Protein 8QPG (pdb70)

Foldseek 3Di:
DDDWDDDDDDTDDDDDDDDPDDDDPDDDDPDDDPQQDQFDPDQQFFPLQCAFDFDFALPDCPQKDWPAFDKDWDQPQADDDRTWIKGKHAQFKTKMKGFDPFFAAQAQKWKKKKKAFPAFAAPDRKKKKWKWFAFPVRKIWIWTDMCHPFARHHIDMDFTFTADTDPPGDNRGTGMIMIMIGGGRIGIMIIGTMGIHGLNDAFEEEEEAEDAFPLVVLLLVQLVVQLFAYEYQDQQLQAPPDNRGHHLVRVLVSCPDPRYAYEHCFNHLDAPPNDDLVVRLVRLSCSSVSVVVSPHGDLRHLEHEGRQQGHHVSNSVSSSRRHNAYEGEDAALRLQWGRLRDSGRYSGYAHECLPHCVRVLVNLQSSRVRSIYGYYYYHSVSDDSVRSNVNSVSNNPGRYHRDYPSVSVVSD/DDDDDDDDADKDKWKDFFQFAFGKGKAALVPPPQQKWFWFKKFAAKKWKKKFAAPDLADRDGDDMDGDDIDGGGDMPGGGGDMDGSRRRMIMIITHNGNGTTIIMIIGHGDHD/DDDDDDDDADKDKWKDFFQFAFGKGKAALVPPPQQKWFWFKKFAAKKWKKKFAAPDLADRDGDDMDGDDIDGGGDMPGGGGDMDGSRRRMIIIITHNGNGTTIIMIIGHGDHD/DDDDDDDDADKDKWKDFFQFAFGKGKAALVPPPQQKWFWFKKFAAKKWKKKFAAPDLADRDGDDMDGDDIDGGGDMPGGGGDMDGSRRRMIMIITHNGNGTTIIMIIGHGDHD/DDDDDDDDADKDKWKDFFQFAFGKGKAALVPPPQQKWFWFKKFAAKKWKKKFAAPDLADRDGDDMDGDDIDGGGDMPGGGGDMDGSRRRMIIIITHNGNGTTIIMIIGHGDHD/DDDDDDDDADKDKWKDFFQFAFGKGKAALVPPPQQKWFWFKKFAAKKWKKKFAAPDLADRDGDDMDGDDIDGGGDMPGGGGDMDGSRRRMIMIITHNGNGTTIIMIIGHGDHD/DDDDDDDDADKDKWKDFFQFAFGKGKAALVPPPQQKWFWFKKFAAKKWKKKFAAPDLADRDGDDMDGDDIDGGGDMPGGGGDMDGSRRRMIIIITHNGNGTTIIMIIGHGDHD/DDDWDDDDDDTDDDDDDDDPDDDDPDDDDPDDDPQQDQFDPDQQFQPQQCAFDFDFFVPDCPQKDWPAFDKDWDQPQADDDRTWIKGKHAQFKTKMKGFDPFFAAQAQKWKKWKKAFPAFAAPDRKKKKWKWWQFPVRKIWIWTDMCHPFARHHIDMDFTFTADTDPPDDNRGTGMIMIMIGGGRIGIMIIGTMGIHRLNDAFEEEEEAEDAFPLVVLLLVLLVVQLFAYEYQDQQLQAPPDNRGHHLVRVLVSCPDPRYAYEHCFNHLDAPPNDDLVVRLNRLSCSSVSVVVSPHGDLRHLEHEGRQQGHHVSNSVSSSRRHNAYEGEDAALRLQWGRLRDSGRYSGYAHECLPHCVRVLVNLQSSRVRSIYGYYYYHSVSDDSVSSNVNSVSNNPGRYHRDYPSVSVVSD/DDDWDDDDDDTDDDDDDDDPDDDDPDDDDPDDDPQQDQFDPDQQFQVQQCAFDFDFALPDCPQKDWPAFDKDWDQPQADDDRTWIKGKHAQFKTKMKGFDPFFAAQAQKWKKWKKAFPAFAAPDRKKKKWKWFAFPVRKIWIWTDMCHPFARHHIDMDTTFTADTDPPDDNRGGGMIMIMIGGGRIGIMIIGTMGIHGLNDAFEEEEEAEDAFPLVVLLLVLLVVQLFAYEYQDQQLQAPPDNRGHHLVRVLVSCPDPRYAYEHCFNHLDAPPNDDLVVRLNRLSCSSVSVVVSVHGDLRHLEHEGRQQGHHVSNSVSSSRRHNAYEGEDAALRLQWGRLRDSGRYSGYAHECLPHCVRVLVNLQSSRVRSIYGYYYYHSVSDDSVSSNVNSVSNNPGRYHRDYPSVSVVSD

Secondary structure (P-SEA, 3-state):
ccccccccccccccccccccbbbbcbbbbcccccccccccccccccccccccccccccccccccccccccccccccccccccbbbbbbbccbbbbbbbbbccccccccbbbbbbbbbcccccccccccccbbbbcccbbbbbbbbbbcccccccbbbbbccccccccccccccccbbbbbbccccbbbbbbccbbbbbccccbbbbbbbcccccaaaaaaaaaaacbbbbbccccccccccccccccaaaaaaaaacccbbbbbccccccccccccaaaaaaaaaaaaaaaaaaccccccccccccccccccaaaaaaaccccccbbbbbcccccccccccccccccbbbbbccccaaaaaaaaaaaaaabbbbbbccccccccaaaaaaaaaaaaaccbbbbcaaaaaaac/ccccccccccccccccccccbbbbcbbbbcccccccccccccccccccccccccccccccccccccccccccccccccccccbbbbbbbccbbbbbbbbbccccccccbbbbbbbbbcccccccccccccbbbbcccbbbbbbbbbbcccccccbbbbbccccccccccccccccbbbbbbccccbbbbbbccbbbbbccccbbbbbbbcccccaaaaaaaaaaacbbbbbccccccccccccccccaaaaaaaaacccbbbbbccccccccccccaaaaaaaaaaaaaaaaaaccccccccccccccccccaaaaaaaccccccbbbbbcccccccccccccccccbbbbbccccaaaaaaaaaaaaaabbbbbbccccccccaaaaaaaaaaaaaccbbbbcaaaaaaac/ccccccccccccccccccccbbbbcbbbbcccccccccccccccccccccccccccccccccccccccccccccccccccccbbbbbbbccbbbbbbbbbccccccccbbbbbbbbbcccccccccccccbbbbcccbbbbbbbbbbcccccccbbbbbccccccccccccccccccccccccccbbbbbbccbbbbbccccbbbbbbbcccccaaaaaaaaaaacbbbbbccccccccccccccccaaaaaaaaacccbbbbbccccccccccccaaaaaaaaaaaaaaaaaaccccccccccccccccccaaaaaaaccccccbbbbbcccccccccccccccccbbbbbccccaaaaaaaaaaaaaabbbbbbccccccccaaaaaaaaaaaaaccbbbbcaaaaaaac/cbbbbbbbcccccccccccccccccccccccccccbbbbccccccbbbbbbbbbccccccccccccccccccccccccccccccccccbbbbbbbbcccccbbbbbbbbbbcc/cbbbbbbbcccccccccccccccccccccccccccbbbbccccccbbbbbbbbbccccccccccccccccccccccccccccccccccbbbbbbbbcccccbbbbbbbbbbcc/cbbbbbbbcccccccccccccccccccccccccccbbbbccccccbbbbbbbbbccccccccccccccccccccccccccccccccccbbbbbbbbcccccbbbbbbbbbbcc/cbbbbbbbcccccccccccccccccccccccccccbbbbccccccbbbbbbbbbccccccccccccccccccccccccccccccccccbbbbbbbbcccccbbbbbbbbbbcc/cbbbbbbbcccccccccccccccccccccccccccbbbbccccccbbbbbbbbbccccccccccccccccccccccccccccccccccbbbbbbbbcccccbbbbbbbbbbcc/cbbbbbbbcccccccccccccccccccccccccccbbbbccccccbbbbbbbbbccccccccccccccccccccccccccccccccccbbbbbbbbcccccbbbbbbbbbbcc

Sequence (1914 aa):
TGLNPDGLGRTAAFSNTSAESVSAVDATIDRLYAQDRIEIPTDSRQLFSTRGTVLRNFEDLSGWTANIGSLSAETSDVYVGSQSARLTASSSAVDIRYSFGTAQDFTGKGFSMALKRIDVSGSSDSTPIKIRLVDGNTNYRTFSARCRPGGGDEWGRRDFGFESEDTGFDVTNVQTMTVTTNSRSSIDILVDDIRVVDSSGTGQVIVTIDDVHTGDKTAAEVFGRYGIPIGLAANAKFLDQSSSKLTTQEFKDLLAKPHVYAVNHGYNHYDYGSYSIDEIEDDVIRGKYELQDLGVREPNINHYVYPSGNYAQESIDMLSNYHVMSWGTGAESFDALTPNQLTSPWHNLRCSFDSGTAEAEQAVNDAATYNQTAHIYFHSDNVTQSEMESVAQTINSADVTPITLMDFYNQQTDTIVNVQGSFFSASASGVADTESLLIDPQDAKFGAIEIHNIAGGSVDVELLTSSDDTELVEDAAVTLDSFTGEGISQGNQIEASDNTNTYIRITNTSGGAIDIIATGREVSQTDTIVNVQGSFFSASASGVADTESLLIDPQDAKFGAIEIHNIAGGSVDVELLTSSDDTELVEDAAVTLDSFTGEGISQGNQIEASDNTNTYIRITNTSGGAIDIIATGREVSQTDTIVNVQGSFFSASASGVADTESLLIDPQDAKFGAIEIHNIAGGSVDVELLTSSDDTELVEDAAVTLDSFTGEGISQGNQIEASDNTNTYIRITNTSGGAIDIIATGREVSQTDTIVNVQGSFFSASASGVADTESLLIDPQDAKFGAIEIHNIAGGSVDVELLTSSDDTELVEDAAVTLDSFTGEGISQGNQIEASDNTNTYIRITNTSGGAIDIIATGREVSQTDTIVNVQGSFFSASASGVADTESLLIDPQDAKFGAIEIHNIAGGSVDVELLTSSDDTELVEDAAVTLDSFTGEGISQGNQIEASDNTNTYIRITNTSGGAIDIIATGREVSQTDTIVNVQGSFFSASASGVADTESLLIDPQDAKFGAIEIHNIAGGSVDVELLTSSDDTELVEDAAVTLDSFTGEGISQGNQIEASDNTNTYIRITNTSGGAIDIIATGREVSQTGLNPDGLGRTAAFSNTSAESVSAVDATIDRLYAQDRIEIPTDSRQLFSTRGTVLRNFEDLSGWTANIGSLSAETSDVYVGSQSARLTASSSAVDIRYSFGTAQDFTGKGFSMALKRIDVSGSSDSTPIKIRLVDGNTNYRTFSARCRPGGGDEWGRRDFGFESEDTGFDVTNVQTMTVTTNSRSSIDILVDDIRVVDSSGTGQVIVTIDDVHTGDKTAAEVFGRYGIPIGLAANAKFLDQSSSKLTTQEFKDLLAKPHVYAVNHGYNHYDYGSYSIDEIEDDVIRGKYELQDLGVREPNINHYVYPSGNYAQESIDMLSNYHVMSWGTGAESFDALTPNQLTSPWHNLRCSFDSGTAEAEQAVNDAATYNQTAHIYFHSDNVTQSEMESVAQTINSADVTPITLMDFYNQQTGLNPDGLGRTAAFSNTSAESVSAVDATIDRLYAQDRIEIPTDSRQLFSTRGTVLRNFEDLSGWTANIGSLSAETSDVYVGSQSARLTASSSAVDIRYSFGTAQDFTGKGFSMALKRIDVSGSSDSTPIKIRLVDGNTNYRTFSARCRPGGGDEWGRRDFGFESEDTGFDVTNVQTMTVTTNSRSSIDILVDDIRVVDSSGTGQVIVTIDDVHTGDKTAAEVFGRYGIPIGLAANAKFLDQSSSKLTTQEFKDLLAKPHVYAVNHGYNHYDYGSYSIDEIEDDVIRGKYELQDLGVREPNINHYVYPSGNYAQESIDMLSNYHVMSWGTGAESFDALTPNQLTSPWHNLRCSFDSGTAEAEQAVNDAATYNQTAHIYFHSDNVTQSEMESVAQTINSADVTPITLMDFYNQQ

Radius of gyration: 38.01 Å; Cα contacts (8 Å, |Δi|>4): 6093; chains: 9; bounding box: 86×84×106 Å

Structure (mmCIF, N/CA/C/O backbone):
data_8QPG
#
_entry.id   8QPG
#
_cell.length_a   1.00
_cell.length_b   1.00
_cell.length_c   1.00
_cell.angle_alpha   90.00
_cell.angle_beta   90.00
_cell.angle_gamma   90.00
#
_symmetry.space_group_name_H-M   'P 1'
#
loop_
_entity.id
_entity.type
_entity.pdbx_description
1 polymer 'Prokaryotic polysaccharide deacetylase'
2 polymer gp30
3 non-polymer 'ZINC ION'
4 non-polymer 'MAGNESIUM ION'
#
loop_
_atom_site.group_PDB
_atom_site.id
_atom_site.type_symbol
_atom_site.label_atom_id
_atom_site.label_alt_id
_atom_site.label_comp_id
_atom_site.label_asym_id
_atom_site.label_entity_id
_atom_site.label_seq_id
_atom_site.pdbx_PDB_ins_code
_atom_site.Cartn_x
_atom_site.Cartn_y
_atom_site.Cartn_z
_atom_site.occupancy
_atom_site.B_iso_or_equiv
_atom_site.auth_seq_id
_atom_site.auth_comp_id
_atom_site.auth_asym_id
_atom_site.auth_atom_id
_atom_site.pdbx_PDB_model_num
ATOM 1 N N . THR A 1 2 ? 143.607 162.778 146.947 1.00 70.92 2 THR TC N 1
ATOM 2 C CA . THR A 1 2 ? 144.649 161.721 146.767 1.00 68.97 2 THR TC CA 1
ATOM 3 C C . THR A 1 2 ? 146.038 162.339 146.881 1.00 65.17 2 THR TC C 1
ATOM 4 O O . THR A 1 2 ? 146.893 161.783 147.561 1.00 63.87 2 THR TC O 1
ATOM 8 N N . GLY A 1 3 ? 146.237 163.479 146.204 1.00 61.84 3 GLY TC N 1
ATOM 9 C CA . GLY A 1 3 ? 147.520 164.159 146.135 1.00 57.38 3 GLY TC CA 1
ATOM 10 C C . GLY A 1 3 ? 148.428 163.575 145.054 1.00 56.36 3 GLY TC C 1
ATOM 11 O O . GLY A 1 3 ? 148.039 162.667 144.319 1.00 56.95 3 GLY TC O 1
ATOM 12 N N . LEU A 1 4 ? 149.649 164.114 144.966 1.00 55.00 4 LEU TC N 1
ATOM 13 C CA . LEU A 1 4 ? 150.648 163.598 144.041 1.00 54.38 4 LEU TC CA 1
ATOM 14 C C . LEU A 1 4 ? 151.474 162.511 144.730 1.00 54.10 4 LEU TC C 1
ATOM 15 O O . LEU A 1 4 ? 151.410 162.350 145.949 1.00 56.67 4 LEU TC O 1
ATOM 20 N N . ASN A 1 5 ? 152.223 161.742 143.933 1.00 52.75 5 ASN TC N 1
ATOM 21 C CA . ASN A 1 5 ? 152.966 160.596 144.433 1.00 52.42 5 ASN TC CA 1
ATOM 22 C C . ASN A 1 5 ? 153.983 161.026 145.490 1.00 53.33 5 ASN TC C 1
ATOM 23 O O . ASN A 1 5 ? 154.579 162.094 145.377 1.00 54.59 5 ASN TC O 1
ATOM 28 N N . PRO A 1 6 ? 154.200 160.225 146.562 1.00 54.06 6 PRO TC N 1
ATOM 29 C CA . PRO A 1 6 ? 155.226 160.533 147.555 1.00 54.38 6 PRO TC CA 1
ATOM 30 C C . PRO A 1 6 ? 156.618 160.652 146.945 1.00 56.20 6 PRO TC C 1
ATOM 31 O O . PRO A 1 6 ? 156.914 160.087 145.885 1.00 58.33 6 PRO TC O 1
ATOM 35 N N . ASP A 1 7 ? 157.435 161.429 147.654 1.00 58.87 7 ASP TC N 1
ATOM 36 C CA . ASP A 1 7 ? 158.863 161.579 147.452 1.00 60.02 7 ASP TC CA 1
ATOM 37 C C . ASP A 1 7 ? 159.527 160.211 147.363 1.00 57.63 7 ASP TC C 1
ATOM 38 O O . ASP A 1 7 ? 159.348 159.390 148.259 1.00 58.90 7 ASP TC O 1
ATOM 43 N N . GLY A 1 8 ? 160.275 159.975 146.275 1.00 55.53 8 GLY TC N 1
ATOM 44 C CA . GLY A 1 8 ? 161.265 158.918 146.281 1.00 55.22 8 GLY TC CA 1
ATOM 45 C C . GLY A 1 8 ? 161.426 158.247 144.927 1.00 55.45 8 GLY TC C 1
ATOM 46 O O . GLY A 1 8 ? 160.545 158.307 144.071 1.00 57.37 8 GLY TC O 1
ATOM 47 N N . LEU A 1 9 ? 162.552 157.557 144.790 1.00 54.56 9 LEU TC N 1
ATOM 48 C CA . LEU A 1 9 ? 162.718 156.618 143.702 1.00 54.40 9 LEU TC CA 1
ATOM 49 C C . LEU A 1 9 ? 162.201 155.248 144.130 1.00 55.16 9 LEU TC C 1
ATOM 50 O O . LEU A 1 9 ? 161.767 155.071 145.268 1.00 57.11 9 LEU TC O 1
ATOM 55 N N . GLY A 1 10 ? 162.241 154.293 143.195 1.00 54.93 10 GLY TC N 1
ATOM 56 C CA . GLY A 1 10 ? 161.419 153.099 143.283 1.00 54.15 10 GLY TC CA 1
ATOM 57 C C . GLY A 1 10 ? 159.956 153.429 143.005 1.00 54.44 10 GLY TC C 1
ATOM 58 O O . GLY A 1 10 ? 159.600 154.586 142.778 1.00 56.63 10 GLY TC O 1
ATOM 59 N N . ARG A 1 11 ? 159.117 152.395 143.034 1.00 54.70 11 ARG TC N 1
ATOM 60 C CA . ARG A 1 11 ? 157.692 152.544 142.801 1.00 54.97 11 ARG TC CA 1
ATOM 61 C C . ARG A 1 11 ? 157.064 153.303 143.974 1.00 54.81 11 ARG TC C 1
ATOM 62 O O . ARG A 1 11 ? 156.885 152.739 145.048 1.00 55.40 11 ARG TC O 1
ATOM 70 N N . THR A 1 12 ? 156.770 154.596 143.775 1.00 55.27 12 THR TC N 1
ATOM 71 C CA . THR A 1 12 ? 155.999 155.363 144.742 1.00 55.03 12 THR TC CA 1
ATOM 72 C C . THR A 1 12 ? 154.557 155.405 144.244 1.00 55.26 12 THR TC C 1
ATOM 73 O O . THR A 1 12 ? 154.325 155.271 143.045 1.00 57.70 12 THR TC O 1
ATOM 77 N N . ALA A 1 13 ? 153.597 155.578 145.162 1.00 54.34 13 ALA TC N 1
ATOM 78 C CA . ALA A 1 13 ? 152.189 155.603 144.786 1.00 53.01 13 ALA TC CA 1
ATOM 79 C C . ALA A 1 13 ? 151.364 156.384 145.804 1.00 52.63 13 ALA TC C 1
ATOM 80 O O . ALA A 1 13 ? 151.499 156.178 147.009 1.00 53.25 13 ALA TC O 1
ATOM 82 N N . ALA A 1 14 ? 150.492 157.264 145.297 1.00 52.01 14 ALA TC N 1
ATOM 83 C CA . ALA A 1 14 ? 149.464 157.908 146.101 1.00 50.98 14 ALA TC CA 1
ATOM 84 C C . ALA A 1 14 ? 148.138 157.190 145.858 1.00 51.83 14 ALA TC C 1
ATOM 85 O O . ALA A 1 14 ? 147.697 157.039 144.717 1.00 54.15 14 ALA TC O 1
ATOM 87 N N . PHE A 1 15 ? 147.513 156.744 146.952 1.00 51.98 15 PHE TC N 1
ATOM 88 C CA . PHE A 1 15 ? 146.256 156.027 146.891 1.00 52.99 15 PHE TC CA 1
ATOM 89 C C . PHE A 1 15 ? 145.184 156.765 147.680 1.00 54.47 15 PHE TC C 1
ATOM 90 O O . PHE A 1 15 ? 145.471 157.533 148.598 1.00 57.03 15 PHE TC O 1
ATOM 98 N N . SER A 1 16 ? 143.934 156.501 147.306 1.00 55.65 16 SER TC N 1
ATOM 99 C CA . SER A 1 16 ? 142.831 156.758 148.206 1.00 57.80 16 SER TC CA 1
ATOM 100 C C . SER A 1 16 ? 142.716 155.574 149.162 1.00 58.45 16 SER TC C 1
ATOM 101 O O . SER A 1 16 ? 143.309 155.584 150.237 1.00 59.66 16 SER TC O 1
ATOM 104 N N . ASN A 1 17 ? 142.012 154.525 148.727 1.00 58.36 17 ASN TC N 1
ATOM 105 C CA . ASN A 1 17 ? 141.728 153.384 149.577 1.00 58.58 17 ASN TC CA 1
ATOM 106 C C . ASN A 1 17 ? 142.453 152.154 149.035 1.00 58.95 17 ASN TC C 1
ATOM 107 O O . ASN A 1 17 ? 142.295 151.803 147.866 1.00 61.32 17 ASN TC O 1
ATOM 112 N N . THR A 1 18 ? 143.236 151.499 149.901 1.00 57.54 18 THR TC N 1
ATOM 113 C CA . THR A 1 18 ? 143.850 150.228 149.551 1.00 57.59 18 THR TC CA 1
ATOM 114 C C . THR A 1 18 ? 143.365 149.122 150.478 1.00 57.75 18 THR TC C 1
ATOM 115 O O . THR A 1 18 ? 143.045 149.349 151.643 1.00 59.73 18 THR TC O 1
ATOM 119 N N . SER A 1 19 ? 143.310 147.923 149.910 1.00 56.66 19 SER TC N 1
ATOM 120 C CA . SER A 1 19 ? 143.066 146.707 150.653 1.00 56.67 19 SER TC CA 1
ATOM 121 C C . SER A 1 19 ? 144.228 145.768 150.365 1.00 56.70 19 SER TC C 1
ATOM 122 O O . SER A 1 19 ? 144.711 145.717 149.237 1.00 58.56 19 SER TC O 1
ATOM 125 N N . ALA A 1 20 ? 144.687 145.061 151.399 1.00 56.30 20 ALA TC N 1
ATOM 126 C CA . ALA A 1 20 ? 145.756 144.091 151.248 1.00 57.78 20 ALA TC CA 1
ATOM 127 C C . ALA A 1 20 ? 145.501 142.910 152.174 1.00 59.20 20 ALA TC C 1
ATOM 128 O O . ALA A 1 20 ? 144.823 143.034 153.191 1.00 61.86 20 ALA TC O 1
ATOM 130 N N . GLU A 1 21 ? 146.067 141.760 151.813 1.00 62.06 21 GLU TC N 1
ATOM 131 C CA . GLU A 1 21 ? 146.108 140.636 152.730 1.00 65.38 21 GLU TC CA 1
ATOM 132 C C . GLU A 1 21 ? 147.257 140.868 153.709 1.00 63.95 21 GLU TC C 1
ATOM 133 O O . GLU A 1 21 ? 147.047 140.889 154.918 1.00 65.27 21 GLU TC O 1
ATOM 139 N N . SER A 1 22 ? 148.462 141.101 153.173 1.00 62.62 22 SER TC N 1
ATOM 140 C CA . SER A 1 22 ? 149.640 141.332 153.995 1.00 62.52 22 SER TC CA 1
ATOM 141 C C . SER A 1 22 ? 150.373 142.604 153.567 1.00 61.28 22 SER TC C 1
ATOM 142 O O . SER A 1 22 ? 150.658 142.794 152.386 1.00 63.13 22 SER TC O 1
ATOM 145 N N . VAL A 1 23 ? 150.687 143.461 154.550 1.00 59.58 23 VAL TC N 1
ATOM 146 C CA . VAL A 1 23 ? 151.475 144.668 154.333 1.00 58.77 23 VAL TC CA 1
ATOM 147 C C . VAL A 1 23 ? 152.780 144.545 155.116 1.00 58.27 23 VAL TC C 1
ATOM 148 O O . VAL A 1 23 ? 152.762 144.284 156.317 1.00 60.72 23 VAL TC O 1
ATOM 152 N N . SER A 1 24 ? 153.910 144.737 154.422 1.00 57.79 24 SER TC N 1
ATOM 153 C CA . SER A 1 24 ? 155.200 144.935 155.064 1.00 57.13 24 SER TC CA 1
ATOM 154 C C . SER A 1 24 ? 155.638 146.381 154.865 1.00 57.60 24 SER TC C 1
ATOM 155 O O . SER A 1 24 ? 155.662 146.875 153.740 1.00 60.89 24 SER TC O 1
ATOM 158 N N . ALA A 1 25 ? 155.980 147.052 155.968 1.00 55.29 25 ALA TC N 1
ATOM 159 C CA . ALA A 1 25 ? 156.518 148.401 155.908 1.00 55.22 25 ALA TC CA 1
ATOM 160 C C . ALA A 1 25 ? 157.715 148.505 156.844 1.00 55.82 25 ALA TC C 1
ATOM 161 O O . ALA A 1 25 ? 157.728 147.894 157.911 1.00 57.47 25 ALA TC O 1
ATOM 163 N N . VAL A 1 26 ? 158.716 149.298 156.454 1.00 55.89 26 VAL TC N 1
ATOM 164 C CA . VAL A 1 26 ? 159.744 149.659 157.414 1.00 58.05 26 VAL TC CA 1
ATOM 165 C C . VAL A 1 26 ? 159.160 150.739 158.321 1.00 58.68 26 VAL TC C 1
ATOM 166 O O . VAL A 1 26 ? 158.963 150.498 159.504 1.00 60.27 26 VAL TC O 1
ATOM 170 N N . ASP A 1 27 ? 158.816 151.897 157.744 1.00 60.45 27 ASP TC N 1
ATOM 171 C CA . ASP A 1 27 ? 158.158 152.970 158.478 1.00 62.00 27 ASP TC CA 1
ATOM 172 C C . ASP A 1 27 ? 156.675 152.995 158.104 1.00 60.23 27 ASP TC C 1
ATOM 173 O O . ASP A 1 27 ? 156.332 153.006 156.922 1.00 61.61 27 ASP TC O 1
ATOM 178 N N . ALA A 1 28 ? 155.789 153.034 159.108 1.00 56.47 28 ALA TC N 1
ATOM 179 C CA . ALA A 1 28 ? 154.390 153.337 158.841 1.00 55.17 28 ALA TC CA 1
ATOM 180 C C . ALA A 1 28 ? 153.925 154.505 159.706 1.00 55.44 28 ALA TC C 1
ATOM 181 O O . ALA A 1 28 ? 153.940 154.412 160.932 1.00 57.53 28 ALA TC O 1
ATOM 183 N N . THR A 1 29 ? 153.527 155.602 159.044 1.00 54.93 29 THR TC N 1
ATOM 184 C CA . THR A 1 29 ? 152.939 156.758 159.696 1.00 54.97 29 THR TC CA 1
ATOM 185 C C . THR A 1 29 ? 151.431 156.694 159.497 1.00 54.96 29 THR TC C 1
ATOM 186 O O . THR A 1 29 ? 150.943 156.807 158.377 1.00 56.69 29 THR TC O 1
ATOM 190 N N . ILE A 1 30 ? 150.708 156.497 160.599 1.00 54.84 30 ILE TC N 1
ATOM 191 C CA . ILE A 1 30 ? 149.269 156.310 160.544 1.00 55.08 30 ILE TC CA 1
ATOM 192 C C . ILE A 1 30 ? 148.632 157.362 161.451 1.00 55.73 30 ILE TC C 1
ATOM 193 O O . ILE A 1 30 ? 148.937 157.412 162.641 1.00 59.41 30 ILE TC O 1
ATOM 198 N N . ASP A 1 31 ? 147.747 158.192 160.880 1.00 56.33 31 ASP TC N 1
ATOM 199 C CA . ASP A 1 31 ? 147.112 159.289 161.599 1.00 58.09 31 ASP TC CA 1
ATOM 200 C C . ASP A 1 31 ? 146.023 158.788 162.549 1.00 56.78 31 ASP TC C 1
ATOM 201 O O . ASP A 1 31 ? 145.779 159.408 163.586 1.00 58.54 31 ASP TC O 1
ATOM 206 N N . ARG A 1 32 ? 145.336 157.703 162.165 1.00 55.33 32 ARG TC N 1
ATOM 207 C CA . ARG A 1 32 ? 144.315 157.083 162.999 1.00 55.38 32 ARG TC CA 1
ATOM 208 C C . ARG A 1 32 ? 144.328 155.564 162.827 1.00 54.05 32 ARG TC C 1
ATOM 209 O O . ARG A 1 32 ? 144.058 155.042 161.750 1.00 55.87 32 ARG TC O 1
ATOM 217 N N . LEU A 1 33 ? 144.667 154.869 163.917 1.00 51.72 33 LEU TC N 1
ATOM 218 C CA . LEU A 1 33 ? 144.952 153.444 163.875 1.00 50.73 33 LEU TC CA 1
ATOM 219 C C . LEU A 1 33 ? 143.766 152.627 164.390 1.00 51.05 33 LEU TC C 1
ATOM 220 O O . LEU A 1 33 ? 143.283 152.837 165.505 1.00 52.90 33 LEU TC O 1
ATOM 225 N N . TYR A 1 34 ? 143.330 151.672 163.560 1.00 51.19 34 TYR TC N 1
ATOM 226 C CA . TYR A 1 34 ? 142.312 150.699 163.917 1.00 51.57 34 TYR TC CA 1
ATOM 227 C C . TYR A 1 34 ? 142.973 149.324 163.942 1.00 52.64 34 TYR TC C 1
ATOM 228 O O . TYR A 1 34 ? 142.888 148.566 162.977 1.00 54.81 34 TYR TC O 1
ATOM 237 N N . ALA A 1 35 ? 143.654 149.024 165.054 1.00 53.12 35 ALA TC N 1
ATOM 238 C CA . ALA A 1 35 ? 144.447 147.809 165.158 1.00 53.27 35 ALA TC CA 1
ATOM 239 C C . ALA A 1 35 ? 144.461 147.294 166.597 1.00 54.62 35 ALA TC C 1
ATOM 240 O O . ALA A 1 35 ? 145.526 147.118 167.190 1.00 56.82 35 ALA TC O 1
ATOM 242 N N . GLN A 1 36 ? 143.268 147.017 167.142 1.00 55.85 36 GLN TC N 1
ATOM 243 C CA . GLN A 1 36 ? 143.139 146.537 168.512 1.00 57.76 36 GLN TC CA 1
ATOM 244 C C . GLN A 1 36 ? 143.773 145.153 168.688 1.00 57.75 36 GLN TC C 1
ATOM 245 O O . GLN A 1 36 ? 144.253 144.821 169.770 1.00 60.58 36 GLN TC O 1
ATOM 251 N N . ASP A 1 37 ? 143.813 144.370 167.606 1.00 58.03 37 ASP TC N 1
ATOM 252 C CA . ASP A 1 37 ? 144.284 142.993 167.634 1.00 56.98 37 ASP TC CA 1
ATOM 253 C C . ASP A 1 37 ? 145.785 142.923 167.344 1.00 56.43 37 ASP TC C 1
ATOM 254 O O . ASP A 1 37 ? 146.210 142.660 166.218 1.00 57.82 37 ASP TC O 1
ATOM 259 N N . ARG A 1 38 ? 146.589 143.100 168.396 1.00 56.50 38 ARG TC N 1
ATOM 260 C CA . ARG A 1 38 ? 148.031 142.945 168.310 1.00 55.94 38 ARG TC CA 1
ATOM 261 C C . ARG A 1 38 ? 148.399 141.465 168.351 1.00 55.45 38 ARG TC C 1
ATOM 262 O O . ARG A 1 38 ? 147.930 140.714 169.203 1.00 57.01 38 ARG TC O 1
ATOM 270 N N . ILE A 1 39 ? 149.306 141.071 167.459 1.00 54.83 39 ILE TC N 1
ATOM 271 C CA . ILE A 1 39 ? 149.952 139.776 167.586 1.00 56.00 39 ILE TC CA 1
ATOM 272 C C . ILE A 1 39 ? 151.233 139.969 168.383 1.00 56.26 39 ILE TC C 1
ATOM 273 O O . ILE A 1 39 ? 151.448 139.323 169.406 1.00 58.35 39 ILE TC O 1
ATOM 278 N N . GLU A 1 40 ? 152.039 140.909 167.904 1.00 57.01 40 GLU TC N 1
ATOM 279 C CA . GLU A 1 40 ? 153.364 141.164 168.416 1.00 59.03 40 GLU TC CA 1
ATOM 280 C C . GLU A 1 40 ? 153.244 142.304 169.420 1.00 57.67 40 GLU TC C 1
ATOM 281 O O . GLU A 1 40 ? 152.814 143.397 169.064 1.00 61.05 40 GLU TC O 1
ATOM 287 N N . ILE A 1 41 ? 153.615 142.038 170.674 1.00 56.47 41 ILE TC N 1
ATOM 288 C CA . ILE A 1 41 ? 153.417 142.999 171.745 1.00 55.61 41 ILE TC CA 1
ATOM 289 C C . ILE A 1 41 ? 154.699 143.805 171.949 1.00 56.04 41 ILE TC C 1
ATOM 290 O O . ILE A 1 41 ? 155.804 143.278 171.862 1.00 55.92 41 ILE TC O 1
ATOM 295 N N . PRO A 1 42 ? 154.596 145.120 172.222 1.00 57.17 42 PRO TC N 1
ATOM 296 C CA . PRO A 1 42 ? 155.781 145.946 172.436 1.00 57.04 42 PRO TC CA 1
ATOM 297 C C . PRO A 1 42 ? 156.592 145.561 173.677 1.00 55.74 42 PRO TC C 1
ATOM 298 O O . PRO A 1 42 ? 157.819 145.629 173.640 1.00 56.09 42 PRO TC O 1
ATOM 302 N N . THR A 1 43 ? 155.928 145.054 174.731 1.00 55.07 43 THR TC N 1
ATOM 303 C CA . THR A 1 43 ? 156.540 144.755 176.028 1.00 55.37 43 THR TC CA 1
ATOM 304 C C . THR A 1 43 ? 157.401 143.483 176.020 1.00 54.94 43 THR TC C 1
ATOM 305 O O . THR A 1 43 ? 156.899 142.389 175.763 1.00 57.30 43 THR TC O 1
ATOM 309 N N . ASP A 1 44 ? 158.689 143.611 176.384 1.00 53.68 44 ASP TC N 1
ATOM 310 C CA . ASP A 1 44 ? 159.521 142.456 176.694 1.00 53.12 44 ASP TC CA 1
ATOM 311 C C . ASP A 1 44 ? 159.553 142.254 178.208 1.00 52.90 44 ASP TC C 1
ATOM 312 O O . ASP A 1 44 ? 160.242 142.985 178.917 1.00 54.99 44 ASP TC O 1
ATOM 317 N N . SER A 1 45 ? 158.858 141.216 178.690 1.00 51.49 45 SER TC N 1
ATOM 318 C CA . SER A 1 45 ? 158.726 140.992 180.122 1.00 50.59 45 SER TC CA 1
ATOM 319 C C . SER A 1 45 ? 159.884 140.187 180.716 1.00 50.08 45 SER TC C 1
ATOM 320 O O . SER A 1 45 ? 159.941 140.066 181.938 1.00 52.29 45 SER TC O 1
ATOM 323 N N . ARG A 1 46 ? 160.778 139.621 179.888 1.00 50.17 46 ARG TC N 1
ATOM 324 C CA . ARG A 1 46 ? 161.733 138.594 180.306 1.00 50.68 46 ARG TC CA 1
ATOM 325 C C . ARG A 1 46 ? 162.605 139.015 181.492 1.00 51.03 46 ARG TC C 1
ATOM 326 O O . ARG A 1 46 ? 162.879 138.188 182.366 1.00 52.99 46 ARG TC O 1
ATOM 334 N N . GLN A 1 47 ? 163.038 140.287 181.521 1.00 50.57 47 GLN TC N 1
ATOM 335 C CA . GLN A 1 47 ? 164.014 140.745 182.503 1.00 49.26 47 GLN TC CA 1
ATOM 336 C C . GLN A 1 47 ? 163.513 141.927 183.339 1.00 49.62 47 GLN TC C 1
ATOM 337 O O . GLN A 1 47 ? 164.279 142.457 184.145 1.00 51.60 47 GLN TC O 1
ATOM 343 N N . LEU A 1 48 ? 162.231 142.317 183.204 1.00 50.62 48 LEU TC N 1
ATOM 344 C CA . LEU A 1 48 ? 161.686 143.451 183.949 1.00 53.52 48 LEU TC CA 1
ATOM 345 C C . LEU A 1 48 ? 161.675 143.169 185.448 1.00 54.42 48 LEU TC C 1
ATOM 346 O O . LEU A 1 48 ? 162.001 144.041 186.250 1.00 57.81 48 LEU TC O 1
ATOM 351 N N . PHE A 1 49 ? 161.280 141.946 185.815 1.00 55.37 49 PHE TC N 1
ATOM 352 C CA . PHE A 1 49 ? 161.012 141.592 187.200 1.00 55.62 49 PHE TC CA 1
ATOM 353 C C . PHE A 1 49 ? 162.235 140.996 187.895 1.00 54.80 49 PHE TC C 1
ATOM 354 O O . PHE A 1 49 ? 162.214 140.854 189.114 1.00 57.04 49 PHE TC O 1
ATOM 362 N N . SER A 1 50 ? 163.305 140.710 187.140 1.00 54.49 50 SER TC N 1
ATOM 363 C CA . SER A 1 50 ? 164.493 140.004 187.611 1.00 55.77 50 SER TC CA 1
ATOM 364 C C . SER A 1 50 ? 165.184 140.708 188.778 1.00 56.34 50 SER TC C 1
ATOM 365 O O . SER A 1 50 ? 165.830 140.050 189.593 1.00 58.20 50 SER TC O 1
ATOM 368 N N . THR A 1 51 ? 165.060 142.040 188.839 1.00 56.65 51 THR TC N 1
ATOM 369 C CA . THR A 1 51 ? 165.735 142.851 189.845 1.00 56.25 51 THR TC CA 1
ATOM 370 C C . THR A 1 51 ? 164.761 143.421 190.874 1.00 54.97 51 THR TC C 1
ATOM 371 O O . THR A 1 51 ? 165.092 144.383 191.569 1.00 57.31 51 THR TC O 1
ATOM 375 N N . ARG A 1 52 ? 163.595 142.784 191.018 1.00 54.65 52 ARG TC N 1
ATOM 376 C CA . ARG A 1 52 ? 162.641 143.170 192.053 1.00 56.22 52 ARG TC CA 1
ATOM 377 C C . ARG A 1 52 ? 163.212 142.786 193.413 1.00 55.10 52 ARG TC C 1
ATOM 378 O O . ARG A 1 52 ? 164.055 141.896 193.483 1.00 55.51 52 ARG TC O 1
ATOM 386 N N . GLY A 1 53 ? 162.769 143.480 194.472 1.00 54.82 53 GLY TC N 1
ATOM 387 C CA . GLY A 1 53 ? 163.259 143.251 195.822 1.00 55.01 53 GLY TC CA 1
ATOM 388 C C . GLY A 1 53 ? 164.757 143.520 195.953 1.00 56.33 53 GLY TC C 1
ATOM 389 O O . GLY A 1 53 ? 165.341 144.246 195.148 1.00 58.02 53 GLY TC O 1
ATOM 390 N N . THR A 1 54 ? 165.370 142.911 196.974 1.00 58.32 54 THR TC N 1
ATOM 391 C CA . THR A 1 54 ? 166.768 143.144 197.310 1.00 59.11 54 THR TC CA 1
ATOM 392 C C . THR A 1 54 ? 167.507 141.808 197.305 1.00 58.55 54 THR TC C 1
ATOM 393 O O . THR A 1 54 ? 166.926 140.779 197.642 1.00 59.88 54 THR TC O 1
ATOM 397 N N . VAL A 1 55 ? 168.799 141.831 196.961 1.00 58.27 55 VAL TC N 1
ATOM 398 C CA . VAL A 1 55 ? 169.626 140.638 197.069 1.00 59.18 55 VAL TC CA 1
ATOM 399 C C . VAL A 1 55 ? 169.886 140.339 198.540 1.00 59.84 55 VAL TC C 1
ATOM 400 O O . VAL A 1 55 ? 170.401 141.176 199.280 1.00 62.14 55 VAL TC O 1
ATOM 404 N N . LEU A 1 56 ? 169.507 139.125 198.941 1.00 60.36 56 LEU TC N 1
ATOM 405 C CA . LEU A 1 56 ? 169.901 138.585 200.225 1.00 61.74 56 LEU TC CA 1
ATOM 406 C C . LEU A 1 56 ? 171.260 137.907 200.057 1.00 62.83 56 LEU TC C 1
ATOM 407 O O . LEU A 1 56 ? 172.276 138.479 200.437 1.00 64.53 56 LEU TC O 1
ATOM 412 N N . ARG A 1 57 ? 171.280 136.730 199.415 1.00 64.50 57 ARG TC N 1
ATOM 413 C CA . ARG A 1 57 ? 172.504 135.957 199.267 1.00 65.51 57 ARG TC CA 1
ATOM 414 C C . ARG A 1 57 ? 173.081 136.146 197.871 1.00 65.21 57 ARG TC C 1
ATOM 415 O O . ARG A 1 57 ? 172.409 136.014 196.856 1.00 65.88 57 ARG TC O 1
ATOM 423 N N . ASN A 1 58 ? 174.378 136.402 197.870 1.00 67.95 58 ASN TC N 1
ATOM 424 C CA . ASN A 1 58 ? 175.077 137.054 196.787 1.00 67.12 58 ASN TC CA 1
ATOM 425 C C . ASN A 1 58 ? 175.958 136.063 196.016 1.00 67.00 58 ASN TC C 1
ATOM 426 O O . ASN A 1 58 ? 176.159 136.196 194.805 1.00 65.85 58 ASN TC O 1
ATOM 431 N N . PHE A 1 59 ? 176.507 135.089 196.757 1.00 65.67 59 PHE TC N 1
ATOM 432 C CA . PHE A 1 59 ? 177.462 134.075 196.315 1.00 64.94 59 PHE TC CA 1
ATOM 433 C C . PHE A 1 59 ? 178.795 134.631 195.806 1.00 65.90 59 PHE TC C 1
ATOM 434 O O . PHE A 1 59 ? 179.608 133.862 195.295 1.00 68.67 59 PHE TC O 1
ATOM 442 N N . GLU A 1 60 ? 179.065 135.924 196.024 1.00 67.51 60 GLU TC N 1
ATOM 443 C CA . GLU A 1 60 ? 180.324 136.547 195.634 1.00 70.04 60 GLU TC CA 1
ATOM 444 C C . GLU A 1 60 ? 181.455 136.196 196.608 1.00 72.04 60 GLU TC C 1
ATOM 445 O O . GLU A 1 60 ? 182.622 136.442 196.304 1.00 74.47 60 GLU TC O 1
ATOM 451 N N . ASP A 1 61 ? 181.109 135.625 197.773 1.00 74.35 61 ASP TC N 1
ATOM 452 C CA . ASP A 1 61 ? 182.069 135.088 198.727 1.00 76.93 61 ASP TC CA 1
ATOM 453 C C . ASP A 1 61 ? 181.466 133.839 199.371 1.00 76.49 61 ASP TC C 1
ATOM 454 O O . ASP A 1 61 ? 180.558 133.943 200.190 1.00 77.62 61 ASP TC O 1
ATOM 459 N N . LEU A 1 62 ? 182.011 132.662 199.036 1.00 75.58 62 LEU TC N 1
ATOM 460 C CA . LEU A 1 62 ? 181.435 131.409 199.500 1.00 75.25 62 LEU TC CA 1
ATOM 461 C C . LEU A 1 62 ? 181.929 131.015 200.894 1.00 77.03 62 LEU TC C 1
ATOM 462 O O . LEU A 1 62 ? 181.542 129.951 201.379 1.00 78.96 62 LEU TC O 1
ATOM 467 N N . SER A 1 63 ? 182.711 131.876 201.573 1.00 77.96 63 SER TC N 1
ATOM 468 C CA . SER A 1 63 ? 183.241 131.605 202.909 1.00 78.90 63 SER TC CA 1
ATOM 469 C C . SER A 1 63 ? 182.130 131.483 203.954 1.00 77.45 63 SER TC C 1
ATOM 470 O O . SER A 1 63 ? 182.261 130.724 204.916 1.00 78.56 63 SER TC O 1
ATOM 473 N N . GLY A 1 64 ? 181.049 132.254 203.770 1.00 75.22 64 GLY TC N 1
ATOM 474 C CA . GLY A 1 64 ? 179.918 132.273 204.686 1.00 73.43 64 GLY TC CA 1
ATOM 475 C C . GLY A 1 64 ? 179.046 131.017 204.615 1.00 73.09 64 GLY TC C 1
ATOM 476 O O . GLY A 1 64 ? 178.203 130.814 205.484 1.00 75.02 64 GLY TC O 1
ATOM 477 N N . TRP A 1 65 ? 179.263 130.182 203.589 1.00 71.44 65 TRP TC N 1
ATOM 478 C CA . TRP A 1 65 ? 178.488 128.978 203.331 1.00 71.02 65 TRP TC CA 1
ATOM 479 C C . TRP A 1 65 ? 179.247 127.720 203.758 1.00 73.22 65 TRP TC C 1
ATOM 480 O O . TRP A 1 65 ? 180.420 127.543 203.432 1.00 76.37 65 TRP TC O 1
ATOM 491 N N . THR A 1 66 ? 178.542 126.817 204.451 1.00 75.48 66 THR TC N 1
ATOM 492 C CA . THR A 1 66 ? 179.052 125.509 204.838 1.00 77.54 66 THR TC CA 1
ATOM 493 C C . THR A 1 66 ? 178.341 124.435 204.015 1.00 78.52 66 THR TC C 1
ATOM 494 O O . THR A 1 66 ? 177.115 124.379 204.013 1.00 79.45 66 THR TC O 1
ATOM 498 N N . ALA A 1 67 ? 179.104 123.574 203.329 1.00 79.72 67 ALA TC N 1
ATOM 499 C CA . ALA A 1 67 ? 178.517 122.421 202.662 1.00 79.93 67 ALA TC CA 1
ATOM 500 C C . ALA A 1 67 ? 178.300 121.300 203.679 1.00 81.61 67 ALA TC C 1
ATOM 501 O O . ALA A 1 67 ? 179.252 120.632 204.082 1.00 84.05 67 ALA TC O 1
ATOM 503 N N . ASN A 1 68 ? 177.042 121.127 204.098 1.00 83.37 68 ASN TC N 1
ATOM 504 C CA . ASN A 1 68 ? 176.639 120.143 205.086 1.00 86.13 68 ASN TC CA 1
ATOM 505 C C . ASN A 1 68 ? 176.684 118.741 204.471 1.00 86.31 68 ASN TC C 1
ATOM 506 O O . ASN A 1 68 ? 177.266 117.818 205.045 1.00 88.22 68 ASN TC O 1
ATOM 511 N N . ILE A 1 69 ? 176.079 118.601 203.280 1.00 85.32 69 ILE TC N 1
ATOM 512 C CA . ILE A 1 69 ? 176.225 117.435 202.413 1.00 87.01 69 ILE TC CA 1
ATOM 513 C C . ILE A 1 69 ? 176.327 117.910 200.964 1.00 82.88 69 ILE TC C 1
ATOM 514 O O . ILE A 1 69 ? 175.892 119.009 200.636 1.00 82.37 69 ILE TC O 1
ATOM 519 N N . GLY A 1 70 ? 176.925 117.082 200.102 1.00 80.65 70 GLY TC N 1
ATOM 520 C CA . GLY A 1 70 ? 177.353 117.545 198.791 1.00 77.66 70 GLY TC CA 1
ATOM 521 C C . GLY A 1 70 ? 178.548 118.494 198.889 1.00 77.58 70 GLY TC C 1
ATOM 522 O O . GLY A 1 70 ? 179.256 118.515 199.897 1.00 79.01 70 GLY TC O 1
ATOM 523 N N . SER A 1 71 ? 178.761 119.284 197.829 1.00 77.15 71 SER TC N 1
ATOM 524 C CA . SER A 1 71 ? 179.930 120.142 197.713 1.00 77.54 71 SER TC CA 1
ATOM 525 C C . SER A 1 71 ? 179.583 121.446 196.997 1.00 76.92 71 SER TC C 1
ATOM 526 O O . SER A 1 71 ? 178.672 121.498 196.169 1.00 77.72 71 SER TC O 1
ATOM 529 N N . LEU A 1 72 ? 180.355 122.487 197.321 1.00 76.68 72 LEU TC N 1
ATOM 530 C CA . LEU A 1 72 ? 180.100 123.844 196.875 1.00 74.14 72 LEU TC CA 1
ATOM 531 C C . LEU A 1 72 ? 181.398 124.446 196.341 1.00 74.30 72 LEU TC C 1
ATOM 532 O O . LEU A 1 72 ? 182.431 124.382 197.005 1.00 76.73 72 LEU TC O 1
ATOM 537 N N . SER A 1 73 ? 181.335 125.031 195.138 1.00 73.05 73 SER TC N 1
ATOM 538 C CA . SER A 1 73 ? 182.494 125.694 194.560 1.00 73.55 73 SER TC CA 1
ATOM 539 C C . SER A 1 73 ? 182.079 126.943 193.784 1.00 73.04 73 SER TC C 1
ATOM 540 O O . SER A 1 73 ? 180.932 127.080 193.364 1.00 73.91 73 SER TC O 1
ATOM 543 N N . ALA A 1 74 ? 183.027 127.871 193.624 1.00 73.42 74 ALA TC N 1
ATOM 544 C CA . ALA A 1 74 ? 182.790 129.091 192.870 1.00 72.16 74 ALA TC CA 1
ATOM 545 C C . ALA A 1 74 ? 182.761 128.792 191.373 1.00 73.39 74 ALA TC C 1
ATOM 546 O O . ALA A 1 74 ? 183.633 128.104 190.844 1.00 75.66 74 ALA TC O 1
ATOM 548 N N . GLU A 1 75 ? 181.737 129.320 190.701 1.00 73.98 75 GLU TC N 1
ATOM 549 C CA . GLU A 1 75 ? 181.700 129.374 189.251 1.00 75.72 75 GLU TC CA 1
ATOM 550 C C . GLU A 1 75 ? 181.952 130.825 188.840 1.00 75.35 75 GLU TC C 1
ATOM 551 O O . GLU A 1 75 ? 181.158 131.704 189.168 1.00 75.60 75 GLU TC O 1
ATOM 557 N N . THR A 1 76 ? 183.068 131.058 188.132 1.00 75.37 76 THR TC N 1
ATOM 558 C CA . THR A 1 76 ? 183.523 132.394 187.761 1.00 75.48 76 THR TC CA 1
ATOM 559 C C . THR A 1 76 ? 183.401 132.659 186.255 1.00 75.45 76 THR TC C 1
ATOM 560 O O . THR A 1 76 ? 183.605 133.789 185.809 1.00 77.40 76 THR TC O 1
ATOM 564 N N . SER A 1 77 ? 183.071 131.622 185.474 1.00 75.90 77 SER TC N 1
ATOM 565 C CA . SER A 1 77 ? 182.932 131.698 184.023 1.00 77.80 77 SER TC CA 1
ATOM 566 C C . SER A 1 77 ? 181.460 131.727 183.602 1.00 77.88 77 SER TC C 1
ATOM 567 O O . SER A 1 77 ? 181.090 132.458 182.684 1.00 80.58 77 SER TC O 1
ATOM 570 N N . ASP A 1 78 ? 180.621 130.933 184.282 1.00 75.03 78 ASP TC N 1
ATOM 571 C CA . ASP A 1 78 ? 179.202 130.826 183.981 1.00 71.85 78 ASP TC CA 1
ATOM 572 C C . ASP A 1 78 ? 178.393 131.523 185.076 1.00 70.03 78 ASP TC C 1
ATOM 573 O O . ASP A 1 78 ? 177.828 130.899 185.978 1.00 69.79 78 ASP TC O 1
ATOM 578 N N . VAL A 1 79 ? 178.351 132.852 184.982 1.00 66.16 79 VAL TC N 1
ATOM 579 C CA . VAL A 1 79 ? 177.888 133.672 186.085 1.00 63.87 79 VAL TC CA 1
ATOM 580 C C . VAL A 1 79 ? 176.574 134.328 185.689 1.00 62.48 79 VAL TC C 1
ATOM 581 O O . VAL A 1 79 ? 176.469 134.940 184.627 1.00 63.93 79 VAL TC O 1
ATOM 585 N N . TYR A 1 80 ? 175.586 134.223 186.579 1.00 59.74 80 TYR TC N 1
ATOM 586 C CA . TYR A 1 80 ? 174.351 134.963 186.409 1.00 58.28 80 TYR TC CA 1
ATOM 587 C C . TYR A 1 80 ? 174.595 136.448 186.666 1.00 59.48 80 TYR TC C 1
ATOM 588 O O . TYR A 1 80 ? 174.373 137.283 185.788 1.00 61.56 80 TYR TC O 1
ATOM 597 N N . VAL A 1 81 ? 175.059 136.756 187.884 1.00 60.35 81 VAL TC N 1
ATOM 598 C CA . VAL A 1 81 ? 175.108 138.115 188.396 1.00 61.40 81 VAL TC CA 1
ATOM 599 C C . VAL A 1 81 ? 176.378 138.276 189.231 1.00 60.48 81 VAL TC C 1
ATOM 600 O O . VAL A 1 81 ? 176.657 137.462 190.111 1.00 61.34 81 VAL TC O 1
ATOM 604 N N . GLY A 1 82 ? 177.144 139.336 188.940 1.00 59.58 82 GLY TC N 1
ATOM 605 C CA . GLY A 1 82 ? 178.327 139.674 189.717 1.00 59.80 82 GLY TC CA 1
ATOM 606 C C . GLY A 1 82 ? 179.594 139.041 189.149 1.00 60.72 82 GLY TC C 1
ATOM 607 O O . GLY A 1 82 ? 179.691 138.795 187.949 1.00 60.89 82 GLY TC O 1
ATOM 608 N N . SER A 1 83 ? 180.567 138.800 190.036 1.00 62.48 83 SER TC N 1
ATOM 609 C CA . SER A 1 83 ? 181.831 138.170 189.692 1.00 62.74 83 SER TC CA 1
ATOM 610 C C . SER A 1 83 ? 181.707 136.649 189.660 1.00 63.63 83 SER TC C 1
ATOM 611 O O . SER A 1 83 ? 182.462 135.993 188.939 1.00 65.75 83 SER TC O 1
ATOM 614 N N . GLN A 1 84 ? 180.763 136.092 190.440 1.00 63.89 84 GLN TC N 1
ATOM 615 C CA . GLN A 1 84 ? 180.613 134.645 190.523 1.00 65.12 84 GLN TC CA 1
ATOM 616 C C . GLN A 1 84 ? 179.210 134.188 190.937 1.00 65.03 84 GLN TC C 1
ATOM 617 O O . GLN A 1 84 ? 178.370 134.937 191.440 1.00 63.87 84 GLN TC O 1
ATOM 623 N N . SER A 1 85 ? 179.002 132.894 190.699 1.00 65.30 85 SER TC N 1
ATOM 624 C CA . SER A 1 85 ? 177.837 132.119 191.079 1.00 64.91 85 SER TC CA 1
ATOM 625 C C . SER A 1 85 ? 178.334 130.856 191.792 1.00 63.77 85 SER TC C 1
ATOM 626 O O . SER A 1 85 ? 179.537 130.619 191.879 1.00 65.97 85 SER TC O 1
ATOM 629 N N . ALA A 1 86 ? 177.416 130.058 192.344 1.00 63.84 86 ALA TC N 1
ATOM 630 C CA . ALA A 1 86 ? 177.786 128.879 193.117 1.00 64.89 86 ALA TC CA 1
ATOM 631 C C . ALA A 1 86 ? 177.438 127.611 192.341 1.00 65.56 86 ALA TC C 1
ATOM 632 O O . ALA A 1 86 ? 176.303 127.448 191.904 1.00 66.47 86 ALA TC O 1
ATOM 634 N N . ARG A 1 87 ? 178.410 126.702 192.195 1.00 67.07 87 ARG TC N 1
ATOM 635 C CA . ARG A 1 87 ? 178.147 125.356 191.713 1.00 68.49 87 ARG TC CA 1
ATOM 636 C C . ARG A 1 87 ? 177.863 124.437 192.901 1.00 68.55 87 ARG TC C 1
ATOM 637 O O . ARG A 1 87 ? 178.704 124.272 193.785 1.00 71.30 87 ARG TC O 1
ATOM 645 N N . LEU A 1 88 ? 176.671 123.829 192.884 1.00 69.54 88 LEU TC N 1
ATOM 646 C CA . LEU A 1 88 ? 176.266 122.816 193.846 1.00 71.12 88 LEU TC CA 1
ATOM 647 C C . LEU A 1 88 ? 176.434 121.452 193.186 1.00 71.60 88 LEU TC C 1
ATOM 648 O O . LEU A 1 88 ? 175.842 121.178 192.147 1.00 71.97 88 LEU TC O 1
ATOM 653 N N . THR A 1 89 ? 177.273 120.607 193.787 1.00 74.29 89 THR TC N 1
ATOM 654 C CA . THR A 1 89 ? 177.630 119.335 193.180 1.00 76.40 89 THR TC CA 1
ATOM 655 C C . THR A 1 89 ? 177.508 118.218 194.211 1.00 76.80 89 THR TC C 1
ATOM 656 O O . THR A 1 89 ? 177.955 118.367 195.345 1.00 78.60 89 THR TC O 1
ATOM 660 N N . ALA A 1 90 ? 176.917 117.091 193.800 1.00 76.87 90 ALA TC N 1
ATOM 661 C CA . ALA A 1 90 ? 176.805 115.931 194.671 1.00 78.00 90 ALA TC CA 1
ATOM 662 C C . ALA A 1 90 ? 176.877 114.638 193.862 1.00 79.25 90 ALA TC C 1
ATOM 663 O O . ALA A 1 90 ? 176.437 114.596 192.715 1.00 79.01 90 ALA TC O 1
ATOM 665 N N . SER A 1 91 ? 177.458 113.600 194.482 1.00 81.60 91 SER TC N 1
ATOM 666 C CA . SER A 1 91 ? 177.439 112.235 193.977 1.00 82.05 91 SER TC CA 1
ATOM 667 C C . SER A 1 91 ? 176.732 111.339 194.990 1.00 83.25 91 SER TC C 1
ATOM 668 O O . SER A 1 91 ? 177.114 111.320 196.161 1.00 84.29 91 SER TC O 1
ATOM 671 N N . SER A 1 92 ? 175.685 110.635 194.529 1.00 84.70 92 SER TC N 1
ATOM 672 C CA . SER A 1 92 ? 174.884 109.698 195.311 1.00 85.79 92 SER TC CA 1
ATOM 673 C C . SER A 1 92 ? 174.468 110.282 196.667 1.00 84.93 92 SER TC C 1
ATOM 674 O O . SER A 1 92 ? 174.495 109.590 197.687 1.00 86.70 92 SER TC O 1
ATOM 677 N N . SER A 1 93 ? 174.065 111.563 196.659 1.00 83.82 93 SER TC N 1
ATOM 678 C CA . SER A 1 93 ? 173.697 112.314 197.854 1.00 84.22 93 SER TC CA 1
ATOM 679 C C . SER A 1 93 ? 172.907 113.566 197.475 1.00 83.31 93 SER TC C 1
ATOM 680 O O . SER A 1 93 ? 172.855 113.945 196.310 1.00 83.02 93 SER TC O 1
ATOM 683 N N . ALA A 1 94 ? 172.263 114.191 198.466 1.00 82.97 94 ALA TC N 1
ATOM 684 C CA . ALA A 1 94 ? 171.717 115.528 198.291 1.00 81.31 94 ALA TC CA 1
ATOM 685 C C . ALA A 1 94 ? 172.820 116.568 198.498 1.00 81.12 94 ALA TC C 1
ATOM 686 O O . ALA A 1 94 ? 173.845 116.291 199.124 1.00 84.50 94 ALA TC O 1
ATOM 688 N N . VAL A 1 95 ? 172.588 117.791 198.011 1.00 80.08 95 VAL TC N 1
ATOM 689 C CA . VAL A 1 95 ? 173.408 118.918 198.428 1.00 79.67 95 VAL TC CA 1
ATOM 690 C C . VAL A 1 95 ? 172.609 119.773 199.418 1.00 78.30 95 VAL TC C 1
ATOM 691 O O . VAL A 1 95 ? 171.407 119.955 199.257 1.00 77.32 95 VAL TC O 1
ATOM 695 N N . ASP A 1 96 ? 173.273 120.217 200.494 1.00 78.01 96 ASP TC N 1
ATOM 696 C CA . ASP A 1 96 ? 172.720 121.071 201.534 1.00 77.03 96 ASP TC CA 1
ATOM 697 C C . ASP A 1 96 ? 173.841 122.033 201.913 1.00 74.63 96 ASP TC C 1
ATOM 698 O O . ASP A 1 96 ? 174.886 121.613 202.409 1.00 75.82 96 ASP TC O 1
ATOM 703 N N . ILE A 1 97 ? 173.650 123.314 201.584 1.00 70.86 97 ILE TC N 1
ATOM 704 C CA . ILE A 1 97 ? 174.615 124.358 201.896 1.00 69.24 97 ILE TC CA 1
ATOM 705 C C . ILE A 1 97 ? 173.944 125.345 202.849 1.00 69.13 97 ILE TC C 1
ATOM 706 O O . ILE A 1 97 ? 172.769 125.656 202.684 1.00 70.02 97 ILE TC O 1
ATOM 711 N N . ARG A 1 98 ? 174.691 125.824 203.853 1.00 68.81 98 ARG TC N 1
ATOM 712 C CA . ARG A 1 98 ? 174.108 126.600 204.941 1.00 68.16 98 ARG TC CA 1
ATOM 713 C C . ARG A 1 98 ? 174.849 127.913 205.157 1.00 67.71 98 ARG TC C 1
ATOM 714 O O . ARG A 1 98 ? 176.074 127.935 205.266 1.00 69.30 98 ARG TC O 1
ATOM 722 N N . TYR A 1 99 ? 174.072 128.994 205.266 1.00 66.08 99 TYR TC N 1
ATOM 723 C CA . TYR A 1 99 ? 174.589 130.309 205.596 1.00 65.97 99 TYR TC CA 1
ATOM 724 C C . TYR A 1 99 ? 174.037 130.731 206.956 1.00 66.45 99 TYR TC C 1
ATOM 725 O O . TYR A 1 99 ? 172.828 130.861 207.112 1.00 68.04 99 TYR TC O 1
ATOM 734 N N . SER A 1 100 ? 174.922 130.943 207.937 1.00 68.84 100 SER TC N 1
ATOM 735 C CA . SER A 1 100 ? 174.493 131.460 209.226 1.00 69.92 100 SER TC CA 1
ATOM 736 C C . SER A 1 100 ? 174.564 132.985 209.225 1.00 70.83 100 SER TC C 1
ATOM 737 O O . SER A 1 100 ? 175.581 133.580 208.869 1.00 71.81 100 SER TC O 1
ATOM 740 N N . PHE A 1 101 ? 173.453 133.609 209.615 1.00 72.16 101 PHE TC N 1
ATOM 741 C CA . PHE A 1 101 ? 173.380 135.056 209.694 1.00 74.13 101 PHE TC CA 1
ATOM 742 C C . PHE A 1 101 ? 174.131 135.544 210.932 1.00 77.63 101 PHE TC C 1
ATOM 743 O O . PHE A 1 101 ? 174.055 134.930 211.995 1.00 79.15 101 PHE TC O 1
ATOM 751 N N . GLY A 1 102 ? 174.832 136.676 210.786 1.00 80.80 102 GLY TC N 1
ATOM 752 C CA . GLY A 1 102 ? 175.548 137.316 211.884 1.00 85.35 102 GLY TC CA 1
ATOM 753 C C . GLY A 1 102 ? 174.632 137.763 213.027 1.00 87.22 102 GLY TC C 1
ATOM 754 O O . GLY A 1 102 ? 175.070 137.886 214.171 1.00 90.91 102 GLY TC O 1
ATOM 755 N N . THR A 1 103 ? 173.359 138.011 212.694 1.00 86.64 103 THR TC N 1
ATOM 756 C CA . THR A 1 103 ? 172.323 138.422 213.633 1.00 88.20 103 THR TC CA 1
ATOM 757 C C . THR A 1 103 ? 170.989 137.816 213.194 1.00 86.01 103 THR TC C 1
ATOM 758 O O . THR A 1 103 ? 170.802 137.547 212.013 1.00 86.00 103 THR TC O 1
ATOM 762 N N . ALA A 1 104 ? 170.055 137.631 214.137 1.00 83.25 104 ALA TC N 1
ATOM 763 C CA . ALA A 1 104 ? 168.755 137.042 213.839 1.00 80.82 104 ALA TC CA 1
ATOM 764 C C . ALA A 1 104 ? 167.989 137.876 212.806 1.00 80.12 104 ALA TC C 1
ATOM 765 O O . ALA A 1 104 ? 167.814 139.082 212.970 1.00 81.49 104 ALA TC O 1
ATOM 767 N N . GLN A 1 105 ? 167.514 137.207 211.750 1.00 78.63 105 GLN TC N 1
ATOM 768 C CA . GLN A 1 105 ? 166.752 137.844 210.687 1.00 77.63 105 GLN TC CA 1
ATOM 769 C C . GLN A 1 105 ? 165.250 137.700 210.919 1.00 76.99 105 GLN TC C 1
ATOM 770 O O . GLN A 1 105 ? 164.766 136.673 211.390 1.00 77.99 105 GLN TC O 1
ATOM 776 N N . ASP A 1 106 ? 164.515 138.742 210.526 1.00 77.14 106 ASP TC N 1
ATOM 777 C CA . ASP A 1 106 ? 163.064 138.713 210.483 1.00 76.78 106 ASP TC CA 1
ATOM 778 C C . ASP A 1 106 ? 162.624 138.629 209.021 1.00 75.76 106 ASP TC C 1
ATOM 779 O O . ASP A 1 106 ? 162.864 139.548 208.238 1.00 76.81 106 ASP TC O 1
ATOM 784 N N . PHE A 1 107 ? 161.959 137.521 208.673 1.00 73.45 107 PHE TC N 1
ATOM 785 C CA . PHE A 1 107 ? 161.477 137.291 207.322 1.00 72.70 107 PHE TC CA 1
ATOM 786 C C . PHE A 1 107 ? 159.946 137.234 207.260 1.00 74.27 107 PHE TC C 1
ATOM 787 O O . PHE A 1 107 ? 159.400 136.622 206.341 1.00 75.09 107 PHE TC O 1
ATOM 795 N N . THR A 1 108 ? 159.251 137.886 208.210 1.00 75.21 108 THR TC N 1
ATOM 796 C CA . THR A 1 108 ? 157.801 138.054 208.138 1.00 75.94 108 THR TC CA 1
ATOM 797 C C . THR A 1 108 ? 157.401 138.663 206.794 1.00 74.41 108 THR TC C 1
ATOM 798 O O . THR A 1 108 ? 157.895 139.723 206.414 1.00 74.35 108 THR TC O 1
ATOM 802 N N . GLY A 1 109 ? 156.515 137.964 206.073 1.00 72.87 109 GLY TC N 1
ATOM 803 C CA . GLY A 1 109 ? 155.971 138.428 204.805 1.00 70.73 109 GLY TC CA 1
ATOM 804 C C . GLY A 1 109 ? 157.015 138.617 203.702 1.00 70.29 109 GLY TC C 1
ATOM 805 O O . GLY A 1 109 ? 156.760 139.344 202.743 1.00 71.37 109 GLY TC O 1
ATOM 806 N N . LYS A 1 110 ? 158.172 137.949 203.814 1.00 68.97 110 LYS TC N 1
ATOM 807 C CA . LYS A 1 110 ? 159.176 137.978 202.757 1.00 67.21 110 LYS TC CA 1
ATOM 808 C C . LYS A 1 110 ? 159.039 136.741 201.872 1.00 65.86 110 LYS TC C 1
ATOM 809 O O . LYS A 1 110 ? 158.864 135.628 202.369 1.00 67.91 110 LYS TC O 1
ATOM 815 N N . GLY A 1 111 ? 159.100 136.960 200.554 1.00 63.04 111 GLY TC N 1
ATOM 816 C CA . GLY A 1 111 ? 159.122 135.881 199.579 1.00 61.37 111 GLY TC CA 1
ATOM 817 C C . GLY A 1 111 ? 160.514 135.696 198.983 1.00 59.15 111 GLY TC C 1
ATOM 818 O O . GLY A 1 111 ? 161.238 136.669 198.801 1.00 59.67 111 GLY TC O 1
ATOM 819 N N . PHE A 1 112 ? 160.858 134.443 198.648 1.00 59.08 112 PHE TC N 1
ATOM 820 C CA . PHE A 1 112 ? 162.208 134.077 198.238 1.00 57.44 112 PHE TC CA 1
ATOM 821 C C . PHE A 1 112 ? 162.266 133.698 196.766 1.00 56.58 112 PHE TC C 1
ATOM 822 O O . PHE A 1 112 ? 161.397 133.011 196.234 1.00 56.93 112 PHE TC O 1
ATOM 830 N N . SER A 1 113 ? 163.352 134.126 196.129 1.00 56.32 113 SER TC N 1
ATOM 831 C CA . SER A 1 113 ? 163.573 133.851 194.724 1.00 56.19 113 SER TC CA 1
ATOM 832 C C . SER A 1 113 ? 165.056 133.572 194.512 1.00 55.73 113 SER TC C 1
ATOM 833 O O . SER A 1 113 ? 165.888 134.152 195.200 1.00 56.15 113 SER TC O 1
ATOM 836 N N . MET A 1 114 ? 165.400 132.724 193.537 1.00 55.41 114 MET TC N 1
ATOM 837 C CA . MET A 1 114 ? 166.803 132.421 193.295 1.00 56.20 114 MET TC CA 1
ATOM 838 C C . MET A 1 114 ? 167.042 132.184 191.804 1.00 56.02 114 MET TC C 1
ATOM 839 O O . MET A 1 114 ? 166.162 131.705 191.092 1.00 56.36 114 MET TC O 1
ATOM 844 N N . ALA A 1 115 ? 168.240 132.547 191.337 1.00 56.54 115 ALA TC N 1
ATOM 845 C CA . ALA A 1 115 ? 168.664 132.239 189.981 1.00 56.79 115 ALA TC CA 1
ATOM 846 C C . ALA A 1 115 ? 169.229 130.822 189.937 1.00 57.80 115 ALA TC C 1
ATOM 847 O O . ALA A 1 115 ? 169.975 130.409 190.821 1.00 58.97 115 ALA TC O 1
ATOM 849 N N . LEU A 1 116 ? 168.879 130.091 188.881 1.00 61.04 116 LEU TC N 1
ATOM 850 C CA . LEU A 1 116 ? 169.168 128.670 188.796 1.00 63.97 116 LEU TC CA 1
ATOM 851 C C . LEU A 1 116 ? 169.564 128.310 187.363 1.00 63.30 116 LEU TC C 1
ATOM 852 O O . LEU A 1 116 ? 168.960 128.809 186.416 1.00 63.84 116 LEU TC O 1
ATOM 857 N N . LYS A 1 117 ? 170.576 127.439 187.212 1.00 62.70 117 LYS TC N 1
ATOM 858 C CA . LYS A 1 117 ? 170.821 126.724 185.967 1.00 62.42 117 LYS TC CA 1
ATOM 859 C C . LYS A 1 117 ? 171.138 125.252 186.255 1.00 62.02 117 LYS TC C 1
ATOM 860 O O . LYS A 1 117 ? 171.996 124.951 187.074 1.00 63.14 117 LYS TC O 1
ATOM 866 N N . ARG A 1 118 ? 170.440 124.334 185.573 1.00 62.99 118 ARG TC N 1
ATOM 867 C CA . ARG A 1 118 ? 170.697 122.907 185.686 1.00 64.85 118 ARG TC CA 1
ATOM 868 C C . ARG A 1 118 ? 171.763 122.520 184.666 1.00 66.15 118 ARG TC C 1
ATOM 869 O O . ARG A 1 118 ? 171.553 122.693 183.468 1.00 67.18 118 ARG TC O 1
ATOM 877 N N . ILE A 1 119 ? 172.900 122.008 185.145 1.00 68.21 119 ILE TC N 1
ATOM 878 C CA . ILE A 1 119 ? 173.897 121.448 184.248 1.00 70.32 119 ILE TC CA 1
ATOM 879 C C . ILE A 1 119 ? 173.573 119.969 184.046 1.00 72.59 119 ILE TC C 1
ATOM 880 O O . ILE A 1 119 ? 173.382 119.522 182.917 1.00 75.50 119 ILE TC O 1
ATOM 885 N N . ASP A 1 120 ? 173.489 119.230 185.159 1.00 75.23 120 ASP TC N 1
ATOM 886 C CA . ASP A 1 120 ? 173.280 117.794 185.132 1.00 77.43 120 ASP TC CA 1
ATOM 887 C C . ASP A 1 120 ? 172.577 117.337 186.408 1.00 76.00 120 ASP TC C 1
ATOM 888 O O . ASP A 1 120 ? 173.052 117.589 187.508 1.00 77.12 120 ASP TC O 1
ATOM 893 N N . VAL A 1 121 ? 171.459 116.623 186.257 1.00 73.89 121 VAL TC N 1
ATOM 894 C CA . VAL A 1 121 ? 170.895 115.853 187.357 1.00 73.91 121 VAL TC CA 1
ATOM 895 C C . VAL A 1 121 ? 170.575 114.474 186.789 1.00 75.47 121 VAL TC C 1
ATOM 896 O O . VAL A 1 121 ? 170.028 114.378 185.692 1.00 75.85 121 VAL TC O 1
ATOM 900 N N . SER A 1 122 ? 170.953 113.411 187.512 1.00 76.70 122 SER TC N 1
ATOM 901 C CA . SER A 1 122 ? 170.652 112.055 187.071 1.00 78.16 122 SER TC CA 1
ATOM 902 C C . SER A 1 122 ? 170.504 111.088 188.247 1.00 78.86 122 SER TC C 1
ATOM 903 O O . SER A 1 122 ? 171.026 111.320 189.338 1.00 79.36 122 SER TC O 1
ATOM 906 N N . GLY A 1 123 ? 169.814 109.973 187.991 1.00 80.62 123 GLY TC N 1
ATOM 907 C CA . GLY A 1 123 ? 169.463 109.007 189.018 1.00 82.60 123 GLY TC CA 1
ATOM 908 C C . GLY A 1 123 ? 167.995 108.625 188.876 1.00 83.21 123 GLY TC C 1
ATOM 909 O O . GLY A 1 123 ? 167.557 108.303 187.773 1.00 83.95 123 GLY TC O 1
ATOM 910 N N . SER A 1 124 ? 167.244 108.719 189.982 1.00 84.89 124 SER TC N 1
ATOM 911 C CA . SER A 1 124 ? 165.809 108.457 190.013 1.00 86.05 124 SER TC CA 1
ATOM 912 C C . SER A 1 124 ? 165.050 109.352 189.031 1.00 85.68 124 SER TC C 1
ATOM 913 O O . SER A 1 124 ? 164.018 108.947 188.490 1.00 87.96 124 SER TC O 1
ATOM 916 N N . SER A 1 125 ? 165.569 110.571 188.828 1.00 82.27 125 SER TC N 1
ATOM 917 C CA . SER A 1 125 ? 164.995 111.574 187.944 1.00 79.84 125 SER TC CA 1
ATOM 918 C C . SER A 1 125 ? 166.099 112.484 187.405 1.00 77.33 125 SER TC C 1
ATOM 919 O O . SER A 1 125 ? 167.145 112.637 188.032 1.00 77.71 125 SER TC O 1
ATOM 922 N N . ASP A 1 126 ? 165.836 113.110 186.253 1.00 75.90 126 ASP TC N 1
ATOM 923 C CA . ASP A 1 126 ? 166.694 114.143 185.688 1.00 76.64 126 ASP TC CA 1
ATOM 924 C C . ASP A 1 126 ? 166.370 115.530 186.260 1.00 74.41 126 ASP TC C 1
ATOM 925 O O . ASP A 1 126 ? 166.839 116.553 185.746 1.00 75.27 126 ASP TC O 1
ATOM 930 N N . SER A 1 127 ? 165.578 115.559 187.339 1.00 72.42 127 SER TC N 1
ATOM 931 C CA . SER A 1 127 ? 165.107 116.787 187.960 1.00 71.17 127 SER TC CA 1
ATOM 932 C C . SER A 1 127 ? 165.117 116.651 189.481 1.00 69.58 127 SER TC C 1
ATOM 933 O O . SER A 1 127 ? 165.113 115.542 190.019 1.00 71.95 127 SER TC O 1
ATOM 936 N N . THR A 1 128 ? 165.136 117.795 190.173 1.00 68.32 128 THR TC N 1
ATOM 937 C CA . THR A 1 128 ? 165.073 117.815 191.626 1.00 67.47 128 THR TC CA 1
ATOM 938 C C . THR A 1 128 ? 164.225 118.984 192.113 1.00 66.78 128 THR TC C 1
ATOM 939 O O . THR A 1 128 ? 164.238 120.061 191.521 1.00 67.15 128 THR TC O 1
ATOM 943 N N . PRO A 1 129 ? 163.476 118.824 193.227 1.00 66.12 129 PRO TC N 1
ATOM 944 C CA . PRO A 1 129 ? 163.104 119.978 194.038 1.00 65.79 129 PRO TC CA 1
ATOM 945 C C . PRO A 1 129 ? 164.383 120.637 194.549 1.00 66.38 129 PRO TC C 1
ATOM 946 O O . PRO A 1 129 ? 165.313 119.969 195.006 1.00 67.80 129 PRO TC O 1
ATOM 950 N N . ILE A 1 130 ? 164.422 121.963 194.415 1.00 66.41 130 ILE TC N 1
ATOM 951 C CA . ILE A 1 130 ? 165.411 122.779 195.088 1.00 67.46 130 ILE TC CA 1
ATOM 952 C C . ILE A 1 130 ? 164.689 123.605 196.149 1.00 67.23 130 ILE TC C 1
ATOM 953 O O . ILE A 1 130 ? 163.636 124.176 195.899 1.00 67.31 130 ILE TC O 1
ATOM 958 N N . LYS A 1 131 ? 165.253 123.599 197.356 1.00 68.95 131 LYS TC N 1
ATOM 959 C CA . LYS A 1 131 ? 164.590 124.085 198.552 1.00 69.48 131 LYS TC CA 1
ATOM 960 C C . LYS A 1 131 ? 165.429 125.202 199.162 1.00 68.22 131 LYS TC C 1
ATOM 961 O O . LYS A 1 131 ? 166.635 125.045 199.326 1.00 69.01 131 LYS TC O 1
ATOM 967 N N . ILE A 1 132 ? 164.785 126.332 199.479 1.00 67.28 132 ILE TC N 1
ATOM 968 C CA . ILE A 1 132 ? 165.336 127.302 200.412 1.00 67.12 132 ILE TC CA 1
ATOM 969 C C . ILE A 1 132 ? 164.693 127.024 201.769 1.00 66.31 132 ILE TC C 1
ATOM 970 O O . ILE A 1 132 ? 163.474 127.082 201.900 1.00 66.78 132 ILE TC O 1
ATOM 975 N N . ARG A 1 133 ? 165.505 126.646 202.764 1.00 67.43 133 ARG TC N 1
ATOM 976 C CA . ARG A 1 133 ? 164.985 126.497 204.115 1.00 68.58 133 ARG TC CA 1
ATOM 977 C C . ARG A 1 133 ? 165.483 127.657 204.968 1.00 67.29 133 ARG TC C 1
ATOM 978 O O . ARG A 1 133 ? 166.649 128.033 204.903 1.00 68.22 133 ARG TC O 1
ATOM 986 N N . LEU A 1 134 ? 164.583 128.202 205.786 1.00 65.60 134 LEU TC N 1
ATOM 987 C CA . LEU A 1 134 ? 164.962 129.083 206.876 1.00 65.56 134 LEU TC CA 1
ATOM 988 C C . LEU A 1 134 ? 164.947 128.256 208.153 1.00 67.37 134 LEU TC C 1
ATOM 989 O O . LEU A 1 134 ? 164.016 127.484 208.363 1.00 67.76 134 LEU TC O 1
ATOM 994 N N . VAL A 1 135 ? 165.974 128.417 208.998 1.00 70.03 135 VAL TC N 1
ATOM 995 C CA . VAL A 1 135 ? 166.003 127.726 210.279 1.00 73.35 135 VAL TC CA 1
ATOM 996 C C . VAL A 1 135 ? 166.146 128.732 211.427 1.00 74.12 135 VAL TC C 1
ATOM 997 O O . VAL A 1 135 ? 166.966 129.648 211.377 1.00 75.01 135 VAL TC O 1
ATOM 1001 N N . ASP A 1 136 ? 165.301 128.562 212.453 1.00 77.12 136 ASP TC N 1
ATOM 1002 C CA . ASP A 1 136 ? 165.223 129.467 213.596 1.00 80.63 136 ASP TC CA 1
ATOM 1003 C C . ASP A 1 136 ? 166.176 129.063 214.732 1.00 82.67 136 ASP TC C 1
ATOM 1004 O O . ASP A 1 136 ? 166.898 128.072 214.634 1.00 83.99 136 ASP TC O 1
ATOM 1009 N N . GLY A 1 137 ? 166.143 129.811 215.848 1.00 85.03 137 GLY TC N 1
ATOM 1010 C CA . GLY A 1 137 ? 166.956 129.521 217.025 1.00 87.76 137 GLY TC CA 1
ATOM 1011 C C . GLY A 1 137 ? 166.729 128.131 217.632 1.00 88.55 137 GLY TC C 1
ATOM 1012 O O . GLY A 1 137 ? 167.627 127.579 218.266 1.00 91.68 137 GLY TC O 1
ATOM 1013 N N . ASN A 1 138 ? 165.524 127.574 217.453 1.00 88.55 138 ASN TC N 1
ATOM 1014 C CA . ASN A 1 138 ? 165.142 126.281 218.009 1.00 89.44 138 ASN TC CA 1
ATOM 1015 C C . ASN A 1 138 ? 165.304 125.133 217.005 1.00 88.77 138 ASN TC C 1
ATOM 1016 O O . ASN A 1 138 ? 164.890 124.007 217.283 1.00 89.81 138 ASN TC O 1
ATOM 1021 N N . THR A 1 139 ? 165.934 125.405 215.851 1.00 87.89 139 THR TC N 1
ATOM 1022 C CA . THR A 1 139 ? 166.181 124.445 214.773 1.00 87.23 139 THR TC CA 1
ATOM 1023 C C . THR A 1 139 ? 164.875 123.980 214.116 1.00 85.15 139 THR TC C 1
ATOM 1024 O O . THR A 1 139 ? 164.795 122.880 213.575 1.00 86.80 139 THR TC O 1
ATOM 1028 N N . ASN A 1 140 ? 163.851 124.836 214.122 1.00 83.00 140 ASN TC N 1
ATOM 1029 C CA . ASN A 1 140 ? 162.668 124.612 213.305 1.00 80.78 140 ASN TC CA 1
ATOM 1030 C C . ASN A 1 140 ? 162.943 125.095 211.883 1.00 78.83 140 ASN TC C 1
ATOM 1031 O O . ASN A 1 140 ? 163.518 126.164 211.700 1.00 77.62 140 ASN TC O 1
ATOM 1036 N N . TYR A 1 141 ? 162.476 124.339 210.884 1.00 76.87 141 TYR TC N 1
ATOM 1037 C CA . TYR A 1 141 ? 162.612 124.738 209.491 1.00 75.13 141 TYR TC CA 1
ATOM 1038 C C . TYR A 1 141 ? 161.301 125.268 208.909 1.00 72.09 141 TYR TC C 1
ATOM 1039 O O . TYR A 1 141 ? 160.230 124.708 209.141 1.00 73.08 141 TYR TC O 1
ATOM 1048 N N . ARG A 1 142 ? 161.409 126.325 208.096 1.00 67.81 142 ARG TC N 1
ATOM 1049 C CA . ARG A 1 142 ? 160.400 126.637 207.096 1.00 65.01 142 ARG TC CA 1
ATOM 1050 C C . ARG A 1 142 ? 161.021 126.422 205.719 1.00 63.22 142 ARG TC C 1
ATOM 1051 O O . ARG A 1 142 ? 162.061 126.997 205.410 1.00 64.03 142 ARG TC O 1
ATOM 1059 N N . THR A 1 143 ? 160.372 125.589 204.897 1.00 61.66 143 THR TC N 1
ATOM 1060 C CA . THR A 1 143 ? 160.881 125.246 203.579 1.00 61.53 143 THR TC CA 1
ATOM 1061 C C . THR A 1 143 ? 160.045 125.925 202.497 1.00 61.15 143 THR TC C 1
ATOM 1062 O O . THR A 1 143 ? 158.822 125.812 202.474 1.00 62.10 143 THR TC O 1
ATOM 1066 N N . PHE A 1 144 ? 160.739 126.593 201.578 1.00 59.34 144 PHE TC N 1
ATOM 1067 C CA . PHE A 1 144 ? 160.162 127.020 200.317 1.00 59.47 144 PHE TC CA 1
ATOM 1068 C C . PHE A 1 144 ? 160.869 126.258 199.204 1.00 59.05 144 PHE TC C 1
ATOM 1069 O O . PHE A 1 144 ? 162.054 125.974 199.320 1.00 59.84 144 PHE TC O 1
ATOM 1077 N N . SER A 1 145 ? 160.160 125.932 198.119 1.00 58.09 145 SER TC N 1
ATOM 1078 C CA . SER A 1 145 ? 160.787 125.141 197.072 1.00 58.92 145 SER TC CA 1
ATOM 1079 C C . SER A 1 145 ? 160.293 125.493 195.672 1.00 58.47 145 SER TC C 1
ATOM 1080 O O . SER A 1 145 ? 159.293 126.189 195.477 1.00 59.21 145 SER TC O 1
ATOM 1083 N N . ALA A 1 146 ? 161.098 125.040 194.709 1.00 57.75 146 ALA TC N 1
ATOM 1084 C CA . ALA A 1 146 ? 160.925 125.240 193.284 1.00 57.58 146 ALA TC CA 1
ATOM 1085 C C . ALA A 1 146 ? 161.561 124.042 192.583 1.00 58.67 146 ALA TC C 1
ATOM 1086 O O . ALA A 1 146 ? 162.196 123.210 193.235 1.00 59.73 146 ALA TC O 1
ATOM 1088 N N . ARG A 1 147 ? 161.434 123.968 191.256 1.00 61.10 147 ARG TC N 1
ATOM 1089 C CA . ARG A 1 147 ? 161.893 122.775 190.561 1.00 62.03 147 ARG TC CA 1
ATOM 1090 C C . ARG A 1 147 ? 163.029 123.076 189.597 1.00 63.22 147 ARG TC C 1
ATOM 1091 O O . ARG A 1 147 ? 162.947 123.986 188.777 1.00 65.16 147 ARG TC O 1
ATOM 1099 N N . CYS A 1 148 ? 164.068 122.255 189.712 1.00 64.06 148 CYS TC N 1
ATOM 1100 C CA . CYS A 1 148 ? 165.193 122.261 188.809 1.00 65.08 148 CYS TC CA 1
ATOM 1101 C C . CYS A 1 148 ? 164.984 121.152 187.777 1.00 64.40 148 CYS TC C 1
ATOM 1102 O O . CYS A 1 148 ? 165.241 119.986 188.062 1.00 65.84 148 CYS TC O 1
ATOM 1105 N N . ARG A 1 149 ? 164.440 121.519 186.605 1.00 63.06 149 ARG TC N 1
ATOM 1106 C CA . ARG A 1 149 ? 164.005 120.571 185.585 1.00 63.27 149 ARG TC CA 1
ATOM 1107 C C . ARG A 1 149 ? 164.799 120.788 184.295 1.00 63.46 149 ARG TC C 1
ATOM 1108 O O . ARG A 1 149 ? 165.241 121.901 184.022 1.00 63.47 149 ARG TC O 1
ATOM 1116 N N . PRO A 1 150 ? 164.965 119.757 183.429 1.00 63.38 150 PRO TC N 1
ATOM 1117 C CA . PRO A 1 150 ? 165.428 119.975 182.057 1.00 63.45 150 PRO TC CA 1
ATOM 1118 C C . PRO A 1 150 ? 164.458 120.874 181.286 1.00 64.66 150 PRO TC C 1
ATOM 1119 O O . PRO A 1 150 ? 163.268 120.957 181.602 1.00 65.51 150 PRO TC O 1
ATOM 1123 N N . GLY A 1 151 ? 164.984 121.551 180.262 1.00 65.11 151 GLY TC N 1
ATOM 1124 C CA . GLY A 1 151 ? 164.213 122.521 179.504 1.00 64.98 151 GLY TC CA 1
ATOM 1125 C C . GLY A 1 151 ? 164.217 123.874 180.204 1.00 64.33 151 GLY TC C 1
ATOM 1126 O O . GLY A 1 151 ? 165.033 124.732 179.887 1.00 66.97 151 GLY TC O 1
ATOM 1127 N N . GLY A 1 152 ? 163.340 124.032 181.199 1.00 64.54 152 GLY TC N 1
ATOM 1128 C CA . GLY A 1 152 ? 163.240 125.277 181.945 1.00 61.68 152 GLY TC CA 1
ATOM 1129 C C . GLY A 1 152 ? 164.512 125.641 182.717 1.00 61.70 152 GLY TC C 1
ATOM 1130 O O . GLY A 1 152 ? 164.725 126.809 183.040 1.00 62.11 152 GLY TC O 1
ATOM 1131 N N . GLY A 1 153 ? 165.337 124.635 183.039 1.00 60.71 153 GLY TC N 1
ATOM 1132 C CA . GLY A 1 153 ? 166.588 124.839 183.753 1.00 59.37 153 GLY TC CA 1
ATOM 1133 C C . GLY A 1 153 ? 167.827 124.869 182.859 1.00 60.86 153 GLY TC C 1
ATOM 1134 O O . GLY A 1 153 ? 168.919 125.035 183.384 1.00 61.93 153 GLY TC O 1
ATOM 1135 N N . ASP A 1 154 ? 167.673 124.740 181.532 1.00 62.28 154 ASP TC N 1
ATOM 1136 C CA . ASP A 1 154 ? 168.794 124.621 180.601 1.00 64.72 154 ASP TC CA 1
ATOM 1137 C C . ASP A 1 154 ? 169.649 125.891 180.540 1.00 63.50 154 ASP TC C 1
ATOM 1138 O O . ASP A 1 154 ? 170.813 125.842 180.130 1.00 65.56 154 ASP TC O 1
ATOM 1143 N N . GLU A 1 155 ? 169.048 127.033 180.898 1.00 62.27 155 GLU TC N 1
ATOM 1144 C CA . GLU A 1 155 ? 169.704 128.333 180.908 1.00 61.84 155 GLU TC CA 1
ATOM 1145 C C . GLU A 1 155 ? 169.354 129.038 182.215 1.00 58.08 155 GLU TC C 1
ATOM 1146 O O . GLU A 1 155 ? 168.430 128.632 182.914 1.00 60.27 155 GLU TC O 1
ATOM 1152 N N . TRP A 1 156 ? 170.107 130.088 182.550 1.00 55.98 156 TRP TC N 1
ATOM 1153 C CA . TRP A 1 156 ? 169.870 130.821 183.779 1.00 54.36 156 TRP TC CA 1
ATOM 1154 C C . TRP A 1 156 ? 168.465 131.419 183.793 1.00 54.64 156 TRP TC C 1
ATOM 1155 O O . TRP A 1 156 ? 168.076 132.143 182.877 1.00 55.98 156 TRP TC O 1
ATOM 1166 N N . GLY A 1 157 ? 167.717 131.116 184.855 1.00 54.74 157 GLY TC N 1
ATOM 1167 C CA . GLY A 1 157 ? 166.383 131.662 185.032 1.00 53.66 157 GLY TC CA 1
ATOM 1168 C C . GLY A 1 157 ? 166.016 131.720 186.508 1.00 54.63 157 GLY TC C 1
ATOM 1169 O O . GLY A 1 157 ? 166.486 130.910 187.304 1.00 55.96 157 GLY TC O 1
ATOM 1170 N N . ARG A 1 158 ? 165.142 132.662 186.864 1.00 54.48 158 ARG TC N 1
ATOM 1171 C CA . ARG A 1 158 ? 164.769 132.832 188.257 1.00 53.61 158 ARG TC CA 1
ATOM 1172 C C . ARG A 1 158 ? 163.560 131.973 188.600 1.00 54.33 158 ARG TC C 1
ATOM 1173 O O . ARG A 1 158 ? 162.596 131.915 187.845 1.00 55.87 158 ARG TC O 1
ATOM 1181 N N . ARG A 1 159 ? 163.621 131.322 189.764 1.00 56.53 159 ARG TC N 1
ATOM 1182 C CA . ARG A 1 159 ? 162.481 130.632 190.343 1.00 58.26 159 ARG TC CA 1
ATOM 1183 C C . ARG A 1 159 ? 161.997 131.431 191.541 1.00 59.24 159 ARG TC C 1
ATOM 1184 O O . ARG A 1 159 ? 162.804 131.899 192.338 1.00 62.02 159 ARG TC O 1
ATOM 1192 N N . ASP A 1 160 ? 160.676 131.564 191.655 1.00 59.86 160 ASP TC N 1
ATOM 1193 C CA . ASP A 1 160 ? 160.039 132.207 192.790 1.00 61.17 160 ASP TC CA 1
ATOM 1194 C C . ASP A 1 160 ? 159.460 131.106 193.673 1.00 60.27 160 ASP TC C 1
ATOM 1195 O O . ASP A 1 160 ? 158.589 130.361 193.241 1.00 62.18 160 ASP TC O 1
ATOM 1200 N N . PHE A 1 161 ? 159.986 130.983 194.898 1.00 59.19 161 PHE TC N 1
ATOM 1201 C CA . PHE A 1 161 ? 159.864 129.768 195.692 1.00 57.42 161 PHE TC CA 1
ATOM 1202 C C . PHE A 1 161 ? 158.527 129.726 196.425 1.00 56.85 161 PHE TC C 1
ATOM 1203 O O . PHE A 1 161 ? 158.188 130.631 197.179 1.00 59.17 161 PHE TC O 1
ATOM 1211 N N . GLY A 1 162 ? 157.788 128.636 196.220 1.00 56.52 162 GLY TC N 1
ATOM 1212 C CA . GLY A 1 162 ? 156.522 128.456 196.905 1.00 55.57 162 GLY TC CA 1
ATOM 1213 C C . GLY A 1 162 ? 156.733 127.857 198.286 1.00 56.56 162 GLY TC C 1
ATOM 1214 O O . GLY A 1 162 ? 157.640 127.056 198.472 1.00 56.66 162 GLY TC O 1
ATOM 1215 N N . PHE A 1 163 ? 155.901 128.253 199.248 1.00 57.48 163 PHE TC N 1
ATOM 1216 C CA . PHE A 1 163 ? 155.890 127.586 200.540 1.00 58.99 163 PHE TC CA 1
ATOM 1217 C C . PHE A 1 163 ? 155.656 126.080 200.366 1.00 60.75 163 PHE TC C 1
ATOM 1218 O O . PHE A 1 163 ? 154.794 125.663 199.592 1.00 62.46 163 PHE TC O 1
ATOM 1226 N N . GLU A 1 164 ? 156.420 125.264 201.110 1.00 63.62 164 GLU TC N 1
ATOM 1227 C CA . GLU A 1 164 ? 156.270 123.817 201.078 1.00 66.16 164 GLU TC CA 1
ATOM 1228 C C . GLU A 1 164 ? 155.830 123.276 202.438 1.00 66.41 164 GLU TC C 1
ATOM 1229 O O . GLU A 1 164 ? 154.816 122.585 202.524 1.00 68.58 164 GLU TC O 1
ATOM 1235 N N . SER A 1 165 ? 156.626 123.546 203.481 1.00 67.36 165 SER TC N 1
ATOM 1236 C CA . SER A 1 165 ? 156.399 122.947 204.786 1.00 68.83 165 SER TC CA 1
ATOM 1237 C C . SER A 1 165 ? 157.004 123.798 205.898 1.00 70.01 165 SER TC C 1
ATOM 1238 O O . SER A 1 165 ? 157.914 124.596 205.676 1.00 71.26 165 SER TC O 1
ATOM 1241 N N . GLU A 1 166 ? 156.500 123.575 207.113 1.00 72.95 166 GLU TC N 1
ATOM 1242 C CA . GLU A 1 166 ? 156.974 124.279 208.289 1.00 74.83 166 GLU TC CA 1
ATOM 1243 C C . GLU A 1 166 ? 156.945 123.335 209.488 1.00 76.48 166 GLU TC C 1
ATOM 1244 O O . GLU A 1 166 ? 155.980 122.597 209.680 1.00 79.01 166 GLU TC O 1
ATOM 1250 N N . ASP A 1 167 ? 158.005 123.394 210.300 1.00 78.23 167 ASP TC N 1
ATOM 1251 C CA . ASP A 1 167 ? 158.036 122.748 211.602 1.00 79.99 167 ASP TC CA 1
ATOM 1252 C C . ASP A 1 167 ? 157.212 123.561 212.599 1.00 81.99 167 ASP TC C 1
ATOM 1253 O O . ASP A 1 167 ? 157.284 124.790 212.620 1.00 82.69 167 ASP TC O 1
ATOM 1258 N N . THR A 1 168 ? 156.467 122.863 213.465 1.00 84.78 168 THR TC N 1
ATOM 1259 C CA . THR A 1 168 ? 155.627 123.509 214.466 1.00 86.23 168 THR TC CA 1
ATOM 1260 C C . THR A 1 168 ? 156.471 124.407 215.370 1.00 85.33 168 THR TC C 1
ATOM 1261 O O . THR A 1 168 ? 157.501 123.986 215.891 1.00 85.74 168 THR TC O 1
ATOM 1265 N N . GLY A 1 169 ? 156.021 125.656 215.539 1.00 84.25 169 GLY TC N 1
ATOM 1266 C CA . GLY A 1 169 ? 156.674 126.601 216.431 1.00 83.18 169 GLY TC CA 1
ATOM 1267 C C . GLY A 1 169 ? 157.800 127.400 215.774 1.00 81.69 169 GLY TC C 1
ATOM 1268 O O . GLY A 1 169 ? 158.489 128.150 216.465 1.00 84.12 169 GLY TC O 1
ATOM 1269 N N . PHE A 1 170 ? 157.951 127.282 214.449 1.00 78.78 170 PHE TC N 1
ATOM 1270 C CA . PHE A 1 170 ? 158.922 128.067 213.695 1.00 76.31 170 PHE TC CA 1
ATOM 1271 C C . PHE A 1 170 ? 158.717 129.570 213.906 1.00 75.30 170 PHE TC C 1
ATOM 1272 O O . PHE A 1 170 ? 157.630 130.093 213.674 1.00 76.50 170 PHE TC O 1
ATOM 1280 N N . ASP A 1 171 ? 159.788 130.263 214.312 1.00 76.83 171 ASP TC N 1
ATOM 1281 C CA . ASP A 1 171 ? 159.748 131.701 214.516 1.00 77.47 171 ASP TC CA 1
ATOM 1282 C C . ASP A 1 171 ? 160.438 132.439 213.366 1.00 77.34 171 ASP TC C 1
ATOM 1283 O O . ASP A 1 171 ? 161.659 132.605 213.352 1.00 79.29 171 ASP TC O 1
ATOM 1288 N N . VAL A 1 172 ? 159.622 132.970 212.450 1.00 76.09 172 VAL TC N 1
ATOM 1289 C CA . VAL A 1 172 ? 160.109 133.706 211.291 1.00 75.02 172 VAL TC CA 1
ATOM 1290 C C . VAL A 1 172 ? 160.740 135.055 211.674 1.00 75.32 172 VAL TC C 1
ATOM 1291 O O . VAL A 1 172 ? 161.371 135.701 210.840 1.00 75.60 172 VAL TC O 1
ATOM 1295 N N . THR A 1 173 ? 160.605 135.481 212.935 1.00 74.97 173 THR TC N 1
ATOM 1296 C CA . THR A 1 173 ? 161.249 136.698 213.424 1.00 75.02 173 THR TC CA 1
ATOM 1297 C C . THR A 1 173 ? 162.665 136.428 213.948 1.00 75.00 173 THR TC C 1
ATOM 1298 O O . THR A 1 173 ? 163.395 137.374 214.254 1.00 76.90 173 THR TC O 1
ATOM 1302 N N . ASN A 1 174 ? 163.043 135.143 214.057 1.00 74.05 174 ASN TC N 1
ATOM 1303 C CA . ASN A 1 174 ? 164.260 134.694 214.723 1.00 74.64 174 ASN TC CA 1
ATOM 1304 C C . ASN A 1 174 ? 165.033 133.706 213.837 1.00 73.52 174 ASN TC C 1
ATOM 1305 O O . ASN A 1 174 ? 165.478 132.658 214.297 1.00 74.11 174 ASN TC O 1
ATOM 1310 N N . VAL A 1 175 ? 165.215 134.040 212.557 1.00 71.53 175 VAL TC N 1
ATOM 1311 C CA . VAL A 1 175 ? 165.910 133.149 211.639 1.00 70.73 175 VAL TC CA 1
ATOM 1312 C C . VAL A 1 175 ? 167.423 133.311 211.801 1.00 71.28 175 VAL TC C 1
ATOM 1313 O O . VAL A 1 175 ? 167.972 134.400 211.648 1.00 71.38 175 VAL TC O 1
ATOM 1317 N N . GLN A 1 176 ? 168.091 132.192 212.099 1.00 72.03 176 GLN TC N 1
ATOM 1318 C CA . GLN A 1 176 ? 169.509 132.156 212.425 1.00 73.79 176 GLN TC CA 1
ATOM 1319 C C . GLN A 1 176 ? 170.349 131.684 211.236 1.00 72.86 176 GLN TC C 1
ATOM 1320 O O . GLN A 1 176 ? 171.524 132.027 211.118 1.00 73.54 176 GLN TC O 1
ATOM 1326 N N . THR A 1 177 ? 169.765 130.839 210.382 1.00 70.89 177 THR TC N 1
ATOM 1327 C CA . THR A 1 177 ? 170.493 130.201 209.292 1.00 71.24 177 THR TC CA 1
ATOM 1328 C C . THR A 1 177 ? 169.541 130.003 208.115 1.00 69.81 177 THR TC C 1
ATOM 1329 O O . THR A 1 177 ? 168.336 129.837 208.298 1.00 69.98 177 THR TC O 1
ATOM 1333 N N . MET A 1 178 ? 170.087 130.021 206.896 1.00 69.23 178 MET TC N 1
ATOM 1334 C CA . MET A 1 178 ? 169.319 129.577 205.748 1.00 70.37 178 MET TC CA 1
ATOM 1335 C C . MET A 1 178 ? 170.085 128.487 205.003 1.00 70.11 178 MET TC C 1
ATOM 1336 O O . MET A 1 178 ? 171.311 128.427 205.026 1.00 71.87 178 MET TC O 1
ATOM 1341 N N . THR A 1 179 ? 169.321 127.595 204.376 1.00 71.15 179 THR TC N 1
ATOM 1342 C CA . THR A 1 179 ? 169.853 126.447 203.667 1.00 72.19 179 THR TC CA 1
ATOM 1343 C C . THR A 1 179 ? 169.380 126.488 202.218 1.00 72.12 179 THR TC C 1
ATOM 1344 O O . THR A 1 179 ? 168.222 126.799 201.961 1.00 73.90 179 THR TC O 1
ATOM 1348 N N . VAL A 1 180 ? 170.269 126.145 201.279 1.00 70.10 180 VAL TC N 1
ATOM 1349 C CA . VAL A 1 180 ? 169.840 125.723 199.955 1.00 67.98 180 VAL TC CA 1
ATOM 1350 C C . VAL A 1 180 ? 170.071 124.218 199.862 1.00 68.39 180 VAL TC C 1
ATOM 1351 O O . VAL A 1 180 ? 171.167 123.741 200.136 1.00 69.67 180 VAL TC O 1
ATOM 1355 N N . THR A 1 181 ? 169.032 123.461 199.495 1.00 69.43 181 THR TC N 1
ATOM 1356 C CA . THR A 1 181 ? 169.152 122.007 199.485 1.00 71.40 181 THR TC CA 1
ATOM 1357 C C . THR A 1 181 ? 168.332 121.359 198.366 1.00 70.69 181 THR TC C 1
ATOM 1358 O O . THR A 1 181 ? 167.356 121.927 197.889 1.00 70.69 181 THR TC O 1
ATOM 1362 N N . THR A 1 182 ? 168.738 120.144 197.965 1.00 70.70 182 THR TC N 1
ATOM 1363 C CA . THR A 1 182 ? 168.065 119.353 196.942 1.00 70.79 182 THR TC CA 1
ATOM 1364 C C . THR A 1 182 ? 167.615 118.016 197.528 1.00 72.00 182 THR TC C 1
ATOM 1365 O O . THR A 1 182 ? 167.942 117.679 198.663 1.00 73.56 182 THR TC O 1
ATOM 1369 N N . ASN A 1 183 ? 166.879 117.231 196.735 1.00 73.30 183 ASN TC N 1
ATOM 1370 C CA . ASN A 1 183 ? 166.710 115.813 197.014 1.00 73.99 183 ASN TC CA 1
ATOM 1371 C C . ASN A 1 183 ? 168.005 115.065 196.675 1.00 73.44 183 ASN TC C 1
ATOM 1372 O O . ASN A 1 183 ? 168.888 115.595 196.004 1.00 72.24 183 ASN TC O 1
ATOM 1377 N N . SER A 1 184 ? 168.121 113.817 197.147 1.00 73.98 184 SER TC N 1
ATOM 1378 C CA . SER A 1 184 ? 169.260 112.960 196.841 1.00 73.05 184 SER TC CA 1
ATOM 1379 C C . SER A 1 184 ? 169.188 112.461 195.395 1.00 72.93 184 SER TC C 1
ATOM 1380 O O . SER A 1 184 ? 168.127 112.029 194.950 1.00 73.25 184 SER TC O 1
ATOM 1383 N N . ARG A 1 185 ? 170.314 112.522 194.662 1.00 73.02 185 ARG TC N 1
ATOM 1384 C CA . ARG A 1 185 ? 170.421 111.969 193.314 1.00 74.40 185 ARG TC CA 1
ATOM 1385 C C . ARG A 1 185 ? 171.820 111.394 193.089 1.00 75.59 185 ARG TC C 1
ATOM 1386 O O . ARG A 1 185 ? 172.763 111.747 193.793 1.00 77.23 185 ARG TC O 1
ATOM 1394 N N . SER A 1 186 ? 171.948 110.514 192.085 1.00 76.93 186 SER TC N 1
ATOM 1395 C CA . SER A 1 186 ? 173.221 109.891 191.750 1.00 77.82 186 SER TC CA 1
ATOM 1396 C C . SER A 1 186 ? 174.247 110.929 191.280 1.00 77.72 186 SER TC C 1
ATOM 1397 O O . SER A 1 186 ? 175.420 110.826 191.631 1.00 80.73 186 SER TC O 1
ATOM 1400 N N . SER A 1 187 ? 173.794 111.926 190.505 1.00 76.93 187 SER TC N 1
ATOM 1401 C CA . SER A 1 187 ? 174.597 113.070 190.097 1.00 77.51 187 SER TC CA 1
ATOM 1402 C C . SER A 1 187 ? 173.766 114.342 190.233 1.00 76.59 187 SER TC C 1
ATOM 1403 O O . SER A 1 187 ? 172.607 114.368 189.828 1.00 77.23 187 SER TC O 1
ATOM 1406 N N . ILE A 1 188 ? 174.372 115.381 190.819 1.00 75.03 188 ILE TC N 1
ATOM 1407 C CA . ILE A 1 188 ? 173.830 116.732 190.831 1.00 74.05 188 ILE TC CA 1
ATOM 1408 C C . ILE A 1 188 ? 174.950 117.684 190.425 1.00 74.86 188 ILE TC C 1
ATOM 1409 O O . ILE A 1 188 ? 176.065 117.593 190.937 1.00 76.52 188 ILE TC O 1
ATOM 1414 N N . ASP A 1 189 ? 174.620 118.585 189.494 1.00 75.73 189 ASP TC N 1
ATOM 1415 C CA . ASP A 1 189 ? 175.441 119.714 189.094 1.00 76.17 189 ASP TC CA 1
ATOM 1416 C C . ASP A 1 189 ? 174.492 120.847 188.712 1.00 73.85 189 ASP TC C 1
ATOM 1417 O O . ASP A 1 189 ? 173.912 120.846 187.627 1.00 73.36 189 ASP TC O 1
ATOM 1422 N N . ILE A 1 190 ? 174.293 121.785 189.641 1.00 70.96 190 ILE TC N 1
ATOM 1423 C CA . ILE A 1 190 ? 173.396 122.905 189.405 1.00 70.92 190 ILE TC CA 1
ATOM 1424 C C . ILE A 1 190 ? 174.081 124.191 189.865 1.00 67.19 190 ILE TC C 1
ATOM 1425 O O . ILE A 1 190 ? 174.800 124.207 190.863 1.00 67.53 190 ILE TC O 1
ATOM 1430 N N . LEU A 1 191 ? 173.889 125.262 189.088 1.00 64.03 191 LEU TC N 1
ATOM 1431 C CA . LEU A 1 191 ? 174.427 126.569 189.422 1.00 62.64 191 LEU TC CA 1
ATOM 1432 C C . LEU A 1 191 ? 173.327 127.413 190.056 1.00 61.87 191 LEU TC C 1
ATOM 1433 O O . LEU A 1 191 ? 172.190 127.423 189.589 1.00 61.71 191 LEU TC O 1
ATOM 1438 N N . VAL A 1 192 ? 173.694 128.138 191.118 1.00 61.12 192 VAL TC N 1
ATOM 1439 C CA . VAL A 1 192 ? 172.803 129.089 191.770 1.00 60.86 192 VAL TC CA 1
ATOM 1440 C C . VAL A 1 192 ? 173.498 130.442 191.929 1.00 60.68 192 VAL TC C 1
ATOM 1441 O O . VAL A 1 192 ? 174.716 130.529 192.043 1.00 61.84 192 VAL TC O 1
ATOM 1445 N N . ASP A 1 193 ? 172.701 131.511 191.933 1.00 60.06 193 ASP TC N 1
ATOM 1446 C CA . ASP A 1 193 ? 173.174 132.859 192.203 1.00 60.53 193 ASP TC CA 1
ATOM 1447 C C . ASP A 1 193 ? 171.995 133.629 192.789 1.00 60.59 193 ASP TC C 1
ATOM 1448 O O . ASP A 1 193 ? 170.856 133.182 192.706 1.00 59.29 193 ASP TC O 1
ATOM 1453 N N . ASP A 1 194 ? 172.273 134.789 193.391 1.00 63.00 194 ASP TC N 1
ATOM 1454 C CA . ASP A 1 194 ? 171.290 135.859 193.506 1.00 63.48 194 ASP TC CA 1
ATOM 1455 C C . ASP A 1 194 ? 169.981 135.444 194.200 1.00 61.91 194 ASP TC C 1
ATOM 1456 O O . ASP A 1 194 ? 168.898 135.512 193.607 1.00 62.65 194 ASP TC O 1
ATOM 1461 N N . ILE A 1 195 ? 170.052 135.047 195.481 1.00 58.21 195 ILE TC N 1
ATOM 1462 C CA . ILE A 1 195 ? 168.828 134.887 196.260 1.00 56.20 195 ILE TC CA 1
ATOM 1463 C C . ILE A 1 195 ? 168.259 136.269 196.566 1.00 55.28 195 ILE TC C 1
ATOM 1464 O O . ILE A 1 195 ? 168.948 137.123 197.111 1.00 56.63 195 ILE TC O 1
ATOM 1469 N N . ARG A 1 196 ? 166.982 136.464 196.227 1.00 54.01 196 ARG TC N 1
ATOM 1470 C CA . ARG A 1 196 ? 166.307 137.739 196.410 1.00 54.02 196 ARG TC CA 1
ATOM 1471 C C . ARG A 1 196 ? 165.124 137.607 197.358 1.00 54.88 196 ARG TC C 1
ATOM 1472 O O . ARG A 1 196 ? 164.411 136.602 197.363 1.00 55.58 196 ARG TC O 1
ATOM 1480 N N . VAL A 1 197 ? 164.937 138.681 198.126 1.00 56.84 197 VAL TC N 1
ATOM 1481 C CA . VAL A 1 197 ? 163.829 138.869 199.042 1.00 58.79 197 VAL TC CA 1
ATOM 1482 C C . VAL A 1 197 ? 162.900 139.924 198.444 1.00 59.22 197 VAL TC C 1
ATOM 1483 O O . VAL A 1 197 ? 163.347 141.002 198.050 1.00 61.22 197 VAL TC O 1
ATOM 1487 N N . VAL A 1 198 ? 161.604 139.585 198.368 1.00 58.86 198 VAL TC N 1
ATOM 1488 C CA . VAL A 1 198 ? 160.548 140.494 197.936 1.00 61.11 198 VAL TC CA 1
ATOM 1489 C C . VAL A 1 198 ? 159.508 140.640 199.050 1.00 63.55 198 VAL TC C 1
ATOM 1490 O O . VAL A 1 198 ? 159.308 139.723 199.843 1.00 64.41 198 VAL TC O 1
ATOM 1494 N N . ASP A 1 199 ? 158.819 141.786 199.083 1.00 69.64 199 ASP TC N 1
ATOM 1495 C CA . ASP A 1 199 ? 157.686 141.972 199.977 1.00 74.19 199 ASP TC CA 1
ATOM 1496 C C . ASP A 1 199 ? 156.471 141.204 199.449 1.00 74.90 199 ASP TC C 1
ATOM 1497 O O . ASP A 1 199 ? 156.000 141.455 198.341 1.00 76.66 199 ASP TC O 1
ATOM 1502 N N . SER A 1 200 ? 155.958 140.284 200.278 1.00 74.52 200 SER TC N 1
ATOM 1503 C CA . SER A 1 200 ? 154.771 139.491 199.995 1.00 74.83 200 SER TC CA 1
ATOM 1504 C C . SER A 1 200 ? 153.824 139.523 201.201 1.00 75.11 200 SER TC C 1
ATOM 1505 O O . SER A 1 200 ? 153.208 138.515 201.545 1.00 76.15 200 SER TC O 1
ATOM 1508 N N . SER A 1 201 ? 153.699 140.700 201.835 1.00 75.83 201 SER TC N 1
ATOM 1509 C CA . SER A 1 201 ? 152.902 140.884 203.047 1.00 75.65 201 SER TC CA 1
ATOM 1510 C C . SER A 1 201 ? 151.404 141.038 202.763 1.00 74.41 201 SER TC C 1
ATOM 1511 O O . SER A 1 201 ? 150.601 141.023 203.697 1.00 75.77 201 SER TC O 1
ATOM 1514 N N . GLY A 1 202 ? 151.027 141.208 201.487 1.00 73.01 202 GLY TC N 1
ATOM 1515 C CA . GLY A 1 202 ? 149.628 141.347 201.095 1.00 69.34 202 GLY TC CA 1
ATOM 1516 C C . GLY A 1 202 ? 148.813 140.082 201.363 1.00 67.88 202 GLY TC C 1
ATOM 1517 O O . GLY A 1 202 ? 149.351 139.063 201.782 1.00 70.31 202 GLY TC O 1
ATOM 1518 N N . THR A 1 203 ? 147.506 140.138 201.097 1.00 65.73 203 THR TC N 1
ATOM 1519 C CA . THR A 1 203 ? 146.639 138.973 201.228 1.00 63.48 203 THR TC CA 1
ATOM 1520 C C . THR A 1 203 ? 147.084 137.845 200.285 1.00 61.31 203 THR TC C 1
ATOM 1521 O O . THR A 1 203 ? 147.696 138.095 199.244 1.00 61.96 203 THR TC O 1
ATOM 1525 N N . GLY A 1 204 ? 146.759 136.593 200.648 1.00 58.82 204 GLY TC N 1
ATOM 1526 C CA . GLY A 1 204 ? 146.961 135.452 199.766 1.00 54.68 204 GLY TC CA 1
ATOM 1527 C C . GLY A 1 204 ? 146.070 135.534 198.527 1.00 54.12 204 GLY TC C 1
ATOM 1528 O O . GLY A 1 204 ? 144.997 136.132 198.565 1.00 55.97 204 GLY TC O 1
ATOM 1529 N N . GLN A 1 205 ? 146.502 134.914 197.421 1.00 52.41 205 GLN TC N 1
ATOM 1530 C CA . GLN A 1 205 ? 145.750 135.003 196.174 1.00 51.57 205 GLN TC CA 1
ATOM 1531 C C . GLN A 1 205 ? 145.644 133.633 195.502 1.00 50.97 205 GLN TC C 1
ATOM 1532 O O . GLN A 1 205 ? 146.531 132.795 195.653 1.00 52.79 205 GLN TC O 1
ATOM 1538 N N . VAL A 1 206 ? 144.560 133.408 194.743 1.00 51.36 206 VAL TC N 1
ATOM 1539 C CA . VAL A 1 206 ? 144.397 132.175 193.979 1.00 52.19 206 VAL TC CA 1
ATOM 1540 C C . VAL A 1 206 ? 144.067 132.498 192.523 1.00 52.02 206 VAL TC C 1
ATOM 1541 O O . VAL A 1 206 ? 143.214 133.335 192.246 1.00 53.26 206 VAL TC O 1
ATOM 1545 N N . ILE A 1 207 ? 144.759 131.809 191.606 1.00 49.95 207 ILE TC N 1
ATOM 1546 C CA . ILE A 1 207 ? 144.474 131.809 190.180 1.00 49.35 207 ILE TC CA 1
ATOM 1547 C C . ILE A 1 207 ? 144.053 130.392 189.798 1.00 49.89 207 ILE TC C 1
ATOM 1548 O O . ILE A 1 207 ? 144.762 129.440 190.110 1.00 51.71 207 ILE TC O 1
ATOM 1553 N N . VAL A 1 208 ? 142.910 130.251 189.112 1.00 51.14 208 VAL TC N 1
ATOM 1554 C CA . VAL A 1 208 ? 142.480 128.957 188.599 1.00 51.77 208 VAL TC CA 1
ATOM 1555 C C . VAL A 1 208 ? 142.511 128.987 187.073 1.00 53.67 208 VAL TC C 1
ATOM 1556 O O . VAL A 1 208 ? 141.899 129.860 186.461 1.00 54.68 208 VAL TC O 1
ATOM 1560 N N . THR A 1 209 ? 143.210 128.016 186.466 1.00 54.76 209 THR TC N 1
ATOM 1561 C CA . THR A 1 209 ? 143.157 127.817 185.022 1.00 56.15 209 THR TC CA 1
ATOM 1562 C C . THR A 1 209 ? 142.650 126.422 184.659 1.00 57.20 209 THR TC C 1
ATOM 1563 O O . THR A 1 209 ? 142.883 125.438 185.360 1.00 58.61 209 THR TC O 1
ATOM 1567 N N . ILE A 1 210 ? 141.919 126.354 183.541 1.00 58.03 210 ILE TC N 1
ATOM 1568 C CA . ILE A 1 210 ? 141.462 125.094 182.980 1.00 59.63 210 ILE TC CA 1
ATOM 1569 C C . ILE A 1 210 ? 142.048 124.973 181.579 1.00 60.52 210 ILE TC C 1
ATOM 1570 O O . ILE A 1 210 ? 141.925 125.891 180.774 1.00 61.81 210 ILE TC O 1
ATOM 1575 N N . ASP A 1 211 ? 142.677 123.830 181.297 1.00 61.03 211 ASP TC N 1
ATOM 1576 C CA . ASP A 1 211 ? 143.378 123.636 180.038 1.00 62.35 211 ASP TC CA 1
ATOM 1577 C C . ASP A 1 211 ? 142.524 122.871 179.023 1.00 63.09 211 ASP TC C 1
ATOM 1578 O O . ASP A 1 211 ? 141.702 122.026 179.377 1.00 63.12 211 ASP TC O 1
ATOM 1583 N N . ASP A 1 212 ? 142.758 123.157 177.734 1.00 63.86 212 ASP TC N 1
ATOM 1584 C CA . ASP A 1 212 ? 142.489 122.228 176.640 1.00 64.17 212 ASP TC CA 1
ATOM 1585 C C . ASP A 1 212 ? 140.999 122.105 176.274 1.00 63.63 212 ASP TC C 1
ATOM 1586 O O . ASP A 1 212 ? 140.629 121.185 175.546 1.00 66.32 212 ASP TC O 1
ATOM 1591 N N . VAL A 1 213 ? 140.163 123.056 176.728 1.00 62.94 213 VAL TC N 1
ATOM 1592 C CA . VAL A 1 213 ? 138.813 123.373 176.239 1.00 62.69 213 VAL TC CA 1
ATOM 1593 C C . VAL A 1 213 ? 137.862 122.174 176.115 1.00 62.42 213 VAL TC C 1
ATOM 1594 O O . VAL A 1 213 ? 137.077 122.054 175.162 1.00 63.28 213 VAL TC O 1
ATOM 1598 N N . HIS A 1 214 ? 137.877 121.322 177.142 1.00 62.42 214 HIS TC N 1
ATOM 1599 C CA . HIS A 1 214 ? 136.958 120.196 177.239 1.00 63.18 214 HIS TC CA 1
ATOM 1600 C C . HIS A 1 214 ? 135.533 120.658 177.566 1.00 64.11 214 HIS TC C 1
ATOM 1601 O O . HIS A 1 214 ? 135.334 121.702 178.182 1.00 64.91 214 HIS TC O 1
ATOM 1608 N N . THR A 1 215 ? 134.537 119.825 177.227 1.00 65.81 215 THR TC N 1
ATOM 1609 C CA . THR A 1 215 ? 133.124 120.114 177.460 1.00 67.19 215 THR TC CA 1
ATOM 1610 C C . THR A 1 215 ? 132.834 120.405 178.937 1.00 67.06 215 THR TC C 1
ATOM 1611 O O . THR A 1 215 ? 131.953 121.206 179.248 1.00 68.30 215 THR TC O 1
ATOM 1615 N N . GLY A 1 216 ? 133.576 119.753 179.841 1.00 66.68 216 GLY TC N 1
ATOM 1616 C CA . GLY A 1 216 ? 133.415 119.916 181.279 1.00 66.44 216 GLY TC CA 1
ATOM 1617 C C . GLY A 1 216 ? 133.702 121.331 181.795 1.00 66.49 216 GLY TC C 1
ATOM 1618 O O . GLY A 1 216 ? 133.433 121.618 182.958 1.00 67.74 216 GLY TC O 1
ATOM 1619 N N . ASP A 1 217 ? 134.219 122.223 180.944 1.00 66.09 217 ASP TC N 1
ATOM 1620 C CA . ASP A 1 217 ? 134.436 123.617 181.312 1.00 67.47 217 ASP TC CA 1
ATOM 1621 C C . ASP A 1 217 ? 133.121 124.337 181.624 1.00 67.96 217 ASP TC C 1
ATOM 1622 O O . ASP A 1 217 ? 133.122 125.287 182.404 1.00 68.78 217 ASP TC O 1
ATOM 1627 N N . LYS A 1 218 ? 132.001 123.863 181.063 1.00 67.43 218 LYS TC N 1
ATOM 1628 C CA . LYS A 1 218 ? 130.679 124.408 181.353 1.00 67.68 218 LYS TC CA 1
ATOM 1629 C C . LYS A 1 218 ? 130.279 124.167 182.812 1.00 67.46 218 LYS TC C 1
ATOM 1630 O O . LYS A 1 218 ? 129.811 125.089 183.482 1.00 68.25 218 LYS TC O 1
ATOM 1636 N N . THR A 1 219 ? 130.465 122.935 183.310 1.00 68.23 219 THR TC N 1
ATOM 1637 C CA . THR A 1 219 ? 130.173 122.618 184.704 1.00 69.23 219 THR TC CA 1
ATOM 1638 C C . THR A 1 219 ? 131.145 123.338 185.642 1.00 67.84 219 THR TC C 1
ATOM 1639 O O . THR A 1 219 ? 130.732 123.845 186.684 1.00 67.84 219 THR TC O 1
ATOM 1643 N N . ALA A 1 220 ? 132.418 123.442 185.242 1.00 66.34 220 ALA TC N 1
ATOM 1644 C CA . ALA A 1 220 ? 133.419 124.214 185.971 1.00 65.29 220 ALA TC CA 1
ATOM 1645 C C . ALA A 1 220 ? 132.997 125.675 186.148 1.00 64.67 220 ALA TC C 1
ATOM 1646 O O . ALA A 1 220 ? 133.075 126.209 187.254 1.00 66.49 220 ALA TC O 1
ATOM 1648 N N . ALA A 1 221 ? 132.529 126.309 185.068 1.00 63.37 221 ALA TC N 1
ATOM 1649 C CA . ALA A 1 221 ? 132.076 127.692 185.097 1.00 62.03 221 ALA TC CA 1
ATOM 1650 C C . ALA A 1 221 ? 130.925 127.883 186.088 1.00 62.77 221 ALA TC C 1
ATOM 1651 O O . ALA A 1 221 ? 130.916 128.861 186.826 1.00 64.41 221 ALA TC O 1
ATOM 1653 N N . GLU A 1 222 ? 129.981 126.939 186.155 1.00 63.74 222 GLU TC N 1
ATOM 1654 C CA . GLU A 1 222 ? 128.928 127.004 187.157 1.00 65.68 222 GLU TC CA 1
ATOM 1655 C C . GLU A 1 222 ? 129.498 126.890 188.577 1.00 64.73 222 GLU TC C 1
ATOM 1656 O O . GLU A 1 222 ? 129.185 127.726 189.425 1.00 66.43 222 GLU TC O 1
ATOM 1662 N N . VAL A 1 223 ? 130.338 125.872 188.824 1.00 62.74 223 VAL TC N 1
ATOM 1663 C CA . VAL A 1 223 ? 130.858 125.547 190.148 1.00 62.38 223 VAL TC CA 1
ATOM 1664 C C . VAL A 1 223 ? 131.719 126.682 190.713 1.00 61.82 223 VAL TC C 1
ATOM 1665 O O . VAL A 1 223 ? 131.488 127.126 191.835 1.00 62.56 223 VAL TC O 1
ATOM 1669 N N . PHE A 1 224 ? 132.713 127.152 189.953 1.00 60.31 224 PHE TC N 1
ATOM 1670 C CA . PHE A 1 224 ? 133.563 128.246 190.402 1.00 59.68 224 PHE TC CA 1
ATOM 1671 C C . PHE A 1 224 ? 132.810 129.575 190.408 1.00 59.73 224 PHE TC C 1
ATOM 1672 O O . PHE A 1 224 ? 133.082 130.446 191.228 1.00 59.54 224 PHE TC O 1
ATOM 1680 N N . GLY A 1 225 ? 131.819 129.693 189.520 1.00 59.19 225 GLY TC N 1
ATOM 1681 C CA . GLY A 1 225 ? 130.837 130.762 189.522 1.00 58.41 225 GLY TC CA 1
ATOM 1682 C C . GLY A 1 225 ? 130.107 130.891 190.856 1.00 59.87 225 GLY TC C 1
ATOM 1683 O O . GLY A 1 225 ? 129.897 132.011 191.293 1.00 60.49 225 GLY TC O 1
ATOM 1684 N N . ARG A 1 226 ? 129.765 129.778 191.525 1.00 60.95 226 ARG TC N 1
ATOM 1685 C CA . ARG A 1 226 ? 129.044 129.827 192.798 1.00 61.56 226 ARG TC CA 1
ATOM 1686 C C . ARG A 1 226 ? 129.734 130.710 193.844 1.00 61.17 226 ARG TC C 1
ATOM 1687 O O . ARG A 1 226 ? 129.063 131.261 194.715 1.00 63.25 226 ARG TC O 1
ATOM 1695 N N . TYR A 1 227 ? 131.056 130.899 193.722 1.00 60.58 227 TYR TC N 1
ATOM 1696 C CA . TYR A 1 227 ? 131.846 131.650 194.694 1.00 60.69 227 TYR TC CA 1
ATOM 1697 C C . TYR A 1 227 ? 132.603 132.807 194.035 1.00 59.83 227 TYR TC C 1
ATOM 1698 O O . TYR A 1 227 ? 133.498 133.395 194.643 1.00 59.86 227 TYR TC O 1
ATOM 1707 N N . GLY A 1 228 ? 132.243 133.118 192.784 1.00 58.96 228 GLY TC N 1
ATOM 1708 C CA . GLY A 1 228 ? 132.809 134.198 191.990 1.00 56.99 228 GLY TC CA 1
ATOM 1709 C C . GLY A 1 228 ? 134.318 134.085 191.783 1.00 56.99 228 GLY TC C 1
ATOM 1710 O O . GLY A 1 228 ? 134.997 135.106 191.709 1.00 58.10 228 GLY TC O 1
ATOM 1711 N N . ILE A 1 229 ? 134.828 132.849 191.678 1.00 55.45 229 ILE TC N 1
ATOM 1712 C CA . ILE A 1 229 ? 136.245 132.576 191.477 1.00 54.37 229 ILE TC CA 1
ATOM 1713 C C . ILE A 1 229 ? 136.552 132.685 189.983 1.00 53.89 229 ILE TC C 1
ATOM 1714 O O . ILE A 1 229 ? 135.929 131.994 189.184 1.00 55.24 229 ILE TC O 1
ATOM 1719 N N . PRO A 1 230 ? 137.500 133.548 189.536 1.00 53.96 230 PRO TC N 1
ATOM 1720 C CA . PRO A 1 230 ? 137.868 133.607 188.122 1.00 54.34 230 PRO TC CA 1
ATOM 1721 C C . PRO A 1 230 ? 138.521 132.342 187.571 1.00 56.63 230 PRO TC C 1
ATOM 1722 O O . PRO A 1 230 ? 139.432 131.767 188.165 1.00 58.23 230 PRO TC O 1
ATOM 1726 N N . ILE A 1 231 ? 138.023 131.927 186.403 1.00 59.37 231 ILE TC N 1
ATOM 1727 C CA . ILE A 1 231 ? 138.575 130.835 185.615 1.00 61.59 231 ILE TC CA 1
ATOM 1728 C C . ILE A 1 231 ? 139.279 131.418 184.398 1.00 58.34 231 ILE TC C 1
ATOM 1729 O O . ILE A 1 231 ? 138.667 132.139 183.614 1.00 59.55 231 ILE TC O 1
ATOM 1734 N N . GLY A 1 232 ? 140.548 131.047 184.212 1.00 56.21 232 GLY TC N 1
ATOM 1735 C CA . GLY A 1 232 ? 141.202 131.225 182.928 1.00 55.08 232 GLY TC CA 1
ATOM 1736 C C . GLY A 1 232 ? 141.112 129.956 182.089 1.00 54.86 232 GLY TC C 1
ATOM 1737 O O . GLY A 1 232 ? 141.558 128.902 182.525 1.00 56.61 232 GLY TC O 1
ATOM 1738 N N . LEU A 1 233 ? 140.538 130.064 180.889 1.00 54.11 233 LEU TC N 1
ATOM 1739 C CA . LEU A 1 233 ? 140.567 128.970 179.934 1.00 54.03 233 LEU TC CA 1
ATOM 1740 C C . LEU A 1 233 ? 141.832 129.096 179.091 1.00 54.44 233 LEU TC C 1
ATOM 1741 O O . LEU A 1 233 ? 141.971 130.038 178.313 1.00 55.94 233 LEU TC O 1
ATOM 1746 N N . ALA A 1 234 ? 142.766 128.158 179.277 1.00 54.11 234 ALA TC N 1
ATOM 1747 C CA . ALA A 1 234 ? 143.918 128.047 178.405 1.00 54.87 234 ALA TC CA 1
ATOM 1748 C C . ALA A 1 234 ? 143.447 127.378 177.114 1.00 55.98 234 ALA TC C 1
ATOM 1749 O O . ALA A 1 234 ? 143.307 126.159 177.029 1.00 57.43 234 ALA TC O 1
ATOM 1751 N N . ALA A 1 235 ? 143.167 128.222 176.118 1.00 56.47 235 ALA TC N 1
ATOM 1752 C CA . ALA A 1 235 ? 142.355 127.845 174.974 1.00 57.47 235 ALA TC CA 1
ATOM 1753 C C . ALA A 1 235 ? 143.218 127.524 173.754 1.00 57.63 235 ALA TC C 1
ATOM 1754 O O . ALA A 1 235 ? 144.096 128.294 173.372 1.00 58.72 235 ALA TC O 1
ATOM 1756 N N . ASN A 1 236 ? 142.930 126.372 173.138 1.00 59.52 236 ASN TC N 1
ATOM 1757 C CA . ASN A 1 236 ? 143.427 126.040 171.814 1.00 59.51 236 ASN TC CA 1
ATOM 1758 C C . ASN A 1 236 ? 142.258 126.170 170.845 1.00 59.04 236 ASN TC C 1
ATOM 1759 O O . ASN A 1 236 ? 141.319 125.386 170.908 1.00 59.89 236 ASN TC O 1
ATOM 1764 N N . ALA A 1 237 ? 142.316 127.152 169.940 1.00 59.86 237 ALA TC N 1
ATOM 1765 C CA . ALA A 1 237 ? 141.161 127.451 169.106 1.00 60.60 237 ALA TC CA 1
ATOM 1766 C C . ALA A 1 237 ? 140.855 126.348 168.084 1.00 62.36 237 ALA TC C 1
ATOM 1767 O O . ALA A 1 237 ? 139.697 126.207 167.696 1.00 64.51 237 ALA TC O 1
ATOM 1769 N N . LYS A 1 238 ? 141.846 125.522 167.697 1.00 62.75 238 LYS TC N 1
ATOM 1770 C CA . LYS A 1 238 ? 141.594 124.424 166.771 1.00 65.46 238 LYS TC CA 1
ATOM 1771 C C . LYS A 1 238 ? 140.677 123.362 167.376 1.00 65.06 238 LYS TC C 1
ATOM 1772 O O . LYS A 1 238 ? 139.892 122.745 166.662 1.00 66.54 238 LYS TC O 1
ATOM 1778 N N . PHE A 1 239 ? 140.782 123.165 168.692 1.00 63.87 239 PHE TC N 1
ATOM 1779 C CA . PHE A 1 239 ? 140.043 122.146 169.419 1.00 63.23 239 PHE TC CA 1
ATOM 1780 C C . PHE A 1 239 ? 138.543 122.446 169.449 1.00 62.92 239 PHE TC C 1
ATOM 1781 O O . PHE A 1 239 ? 137.754 121.523 169.625 1.00 64.90 239 PHE TC O 1
ATOM 1789 N N . LEU A 1 240 ? 138.139 123.715 169.297 1.00 63.27 240 LEU TC N 1
ATOM 1790 C CA . LEU A 1 240 ? 136.724 124.068 169.315 1.00 65.34 240 LEU TC CA 1
ATOM 1791 C C . LEU A 1 240 ? 135.996 123.402 168.146 1.00 68.03 240 LEU TC C 1
ATOM 1792 O O . LEU A 1 240 ? 136.487 123.407 167.020 1.00 70.06 240 LEU TC O 1
ATOM 1797 N N . ASP A 1 241 ? 134.836 122.791 168.440 1.00 70.91 241 ASP TC N 1
ATOM 1798 C CA . ASP A 1 241 ? 134.011 122.059 167.482 1.00 72.90 241 ASP TC CA 1
ATOM 1799 C C . ASP A 1 241 ? 134.649 120.771 166.932 1.00 73.96 241 ASP TC C 1
ATOM 1800 O O . ASP A 1 241 ? 134.063 120.169 166.029 1.00 76.82 241 ASP TC O 1
ATOM 1805 N N . GLN A 1 242 ? 135.790 120.294 167.462 1.00 74.47 242 GLN TC N 1
ATOM 1806 C CA . GLN A 1 242 ? 136.420 119.102 166.891 1.00 77.97 242 GLN TC CA 1
ATOM 1807 C C . GLN A 1 242 ? 135.607 117.835 167.161 1.00 78.96 242 GLN TC C 1
ATOM 1808 O O . GLN A 1 242 ? 135.522 116.955 166.302 1.00 83.15 242 GLN TC O 1
ATOM 1814 N N . SER A 1 243 ? 135.048 117.745 168.375 1.00 77.07 243 SER TC N 1
ATOM 1815 C CA . SER A 1 243 ? 134.415 116.541 168.893 1.00 77.47 243 SER TC CA 1
ATOM 1816 C C . SER A 1 243 ? 133.494 116.915 170.052 1.00 76.89 243 SER TC C 1
ATOM 1817 O O . SER A 1 243 ? 133.608 118.014 170.587 1.00 77.94 243 SER TC O 1
ATOM 1820 N N . SER A 1 244 ? 132.609 115.990 170.450 1.00 76.34 244 SER TC N 1
ATOM 1821 C CA . SER A 1 244 ? 131.658 116.192 171.539 1.00 75.23 244 SER TC CA 1
ATOM 1822 C C . SER A 1 244 ? 132.346 116.427 172.890 1.00 74.04 244 SER TC C 1
ATOM 1823 O O . SER A 1 244 ? 131.753 117.019 173.796 1.00 75.15 244 SER TC O 1
ATOM 1826 N N . SER A 1 245 ? 133.597 115.959 173.014 1.00 71.50 245 SER TC N 1
ATOM 1827 C CA . SER A 1 245 ? 134.439 116.093 174.200 1.00 70.48 245 SER TC CA 1
ATOM 1828 C C . SER A 1 245 ? 135.027 117.501 174.363 1.00 69.70 245 SER TC C 1
ATOM 1829 O O . SER A 1 245 ? 135.593 117.809 175.411 1.00 70.73 245 SER TC O 1
ATOM 1832 N N . LYS A 1 246 ? 134.896 118.349 173.332 1.00 67.59 246 LYS TC N 1
ATOM 1833 C CA . LYS A 1 246 ? 135.399 119.716 173.302 1.00 66.23 246 LYS TC CA 1
ATOM 1834 C C . LYS A 1 246 ? 134.240 120.709 173.223 1.00 64.77 246 LYS TC C 1
ATOM 1835 O O . LYS A 1 246 ? 133.178 120.403 172.680 1.00 66.28 246 LYS TC O 1
ATOM 1841 N N . LEU A 1 247 ? 134.466 121.926 173.732 1.00 63.12 247 LEU TC N 1
ATOM 1842 C CA . LEU A 1 247 ? 133.494 123.003 173.598 1.00 62.85 247 LEU TC CA 1
ATOM 1843 C C . LEU A 1 247 ? 133.207 123.305 172.125 1.00 62.31 247 LEU TC C 1
ATOM 1844 O O . LEU A 1 247 ? 134.089 123.241 171.273 1.00 63.49 247 LEU TC O 1
ATOM 1849 N N . THR A 1 248 ? 131.960 123.680 171.825 1.00 62.96 248 THR TC N 1
ATOM 1850 C CA . THR A 1 248 ? 131.686 124.316 170.543 1.00 63.22 248 THR TC CA 1
ATOM 1851 C C . THR A 1 248 ? 132.180 125.763 170.578 1.00 64.00 248 THR TC C 1
ATOM 1852 O O . THR A 1 248 ? 132.397 126.327 171.651 1.00 65.86 248 THR TC O 1
ATOM 1856 N N . THR A 1 249 ? 132.309 126.382 169.399 1.00 64.35 249 THR TC N 1
ATOM 1857 C CA . THR A 1 249 ? 132.661 127.793 169.302 1.00 63.91 249 THR TC CA 1
ATOM 1858 C C . THR A 1 249 ? 131.654 128.670 170.051 1.00 64.96 249 THR TC C 1
ATOM 1859 O O . THR A 1 249 ? 132.054 129.590 170.767 1.00 65.90 249 THR TC O 1
ATOM 1863 N N . GLN A 1 250 ? 130.356 128.368 169.909 1.00 65.54 250 GLN TC N 1
ATOM 1864 C CA . GLN A 1 250 ? 129.317 129.139 170.574 1.00 65.94 250 GLN TC CA 1
ATOM 1865 C C . GLN A 1 250 ? 129.363 128.947 172.090 1.00 65.46 250 GLN TC C 1
ATOM 1866 O O . GLN A 1 250 ? 129.237 129.919 172.827 1.00 65.69 250 GLN TC O 1
ATOM 1872 N N . GLU A 1 251 ? 129.573 127.709 172.553 1.00 63.98 251 GLU TC N 1
ATOM 1873 C CA . GLU A 1 251 ? 129.723 127.414 173.973 1.00 64.53 251 GLU TC CA 1
ATOM 1874 C C . GLU A 1 251 ? 130.905 128.173 174.576 1.00 63.25 251 GLU TC C 1
ATOM 1875 O O . GLU A 1 251 ? 130.787 128.727 175.667 1.00 63.13 251 GLU TC O 1
ATOM 1881 N N . PHE A 1 252 ? 132.031 128.212 173.857 1.00 61.49 252 PHE TC N 1
ATOM 1882 C CA . PHE A 1 252 ? 133.220 128.926 174.292 1.00 60.44 252 PHE TC CA 1
ATOM 1883 C C . PHE A 1 252 ? 132.947 130.427 174.412 1.00 62.01 252 PHE TC C 1
ATOM 1884 O O . PHE A 1 252 ? 133.218 131.018 175.453 1.00 63.20 252 PHE TC O 1
ATOM 1892 N N . LYS A 1 253 ? 132.351 131.032 173.377 1.00 63.52 253 LYS TC N 1
ATOM 1893 C CA . LYS A 1 253 ? 131.959 132.437 173.393 1.00 65.07 253 LYS TC CA 1
ATOM 1894 C C . LYS A 1 253 ? 130.978 132.746 174.529 1.00 64.81 253 LYS TC C 1
ATOM 1895 O O . LYS A 1 253 ? 131.119 133.775 175.188 1.00 65.62 253 LYS TC O 1
ATOM 1901 N N . ASP A 1 254 ? 130.016 131.845 174.781 1.00 64.52 254 ASP TC N 1
ATOM 1902 C CA . ASP A 1 254 ? 129.080 131.941 175.894 1.00 64.35 254 ASP TC CA 1
ATOM 1903 C C . ASP A 1 254 ? 129.802 131.888 177.243 1.00 62.67 254 ASP TC C 1
ATOM 1904 O O . ASP A 1 254 ? 129.453 132.653 178.145 1.00 62.90 254 ASP TC O 1
ATOM 1909 N N . LEU A 1 255 ? 130.801 131.000 177.390 1.00 59.31 255 LEU TC N 1
ATOM 1910 C CA . LEU A 1 255 ? 131.603 130.957 178.607 1.00 56.94 255 LEU TC CA 1
ATOM 1911 C C . LEU A 1 255 ? 132.356 132.273 178.809 1.00 56.06 255 LEU TC C 1
ATOM 1912 O O . LEU A 1 255 ? 132.283 132.837 179.891 1.00 57.20 255 LEU TC O 1
ATOM 1917 N N . LEU A 1 256 ? 133.035 132.790 177.778 1.00 54.36 256 LEU TC N 1
ATOM 1918 C CA . LEU A 1 256 ? 133.780 134.042 177.885 1.00 52.90 256 LEU TC CA 1
ATOM 1919 C C . LEU A 1 256 ? 132.887 135.252 178.167 1.00 52.51 256 LEU TC C 1
ATOM 1920 O O . LEU A 1 256 ? 133.373 136.250 178.693 1.00 55.37 256 LEU TC O 1
ATOM 1925 N N . ALA A 1 257 ? 131.600 135.172 177.815 1.00 53.21 257 ALA TC N 1
ATOM 1926 C CA . ALA A 1 257 ? 130.631 136.214 178.127 1.00 52.66 257 ALA TC CA 1
ATOM 1927 C C . ALA A 1 257 ? 130.287 136.266 179.622 1.00 53.43 257 ALA TC C 1
ATOM 1928 O O . ALA A 1 257 ? 129.691 137.245 180.070 1.00 55.48 257 ALA TC O 1
ATOM 1930 N N . LYS A 1 258 ? 130.655 135.232 180.395 1.00 53.76 258 LYS TC N 1
ATOM 1931 C CA . LYS A 1 258 ? 130.432 135.200 181.838 1.00 55.15 258 LYS TC CA 1
ATOM 1932 C C . LYS A 1 258 ? 131.484 136.057 182.535 1.00 54.57 258 LYS TC C 1
ATOM 1933 O O . LYS A 1 258 ? 132.652 136.030 182.160 1.00 55.29 258 LYS TC O 1
ATOM 1939 N N . PRO A 1 259 ? 131.123 136.820 183.591 1.00 53.93 259 PRO TC N 1
ATOM 1940 C CA . PRO A 1 259 ? 132.027 137.818 184.170 1.00 53.38 259 PRO TC CA 1
ATOM 1941 C C . PRO A 1 259 ? 133.302 137.267 184.803 1.00 53.18 259 PRO TC C 1
ATOM 1942 O O . PRO A 1 259 ? 134.263 138.010 184.973 1.00 55.33 259 PRO TC O 1
ATOM 1946 N N . HIS A 1 260 ? 133.316 135.964 185.117 1.00 51.88 260 HIS TC N 1
ATOM 1947 C CA . HIS A 1 260 ? 134.418 135.341 185.838 1.00 51.23 260 HIS TC CA 1
ATOM 1948 C C . HIS A 1 260 ? 135.251 134.405 184.954 1.00 50.54 260 HIS TC C 1
ATOM 1949 O O . HIS A 1 260 ? 136.277 133.898 185.402 1.00 51.46 260 HIS TC O 1
ATOM 1956 N N . VAL A 1 261 ? 134.836 134.182 183.701 1.00 48.59 261 VAL TC N 1
ATOM 1957 C CA . VAL A 1 261 ? 135.591 133.330 182.795 1.00 47.91 261 VAL TC CA 1
ATOM 1958 C C . VAL A 1 261 ? 136.316 134.202 181.775 1.00 48.40 261 VAL TC C 1
ATOM 1959 O O . VAL A 1 261 ? 135.723 135.071 181.145 1.00 50.97 261 VAL TC O 1
ATOM 1963 N N . TYR A 1 262 ? 137.612 133.946 181.610 1.00 47.33 262 TYR TC N 1
ATOM 1964 C CA . TYR A 1 262 ? 138.446 134.657 180.656 1.00 46.30 262 TYR TC CA 1
ATOM 1965 C C . TYR A 1 262 ? 139.278 133.621 179.904 1.00 46.61 262 TYR TC C 1
ATOM 1966 O O . TYR A 1 262 ? 139.385 132.481 180.350 1.00 47.05 262 TYR TC O 1
ATOM 1975 N N . ALA A 1 263 ? 139.852 134.012 178.760 1.00 46.37 263 ALA TC N 1
ATOM 1976 C CA . ALA A 1 263 ? 140.692 133.102 178.000 1.00 47.34 263 ALA TC CA 1
ATOM 1977 C C . ALA A 1 263 ? 142.127 133.611 177.938 1.00 48.90 263 ALA TC C 1
ATOM 1978 O O . ALA A 1 263 ? 142.376 134.815 177.925 1.00 50.33 263 ALA TC O 1
ATOM 1980 N N . VAL A 1 264 ? 143.063 132.657 177.907 1.00 49.69 264 VAL TC N 1
ATOM 1981 C CA . VAL A 1 264 ? 144.476 132.905 177.674 1.00 50.92 264 VAL TC CA 1
ATOM 1982 C C . VAL A 1 264 ? 144.925 131.949 176.570 1.00 51.27 264 VAL TC C 1
ATOM 1983 O O . VAL A 1 264 ? 144.294 130.924 176.333 1.00 52.54 264 VAL TC O 1
ATOM 1987 N N . ASN A 1 265 ? 146.015 132.283 175.886 1.00 50.56 265 ASN TC N 1
ATOM 1988 C CA . ASN A 1 265 ? 146.455 131.498 174.747 1.00 50.44 265 ASN TC CA 1
ATOM 1989 C C . ASN A 1 265 ? 147.123 130.197 175.198 1.00 50.85 265 ASN TC C 1
ATOM 1990 O O . ASN A 1 265 ? 147.889 130.176 176.152 1.00 51.66 265 ASN TC O 1
ATOM 1995 N N . HIS A 1 266 ? 146.849 129.102 174.479 1.00 51.44 266 HIS TC N 1
ATOM 1996 C CA . HIS A 1 266 ? 147.521 127.829 174.711 1.00 51.88 266 HIS TC CA 1
ATOM 1997 C C . HIS A 1 266 ? 148.054 127.265 173.387 1.00 52.68 266 HIS TC C 1
ATOM 1998 O O . HIS A 1 266 ? 148.445 126.102 173.317 1.00 54.36 266 HIS TC O 1
ATOM 2005 N N . GLY A 1 267 ? 148.110 128.113 172.343 1.00 52.85 267 GLY TC N 1
ATOM 2006 C CA . GLY A 1 267 ? 148.513 127.733 170.992 1.00 53.47 267 GLY TC CA 1
ATOM 2007 C C . GLY A 1 267 ? 147.328 127.169 170.214 1.00 54.48 267 GLY TC C 1
ATOM 2008 O O . GLY A 1 267 ? 146.451 126.552 170.799 1.00 55.32 267 GLY TC O 1
ATOM 2009 N N . TYR A 1 268 ? 147.273 127.405 168.901 1.00 55.51 268 TYR TC N 1
ATOM 2010 C CA . TYR A 1 268 ? 146.122 127.010 168.099 1.00 56.22 268 TYR TC CA 1
ATOM 2011 C C . TYR A 1 268 ? 145.806 125.518 168.229 1.00 55.84 268 TYR TC C 1
ATOM 2012 O O . TYR A 1 268 ? 144.657 125.141 168.454 1.00 56.38 268 TYR TC O 1
ATOM 2021 N N . ASN A 1 269 ? 146.853 124.691 168.125 1.00 57.12 269 ASN TC N 1
ATOM 2022 C CA . ASN A 1 269 ? 146.767 123.244 168.031 1.00 60.50 269 ASN TC CA 1
ATOM 2023 C C . ASN A 1 269 ? 147.649 122.561 169.085 1.00 60.92 269 ASN TC C 1
ATOM 2024 O O . ASN A 1 269 ? 148.060 121.415 168.900 1.00 63.19 269 ASN TC O 1
ATOM 2029 N N . HIS A 1 270 ? 147.937 123.252 170.202 1.00 61.70 270 HIS TC N 1
ATOM 2030 C CA . HIS A 1 270 ? 148.632 122.685 171.357 1.00 61.75 270 HIS TC CA 1
ATOM 2031 C C . HIS A 1 270 ? 150.020 122.143 170.983 1.00 62.02 270 HIS TC C 1
ATOM 2032 O O . HIS A 1 270 ? 150.373 121.021 171.346 1.00 64.32 270 HIS TC O 1
ATOM 2039 N N . TYR A 1 271 ? 150.828 122.937 170.265 1.00 62.24 271 TYR TC N 1
ATOM 2040 C CA . TYR A 1 271 ? 152.182 122.511 169.933 1.00 64.01 271 TYR TC CA 1
ATOM 2041 C C . TYR A 1 271 ? 153.122 122.796 171.105 1.00 64.74 271 TYR TC C 1
ATOM 2042 O O . TYR A 1 271 ? 153.376 123.951 171.446 1.00 64.95 271 TYR TC O 1
ATOM 2051 N N . ASP A 1 272 ? 153.659 121.726 171.699 1.00 66.30 272 ASP TC N 1
ATOM 2052 C CA . ASP A 1 272 ? 154.547 121.824 172.848 1.00 67.94 272 ASP TC CA 1
ATOM 2053 C C . ASP A 1 272 ? 156.025 121.837 172.445 1.00 67.89 272 ASP TC C 1
ATOM 2054 O O . ASP A 1 272 ? 156.422 121.276 171.427 1.00 68.89 272 ASP TC O 1
ATOM 2059 N N . TYR A 1 273 ? 156.848 122.443 173.308 1.00 68.60 273 TYR TC N 1
ATOM 2060 C CA . TYR A 1 273 ? 158.293 122.502 173.148 1.00 68.22 273 TYR TC CA 1
ATOM 2061 C C . TYR A 1 273 ? 158.925 121.103 173.145 1.00 69.04 273 TYR TC C 1
ATOM 2062 O O . TYR A 1 273 ? 158.580 120.243 173.946 1.00 69.90 273 TYR TC O 1
ATOM 2071 N N . GLY A 1 274 ? 159.874 120.867 172.232 1.00 70.63 274 GLY TC N 1
ATOM 2072 C CA . GLY A 1 274 ? 160.546 119.577 172.154 1.00 71.42 274 GLY TC CA 1
ATOM 2073 C C . GLY A 1 274 ? 159.855 118.592 171.211 1.00 73.21 274 GLY TC C 1
ATOM 2074 O O . GLY A 1 274 ? 160.518 117.740 170.619 1.00 77.70 274 GLY TC O 1
ATOM 2075 N N . SER A 1 275 ? 158.526 118.708 171.073 1.00 71.83 275 SER TC N 1
ATOM 2076 C CA . SER A 1 275 ? 157.750 117.902 170.137 1.00 72.02 275 SER TC CA 1
ATOM 2077 C C . SER A 1 275 ? 157.723 118.515 168.734 1.00 71.68 275 SER TC C 1
ATOM 2078 O O . SER A 1 275 ? 157.519 117.798 167.755 1.00 74.25 275 SER TC O 1
ATOM 2081 N N . TYR A 1 276 ? 157.909 119.842 168.649 1.00 70.38 276 TYR TC N 1
ATOM 2082 C CA . TYR A 1 276 ? 157.869 120.605 167.406 1.00 69.82 276 TYR TC CA 1
ATOM 2083 C C . TYR A 1 276 ? 159.037 121.595 167.372 1.00 68.47 276 TYR TC C 1
ATOM 2084 O O . TYR A 1 276 ? 159.630 121.891 168.406 1.00 69.85 276 TYR TC O 1
ATOM 2093 N N . SER A 1 277 ? 159.364 122.129 166.187 1.00 67.09 277 SER TC N 1
ATOM 2094 C CA . SER A 1 277 ? 160.383 123.168 166.079 1.00 67.20 277 SER TC CA 1
ATOM 2095 C C . SER A 1 277 ? 159.889 124.480 166.695 1.00 67.72 277 SER TC C 1
ATOM 2096 O O . SER A 1 277 ? 158.687 124.705 166.799 1.00 68.22 277 SER TC O 1
ATOM 2099 N N . ILE A 1 278 ? 160.821 125.379 167.045 1.00 67.86 278 ILE TC N 1
ATOM 2100 C CA . ILE A 1 278 ? 160.472 126.700 167.559 1.00 68.90 278 ILE TC CA 1
ATOM 2101 C C . ILE A 1 278 ? 159.613 127.473 166.552 1.00 69.31 278 ILE TC C 1
ATOM 2102 O O . ILE A 1 278 ? 158.694 128.183 166.956 1.00 71.15 278 ILE TC O 1
ATOM 2107 N N . ASP A 1 279 ? 159.872 127.286 165.251 1.00 70.13 279 ASP TC N 1
ATOM 2108 C CA . ASP A 1 279 ? 159.132 127.944 164.181 1.00 70.90 279 ASP TC CA 1
ATOM 2109 C C . ASP A 1 279 ? 157.678 127.475 164.117 1.00 70.07 279 ASP TC C 1
ATOM 2110 O O . ASP A 1 279 ? 156.777 128.297 163.942 1.00 70.44 279 ASP TC O 1
ATOM 2115 N N . GLU A 1 280 ? 157.452 126.164 164.258 1.00 68.88 280 GLU TC N 1
ATOM 2116 C CA . GLU A 1 280 ? 156.111 125.594 164.273 1.00 69.07 280 GLU TC CA 1
ATOM 2117 C C . GLU A 1 280 ? 155.337 126.053 165.509 1.00 67.00 280 GLU TC C 1
ATOM 2118 O O . GLU A 1 280 ? 154.152 126.369 165.409 1.00 68.12 280 GLU TC O 1
ATOM 2124 N N . ILE A 1 281 ? 156.014 126.101 166.664 1.00 63.12 281 ILE TC N 1
ATOM 2125 C CA . ILE A 1 281 ? 155.409 126.572 167.902 1.00 61.32 281 ILE TC CA 1
ATOM 2126 C C . ILE A 1 281 ? 155.075 128.058 167.784 1.00 60.80 281 ILE TC C 1
ATOM 2127 O O . ILE A 1 281 ? 154.004 128.465 168.212 1.00 61.95 281 ILE TC O 1
ATOM 2132 N N . GLU A 1 282 ? 155.966 128.851 167.178 1.00 59.73 282 GLU TC N 1
ATOM 2133 C CA . GLU A 1 282 ? 155.720 130.265 166.936 1.00 60.38 282 GLU TC CA 1
ATOM 2134 C C . GLU A 1 282 ? 154.461 130.469 166.093 1.00 60.86 282 GLU TC C 1
ATOM 2135 O O . GLU A 1 282 ? 153.629 131.310 166.433 1.00 62.20 282 GLU TC O 1
ATOM 2141 N N . ASP A 1 283 ? 154.316 129.690 165.015 1.00 60.74 283 ASP TC N 1
ATOM 2142 C CA . ASP A 1 283 ? 153.126 129.713 164.176 1.00 60.62 283 ASP TC CA 1
ATOM 2143 C C . ASP A 1 283 ? 151.873 129.348 164.975 1.00 58.66 283 ASP TC C 1
ATOM 2144 O O . ASP A 1 283 ? 150.838 129.992 164.811 1.00 59.01 283 ASP TC O 1
ATOM 2149 N N . ASP A 1 284 ? 151.972 128.336 165.847 1.00 55.57 284 ASP TC N 1
ATOM 2150 C CA . ASP A 1 284 ? 150.886 127.895 166.710 1.00 55.12 284 ASP TC CA 1
ATOM 2151 C C . ASP A 1 284 ? 150.460 128.995 167.688 1.00 54.17 284 ASP TC C 1
ATOM 2152 O O . ASP A 1 284 ? 149.272 129.228 167.907 1.00 55.06 284 ASP TC O 1
ATOM 2157 N N . VAL A 1 285 ? 151.450 129.679 168.264 1.00 52.35 285 VAL TC N 1
ATOM 2158 C CA . VAL A 1 285 ? 151.269 130.780 169.197 1.00 52.17 285 VAL TC CA 1
ATOM 2159 C C . VAL A 1 285 ? 150.580 131.948 168.492 1.00 52.56 285 VAL TC C 1
ATOM 2160 O O . VAL A 1 285 ? 149.582 132.457 168.993 1.00 53.64 285 VAL TC O 1
ATOM 2164 N N . ILE A 1 286 ? 151.100 132.348 167.325 1.00 51.90 286 ILE TC N 1
ATOM 2165 C CA . ILE A 1 286 ? 150.578 133.447 166.522 1.00 52.28 286 ILE TC CA 1
ATOM 2166 C C . ILE A 1 286 ? 149.138 133.156 166.096 1.00 52.78 286 ILE TC C 1
ATOM 2167 O O . ILE A 1 286 ? 148.268 134.010 166.239 1.00 53.59 286 ILE TC O 1
ATOM 2172 N N . ARG A 1 287 ? 148.892 131.944 165.591 1.00 53.45 287 ARG TC N 1
ATOM 2173 C CA . ARG A 1 287 ? 147.567 131.570 165.141 1.00 54.23 287 ARG TC CA 1
ATOM 2174 C C . ARG A 1 287 ? 146.595 131.469 166.314 1.00 53.77 287 ARG TC C 1
ATOM 2175 O O . ARG A 1 287 ? 145.483 131.970 166.213 1.00 53.67 287 ARG TC O 1
ATOM 2183 N N . GLY A 1 288 ? 147.034 130.885 167.434 1.00 52.65 288 GLY TC N 1
ATOM 2184 C CA . GLY A 1 288 ? 146.241 130.852 168.654 1.00 51.46 288 GLY TC CA 1
ATOM 2185 C C . GLY A 1 288 ? 145.787 132.248 169.072 1.00 52.38 288 GLY TC C 1
ATOM 2186 O O . GLY A 1 288 ? 144.609 132.457 169.354 1.00 53.88 288 GLY TC O 1
ATOM 2187 N N . LYS A 1 289 ? 146.723 133.204 169.031 1.00 52.69 289 LYS TC N 1
ATOM 2188 C CA . LYS A 1 289 ? 146.472 134.594 169.372 1.00 52.96 289 LYS TC CA 1
ATOM 2189 C C . LYS A 1 289 ? 145.401 135.183 168.452 1.00 53.49 289 LYS TC C 1
ATOM 2190 O O . LYS A 1 289 ? 144.390 135.658 168.952 1.00 54.76 289 LYS TC O 1
ATOM 2196 N N . TYR A 1 290 ? 145.574 135.114 167.123 1.00 53.04 290 TYR TC N 1
ATOM 2197 C CA . TYR A 1 290 ? 144.629 135.766 166.224 1.00 53.96 290 TYR TC CA 1
ATOM 2198 C C . TYR A 1 290 ? 143.253 135.106 166.169 1.00 54.30 290 TYR TC C 1
ATOM 2199 O O . TYR A 1 290 ? 142.250 135.806 166.045 1.00 55.63 290 TYR TC O 1
ATOM 2208 N N . GLU A 1 291 ? 143.205 133.780 166.284 1.00 54.59 291 GLU TC N 1
ATOM 2209 C CA . GLU A 1 291 ? 141.951 133.040 166.327 1.00 56.54 291 GLU TC CA 1
ATOM 2210 C C . GLU A 1 291 ? 141.152 133.375 167.591 1.00 56.30 291 GLU TC C 1
ATOM 2211 O O . GLU A 1 291 ? 139.942 133.590 167.518 1.00 57.65 291 GLU TC O 1
ATOM 2217 N N . LEU A 1 292 ? 141.825 133.463 168.748 1.00 55.34 292 LEU TC N 1
ATOM 2218 C CA . LEU A 1 292 ? 141.175 133.884 169.985 1.00 54.62 292 LEU TC CA 1
ATOM 2219 C C . LEU A 1 292 ? 140.745 135.352 169.941 1.00 54.95 292 LEU TC C 1
ATOM 2220 O O . LEU A 1 292 ? 139.704 135.693 170.492 1.00 55.41 292 LEU TC O 1
ATOM 2225 N N . GLN A 1 293 ? 141.513 136.203 169.250 1.00 55.06 293 GLN TC N 1
ATOM 2226 C CA . GLN A 1 293 ? 141.142 137.593 169.027 1.00 55.72 293 GLN TC CA 1
ATOM 2227 C C . GLN A 1 293 ? 139.877 137.717 168.178 1.00 58.15 293 GLN TC C 1
ATOM 2228 O O . GLN A 1 293 ? 139.028 138.551 168.482 1.00 60.79 293 GLN TC O 1
ATOM 2234 N N . ASP A 1 294 ? 139.727 136.869 167.150 1.00 59.77 294 ASP TC N 1
ATOM 2235 C CA . ASP A 1 294 ? 138.504 136.788 166.358 1.00 62.88 294 ASP TC CA 1
ATOM 2236 C C . ASP A 1 294 ? 137.301 136.351 167.202 1.00 62.25 294 ASP TC C 1
ATOM 2237 O O . ASP A 1 294 ? 136.177 136.780 166.942 1.00 64.92 294 ASP TC O 1
ATOM 2242 N N . LEU A 1 295 ? 137.536 135.507 168.214 1.00 60.19 295 LEU TC N 1
ATOM 2243 C CA . LEU A 1 295 ? 136.512 135.085 169.162 1.00 58.66 295 LEU TC CA 1
ATOM 2244 C C . LEU A 1 295 ? 136.238 136.124 170.257 1.00 57.35 295 LEU TC C 1
ATOM 2245 O O . LEU A 1 295 ? 135.373 135.896 171.103 1.00 59.56 295 LEU TC O 1
ATOM 2250 N N . GLY A 1 296 ? 136.968 137.250 170.253 1.00 55.53 296 GLY TC N 1
ATOM 2251 C CA . GLY A 1 296 ? 136.692 138.388 171.119 1.00 53.08 296 GLY TC CA 1
ATOM 2252 C C . GLY A 1 296 ? 137.587 138.472 172.354 1.00 53.07 296 GLY TC C 1
ATOM 2253 O O . GLY A 1 296 ? 137.368 139.342 173.192 1.00 54.73 296 GLY TC O 1
ATOM 2254 N N . VAL A 1 297 ? 138.562 137.560 172.488 1.00 53.56 297 VAL TC N 1
ATOM 2255 C CA . VAL A 1 297 ? 139.538 137.659 173.571 1.00 53.80 297 VAL TC CA 1
ATOM 2256 C C . VAL A 1 297 ? 140.333 138.938 173.327 1.00 56.22 297 VAL TC C 1
ATOM 2257 O O . VAL A 1 297 ? 140.660 139.213 172.188 1.00 58.54 297 VAL TC O 1
ATOM 2261 N N . ARG A 1 298 ? 140.611 139.736 174.364 1.00 59.09 298 ARG TC N 1
ATOM 2262 C CA . ARG A 1 298 ? 141.215 141.046 174.126 1.00 59.54 298 ARG TC CA 1
ATOM 2263 C C . ARG A 1 298 ? 142.572 141.197 174.809 1.00 60.92 298 ARG TC C 1
ATOM 2264 O O . ARG A 1 298 ? 143.086 140.238 175.373 1.00 61.16 298 ARG TC O 1
ATOM 2272 N N . GLU A 1 299 ? 143.142 142.413 174.751 1.00 67.14 299 GLU TC N 1
ATOM 2273 C CA . GLU A 1 299 ? 144.536 142.691 175.102 1.00 71.03 299 GLU TC CA 1
ATOM 2274 C C . GLU A 1 299 ? 145.023 142.051 176.407 1.00 75.19 299 GLU TC C 1
ATOM 2275 O O . GLU A 1 299 ? 145.860 141.139 176.338 1.00 83.73 299 GLU TC O 1
ATOM 2281 N N . PRO A 1 300 ? 144.595 142.494 177.621 1.00 67.29 300 PRO TC N 1
ATOM 2282 C CA . PRO A 1 300 ? 145.260 142.049 178.843 1.00 60.99 300 PRO TC CA 1
ATOM 2283 C C . PRO A 1 300 ? 145.173 140.530 178.968 1.00 59.06 300 PRO TC C 1
ATOM 2284 O O . PRO A 1 300 ? 146.173 139.906 179.294 1.00 62.53 300 PRO TC O 1
ATOM 2288 N N . ASN A 1 301 ? 144.019 139.950 178.613 1.00 55.83 301 ASN TC N 1
ATOM 2289 C CA . ASN A 1 301 ? 143.770 138.515 178.628 1.00 54.94 301 ASN TC CA 1
ATOM 2290 C C . ASN A 1 301 ? 144.696 137.783 177.643 1.00 54.65 301 ASN TC C 1
ATOM 2291 O O . ASN A 1 301 ? 145.394 136.844 178.024 1.00 54.66 301 ASN TC O 1
ATOM 2296 N N . ILE A 1 302 ? 144.727 138.231 176.380 1.00 54.16 302 ILE TC N 1
ATOM 2297 C CA . ILE A 1 302 ? 145.428 137.536 175.304 1.00 54.41 302 ILE TC CA 1
ATOM 2298 C C . ILE A 1 302 ? 146.945 137.784 175.327 1.00 54.91 302 ILE TC C 1
ATOM 2299 O O . ILE A 1 302 ? 147.685 137.238 174.505 1.00 56.35 302 ILE TC O 1
ATOM 2304 N N . ASN A 1 303 ? 147.422 138.572 176.292 1.00 54.05 303 ASN TC N 1
ATOM 2305 C CA . ASN A 1 303 ? 148.842 138.714 176.571 1.00 52.84 303 ASN TC CA 1
ATOM 2306 C C . ASN A 1 303 ? 149.387 137.584 177.454 1.00 51.89 303 ASN TC C 1
ATOM 2307 O O . ASN A 1 303 ? 150.596 137.509 177.659 1.00 53.32 303 ASN TC O 1
ATOM 2312 N N . HIS A 1 304 ? 148.512 136.690 177.947 1.00 50.31 304 HIS TC N 1
ATOM 2313 C CA . HIS A 1 304 ? 148.918 135.521 178.723 1.00 49.40 304 HIS TC CA 1
ATOM 2314 C C . HIS A 1 304 ? 148.941 134.263 177.866 1.00 48.93 304 HIS TC C 1
ATOM 2315 O O . HIS A 1 304 ? 148.063 134.040 177.037 1.00 49.05 304 HIS TC O 1
ATOM 2322 N N . TYR A 1 305 ? 149.950 133.432 178.127 1.00 48.24 305 TYR TC N 1
ATOM 2323 C CA . TYR A 1 305 ? 150.056 132.117 177.526 1.00 48.84 305 TYR TC CA 1
ATOM 2324 C C . TYR A 1 305 ? 150.239 131.068 178.615 1.00 48.73 305 TYR TC C 1
ATOM 2325 O O . TYR A 1 305 ? 150.670 131.364 179.725 1.00 49.92 305 TYR TC O 1
ATOM 2334 N N . VAL A 1 306 ? 149.865 129.832 178.299 1.00 48.69 306 VAL TC N 1
ATOM 2335 C CA . VAL A 1 306 ? 150.136 128.706 179.171 1.00 48.56 306 VAL TC CA 1
ATOM 2336 C C . VAL A 1 306 ? 150.841 127.681 178.296 1.00 49.69 306 VAL TC C 1
ATOM 2337 O O . VAL A 1 306 ? 150.364 127.381 177.208 1.00 52.90 306 VAL TC O 1
ATOM 2341 N N . TYR A 1 307 ? 151.971 127.145 178.763 1.00 49.20 307 TYR TC N 1
ATOM 2342 C CA . TYR A 1 307 ? 152.758 126.229 177.952 1.00 49.41 307 TYR TC CA 1
ATOM 2343 C C . TYR A 1 307 ? 151.983 124.936 177.691 1.00 51.28 307 TYR TC C 1
ATOM 2344 O O . TYR A 1 307 ? 151.532 124.289 178.633 1.00 52.96 307 TYR TC O 1
ATOM 2353 N N . PRO A 1 308 ? 151.807 124.502 176.416 1.00 54.07 308 PRO TC N 1
ATOM 2354 C CA . PRO A 1 308 ? 151.283 123.168 176.110 1.00 55.09 308 PRO TC CA 1
ATOM 2355 C C . PRO A 1 308 ? 152.116 122.080 176.776 1.00 56.53 308 PRO TC C 1
ATOM 2356 O O . PRO A 1 308 ? 153.344 122.094 176.695 1.00 58.79 308 PRO TC O 1
ATOM 2360 N N . SER A 1 309 ? 151.423 121.187 177.496 1.00 58.02 309 SER TC N 1
ATOM 2361 C CA . SER A 1 309 ? 152.025 120.101 178.264 1.00 59.17 309 SER TC CA 1
ATOM 2362 C C . SER A 1 309 ? 153.055 120.574 179.299 1.00 59.57 309 SER TC C 1
ATOM 2363 O O . SER A 1 309 ? 153.818 119.758 179.812 1.00 62.59 309 SER TC O 1
ATOM 2366 N N . GLY A 1 310 ? 153.075 121.875 179.622 1.00 57.81 310 GLY TC N 1
ATOM 2367 C CA . GLY A 1 310 ? 154.039 122.465 180.538 1.00 55.81 310 GLY TC CA 1
ATOM 2368 C C . GLY A 1 310 ? 155.476 122.528 180.015 1.00 56.00 310 GLY TC C 1
ATOM 2369 O O . GLY A 1 310 ? 156.370 122.891 180.770 1.00 58.31 310 GLY TC O 1
ATOM 2370 N N . ASN A 1 311 ? 155.711 122.189 178.740 1.00 56.70 311 ASN TC N 1
ATOM 2371 C CA . ASN A 1 311 ? 157.058 122.117 178.184 1.00 56.78 311 ASN TC CA 1
ATOM 2372 C C . ASN A 1 311 ? 157.564 123.501 177.771 1.00 55.87 311 ASN TC C 1
ATOM 2373 O O . ASN A 1 311 ? 156.889 124.212 177.032 1.00 57.83 311 ASN TC O 1
ATOM 2378 N N . TYR A 1 312 ? 158.786 123.851 178.202 1.00 54.43 312 TYR TC N 1
ATOM 2379 C CA . TYR A 1 312 ? 159.417 125.112 177.829 1.00 54.47 312 TYR TC CA 1
ATOM 2380 C C . TYR A 1 312 ? 160.933 125.039 178.005 1.00 54.58 312 TYR TC C 1
ATOM 2381 O O . TYR A 1 312 ? 161.458 124.127 178.642 1.00 56.78 312 TYR TC O 1
ATOM 2390 N N . ALA A 1 313 ? 161.610 126.038 177.424 1.00 54.64 313 ALA TC N 1
ATOM 2391 C CA . ALA A 1 313 ? 163.014 126.359 177.637 1.00 55.16 313 ALA TC CA 1
ATOM 2392 C C . ALA A 1 313 ? 163.215 127.832 177.296 1.00 56.18 313 ALA TC C 1
ATOM 2393 O O . ALA A 1 313 ? 162.292 128.470 176.798 1.00 57.95 313 ALA TC O 1
ATOM 2395 N N . GLN A 1 314 ? 164.426 128.356 177.513 1.00 58.52 314 GLN TC N 1
ATOM 2396 C CA . GLN A 1 314 ? 164.713 129.754 177.227 1.00 59.03 314 GLN TC CA 1
ATOM 2397 C C . GLN A 1 314 ? 164.477 130.083 175.749 1.00 61.30 314 GLN TC C 1
ATOM 2398 O O . GLN A 1 314 ? 163.986 131.163 175.443 1.00 63.68 314 GLN TC O 1
ATOM 2404 N N . GLU A 1 315 ? 164.736 129.126 174.845 1.00 63.41 315 GLU TC N 1
ATOM 2405 C CA . GLU A 1 315 ? 164.440 129.246 173.417 1.00 66.32 315 GLU TC CA 1
ATOM 2406 C C . GLU A 1 315 ? 162.976 129.627 173.166 1.00 64.07 315 GLU TC C 1
ATOM 2407 O O . GLU A 1 315 ? 162.679 130.530 172.373 1.00 65.77 315 GLU TC O 1
ATOM 2413 N N . SER A 1 316 ? 162.060 128.904 173.821 1.00 59.52 316 SER TC N 1
ATOM 2414 C CA . SER A 1 316 ? 160.634 129.145 173.687 1.00 58.55 316 SER TC CA 1
ATOM 2415 C C . SER A 1 316 ? 160.242 130.460 174.361 1.00 58.13 316 SER TC C 1
ATOM 2416 O O . SER A 1 316 ? 159.443 131.196 173.807 1.00 58.89 316 SER TC O 1
ATOM 2419 N N . ILE A 1 317 ? 160.823 130.773 175.528 1.00 56.75 317 ILE TC N 1
ATOM 2420 C CA . ILE A 1 317 ? 160.554 132.015 176.243 1.00 56.56 317 ILE TC CA 1
ATOM 2421 C C . ILE A 1 317 ? 160.919 133.211 175.365 1.00 57.88 317 ILE TC C 1
ATOM 2422 O O . ILE A 1 317 ? 160.136 134.148 175.257 1.00 59.39 317 ILE TC O 1
ATOM 2427 N N . ASP A 1 318 ? 162.082 133.154 174.708 1.00 58.00 318 ASP TC N 1
ATOM 2428 C CA . ASP A 1 318 ? 162.549 134.203 173.813 1.00 59.55 318 ASP TC CA 1
ATOM 2429 C C . ASP A 1 318 ? 161.547 134.447 172.684 1.00 59.23 318 ASP TC C 1
ATOM 2430 O O . ASP A 1 318 ? 161.156 135.589 172.445 1.00 61.20 318 ASP TC O 1
ATOM 2435 N N . MET A 1 319 ? 161.086 133.373 172.037 1.00 57.15 319 MET TC N 1
ATOM 2436 C CA . MET A 1 319 ? 160.086 133.449 170.984 1.00 57.03 319 MET TC CA 1
ATOM 2437 C C . MET A 1 319 ? 158.753 134.002 171.525 1.00 55.71 319 MET TC C 1
ATOM 2438 O O . MET A 1 319 ? 158.226 134.985 170.999 1.00 56.37 319 MET TC O 1
ATOM 2443 N N . LEU A 1 320 ? 158.248 133.418 172.622 1.00 53.46 320 LEU TC N 1
ATOM 2444 C CA . LEU A 1 320 ? 156.987 133.789 173.257 1.00 52.67 320 LEU TC CA 1
ATOM 2445 C C . LEU A 1 320 ? 156.970 135.237 173.737 1.00 52.78 320 LEU TC C 1
ATOM 2446 O O . LEU A 1 320 ? 155.912 135.849 173.730 1.00 53.59 320 LEU TC O 1
ATOM 2451 N N . SER A 1 321 ? 158.126 135.776 174.143 1.00 52.82 321 SER TC N 1
ATOM 2452 C CA . SER A 1 321 ? 158.240 137.137 174.650 1.00 51.96 321 SER TC CA 1
ATOM 2453 C C . SER A 1 321 ? 157.880 138.195 173.604 1.00 52.03 321 SER TC C 1
ATOM 2454 O O . SER A 1 321 ? 157.665 139.348 173.957 1.00 53.12 321 SER TC O 1
ATOM 2457 N N . ASN A 1 322 ? 157.836 137.823 172.322 1.00 51.17 322 ASN TC N 1
ATOM 2458 C CA . ASN A 1 322 ? 157.370 138.730 171.280 1.00 51.27 322 ASN TC CA 1
ATOM 2459 C C . ASN A 1 322 ? 155.848 138.874 171.295 1.00 50.86 322 ASN TC C 1
ATOM 2460 O O . ASN A 1 322 ? 155.326 139.853 170.774 1.00 51.52 322 ASN TC O 1
ATOM 2465 N N . TYR A 1 323 ? 155.138 137.889 171.871 1.00 49.81 323 TYR TC N 1
ATOM 2466 C CA . TYR A 1 323 ? 153.695 137.712 171.711 1.00 48.58 323 TYR TC CA 1
ATOM 2467 C C . TYR A 1 323 ? 152.957 137.797 173.048 1.00 48.24 323 TYR TC C 1
ATOM 2468 O O . TYR A 1 323 ? 151.811 138.238 173.081 1.00 48.34 323 TYR TC O 1
ATOM 2477 N N . HIS A 1 324 ? 153.617 137.377 174.141 1.00 47.42 324 HIS TC N 1
ATOM 2478 C CA . HIS A 1 324 ? 153.028 137.222 175.467 1.00 47.09 324 HIS TC CA 1
ATOM 2479 C C . HIS A 1 324 ? 153.937 137.828 176.532 1.00 47.17 324 HIS TC C 1
ATOM 2480 O O . HIS A 1 324 ? 155.140 137.945 176.322 1.00 48.89 324 HIS TC O 1
ATOM 2487 N N . VAL A 1 325 ? 153.353 138.162 177.692 1.00 46.08 325 VAL TC N 1
ATOM 2488 C CA . VAL A 1 325 ? 154.081 138.757 178.809 1.00 45.84 325 VAL TC CA 1
ATOM 2489 C C . VAL A 1 325 ? 154.407 137.727 179.889 1.00 46.15 325 VAL TC C 1
ATOM 2490 O O . VAL A 1 325 ? 155.287 137.958 180.712 1.00 47.16 325 VAL TC O 1
ATOM 2494 N N . MET A 1 326 ? 153.663 136.620 179.931 1.00 47.31 326 MET TC N 1
ATOM 2495 C CA . MET A 1 326 ? 153.731 135.719 181.070 1.00 48.51 326 MET TC CA 1
ATOM 2496 C C . MET A 1 326 ? 153.320 134.317 180.625 1.00 48.05 326 MET TC C 1
ATOM 2497 O O . MET A 1 326 ? 152.473 134.165 179.749 1.00 47.89 326 MET TC O 1
ATOM 2502 N N . SER A 1 327 ? 153.956 133.293 181.212 1.00 49.30 327 SER TC N 1
ATOM 2503 C CA . SER A 1 327 ? 153.578 131.910 180.965 1.00 50.98 327 SER TC CA 1
ATOM 2504 C C . SER A 1 327 ? 153.822 131.023 182.172 1.00 51.72 327 SER TC C 1
ATOM 2505 O O . SER A 1 327 ? 154.654 131.303 183.035 1.00 53.90 327 SER TC O 1
ATOM 2508 N N . TRP A 1 328 ? 153.099 129.907 182.155 1.00 51.89 328 TRP TC N 1
ATOM 2509 C CA . TRP A 1 328 ? 153.002 129.017 183.291 1.00 50.91 328 TRP TC CA 1
ATOM 2510 C C . TRP A 1 328 ? 153.241 127.576 182.862 1.00 51.23 328 TRP TC C 1
ATOM 2511 O O . TRP A 1 328 ? 152.662 127.114 181.877 1.00 53.16 328 TRP TC O 1
ATOM 2522 N N . GLY A 1 329 ? 154.064 126.875 183.655 1.00 51.46 329 GLY TC N 1
ATOM 2523 C CA . GLY A 1 329 ? 154.300 125.446 183.517 1.00 51.27 329 GLY TC CA 1
ATOM 2524 C C . GLY A 1 329 ? 153.420 124.608 184.447 1.00 52.25 329 GLY TC C 1
ATOM 2525 O O . GLY A 1 329 ? 152.454 125.102 185.026 1.00 53.48 329 GLY TC O 1
ATOM 2526 N N . THR A 1 330 ? 153.778 123.326 184.600 1.00 54.94 330 THR TC N 1
ATOM 2527 C CA . THR A 1 330 ? 152.942 122.367 185.311 1.00 55.86 330 THR TC CA 1
ATOM 2528 C C . THR A 1 330 ? 153.723 121.658 186.416 1.00 57.38 330 THR TC C 1
ATOM 2529 O O . THR A 1 330 ? 154.914 121.387 186.275 1.00 60.40 330 THR TC O 1
ATOM 2533 N N . GLY A 1 331 ? 153.018 121.342 187.509 1.00 58.03 331 GLY TC N 1
ATOM 2534 C CA . GLY A 1 331 ? 153.537 120.539 188.604 1.00 58.25 331 GLY TC CA 1
ATOM 2535 C C . GLY A 1 331 ? 152.403 119.843 189.347 1.00 61.16 331 GLY TC C 1
ATOM 2536 O O . GLY A 1 331 ? 151.236 120.150 189.121 1.00 61.23 331 GLY TC O 1
ATOM 2537 N N . ALA A 1 332 ? 152.763 118.930 190.256 1.00 63.92 332 ALA TC N 1
ATOM 2538 C CA . ALA A 1 332 ? 151.790 118.069 190.908 1.00 65.51 332 ALA TC CA 1
ATOM 2539 C C . ALA A 1 332 ? 151.756 118.257 192.428 1.00 67.07 332 ALA TC C 1
ATOM 2540 O O . ALA A 1 332 ? 150.946 117.613 193.092 1.00 70.30 332 ALA TC O 1
ATOM 2542 N N . GLU A 1 333 ? 152.607 119.136 192.981 1.00 66.67 333 GLU TC N 1
ATOM 2543 C CA . GLU A 1 333 ? 152.700 119.314 194.428 1.00 69.16 333 GLU TC CA 1
ATOM 2544 C C . GLU A 1 333 ? 152.367 120.746 194.828 1.00 67.15 333 GLU TC C 1
ATOM 2545 O O . GLU A 1 333 ? 152.483 121.672 194.028 1.00 68.05 333 GLU TC O 1
ATOM 2551 N N . SER A 1 334 ? 151.985 120.909 196.095 1.00 65.48 334 SER TC N 1
ATOM 2552 C CA . SER A 1 334 ? 151.454 122.145 196.639 1.00 63.80 334 SER TC CA 1
ATOM 2553 C C . SER A 1 334 ? 152.367 123.346 196.359 1.00 63.02 334 SER TC C 1
ATOM 2554 O O . SER A 1 334 ? 151.904 124.397 195.914 1.00 64.00 334 SER TC O 1
ATOM 2557 N N . PHE A 1 335 ? 153.679 123.178 196.564 1.00 61.16 335 PHE TC N 1
ATOM 2558 C CA . PHE A 1 335 ? 154.627 124.265 196.369 1.00 60.13 335 PHE TC CA 1
ATOM 2559 C C . PHE A 1 335 ? 154.744 124.703 194.907 1.00 60.47 335 PHE TC C 1
ATOM 2560 O O . PHE A 1 335 ? 155.131 125.840 194.652 1.00 61.09 335 PHE TC O 1
ATOM 2568 N N . ASP A 1 336 ? 154.397 123.828 193.955 1.00 59.40 336 ASP TC N 1
ATOM 2569 C CA . ASP A 1 336 ? 154.356 124.180 192.541 1.00 58.90 336 ASP TC CA 1
ATOM 2570 C C . ASP A 1 336 ? 153.334 125.277 192.249 1.00 57.94 336 ASP TC C 1
ATOM 2571 O O . ASP A 1 336 ? 153.577 126.103 191.375 1.00 58.92 336 ASP TC O 1
ATOM 2576 N N . ALA A 1 337 ? 152.194 125.277 192.954 1.00 56.66 337 ALA TC N 1
ATOM 2577 C CA . ALA A 1 337 ? 151.203 126.337 192.813 1.00 56.28 337 ALA TC CA 1
ATOM 2578 C C . ALA A 1 337 ? 151.749 127.686 193.274 1.00 56.52 337 ALA TC C 1
ATOM 2579 O O . ALA A 1 337 ? 151.298 128.738 192.821 1.00 57.35 337 ALA TC O 1
ATOM 2581 N N . LEU A 1 338 ? 152.691 127.652 194.213 1.00 55.81 338 LEU TC N 1
ATOM 2582 C CA . LEU A 1 338 ? 152.885 128.770 195.114 1.00 56.18 338 LEU TC CA 1
ATOM 2583 C C . LEU A 1 338 ? 154.039 129.654 194.657 1.00 55.91 338 LEU TC C 1
ATOM 2584 O O . LEU A 1 338 ? 155.124 129.174 194.339 1.00 57.77 338 LEU TC O 1
ATOM 2589 N N . THR A 1 339 ? 153.772 130.961 194.621 1.00 55.09 339 THR TC N 1
ATOM 2590 C CA . THR A 1 339 ? 154.797 131.972 194.443 1.00 56.78 339 THR TC CA 1
ATOM 2591 C C . THR A 1 339 ? 154.541 133.079 195.456 1.00 55.90 339 THR TC C 1
ATOM 2592 O O . THR A 1 339 ? 153.410 133.278 195.888 1.00 56.93 339 THR TC O 1
ATOM 2596 N N . PRO A 1 340 ? 155.555 133.897 195.804 1.00 55.76 340 PRO TC N 1
ATOM 2597 C CA . PRO A 1 340 ? 155.294 135.187 196.435 1.00 55.63 340 PRO TC CA 1
ATOM 2598 C C . PRO A 1 340 ? 154.387 136.020 195.527 1.00 55.75 340 PRO TC C 1
ATOM 2599 O O . PRO A 1 340 ? 154.288 135.775 194.322 1.00 57.46 340 PRO TC O 1
ATOM 2603 N N . ASN A 1 341 ? 153.732 137.018 196.121 1.00 55.97 341 ASN TC N 1
ATOM 2604 C CA . ASN A 1 341 ? 152.825 137.901 195.402 1.00 56.26 341 ASN TC CA 1
ATOM 2605 C C . ASN A 1 341 ? 153.567 138.780 194.391 1.00 57.37 341 ASN TC C 1
ATOM 2606 O O . ASN A 1 341 ? 152.973 139.219 193.408 1.00 59.40 341 ASN TC O 1
ATOM 2611 N N . GLN A 1 342 ? 154.853 139.050 194.651 1.00 58.03 342 GLN TC N 1
ATOM 2612 C CA . GLN A 1 342 ? 155.745 139.673 193.687 1.00 58.55 342 GLN TC CA 1
ATOM 2613 C C . GLN A 1 342 ? 156.613 138.592 193.041 1.00 59.23 342 GLN TC C 1
ATOM 2614 O O . GLN A 1 342 ? 157.374 137.906 193.716 1.00 60.89 342 GLN TC O 1
ATOM 2620 N N . LEU A 1 343 ? 156.502 138.455 191.719 1.00 59.61 343 LEU TC N 1
ATOM 2621 C CA . LEU A 1 343 ? 157.361 137.571 190.952 1.00 60.55 343 LEU TC CA 1
ATOM 2622 C C . LEU A 1 343 ? 158.688 138.252 190.652 1.00 59.59 343 LEU TC C 1
ATOM 2623 O O . LEU A 1 343 ? 158.796 139.478 190.638 1.00 59.66 343 LEU TC O 1
ATOM 2628 N N . THR A 1 344 ? 159.680 137.416 190.331 1.00 58.40 344 THR TC N 1
ATOM 2629 C CA . THR A 1 344 ? 160.888 137.894 189.679 1.00 58.23 344 THR TC CA 1
ATOM 2630 C C . THR A 1 344 ? 161.061 137.276 188.287 1.00 57.06 344 THR TC C 1
ATOM 2631 O O . THR A 1 344 ? 161.856 137.793 187.505 1.00 58.25 344 THR TC O 1
ATOM 2635 N N . SER A 1 345 ? 160.355 136.177 187.978 1.00 56.99 345 SER TC N 1
ATOM 2636 C CA . SER A 1 345 ? 160.220 135.730 186.597 1.00 56.64 345 SER TC CA 1
ATOM 2637 C C . SER A 1 345 ? 158.748 135.525 186.254 1.00 55.15 345 SER TC C 1
ATOM 2638 O O . SER A 1 345 ? 158.058 134.775 186.935 1.00 57.61 345 SER TC O 1
ATOM 2641 N N . PRO A 1 346 ? 158.216 136.131 185.168 1.00 52.76 346 PRO TC N 1
ATOM 2642 C CA . PRO A 1 346 ? 156.872 135.798 184.701 1.00 51.39 346 PRO TC CA 1
ATOM 2643 C C . PRO A 1 346 ? 156.838 134.584 183.770 1.00 50.86 346 PRO TC C 1
ATOM 2644 O O . PRO A 1 346 ? 155.791 134.299 183.205 1.00 52.81 346 PRO TC O 1
ATOM 2648 N N . TRP A 1 347 ? 157.958 133.848 183.636 1.00 49.37 347 TRP TC N 1
ATOM 2649 C CA . TRP A 1 347 ? 158.097 132.779 182.649 1.00 49.30 347 TRP TC CA 1
ATOM 2650 C C . TRP A 1 347 ? 158.365 131.395 183.251 1.00 50.20 347 TRP TC C 1
ATOM 2651 O O . TRP A 1 347 ? 158.062 130.390 182.611 1.00 51.26 347 TRP TC O 1
ATOM 2662 N N . HIS A 1 348 ? 158.956 131.327 184.453 1.00 51.48 348 HIS TC N 1
ATOM 2663 C CA . HIS A 1 348 ? 159.461 130.063 184.977 1.00 51.91 348 HIS TC CA 1
ATOM 2664 C C . HIS A 1 348 ? 158.565 129.426 186.043 1.00 52.69 348 HIS TC C 1
ATOM 2665 O O . HIS A 1 348 ? 158.921 128.384 186.594 1.00 55.92 348 HIS TC O 1
ATOM 2672 N N . ASN A 1 349 ? 157.413 130.036 186.338 1.00 53.45 349 ASN TC N 1
ATOM 2673 C CA . ASN A 1 349 ? 156.570 129.612 187.447 1.00 54.20 349 ASN TC CA 1
ATOM 2674 C C . ASN A 1 349 ? 155.570 128.530 187.033 1.00 54.31 349 ASN TC C 1
ATOM 2675 O O . ASN A 1 349 ? 155.103 128.487 185.898 1.00 54.84 349 ASN TC O 1
ATOM 2680 N N . LEU A 1 350 ? 155.240 127.650 187.987 1.00 54.98 350 LEU TC N 1
ATOM 2681 C CA . LEU A 1 350 ? 154.410 126.479 187.724 1.00 53.97 350 LEU TC CA 1
ATOM 2682 C C . LEU A 1 350 ? 152.988 126.651 188.269 1.00 53.45 350 LEU TC C 1
ATOM 2683 O O . LEU A 1 350 ? 152.666 127.625 188.952 1.00 55.02 350 LEU TC O 1
ATOM 2688 N N . ARG A 1 351 ? 152.135 125.676 187.935 1.00 53.84 351 ARG TC N 1
ATOM 2689 C CA . ARG A 1 351 ? 150.766 125.564 188.416 1.00 54.80 351 ARG TC CA 1
ATOM 2690 C C . ARG A 1 351 ? 150.594 124.162 188.988 1.00 55.64 351 ARG TC C 1
ATOM 2691 O O . ARG A 1 351 ? 151.223 123.232 188.501 1.00 57.51 351 ARG TC O 1
ATOM 2699 N N . CYS A 1 352 ? 149.718 123.998 189.983 1.00 56.29 352 CYS TC N 1
ATOM 2700 C CA . CYS A 1 352 ? 149.489 122.688 190.567 1.00 58.01 352 CYS TC CA 1
ATOM 2701 C C . CYS A 1 352 ? 148.225 122.036 190.000 1.00 59.02 352 CYS TC C 1
ATOM 2702 O O . CYS A 1 352 ? 147.152 122.627 190.007 1.00 59.81 352 CYS TC O 1
ATOM 2705 N N . SER A 1 353 ? 148.366 120.798 189.514 1.00 61.12 353 SER TC N 1
ATOM 2706 C CA . SER A 1 353 ? 147.273 120.006 188.966 1.00 61.53 353 SER TC CA 1
ATOM 2707 C C . SER A 1 353 ? 146.378 119.454 190.078 1.00 62.87 353 SER TC C 1
ATOM 2708 O O . SER A 1 353 ? 146.878 118.937 191.078 1.00 65.81 353 SER TC O 1
ATOM 2711 N N . PHE A 1 354 ? 145.050 119.503 189.873 1.00 63.18 354 PHE TC N 1
ATOM 2712 C CA . PHE A 1 354 ? 144.144 118.649 190.637 1.00 64.63 354 PHE TC CA 1
ATOM 2713 C C . PHE A 1 354 ? 143.428 117.594 189.787 1.00 66.85 354 PHE TC C 1
ATOM 2714 O O . PHE A 1 354 ? 142.419 117.036 190.221 1.00 68.82 354 PHE TC O 1
ATOM 2722 N N . ASP A 1 355 ? 144.017 117.233 188.639 1.00 70.09 355 ASP TC N 1
ATOM 2723 C CA . ASP A 1 355 ? 143.560 116.142 187.787 1.00 73.00 355 ASP TC CA 1
ATOM 2724 C C . ASP A 1 355 ? 143.632 114.792 188.508 1.00 73.30 355 ASP TC C 1
ATOM 2725 O O . ASP A 1 355 ? 142.799 113.916 188.265 1.00 77.21 355 ASP TC O 1
ATOM 2730 N N . SER A 1 356 ? 144.629 114.625 189.394 1.00 72.80 356 SER TC N 1
ATOM 2731 C CA . SER A 1 356 ? 144.918 113.353 190.052 1.00 73.98 356 SER TC CA 1
ATOM 2732 C C . SER A 1 356 ? 144.649 113.407 191.561 1.00 73.32 356 SER TC C 1
ATOM 2733 O O . SER A 1 356 ? 145.302 112.713 192.344 1.00 76.27 356 SER TC O 1
ATOM 2736 N N . GLY A 1 357 ? 143.651 114.206 191.955 1.00 71.83 357 GLY TC N 1
ATOM 2737 C CA . GLY A 1 357 ? 143.262 114.378 193.347 1.00 71.04 357 GLY TC CA 1
ATOM 2738 C C . GLY A 1 357 ? 143.467 115.815 193.820 1.00 70.99 357 GLY TC C 1
ATOM 2739 O O . GLY A 1 357 ? 144.443 116.463 193.445 1.00 73.09 357 GLY TC O 1
ATOM 2740 N N . THR A 1 358 ? 142.559 116.288 194.682 1.00 69.19 358 THR TC N 1
ATOM 2741 C CA . THR A 1 358 ? 142.494 117.705 195.003 1.00 67.77 358 THR TC CA 1
ATOM 2742 C C . THR A 1 358 ? 143.422 118.098 196.152 1.00 66.83 358 THR TC C 1
ATOM 2743 O O . THR A 1 358 ? 143.623 119.290 196.362 1.00 67.95 358 THR TC O 1
ATOM 2747 N N . ALA A 1 359 ? 144.004 117.120 196.863 1.00 66.49 359 ALA TC N 1
ATOM 2748 C CA . ALA A 1 359 ? 144.710 117.319 198.126 1.00 66.52 359 ALA TC CA 1
ATOM 2749 C C . ALA A 1 359 ? 145.820 118.374 198.047 1.00 67.16 359 ALA TC C 1
ATOM 2750 O O . ALA A 1 359 ? 145.879 119.272 198.890 1.00 67.85 359 ALA TC O 1
ATOM 2752 N N . GLU A 1 360 ? 146.693 118.277 197.033 1.00 67.21 360 GLU TC N 1
ATOM 2753 C CA . GLU A 1 360 ? 147.837 119.168 196.881 1.00 68.09 360 GLU TC CA 1
ATOM 2754 C C . GLU A 1 360 ? 147.395 120.596 196.553 1.00 66.64 360 GLU TC C 1
ATOM 2755 O O . GLU A 1 360 ? 147.972 121.557 197.063 1.00 67.96 360 GLU TC O 1
ATOM 2761 N N . ALA A 1 361 ? 146.363 120.725 195.711 1.00 65.21 361 ALA TC N 1
ATOM 2762 C CA . ALA A 1 361 ? 145.808 122.010 195.315 1.00 65.01 361 ALA TC CA 1
ATOM 2763 C C . ALA A 1 361 ? 145.088 122.682 196.486 1.00 66.27 361 ALA TC C 1
ATOM 2764 O O . ALA A 1 361 ? 145.264 123.877 196.720 1.00 67.60 361 ALA TC O 1
ATOM 2766 N N . GLU A 1 362 ? 144.311 121.910 197.252 1.00 66.37 362 GLU TC N 1
ATOM 2767 C CA . GLU A 1 362 ? 143.640 122.423 198.438 1.00 67.73 362 GLU TC CA 1
ATOM 2768 C C . GLU A 1 362 ? 144.668 122.850 199.488 1.00 67.50 362 GLU TC C 1
ATOM 2769 O O . GLU A 1 362 ? 144.540 123.929 200.063 1.00 68.64 362 GLU TC O 1
ATOM 2775 N N . GLN A 1 363 ? 145.707 122.031 199.697 1.00 67.89 363 GLN TC N 1
ATOM 2776 C CA . GLN A 1 363 ? 146.851 122.355 200.539 1.00 68.25 363 GLN TC CA 1
ATOM 2777 C C . GLN A 1 363 ? 147.482 123.686 200.118 1.00 66.82 363 GLN TC C 1
ATOM 2778 O O . GLN A 1 363 ? 147.711 124.548 200.962 1.00 67.76 363 GLN TC O 1
ATOM 2784 N N . ALA A 1 364 ? 147.708 123.870 198.810 1.00 63.75 364 ALA TC N 1
ATOM 2785 C CA . ALA A 1 364 ? 148.260 125.102 198.259 1.00 62.44 364 ALA TC CA 1
ATOM 2786 C C . ALA A 1 364 ? 147.393 126.325 198.567 1.00 62.20 364 ALA TC C 1
ATOM 2787 O O . ALA A 1 364 ? 147.926 127.375 198.907 1.00 62.16 364 ALA TC O 1
ATOM 2789 N N . VAL A 1 365 ? 146.067 126.188 198.459 1.00 62.25 365 VAL TC N 1
ATOM 2790 C CA . VAL A 1 365 ? 145.131 127.273 198.719 1.00 61.64 365 VAL TC CA 1
ATOM 2791 C C . VAL A 1 365 ? 145.183 127.679 200.194 1.00 62.29 365 VAL TC C 1
ATOM 2792 O O . VAL A 1 365 ? 145.289 128.860 200.509 1.00 63.23 365 VAL TC O 1
ATOM 2796 N N . ASN A 1 366 ? 145.159 126.697 201.096 1.00 62.67 366 ASN TC N 1
ATOM 2797 C CA . ASN A 1 366 ? 145.293 126.919 202.528 1.00 64.20 366 ASN TC CA 1
ATOM 2798 C C . ASN A 1 366 ? 146.639 127.567 202.876 1.00 65.07 366 ASN TC C 1
ATOM 2799 O O . ASN A 1 366 ? 146.698 128.468 203.713 1.00 67.08 366 ASN TC O 1
ATOM 2804 N N . ASP A 1 367 ? 147.712 127.137 202.204 1.00 64.75 367 ASP TC N 1
ATOM 2805 C CA . ASP A 1 367 ? 149.051 127.674 202.402 1.00 64.89 367 ASP TC CA 1
ATOM 2806 C C . ASP A 1 367 ? 149.188 129.098 201.862 1.00 63.05 367 ASP TC C 1
ATOM 2807 O O . ASP A 1 367 ? 149.839 129.918 202.500 1.00 63.57 367 ASP TC O 1
ATOM 2812 N N . ALA A 1 368 ? 148.575 129.399 200.708 1.00 60.59 368 ALA TC N 1
ATOM 2813 C CA . ALA A 1 368 ? 148.511 130.751 200.161 1.00 59.88 368 ALA TC CA 1
ATOM 2814 C C . ALA A 1 368 ? 147.863 131.718 201.152 1.00 59.39 368 ALA TC C 1
ATOM 2815 O O . ALA A 1 368 ? 148.362 132.819 201.354 1.00 60.87 368 ALA TC O 1
ATOM 2817 N N . ALA A 1 369 ? 146.773 131.284 201.794 1.00 59.63 369 ALA TC N 1
ATOM 2818 C CA . ALA A 1 369 ? 146.070 132.047 202.814 1.00 60.69 369 ALA TC CA 1
ATOM 2819 C C . ALA A 1 369 ? 146.966 132.295 204.027 1.00 61.68 369 ALA TC C 1
ATOM 2820 O O . ALA A 1 369 ? 147.076 133.425 204.500 1.00 63.42 369 ALA TC O 1
ATOM 2822 N N . THR A 1 370 ? 147.606 131.227 204.516 1.00 61.55 370 THR TC N 1
ATOM 2823 C CA . THR A 1 370 ? 148.366 131.245 205.756 1.00 62.73 370 THR TC CA 1
ATOM 2824 C C . THR A 1 370 ? 149.656 132.057 205.606 1.00 62.18 370 THR TC C 1
ATOM 2825 O O . THR A 1 370 ? 149.985 132.854 206.482 1.00 64.47 370 THR TC O 1
ATOM 2829 N N . TYR A 1 371 ? 150.379 131.856 204.494 1.00 61.53 371 TYR TC N 1
ATOM 2830 C CA . TYR A 1 371 ? 151.739 132.356 204.305 1.00 61.68 371 TYR TC CA 1
ATOM 2831 C C . TYR A 1 371 ? 151.828 133.506 203.296 1.00 60.79 371 TYR TC C 1
ATOM 2832 O O . TYR A 1 371 ? 152.931 133.878 202.894 1.00 61.57 371 TYR TC O 1
ATOM 2841 N N . ASN A 1 372 ? 150.679 134.084 202.913 1.00 60.11 372 ASN TC N 1
ATOM 2842 C CA . ASN A 1 372 ? 150.596 135.288 202.092 1.00 60.60 372 ASN TC CA 1
ATOM 2843 C C . ASN A 1 372 ? 151.309 135.112 200.750 1.00 59.80 372 ASN TC C 1
ATOM 2844 O O . ASN A 1 372 ? 152.233 135.849 200.402 1.00 60.91 372 ASN TC O 1
ATOM 2849 N N . GLN A 1 373 ? 150.833 134.124 199.989 1.00 57.05 373 GLN TC N 1
ATOM 2850 C CA . GLN A 1 373 ? 151.399 133.767 198.701 1.00 55.95 373 GLN TC CA 1
ATOM 2851 C C . GLN A 1 373 ? 150.285 133.669 197.658 1.00 55.03 373 GLN TC C 1
ATOM 2852 O O . GLN A 1 373 ? 149.100 133.739 197.974 1.00 55.29 373 GLN TC O 1
ATOM 2858 N N . THR A 1 374 ? 150.683 133.541 196.392 1.00 53.39 374 THR TC N 1
ATOM 2859 C CA . THR A 1 374 ? 149.744 133.325 195.310 1.00 51.74 374 THR TC CA 1
ATOM 2860 C C . THR A 1 374 ? 149.826 131.860 194.902 1.00 51.15 374 THR TC C 1
ATOM 2861 O O . THR A 1 374 ? 150.909 131.372 194.605 1.00 52.18 374 THR TC O 1
ATOM 2865 N N . ALA A 1 375 ? 148.683 131.167 194.908 1.00 49.99 375 ALA TC N 1
ATOM 2866 C CA . ALA A 1 375 ? 148.583 129.800 194.417 1.00 50.24 375 ALA TC CA 1
ATOM 2867 C C . ALA A 1 375 ? 147.955 129.799 193.026 1.00 50.36 375 ALA TC C 1
ATOM 2868 O O . ALA A 1 375 ? 146.860 130.316 192.834 1.00 52.61 375 ALA TC O 1
ATOM 2870 N N . HIS A 1 376 ? 148.647 129.202 192.055 1.00 50.10 376 HIS TC N 1
ATOM 2871 C CA . HIS A 1 376 ? 148.064 128.941 190.753 1.00 49.94 376 HIS TC CA 1
ATOM 2872 C C . HIS A 1 376 ? 147.758 127.447 190.657 1.00 50.73 376 HIS TC C 1
ATOM 2873 O O . HIS A 1 376 ? 148.654 126.606 190.717 1.00 50.82 376 HIS TC O 1
ATOM 2880 N N . ILE A 1 377 ? 146.466 127.122 190.545 1.00 51.52 377 ILE TC N 1
ATOM 2881 C CA . ILE A 1 377 ? 146.015 125.744 190.455 1.00 52.76 377 ILE TC CA 1
ATOM 2882 C C . ILE A 1 377 ? 145.311 125.538 189.117 1.00 53.46 377 ILE TC C 1
ATOM 2883 O O . ILE A 1 377 ? 144.757 126.475 188.546 1.00 54.70 377 ILE TC O 1
ATOM 2888 N N . TYR A 1 378 ? 145.361 124.304 188.609 1.00 54.01 378 TYR TC N 1
ATOM 2889 C CA . TYR A 1 378 ? 144.834 124.036 187.282 1.00 54.54 378 TYR TC CA 1
ATOM 2890 C C . TYR A 1 378 ? 144.281 122.617 187.182 1.00 55.27 378 TYR TC C 1
ATOM 2891 O O . TYR A 1 378 ? 144.582 121.744 187.998 1.00 56.80 378 TYR TC O 1
ATOM 2900 N N . PHE A 1 379 ? 143.489 122.403 186.128 1.00 56.23 379 PHE TC N 1
ATOM 2901 C CA . PHE A 1 379 ? 142.986 121.079 185.814 1.00 57.75 379 PHE TC CA 1
ATOM 2902 C C . PHE A 1 379 ? 142.554 120.984 184.356 1.00 59.10 379 PHE TC C 1
ATOM 2903 O O . PHE A 1 379 ? 142.403 121.987 183.666 1.00 59.15 379 PHE TC O 1
ATOM 2911 N N . HIS A 1 380 ? 142.361 119.746 183.904 1.00 61.29 380 HIS TC N 1
ATOM 2912 C CA . HIS A 1 380 ? 141.543 119.478 182.739 1.00 61.61 380 HIS TC CA 1
ATOM 2913 C C . HIS A 1 380 ? 140.194 118.993 183.250 1.00 63.51 380 HIS TC C 1
ATOM 2914 O O . HIS A 1 380 ? 140.138 118.103 184.094 1.00 65.02 380 HIS TC O 1
ATOM 2921 N N . SER A 1 381 ? 139.113 119.585 182.741 1.00 65.01 381 SER TC N 1
ATOM 2922 C CA . SER A 1 381 ? 137.785 119.335 183.279 1.00 67.00 381 SER TC CA 1
ATOM 2923 C C . SER A 1 381 ? 137.266 117.927 182.970 1.00 67.84 381 SER TC C 1
ATOM 2924 O O . SER A 1 381 ? 136.303 117.494 183.596 1.00 71.06 381 SER TC O 1
ATOM 2927 N N . ASP A 1 382 ? 137.913 117.192 182.056 1.00 68.10 382 ASP TC N 1
ATOM 2928 C CA . ASP A 1 382 ? 137.586 115.787 181.815 1.00 70.60 382 ASP TC CA 1
ATOM 2929 C C . ASP A 1 382 ? 138.168 114.859 182.888 1.00 71.26 382 ASP TC C 1
ATOM 2930 O O . ASP A 1 382 ? 137.641 113.771 183.112 1.00 74.61 382 ASP TC O 1
ATOM 2935 N N . ASN A 1 383 ? 139.248 115.283 183.556 1.00 70.99 383 ASN TC N 1
ATOM 2936 C CA . ASN A 1 383 ? 139.898 114.513 184.608 1.00 72.22 383 ASN TC CA 1
ATOM 2937 C C . ASN A 1 383 ? 139.242 114.706 185.979 1.00 70.90 383 ASN TC C 1
ATOM 2938 O O . ASN A 1 383 ? 139.449 113.888 186.875 1.00 76.01 383 ASN TC O 1
ATOM 2943 N N . VAL A 1 384 ? 138.473 115.791 186.155 1.00 69.50 384 VAL TC N 1
ATOM 2944 C CA . VAL A 1 384 ? 137.971 116.205 187.460 1.00 69.55 384 VAL TC CA 1
ATOM 2945 C C . VAL A 1 384 ? 136.448 116.052 187.497 1.00 69.77 384 VAL TC C 1
ATOM 2946 O O . VAL A 1 384 ? 135.744 116.505 186.601 1.00 71.54 384 VAL TC O 1
ATOM 2950 N N . THR A 1 385 ? 135.933 115.410 188.552 1.00 70.09 385 THR TC N 1
ATOM 2951 C CA . THR A 1 385 ? 134.496 115.272 188.764 1.00 70.63 385 THR TC CA 1
ATOM 2952 C C . THR A 1 385 ? 133.913 116.551 189.369 1.00 72.79 385 THR TC C 1
ATOM 2953 O O . THR A 1 385 ? 134.633 117.344 189.968 1.00 75.06 385 THR TC O 1
ATOM 2957 N N . GLN A 1 386 ? 132.590 116.729 189.269 1.00 73.67 386 GLN TC N 1
ATOM 2958 C CA . GLN A 1 386 ? 131.947 117.937 189.769 1.00 72.50 386 GLN TC CA 1
ATOM 2959 C C . GLN A 1 386 ? 132.145 118.105 191.280 1.00 73.51 386 GLN TC C 1
ATOM 2960 O O . GLN A 1 386 ? 132.406 119.216 191.744 1.00 75.75 386 GLN TC O 1
ATOM 2966 N N . SER A 1 387 ? 132.055 117.005 192.038 1.00 73.23 387 SER TC N 1
ATOM 2967 C CA . SER A 1 387 ? 132.282 117.013 193.478 1.00 74.38 387 SER TC CA 1
ATOM 2968 C C . SER A 1 387 ? 133.711 117.424 193.851 1.00 73.61 387 SER TC C 1
ATOM 2969 O O . SER A 1 387 ? 133.904 118.075 194.876 1.00 74.17 387 SER TC O 1
ATOM 2972 N N . GLU A 1 388 ? 134.704 117.083 193.017 1.00 72.97 388 GLU TC N 1
ATOM 2973 C CA . GLU A 1 388 ? 136.080 117.529 193.204 1.00 73.67 388 GLU TC CA 1
ATOM 2974 C C . GLU A 1 388 ? 136.218 119.029 192.941 1.00 72.31 388 GLU TC C 1
ATOM 2975 O O . GLU A 1 388 ? 136.856 119.723 193.728 1.00 72.64 388 GLU TC O 1
ATOM 2981 N N . MET A 1 389 ? 135.627 119.535 191.846 1.00 70.68 389 MET TC N 1
ATOM 2982 C CA . MET A 1 389 ? 135.621 120.967 191.560 1.00 69.98 389 MET TC CA 1
ATOM 2983 C C . MET A 1 389 ? 134.986 121.735 192.718 1.00 69.51 389 MET TC C 1
ATOM 2984 O O . MET A 1 389 ? 135.514 122.762 193.135 1.00 70.67 389 MET TC O 1
ATOM 2989 N N . GLU A 1 390 ? 133.877 121.206 193.247 1.00 68.91 390 GLU TC N 1
ATOM 2990 C CA . GLU A 1 390 ? 133.152 121.792 194.363 1.00 68.74 390 GLU TC CA 1
ATOM 2991 C C . GLU A 1 390 ? 134.010 121.822 195.627 1.00 68.68 390 GLU TC C 1
ATOM 2992 O O . GLU A 1 390 ? 134.009 122.828 196.324 1.00 69.24 390 GLU TC O 1
ATOM 2998 N N . SER A 1 391 ? 134.748 120.741 195.912 1.00 68.39 391 SER TC N 1
ATOM 2999 C CA . SER A 1 391 ? 135.676 120.666 197.034 1.00 67.88 391 SER TC CA 1
ATOM 3000 C C . SER A 1 391 ? 136.725 121.784 196.971 1.00 67.47 391 SER TC C 1
ATOM 3001 O O . SER A 1 391 ? 136.946 122.499 197.951 1.00 68.30 391 SER TC O 1
ATOM 3004 N N . VAL A 1 392 ? 137.336 121.957 195.793 1.00 65.52 392 VAL TC N 1
ATOM 3005 C CA . VAL A 1 392 ? 138.328 122.993 195.535 1.00 64.86 392 VAL TC CA 1
ATOM 3006 C C . VAL A 1 392 ? 137.710 124.388 195.659 1.00 64.55 392 VAL TC C 1
ATOM 3007 O O . VAL A 1 392 ? 138.257 125.233 196.361 1.00 65.75 392 VAL TC O 1
ATOM 3011 N N . ALA A 1 393 ? 136.560 124.616 195.016 1.00 62.94 393 ALA TC N 1
ATOM 3012 C CA . ALA A 1 393 ? 135.876 125.903 195.025 1.00 61.75 393 ALA TC CA 1
ATOM 3013 C C . ALA A 1 393 ? 135.452 126.314 196.443 1.00 62.28 393 ALA TC C 1
ATOM 3014 O O . ALA A 1 393 ? 135.656 127.459 196.844 1.00 62.88 393 ALA TC O 1
ATOM 3016 N N . GLN A 1 394 ? 134.958 125.358 197.239 1.00 63.17 394 GLN TC N 1
ATOM 3017 C CA . GLN A 1 394 ? 134.628 125.585 198.641 1.00 63.95 394 GLN TC CA 1
ATOM 3018 C C . GLN A 1 394 ? 135.880 125.882 199.469 1.00 63.22 394 GLN TC C 1
ATOM 3019 O O . GLN A 1 394 ? 135.838 126.744 200.347 1.00 64.11 394 GLN TC O 1
ATOM 3025 N N . THR A 1 395 ? 136.998 125.199 199.178 1.00 61.96 395 THR TC N 1
ATOM 3026 C CA . THR A 1 395 ? 138.278 125.465 199.822 1.00 60.92 395 THR TC CA 1
ATOM 3027 C C . THR A 1 395 ? 138.728 126.906 199.571 1.00 60.67 395 THR TC C 1
ATOM 3028 O O . THR A 1 395 ? 139.127 127.586 200.513 1.00 61.71 395 THR TC O 1
ATOM 3032 N N . ILE A 1 396 ? 138.615 127.382 198.322 1.00 59.62 396 ILE TC N 1
ATOM 3033 C CA . ILE A 1 396 ? 138.969 128.744 197.935 1.00 59.12 396 ILE TC CA 1
ATOM 3034 C C . ILE A 1 396 ? 138.048 129.767 198.604 1.00 60.44 396 ILE TC C 1
ATOM 3035 O O . ILE A 1 396 ? 138.517 130.808 199.050 1.00 62.13 396 ILE TC O 1
ATOM 3040 N N . ASN A 1 397 ? 136.747 129.472 198.685 1.00 61.92 397 ASN TC N 1
ATOM 3041 C CA . ASN A 1 397 ? 135.774 130.364 199.292 1.00 62.61 397 ASN TC CA 1
ATOM 3042 C C . ASN A 1 397 ? 136.009 130.525 200.797 1.00 63.00 397 ASN TC C 1
ATOM 3043 O O . ASN A 1 397 ? 135.889 131.627 201.330 1.00 65.18 397 ASN TC O 1
ATOM 3048 N N . SER A 1 398 ? 136.333 129.423 201.486 1.00 62.85 398 SER TC N 1
ATOM 3049 C CA . SER A 1 398 ? 136.487 129.408 202.935 1.00 64.20 398 SER TC CA 1
ATOM 3050 C C . SER A 1 398 ? 137.844 129.944 203.409 1.00 64.43 398 SER TC C 1
ATOM 3051 O O . SER A 1 398 ? 137.946 130.418 204.540 1.00 67.08 398 SER TC O 1
ATOM 3054 N N . ALA A 1 399 ? 138.876 129.888 202.552 1.00 63.78 399 ALA TC N 1
ATOM 3055 C CA . ALA A 1 399 ? 140.216 130.387 202.852 1.00 63.47 399 ALA TC CA 1
ATOM 3056 C C . ALA A 1 399 ? 140.310 131.915 202.762 1.00 64.78 399 ALA TC C 1
ATOM 3057 O O . ALA A 1 399 ? 139.567 132.560 202.028 1.00 66.82 399 ALA TC O 1
ATOM 3059 N N . ASP A 1 400 ? 141.271 132.502 203.496 1.00 66.43 400 ASP TC N 1
ATOM 3060 C CA . ASP A 1 400 ? 141.570 133.929 203.421 1.00 67.02 400 ASP TC CA 1
ATOM 3061 C C . ASP A 1 400 ? 142.429 134.241 202.191 1.00 64.88 400 ASP TC C 1
ATOM 3062 O O . ASP A 1 400 ? 143.566 134.708 202.307 1.00 66.14 400 ASP TC O 1
ATOM 3067 N N . VAL A 1 401 ? 141.858 134.007 201.004 1.00 60.66 401 VAL TC N 1
ATOM 3068 C CA . VAL A 1 401 ? 142.502 134.338 199.741 1.00 58.32 401 VAL TC CA 1
ATOM 3069 C C . VAL A 1 401 ? 141.581 135.230 198.916 1.00 56.65 401 VAL TC C 1
ATOM 3070 O O . VAL A 1 401 ? 140.357 135.132 198.990 1.00 57.74 401 VAL TC O 1
ATOM 3074 N N . THR A 1 402 ? 142.191 136.093 198.101 1.00 54.44 402 THR TC N 1
ATOM 3075 C CA . THR A 1 402 ? 141.462 136.766 197.042 1.00 52.83 402 THR TC CA 1
ATOM 3076 C C . THR A 1 402 ? 141.608 135.922 195.782 1.00 51.88 402 THR TC C 1
ATOM 3077 O O . THR A 1 402 ? 142.720 135.689 195.319 1.00 52.91 402 THR TC O 1
ATOM 3081 N N . PRO A 1 403 ? 140.514 135.397 195.192 1.00 50.49 403 PRO TC N 1
ATOM 3082 C CA . PRO A 1 403 ? 140.619 134.783 193.869 1.00 49.54 403 PRO TC CA 1
ATOM 3083 C C . PRO A 1 403 ? 140.733 135.875 192.804 1.00 48.87 403 PRO TC C 1
ATOM 3084 O O . PRO A 1 403 ? 139.955 136.827 192.807 1.00 51.02 403 PRO TC O 1
ATOM 3088 N N . ILE A 1 404 ? 141.721 135.735 191.904 1.00 48.05 404 ILE TC N 1
ATOM 3089 C CA . ILE A 1 404 ? 142.098 136.783 190.959 1.00 48.28 404 ILE TC CA 1
ATOM 3090 C C . ILE A 1 404 ? 142.246 136.232 189.538 1.00 49.00 404 ILE TC C 1
ATOM 3091 O O . ILE A 1 404 ? 142.380 135.030 189.327 1.00 50.61 404 ILE TC O 1
ATOM 3096 N N . THR A 1 405 ? 142.242 137.137 188.552 1.00 49.58 405 THR TC N 1
ATOM 3097 C CA . THR A 1 405 ? 142.603 136.801 187.181 1.00 49.60 405 THR TC CA 1
ATOM 3098 C C . THR A 1 405 ? 144.123 136.854 186.999 1.00 51.09 405 THR TC C 1
ATOM 3099 O O . THR A 1 405 ? 144.835 137.500 187.772 1.00 52.79 405 THR TC O 1
ATOM 3103 N N . LEU A 1 406 ? 144.619 136.217 185.925 1.00 51.22 406 LEU TC N 1
ATOM 3104 C CA . LEU A 1 406 ? 146.007 136.359 185.504 1.00 51.84 406 LEU TC CA 1
ATOM 3105 C C . LEU A 1 406 ? 146.336 137.806 185.147 1.00 52.51 406 LEU TC C 1
ATOM 3106 O O . LEU A 1 406 ? 147.441 138.264 185.423 1.00 52.79 406 LEU TC O 1
ATOM 3111 N N . MET A 1 407 ? 145.371 138.515 184.553 1.00 52.30 407 MET TC N 1
ATOM 3112 C CA . MET A 1 407 ? 145.519 139.916 184.193 1.00 53.58 407 MET TC CA 1
ATOM 3113 C C . MET A 1 407 ? 145.800 140.761 185.434 1.00 53.35 407 MET TC C 1
ATOM 3114 O O . MET A 1 407 ? 146.758 141.532 185.436 1.00 53.90 407 MET TC O 1
ATOM 3119 N N . ASP A 1 408 ? 144.995 140.573 186.487 1.00 53.78 408 ASP TC N 1
ATOM 3120 C CA . ASP A 1 408 ? 145.162 141.238 187.770 1.00 54.40 408 ASP TC CA 1
ATOM 3121 C C . ASP A 1 408 ? 146.561 140.944 188.313 1.00 53.76 408 ASP TC C 1
ATOM 3122 O O . ASP A 1 408 ? 147.317 141.866 188.627 1.00 54.58 408 ASP TC O 1
ATOM 3127 N N . PHE A 1 409 ? 146.925 139.659 188.345 1.00 51.96 409 PHE TC N 1
ATOM 3128 C CA . PHE A 1 409 ? 148.206 139.234 188.881 1.00 51.96 409 PHE TC CA 1
ATOM 3129 C C . PHE A 1 409 ? 149.394 139.864 188.154 1.00 52.46 409 PHE TC C 1
ATOM 3130 O O . PHE A 1 409 ? 150.340 140.286 188.808 1.00 52.52 409 PHE TC O 1
ATOM 3138 N N . TYR A 1 410 ? 149.354 139.940 186.819 1.00 52.28 410 TYR TC N 1
ATOM 3139 C CA . TYR A 1 410 ? 150.433 140.552 186.059 1.00 52.79 410 TYR TC CA 1
ATOM 3140 C C . TYR A 1 410 ? 150.474 142.072 186.251 1.00 53.92 410 TYR TC C 1
ATOM 3141 O O . TYR A 1 410 ? 151.556 142.656 186.324 1.00 55.25 410 TYR TC O 1
ATOM 3150 N N . ASN A 1 411 ? 149.307 142.717 186.335 1.00 55.18 411 ASN TC N 1
ATOM 3151 C CA . ASN A 1 411 ? 149.225 144.151 186.576 1.00 57.05 411 ASN TC CA 1
ATOM 3152 C C . ASN A 1 411 ? 149.722 144.558 187.969 1.00 56.86 411 ASN TC C 1
ATOM 3153 O O . ASN A 1 411 ? 150.052 145.725 188.175 1.00 60.57 411 ASN TC O 1
ATOM 3158 N N . GLN A 1 412 ? 149.796 143.607 188.912 1.00 56.53 412 GLN TC N 1
ATOM 3159 C CA . GLN A 1 412 ? 150.343 143.841 190.245 1.00 57.43 412 GLN TC CA 1
ATOM 3160 C C . GLN A 1 412 ? 151.879 143.883 190.268 1.00 58.13 412 GLN TC C 1
ATOM 3161 O O . GLN A 1 412 ? 152.450 144.457 191.196 1.00 61.29 412 GLN TC O 1
ATOM 3167 N N . GLN A 1 413 ? 152.554 143.287 189.271 1.00 59.56 413 GLN TC N 1
ATOM 3168 C CA . GLN A 1 413 ? 154.001 143.067 189.283 1.00 63.35 413 GLN TC CA 1
ATOM 3169 C C . GLN A 1 413 ? 154.826 144.355 189.101 1.00 69.83 413 GLN TC C 1
ATOM 3170 O O . GLN A 1 413 ? 154.332 145.288 188.424 1.00 72.10 413 GLN TC O 1
ATOM 3177 N N . THR B 2 2 ? 149.631 163.194 111.999 1.00 106.49 2 THR TD N 1
ATOM 3178 C CA . THR B 2 2 ? 150.015 161.775 112.295 1.00 105.01 2 THR TD CA 1
ATOM 3179 C C . THR B 2 2 ? 148.780 160.879 112.245 1.00 101.05 2 THR TD C 1
ATOM 3180 O O . THR B 2 2 ? 147.660 161.340 112.459 1.00 100.65 2 THR TD O 1
ATOM 3184 N N . ASP B 2 3 ? 149.005 159.585 111.968 1.00 96.78 3 ASP TD N 1
ATOM 3185 C CA . ASP B 2 3 ? 147.962 158.567 111.915 1.00 92.87 3 ASP TD CA 1
ATOM 3186 C C . ASP B 2 3 ? 147.355 158.337 113.304 1.00 88.50 3 ASP TD C 1
ATOM 3187 O O . ASP B 2 3 ? 148.078 158.169 114.283 1.00 88.29 3 ASP TD O 1
ATOM 3192 N N . THR B 2 4 ? 146.015 158.259 113.378 1.00 84.67 4 THR TD N 1
ATOM 3193 C CA . THR B 2 4 ? 145.330 157.840 114.595 1.00 80.56 4 THR TD CA 1
ATOM 3194 C C . THR B 2 4 ? 144.769 156.430 114.420 1.00 78.22 4 THR TD C 1
ATOM 3195 O O . THR B 2 4 ? 144.085 156.145 113.437 1.00 80.25 4 THR TD O 1
ATOM 3199 N N . ILE B 2 5 ? 145.048 155.563 115.401 1.00 74.94 5 ILE TD N 1
ATOM 3200 C CA . ILE B 2 5 ? 144.530 154.202 115.421 1.00 73.19 5 ILE TD CA 1
ATOM 3201 C C . ILE B 2 5 ? 143.852 153.953 116.768 1.00 70.19 5 ILE TD C 1
ATOM 3202 O O . ILE B 2 5 ? 144.293 154.454 117.803 1.00 70.18 5 ILE TD O 1
ATOM 3207 N N . VAL B 2 6 ? 142.752 153.191 116.732 1.00 66.52 6 VAL TD N 1
ATOM 3208 C CA . VAL B 2 6 ? 142.064 152.757 117.937 1.00 64.26 6 VAL TD CA 1
ATOM 3209 C C . VAL B 2 6 ? 142.577 151.369 118.310 1.00 64.59 6 VAL TD C 1
ATOM 3210 O O . VAL B 2 6 ? 142.478 150.432 117.518 1.00 65.85 6 VAL TD O 1
ATOM 3214 N N . ASN B 2 7 ? 143.112 151.256 119.530 1.00 65.50 7 ASN TD N 1
ATOM 3215 C CA . ASN B 2 7 ? 143.679 150.013 120.026 1.00 66.88 7 ASN TD CA 1
ATOM 3216 C C . ASN B 2 7 ? 142.651 149.261 120.865 1.00 65.08 7 ASN TD C 1
ATOM 3217 O O . ASN B 2 7 ? 142.340 149.677 121.978 1.00 66.37 7 ASN TD O 1
ATOM 3222 N N . VAL B 2 8 ? 142.163 148.127 120.353 1.00 63.11 8 VAL TD N 1
ATOM 3223 C CA . VAL B 2 8 ? 141.359 147.225 121.163 1.00 63.39 8 VAL TD CA 1
ATOM 3224 C C . VAL B 2 8 ? 142.276 146.138 121.718 1.00 64.24 8 VAL TD C 1
ATOM 3225 O O . VAL B 2 8 ? 143.189 145.677 121.040 1.00 65.28 8 VAL TD O 1
ATOM 3229 N N . GLN B 2 9 ? 142.035 145.739 122.968 1.00 68.11 9 GLN TD N 1
ATOM 3230 C CA . GLN B 2 9 ? 142.952 144.850 123.662 1.00 70.00 9 GLN TD CA 1
ATOM 3231 C C . GLN B 2 9 ? 142.798 143.400 123.201 1.00 69.95 9 GLN TD C 1
ATOM 3232 O O . GLN B 2 9 ? 141.703 142.946 122.869 1.00 68.20 9 GLN TD O 1
ATOM 3238 N N . GLY B 2 10 ? 143.929 142.682 123.243 1.00 74.16 10 GLY TD N 1
ATOM 3239 C CA . GLY B 2 10 ? 144.123 141.354 122.675 1.00 73.89 10 GLY TD CA 1
ATOM 3240 C C . GLY B 2 10 ? 143.250 140.264 123.287 1.00 76.63 10 GLY TD C 1
ATOM 3241 O O . GLY B 2 10 ? 142.606 140.458 124.315 1.00 82.17 10 GLY TD O 1
ATOM 3242 N N . SER B 2 11 ? 143.281 139.098 122.639 1.00 76.52 11 SER TD N 1
ATOM 3243 C CA . SER B 2 11 ? 142.253 138.083 122.782 1.00 73.42 11 SER TD CA 1
ATOM 3244 C C . SER B 2 11 ? 142.027 137.665 124.229 1.00 68.84 11 SER TD C 1
ATOM 3245 O O . SER B 2 11 ? 142.947 137.265 124.929 1.00 68.33 11 SER TD O 1
ATOM 3248 N N . PHE B 2 12 ? 140.764 137.756 124.641 1.00 66.45 12 PHE TD N 1
ATOM 3249 C CA . PHE B 2 12 ? 140.281 137.229 125.904 1.00 65.40 12 PHE TD CA 1
ATOM 3250 C C . PHE B 2 12 ? 140.540 135.723 125.979 1.00 64.84 12 PHE TD C 1
ATOM 3251 O O . PHE B 2 12 ? 140.362 135.005 124.996 1.00 66.52 12 PHE TD O 1
ATOM 3259 N N . PHE B 2 13 ? 140.963 135.256 127.159 1.00 64.73 13 PHE TD N 1
ATOM 3260 C CA . PHE B 2 13 ? 141.115 133.838 127.429 1.00 65.12 13 PHE TD CA 1
ATOM 3261 C C . PHE B 2 13 ? 140.388 133.478 128.724 1.00 65.86 13 PHE TD C 1
ATOM 3262 O O . PHE B 2 13 ? 140.502 134.194 129.717 1.00 67.15 13 PHE TD O 1
ATOM 3270 N N . SER B 2 14 ? 139.664 132.350 128.731 1.00 67.93 14 SER TD N 1
ATOM 3271 C CA . SER B 2 14 ? 139.204 131.797 129.998 1.00 69.02 14 SER TD CA 1
ATOM 3272 C C . SER B 2 14 ? 139.192 130.273 130.015 1.00 69.89 14 SER TD C 1
ATOM 3273 O O . SER B 2 14 ? 139.051 129.617 128.986 1.00 73.35 14 SER TD O 1
ATOM 3276 N N . ALA B 2 15 ? 139.355 129.742 131.228 1.00 69.36 15 ALA TD N 1
ATOM 3277 C CA . ALA B 2 15 ? 139.142 128.342 131.537 1.00 69.54 15 ALA TD CA 1
ATOM 3278 C C . ALA B 2 15 ? 138.175 128.266 132.713 1.00 70.49 15 ALA TD C 1
ATOM 3279 O O . ALA B 2 15 ? 138.234 129.086 133.626 1.00 71.20 15 ALA TD O 1
ATOM 3281 N N . SER B 2 16 ? 137.250 127.306 132.674 1.00 72.58 16 SER TD N 1
ATOM 3282 C CA . SER B 2 16 ? 136.303 127.175 133.768 1.00 73.55 16 SER TD CA 1
ATOM 3283 C C . SER B 2 16 ? 135.889 125.725 133.970 1.00 75.00 16 SER TD C 1
ATOM 3284 O O . SER B 2 16 ? 135.943 124.909 133.049 1.00 77.67 16 SER TD O 1
ATOM 3287 N N . ALA B 2 17 ? 135.484 125.434 135.208 1.00 74.97 17 ALA TD N 1
ATOM 3288 C CA . ALA B 2 17 ? 134.920 124.150 135.573 1.00 74.85 17 ALA TD CA 1
ATOM 3289 C C . ALA B 2 17 ? 133.927 124.351 136.713 1.00 75.64 17 ALA TD C 1
ATOM 3290 O O . ALA B 2 17 ? 134.226 125.020 137.699 1.00 76.27 17 ALA TD O 1
ATOM 3292 N N . SER B 2 18 ? 132.723 123.800 136.537 1.00 77.49 18 SER TD N 1
ATOM 3293 C CA . SER B 2 18 ? 131.756 123.703 137.617 1.00 79.34 18 SER TD CA 1
ATOM 3294 C C . SER B 2 18 ? 131.949 122.385 138.365 1.00 79.30 18 SER TD C 1
ATOM 3295 O O . SER B 2 18 ? 132.374 121.387 137.781 1.00 79.87 18 SER TD O 1
ATOM 3298 N N . GLY B 2 19 ? 131.636 122.397 139.666 1.00 80.70 19 GLY TD N 1
ATOM 3299 C CA . GLY B 2 19 ? 131.564 121.187 140.474 1.00 83.07 19 GLY TD CA 1
ATOM 3300 C C . GLY B 2 19 ? 132.835 120.336 140.443 1.00 84.78 19 GLY TD C 1
ATOM 3301 O O . GLY B 2 19 ? 132.749 119.109 140.388 1.00 87.94 19 GLY TD O 1
ATOM 3302 N N . VAL B 2 20 ? 134.006 120.990 140.477 1.00 84.68 20 VAL TD N 1
ATOM 3303 C CA . VAL B 2 20 ? 135.291 120.314 140.614 1.00 86.35 20 VAL TD CA 1
ATOM 3304 C C . VAL B 2 20 ? 135.299 119.615 141.972 1.00 88.91 20 VAL TD C 1
ATOM 3305 O O . VAL B 2 20 ? 135.126 120.274 142.995 1.00 89.83 20 VAL TD O 1
ATOM 3309 N N . ALA B 2 21 ? 135.492 118.286 141.977 1.00 91.60 21 ALA TD N 1
ATOM 3310 C CA . ALA B 2 21 ? 135.440 117.507 143.211 1.00 93.09 21 ALA TD CA 1
ATOM 3311 C C . ALA B 2 21 ? 136.634 117.817 144.123 1.00 94.76 21 ALA TD C 1
ATOM 3312 O O . ALA B 2 21 ? 137.574 118.494 143.720 1.00 94.60 21 ALA TD O 1
ATOM 3314 N N . ASP B 2 22 ? 136.599 117.295 145.357 1.00 98.61 22 ASP TD N 1
ATOM 3315 C CA . ASP B 2 22 ? 137.405 117.746 146.485 1.00 100.04 22 ASP TD CA 1
ATOM 3316 C C . ASP B 2 22 ? 138.887 117.949 146.150 1.00 100.46 22 ASP TD C 1
ATOM 3317 O O . ASP B 2 22 ? 139.426 119.011 146.456 1.00 103.38 22 ASP TD O 1
ATOM 3322 N N . THR B 2 23 ? 139.548 116.944 145.553 1.00 98.24 23 THR TD N 1
ATOM 3323 C CA . THR B 2 23 ? 140.977 117.025 145.247 1.00 97.47 23 THR TD CA 1
ATOM 3324 C C . THR B 2 23 ? 141.264 117.104 143.743 1.00 96.32 23 THR TD C 1
ATOM 3325 O O . THR B 2 23 ? 142.412 116.955 143.325 1.00 95.04 23 THR TD O 1
ATOM 3329 N N . GLU B 2 24 ? 140.230 117.356 142.936 1.00 95.98 24 GLU TD N 1
ATOM 3330 C CA . GLU B 2 24 ? 140.383 117.484 141.493 1.00 95.95 24 GLU TD CA 1
ATOM 3331 C C . GLU B 2 24 ? 140.837 118.897 141.122 1.00 93.64 24 GLU TD C 1
ATOM 3332 O O . GLU B 2 24 ? 140.929 119.790 141.969 1.00 94.08 24 GLU TD O 1
ATOM 3338 N N . SER B 2 25 ? 141.115 119.094 139.828 1.00 90.48 25 SER TD N 1
ATOM 3339 C CA . SER B 2 25 ? 141.731 120.334 139.386 1.00 87.24 25 SER TD CA 1
ATOM 3340 C C . SER B 2 25 ? 141.230 120.791 138.018 1.00 84.32 25 SER TD C 1
ATOM 3341 O O . SER B 2 25 ? 140.854 119.988 137.164 1.00 87.17 25 SER TD O 1
ATOM 3344 N N . LEU B 2 26 ? 141.247 122.115 137.831 1.00 81.52 26 LEU TD N 1
ATOM 3345 C CA . LEU B 2 26 ? 141.161 122.720 136.516 1.00 78.56 26 LEU TD CA 1
ATOM 3346 C C . LEU B 2 26 ? 142.582 122.821 135.965 1.00 77.52 26 LEU TD C 1
ATOM 3347 O O . LEU B 2 26 ? 143.438 123.475 136.564 1.00 78.69 26 LEU TD O 1
ATOM 3352 N N . LEU B 2 27 ? 142.835 122.129 134.849 1.00 76.94 27 LEU TD N 1
ATOM 3353 C CA . LEU B 2 27 ? 144.098 122.293 134.153 1.00 76.15 27 LEU TD CA 1
ATOM 3354 C C . LEU B 2 27 ? 143.935 123.346 133.063 1.00 75.37 27 LEU TD C 1
ATOM 3355 O O . LEU B 2 27 ? 143.241 123.132 132.069 1.00 76.54 27 LEU TD O 1
ATOM 3360 N N . ILE B 2 28 ? 144.573 124.494 133.292 1.00 73.66 28 ILE TD N 1
ATOM 3361 C CA . ILE B 2 28 ? 144.616 125.565 132.320 1.00 72.93 28 ILE TD CA 1
ATOM 3362 C C . ILE B 2 28 ? 145.779 125.277 131.379 1.00 72.97 28 ILE TD C 1
ATOM 3363 O O . ILE B 2 28 ? 146.946 125.255 131.772 1.00 73.14 28 ILE TD O 1
ATOM 3368 N N . ASP B 2 29 ? 145.412 125.037 130.124 1.00 74.61 29 ASP TD N 1
ATOM 3369 C CA . ASP B 2 29 ? 146.345 124.586 129.117 1.00 75.93 29 ASP TD CA 1
ATOM 3370 C C . ASP B 2 29 ? 146.460 125.675 128.052 1.00 75.23 29 ASP TD C 1
ATOM 3371 O O . ASP B 2 29 ? 145.475 125.994 127.392 1.00 75.29 29 ASP TD O 1
ATOM 3376 N N . PRO B 2 30 ? 147.651 126.281 127.832 1.00 74.59 30 PRO TD N 1
ATOM 3377 C CA . PRO B 2 30 ? 147.807 127.296 126.793 1.00 74.87 30 PRO TD CA 1
ATOM 3378 C C . PRO B 2 30 ? 147.667 126.750 125.373 1.00 77.42 30 PRO TD C 1
ATOM 3379 O O . PRO B 2 30 ? 147.595 127.543 124.447 1.00 78.14 30 PRO TD O 1
ATOM 3383 N N . GLN B 2 31 ? 147.584 125.422 125.199 1.00 79.67 31 GLN TD N 1
ATOM 3384 C CA . GLN B 2 31 ? 147.261 124.820 123.906 1.00 81.11 31 GLN TD CA 1
ATOM 3385 C C . GLN B 2 31 ? 145.866 125.218 123.413 1.00 81.14 31 GLN TD C 1
ATOM 3386 O O . GLN B 2 31 ? 145.595 125.147 122.215 1.00 83.82 31 GLN TD O 1
ATOM 3392 N N . ASP B 2 32 ? 144.988 125.637 124.334 1.00 81.94 32 ASP TD N 1
ATOM 3393 C CA . ASP B 2 32 ? 143.622 126.046 124.029 1.00 83.83 32 ASP TD CA 1
ATOM 3394 C C . ASP B 2 32 ? 143.544 127.486 123.519 1.00 83.30 32 ASP TD C 1
ATOM 3395 O O . ASP B 2 32 ? 142.522 127.885 122.960 1.00 85.95 32 ASP TD O 1
ATOM 3400 N N . ALA B 2 33 ? 144.622 128.260 123.698 1.00 82.01 33 ALA TD N 1
ATOM 3401 C CA . ALA B 2 33 ? 144.745 129.618 123.177 1.00 81.92 33 ALA TD CA 1
ATOM 3402 C C . ALA B 2 33 ? 145.070 129.591 121.680 1.00 82.92 33 ALA TD C 1
ATOM 3403 O O . ALA B 2 33 ? 145.857 128.762 121.220 1.00 84.93 33 ALA TD O 1
ATOM 3405 N N . LYS B 2 34 ? 144.507 130.536 120.918 1.00 84.14 34 LYS TD N 1
ATOM 3406 C CA . LYS B 2 34 ? 144.829 130.710 119.508 1.00 85.30 34 LYS TD CA 1
ATOM 3407 C C . LYS B 2 34 ? 146.316 131.035 119.313 1.00 81.90 34 LYS TD C 1
ATOM 3408 O O . LYS B 2 34 ? 146.948 130.500 118.401 1.00 83.49 34 LYS TD O 1
ATOM 3414 N N . PHE B 2 35 ? 146.873 131.904 120.170 1.00 77.29 35 PHE TD N 1
ATOM 3415 C CA . PHE B 2 35 ? 148.270 132.313 120.091 1.00 73.47 35 PHE TD CA 1
ATOM 3416 C C . PHE B 2 35 ? 149.222 131.367 120.829 1.00 71.17 35 PHE TD C 1
ATOM 3417 O O . PHE B 2 35 ? 150.440 131.534 120.752 1.00 71.94 35 PHE TD O 1
ATOM 3425 N N . GLY B 2 36 ? 148.677 130.401 121.578 1.00 68.47 36 GLY TD N 1
ATOM 3426 C CA . GLY B 2 36 ? 149.462 129.366 122.236 1.00 67.42 36 GLY TD CA 1
ATOM 3427 C C . GLY B 2 36 ? 150.177 129.833 123.504 1.00 66.69 36 GLY TD C 1
ATOM 3428 O O . GLY B 2 36 ? 150.976 129.086 124.060 1.00 68.88 36 GLY TD O 1
ATOM 3429 N N . ALA B 2 37 ? 149.896 131.059 123.962 1.00 65.36 37 ALA TD N 1
ATOM 3430 C CA . ALA B 2 37 ? 150.340 131.500 125.277 1.00 63.68 37 ALA TD CA 1
ATOM 3431 C C . ALA B 2 37 ? 149.248 132.327 125.951 1.00 62.07 37 ALA TD C 1
ATOM 3432 O O . ALA B 2 37 ? 148.424 132.960 125.289 1.00 62.61 37 ALA TD O 1
ATOM 3434 N N . ILE B 2 38 ? 149.258 132.299 127.286 1.00 62.42 38 ILE TD N 1
ATOM 3435 C CA . ILE B 2 38 ? 148.233 132.932 128.098 1.00 63.51 38 ILE TD CA 1
ATOM 3436 C C . ILE B 2 38 ? 148.880 133.645 129.277 1.00 63.97 38 ILE TD C 1
ATOM 3437 O O . ILE B 2 38 ? 149.961 133.286 129.748 1.00 65.05 38 ILE TD O 1
ATOM 3442 N N . GLU B 2 39 ? 148.153 134.651 129.749 1.00 65.83 39 GLU TD N 1
ATOM 3443 C CA . GLU B 2 39 ? 148.454 135.356 130.972 1.00 65.99 39 GLU TD CA 1
ATOM 3444 C C . GLU B 2 39 ? 147.148 135.419 131.754 1.00 63.29 39 GLU TD C 1
ATOM 3445 O O . GLU B 2 39 ? 146.215 136.091 131.334 1.00 64.44 39 GLU TD O 1
ATOM 3451 N N . ILE B 2 40 ? 147.072 134.667 132.854 1.00 60.87 40 ILE TD N 1
ATOM 3452 C CA . ILE B 2 40 ? 145.878 134.657 133.686 1.00 60.28 40 ILE TD CA 1
ATOM 3453 C C . ILE B 2 40 ? 145.948 135.846 134.641 1.00 58.90 40 ILE TD C 1
ATOM 3454 O O . ILE B 2 40 ? 146.935 136.040 135.343 1.00 58.79 40 ILE TD O 1
ATOM 3459 N N . HIS B 2 41 ? 144.880 136.645 134.622 1.00 58.27 41 HIS TD N 1
ATOM 3460 C CA . HIS B 2 41 ? 144.726 137.841 135.430 1.00 57.44 41 HIS TD CA 1
ATOM 3461 C C . HIS B 2 41 ? 143.848 137.554 136.643 1.00 57.68 41 HIS TD C 1
ATOM 3462 O O . HIS B 2 41 ? 144.142 138.021 137.736 1.00 58.21 41 HIS TD O 1
ATOM 3469 N N . ASN B 2 42 ? 142.771 136.796 136.425 1.00 57.01 42 ASN TD N 1
ATOM 3470 C CA . ASN B 2 42 ? 141.777 136.544 137.451 1.00 57.39 42 ASN TD CA 1
ATOM 3471 C C . ASN B 2 42 ? 141.671 135.050 137.725 1.00 57.80 42 ASN TD C 1
ATOM 3472 O O . ASN B 2 42 ? 141.593 134.247 136.800 1.00 59.35 42 ASN TD O 1
ATOM 3477 N N . ILE B 2 43 ? 141.607 134.692 139.008 1.00 57.64 43 ILE TD N 1
ATOM 3478 C CA . ILE B 2 43 ? 141.133 133.383 139.418 1.00 58.13 43 ILE TD CA 1
ATOM 3479 C C . ILE B 2 43 ? 139.957 133.606 140.363 1.00 58.31 43 ILE TD C 1
ATOM 3480 O O . ILE B 2 43 ? 140.145 134.071 141.480 1.00 59.21 43 ILE TD O 1
ATOM 3485 N N . ALA B 2 44 ? 138.747 133.316 139.883 1.00 58.18 44 ALA TD N 1
ATOM 3486 C CA . ALA B 2 44 ? 137.563 133.282 140.721 1.00 59.33 44 ALA TD CA 1
ATOM 3487 C C . ALA B 2 44 ? 137.408 131.869 141.275 1.00 61.21 44 ALA TD C 1
ATOM 3488 O O . ALA B 2 44 ? 137.276 130.899 140.531 1.00 61.45 44 ALA TD O 1
ATOM 3504 N N . GLY B 2 46 ? 135.450 129.392 143.877 1.00 67.52 46 GLY TD N 1
ATOM 3505 C CA . GLY B 2 46 ? 134.225 129.151 144.638 1.00 66.62 46 GLY TD CA 1
ATOM 3506 C C . GLY B 2 46 ? 134.455 128.562 146.034 1.00 67.42 46 GLY TD C 1
ATOM 3507 O O . GLY B 2 46 ? 133.519 128.452 146.828 1.00 69.34 46 GLY TD O 1
ATOM 3508 N N . GLY B 2 47 ? 135.710 128.197 146.315 1.00 65.66 47 GLY TD N 1
ATOM 3509 C CA . GLY B 2 47 ? 136.188 127.704 147.596 1.00 65.82 47 GLY TD CA 1
ATOM 3510 C C . GLY B 2 47 ? 137.710 127.646 147.557 1.00 66.70 47 GLY TD C 1
ATOM 3511 O O . GLY B 2 47 ? 138.312 128.176 146.627 1.00 69.62 47 GLY TD O 1
ATOM 3512 N N . SER B 2 48 ? 138.320 127.010 148.561 1.00 66.52 48 SER TD N 1
ATOM 3513 C CA . SER B 2 48 ? 139.770 126.964 148.693 1.00 66.92 48 SER TD CA 1
ATOM 3514 C C . SER B 2 48 ? 140.438 126.224 147.531 1.00 67.68 48 SER TD C 1
ATOM 3515 O O . SER B 2 48 ? 139.997 125.145 147.124 1.00 68.84 48 SER TD O 1
ATOM 3518 N N . VAL B 2 49 ? 141.549 126.795 147.035 1.00 67.10 49 VAL TD N 1
ATOM 3519 C CA . VAL B 2 49 ? 142.318 126.205 145.945 1.00 67.06 49 VAL TD CA 1
ATOM 3520 C C . VAL B 2 49 ? 143.819 126.401 146.160 1.00 67.64 49 VAL TD C 1
ATOM 3521 O O . VAL B 2 49 ? 144.258 127.398 146.729 1.00 70.21 49 VAL TD O 1
ATOM 3525 N N . ASP B 2 50 ? 144.607 125.447 145.646 1.00 69.49 50 ASP TD N 1
ATOM 3526 C CA . ASP B 2 50 ? 146.035 125.626 145.430 1.00 71.81 50 ASP TD CA 1
ATOM 3527 C C . ASP B 2 50 ? 146.289 125.870 143.944 1.00 71.07 50 ASP TD C 1
ATOM 3528 O O . ASP B 2 50 ? 145.779 125.146 143.089 1.00 72.37 50 ASP TD O 1
ATOM 3533 N N . VAL B 2 51 ? 147.102 126.888 143.648 1.00 68.65 51 VAL TD N 1
ATOM 3534 C CA . VAL B 2 51 ? 147.500 127.199 142.286 1.00 67.40 51 VAL TD CA 1
ATOM 3535 C C . VAL B 2 51 ? 148.926 126.703 142.078 1.00 68.44 51 VAL TD C 1
ATOM 3536 O O . VAL B 2 51 ? 149.806 126.906 142.911 1.00 69.70 51 VAL TD O 1
ATOM 3540 N N . GLU B 2 52 ? 149.146 126.046 140.941 1.00 71.05 52 GLU TD N 1
ATOM 3541 C CA . GLU B 2 52 ? 150.396 125.344 140.703 1.00 74.08 52 GLU TD CA 1
ATOM 3542 C C . GLU B 2 52 ? 150.843 125.564 139.261 1.00 72.62 52 GLU TD C 1
ATOM 3543 O O . GLU B 2 52 ? 150.031 125.481 138.343 1.00 73.86 52 GLU TD O 1
ATOM 3549 N N . LEU B 2 53 ? 152.142 125.823 139.075 1.00 71.53 53 LEU TD N 1
ATOM 3550 C CA . LEU B 2 53 ? 152.711 126.046 137.757 1.00 71.09 53 LEU TD CA 1
ATOM 3551 C C . LEU B 2 53 ? 153.605 124.860 137.410 1.00 71.87 53 LEU TD C 1
ATOM 3552 O O . LEU B 2 53 ? 154.504 124.509 138.170 1.00 72.26 53 LEU TD O 1
ATOM 3557 N N . LEU B 2 54 ? 153.337 124.248 136.254 1.00 73.74 54 LEU TD N 1
ATOM 3558 C CA . LEU B 2 54 ? 153.980 122.997 135.887 1.00 75.41 54 LEU TD CA 1
ATOM 3559 C C . LEU B 2 54 ? 154.629 123.121 134.516 1.00 76.74 54 LEU TD C 1
ATOM 3560 O O . LEU B 2 54 ? 154.073 123.739 133.620 1.00 78.63 54 LEU TD O 1
ATOM 3565 N N . THR B 2 55 ? 155.816 122.527 134.363 1.00 78.50 55 THR TD N 1
ATOM 3566 C CA . THR B 2 55 ? 156.410 122.295 133.057 1.00 80.35 55 THR TD CA 1
ATOM 3567 C C . THR B 2 55 ? 156.216 120.818 132.730 1.00 80.82 55 THR TD C 1
ATOM 3568 O O . THR B 2 55 ? 156.389 119.963 133.590 1.00 81.71 55 THR TD O 1
ATOM 3572 N N . SER B 2 56 ? 155.839 120.519 131.485 1.00 81.38 56 SER TD N 1
ATOM 3573 C CA . SER B 2 56 ? 155.748 119.143 131.017 1.00 81.17 56 SER TD CA 1
ATOM 3574 C C . SER B 2 56 ? 157.024 118.724 130.284 1.00 82.91 56 SER TD C 1
ATOM 3575 O O . SER B 2 56 ? 157.639 119.537 129.6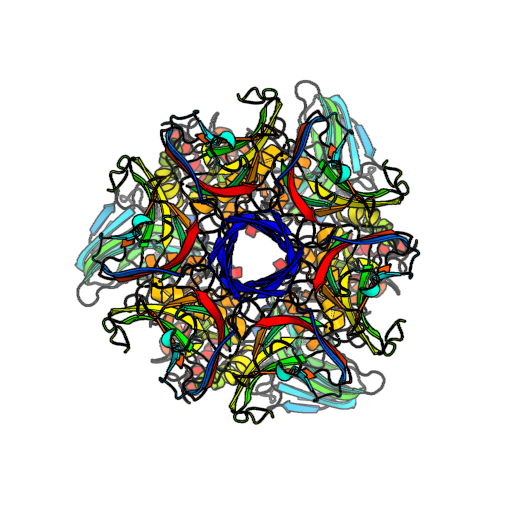00 1.00 84.34 56 SER TD O 1
ATOM 3578 N N . SER B 2 57 ? 157.373 117.428 130.375 1.00 86.05 57 SER TD N 1
ATOM 3579 C CA . SER B 2 57 ? 158.361 116.796 129.503 1.00 87.72 57 SER TD CA 1
ATOM 3580 C C . SER B 2 57 ? 157.840 116.602 128.074 1.00 88.80 57 SER TD C 1
ATOM 3581 O O . SER B 2 57 ? 158.627 116.515 127.130 1.00 90.77 57 SER TD O 1
ATOM 3584 N N . ASP B 2 58 ? 156.513 116.510 127.914 1.00 89.32 58 ASP TD N 1
ATOM 3585 C CA . ASP B 2 58 ? 155.881 116.226 126.632 1.00 91.47 58 ASP TD CA 1
ATOM 3586 C C . ASP B 2 58 ? 155.322 117.504 125.999 1.00 91.62 58 ASP TD C 1
ATOM 3587 O O . ASP B 2 58 ? 154.777 118.368 126.682 1.00 93.40 58 ASP TD O 1
ATOM 3592 N N . ASP B 2 59 ? 155.423 117.613 124.671 1.00 89.88 59 ASP TD N 1
ATOM 3593 C CA . ASP B 2 59 ? 155.039 118.825 123.961 1.00 88.08 59 ASP TD CA 1
ATOM 3594 C C . ASP B 2 59 ? 153.538 119.120 123.999 1.00 87.96 59 ASP TD C 1
ATOM 3595 O O . ASP B 2 59 ? 153.136 120.270 123.776 1.00 90.59 59 ASP TD O 1
ATOM 3600 N N . THR B 2 60 ? 152.723 118.099 124.304 1.00 88.27 60 THR TD N 1
ATOM 3601 C CA . THR B 2 60 ? 151.288 118.118 124.032 1.00 91.08 60 THR TD CA 1
ATOM 3602 C C . THR B 2 60 ? 150.458 117.631 125.225 1.00 91.69 60 THR TD C 1
ATOM 3603 O O . THR B 2 60 ? 149.285 117.985 125.338 1.00 92.61 60 THR TD O 1
ATOM 3607 N N . GLU B 2 61 ? 151.057 116.808 126.098 1.00 95.08 61 GLU TD N 1
ATOM 3608 C CA . GLU B 2 61 ? 150.399 116.265 127.282 1.00 98.70 61 GLU TD CA 1
ATOM 3609 C C . GLU B 2 61 ? 151.157 116.696 128.538 1.00 96.40 61 GLU TD C 1
ATOM 3610 O O . GLU B 2 61 ? 152.355 116.954 128.478 1.00 95.53 61 GLU TD O 1
ATOM 3616 N N . LEU B 2 62 ? 150.475 116.739 129.692 1.00 93.86 62 LEU TD N 1
ATOM 3617 C CA . LEU B 2 62 ? 151.174 117.050 130.933 1.00 92.20 62 LEU TD CA 1
ATOM 3618 C C . LEU B 2 62 ? 151.795 115.796 131.556 1.00 91.69 62 LEU TD C 1
ATOM 3619 O O . LEU B 2 62 ? 151.095 114.934 132.087 1.00 92.89 62 LEU TD O 1
ATOM 3624 N N . VAL B 2 63 ? 153.131 115.732 131.499 1.00 90.84 63 VAL TD N 1
ATOM 3625 C CA . VAL B 2 63 ? 153.948 114.801 132.259 1.00 91.82 63 VAL TD CA 1
ATOM 3626 C C . VAL B 2 63 ? 154.887 115.666 133.094 1.00 91.98 63 VAL TD C 1
ATOM 3627 O O . VAL B 2 63 ? 155.783 116.289 132.534 1.00 91.64 63 VAL TD O 1
ATOM 3631 N N . GLU B 2 64 ? 154.672 115.719 134.418 1.00 92.83 64 GLU TD N 1
ATOM 3632 C CA . GLU B 2 64 ? 155.299 116.715 135.281 1.00 92.98 64 GLU TD CA 1
ATOM 3633 C C . GLU B 2 64 ? 156.826 116.632 135.264 1.00 91.78 64 GLU TD C 1
ATOM 3634 O O . GLU B 2 64 ? 157.417 115.603 135.594 1.00 93.21 64 GLU TD O 1
ATOM 3640 N N . ASP B 2 65 ? 157.447 117.770 134.936 1.00 89.82 65 ASP TD N 1
ATOM 3641 C CA . ASP B 2 65 ? 158.873 117.997 135.090 1.00 87.92 65 ASP TD CA 1
ATOM 3642 C C . ASP B 2 65 ? 159.068 118.901 136.312 1.00 86.20 65 ASP TD C 1
ATOM 3643 O O . ASP B 2 65 ? 159.032 118.430 137.445 1.00 88.25 65 ASP TD O 1
ATOM 3648 N N . ALA B 2 66 ? 159.158 120.219 136.094 1.00 82.75 66 ALA TD N 1
ATOM 3649 C CA . ALA B 2 66 ? 159.141 121.206 137.164 1.00 79.32 66 ALA TD CA 1
ATOM 3650 C C . ALA B 2 66 ? 157.705 121.446 137.634 1.00 76.42 66 ALA TD C 1
ATOM 3651 O O . ALA B 2 66 ? 156.801 121.579 136.815 1.00 76.77 66 ALA TD O 1
ATOM 3653 N N . ALA B 2 67 ? 157.489 121.499 138.956 1.00 74.35 67 ALA TD N 1
ATOM 3654 C CA . ALA B 2 67 ? 156.213 121.943 139.503 1.00 71.69 67 ALA TD CA 1
ATOM 3655 C C . ALA B 2 67 ? 156.448 122.817 140.734 1.00 71.29 67 ALA TD C 1
ATOM 3656 O O . ALA B 2 67 ? 157.194 122.435 141.634 1.00 72.36 67 ALA TD O 1
ATOM 3658 N N . VAL B 2 68 ? 155.813 123.997 140.755 1.00 69.37 68 VAL TD N 1
ATOM 3659 C CA . VAL B 2 68 ? 155.888 124.906 141.890 1.00 68.23 68 VAL TD CA 1
ATOM 3660 C C . VAL B 2 68 ? 154.466 125.256 142.319 1.00 68.26 68 VAL TD C 1
ATOM 3661 O O . VAL B 2 68 ? 153.656 125.697 141.509 1.00 68.82 68 VAL TD O 1
ATOM 3665 N N . THR B 2 69 ? 154.161 125.060 143.606 1.00 69.12 69 THR TD N 1
ATOM 3666 C CA . THR B 2 69 ? 152.888 125.525 144.129 1.00 70.58 69 THR TD CA 1
ATOM 3667 C C . THR B 2 69 ? 153.011 127.021 144.399 1.00 71.39 69 THR TD C 1
ATOM 3668 O O . THR B 2 69 ? 153.758 127.426 145.286 1.00 73.00 69 THR TD O 1
ATOM 3672 N N . LEU B 2 70 ? 152.275 127.819 143.621 1.00 70.37 70 LEU TD N 1
ATOM 3673 C CA . LEU B 2 70 ? 152.438 129.265 143.600 1.00 69.66 70 LEU TD CA 1
ATOM 3674 C C . LEU B 2 70 ? 151.867 129.889 144.870 1.00 70.51 70 LEU TD C 1
ATOM 3675 O O . LEU B 2 70 ? 152.538 130.690 145.520 1.00 72.27 70 LEU TD O 1
ATOM 3680 N N . ASP B 2 71 ? 150.615 129.533 145.191 1.00 70.45 71 ASP TD N 1
ATOM 3681 C CA . ASP B 2 71 ? 149.879 130.137 146.292 1.00 71.45 71 ASP TD CA 1
ATOM 3682 C C . ASP B 2 71 ? 148.635 129.311 146.617 1.00 70.67 71 ASP TD C 1
ATOM 3683 O O . ASP B 2 71 ? 148.156 128.526 145.797 1.00 71.83 71 ASP TD O 1
ATOM 3688 N N . SER B 2 72 ? 148.121 129.522 147.836 1.00 71.53 72 SER TD N 1
ATOM 3689 C CA . SER B 2 72 ? 146.880 128.932 148.310 1.00 71.53 72 SER TD CA 1
ATOM 3690 C C . SER B 2 72 ? 145.860 130.036 148.568 1.00 71.57 72 SER TD C 1
ATOM 3691 O O . SER B 2 72 ? 146.145 131.023 149.245 1.00 73.87 72 SER TD O 1
ATOM 3694 N N . PHE B 2 73 ? 144.654 129.840 148.031 1.00 70.05 73 PHE TD N 1
ATOM 3695 C CA . PHE B 2 73 ? 143.537 130.738 148.273 1.00 70.39 73 PHE TD CA 1
ATOM 3696 C C . PHE B 2 73 ? 142.536 130.037 149.184 1.00 72.22 73 PHE TD C 1
ATOM 3697 O O . PHE B 2 73 ? 142.214 128.872 148.960 1.00 73.94 73 PHE TD O 1
ATOM 3705 N N . THR B 2 74 ? 142.036 130.761 150.194 1.00 73.92 74 THR TD N 1
ATOM 3706 C CA . THR B 2 74 ? 141.089 130.210 151.157 1.00 75.09 74 THR TD CA 1
ATOM 3707 C C . THR B 2 74 ? 139.702 130.820 150.965 1.00 74.32 74 THR TD C 1
ATOM 3708 O O . THR B 2 74 ? 139.566 132.029 150.774 1.00 75.95 74 THR TD O 1
ATOM 3712 N N . GLY B 2 75 ? 138.671 129.968 151.041 1.00 73.06 75 GLY TD N 1
ATOM 3713 C CA . GLY B 2 75 ? 137.288 130.407 150.933 1.00 71.78 75 GLY TD CA 1
ATOM 3714 C C . GLY B 2 75 ? 136.928 130.842 149.514 1.00 71.52 75 GLY TD C 1
ATOM 3715 O O . GLY B 2 75 ? 137.589 130.461 148.555 1.00 73.26 75 GLY TD O 1
ATOM 3716 N N . GLU B 2 76 ? 135.870 131.649 149.393 1.00 71.98 76 GLU TD N 1
ATOM 3717 C CA . GLU B 2 76 ? 135.382 132.096 148.096 1.00 71.79 76 GLU TD CA 1
ATOM 3718 C C . GLU B 2 76 ? 135.872 133.514 147.800 1.00 71.51 76 GLU TD C 1
ATOM 3719 O O . GLU B 2 76 ? 135.859 134.368 148.687 1.00 74.13 76 GLU TD O 1
ATOM 3725 N N . GLY B 2 77 ? 136.249 133.774 146.539 1.00 67.99 77 GLY TD N 1
ATOM 3726 C CA . GLY B 2 77 ? 136.578 135.127 146.122 1.00 65.61 77 GLY TD CA 1
ATOM 3727 C C . GLY B 2 77 ? 137.253 135.200 144.757 1.00 63.93 77 GLY TD C 1
ATOM 3728 O O . GLY B 2 77 ? 137.175 134.269 143.960 1.00 64.19 77 GLY TD O 1
ATOM 3729 N N . ILE B 2 78 ? 137.926 136.332 144.510 1.00 61.28 78 ILE TD N 1
ATOM 3730 C CA . ILE B 2 78 ? 138.691 136.533 143.290 1.00 58.52 78 ILE TD CA 1
ATOM 3731 C C . ILE B 2 78 ? 140.130 136.980 143.571 1.00 58.05 78 ILE TD C 1
ATOM 3732 O O . ILE B 2 78 ? 140.387 137.962 144.258 1.00 58.27 78 ILE TD O 1
ATOM 3737 N N . SER B 2 79 ? 141.073 136.229 143.007 1.00 56.40 79 SER TD N 1
ATOM 3738 C CA . SER B 2 79 ? 142.447 136.666 142.885 1.00 55.31 79 SER TD CA 1
ATOM 3739 C C . SER B 2 79 ? 142.571 137.518 141.629 1.00 55.60 79 SER TD C 1
ATOM 3740 O O . SER B 2 79 ? 142.816 137.007 140.534 1.00 57.38 79 SER TD O 1
ATOM 3743 N N . GLN B 2 80 ? 142.345 138.816 141.798 1.00 54.60 80 GLN TD N 1
ATOM 3744 C CA . GLN B 2 80 ? 142.490 139.766 140.705 1.00 54.17 80 GLN TD CA 1
ATOM 3745 C C . GLN B 2 80 ? 143.940 140.252 140.596 1.00 53.62 80 GLN TD C 1
ATOM 3746 O O . GLN B 2 80 ? 144.650 140.288 141.594 1.00 55.05 80 GLN TD O 1
ATOM 3752 N N . GLY B 2 81 ? 144.375 140.621 139.379 1.00 53.32 81 GLY TD N 1
ATOM 3753 C CA . GLY B 2 81 ? 145.622 141.341 139.161 1.00 53.38 81 GLY TD CA 1
ATOM 3754 C C . GLY B 2 81 ? 146.846 140.440 139.010 1.00 54.63 81 GLY TD C 1
ATOM 3755 O O . GLY B 2 81 ? 147.975 140.908 139.151 1.00 55.98 81 GLY TD O 1
ATOM 3756 N N . ASN B 2 82 ? 146.622 139.164 138.694 1.00 55.95 82 ASN TD N 1
ATOM 3757 C CA . ASN B 2 82 ? 147.695 138.230 138.396 1.00 57.16 82 ASN TD CA 1
ATOM 3758 C C . ASN B 2 82 ? 148.334 138.501 137.036 1.00 59.70 82 ASN TD C 1
ATOM 3759 O O . ASN B 2 82 ? 147.777 139.186 136.181 1.00 60.47 82 ASN TD O 1
ATOM 3764 N N . GLN B 2 83 ? 149.529 137.931 136.859 1.00 65.18 83 GLN TD N 1
ATOM 3765 C CA . GLN B 2 83 ? 150.139 137.748 135.556 1.00 70.90 83 GLN TD CA 1
ATOM 3766 C C . GLN B 2 83 ? 150.797 136.370 135.546 1.00 71.17 83 GLN TD C 1
ATOM 3767 O O . GLN B 2 83 ? 151.980 136.254 135.258 1.00 71.85 83 GLN TD O 1
ATOM 3773 N N . ILE B 2 84 ? 150.062 135.305 135.877 1.00 72.59 84 ILE TD N 1
ATOM 3774 C CA . ILE B 2 84 ? 150.679 133.992 135.753 1.00 76.11 84 ILE TD CA 1
ATOM 3775 C C . ILE B 2 84 ? 150.648 133.597 134.281 1.00 73.57 84 ILE TD C 1
ATOM 3776 O O . ILE B 2 84 ? 149.623 133.739 133.626 1.00 72.87 84 ILE TD O 1
ATOM 3781 N N . GLU B 2 85 ? 151.803 133.178 133.757 1.00 73.77 85 GLU TD N 1
ATOM 3782 C CA . GLU B 2 85 ? 151.959 133.031 132.319 1.00 72.81 85 GLU TD CA 1
ATOM 3783 C C . GLU B 2 85 ? 152.305 131.591 131.956 1.00 69.96 85 GLU TD C 1
ATOM 3784 O O . GLU B 2 85 ? 153.059 130.918 132.657 1.00 71.19 85 GLU TD O 1
ATOM 3790 N N . ALA B 2 86 ? 151.761 131.140 130.824 1.00 67.66 86 ALA TD N 1
ATOM 3791 C CA . ALA B 2 86 ? 152.016 129.794 130.342 1.00 66.59 86 ALA TD CA 1
ATOM 3792 C C . ALA B 2 86 ? 152.015 129.788 128.817 1.00 66.56 86 ALA TD C 1
ATOM 3793 O O . ALA B 2 86 ? 151.274 130.540 128.196 1.00 66.43 86 ALA TD O 1
ATOM 3795 N N . SER B 2 87 ? 152.843 128.927 128.209 1.00 67.80 87 SER TD N 1
ATOM 3796 C CA . SER B 2 87 ? 152.805 128.738 126.764 1.00 68.15 87 SER TD CA 1
ATOM 3797 C C . SER B 2 87 ? 152.860 127.257 126.413 1.00 68.78 87 SER TD C 1
ATOM 3798 O O . SER B 2 87 ? 153.372 126.436 127.172 1.00 70.56 87 SER TD O 1
ATOM 3801 N N . ASP B 2 88 ? 152.342 126.945 125.228 1.00 69.28 88 ASP TD N 1
ATOM 3802 C CA . ASP B 2 88 ? 152.423 125.606 124.689 1.00 70.42 88 ASP TD CA 1
ATOM 3803 C C . ASP B 2 88 ? 153.867 125.233 124.370 1.00 70.07 88 ASP TD C 1
ATOM 3804 O O . ASP B 2 88 ? 154.303 124.151 124.743 1.00 72.11 88 ASP TD O 1
ATOM 3809 N N . ASN B 2 89 ? 154.608 126.095 123.676 1.00 67.97 89 ASN TD N 1
ATOM 3810 C CA . ASN B 2 89 ? 155.936 125.706 123.228 1.00 69.77 89 ASN TD CA 1
ATOM 3811 C C . ASN B 2 89 ? 156.897 125.481 124.397 1.00 70.78 89 ASN TD C 1
ATOM 3812 O O . ASN B 2 89 ? 157.755 124.607 124.318 1.00 74.28 89 ASN TD O 1
ATOM 3817 N N . THR B 2 90 ? 156.747 126.254 125.480 1.00 69.66 90 THR TD N 1
ATOM 3818 C CA . THR B 2 90 ? 157.521 126.024 126.693 1.00 69.51 90 THR TD CA 1
ATOM 3819 C C . THR B 2 90 ? 156.835 125.027 127.631 1.00 69.16 90 THR TD C 1
ATOM 3820 O O . THR B 2 90 ? 157.258 124.864 128.778 1.00 70.37 90 THR TD O 1
ATOM 3824 N N . ASN B 2 91 ? 155.765 124.377 127.153 1.00 69.53 91 ASN TD N 1
ATOM 3825 C CA . ASN B 2 91 ? 155.077 123.277 127.820 1.00 70.09 91 ASN TD CA 1
ATOM 3826 C C . ASN B 2 91 ? 154.676 123.600 129.257 1.00 70.41 91 ASN TD C 1
ATOM 3827 O O . ASN B 2 91 ? 154.817 122.768 130.148 1.00 71.71 91 ASN TD O 1
ATOM 3832 N N . THR B 2 92 ? 154.158 124.812 129.465 1.00 71.31 92 THR TD N 1
ATOM 3833 C CA . THR B 2 92 ? 153.810 125.294 130.790 1.00 70.87 92 THR TD CA 1
ATOM 3834 C C . THR B 2 92 ? 152.302 125.162 130.985 1.00 68.87 92 THR TD C 1
ATOM 3835 O O . THR B 2 92 ? 151.536 125.550 130.114 1.00 69.43 92 THR TD O 1
ATOM 3839 N N . TYR B 2 93 ? 151.893 124.621 132.137 1.00 68.04 93 TYR TD N 1
ATOM 3840 C CA . TYR B 2 93 ? 150.494 124.438 132.495 1.00 68.14 93 TYR TD CA 1
ATOM 3841 C C . TYR B 2 93 ? 150.242 125.100 133.848 1.00 67.59 93 TYR TD C 1
ATOM 3842 O O . TYR B 2 93 ? 151.132 125.141 134.697 1.00 68.73 93 TYR TD O 1
ATOM 3851 N N . ILE B 2 94 ? 149.026 125.619 134.045 1.00 66.20 94 ILE TD N 1
ATOM 3852 C CA . ILE B 2 94 ? 148.607 126.086 135.358 1.00 66.64 94 ILE TD CA 1
ATOM 3853 C C . ILE B 2 94 ? 147.528 125.132 135.861 1.00 66.44 94 ILE TD C 1
ATOM 3854 O O . ILE B 2 94 ? 146.533 124.912 135.179 1.00 67.13 94 ILE TD O 1
ATOM 3859 N N . ARG B 2 95 ? 147.732 124.561 137.051 1.00 67.48 95 ARG TD N 1
ATOM 3860 C CA . ARG B 2 95 ? 146.739 123.693 137.657 1.00 69.67 95 ARG TD CA 1
ATOM 3861 C C . ARG B 2 95 ? 146.145 124.403 138.868 1.00 69.05 95 ARG TD C 1
ATOM 3862 O O . ARG B 2 95 ? 146.877 124.845 139.750 1.00 69.51 95 ARG TD O 1
ATOM 3870 N N . ILE B 2 96 ? 144.815 124.510 138.896 1.00 68.38 96 ILE TD N 1
ATOM 3871 C CA . ILE B 2 96 ? 144.127 125.022 140.065 1.00 69.26 96 ILE TD CA 1
ATOM 3872 C C . ILE B 2 96 ? 143.421 123.838 140.709 1.00 71.01 96 ILE TD C 1
ATOM 3873 O O . ILE B 2 96 ? 142.532 123.246 140.108 1.00 71.65 96 ILE TD O 1
ATOM 3878 N N . THR B 2 97 ? 143.863 123.481 141.917 1.00 73.27 97 THR TD N 1
ATOM 3879 C CA . THR B 2 97 ? 143.433 122.261 142.583 1.00 74.61 97 THR TD CA 1
ATOM 3880 C C . THR B 2 97 ? 142.498 122.634 143.724 1.00 74.85 97 THR TD C 1
ATOM 3881 O O . THR B 2 97 ? 142.840 123.472 144.549 1.00 75.16 97 THR TD O 1
ATOM 3885 N N . ASN B 2 98 ? 141.332 121.992 143.773 1.00 75.38 98 ASN TD N 1
ATOM 3886 C CA . ASN B 2 98 ? 140.387 122.170 144.862 1.00 75.67 98 ASN TD CA 1
ATOM 3887 C C . ASN B 2 98 ? 140.993 121.629 146.163 1.00 77.72 98 ASN TD C 1
ATOM 3888 O O . ASN B 2 98 ? 141.694 120.616 146.150 1.00 79.27 98 ASN TD O 1
ATOM 3893 N N . THR B 2 99 ? 140.762 122.342 147.278 1.00 78.85 99 THR TD N 1
ATOM 3894 C CA . THR B 2 99 ? 141.197 121.918 148.605 1.00 80.67 99 THR TD CA 1
ATOM 3895 C C . THR B 2 99 ? 140.091 122.137 149.647 1.00 82.62 99 THR TD C 1
ATOM 3896 O O . THR B 2 99 ? 140.352 122.029 150.846 1.00 84.50 99 THR TD O 1
ATOM 3900 N N . SER B 2 100 ? 138.854 122.395 149.187 1.00 84.19 100 SER TD N 1
ATOM 3901 C CA . SER B 2 100 ? 137.737 122.887 149.994 1.00 86.21 100 SER TD CA 1
ATOM 3902 C C . SER B 2 100 ? 137.100 121.837 150.907 1.00 88.98 100 SER TD C 1
ATOM 3903 O O . SER B 2 100 ? 136.373 122.194 151.837 1.00 91.23 100 SER TD O 1
ATOM 3906 N N . GLY B 2 101 ? 137.278 120.549 150.596 1.00 89.40 101 GLY TD N 1
ATOM 3907 C CA . GLY B 2 101 ? 136.526 119.503 151.277 1.00 90.36 101 GLY TD CA 1
ATOM 3908 C C . GLY B 2 101 ? 135.146 119.255 150.662 1.00 91.35 101 GLY TD C 1
ATOM 3909 O O . GLY B 2 101 ? 134.332 118.546 151.254 1.00 95.05 101 GLY TD O 1
ATOM 3910 N N . GLY B 2 102 ? 134.892 119.834 149.477 1.00 88.24 102 GLY TD N 1
ATOM 3911 C CA . GLY B 2 102 ? 133.617 119.735 148.771 1.00 86.95 102 GLY TD CA 1
ATOM 3912 C C . GLY B 2 102 ? 133.707 120.347 147.374 1.00 85.09 102 GLY TD C 1
ATOM 3913 O O . GLY B 2 102 ? 134.715 120.960 147.044 1.00 86.29 102 GLY TD O 1
ATOM 3914 N N . ALA B 2 103 ? 132.652 120.194 146.563 1.00 83.29 103 ALA TD N 1
ATOM 3915 C CA . ALA B 2 103 ? 132.681 120.583 145.156 1.00 81.65 103 ALA TD CA 1
ATOM 3916 C C . ALA B 2 103 ? 132.633 122.105 144.979 1.00 80.87 103 ALA TD C 1
ATOM 3917 O O . ALA B 2 103 ? 131.852 122.779 145.650 1.00 81.52 103 ALA TD O 1
ATOM 3919 N N . ILE B 2 104 ? 133.453 122.641 144.052 1.00 78.58 104 ILE TD N 1
ATOM 3920 C CA . ILE B 2 104 ? 133.532 124.083 143.820 1.00 76.93 104 ILE TD CA 1
ATOM 3921 C C . ILE B 2 104 ? 133.534 124.435 142.332 1.00 76.30 104 ILE TD C 1
ATOM 3922 O O . ILE B 2 104 ? 133.888 123.632 141.470 1.00 76.93 104 ILE TD O 1
ATOM 3927 N N . ASP B 2 105 ? 133.205 125.701 142.062 1.00 75.79 105 ASP TD N 1
ATOM 3928 C CA . ASP B 2 105 ? 133.295 126.281 140.733 1.00 74.28 105 ASP TD CA 1
ATOM 3929 C C . ASP B 2 105 ? 134.584 127.102 140.632 1.00 71.82 105 ASP TD C 1
ATOM 3930 O O . ASP B 2 105 ? 134.880 127.893 141.523 1.00 71.67 105 ASP TD O 1
ATOM 3935 N N . ILE B 2 106 ? 135.355 126.897 139.552 1.00 69.76 106 ILE TD N 1
ATOM 3936 C CA . ILE B 2 106 ? 136.575 127.658 139.304 1.00 68.53 106 ILE TD CA 1
ATOM 3937 C C . ILE B 2 106 ? 136.446 128.353 137.950 1.00 68.14 106 ILE TD C 1
ATOM 3938 O O . ILE B 2 106 ? 136.136 127.701 136.952 1.00 70.18 106 ILE TD O 1
ATOM 3943 N N . ILE B 2 107 ? 136.678 129.674 137.922 1.00 67.19 107 ILE TD N 1
ATOM 3944 C CA . ILE B 2 107 ? 136.737 130.410 136.666 1.00 65.55 107 ILE TD CA 1
ATOM 3945 C C . ILE B 2 107 ? 138.046 131.198 136.624 1.00 64.58 107 ILE TD C 1
ATOM 3946 O O . ILE B 2 107 ? 138.284 132.038 137.481 1.00 66.22 107 ILE TD O 1
ATOM 3951 N N . ALA B 2 108 ? 138.889 130.930 135.623 1.00 63.17 108 ALA TD N 1
ATOM 3952 C CA . ALA B 2 108 ? 140.115 131.689 135.432 1.00 62.21 108 ALA TD CA 1
ATOM 3953 C C . ALA B 2 108 ? 140.007 132.503 134.144 1.00 62.65 108 ALA TD C 1
ATOM 3954 O O . ALA B 2 108 ? 139.635 131.964 133.107 1.00 63.89 108 ALA TD O 1
ATOM 3956 N N . THR B 2 109 ? 140.300 133.809 134.216 1.00 62.74 109 THR TD N 1
ATOM 3957 C CA . THR B 2 109 ? 140.262 134.656 133.031 1.00 63.06 109 THR TD CA 1
ATOM 3958 C C . THR B 2 109 ? 141.574 135.418 132.872 1.00 62.81 109 THR TD C 1
ATOM 3959 O O . THR B 2 109 ? 142.327 135.630 133.821 1.00 64.11 109 THR TD O 1
ATOM 3963 N N . GLY B 2 110 ? 141.833 135.818 131.634 1.00 61.84 110 GLY TD N 1
ATOM 3964 C CA . GLY B 2 110 ? 143.047 136.532 131.311 1.00 62.70 110 GLY TD CA 1
ATOM 3965 C C . GLY B 2 110 ? 143.095 136.826 129.821 1.00 62.93 110 GLY TD C 1
ATOM 3966 O O . GLY B 2 110 ? 142.064 136.981 129.169 1.00 63.52 110 GLY TD O 1
ATOM 3967 N N . ARG B 2 111 ? 144.318 136.854 129.298 1.00 66.35 111 ARG TD N 1
ATOM 3968 C CA . ARG B 2 111 ? 144.548 137.302 127.942 1.00 68.40 111 ARG TD CA 1
ATOM 3969 C C . ARG B 2 111 ? 145.486 136.329 127.239 1.00 67.10 111 ARG TD C 1
ATOM 3970 O O . ARG B 2 111 ? 146.399 135.779 127.853 1.00 66.97 111 ARG TD O 1
ATOM 3978 N N . GLU B 2 112 ? 145.252 136.139 125.941 1.00 67.45 112 GLU TD N 1
ATOM 3979 C CA . GLU B 2 112 ? 146.211 135.445 125.098 1.00 67.98 112 GLU TD CA 1
ATOM 3980 C C . GLU B 2 112 ? 147.383 136.367 124.780 1.00 66.32 112 GLU TD C 1
ATOM 3981 O O . GLU B 2 112 ? 147.216 137.563 124.542 1.00 68.42 112 GLU TD O 1
ATOM 3987 N N . VAL B 2 113 ? 148.575 135.768 124.766 1.00 65.09 113 VAL TD N 1
ATOM 3988 C CA . VAL B 2 113 ? 149.821 136.457 124.488 1.00 65.96 113 VAL TD CA 1
ATOM 3989 C C . VAL B 2 113 ? 150.453 135.745 123.294 1.00 65.32 113 VAL TD C 1
ATOM 3990 O O . VAL B 2 113 ? 150.238 134.553 123.104 1.00 65.75 113 VAL TD O 1
ATOM 3994 N N . SER B 2 114 ? 151.209 136.475 122.468 1.00 65.83 114 SER TD N 1
ATOM 3995 C CA . SER B 2 114 ? 151.959 135.830 121.402 1.00 67.11 114 SER TD CA 1
ATOM 3996 C C . SER B 2 114 ? 153.081 134.982 121.995 1.00 68.48 114 SER TD C 1
ATOM 3997 O O . SER B 2 114 ? 153.697 135.371 122.984 1.00 68.49 114 SER TD O 1
ATOM 4000 N N . GLN B 2 115 ? 153.354 133.837 121.368 1.00 71.63 115 GLN TD N 1
ATOM 4001 C CA . GLN B 2 115 ? 154.637 133.194 121.591 1.00 75.84 115 GLN TD CA 1
ATOM 4002 C C . GLN B 2 115 ? 155.733 133.953 120.824 1.00 81.37 115 GLN TD C 1
ATOM 4003 O O . GLN B 2 115 ? 156.914 133.570 120.990 1.00 84.67 115 GLN TD O 1
ATOM 4010 N N . THR C 2 2 ? 138.022 156.057 111.995 1.00 108.12 2 THR TE N 1
ATOM 4011 C CA . THR C 2 2 ? 139.448 155.711 112.304 1.00 107.57 2 THR TE CA 1
ATOM 4012 C C . THR C 2 2 ? 139.643 154.198 112.245 1.00 104.33 2 THR TE C 1
ATOM 4013 O O . THR C 2 2 ? 138.699 153.436 112.441 1.00 104.28 2 THR TE O 1
ATOM 4017 N N . ASP C 2 3 ? 140.890 153.778 111.981 1.00 100.13 3 ASP TE N 1
ATOM 4018 C CA . ASP C 2 3 ? 141.283 152.374 111.923 1.00 97.78 3 ASP TE CA 1
ATOM 4019 C C . ASP C 2 3 ? 141.177 151.722 113.306 1.00 93.74 3 ASP TE C 1
ATOM 4020 O O . ASP C 2 3 ? 141.661 152.269 114.296 1.00 93.83 3 ASP TE O 1
ATOM 4025 N N . THR C 2 4 ? 140.598 150.510 113.366 1.00 89.92 4 THR TE N 1
ATOM 4026 C CA . THR C 2 4 ? 140.622 149.702 114.580 1.00 85.90 4 THR TE CA 1
ATOM 4027 C C . THR C 2 4 ? 141.585 148.530 114.404 1.00 83.84 4 THR TE C 1
ATOM 4028 O O . THR C 2 4 ? 141.507 147.796 113.418 1.00 86.86 4 THR TE O 1
ATOM 4032 N N . ILE C 2 5 ? 142.474 148.352 115.389 1.00 79.20 5 ILE TE N 1
ATOM 4033 C CA . ILE C 2 5 ? 143.412 147.240 115.410 1.00 76.89 5 ILE TE CA 1
ATOM 4034 C C . ILE C 2 5 ? 143.294 146.522 116.755 1.00 73.14 5 ILE TE C 1
ATOM 4035 O O . ILE C 2 5 ? 143.078 147.152 117.791 1.00 73.10 5 ILE TE O 1
ATOM 4040 N N . VAL C 2 6 ? 143.411 145.190 116.719 1.00 69.62 6 VAL TE N 1
ATOM 4041 C CA . VAL C 2 6 ? 143.457 144.378 117.923 1.00 66.95 6 VAL TE CA 1
ATOM 4042 C C . VAL C 2 6 ? 144.921 144.139 118.281 1.00 67.16 6 VAL TE C 1
ATOM 4043 O O . VAL C 2 6 ? 145.685 143.594 117.484 1.00 67.26 6 VAL TE O 1
ATOM 4047 N N . ASN C 2 7 ? 145.291 144.549 119.500 1.00 67.59 7 ASN TE N 1
ATOM 4048 C CA . ASN C 2 7 ? 146.655 144.422 119.986 1.00 67.45 7 ASN TE CA 1
ATOM 4049 C C . ASN C 2 7 ? 146.796 143.159 120.829 1.00 65.22 7 ASN TE C 1
ATOM 4050 O O . ASN C 2 7 ? 146.295 143.113 121.949 1.00 65.31 7 ASN TE O 1
ATOM 4055 N N . VAL C 2 8 ? 147.525 142.162 120.314 1.00 64.06 8 VAL TE N 1
ATOM 4056 C CA . VAL C 2 8 ? 147.905 141.017 121.125 1.00 64.39 8 VAL TE CA 1
ATOM 4057 C C . VAL C 2 8 ? 149.311 141.266 121.664 1.00 65.34 8 VAL TE C 1
ATOM 4058 O O . VAL C 2 8 ? 150.164 141.829 120.984 1.00 66.10 8 VAL TE O 1
ATOM 4062 N N . GLN C 2 9 ? 149.542 140.847 122.909 1.00 68.57 9 GLN TE N 1
ATOM 4063 C CA . GLN C 2 9 ? 150.768 141.205 123.603 1.00 69.86 9 GLN TE CA 1
ATOM 4064 C C . GLN C 2 9 ? 151.954 140.359 123.138 1.00 69.16 9 GLN TE C 1
ATOM 4065 O O . GLN C 2 9 ? 151.808 139.185 122.799 1.00 68.04 9 GLN TE O 1
ATOM 4071 N N . GLY C 2 10 ? 153.135 140.991 123.181 1.00 72.79 10 GLY TE N 1
ATOM 4072 C CA . GLY C 2 10 ? 154.387 140.509 122.613 1.00 73.85 10 GLY TE CA 1
ATOM 4073 C C . GLY C 2 10 ? 154.905 139.209 123.219 1.00 77.25 10 GLY TE C 1
ATOM 4074 O O . GLY C 2 10 ? 154.416 138.734 124.240 1.00 83.36 10 GLY TE O 1
ATOM 4075 N N . SER C 2 11 ? 155.938 138.666 122.571 1.00 76.03 11 SER TE N 1
ATOM 4076 C CA . SER C 2 11 ? 156.318 137.272 122.707 1.00 73.09 11 SER TE CA 1
ATOM 4077 C C . SER C 2 11 ? 156.566 136.860 124.152 1.00 69.17 11 SER TE C 1
ATOM 4078 O O . SER C 2 11 ? 157.363 137.461 124.859 1.00 68.43 11 SER TE O 1
ATOM 4081 N N . PHE C 2 12 ? 155.866 135.800 124.554 1.00 65.92 12 PHE TE N 1
ATOM 4082 C CA . PHE C 2 12 ? 156.086 135.104 125.808 1.00 64.33 12 PHE TE CA 1
ATOM 4083 C C . PHE C 2 12 ? 157.527 134.594 125.881 1.00 63.81 12 PHE TE C 1
ATOM 4084 O O . PHE C 2 12 ? 158.071 134.101 124.894 1.00 66.75 12 PHE TE O 1
ATOM 4092 N N . PHE C 2 13 ? 158.137 134.723 127.065 1.00 63.59 13 PHE TE N 1
ATOM 4093 C CA . PHE C 2 13 ? 159.450 134.163 127.333 1.00 64.04 13 PHE TE CA 1
ATOM 4094 C C . PHE C 2 13 ? 159.405 133.338 128.619 1.00 64.86 13 PHE TE C 1
ATOM 4095 O O . PHE C 2 13 ? 158.832 133.777 129.614 1.00 65.96 13 PHE TE O 1
ATOM 4103 N N . SER C 2 14 ? 160.040 132.158 128.619 1.00 66.41 14 SER TE N 1
ATOM 4104 C CA . SER C 2 14 ? 160.292 131.475 129.881 1.00 67.56 14 SER TE CA 1
ATOM 4105 C C . SER C 2 14 ? 161.618 130.725 129.903 1.00 68.13 14 SER TE C 1
ATOM 4106 O O . SER C 2 14 ? 162.129 130.292 128.874 1.00 71.37 14 SER TE O 1
ATOM 4109 N N . ALA C 2 15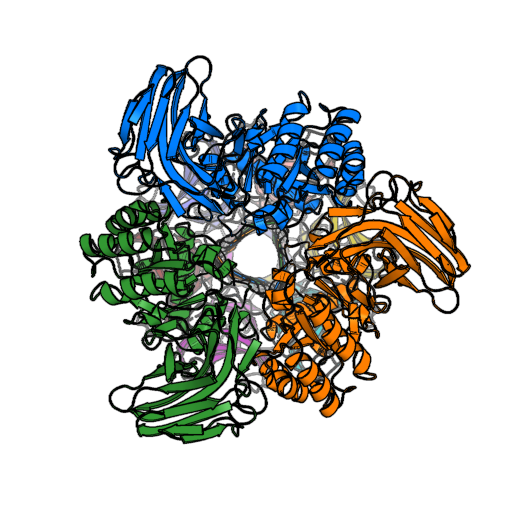 ? 162.152 130.593 131.118 1.00 68.07 15 ALA TE N 1
ATOM 4110 C CA . ALA C 2 15 ? 163.273 129.725 131.425 1.00 68.39 15 ALA TE CA 1
ATOM 4111 C C . ALA C 2 15 ? 162.862 128.834 132.593 1.00 70.44 15 ALA TE C 1
ATOM 4112 O O . ALA C 2 15 ? 162.168 129.276 133.506 1.00 71.84 15 ALA TE O 1
ATOM 4114 N N . SER C 2 16 ? 163.253 127.560 132.550 1.00 72.28 16 SER TE N 1
ATOM 4115 C CA . SER C 2 16 ? 162.902 126.663 133.637 1.00 73.55 16 SER TE CA 1
ATOM 4116 C C . SER C 2 16 ? 163.967 125.594 133.838 1.00 75.09 16 SER TE C 1
ATOM 4117 O O . SER C 2 16 ? 164.712 125.252 132.918 1.00 77.62 16 SER TE O 1
ATOM 4120 N N . ALA C 2 17 ? 164.018 125.088 135.072 1.00 75.17 17 ALA TE N 1
ATOM 4121 C CA . ALA C 2 17 ? 164.866 123.969 135.432 1.00 75.68 17 ALA TE CA 1
ATOM 4122 C C . ALA C 2 17 ? 164.203 123.191 136.564 1.00 77.02 17 ALA TE C 1
ATOM 4123 O O . ALA C 2 17 ? 163.760 123.771 137.553 1.00 77.90 17 ALA TE O 1
ATOM 4125 N N . SER C 2 18 ? 164.099 121.872 136.380 1.00 78.26 18 SER TE N 1
ATOM 4126 C CA . SER C 2 18 ? 163.708 120.974 137.453 1.00 78.94 18 SER TE CA 1
ATOM 4127 C C . SER C 2 18 ? 164.949 120.497 138.204 1.00 79.19 18 SER TE C 1
ATOM 4128 O O . SER C 2 18 ? 166.030 120.384 137.623 1.00 80.91 18 SER TE O 1
ATOM 4131 N N . GLY C 2 19 ? 164.783 120.221 139.502 1.00 80.45 19 GLY TE N 1
ATOM 4132 C CA . GLY C 2 19 ? 165.805 119.567 140.309 1.00 81.94 19 GLY TE CA 1
ATOM 4133 C C . GLY C 2 19 ? 167.165 120.268 140.287 1.00 83.61 19 GLY TE C 1
ATOM 4134 O O . GLY C 2 19 ? 168.198 119.600 140.231 1.00 86.61 19 GLY TE O 1
ATOM 4135 N N . VAL C 2 20 ? 167.160 121.609 140.331 1.00 83.83 20 VAL TE N 1
ATOM 4136 C CA . VAL C 2 20 ? 168.374 122.404 140.483 1.00 85.52 20 VAL TE CA 1
ATOM 4137 C C . VAL C 2 20 ? 168.983 122.062 141.841 1.00 89.12 20 VAL TE C 1
ATOM 4138 O O . VAL C 2 20 ? 168.317 122.220 142.862 1.00 90.68 20 VAL TE O 1
ATOM 4142 N N . ALA C 2 21 ? 170.238 121.586 141.849 1.00 92.34 21 ALA TE N 1
ATOM 4143 C CA . ALA C 2 21 ? 170.888 121.153 143.082 1.00 95.50 21 ALA TE CA 1
ATOM 4144 C C . ALA C 2 21 ? 171.191 122.338 144.007 1.00 97.61 21 ALA TE C 1
ATOM 4145 O O . ALA C 2 21 ? 171.057 123.492 143.614 1.00 97.51 21 ALA TE O 1
ATOM 4147 N N . ASP C 2 22 ? 171.624 122.043 145.241 1.00 101.66 22 ASP TE N 1
ATOM 4148 C CA . ASP C 2 22 ? 171.615 122.957 146.378 1.00 104.02 22 ASP TE CA 1
ATOM 4149 C C . ASP C 2 22 ? 172.158 124.355 146.058 1.00 104.71 22 ASP TE C 1
ATOM 4150 O O . ASP C 2 22 ? 171.489 125.338 146.370 1.00 107.15 22 ASP TE O 1
ATOM 4155 N N . THR C 2 23 ? 173.361 124.451 145.468 1.00 103.22 23 THR TE N 1
ATOM 4156 C CA . THR C 2 23 ? 173.982 125.743 145.176 1.00 103.47 23 THR TE CA 1
ATOM 4157 C C . THR C 2 23 ? 174.059 126.047 143.675 1.00 102.46 23 THR TE C 1
ATOM 4158 O O . THR C 2 23 ? 174.746 126.984 143.269 1.00 100.57 23 THR TE O 1
ATOM 4162 N N . GLU C 2 24 ? 173.342 125.272 142.857 1.00 102.27 24 GLU TE N 1
ATOM 4163 C CA . GLU C 2 24 ? 173.311 125.480 141.416 1.00 101.31 24 GLU TE CA 1
ATOM 4164 C C . GLU C 2 24 ? 172.297 126.565 141.050 1.00 97.38 24 GLU TE C 1
ATOM 4165 O O . GLU C 2 24 ? 171.556 127.072 141.897 1.00 96.10 24 GLU TE O 1
ATOM 4171 N N . SER C 2 25 ? 172.264 126.915 139.758 1.00 93.84 25 SER TE N 1
ATOM 4172 C CA . SER C 2 25 ? 171.480 128.057 139.322 1.00 89.56 25 SER TE CA 1
ATOM 4173 C C . SER C 2 25 ? 170.843 127.852 137.949 1.00 86.54 25 SER TE C 1
ATOM 4174 O O . SER C 2 25 ? 171.368 127.140 137.092 1.00 87.98 25 SER TE O 1
ATOM 4177 N N . LEU C 2 26 ? 169.694 128.509 137.763 1.00 82.46 26 LEU TE N 1
ATOM 4178 C CA . LEU C 2 26 ? 169.130 128.738 136.446 1.00 79.58 26 LEU TE CA 1
ATOM 4179 C C . LEU C 2 26 ? 169.732 130.034 135.907 1.00 77.89 26 LEU TE C 1
ATOM 4180 O O . LEU C 2 26 ? 169.571 131.094 136.514 1.00 77.71 26 LEU TE O 1
ATOM 4185 N N . LEU C 2 27 ? 170.468 129.929 134.795 1.00 78.41 27 LEU TE N 1
ATOM 4186 C CA . LEU C 2 27 ? 170.942 131.117 134.111 1.00 77.75 27 LEU TE CA 1
ATOM 4187 C C . LEU C 2 27 ? 169.950 131.493 133.017 1.00 77.22 27 LEU TE C 1
ATOM 4188 O O . LEU C 2 27 ? 169.808 130.791 132.017 1.00 79.44 27 LEU TE O 1
ATOM 4193 N N . ILE C 2 28 ? 169.254 132.606 133.250 1.00 76.05 28 ILE TE N 1
ATOM 4194 C CA . ILE C 2 28 ? 168.347 133.170 132.274 1.00 75.33 28 ILE TE CA 1
ATOM 4195 C C . ILE C 2 28 ? 169.168 134.055 131.346 1.00 75.32 28 ILE TE C 1
ATOM 4196 O O . ILE C 2 28 ? 169.748 135.062 131.753 1.00 76.40 28 ILE TE O 1
ATOM 4201 N N . ASP C 2 29 ? 169.211 133.630 130.088 1.00 76.67 29 ASP TE N 1
ATOM 4202 C CA . ASP C 2 29 ? 170.061 134.238 129.090 1.00 77.66 29 ASP TE CA 1
ATOM 4203 C C . ASP C 2 29 ? 169.169 134.878 128.027 1.00 76.41 29 ASP TE C 1
ATOM 4204 O O . ASP C 2 29 ? 168.419 134.176 127.355 1.00 76.71 29 ASP TE O 1
ATOM 4209 N N . PRO C 2 30 ? 169.217 136.216 127.820 1.00 75.55 30 PRO TE N 1
ATOM 4210 C CA . PRO C 2 30 ? 168.414 136.854 126.780 1.00 75.44 30 PRO TE CA 1
ATOM 4211 C C . PRO C 2 30 ? 168.833 136.479 125.359 1.00 77.32 30 PRO TE C 1
ATOM 4212 O O . PRO C 2 30 ? 168.113 136.807 124.431 1.00 78.05 30 PRO TE O 1
ATOM 4216 N N . GLN C 2 31 ? 169.954 135.764 125.185 1.00 77.86 31 GLN TE N 1
ATOM 4217 C CA . GLN C 2 31 ? 170.332 135.205 123.889 1.00 78.70 31 GLN TE CA 1
ATOM 4218 C C . GLN C 2 31 ? 169.315 134.178 123.382 1.00 78.70 31 GLN TE C 1
ATOM 4219 O O . GLN C 2 31 ? 169.254 133.915 122.181 1.00 80.88 31 GLN TE O 1
ATOM 4225 N N . ASP C 2 32 ? 168.517 133.605 124.293 1.00 80.12 32 ASP TE N 1
ATOM 4226 C CA . ASP C 2 32 ? 167.499 132.611 123.971 1.00 81.72 32 ASP TE CA 1
ATOM 4227 C C . ASP C 2 32 ? 166.205 133.245 123.458 1.00 81.12 32 ASP TE C 1
ATOM 4228 O O . ASP C 2 32 ? 165.364 132.549 122.889 1.00 83.25 32 ASP TE O 1
ATOM 4233 N N . ALA C 2 33 ? 166.050 134.562 123.647 1.00 80.02 33 ALA TE N 1
ATOM 4234 C CA . ALA C 2 33 ? 164.925 135.333 123.127 1.00 80.01 33 ALA TE CA 1
ATOM 4235 C C . ALA C 2 33 ? 165.115 135.616 121.634 1.00 80.87 33 ALA TE C 1
ATOM 4236 O O . ALA C 2 33 ? 166.224 135.906 121.183 1.00 83.07 33 ALA TE O 1
ATOM 4238 N N . LYS C 2 34 ? 164.019 135.591 120.866 1.00 81.58 34 LYS TE N 1
ATOM 4239 C CA . LYS C 2 34 ? 164.031 135.968 119.459 1.00 82.85 34 LYS TE CA 1
ATOM 4240 C C . LYS C 2 34 ? 164.469 137.428 119.279 1.00 80.22 34 LYS TE C 1
ATOM 4241 O O . LYS C 2 34 ? 165.248 137.728 118.374 1.00 82.36 34 LYS TE O 1
ATOM 4247 N N . PHE C 2 35 ? 163.976 138.330 120.141 1.00 76.16 35 PHE TE N 1
ATOM 4248 C CA . PHE C 2 35 ? 164.302 139.750 120.077 1.00 72.96 35 PHE TE CA 1
ATOM 4249 C C . PHE C 2 35 ? 165.589 140.112 120.823 1.00 71.22 35 PHE TE C 1
ATOM 4250 O O . PHE C 2 35 ? 166.039 141.255 120.755 1.00 71.26 35 PHE TE O 1
ATOM 4258 N N . GLY C 2 36 ? 166.164 139.162 121.568 1.00 69.14 36 GLY TE N 1
ATOM 4259 C CA . GLY C 2 36 ? 167.447 139.339 122.234 1.00 67.75 36 GLY TE CA 1
ATOM 4260 C C . GLY C 2 36 ? 167.382 140.183 123.507 1.00 67.04 36 GLY TE C 1
ATOM 4261 O O . GLY C 2 36 ? 168.423 140.510 124.069 1.00 68.23 36 GLY TE O 1
ATOM 4262 N N . ALA C 2 37 ? 166.172 140.530 123.963 1.00 65.00 37 ALA TE N 1
ATOM 4263 C CA . ALA C 2 37 ? 165.995 141.123 125.281 1.00 64.20 37 ALA TE CA 1
ATOM 4264 C C . ALA C 2 37 ? 164.738 140.565 125.944 1.00 64.09 37 ALA TE C 1
ATOM 4265 O O . ALA C 2 37 ? 163.788 140.155 125.274 1.00 65.55 37 ALA TE O 1
ATOM 4267 N N . ILE C 2 38 ? 164.758 140.552 127.281 1.00 64.39 38 ILE TE N 1
ATOM 4268 C CA . ILE C 2 38 ? 163.702 139.954 128.080 1.00 64.68 38 ILE TE CA 1
ATOM 4269 C C . ILE C 2 38 ? 163.385 140.853 129.266 1.00 65.35 38 ILE TE C 1
ATOM 4270 O O . ILE C 2 38 ? 164.218 141.621 129.749 1.00 67.40 38 ILE TE O 1
ATOM 4275 N N . GLU C 2 39 ? 162.152 140.696 129.732 1.00 67.75 39 GLU TE N 1
ATOM 4276 C CA . GLU C 2 39 ? 161.673 141.291 130.957 1.00 68.33 39 GLU TE CA 1
ATOM 4277 C C . GLU C 2 39 ? 160.984 140.173 131.727 1.00 64.52 39 GLU TE C 1
ATOM 4278 O O . GLU C 2 39 ? 159.949 139.682 131.296 1.00 65.06 39 GLU TE O 1
ATOM 4284 N N . ILE C 2 40 ? 161.596 139.736 132.828 1.00 61.47 40 ILE TE N 1
ATOM 4285 C CA . ILE C 2 40 ? 161.024 138.681 133.648 1.00 60.12 40 ILE TE CA 1
ATOM 4286 C C . ILE C 2 40 ? 160.010 139.307 134.602 1.00 59.38 40 ILE TE C 1
ATOM 4287 O O . ILE C 2 40 ? 160.305 140.263 135.315 1.00 58.68 40 ILE TE O 1
ATOM 4292 N N . HIS C 2 41 ? 158.796 138.753 134.566 1.00 59.14 41 HIS TE N 1
ATOM 4293 C CA . HIS C 2 41 ? 157.666 139.185 135.364 1.00 59.19 41 HIS TE CA 1
ATOM 4294 C C . HIS C 2 41 ? 157.489 138.266 136.567 1.00 60.58 41 HIS TE C 1
ATOM 4295 O O . HIS C 2 41 ? 157.211 138.736 137.660 1.00 62.21 41 HIS TE O 1
ATOM 4302 N N . ASN C 2 42 ? 157.634 136.960 136.343 1.00 60.61 42 ASN TE N 1
ATOM 4303 C CA . ASN C 2 42 ? 157.367 135.960 137.357 1.00 59.81 42 ASN TE CA 1
ATOM 4304 C C . ASN C 2 42 ? 158.624 135.147 137.638 1.00 59.64 42 ASN TE C 1
ATOM 4305 O O . ASN C 2 42 ? 159.296 134.699 136.713 1.00 59.57 42 ASN TE O 1
ATOM 4310 N N . ILE C 2 43 ? 158.896 134.914 138.924 1.00 59.68 43 ILE TE N 1
ATOM 4311 C CA . ILE C 2 43 ? 159.809 133.862 139.332 1.00 59.92 43 ILE TE CA 1
ATOM 4312 C C . ILE C 2 43 ? 159.045 132.934 140.268 1.00 60.17 43 ILE TE C 1
ATOM 4313 O O . ILE C 2 43 ? 158.720 133.319 141.385 1.00 61.44 43 ILE TE O 1
ATOM 4318 N N . ALA C 2 44 ? 158.713 131.739 139.776 1.00 59.85 44 ALA TE N 1
ATOM 4319 C CA . ALA C 2 44 ? 158.159 130.683 140.603 1.00 60.78 44 ALA TE CA 1
ATOM 4320 C C . ALA C 2 44 ? 159.315 129.857 141.157 1.00 63.38 44 ALA TE C 1
ATOM 4321 O O . ALA C 2 44 ? 160.102 129.275 140.412 1.00 63.54 44 ALA TE O 1
ATOM 4337 N N . GLY C 2 46 ? 160.510 126.917 143.742 1.00 67.36 46 GLY TE N 1
ATOM 4338 C CA . GLY C 2 46 ? 160.119 125.723 144.490 1.00 67.14 46 GLY TE CA 1
ATOM 4339 C C . GLY C 2 46 ? 160.734 125.625 145.890 1.00 67.98 46 GLY TE C 1
ATOM 4340 O O . GLY C 2 46 ? 160.371 124.744 146.671 1.00 70.27 46 GLY TE O 1
ATOM 4341 N N . GLY C 2 47 ? 161.660 126.542 146.188 1.00 66.37 47 GLY TE N 1
ATOM 4342 C CA . GLY C 2 47 ? 162.316 126.709 147.474 1.00 66.16 47 GLY TE CA 1
ATOM 4343 C C . GLY C 2 47 ? 163.105 128.013 147.451 1.00 67.48 47 GLY TE C 1
ATOM 4344 O O . GLY C 2 47 ? 162.940 128.804 146.528 1.00 70.42 47 GLY TE O 1
ATOM 4345 N N . SER C 2 48 ? 163.951 128.232 148.461 1.00 67.17 48 SER TE N 1
ATOM 4346 C CA . SER C 2 48 ? 164.692 129.478 148.605 1.00 67.44 48 SER TE CA 1
ATOM 4347 C C . SER C 2 48 ? 165.669 129.716 147.451 1.00 67.89 48 SER TE C 1
ATOM 4348 O O . SER C 2 48 ? 166.401 128.809 147.040 1.00 68.51 48 SER TE O 1
ATOM 4351 N N . VAL C 2 49 ? 165.709 130.969 146.967 1.00 67.65 49 VAL TE N 1
ATOM 4352 C CA . VAL C 2 49 ? 166.604 131.365 145.886 1.00 67.81 49 VAL TE CA 1
ATOM 4353 C C . VAL C 2 49 ? 167.159 132.772 146.116 1.00 68.85 49 VAL TE C 1
ATOM 4354 O O . VAL C 2 49 ? 166.497 133.635 146.692 1.00 69.04 49 VAL TE O 1
ATOM 4358 N N . ASP C 2 50 ? 168.377 133.004 145.608 1.00 71.57 50 ASP TE N 1
ATOM 4359 C CA . ASP C 2 50 ? 168.907 134.344 145.401 1.00 74.35 50 ASP TE CA 1
ATOM 4360 C C . ASP C 2 50 ? 168.818 134.694 143.917 1.00 74.01 50 ASP TE C 1
ATOM 4361 O O . ASP C 2 50 ? 169.207 133.902 143.058 1.00 75.78 50 ASP TE O 1
ATOM 4366 N N . VAL C 2 51 ? 168.320 135.900 143.628 1.00 71.21 51 VAL TE N 1
ATOM 4367 C CA . VAL C 2 51 ? 168.252 136.414 142.270 1.00 70.88 51 VAL TE CA 1
ATOM 4368 C C . VAL C 2 51 ? 169.382 137.419 142.077 1.00 72.24 51 VAL TE C 1
ATOM 4369 O O . VAL C 2 51 ? 169.622 138.282 142.917 1.00 73.73 51 VAL TE O 1
ATOM 4373 N N . GLU C 2 52 ? 170.066 137.300 140.942 1.00 75.00 52 GLU TE N 1
ATOM 4374 C CA . GLU C 2 52 ? 171.288 138.052 140.718 1.00 77.96 52 GLU TE CA 1
ATOM 4375 C C . GLU C 2 52 ? 171.320 138.561 139.279 1.00 76.63 52 GLU TE C 1
ATOM 4376 O O . GLU C 2 52 ? 171.004 137.818 138.355 1.00 77.41 52 GLU TE O 1
ATOM 4382 N N . LEU C 2 53 ? 171.725 139.824 139.107 1.00 75.34 53 LEU TE N 1
ATOM 4383 C CA . LEU C 2 53 ? 171.818 140.440 137.795 1.00 73.92 53 LEU TE CA 1
ATOM 4384 C C . LEU C 2 53 ? 173.290 140.646 137.459 1.00 74.87 53 LEU TE C 1
ATOM 4385 O O . LEU C 2 53 ? 174.031 141.253 138.229 1.00 76.33 53 LEU TE O 1
ATOM 4390 N N . LEU C 2 54 ? 173.702 140.123 136.302 1.00 76.95 54 LEU TE N 1
ATOM 4391 C CA . LEU C 2 54 ? 175.112 140.074 135.944 1.00 78.81 54 LEU TE CA 1
ATOM 4392 C C . LEU C 2 54 ? 175.331 140.713 134.580 1.00 79.63 54 LEU TE C 1
ATOM 4393 O O . LEU C 2 54 ? 174.526 140.538 133.677 1.00 79.88 54 LEU TE O 1
ATOM 4398 N N . THR C 2 55 ? 176.431 141.459 134.443 1.00 81.42 55 THR TE N 1
ATOM 4399 C CA . THR C 2 55 ? 176.932 141.875 133.143 1.00 83.11 55 THR TE CA 1
ATOM 4400 C C . THR C 2 55 ? 178.127 140.986 132.816 1.00 83.88 55 THR TE C 1
ATOM 4401 O O . THR C 2 55 ? 178.952 140.714 133.680 1.00 86.40 55 THR TE O 1
ATOM 4405 N N . SER C 2 56 ? 178.214 140.523 131.567 1.00 84.65 56 SER TE N 1
ATOM 4406 C CA . SER C 2 56 ? 179.375 139.778 131.102 1.00 84.76 56 SER TE CA 1
ATOM 4407 C C . SER C 2 56 ? 180.369 140.693 130.384 1.00 86.19 56 SER TE C 1
ATOM 4408 O O . SER C 2 56 ? 179.964 141.632 129.705 1.00 87.37 56 SER TE O 1
ATOM 4411 N N . SER C 2 57 ? 181.670 140.365 130.481 1.00 89.50 57 SER TE N 1
ATOM 4412 C CA . SER C 2 57 ? 182.710 140.927 129.623 1.00 91.61 57 SER TE CA 1
ATOM 4413 C C . SER C 2 57 ? 182.639 140.389 128.190 1.00 92.33 57 SER TE C 1
ATOM 4414 O O . SER C 2 57 ? 183.107 141.042 127.256 1.00 94.97 57 SER TE O 1
ATOM 4417 N N . ASP C 2 58 ? 182.072 139.188 128.015 1.00 92.57 58 ASP TE N 1
ATOM 4418 C CA . ASP C 2 58 ? 182.021 138.509 126.727 1.00 94.39 58 ASP TE CA 1
ATOM 4419 C C . ASP C 2 58 ? 180.638 138.651 126.084 1.00 93.17 58 ASP TE C 1
ATOM 4420 O O . ASP C 2 58 ? 179.613 138.590 126.758 1.00 94.65 58 ASP TE O 1
ATOM 4425 N N . ASP C 2 59 ? 180.605 138.806 124.757 1.00 91.57 59 ASP TE N 1
ATOM 4426 C CA . ASP C 2 59 ? 179.367 139.069 124.038 1.00 89.81 59 ASP TE CA 1
ATOM 4427 C C . ASP C 2 59 ? 178.376 137.903 124.056 1.00 89.39 59 ASP TE C 1
ATOM 4428 O O . ASP C 2 59 ? 177.181 138.117 123.822 1.00 92.21 59 ASP TE O 1
ATOM 4433 N N . THR C 2 60 ? 178.866 136.690 124.356 1.00 88.97 60 THR TE N 1
ATOM 4434 C CA . THR C 2 60 ? 178.151 135.451 124.067 1.00 91.01 60 THR TE CA 1
ATOM 4435 C C . THR C 2 60 ? 178.158 134.479 125.252 1.00 91.39 60 THR TE C 1
ATOM 4436 O O . THR C 2 60 ? 177.273 133.629 125.350 1.00 91.35 60 THR TE O 1
ATOM 4440 N N . GLU C 2 61 ? 179.163 134.590 126.134 1.00 95.51 61 GLU TE N 1
ATOM 4441 C CA . GLU C 2 61 ? 179.305 133.739 127.311 1.00 99.84 61 GLU TE CA 1
ATOM 4442 C C . GLU C 2 61 ? 179.294 134.597 128.576 1.00 98.89 61 GLU TE C 1
ATOM 4443 O O . GLU C 2 61 ? 179.653 135.770 128.529 1.00 99.68 61 GLU TE O 1
ATOM 4449 N N . LEU C 2 62 ? 178.916 134.012 129.722 1.00 96.77 62 LEU TE N 1
ATOM 4450 C CA . LEU C 2 62 ? 178.977 134.762 130.970 1.00 96.03 62 LEU TE CA 1
ATOM 4451 C C . LEU C 2 62 ? 180.371 134.689 131.602 1.00 96.16 62 LEU TE C 1
ATOM 4452 O O . LEU C 2 62 ? 180.780 133.652 132.126 1.00 97.84 62 LEU TE O 1
ATOM 4457 N N . VAL C 2 63 ? 181.077 135.826 131.561 1.00 96.17 63 VAL TE N 1
ATOM 4458 C CA . VAL C 2 63 ? 182.282 136.078 132.333 1.00 97.52 63 VAL TE CA 1
ATOM 4459 C C . VAL C 2 63 ? 181.976 137.312 133.177 1.00 98.10 63 VAL TE C 1
ATOM 4460 O O . VAL C 2 63 ? 181.872 138.402 132.626 1.00 98.78 63 VAL TE O 1
ATOM 4464 N N . GLU C 2 64 ? 181.816 137.140 134.498 1.00 98.35 64 GLU TE N 1
ATOM 4465 C CA . GLU C 2 64 ? 181.248 138.166 135.367 1.00 98.54 64 GLU TE CA 1
ATOM 4466 C C . GLU C 2 64 ? 182.063 139.460 135.364 1.00 97.79 64 GLU TE C 1
ATOM 4467 O O . GLU C 2 64 ? 183.248 139.472 135.702 1.00 100.05 64 GLU TE O 1
ATOM 4473 N N . ASP C 2 65 ? 181.371 140.557 135.043 1.00 95.17 65 ASP TE N 1
ATOM 4474 C CA . ASP C 2 65 ? 181.868 141.912 135.209 1.00 94.57 65 ASP TE CA 1
ATOM 4475 C C . ASP C 2 65 ? 181.168 142.514 136.433 1.00 91.88 65 ASP TE C 1
ATOM 4476 O O . ASP C 2 65 ? 181.554 142.244 137.565 1.00 93.12 65 ASP TE O 1
ATOM 4481 N N . ALA C 2 66 ? 180.063 143.236 136.214 1.00 88.66 66 ALA TE N 1
ATOM 4482 C CA . ALA C 2 66 ? 179.184 143.692 137.283 1.00 84.99 66 ALA TE CA 1
ATOM 4483 C C . ALA C 2 66 ? 178.271 142.551 137.737 1.00 82.16 66 ALA TE C 1
ATOM 4484 O O . ALA C 2 66 ? 177.721 141.834 136.907 1.00 82.79 66 ALA TE O 1
ATOM 4486 N N . ALA C 2 67 ? 178.112 142.377 139.056 1.00 79.92 67 ALA TE N 1
ATOM 4487 C CA . ALA C 2 67 ? 177.094 141.479 139.588 1.00 76.23 67 ALA TE CA 1
ATOM 4488 C C . ALA C 2 67 ? 176.436 142.100 140.819 1.00 75.27 67 ALA TE C 1
ATOM 4489 O O . ALA C 2 67 ? 177.128 142.555 141.728 1.00 77.57 67 ALA TE O 1
ATOM 4491 N N . VAL C 2 68 ? 175.096 142.124 140.829 1.00 72.69 68 VAL TE N 1
ATOM 4492 C CA . VAL C 2 68 ? 174.331 142.626 141.962 1.00 72.50 68 VAL TE CA 1
ATOM 4493 C C . VAL C 2 68 ? 173.328 141.554 142.377 1.00 72.20 68 VAL TE C 1
ATOM 4494 O O . VAL C 2 68 ? 172.553 141.067 141.557 1.00 71.58 68 VAL TE O 1
ATOM 4498 N N . THR C 2 69 ? 173.341 141.184 143.662 1.00 74.34 69 THR TE N 1
ATOM 4499 C CA . THR C 2 69 ? 172.311 140.296 144.173 1.00 75.15 69 THR TE CA 1
ATOM 4500 C C . THR C 2 69 ? 171.062 141.130 144.437 1.00 74.50 69 THR TE C 1
ATOM 4501 O O . THR C 2 69 ? 171.060 141.974 145.327 1.00 75.67 69 THR TE O 1
ATOM 4505 N N . LEU C 2 70 ? 170.012 140.880 143.650 1.00 72.84 70 LEU TE N 1
ATOM 4506 C CA . LEU C 2 70 ? 168.827 141.724 143.627 1.00 71.69 70 LEU TE CA 1
ATOM 4507 C C . LEU C 2 70 ? 167.991 141.514 144.886 1.00 73.14 70 LEU TE C 1
ATOM 4508 O O . LEU C 2 70 ? 167.611 142.482 145.543 1.00 74.65 70 LEU TE O 1
ATOM 4513 N N . ASP C 2 71 ? 167.693 140.243 145.191 1.00 72.55 71 ASP TE N 1
ATOM 4514 C CA . ASP C 2 71 ? 166.797 139.880 146.279 1.00 72.72 71 ASP TE CA 1
ATOM 4515 C C . ASP C 2 71 ? 166.926 138.393 146.606 1.00 72.63 71 ASP TE C 1
ATOM 4516 O O . ASP C 2 71 ? 167.391 137.599 145.787 1.00 73.50 71 ASP TE O 1
ATOM 4521 N N . SER C 2 72 ? 166.492 138.041 147.824 1.00 72.89 72 SER TE N 1
ATOM 4522 C CA . SER C 2 72 ? 166.413 136.666 148.291 1.00 73.30 72 SER TE CA 1
ATOM 4523 C C . SER C 2 72 ? 164.954 136.300 148.545 1.00 73.67 72 SER TE C 1
ATOM 4524 O O . SER C 2 72 ? 164.223 137.024 149.222 1.00 75.85 72 SER TE O 1
ATOM 4527 N N . PHE C 2 73 ? 164.545 135.155 147.995 1.00 73.17 73 PHE TE N 1
ATOM 4528 C CA . PHE C 2 73 ? 163.217 134.612 148.223 1.00 72.32 73 PHE TE CA 1
ATOM 4529 C C . PHE C 2 73 ? 163.340 133.387 149.123 1.00 73.64 73 PHE TE C 1
ATOM 4530 O O . PHE C 2 73 ? 164.204 132.541 148.896 1.00 76.21 73 PHE TE O 1
ATOM 4538 N N . THR C 2 74 ? 162.458 133.289 150.126 1.00 74.39 74 THR TE N 1
ATOM 4539 C CA . THR C 2 74 ? 162.479 132.186 151.080 1.00 75.18 74 THR TE CA 1
ATOM 4540 C C . THR C 2 74 ? 161.274 131.269 150.875 1.00 74.10 74 THR TE C 1
ATOM 4541 O O . THR C 2 74 ? 160.152 131.737 150.682 1.00 76.06 74 THR TE O 1
ATOM 4545 N N . GLY C 2 75 ? 161.520 129.953 150.941 1.00 72.57 75 GLY TE N 1
ATOM 4546 C CA . GLY C 2 75 ? 160.469 128.955 150.816 1.00 72.09 75 GLY TE CA 1
ATOM 4547 C C . GLY C 2 75 ? 159.921 128.866 149.393 1.00 71.64 75 GLY TE C 1
ATOM 4548 O O . GLY C 2 75 ? 160.580 129.268 148.443 1.00 72.82 75 GLY TE O 1
ATOM 4549 N N . GLU C 2 76 ? 158.702 128.333 149.258 1.00 73.22 76 GLU TE N 1
ATOM 4550 C CA . GLU C 2 76 ? 158.084 128.137 147.955 1.00 73.04 76 GLU TE CA 1
ATOM 4551 C C . GLU C 2 76 ? 157.085 129.257 147.663 1.00 72.61 76 GLU TE C 1
ATOM 4552 O O . GLU C 2 76 ? 156.324 129.649 148.547 1.00 75.11 76 GLU TE O 1
ATOM 4558 N N . GLY C 2 77 ? 157.051 129.724 146.405 1.00 69.45 77 GLY TE N 1
ATOM 4559 C CA . GLY C 2 77 ? 156.031 130.673 145.989 1.00 68.05 77 GLY TE CA 1
ATOM 4560 C C . GLY C 2 77 ? 156.306 131.306 144.629 1.00 65.79 77 GLY TE C 1
ATOM 4561 O O . GLY C 2 77 ? 157.087 130.792 143.834 1.00 64.37 77 GLY TE O 1
ATOM 4562 N N . ILE C 2 78 ? 155.645 132.445 144.382 1.00 64.74 78 ILE TE N 1
ATOM 4563 C CA . ILE C 2 78 ? 155.851 133.217 143.167 1.00 61.77 78 ILE TE CA 1
ATOM 4564 C C . ILE C 2 78 ? 156.148 134.693 143.461 1.00 60.81 78 ILE TE C 1
ATOM 4565 O O . ILE C 2 78 ? 155.407 135.388 144.148 1.00 63.31 78 ILE TE O 1
ATOM 4570 N N . SER C 2 79 ? 157.264 135.163 142.909 1.00 58.92 79 SER TE N 1
ATOM 4571 C CA . SER C 2 79 ? 157.538 136.580 142.802 1.00 58.48 79 SER TE CA 1
ATOM 4572 C C . SER C 2 79 ? 156.864 137.105 141.540 1.00 59.13 79 SER TE C 1
ATOM 4573 O O . SER C 2 79 ? 157.441 137.084 140.453 1.00 59.67 79 SER TE O 1
ATOM 4576 N N . GLN C 2 80 ? 155.615 137.528 141.691 1.00 60.53 80 GLN TE N 1
ATOM 4577 C CA . GLN C 2 80 ? 154.848 138.086 140.584 1.00 60.26 80 GLN TE CA 1
ATOM 4578 C C . GLN C 2 80 ? 155.084 139.596 140.462 1.00 59.67 80 GLN TE C 1
ATOM 4579 O O . GLN C 2 80 ? 155.357 140.240 141.458 1.00 61.62 80 GLN TE O 1
ATOM 4585 N N . GLY C 2 81 ? 154.976 140.155 139.246 1.00 59.20 81 GLY TE N 1
ATOM 4586 C CA . GLY C 2 81 ? 154.927 141.586 138.976 1.00 61.76 81 GLY TE CA 1
ATOM 4587 C C . GLY C 2 81 ? 156.299 142.257 138.878 1.00 63.14 81 GLY TE C 1
ATOM 4588 O O . GLY C 2 81 ? 156.411 143.472 139.026 1.00 65.74 81 GLY TE O 1
ATOM 4589 N N . ASN C 2 82 ? 157.337 141.469 138.609 1.00 65.71 82 ASN TE N 1
ATOM 4590 C CA . ASN C 2 82 ? 158.678 141.972 138.346 1.00 66.55 82 ASN TE CA 1
ATOM 4591 C C . ASN C 2 82 ? 158.787 142.669 136.993 1.00 67.19 82 ASN TE C 1
ATOM 4592 O O . ASN C 2 82 ? 157.943 142.511 136.121 1.00 66.99 82 ASN TE O 1
ATOM 4597 N N . GLN C 2 83 ? 159.863 143.444 136.846 1.00 71.49 83 GLN TE N 1
ATOM 4598 C CA . GLN C 2 83 ? 160.344 143.895 135.553 1.00 75.11 83 GLN TE CA 1
ATOM 4599 C C . GLN C 2 83 ? 161.870 143.804 135.556 1.00 73.79 83 GLN TE C 1
ATOM 4600 O O . GLN C 2 83 ? 162.547 144.786 135.285 1.00 74.52 83 GLN TE O 1
ATOM 4606 N N . ILE C 2 84 ? 162.446 142.644 135.884 1.00 74.55 84 ILE TE N 1
ATOM 4607 C CA . ILE C 2 84 ? 163.895 142.554 135.767 1.00 76.72 84 ILE TE CA 1
ATOM 4608 C C . ILE C 2 84 ? 164.241 142.346 134.296 1.00 74.02 84 ILE TE C 1
ATOM 4609 O O . ILE C 2 84 ? 163.626 141.522 133.630 1.00 73.81 84 ILE TE O 1
ATOM 4614 N N . GLU C 2 85 ? 165.168 143.158 133.781 1.00 73.86 85 GLU TE N 1
ATOM 4615 C CA . GLU C 2 85 ? 165.386 143.228 132.345 1.00 72.42 85 GLU TE CA 1
ATOM 4616 C C . GLU C 2 85 ? 166.815 142.835 131.983 1.00 69.49 85 GLU TE C 1
ATOM 4617 O O . GLU C 2 85 ? 167.765 143.157 132.694 1.00 70.25 85 GLU TE O 1
ATOM 4623 N N . ALA C 2 86 ? 166.957 142.155 130.843 1.00 67.14 86 ALA TE N 1
ATOM 4624 C CA . ALA C 2 86 ? 168.262 141.728 130.366 1.00 66.10 86 ALA TE CA 1
ATOM 4625 C C . ALA C 2 86 ? 168.281 141.732 128.840 1.00 66.26 86 ALA TE C 1
ATOM 4626 O O . ALA C 2 86 ? 167.267 141.455 128.213 1.00 67.59 86 ALA TE O 1
ATOM 4628 N N . SER C 2 87 ? 169.440 142.034 128.238 1.00 67.16 87 SER TE N 1
ATOM 4629 C CA . SER C 2 87 ? 169.601 141.915 126.792 1.00 67.37 87 SER TE CA 1
ATOM 4630 C C . SER C 2 87 ? 170.921 141.240 126.442 1.00 67.77 87 SER TE C 1
ATOM 4631 O O . SER C 2 87 ? 171.879 141.287 127.211 1.00 69.13 87 SER TE O 1
ATOM 4634 N N . ASP C 2 88 ? 170.953 140.643 125.250 1.00 69.38 88 ASP TE N 1
ATOM 4635 C CA . ASP C 2 88 ? 172.164 140.070 124.703 1.00 70.91 88 ASP TE CA 1
ATOM 4636 C C . ASP C 2 88 ? 173.194 141.159 124.412 1.00 70.42 88 ASP TE C 1
ATOM 4637 O O . ASP C 2 88 ? 174.349 141.010 124.799 1.00 72.78 88 ASP TE O 1
ATOM 4642 N N . ASN C 2 89 ? 172.805 142.239 123.730 1.00 69.05 89 ASN TE N 1
ATOM 4643 C CA . ASN C 2 89 ? 173.803 143.203 123.293 1.00 70.43 89 ASN TE CA 1
ATOM 4644 C C . ASN C 2 89 ? 174.453 143.921 124.477 1.00 71.48 89 ASN TE C 1
ATOM 4645 O O . ASN C 2 89 ? 175.633 144.253 124.410 1.00 74.03 89 ASN TE O 1
ATOM 4650 N N . THR C 2 90 ? 173.694 144.159 125.555 1.00 70.18 90 THR TE N 1
ATOM 4651 C CA . THR C 2 90 ? 174.262 144.714 126.777 1.00 69.77 90 THR TE CA 1
ATOM 4652 C C . THR C 2 90 ? 174.793 143.623 127.712 1.00 69.84 90 THR TE C 1
ATOM 4653 O O . THR C 2 90 ? 175.134 143.905 128.863 1.00 71.41 90 THR TE O 1
ATOM 4657 N N . ASN C 2 91 ? 174.843 142.376 127.223 1.00 69.46 91 ASN TE N 1
ATOM 4658 C CA . ASN C 2 91 ? 175.462 141.231 127.884 1.00 69.80 91 ASN TE CA 1
ATOM 4659 C C . ASN C 2 91 ? 174.974 141.032 129.318 1.00 70.20 91 ASN TE C 1
ATOM 4660 O O . ASN C 2 91 ? 175.763 140.742 130.214 1.00 71.21 91 ASN TE O 1
ATOM 4665 N N . THR C 2 92 ? 173.662 141.169 129.519 1.00 71.75 92 THR TE N 1
ATOM 4666 C CA . THR C 2 92 ? 173.063 141.090 130.840 1.00 71.75 92 THR TE CA 1
ATOM 4667 C C . THR C 2 92 ? 172.439 139.709 131.021 1.00 70.92 92 THR TE C 1
ATOM 4668 O O . THR C 2 92 ? 171.735 139.236 130.140 1.00 71.23 92 THR TE O 1
ATOM 4672 N N . TYR C 2 93 ? 172.702 139.079 132.169 1.00 71.52 93 TYR TE N 1
ATOM 4673 C CA . TYR C 2 93 ? 172.178 137.764 132.513 1.00 71.18 93 TYR TE CA 1
ATOM 4674 C C . TYR C 2 93 ? 171.467 137.853 133.861 1.00 71.07 93 TYR TE C 1
ATOM 4675 O O . TYR C 2 93 ? 171.861 138.643 134.721 1.00 72.03 93 TYR TE O 1
ATOM 4684 N N . ILE C 2 94 ? 170.422 137.040 134.046 1.00 69.66 94 ILE TE N 1
ATOM 4685 C CA . ILE C 2 94 ? 169.802 136.889 135.355 1.00 69.25 94 ILE TE CA 1
ATOM 4686 C C . ILE C 2 94 ? 170.108 135.479 135.848 1.00 69.10 94 ILE TE C 1
ATOM 4687 O O . ILE C 2 94 ? 169.823 134.509 135.156 1.00 69.45 94 ILE TE O 1
ATOM 4692 N N . ARG C 2 95 ? 170.700 135.372 137.041 1.00 71.08 95 ARG TE N 1
ATOM 4693 C CA . ARG C 2 95 ? 170.975 134.078 137.638 1.00 72.97 95 ARG TE CA 1
ATOM 4694 C C . ARG C 2 95 ? 170.061 133.894 138.843 1.00 71.97 95 ARG TE C 1
ATOM 4695 O O . ARG C 2 95 ? 170.025 134.741 139.732 1.00 72.27 95 ARG TE O 1
ATOM 4703 N N . ILE C 2 96 ? 169.322 132.782 138.858 1.00 70.68 96 ILE TE N 1
ATOM 4704 C CA . ILE C 2 96 ? 168.535 132.418 140.020 1.00 70.85 96 ILE TE CA 1
ATOM 4705 C C . ILE C 2 96 ? 169.226 131.223 140.660 1.00 71.67 96 ILE TE C 1
ATOM 4706 O O . ILE C 2 96 ? 169.319 130.165 140.050 1.00 72.74 96 ILE TE O 1
ATOM 4711 N N . THR C 2 97 ? 169.746 131.427 141.872 1.00 73.80 97 THR TE N 1
ATOM 4712 C CA . THR C 2 97 ? 170.603 130.457 142.534 1.00 76.54 97 THR TE CA 1
ATOM 4713 C C . THR C 2 97 ? 169.820 129.809 143.667 1.00 76.99 97 THR TE C 1
ATOM 4714 O O . THR C 2 97 ? 169.253 130.510 144.497 1.00 77.06 97 THR TE O 1
ATOM 4718 N N . ASN C 2 98 ? 169.817 128.477 143.703 1.00 76.87 98 ASN TE N 1
ATOM 4719 C CA . ASN C 2 98 ? 169.200 127.726 144.783 1.00 77.06 98 ASN TE CA 1
ATOM 4720 C C . ASN C 2 98 ? 169.962 127.985 146.089 1.00 78.87 98 ASN TE C 1
ATOM 4721 O O . ASN C 2 98 ? 171.188 128.106 146.083 1.00 80.58 98 ASN TE O 1
ATOM 4726 N N . THR C 2 99 ? 169.222 128.117 147.202 1.00 80.23 99 THR TE N 1
ATOM 4727 C CA . THR C 2 99 ? 169.798 128.281 148.533 1.00 82.67 99 THR TE CA 1
ATOM 4728 C C . THR C 2 99 ? 169.065 127.410 149.564 1.00 84.45 99 THR TE C 1
ATOM 4729 O O . THR C 2 99 ? 169.280 127.575 150.766 1.00 86.73 99 THR TE O 1
ATOM 4733 N N . SER C 2 100 ? 168.242 126.457 149.091 1.00 86.38 100 SER TE N 1
ATOM 4734 C CA . SER C 2 100 ? 167.265 125.712 149.887 1.00 89.34 100 SER TE CA 1
ATOM 4735 C C . SER C 2 100 ? 167.870 124.638 150.795 1.00 91.60 100 SER TE C 1
ATOM 4736 O O . SER C 2 100 ? 167.200 124.169 151.719 1.00 94.08 100 SER TE O 1
ATOM 4739 N N . GLY C 2 101 ? 169.083 124.172 150.486 1.00 90.78 101 GLY TE N 1
ATOM 4740 C CA . GLY C 2 101 ? 169.629 123.001 151.160 1.00 93.07 101 GLY TE CA 1
ATOM 4741 C C . GLY C 2 101 ? 169.178 121.678 150.533 1.00 94.16 101 GLY TE C 1
ATOM 4742 O O . GLY C 2 101 ? 169.395 120.619 151.121 1.00 97.37 101 GLY TE O 1
ATOM 4743 N N . GLY C 2 102 ? 168.557 121.746 149.345 1.00 91.18 102 GLY TE N 1
ATOM 4744 C CA . GLY C 2 102 ? 168.038 120.588 148.621 1.00 89.50 102 GLY TE CA 1
ATOM 4745 C C . GLY C 2 102 ? 167.552 120.977 147.226 1.00 87.76 102 GLY TE C 1
ATOM 4746 O O . GLY C 2 102 ? 167.503 122.158 146.908 1.00 89.70 102 GLY TE O 1
ATOM 4747 N N . ALA C 2 103 ? 167.178 119.987 146.404 1.00 86.11 103 ALA TE N 1
ATOM 4748 C CA . ALA C 2 103 ? 166.856 120.214 144.998 1.00 83.47 103 ALA TE CA 1
ATOM 4749 C C . ALA C 2 103 ? 165.502 120.910 144.824 1.00 82.91 103 ALA TE C 1
ATOM 4750 O O . ALA C 2 103 ? 164.530 120.547 145.487 1.00 83.71 103 ALA TE O 1
ATOM 4752 N N . ILE C 2 104 ? 165.432 121.895 143.904 1.00 79.99 104 ILE TE N 1
ATOM 4753 C CA . ILE C 2 104 ? 164.209 122.664 143.673 1.00 77.01 104 ILE TE CA 1
ATOM 4754 C C . ILE C 2 104 ? 163.909 122.848 142.185 1.00 75.42 104 ILE TE C 1
ATOM 4755 O O . ILE C 2 104 ? 164.787 122.775 141.326 1.00 76.54 104 ILE TE O 1
ATOM 4760 N N . ASP C 2 105 ? 162.645 123.178 141.910 1.00 74.80 105 ASP TE N 1
ATOM 4761 C CA . ASP C 2 105 ? 162.191 123.546 140.580 1.00 74.24 105 ASP TE CA 1
ATOM 4762 C C . ASP C 2 105 ? 162.098 125.072 140.488 1.00 72.56 105 ASP TE C 1
ATOM 4763 O O . ASP C 2 105 ? 161.545 125.709 141.380 1.00 72.37 105 ASP TE O 1
ATOM 4768 N N . ILE C 2 106 ? 162.660 125.655 139.415 1.00 69.60 106 ILE TE N 1
ATOM 4769 C CA . ILE C 2 106 ? 162.591 127.092 139.177 1.00 67.84 106 ILE TE CA 1
ATOM 4770 C C . ILE C 2 106 ? 161.927 127.330 137.822 1.00 67.33 106 ILE TE C 1
ATOM 4771 O O . ILE C 2 106 ? 162.349 126.748 136.822 1.00 69.47 106 ILE TE O 1
ATOM 4776 N N . ILE C 2 107 ? 160.886 128.176 137.797 1.00 65.55 107 ILE TE N 1
ATOM 4777 C CA . ILE C 2 107 ? 160.277 128.593 136.541 1.00 64.34 107 ILE TE CA 1
ATOM 4778 C C . ILE C 2 107 ? 160.226 130.120 136.508 1.00 62.79 107 ILE TE C 1
ATOM 4779 O O . ILE C 2 107 ? 159.609 130.733 137.369 1.00 64.58 107 ILE TE O 1
ATOM 4784 N N . ALA C 2 108 ? 160.873 130.730 135.512 1.00 61.55 108 ALA TE N 1
ATOM 4785 C CA . ALA C 2 108 ? 160.812 132.173 135.333 1.00 61.45 108 ALA TE CA 1
ATOM 4786 C C . ALA C 2 108 ? 160.056 132.486 134.044 1.00 61.80 108 ALA TE C 1
ATOM 4787 O O . ALA C 2 108 ? 160.354 131.913 133.003 1.00 63.13 108 ALA TE O 1
ATOM 4789 N N . THR C 2 109 ? 159.056 133.377 134.116 1.00 62.23 109 THR TE N 1
ATOM 4790 C CA . THR C 2 109 ? 158.309 133.764 132.928 1.00 62.44 109 THR TE CA 1
ATOM 4791 C C . THR C 2 109 ? 158.282 135.282 132.781 1.00 62.82 109 THR TE C 1
ATOM 4792 O O . THR C 2 109 ? 158.459 136.035 133.736 1.00 63.91 109 THR TE O 1
ATOM 4796 N N . GLY C 2 110 ? 158.072 135.716 131.546 1.00 62.49 110 GLY TE N 1
ATOM 4797 C CA . GLY C 2 110 ? 158.041 137.126 131.235 1.00 62.10 110 GLY TE CA 1
ATOM 4798 C C . GLY C 2 110 ? 157.801 137.326 129.749 1.00 63.00 110 GLY TE C 1
ATOM 4799 O O . GLY C 2 110 ? 157.164 136.507 129.089 1.00 63.58 110 GLY TE O 1
ATOM 4800 N N . ARG C 2 111 ? 158.369 138.414 129.239 1.00 65.83 111 ARG TE N 1
ATOM 4801 C CA . ARG C 2 111 ? 158.095 138.847 127.887 1.00 68.55 111 ARG TE CA 1
ATOM 4802 C C . ARG C 2 111 ? 159.404 139.203 127.194 1.00 67.63 111 ARG TE C 1
ATOM 4803 O O . ARG C 2 111 ? 160.323 139.730 127.817 1.00 68.11 111 ARG TE O 1
ATOM 4811 N N . GLU C 2 112 ? 159.464 138.920 125.893 1.00 67.65 112 GLU TE N 1
ATOM 4812 C CA . GLU C 2 112 ? 160.539 139.431 125.061 1.00 67.64 112 GLU TE CA 1
ATOM 4813 C C . GLU C 2 112 ? 160.306 140.907 124.756 1.00 66.28 112 GLU TE C 1
ATOM 4814 O O . GLU C 2 112 ? 159.180 141.346 124.520 1.00 67.63 112 GLU TE O 1
ATOM 4820 N N . VAL C 2 113 ? 161.408 141.657 124.755 1.00 65.11 113 VAL TE N 1
ATOM 4821 C CA . VAL C 2 113 ? 161.417 143.084 124.490 1.00 66.05 113 VAL TE CA 1
ATOM 4822 C C . VAL C 2 113 ? 162.352 143.299 123.302 1.00 65.80 113 VAL TE C 1
ATOM 4823 O O . VAL C 2 113 ? 163.287 142.530 123.105 1.00 66.76 113 VAL TE O 1
ATOM 4827 N N . SER C 2 114 ? 162.090 144.325 122.488 1.00 65.89 114 SER TE N 1
ATOM 4828 C CA . SER C 2 114 ? 163.021 144.671 121.426 1.00 67.16 114 SER TE CA 1
ATOM 4829 C C . SER C 2 114 ? 164.309 145.229 122.024 1.00 68.95 114 SER TE C 1
ATOM 4830 O O . SER C 2 114 ? 164.273 145.946 123.019 1.00 69.70 114 SER TE O 1
ATOM 4833 N N . GLN C 2 115 ? 165.442 144.914 121.395 1.00 72.81 115 GLN TE N 1
ATOM 4834 C CA . GLN C 2 115 ? 166.632 145.719 121.615 1.00 76.72 115 GLN TE CA 1
ATOM 4835 C C . GLN C 2 115 ? 166.499 147.054 120.864 1.00 82.64 115 GLN TE C 1
ATOM 4836 O O . GLN C 2 115 ? 167.407 147.899 121.040 1.00 86.19 115 GLN TE O 1
ATOM 4843 N N . THR D 2 2 ? 138.511 142.989 112.001 1.00 106.61 2 THR TF N 1
ATOM 4844 C CA . THR D 2 2 ? 139.545 144.033 112.300 1.00 105.17 2 THR TF CA 1
ATOM 4845 C C . THR D 2 2 ? 140.940 143.414 112.254 1.00 101.26 2 THR TF C 1
ATOM 4846 O O . THR D 2 2 ? 141.103 142.215 112.468 1.00 100.78 2 THR TF O 1
ATOM 4850 N N . ASP D 2 3 ? 141.947 144.259 111.978 1.00 97.02 3 ASP TF N 1
ATOM 4851 C CA . ASP D 2 3 ? 143.350 143.866 111.922 1.00 93.16 3 ASP TF CA 1
ATOM 4852 C C . ASP D 2 3 ? 143.855 143.455 113.309 1.00 88.78 3 ASP TF C 1
ATOM 4853 O O . ASP D 2 3 ? 143.640 144.165 114.289 1.00 88.54 3 ASP TF O 1
ATOM 4858 N N . THR D 2 4 ? 144.594 142.334 113.383 1.00 84.99 4 THR TF N 1
ATOM 4859 C CA . THR D 2 4 ? 145.299 141.950 114.600 1.00 80.95 4 THR TF CA 1
ATOM 4860 C C . THR D 2 4 ? 146.801 142.170 114.426 1.00 78.61 4 THR TF C 1
ATOM 4861 O O . THR D 2 4 ? 147.391 141.723 113.443 1.00 80.63 4 THR TF O 1
ATOM 4865 N N . ILE D 2 5 ? 147.411 142.846 115.407 1.00 75.24 5 ILE TF N 1
ATOM 4866 C CA . ILE D 2 5 ? 148.848 143.079 115.428 1.00 73.38 5 ILE TF CA 1
ATOM 4867 C C . ILE D 2 5 ? 149.404 142.615 116.774 1.00 70.32 5 ILE TF C 1
ATOM 4868 O O . ILE D 2 5 ? 148.750 142.744 117.810 1.00 70.27 5 ILE TF O 1
ATOM 4873 N N . VAL D 2 6 ? 150.615 142.046 116.738 1.00 66.59 6 VAL TF N 1
ATOM 4874 C CA . VAL D 2 6 ? 151.335 141.666 117.942 1.00 64.28 6 VAL TF CA 1
ATOM 4875 C C . VAL D 2 6 ? 152.280 142.805 118.316 1.00 64.65 6 VAL TF C 1
ATOM 4876 O O . VAL D 2 6 ? 153.140 143.191 117.525 1.00 65.97 6 VAL TF O 1
ATOM 4880 N N . ASN D 2 7 ? 152.109 143.323 119.537 1.00 65.52 7 ASN TF N 1
ATOM 4881 C CA . ASN D 2 7 ? 152.900 144.436 120.035 1.00 66.85 7 ASN TF CA 1
ATOM 4882 C C . ASN D 2 7 ? 154.067 143.922 120.873 1.00 65.10 7 ASN TF C 1
ATOM 4883 O O . ASN D 2 7 ? 153.863 143.443 121.985 1.00 66.47 7 ASN TF O 1
ATOM 4888 N N . VAL D 2 8 ? 155.293 144.070 120.361 1.00 63.20 8 VAL TF N 1
ATOM 4889 C CA . VAL D 2 8 ? 156.476 143.825 121.171 1.00 63.55 8 VAL TF CA 1
ATOM 4890 C C . VAL D 2 8 ? 156.957 145.163 121.726 1.00 64.41 8 VAL TF C 1
ATOM 4891 O O . VAL D 2 8 ? 156.900 146.183 121.048 1.00 65.37 8 VAL TF O 1
ATOM 4895 N N . GLN D 2 9 ? 157.424 145.154 122.976 1.00 68.30 9 GLN TF N 1
ATOM 4896 C CA . GLN D 2 9 ? 157.737 146.393 123.668 1.00 70.14 9 GLN TF CA 1
ATOM 4897 C C . GLN D 2 9 ? 159.070 146.984 123.205 1.00 70.03 9 GLN TF C 1
ATOM 4898 O O . GLN D 2 9 ? 160.010 146.262 122.872 1.00 68.35 9 GLN TF O 1
ATOM 4904 N N . GLY D 2 10 ? 159.127 148.322 123.247 1.00 74.22 10 GLY TF N 1
ATOM 4905 C CA . GLY D 2 10 ? 160.180 149.154 122.679 1.00 73.90 10 GLY TF CA 1
ATOM 4906 C C . GLY D 2 10 ? 161.560 148.943 123.291 1.00 76.80 10 GLY TF C 1
ATOM 4907 O O . GLY D 2 10 ? 161.713 148.288 124.320 1.00 82.29 10 GLY TF O 1
ATOM 4908 N N . SER D 2 11 ? 162.556 149.552 122.643 1.00 76.62 11 SER TF N 1
ATOM 4909 C CA . SER D 2 11 ? 163.948 149.167 122.788 1.00 73.51 11 SER TF CA 1
ATOM 4910 C C . SER D 2 11 ? 164.422 149.182 124.234 1.00 68.92 11 SER TF C 1
ATOM 4911 O O . SER D 2 11 ? 164.310 150.181 124.932 1.00 68.40 11 SER TF O 1
ATOM 4914 N N . PHE D 2 12 ? 164.975 148.043 124.648 1.00 66.48 12 PHE TF N 1
ATOM 4915 C CA . PHE D 2 12 ? 165.672 147.889 125.911 1.00 65.41 12 PHE TF CA 1
ATOM 4916 C C . PHE D 2 12 ? 166.847 148.866 125.985 1.00 64.89 12 PHE TF C 1
ATOM 4917 O O . PHE D 2 12 ? 167.558 149.070 125.002 1.00 66.58 12 PHE TF O 1
ATOM 4925 N N . PHE D 2 13 ? 167.040 149.467 127.164 1.00 64.74 13 PHE TF N 1
ATOM 4926 C CA . PHE D 2 13 ? 168.193 150.308 127.434 1.00 65.14 13 PHE TF CA 1
ATOM 4927 C C . PHE D 2 13 ? 168.867 149.859 128.729 1.00 65.85 13 PHE TF C 1
ATOM 4928 O O . PHE D 2 13 ? 168.190 149.603 129.722 1.00 67.10 13 PHE TF O 1
ATOM 4936 N N . SER D 2 14 ? 170.206 149.796 128.737 1.00 67.96 14 SER TF N 1
ATOM 4937 C CA . SER D 2 14 ? 170.914 149.675 130.004 1.00 69.04 14 SER TF CA 1
ATOM 4938 C C . SER D 2 14 ? 172.240 150.427 130.021 1.00 69.95 14 SER TF C 1
ATOM 4939 O O . SER D 2 14 ? 172.879 150.632 128.992 1.00 73.55 14 SER TF O 1
ATOM 4942 N N . ALA D 2 15 ? 172.618 150.834 131.234 1.00 69.39 15 ALA TF N 1
ATOM 4943 C CA . ALA D 2 15 ? 173.939 151.347 131.542 1.00 69.54 15 ALA TF CA 1
ATOM 4944 C C . ALA D 2 15 ? 174.486 150.548 132.719 1.00 70.48 15 ALA TF C 1
ATOM 4945 O O . ALA D 2 15 ? 173.746 150.191 133.633 1.00 71.16 15 ALA TF O 1
ATOM 4947 N N . SER D 2 16 ? 175.780 150.227 132.681 1.00 72.59 16 SER TF N 1
ATOM 4948 C CA . SER D 2 16 ? 176.366 149.472 133.776 1.00 73.59 16 SER TF CA 1
ATOM 4949 C C . SER D 2 16 ? 177.830 149.839 133.978 1.00 75.11 16 SER TF C 1
ATOM 4950 O O . SER D 2 16 ? 178.510 150.292 133.057 1.00 77.81 16 SER TF O 1
ATOM 4953 N N . ALA D 2 17 ? 178.283 149.634 135.217 1.00 75.10 17 ALA TF N 1
ATOM 4954 C CA . ALA D 2 17 ? 179.677 149.788 135.581 1.00 75.00 17 ALA TF CA 1
ATOM 4955 C C . ALA D 2 17 ? 179.999 148.829 136.723 1.00 75.83 17 ALA TF C 1
ATOM 4956 O O . ALA D 2 17 ? 179.270 148.756 137.709 1.00 76.44 17 ALA TF O 1
ATOM 4958 N N . SER D 2 18 ? 181.079 148.062 136.548 1.00 77.68 18 SER TF N 1
ATOM 4959 C CA . SER D 2 18 ? 181.645 147.274 137.630 1.00 79.52 18 SER TF CA 1
ATOM 4960 C C . SER D 2 18 ? 182.690 148.099 138.377 1.00 79.46 18 SER TF C 1
ATOM 4961 O O . SER D 2 18 ? 183.343 148.966 137.792 1.00 80.02 18 SER TF O 1
ATOM 4964 N N . GLY D 2 19 ? 182.835 147.824 139.679 1.00 80.86 19 GLY TF N 1
ATOM 4965 C CA . GLY D 2 19 ? 183.919 148.366 140.486 1.00 83.26 19 GLY TF CA 1
ATOM 4966 C C . GLY D 2 19 ? 184.022 149.893 140.453 1.00 84.94 19 GLY TF C 1
ATOM 4967 O O . GLY D 2 19 ? 185.128 150.431 140.399 1.00 88.14 19 GLY TF O 1
ATOM 4968 N N . VAL D 2 20 ? 182.871 150.580 140.486 1.00 84.80 20 VAL TF N 1
ATOM 4969 C CA . VAL D 2 20 ? 182.814 152.031 140.622 1.00 86.46 20 VAL TF CA 1
ATOM 4970 C C . VAL D 2 20 ? 183.415 152.389 141.979 1.00 89.05 20 VAL TF C 1
ATOM 4971 O O . VAL D 2 20 ? 182.930 151.911 143.003 1.00 89.93 20 VAL TF O 1
ATOM 4975 N N . ALA D 2 21 ? 184.470 153.220 141.983 1.00 91.82 21 ALA TF N 1
ATOM 4976 C CA . ALA D 2 21 ? 185.169 153.566 143.218 1.00 93.39 21 ALA TF CA 1
ATOM 4977 C C . ALA D 2 21 ? 184.305 154.446 144.128 1.00 95.10 21 ALA TF C 1
ATOM 4978 O O . ALA D 2 21 ? 183.249 154.921 143.725 1.00 94.89 21 ALA TF O 1
ATOM 4980 N N . ASP D 2 22 ? 184.775 154.677 145.362 1.00 98.99 22 ASP TF N 1
ATOM 4981 C CA . ASP D 2 22 ? 183.980 155.152 146.489 1.00 100.41 22 ASP TF CA 1
ATOM 4982 C C . ASP D 2 22 ? 183.064 156.334 146.153 1.00 100.76 22 ASP TF C 1
ATOM 4983 O O . ASP D 2 22 ? 181.875 156.270 146.459 1.00 103.61 22 ASP TF O 1
ATOM 4988 N N . THR D 2 23 ? 183.605 157.408 145.556 1.00 98.60 23 THR TF N 1
ATOM 4989 C CA . THR D 2 23 ? 182.821 158.604 145.247 1.00 97.81 23 THR TF CA 1
ATOM 4990 C C . THR D 2 23 ? 182.609 158.812 143.743 1.00 96.67 23 THR TF C 1
ATOM 4991 O O . THR D 2 23 ? 182.165 159.881 143.323 1.00 95.40 23 THR TF O 1
ATOM 4995 N N . GLU D 2 24 ? 182.907 157.790 142.937 1.00 96.32 24 GLU TF N 1
ATOM 4996 C CA . GLU D 2 24 ? 182.722 157.856 141.494 1.00 96.25 24 GLU TF CA 1
ATOM 4997 C C . GLU D 2 24 ? 181.271 157.544 141.122 1.00 93.92 24 GLU TF C 1
ATOM 4998 O O . GLU D 2 24 ? 180.451 157.178 141.969 1.00 94.33 24 GLU TF O 1
ATOM 5004 N N . SER D 2 25 ? 180.962 157.685 139.828 1.00 90.74 25 SER TF N 1
ATOM 5005 C CA . SER D 2 25 ? 179.581 157.599 139.385 1.00 87.47 25 SER TF CA 1
ATOM 5006 C C . SER D 2 25 ? 179.435 156.936 138.018 1.00 84.54 25 SER TF C 1
ATOM 5007 O O . SER D 2 25 ? 180.318 157.011 137.164 1.00 87.42 25 SER TF O 1
ATOM 5010 N N . LEU D 2 26 ? 178.280 156.290 137.831 1.00 81.71 26 LEU TF N 1
ATOM 5011 C CA . LEU D 2 26 ? 177.799 155.911 136.515 1.00 78.81 26 LEU TF CA 1
ATOM 5012 C C . LEU D 2 26 ? 177.002 157.091 135.963 1.00 77.73 26 LEU TF C 1
ATOM 5013 O O . LEU D 2 26 ? 176.007 157.506 136.561 1.00 78.80 26 LEU TF O 1
ATOM 5018 N N . LEU D 2 27 ? 177.475 157.655 134.846 1.00 77.19 27 LEU TF N 1
ATOM 5019 C CA . LEU D 2 27 ? 176.704 158.666 134.149 1.00 76.33 27 LEU TF CA 1
ATOM 5020 C C . LEU D 2 27 ? 175.874 158.000 133.058 1.00 75.59 27 LEU TF C 1
ATOM 5021 O O . LEU D 2 27 ? 176.406 157.505 132.066 1.00 76.81 27 LEU TF O 1
ATOM 5026 N N . ILE D 2 28 ? 174.561 157.979 133.286 1.00 73.84 28 ILE TF N 1
ATOM 5027 C CA . ILE D 2 28 ? 173.612 157.483 132.312 1.00 73.12 28 ILE TF CA 1
ATOM 5028 C C . ILE D 2 28 ? 173.283 158.633 131.370 1.00 73.15 28 ILE TF C 1
ATOM 5029 O O . ILE D 2 28 ? 172.718 159.655 131.762 1.00 73.28 28 ILE TF O 1
ATOM 5034 N N . ASP D 2 29 ? 173.675 158.436 130.116 1.00 74.83 29 ASP TF N 1
ATOM 5035 C CA . ASP D 2 29 ? 173.596 159.466 129.105 1.00 76.18 29 ASP TF CA 1
ATOM 5036 C C . ASP D 2 29 ? 172.593 159.018 128.044 1.00 75.51 29 ASP TF C 1
ATOM 5037 O O . ASP D 2 29 ? 172.810 158.005 127.384 1.00 75.68 29 ASP TF O 1
ATOM 5042 N N . PRO D 2 30 ? 171.471 159.744 127.824 1.00 74.89 30 PRO TF N 1
ATOM 5043 C CA . PRO D 2 30 ? 170.516 159.371 126.784 1.00 75.16 30 PRO TF CA 1
ATOM 5044 C C . PRO D 2 30 ? 171.057 159.522 125.363 1.00 77.65 30 PRO TF C 1
ATOM 5045 O O . PRO D 2 30 ? 170.409 159.062 124.438 1.00 78.36 30 PRO TF O 1
ATOM 5049 N N . GLN D 2 31 ? 172.248 160.113 125.186 1.00 79.72 31 GLN TF N 1
ATOM 5050 C CA . GLN D 2 31 ? 172.925 160.135 123.892 1.00 81.09 31 GLN TF CA 1
ATOM 5051 C C . GLN D 2 31 ? 173.286 158.728 123.405 1.00 81.16 31 GLN TF C 1
ATOM 5052 O O . GLN D 2 31 ? 173.484 158.526 122.207 1.00 83.87 31 GLN TF O 1
ATOM 5058 N N . ASP D 2 32 ? 173.365 157.761 124.327 1.00 82.01 32 ASP TF N 1
ATOM 5059 C CA . ASP D 2 32 ? 173.693 156.373 124.023 1.00 84.02 32 ASP TF CA 1
ATOM 5060 C C . ASP D 2 32 ? 172.485 155.582 123.517 1.00 83.50 32 ASP TF C 1
ATOM 5061 O O . ASP D 2 32 ? 172.652 154.497 122.960 1.00 86.19 32 ASP TF O 1
ATOM 5066 N N . ALA D 2 33 ? 171.276 156.129 123.693 1.00 82.18 33 ALA TF N 1
ATOM 5067 C CA . ALA D 2 33 ? 170.038 155.556 123.173 1.00 82.13 33 ALA TF CA 1
ATOM 5068 C C . ALA D 2 33 ? 169.899 155.847 121.676 1.00 83.14 33 ALA TF C 1
ATOM 5069 O O . ALA D 2 33 ? 170.223 156.942 121.215 1.00 85.12 33 ALA TF O 1
ATOM 5071 N N . LYS D 2 34 ? 169.362 154.885 120.916 1.00 84.38 34 LYS TF N 1
ATOM 5072 C CA . LYS D 2 34 ? 169.050 155.074 119.505 1.00 85.63 34 LYS TF CA 1
ATOM 5073 C C . LYS D 2 34 ? 168.026 156.200 119.308 1.00 82.10 34 LYS TF C 1
ATOM 5074 O O . LYS D 2 34 ? 168.175 157.012 118.395 1.00 83.70 34 LYS TF O 1
ATOM 5080 N N . PHE D 2 35 ? 166.995 156.250 120.165 1.00 77.46 35 PHE TF N 1
ATOM 5081 C CA . PHE D 2 35 ? 165.944 157.257 120.084 1.00 73.58 35 PHE TF CA 1
ATOM 5082 C C . PHE D 2 35 ? 166.290 158.555 120.819 1.00 71.28 35 PHE TF C 1
ATOM 5083 O O . PHE D 2 35 ? 165.539 159.526 120.737 1.00 71.84 35 PHE TF O 1
ATOM 5091 N N . GLY D 2 36 ? 167.397 158.567 121.569 1.00 68.69 36 GLY TF N 1
ATOM 5092 C CA . GLY D 2 36 ? 167.900 159.767 122.224 1.00 67.62 36 GLY TF CA 1
ATOM 5093 C C . GLY D 2 36 ? 167.138 160.158 123.489 1.00 66.79 36 GLY TF C 1
ATOM 5094 O O . GLY D 2 36 ? 167.389 161.225 124.040 1.00 68.92 36 GLY TF O 1
ATOM 5095 N N . ALA D 2 37 ? 166.216 159.303 123.950 1.00 65.44 37 ALA TF N 1
ATOM 5096 C CA . ALA D 2 37 ? 165.611 159.469 125.264 1.00 63.83 37 ALA TF CA 1
ATOM 5097 C C . ALA D 2 37 ? 165.440 158.111 125.940 1.00 62.24 37 ALA TF C 1
ATOM 5098 O O . ALA D 2 37 ? 165.304 157.080 125.280 1.00 62.82 37 ALA TF O 1
ATOM 5100 N N . ILE D 2 38 ? 165.455 158.134 127.276 1.00 62.53 38 ILE TF N 1
ATOM 5101 C CA . ILE D 2 38 ? 165.421 156.930 128.089 1.00 63.60 38 ILE TF CA 1
ATOM 5102 C C . ILE D 2 38 ? 164.482 157.134 129.269 1.00 64.07 38 ILE TF C 1
ATOM 5103 O O . ILE D 2 38 ? 164.253 158.250 129.738 1.00 65.12 38 ILE TF O 1
ATOM 5108 N N . GLU D 2 39 ? 163.974 156.003 129.743 1.00 65.92 39 GLU TF N 1
ATOM 5109 C CA . GLU D 2 39 ? 163.212 155.912 130.967 1.00 66.04 39 GLU TF CA 1
ATOM 5110 C C . GLU D 2 39 ? 163.809 154.751 131.751 1.00 63.29 39 GLU TF C 1
ATOM 5111 O O . GLU D 2 39 ? 163.692 153.606 131.333 1.00 64.46 39 GLU TF O 1
ATOM 5117 N N . ILE D 2 40 ? 164.499 155.060 132.850 1.00 60.87 40 ILE TF N 1
ATOM 5118 C CA . ILE D 2 40 ? 165.102 154.032 133.684 1.00 60.30 40 ILE TF CA 1
ATOM 5119 C C . ILE D 2 40 ? 164.038 153.499 134.640 1.00 58.95 40 ILE TF C 1
ATOM 5120 O O . ILE D 2 40 ? 163.377 154.258 135.341 1.00 58.82 40 ILE TF O 1
ATOM 5125 N N . HIS D 2 41 ? 163.879 152.175 134.622 1.00 58.25 41 HIS TF N 1
ATOM 5126 C CA . HIS D 2 41 ? 162.919 151.445 135.431 1.00 57.40 41 HIS TF CA 1
ATOM 5127 C C . HIS D 2 41 ? 163.606 150.829 136.645 1.00 57.67 41 HIS TF C 1
ATOM 5128 O O . HIS D 2 41 ? 163.054 150.852 137.738 1.00 58.25 41 HIS TF O 1
ATOM 5135 N N . ASN D 2 42 ? 164.801 150.274 136.428 1.00 57.00 42 ASN TF N 1
ATOM 5136 C CA . ASN D 2 42 ? 165.515 149.540 137.455 1.00 57.36 42 ASN TF CA 1
ATOM 5137 C C . ASN D 2 42 ? 166.862 150.194 137.729 1.00 57.82 42 ASN TF C 1
ATOM 5138 O O . ASN D 2 42 ? 167.597 150.527 136.804 1.00 59.36 42 ASN TF O 1
ATOM 5143 N N . ILE D 2 43 ? 167.203 150.318 139.013 1.00 57.68 43 ILE TF N 1
ATOM 5144 C CA . ILE D 2 43 ? 168.573 150.562 139.422 1.00 58.17 43 ILE TF CA 1
ATOM 5145 C C . ILE D 2 43 ? 168.968 149.434 140.369 1.00 58.36 43 ILE TF C 1
ATOM 5146 O O . ILE D 2 43 ? 168.470 149.364 141.486 1.00 59.30 43 ILE TF O 1
ATOM 5151 N N . ALA D 2 44 ? 169.824 148.530 139.890 1.00 58.23 44 ALA TF N 1
ATOM 5152 C CA . ALA D 2 44 ? 170.444 147.522 140.729 1.00 59.38 44 ALA TF CA 1
ATOM 5153 C C . ALA D 2 44 ? 171.745 148.092 141.283 1.00 61.23 44 ALA TF C 1
ATOM 5154 O O . ALA D 2 44 ? 172.653 148.461 140.538 1.00 61.44 44 ALA TF O 1
ATOM 5170 N N . GLY D 2 46 ? 174.869 147.636 143.887 1.00 67.52 46 GLY TF N 1
ATOM 5171 C CA . GLY D 2 46 ? 175.690 146.696 144.649 1.00 66.66 46 GLY TF CA 1
ATOM 5172 C C . GLY D 2 46 ? 176.084 147.192 146.044 1.00 67.46 46 GLY TF C 1
ATOM 5173 O O . GLY D 2 46 ? 176.647 146.437 146.840 1.00 69.42 46 GLY TF O 1
ATOM 5174 N N . GLY D 2 47 ? 175.774 148.462 146.323 1.00 65.71 47 GLY TF N 1
ATOM 5175 C CA . GLY D 2 47 ? 175.962 149.123 147.605 1.00 65.97 47 GLY TF CA 1
ATOM 5176 C C . GLY D 2 47 ? 175.252 150.471 147.563 1.00 66.81 47 GLY TF C 1
ATOM 5177 O O . GLY D 2 47 ? 174.492 150.727 146.633 1.00 69.66 47 GLY TF O 1
ATOM 5178 N N . SER D 2 48 ? 175.498 151.318 148.566 1.00 66.65 48 SER TF N 1
ATOM 5179 C CA . SER D 2 48 ? 174.813 152.597 148.696 1.00 66.96 48 SER TF CA 1
ATOM 5180 C C . SER D 2 48 ? 175.121 153.545 147.534 1.00 67.66 48 SER TF C 1
ATOM 5181 O O . SER D 2 48 ? 176.276 153.702 147.127 1.00 68.81 48 SER TF O 1
ATOM 5184 N N . VAL D 2 49 ? 174.071 154.220 147.036 1.00 67.05 49 VAL TF N 1
ATOM 5185 C CA . VAL D 2 49 ? 174.198 155.180 145.945 1.00 67.05 49 VAL TF CA 1
ATOM 5186 C C . VAL D 2 49 ? 173.279 156.384 146.157 1.00 67.58 49 VAL TF C 1
ATOM 5187 O O . VAL D 2 49 ? 172.195 156.266 146.726 1.00 70.05 49 VAL TF O 1
ATOM 5191 N N . ASP D 2 50 ? 173.712 157.542 145.642 1.00 69.48 50 ASP TF N 1
ATOM 5192 C CA . ASP D 2 50 ? 172.844 158.690 145.425 1.00 71.82 50 ASP TF CA 1
ATOM 5193 C C . ASP D 2 50 ? 172.506 158.786 143.939 1.00 71.15 50 ASP TF C 1
ATOM 5194 O O . ASP D 2 50 ? 173.388 158.705 143.085 1.00 72.66 50 ASP TF O 1
ATOM 5199 N N . VAL D 2 51 ? 171.219 158.982 143.643 1.00 68.57 51 VAL TF N 1
ATOM 5200 C CA . VAL D 2 51 ? 170.751 159.171 142.280 1.00 67.32 51 VAL TF CA 1
ATOM 5201 C C . VAL D 2 51 ? 170.468 160.654 142.070 1.00 68.42 51 VAL TF C 1
ATOM 5202 O O . VAL D 2 51 ? 169.852 161.314 142.902 1.00 69.56 51 VAL TF O 1
ATOM 5206 N N . GLU D 2 52 ? 170.928 161.171 140.932 1.00 71.13 52 GLU TF N 1
ATOM 5207 C CA . GLU D 2 52 ? 170.911 162.604 140.692 1.00 74.21 52 GLU TF CA 1
ATOM 5208 C C . GLU D 2 52 ? 170.498 162.880 139.249 1.00 72.85 52 GLU TF C 1
ATOM 5209 O O . GLU D 2 52 ? 170.975 162.217 138.332 1.00 74.27 52 GLU TF O 1
ATOM 5215 N N . LEU D 2 53 ? 169.624 163.875 139.062 1.00 71.74 53 LEU TF N 1
ATOM 5216 C CA . LEU D 2 53 ? 169.147 164.255 137.744 1.00 71.25 53 LEU TF CA 1
ATOM 5217 C C . LEU D 2 53 ? 169.727 165.621 137.395 1.00 72.03 53 LEU TF C 1
ATOM 5218 O O . LEU D 2 53 ? 169.581 166.576 138.154 1.00 72.42 53 LEU TF O 1
ATOM 5223 N N . LEU D 2 54 ? 170.391 165.694 136.239 1.00 73.88 54 LEU TF N 1
ATOM 5224 C CA . LEU D 2 54 ? 171.154 166.876 135.871 1.00 75.51 54 LEU TF CA 1
ATOM 5225 C C . LEU D 2 54 ? 170.721 167.375 134.500 1.00 76.91 54 LEU TF C 1
ATOM 5226 O O . LEU D 2 54 ? 170.463 166.584 133.604 1.00 78.84 54 LEU TF O 1
ATOM 5231 N N . THR D 2 55 ? 170.643 168.700 134.346 1.00 78.67 55 THR TF N 1
ATOM 5232 C CA . THR D 2 55 ? 170.549 169.329 133.038 1.00 80.55 55 THR TF CA 1
ATOM 5233 C C . THR D 2 55 ? 171.925 169.897 132.711 1.00 81.01 55 THR TF C 1
ATOM 5234 O O . THR D 2 55 ? 172.579 170.475 133.572 1.00 81.91 55 THR TF O 1
ATOM 5238 N N . SER D 2 56 ? 172.373 169.718 131.466 1.00 81.58 56 SER TF N 1
ATOM 5239 C CA . SER D 2 56 ? 173.610 170.327 130.999 1.00 81.38 56 SER TF CA 1
ATOM 5240 C C . SER D 2 56 ? 173.337 171.641 130.265 1.00 83.19 56 SER TF C 1
ATOM 5241 O O . SER D 2 56 ? 172.326 171.768 129.579 1.00 84.65 56 SER TF O 1
ATOM 5244 N N . SER D 2 57 ? 174.285 172.591 130.357 1.00 86.27 57 SER TF N 1
ATOM 5245 C CA . SER D 2 57 ? 174.340 173.762 129.485 1.00 87.86 57 SER TF CA 1
ATOM 5246 C C . SER D 2 57 ? 174.771 173.408 128.057 1.00 88.96 57 SER TF C 1
ATOM 5247 O O . SER D 2 57 ? 174.454 174.134 127.113 1.00 90.93 57 SER TF O 1
ATOM 5250 N N . ASP D 2 58 ? 175.514 172.304 127.898 1.00 89.48 58 ASP TF N 1
ATOM 5251 C CA . ASP D 2 58 ? 176.075 171.898 126.616 1.00 91.71 58 ASP TF CA 1
ATOM 5252 C C . ASP D 2 58 ? 175.248 170.776 125.982 1.00 91.91 58 ASP TF C 1
ATOM 5253 O O . ASP D 2 58 ? 174.770 169.873 126.665 1.00 93.70 58 ASP TF O 1
ATOM 5258 N N . ASP D 2 59 ? 175.104 170.812 124.655 1.00 90.26 59 ASP TF N 1
ATOM 5259 C CA . ASP D 2 59 ? 174.245 169.877 123.941 1.00 88.43 59 ASP TF CA 1
ATOM 5260 C C . ASP D 2 59 ? 174.737 168.429 123.977 1.00 88.25 59 ASP TF C 1
ATOM 5261 O O . ASP D 2 59 ? 173.939 167.510 123.751 1.00 90.94 59 ASP TF O 1
ATOM 5266 N N . THR D 2 60 ? 176.028 168.229 124.285 1.00 88.48 60 THR TF N 1
ATOM 5267 C CA . THR D 2 60 ? 176.726 166.977 124.013 1.00 91.30 60 THR TF CA 1
ATOM 5268 C C . THR D 2 60 ? 177.557 166.496 125.208 1.00 92.00 60 THR TF C 1
ATOM 5269 O O . THR D 2 60 ? 177.832 165.302 125.319 1.00 92.98 60 THR TF O 1
ATOM 5273 N N . GLU D 2 61 ? 177.974 167.426 126.081 1.00 95.36 61 GLU TF N 1
ATOM 5274 C CA . GLU D 2 61 ? 178.773 167.125 127.265 1.00 98.99 61 GLU TF CA 1
ATOM 5275 C C . GLU D 2 61 ? 178.024 167.570 128.521 1.00 96.60 61 GLU TF C 1
ATOM 5276 O O . GLU D 2 61 ? 177.203 168.479 128.461 1.00 95.61 61 GLU TF O 1
ATOM 5282 N N . LEU D 2 62 ? 178.327 166.959 129.676 1.00 94.06 62 LEU TF N 1
ATOM 5283 C CA . LEU D 2 62 ? 177.708 167.410 130.916 1.00 92.34 62 LEU TF CA 1
ATOM 5284 C C . LEU D 2 62 ? 178.485 168.575 131.539 1.00 91.80 62 LEU TF C 1
ATOM 5285 O O . LEU D 2 62 ? 179.583 168.400 132.069 1.00 93.03 62 LEU TF O 1
ATOM 5290 N N . VAL D 2 63 ? 177.873 169.765 131.481 1.00 90.91 63 VAL TF N 1
ATOM 5291 C CA . VAL D 2 63 ? 178.272 170.937 132.242 1.00 91.88 63 VAL TF CA 1
ATOM 5292 C C . VAL D 2 63 ? 177.054 171.319 133.077 1.00 92.01 63 VAL TF C 1
ATOM 5293 O O . VAL D 2 63 ? 176.066 171.783 132.517 1.00 91.62 63 VAL TF O 1
ATOM 5297 N N . GLU D 2 64 ? 177.113 171.107 134.401 1.00 92.94 64 GLU TF N 1
ATOM 5298 C CA . GLU D 2 64 ? 175.937 171.153 135.263 1.00 93.01 64 GLU TF CA 1
ATOM 5299 C C . GLU D 2 64 ? 175.247 172.518 135.244 1.00 91.75 64 GLU TF C 1
ATOM 5300 O O . GLU D 2 64 ? 175.843 173.544 135.573 1.00 93.22 64 GLU TF O 1
ATOM 5306 N N . ASP D 2 65 ? 173.951 172.488 134.916 1.00 89.78 65 ASP TF N 1
ATOM 5307 C CA . ASP D 2 65 ? 173.042 173.610 135.070 1.00 87.87 65 ASP TF CA 1
ATOM 5308 C C . ASP D 2 65 ? 172.162 173.329 136.293 1.00 86.14 65 ASP TF C 1
ATOM 5309 O O . ASP D 2 65 ? 172.588 173.532 137.425 1.00 88.21 65 ASP TF O 1
ATOM 5314 N N . ALA D 2 66 ? 170.975 172.749 136.074 1.00 82.77 66 ALA TF N 1
ATOM 5315 C CA . ALA D 2 66 ? 170.127 172.243 137.145 1.00 79.42 66 ALA TF CA 1
ATOM 5316 C C . ALA D 2 66 ? 170.635 170.878 137.616 1.00 76.55 66 ALA TF C 1
ATOM 5317 O O . ALA D 2 66 ? 170.971 170.028 136.796 1.00 76.95 66 ALA TF O 1
ATOM 5319 N N . ALA D 2 67 ? 170.696 170.666 138.938 1.00 74.47 67 ALA TF N 1
ATOM 5320 C CA . ALA D 2 67 ? 170.949 169.339 139.486 1.00 71.83 67 ALA TF CA 1
ATOM 5321 C C . ALA D 2 67 ? 170.074 169.108 140.716 1.00 71.44 67 ALA TF C 1
ATOM 5322 O O . ALA D 2 67 ? 170.032 169.946 141.616 1.00 72.51 67 ALA TF O 1
ATOM 5324 N N . VAL D 2 68 ? 169.369 167.968 140.738 1.00 69.51 68 VAL TF N 1
ATOM 5325 C CA . VAL D 2 68 ? 168.544 167.580 141.873 1.00 68.36 68 VAL TF CA 1
ATOM 5326 C C . VAL D 2 68 ? 168.952 166.174 142.305 1.00 68.39 68 VAL TF C 1
ATOM 5327 O O . VAL D 2 68 ? 168.976 165.250 141.495 1.00 69.00 68 VAL TF O 1
ATOM 5331 N N . THR D 2 69 ? 169.275 166.009 143.592 1.00 69.23 69 THR TF N 1
ATOM 5332 C CA . THR D 2 69 ? 169.507 164.674 144.117 1.00 70.70 69 THR TF CA 1
ATOM 5333 C C . THR D 2 69 ? 168.150 164.034 144.386 1.00 71.48 69 THR TF C 1
ATOM 5334 O O . THR D 2 69 ? 167.424 164.479 145.272 1.00 73.08 69 THR TF O 1
ATOM 5338 N N . LEU D 2 70 ? 167.826 162.997 143.609 1.00 70.44 70 LEU TF N 1
ATOM 5339 C CA . LEU D 2 70 ? 166.492 162.415 143.588 1.00 69.61 70 LEU TF CA 1
ATOM 5340 C C . LEU D 2 70 ? 166.237 161.609 144.859 1.00 70.42 70 LEU TF C 1
ATOM 5341 O O . LEU D 2 70 ? 165.207 161.790 145.507 1.00 72.12 70 LEU TF O 1
ATOM 5346 N N . ASP D 2 71 ? 167.171 160.704 145.182 1.00 70.38 71 ASP TF N 1
ATOM 5347 C CA . ASP D 2 71 ? 167.016 159.767 146.284 1.00 71.32 71 ASP TF CA 1
ATOM 5348 C C . ASP D 2 71 ? 168.352 159.102 146.611 1.00 70.56 71 ASP TF C 1
ATOM 5349 O O . ASP D 2 71 ? 169.272 159.078 145.791 1.00 71.80 71 ASP TF O 1
ATOM 5354 N N . SER D 2 72 ? 168.427 158.552 147.830 1.00 71.50 72 SER TF N 1
ATOM 5355 C CA . SER D 2 72 ? 169.557 157.773 148.306 1.00 71.62 72 SER TF CA 1
ATOM 5356 C C . SER D 2 72 ? 169.111 156.338 148.566 1.00 71.64 72 SER TF C 1
ATOM 5357 O O . SER D 2 72 ? 168.113 156.093 149.243 1.00 73.88 72 SER TF O 1
ATOM 5360 N N . PHE D 2 73 ? 169.883 155.391 148.030 1.00 70.22 73 PHE TF N 1
ATOM 5361 C CA . PHE D 2 73 ? 169.662 153.975 148.274 1.00 70.57 73 PHE TF CA 1
ATOM 5362 C C . PHE D 2 73 ? 170.770 153.459 149.185 1.00 72.37 73 PHE TF C 1
ATOM 5363 O O . PHE D 2 73 ? 171.940 153.762 148.961 1.00 74.20 73 PHE TF O 1
ATOM 5371 N N . THR D 2 74 ? 170.392 152.666 150.197 1.00 74.01 74 THR TF N 1
ATOM 5372 C CA . THR D 2 74 ? 171.342 152.122 151.161 1.00 75.27 74 THR TF CA 1
ATOM 5373 C C . THR D 2 74 ? 171.506 150.616 150.971 1.00 74.46 74 THR TF C 1
ATOM 5374 O O . THR D 2 74 ? 170.527 149.894 150.780 1.00 75.99 74 THR TF O 1
ATOM 5378 N N . GLY D 2 75 ? 172.759 150.148 151.047 1.00 73.25 75 GLY TF N 1
ATOM 5379 C CA . GLY D 2 75 ? 173.069 148.730 150.940 1.00 71.92 75 GLY TF CA 1
ATOM 5380 C C . GLY D 2 75 ? 172.874 148.199 149.522 1.00 71.64 75 GLY TF C 1
ATOM 5381 O O . GLY D 2 75 ? 172.873 148.961 148.562 1.00 73.40 75 GLY TF O 1
ATOM 5382 N N . GLU D 2 76 ? 172.702 146.879 149.402 1.00 72.11 76 GLU TF N 1
ATOM 5383 C CA . GLU D 2 76 ? 172.559 146.231 148.107 1.00 71.89 76 GLU TF CA 1
ATOM 5384 C C . GLU D 2 76 ? 171.086 145.947 147.810 1.00 71.61 76 GLU TF C 1
ATOM 5385 O O . GLU D 2 76 ? 170.353 145.510 148.697 1.00 74.18 76 GLU TF O 1
ATOM 5391 N N . GLY D 2 77 ? 170.673 146.142 146.548 1.00 68.08 77 GLY TF N 1
ATOM 5392 C CA . GLY D 2 77 ? 169.336 145.750 146.131 1.00 65.60 77 GLY TF CA 1
ATOM 5393 C C . GLY D 2 77 ? 168.936 146.298 144.766 1.00 63.89 77 GLY TF C 1
ATOM 5394 O O . GLY D 2 77 ? 169.782 146.694 143.969 1.00 64.17 77 GLY TF O 1
ATOM 5395 N N . ILE D 2 78 ? 167.619 146.315 144.519 1.00 61.22 78 ILE TF N 1
ATOM 5396 C CA . ILE D 2 78 ? 167.064 146.877 143.298 1.00 58.46 78 ILE TF CA 1
ATOM 5397 C C . ILE D 2 78 ? 165.958 147.900 143.577 1.00 57.91 78 ILE TF C 1
ATOM 5398 O O . ILE D 2 78 ? 164.978 147.633 144.264 1.00 58.13 78 ILE TF O 1
ATOM 5403 N N . SER D 2 79 ? 166.136 149.093 143.013 1.00 56.29 79 SER TF N 1
ATOM 5404 C CA . SER D 2 79 ? 165.071 150.063 142.891 1.00 55.32 79 SER TF CA 1
ATOM 5405 C C . SER D 2 79 ? 164.272 149.744 141.633 1.00 55.60 79 SER TF C 1
ATOM 5406 O O . SER D 2 79 ? 164.593 150.210 140.538 1.00 57.36 79 SER TF O 1
ATOM 5409 N N . GLN D 2 80 ? 163.259 148.900 141.803 1.00 54.60 80 GLN TF N 1
ATOM 5410 C CA . GLN D 2 80 ? 162.365 148.551 140.709 1.00 54.11 80 GLN TF CA 1
ATOM 5411 C C . GLN D 2 80 ? 161.221 149.565 140.598 1.00 53.57 80 GLN TF C 1
ATOM 5412 O O . GLN D 2 80 ? 160.834 150.164 141.596 1.00 55.57 80 GLN TF O 1
ATOM 5418 N N . GLY D 2 81 ? 160.683 149.755 139.381 1.00 53.30 81 GLY TF N 1
ATOM 5419 C CA . GLY D 2 81 ? 159.437 150.475 139.161 1.00 53.28 81 GLY TF CA 1
ATOM 5420 C C . GLY D 2 81 ? 159.606 151.986 139.008 1.00 54.51 81 GLY TF C 1
ATOM 5421 O O . GLY D 2 81 ? 158.638 152.730 139.147 1.00 55.90 81 GLY TF O 1
ATOM 5422 N N . ASN D 2 82 ? 160.825 152.429 138.692 1.00 55.79 82 ASN TF N 1
ATOM 5423 C CA . ASN D 2 82 ? 161.098 153.825 138.393 1.00 56.99 82 ASN TF CA 1
ATOM 5424 C C . ASN D 2 82 ? 160.545 154.244 137.033 1.00 59.56 82 ASN TF C 1
ATOM 5425 O O . ASN D 2 82 ? 160.230 153.417 136.179 1.00 60.34 82 ASN TF O 1
ATOM 5430 N N . GLN D 2 83 ? 160.442 155.563 136.853 1.00 65.02 83 GLN TF N 1
ATOM 5431 C CA . GLN D 2 83 ? 160.297 156.181 135.550 1.00 70.70 83 GLN TF CA 1
ATOM 5432 C C . GLN D 2 83 ? 161.162 157.439 135.538 1.00 71.03 83 GLN TF C 1
ATOM 5433 O O . GLN D 2 83 ? 160.672 158.522 135.249 1.00 71.74 83 GLN TF O 1
ATOM 5439 N N . ILE D 2 84 ? 162.452 157.336 135.869 1.00 72.51 84 ILE TF N 1
ATOM 5440 C CA . ILE D 2 84 ? 163.282 158.525 135.743 1.00 76.06 84 ILE TF CA 1
ATOM 5441 C C . ILE D 2 84 ? 163.640 158.695 134.271 1.00 73.47 84 ILE TF C 1
ATOM 5442 O O . ILE D 2 84 ? 164.029 157.735 133.618 1.00 72.80 84 ILE TF O 1
ATOM 5447 N N . GLU D 2 85 ? 163.426 159.903 133.745 1.00 73.67 85 GLU TF N 1
ATOM 5448 C CA . GLU D 2 85 ? 163.476 160.111 132.307 1.00 72.78 85 GLU TF CA 1
ATOM 5449 C C . GLU D 2 85 ? 164.549 161.129 131.941 1.00 69.96 85 GLU TF C 1
ATOM 5450 O O . GLU D 2 85 ? 164.754 162.120 132.640 1.00 71.19 85 GLU TF O 1
ATOM 5456 N N . ALA D 2 86 ? 165.209 160.886 130.806 1.00 67.74 86 ALA TF N 1
ATOM 5457 C CA . ALA D 2 86 ? 166.248 161.778 130.323 1.00 66.61 86 ALA TF CA 1
ATOM 5458 C C . ALA D 2 86 ? 166.255 161.779 128.797 1.00 66.65 86 ALA TF C 1
ATOM 5459 O O . ALA D 2 86 ? 165.974 160.761 128.179 1.00 66.58 86 ALA TF O 1
ATOM 5461 N N . SER D 2 87 ? 166.593 162.924 128.186 1.00 67.93 87 SER TF N 1
ATOM 5462 C CA . SER D 2 87 ? 166.779 162.985 126.740 1.00 68.27 87 SER TF CA 1
ATOM 5463 C C . SER D 2 87 ? 168.038 163.769 126.387 1.00 68.84 87 SER TF C 1
ATOM 5464 O O . SER D 2 87 ? 168.485 164.624 127.150 1.00 70.57 87 SER TF O 1
ATOM 5467 N N . ASP D 2 88 ? 168.571 163.478 125.199 1.00 69.34 88 ASP TF N 1
ATOM 5468 C CA . ASP D 2 88 ? 169.687 164.216 124.649 1.00 70.56 88 ASP TF CA 1
ATOM 5469 C C . ASP D 2 88 ? 169.280 165.655 124.342 1.00 70.21 88 ASP TF C 1
ATOM 5470 O O . ASP D 2 88 ? 169.999 166.575 124.719 1.00 72.25 88 ASP TF O 1
ATOM 5475 N N . ASN D 2 89 ? 168.156 165.865 123.654 1.00 68.04 89 ASN TF N 1
ATOM 5476 C CA . ASN D 2 89 ? 167.837 167.209 123.201 1.00 69.83 89 ASN TF CA 1
ATOM 5477 C C . ASN D 2 89 ? 167.547 168.155 124.368 1.00 70.76 89 ASN TF C 1
ATOM 5478 O O . ASN D 2 89 ? 167.882 169.336 124.295 1.00 74.29 89 ASN TF O 1
ATOM 5483 N N . THR D 2 90 ? 166.955 167.638 125.452 1.00 69.58 90 THR TF N 1
ATOM 5484 C CA . THR D 2 90 ? 166.768 168.422 126.667 1.00 69.47 90 THR TF CA 1
ATOM 5485 C C . THR D 2 90 ? 167.974 168.328 127.607 1.00 69.19 90 THR TF C 1
ATOM 5486 O O . THR D 2 90 ? 167.902 168.777 128.753 1.00 70.27 90 THR TF O 1
ATOM 5490 N N . ASN D 2 91 ? 169.072 167.726 127.129 1.00 69.71 91 ASN TF N 1
ATOM 5491 C CA . ASN D 2 91 ? 170.370 167.677 127.794 1.00 70.30 91 ASN TF CA 1
ATOM 5492 C C . ASN D 2 91 ? 170.287 167.172 129.235 1.00 70.49 91 ASN TF C 1
ATOM 5493 O O . ASN D 2 91 ? 170.936 167.711 130.128 1.00 71.78 91 ASN TF O 1
ATOM 5498 N N . THR D 2 92 ? 169.496 166.117 129.444 1.00 71.36 92 THR TF N 1
ATOM 5499 C CA . THR D 2 92 ? 169.251 165.578 130.771 1.00 70.92 92 THR TF CA 1
ATOM 5500 C C . THR D 2 92 ? 170.117 164.337 130.970 1.00 68.96 92 THR TF C 1
ATOM 5501 O O . THR D 2 92 ? 170.166 163.479 130.098 1.00 69.60 92 THR TF O 1
ATOM 5505 N N . TYR D 2 93 ? 170.790 164.255 132.122 1.00 68.14 93 TYR TF N 1
ATOM 5506 C CA . TYR D 2 93 ? 171.647 163.135 132.483 1.00 68.26 93 TYR TF CA 1
ATOM 5507 C C . TYR D 2 93 ? 171.201 162.586 133.836 1.00 67.75 93 TYR TF C 1
ATOM 5508 O O . TYR D 2 93 ? 170.721 163.337 134.684 1.00 68.90 93 TYR TF O 1
ATOM 5517 N N . ILE D 2 94 ? 171.361 161.274 134.035 1.00 66.32 94 ILE TF N 1
ATOM 5518 C CA . ILE D 2 94 ? 171.165 160.679 135.348 1.00 66.63 94 ILE TF CA 1
ATOM 5519 C C . ILE D 2 94 ? 172.531 160.221 135.852 1.00 66.47 94 ILE TF C 1
ATOM 5520 O O . ILE D 2 94 ? 173.218 159.469 135.170 1.00 67.27 94 ILE TF O 1
ATOM 5525 N N . ARG D 2 95 ? 172.922 160.684 137.042 1.00 67.54 95 ARG TF N 1
ATOM 5526 C CA . ARG D 2 95 ? 174.168 160.257 137.650 1.00 69.81 95 ARG TF CA 1
ATOM 5527 C C . ARG D 2 95 ? 173.850 159.389 138.862 1.00 69.21 95 ARG TF C 1
ATOM 5528 O O . ARG D 2 95 ? 173.101 159.804 139.742 1.00 69.59 95 ARG TF O 1
ATOM 5536 N N . ILE D 2 96 ? 174.422 158.183 138.891 1.00 68.56 96 ILE TF N 1
ATOM 5537 C CA . ILE D 2 96 ? 174.321 157.333 140.061 1.00 69.35 96 ILE TF CA 1
ATOM 5538 C C . ILE D 2 96 ? 175.700 157.313 140.706 1.00 71.11 96 ILE TF C 1
ATOM 5539 O O . ILE D 2 96 ? 176.657 156.839 140.106 1.00 71.83 96 ILE TF O 1
ATOM 5544 N N . THR D 2 97 ? 175.788 157.876 141.914 1.00 73.34 97 THR TF N 1
ATOM 5545 C CA . THR D 2 97 ? 177.058 158.113 142.580 1.00 74.73 97 THR TF CA 1
ATOM 5546 C C . THR D 2 97 ? 177.203 157.117 143.723 1.00 74.94 97 THR TF C 1
ATOM 5547 O O . THR D 2 97 ? 176.306 156.997 144.548 1.00 75.20 97 THR TF O 1
ATOM 5551 N N . ASN D 2 98 ? 178.341 156.428 143.772 1.00 75.47 98 ASN TF N 1
ATOM 5552 C CA . ASN D 2 98 ? 178.659 155.522 144.863 1.00 75.73 98 ASN TF CA 1
ATOM 5553 C C . ASN D 2 98 ? 178.824 156.319 146.163 1.00 77.79 98 ASN TF C 1
ATOM 5554 O O . ASN D 2 98 ? 179.352 157.432 146.149 1.00 79.35 98 ASN TF O 1
ATOM 5559 N N . THR D 2 99 ? 178.322 155.764 147.279 1.00 78.94 99 THR TF N 1
ATOM 5560 C CA . THR D 2 99 ? 178.471 156.355 148.605 1.00 80.84 99 THR TF CA 1
ATOM 5561 C C . THR D 2 99 ? 178.833 155.288 149.649 1.00 82.84 99 THR TF C 1
ATOM 5562 O O . THR D 2 99 ? 178.796 155.570 150.848 1.00 84.73 99 THR TF O 1
ATOM 5566 N N . SER D 2 100 ? 179.228 154.087 149.190 1.00 84.41 100 SER TF N 1
ATOM 5567 C CA . SER D 2 100 ? 179.359 152.874 149.999 1.00 86.37 100 SER TF CA 1
ATOM 5568 C C . SER D 2 100 ? 180.587 152.848 150.913 1.00 89.11 100 SER TF C 1
ATOM 5569 O O . SER D 2 100 ? 180.640 152.042 151.845 1.00 91.33 100 SER TF O 1
ATOM 5572 N N . GLY D 2 101 ? 181.613 153.646 150.602 1.00 89.54 101 GLY TF N 1
ATOM 5573 C CA . GLY D 2 101 ? 182.895 153.518 151.283 1.00 90.61 101 GLY TF CA 1
ATOM 5574 C C . GLY D 2 101 ? 183.800 152.444 150.670 1.00 91.65 101 GLY TF C 1
ATOM 5575 O O . GLY D 2 101 ? 184.821 152.096 151.262 1.00 95.40 101 GLY TF O 1
ATOM 5576 N N . GLY D 2 102 ? 183.426 151.933 149.486 1.00 88.52 102 GLY TF N 1
ATOM 5577 C CA . GLY D 2 102 ? 184.149 150.879 148.781 1.00 87.20 102 GLY TF CA 1
ATOM 5578 C C . GLY D 2 102 ? 183.574 150.650 147.384 1.00 85.28 102 GLY TF C 1
ATOM 5579 O O . GLY D 2 102 ? 182.540 151.215 147.053 1.00 86.42 102 GLY TF O 1
ATOM 5580 N N . ALA D 2 103 ? 184.234 149.810 146.575 1.00 83.52 103 ALA TF N 1
ATOM 5581 C CA . ALA D 2 103 ? 183.883 149.641 145.167 1.00 81.85 103 ALA TF CA 1
ATOM 5582 C C . ALA D 2 103 ? 182.589 148.838 144.990 1.00 81.04 103 ALA TF C 1
ATOM 5583 O O . ALA D 2 103 ? 182.395 147.825 145.661 1.00 81.69 103 ALA TF O 1
ATOM 5585 N N . ILE D 2 104 ? 181.715 149.280 144.062 1.00 78.73 104 ILE TF N 1
ATOM 5586 C CA . ILE D 2 104 ? 180.426 148.628 143.830 1.00 77.10 104 ILE TF CA 1
ATOM 5587 C C . ILE D 2 104 ? 180.121 148.452 142.342 1.00 76.42 104 ILE TF C 1
ATOM 5588 O O . ILE D 2 104 ? 180.641 149.159 141.479 1.00 77.02 104 ILE TF O 1
ATOM 5593 N N . ASP D 2 105 ? 179.189 147.534 142.073 1.00 75.91 105 ASP TF N 1
ATOM 5594 C CA . ASP D 2 105 ? 178.642 147.322 140.744 1.00 74.42 105 ASP TF CA 1
ATOM 5595 C C . ASP D 2 105 ? 177.287 148.028 140.642 1.00 71.99 105 ASP TF C 1
ATOM 5596 O O . ASP D 2 105 ? 176.453 147.890 141.533 1.00 71.85 105 ASP TF O 1
ATOM 5601 N N . ILE D 2 106 ? 177.079 148.798 139.561 1.00 69.92 106 ILE TF N 1
ATOM 5602 C CA . ILE D 2 106 ? 175.810 149.473 139.312 1.00 68.68 106 ILE TF CA 1
ATOM 5603 C C . ILE D 2 106 ? 175.273 149.012 137.958 1.00 68.29 106 ILE TF C 1
ATOM 5604 O O . ILE D 2 106 ? 175.994 149.068 136.961 1.00 70.34 106 ILE TF O 1
ATOM 5609 N N . ILE D 2 107 ? 174.013 148.553 137.931 1.00 67.31 107 ILE TF N 1
ATOM 5610 C CA . ILE D 2 107 ? 173.346 148.236 136.674 1.00 65.70 107 ILE TF CA 1
ATOM 5611 C C . ILE D 2 107 ? 172.010 148.976 136.631 1.00 64.70 107 ILE TF C 1
ATOM 5612 O O . ILE D 2 107 ? 171.163 148.764 137.489 1.00 66.35 107 ILE TF O 1
ATOM 5617 N N . ALA D 2 108 ? 171.822 149.840 135.630 1.00 63.23 108 ALA TF N 1
ATOM 5618 C CA . ALA D 2 108 ? 170.551 150.522 135.437 1.00 62.26 108 ALA TF CA 1
ATOM 5619 C C . ALA D 2 108 ? 169.901 150.020 134.150 1.00 62.70 108 ALA TF C 1
ATOM 5620 O O . ALA D 2 108 ? 170.554 149.966 133.113 1.00 63.94 108 ALA TF O 1
ATOM 5622 N N . THR D 2 109 ? 168.623 149.622 134.221 1.00 62.77 109 THR TF N 1
ATOM 5623 C CA . THR D 2 109 ? 167.909 149.165 133.036 1.00 63.07 109 THR TF CA 1
ATOM 5624 C C . THR D 2 109 ? 166.594 149.921 132.876 1.00 62.81 109 THR TF C 1
ATOM 5625 O O . THR D 2 109 ? 166.032 150.469 133.825 1.00 64.16 109 THR TF O 1
ATOM 5629 N N . GLY D 2 110 ? 166.117 149.944 131.638 1.00 61.82 110 GLY TF N 1
ATOM 5630 C CA . GLY D 2 110 ? 164.893 150.639 131.314 1.00 62.67 110 GLY TF CA 1
ATOM 5631 C C . GLY D 2 110 ? 164.614 150.534 129.824 1.00 62.91 110 GLY TF C 1
ATOM 5632 O O . GLY D 2 110 ? 164.996 149.562 129.174 1.00 63.56 110 GLY TF O 1
ATOM 5633 N N . ARG D 2 111 ? 163.979 151.578 129.300 1.00 66.23 111 ARG TF N 1
ATOM 5634 C CA . ARG D 2 111 ? 163.477 151.552 127.943 1.00 68.28 111 ARG TF CA 1
ATOM 5635 C C . ARG D 2 111 ? 163.850 152.850 127.239 1.00 66.96 111 ARG TF C 1
ATOM 5636 O O . ARG D 2 111 ? 163.872 153.916 127.852 1.00 66.82 111 ARG TF O 1
ATOM 5644 N N . GLU D 2 112 ? 164.133 152.742 125.941 1.00 67.31 112 GLU TF N 1
ATOM 5645 C CA . GLU D 2 112 ? 164.256 153.919 125.097 1.00 67.89 112 GLU TF CA 1
ATOM 5646 C C . GLU D 2 112 ? 162.872 154.474 124.777 1.00 66.11 112 GLU TF C 1
ATOM 5647 O O . GLU D 2 112 ? 161.919 153.732 124.541 1.00 68.15 112 GLU TF O 1
ATOM 5653 N N . VAL D 2 113 ? 162.796 155.805 124.761 1.00 64.85 113 VAL TF N 1
ATOM 5654 C CA . VAL D 2 113 ? 161.577 156.542 124.480 1.00 65.69 113 VAL TF CA 1
ATOM 5655 C C . VAL D 2 113 ? 161.879 157.443 123.285 1.00 64.98 113 VAL TF C 1
ATOM 5656 O O . VAL D 2 113 ? 163.020 157.850 123.091 1.00 65.47 113 VAL TF O 1
ATOM 5660 N N . SER D 2 114 ? 160.868 157.735 122.462 1.00 65.44 114 SER TF N 1
ATOM 5661 C CA . SER D 2 114 ? 161.052 158.701 121.391 1.00 66.85 114 SER TF CA 1
ATOM 5662 C C . SER D 2 114 ? 161.230 160.099 121.976 1.00 68.31 114 SER TF C 1
ATOM 5663 O O . SER D 2 114 ? 160.594 160.446 122.967 1.00 68.35 114 SER TF O 1
ATOM 5666 N N . GLN D 2 115 ? 162.085 160.902 121.340 1.00 71.56 115 GLN TF N 1
ATOM 5667 C CA . GLN D 2 115 ? 162.008 162.338 121.548 1.00 75.61 115 GLN TF CA 1
ATOM 5668 C C . GLN D 2 115 ? 160.794 162.905 120.792 1.00 81.17 115 GLN TF C 1
ATOM 5669 O O . GLN D 2 115 ? 160.539 164.121 120.954 1.00 84.50 115 GLN TF O 1
ATOM 5676 N N . THR E 2 2 ? 150.485 136.514 112.005 1.00 108.59 2 THR TG N 1
ATOM 5677 C CA . THR E 2 2 ? 150.070 137.920 112.315 1.00 108.09 2 THR TG CA 1
ATOM 5678 C C . THR E 2 2 ? 151.282 138.847 112.255 1.00 104.76 2 THR TG C 1
ATOM 5679 O O . THR E 2 2 ? 152.415 138.412 112.449 1.00 104.68 2 THR TG O 1
ATOM 5683 N N . ASP E 2 3 ? 151.021 140.138 111.991 1.00 100.48 3 ASP TG N 1
ATOM 5684 C CA . ASP E 2 3 ? 152.039 141.181 111.932 1.00 98.11 3 ASP TG CA 1
ATOM 5685 C C . ASP E 2 3 ? 152.658 141.415 113.314 1.00 94.04 3 ASP TG C 1
ATOM 5686 O O . ASP E 2 3 ? 151.943 141.560 114.305 1.00 94.10 3 ASP TG O 1
ATOM 5691 N N . THR E 2 4 ? 153.997 141.523 113.372 1.00 90.19 4 THR TG N 1
ATOM 5692 C CA . THR E 2 4 ? 154.685 141.949 114.585 1.00 86.17 4 THR TG CA 1
ATOM 5693 C C . THR E 2 4 ? 155.217 143.370 114.406 1.00 84.07 4 THR TG C 1
ATOM 5694 O O . THR E 2 4 ? 155.891 143.668 113.419 1.00 87.16 4 THR TG O 1
ATOM 5698 N N . ILE E 2 5 ? 154.927 144.231 115.390 1.00 79.39 5 ILE TG N 1
ATOM 5699 C CA . ILE E 2 5 ? 155.425 145.598 115.412 1.00 77.01 5 ILE TG CA 1
ATOM 5700 C C . ILE E 2 5 ? 156.105 145.852 116.757 1.00 73.19 5 ILE TG C 1
ATOM 5701 O O . ILE E 2 5 ? 155.666 145.351 117.792 1.00 73.14 5 ILE TG O 1
ATOM 5706 N N . VAL E 2 6 ? 157.202 146.618 116.722 1.00 69.60 6 VAL TG N 1
ATOM 5707 C CA . VAL E 2 6 ? 157.883 147.063 117.926 1.00 66.94 6 VAL TG CA 1
ATOM 5708 C C . VAL E 2 6 ? 157.360 148.451 118.285 1.00 67.15 6 VAL TG C 1
ATOM 5709 O O . VAL E 2 6 ? 157.449 149.385 117.487 1.00 67.19 6 VAL TG O 1
ATOM 5713 N N . ASN E 2 7 ? 156.819 148.567 119.502 1.00 67.60 7 ASN TG N 1
ATOM 5714 C CA . ASN E 2 7 ? 156.241 149.810 119.986 1.00 67.41 7 ASN TG CA 1
ATOM 5715 C C . ASN E 2 7 ? 157.258 150.569 120.831 1.00 65.14 7 ASN TG C 1
ATOM 5716 O O . ASN E 2 7 ? 157.545 150.162 121.952 1.00 65.23 7 ASN TG O 1
ATOM 5721 N N . VAL E 2 8 ? 157.755 151.700 120.314 1.00 64.00 8 VAL TG N 1
ATOM 5722 C CA . VAL E 2 8 ? 158.560 152.600 121.122 1.00 64.37 8 VAL TG CA 1
ATOM 5723 C C . VAL E 2 8 ? 157.645 153.696 121.662 1.00 65.34 8 VAL TG C 1
ATOM 5724 O O . VAL E 2 8 ? 156.729 154.153 120.984 1.00 66.11 8 VAL TG O 1
ATOM 5728 N N . GLN E 2 9 ? 157.896 154.106 122.906 1.00 68.57 9 GLN TG N 1
ATOM 5729 C CA . GLN E 2 9 ? 156.975 154.989 123.603 1.00 69.88 9 GLN TG CA 1
ATOM 5730 C C . GLN E 2 9 ? 157.115 156.438 123.136 1.00 69.16 9 GLN TG C 1
ATOM 5731 O O . GLN E 2 9 ? 158.204 156.898 122.794 1.00 68.10 9 GLN TG O 1
ATOM 5737 N N . GLY E 2 10 ? 155.978 157.146 123.182 1.00 72.76 10 GLY TG N 1
ATOM 5738 C CA . GLY E 2 10 ? 155.769 158.472 122.615 1.00 73.81 10 GLY TG CA 1
ATOM 5739 C C . GLY E 2 10 ? 156.640 159.570 123.220 1.00 77.28 10 GLY TG C 1
ATOM 5740 O O . GLY E 2 10 ? 157.296 159.382 124.241 1.00 83.29 10 GLY TG O 1
ATOM 5741 N N . SER E 2 11 ? 156.594 160.736 122.573 1.00 76.04 11 SER TG N 1
ATOM 5742 C CA . SER E 2 11 ? 157.615 161.760 122.709 1.00 73.19 11 SER TG CA 1
ATOM 5743 C C . SER E 2 11 ? 157.849 162.180 124.153 1.00 69.26 11 SER TG C 1
ATOM 5744 O O . SER E 2 11 ? 156.929 162.570 124.861 1.00 68.54 11 SER TG O 1
ATOM 5747 N N . PHE E 2 12 ? 159.116 162.102 124.556 1.00 65.97 12 PHE TG N 1
ATOM 5748 C CA . PHE E 2 12 ? 159.609 162.641 125.810 1.00 64.34 12 PHE TG CA 1
ATOM 5749 C C . PHE E 2 12 ? 159.330 164.144 125.883 1.00 63.82 12 PHE TG C 1
ATOM 5750 O O . PHE E 2 12 ? 159.486 164.861 124.896 1.00 66.72 12 PHE TG O 1
ATOM 5758 N N . PHE E 2 13 ? 158.914 164.609 127.066 1.00 63.64 13 PHE TG N 1
ATOM 5759 C CA . PHE E 2 13 ? 158.743 166.026 127.334 1.00 64.05 13 PHE TG CA 1
ATOM 5760 C C . PHE E 2 13 ? 159.479 166.399 128.620 1.00 64.84 13 PHE TG C 1
ATOM 5761 O O . PHE E 2 13 ? 159.385 165.684 129.615 1.00 65.88 13 PHE TG O 1
ATOM 5769 N N . SER E 2 14 ? 160.184 167.538 128.620 1.00 66.41 14 SER TG N 1
ATOM 5770 C CA . SER E 2 14 ? 160.648 168.098 129.883 1.00 67.64 14 SER TG CA 1
ATOM 5771 C C . SER E 2 14 ? 160.636 169.622 129.903 1.00 68.28 14 SER TG C 1
ATOM 5772 O O . SER E 2 14 ? 160.756 170.281 128.873 1.00 71.52 14 SER TG O 1
ATOM 5775 N N . ALA E 2 15 ? 160.485 170.151 131.118 1.00 68.24 15 ALA TG N 1
ATOM 5776 C CA . ALA E 2 15 ? 160.677 171.556 131.425 1.00 68.53 15 ALA TG CA 1
ATOM 5777 C C . ALA E 2 15 ? 161.654 171.646 132.593 1.00 70.53 15 ALA TG C 1
ATOM 5778 O O . ALA E 2 15 ? 161.617 170.824 133.506 1.00 71.93 15 ALA TG O 1
ATOM 5780 N N . SER E 2 16 ? 162.562 172.621 132.550 1.00 72.35 16 SER TG N 1
ATOM 5781 C CA . SER E 2 16 ? 163.514 172.765 133.638 1.00 73.61 16 SER TG CA 1
ATOM 5782 C C . SER E 2 16 ? 163.909 174.222 133.837 1.00 75.21 16 SER TG C 1
ATOM 5783 O O . SER E 2 16 ? 163.833 175.037 132.916 1.00 77.77 16 SER TG O 1
ATOM 5786 N N . ALA E 2 17 ? 164.321 174.519 135.071 1.00 75.31 17 ALA TG N 1
ATOM 5787 C CA . ALA E 2 17 ? 164.868 175.812 135.431 1.00 75.82 17 ALA TG CA 1
ATOM 5788 C C . ALA E 2 17 ? 165.873 175.626 136.563 1.00 77.15 17 ALA TG C 1
ATOM 5789 O O . ALA E 2 17 ? 165.592 174.954 137.552 1.00 77.97 17 ALA TG O 1
ATOM 5791 N N . SER E 2 18 ? 167.068 176.195 136.378 1.00 78.45 18 SER TG N 1
ATOM 5792 C CA . SER E 2 18 ? 168.041 176.307 137.451 1.00 79.17 18 SER TG CA 1
ATOM 5793 C C . SER E 2 18 ? 167.832 177.620 138.201 1.00 79.42 18 SER TG C 1
ATOM 5794 O O . SER E 2 18 ? 167.391 178.612 137.620 1.00 81.10 18 SER TG O 1
ATOM 5797 N N . GLY E 2 19 ? 168.155 177.615 139.499 1.00 80.70 19 GLY TG N 1
ATOM 5798 C CA . GLY E 2 19 ? 168.211 178.826 140.306 1.00 82.13 19 GLY TG CA 1
ATOM 5799 C C . GLY E 2 19 ? 166.924 179.655 140.285 1.00 83.71 19 GLY TG C 1
ATOM 5800 O O . GLY E 2 19 ? 166.988 180.883 140.228 1.00 86.69 19 GLY TG O 1
ATOM 5801 N N . VAL E 2 20 ? 165.766 178.981 140.329 1.00 83.90 20 VAL TG N 1
ATOM 5802 C CA . VAL E 2 20 ? 164.471 179.635 140.480 1.00 85.57 20 VAL TG CA 1
ATOM 5803 C C . VAL E 2 20 ? 164.462 180.335 141.838 1.00 89.13 20 VAL TG C 1
ATOM 5804 O O . VAL E 2 20 ? 164.657 179.679 142.859 1.00 90.69 20 VAL TG O 1
ATOM 5808 N N . ALA E 2 21 ? 164.248 181.660 141.845 1.00 92.40 21 ALA TG N 1
ATOM 5809 C CA . ALA E 2 21 ? 164.298 182.440 143.078 1.00 95.64 21 ALA TG CA 1
ATOM 5810 C C . ALA E 2 21 ? 163.120 182.111 144.003 1.00 97.73 21 ALA TG C 1
ATOM 5811 O O . ALA E 2 21 ? 162.188 181.417 143.610 1.00 97.60 21 ALA TG O 1
ATOM 5813 N N . ASP E 2 22 ? 163.159 182.633 145.236 1.00 101.88 22 ASP TG N 1
ATOM 5814 C CA . ASP E 2 22 ? 162.372 182.169 146.373 1.00 104.28 22 ASP TG CA 1
ATOM 5815 C C . ASP E 2 22 ? 160.890 181.941 146.054 1.00 104.98 22 ASP TG C 1
ATOM 5816 O O . ASP E 2 22 ? 160.372 180.871 146.366 1.00 107.44 22 ASP TG O 1
ATOM 5821 N N . THR E 2 23 ? 160.206 182.935 145.463 1.00 103.53 23 THR TG N 1
ATOM 5822 C CA . THR E 2 23 ? 158.776 182.828 145.171 1.00 103.80 23 THR TG CA 1
ATOM 5823 C C . THR E 2 23 ? 158.475 182.742 143.671 1.00 102.77 23 THR TG C 1
ATOM 5824 O O . THR E 2 23 ? 157.320 182.869 143.264 1.00 100.81 23 THR TG O 1
ATOM 5828 N N . GLU E 2 24 ? 159.504 182.508 142.852 1.00 102.55 24 GLU TG N 1
ATOM 5829 C CA . GLU E 2 24 ? 159.338 182.376 141.412 1.00 101.55 24 GLU TG CA 1
ATOM 5830 C C . GLU E 2 24 ? 158.906 180.955 141.046 1.00 97.57 24 GLU TG C 1
ATOM 5831 O O . GLU E 2 24 ? 158.837 180.061 141.893 1.00 96.33 24 GLU TG O 1
ATOM 5837 N N . SER E 2 25 ? 158.619 180.752 139.754 1.00 94.00 25 SER TG N 1
ATOM 5838 C CA . SER E 2 25 ? 158.021 179.501 139.319 1.00 89.70 25 SER TG CA 1
ATOM 5839 C C . SER E 2 25 ? 158.517 179.052 137.947 1.00 86.63 25 SER TG C 1
ATOM 5840 O O . SER E 2 25 ? 158.872 179.861 137.089 1.00 88.09 25 SER TG O 1
ATOM 5843 N N . LEU E 2 26 ? 158.523 177.728 137.761 1.00 82.48 26 LEU TG N 1
ATOM 5844 C CA . LEU E 2 26 ? 158.606 177.124 136.444 1.00 79.67 26 LEU TG CA 1
ATOM 5845 C C . LEU E 2 26 ? 157.183 176.998 135.906 1.00 77.96 26 LEU TG C 1
ATOM 5846 O O . LEU E 2 26 ? 156.344 176.330 136.512 1.00 77.72 26 LEU TG O 1
ATOM 5851 N N . LEU E 2 27 ? 156.907 177.687 134.792 1.00 78.53 27 LEU TG N 1
ATOM 5852 C CA . LEU E 2 27 ? 155.641 177.503 134.108 1.00 77.81 27 LEU TG CA 1
ATOM 5853 C C . LEU E 2 27 ? 155.811 176.455 133.015 1.00 77.24 27 LEU TG C 1
ATOM 5854 O O . LEU E 2 27 ? 156.490 176.682 132.015 1.00 79.51 27 LEU TG O 1
ATOM 5859 N N . ILE E 2 28 ? 155.194 175.297 133.249 1.00 76.00 28 ILE TG N 1
ATOM 5860 C CA . ILE E 2 28 ? 155.159 174.227 132.274 1.00 75.36 28 ILE TG CA 1
ATOM 5861 C C . ILE E 2 28 ? 153.983 174.495 131.346 1.00 75.35 28 ILE TG C 1
ATOM 5862 O O . ILE E 2 28 ? 152.820 174.495 131.752 1.00 76.35 28 ILE TG O 1
ATOM 5867 N N . ASP E 2 29 ? 154.331 174.744 130.088 1.00 76.76 29 ASP TG N 1
ATOM 5868 C CA . ASP E 2 29 ? 153.380 175.179 129.091 1.00 77.73 29 ASP TG CA 1
ATOM 5869 C C . ASP E 2 29 ? 153.270 174.089 128.026 1.00 76.53 29 ASP TG C 1
ATOM 5870 O O . ASP E 2 29 ? 154.252 173.787 127.355 1.00 76.91 29 ASP TG O 1
ATOM 5875 N N . PRO E 2 30 ? 152.087 173.463 127.819 1.00 75.61 30 PRO TG N 1
ATOM 5876 C CA . PRO E 2 30 ? 151.934 172.449 126.780 1.00 75.51 30 PRO TG CA 1
ATOM 5877 C C . PRO E 2 30 ? 152.051 172.998 125.359 1.00 77.44 30 PRO TG C 1
ATOM 5878 O O . PRO E 2 30 ? 152.126 172.210 124.431 1.00 78.24 30 PRO TG O 1
ATOM 5882 N N . GLN E 2 31 ? 152.112 174.327 125.185 1.00 78.11 31 GLN TG N 1
ATOM 5883 C CA . GLN E 2 31 ? 152.407 174.934 123.889 1.00 78.96 31 GLN TG CA 1
ATOM 5884 C C . GLN E 2 31 ? 153.804 174.562 123.381 1.00 79.02 31 GLN TG C 1
ATOM 5885 O O . GLN E 2 31 ? 154.061 174.641 122.180 1.00 81.28 31 GLN TG O 1
ATOM 5891 N N . ASP E 2 32 ? 154.699 174.157 124.292 1.00 80.44 32 ASP TG N 1
ATOM 5892 C CA . ASP E 2 32 ? 156.069 173.772 123.972 1.00 82.09 32 ASP TG CA 1
ATOM 5893 C C . ASP E 2 32 ? 156.166 172.335 123.458 1.00 81.42 32 ASP TG C 1
ATOM 5894 O O . ASP E 2 32 ? 157.188 171.954 122.888 1.00 83.57 32 ASP TG O 1
ATOM 5899 N N . ALA E 2 33 ? 155.102 171.543 123.648 1.00 80.22 33 ALA TG N 1
ATOM 5900 C CA . ALA E 2 33 ? 154.995 170.183 123.128 1.00 80.22 33 ALA TG CA 1
ATOM 5901 C C . ALA E 2 33 ? 154.654 170.206 121.635 1.00 81.00 33 ALA TG C 1
ATOM 5902 O O . ALA E 2 33 ? 153.850 171.021 121.183 1.00 83.09 33 ALA TG O 1
ATOM 5904 N N . LYS E 2 34 ? 155.224 169.269 120.867 1.00 81.69 34 LYS TG N 1
ATOM 5905 C CA . LYS E 2 34 ? 154.891 169.090 119.460 1.00 82.88 34 LYS TG CA 1
ATOM 5906 C C . LYS E 2 34 ? 153.408 168.740 119.279 1.00 80.26 34 LYS TG C 1
ATOM 5907 O O . LYS E 2 34 ? 152.760 169.265 118.375 1.00 82.47 34 LYS TG O 1
ATOM 5913 N N . PHE E 2 35 ? 152.873 167.863 120.142 1.00 76.15 35 PHE TG N 1
ATOM 5914 C CA . PHE E 2 35 ? 151.481 167.435 120.079 1.00 72.92 35 PHE TG CA 1
ATOM 5915 C C . PHE E 2 35 ? 150.522 168.369 120.825 1.00 71.17 35 PHE TG C 1
ATOM 5916 O O . PHE E 2 35 ? 149.307 168.186 120.757 1.00 71.15 35 PHE TG O 1
ATOM 5924 N N . GLY E 2 36 ? 151.059 169.342 121.568 1.00 69.13 36 GLY TG N 1
ATOM 5925 C CA . GLY E 2 36 ? 150.264 170.365 122.235 1.00 67.65 36 GLY TG CA 1
ATOM 5926 C C . GLY E 2 36 ? 149.567 169.887 123.508 1.00 66.99 36 GLY TG C 1
ATOM 5927 O O . GLY E 2 36 ? 148.764 170.624 124.071 1.00 68.13 36 GLY TG O 1
ATOM 5928 N N . ALA E 2 37 ? 149.871 168.666 123.963 1.00 65.01 37 ALA TG N 1
ATOM 5929 C CA . ALA E 2 37 ? 149.446 168.216 125.282 1.00 64.16 37 ALA TG CA 1
ATOM 5930 C C . ALA E 2 37 ? 150.557 167.407 125.945 1.00 64.09 37 ALA TG C 1
ATOM 5931 O O . ALA E 2 37 ? 151.386 166.788 125.276 1.00 65.59 37 ALA TG O 1
ATOM 5933 N N . ILE E 2 38 ? 150.559 167.431 127.281 1.00 64.38 38 ILE TG N 1
ATOM 5934 C CA . ILE E 2 38 ? 151.604 166.816 128.082 1.00 64.68 38 ILE TG CA 1
ATOM 5935 C C . ILE E 2 38 ? 150.982 166.092 129.267 1.00 65.37 38 ILE TG C 1
ATOM 5936 O O . ILE E 2 38 ? 149.901 166.430 129.750 1.00 67.34 38 ILE TG O 1
ATOM 5941 N N . GLU E 2 39 ? 151.734 165.102 129.732 1.00 67.81 39 GLU TG N 1
ATOM 5942 C CA . GLU E 2 39 ? 151.458 164.391 130.958 1.00 68.32 39 GLU TG CA 1
ATOM 5943 C C . GLU E 2 39 ? 152.771 164.352 131.728 1.00 64.55 39 GLU TG C 1
ATOM 5944 O O . GLU E 2 39 ? 153.713 163.701 131.297 1.00 65.21 39 GLU TG O 1
ATOM 5950 N N . ILE E 2 40 ? 152.842 165.102 132.829 1.00 61.51 40 ILE TG N 1
ATOM 5951 C CA . ILE E 2 40 ? 154.043 165.135 133.650 1.00 60.18 40 ILE TG CA 1
ATOM 5952 C C . ILE E 2 40 ? 154.006 163.943 134.604 1.00 59.45 40 ILE TG C 1
ATOM 5953 O O . ILE E 2 40 ? 153.030 163.722 135.316 1.00 58.71 40 ILE TG O 1
ATOM 5958 N N . HIS E 2 41 ? 155.092 163.168 134.567 1.00 59.28 41 HIS TG N 1
ATOM 5959 C CA . HIS E 2 41 ? 155.282 161.974 135.366 1.00 59.32 41 HIS TG CA 1
ATOM 5960 C C . HIS E 2 41 ? 156.166 162.281 136.569 1.00 60.77 41 HIS TG C 1
ATOM 5961 O O . HIS E 2 41 ? 155.897 161.805 137.662 1.00 62.44 41 HIS TG O 1
ATOM 5968 N N . ASN E 2 42 ? 157.226 163.058 136.345 1.00 60.76 42 ASN TG N 1
ATOM 5969 C CA . ASN E 2 42 ? 158.225 163.327 137.359 1.00 59.92 42 ASN TG CA 1
ATOM 5970 C C . ASN E 2 42 ? 158.301 164.822 137.640 1.00 59.67 42 ASN TG C 1
ATOM 5971 O O . ASN E 2 42 ? 158.355 165.628 136.715 1.00 59.53 42 ASN TG O 1
ATOM 5976 N N . ILE E 2 43 ? 158.368 165.174 138.926 1.00 59.68 43 ILE TG N 1
ATOM 5977 C CA . ILE E 2 43 ? 158.823 166.491 139.332 1.00 59.89 43 ILE TG CA 1
ATOM 5978 C C . ILE E 2 43 ? 160.009 166.293 140.269 1.00 60.12 43 ILE TG C 1
ATOM 5979 O O . ILE E 2 43 ? 159.837 165.820 141.386 1.00 61.33 43 ILE TG O 1
ATOM 5984 N N . ALA E 2 44 ? 161.210 166.602 139.777 1.00 59.76 44 ALA TG N 1
ATOM 5985 C CA . ALA E 2 44 ? 162.401 166.651 140.604 1.00 60.65 44 ALA TG CA 1
ATOM 5986 C C . ALA E 2 44 ? 162.538 168.065 141.157 1.00 63.29 44 ALA TG C 1
ATOM 5987 O O . ALA E 2 44 ? 162.651 169.037 140.412 1.00 63.48 44 ALA TG O 1
ATOM 6003 N N . GLY E 2 46 ? 164.488 170.569 143.742 1.00 67.27 46 GLY TG N 1
ATOM 6004 C CA . GLY E 2 46 ? 165.718 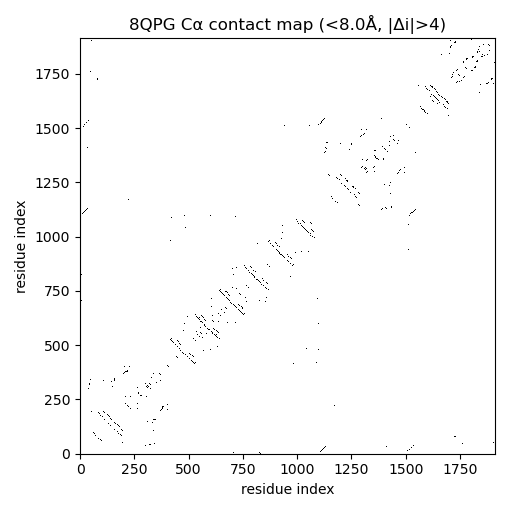170.829 144.490 1.00 67.13 46 GLY TG CA 1
ATOM 6005 C C . GLY E 2 46 ? 165.495 171.411 145.889 1.00 68.02 46 GLY TG C 1
ATOM 6006 O O . GLY E 2 46 ? 166.439 171.536 146.671 1.00 70.40 46 GLY TG O 1
ATOM 6007 N N . GLY E 2 47 ? 164.238 171.754 146.187 1.00 66.39 47 GLY TG N 1
ATOM 6008 C CA . GLY E 2 47 ? 163.766 172.239 147.474 1.00 66.25 47 GLY TG CA 1
ATOM 6009 C C . GLY E 2 47 ? 162.242 172.272 147.450 1.00 67.50 47 GLY TG C 1
ATOM 6010 O O . GLY E 2 47 ? 161.640 171.733 146.527 1.00 70.42 47 GLY TG O 1
ATOM 6011 N N . SER E 2 48 ? 161.629 172.896 148.460 1.00 67.25 48 SER TG N 1
ATOM 6012 C CA . SER E 2 48 ? 160.180 172.915 148.604 1.00 67.54 48 SER TG CA 1
ATOM 6013 C C . SER E 2 48 ? 159.486 173.643 147.450 1.00 68.02 48 SER TG C 1
ATOM 6014 O O . SER E 2 48 ? 159.906 174.729 147.038 1.00 68.69 48 SER TG O 1
ATOM 6017 N N . VAL E 2 49 ? 158.381 173.051 146.966 1.00 67.75 49 VAL TG N 1
ATOM 6018 C CA . VAL E 2 49 ? 157.591 173.628 145.884 1.00 67.92 49 VAL TG CA 1
ATOM 6019 C C . VAL E 2 49 ? 156.094 173.406 146.114 1.00 68.93 49 VAL TG C 1
ATOM 6020 O O . VAL E 2 49 ? 155.677 172.402 146.691 1.00 69.09 49 VAL TG O 1
ATOM 6024 N N . ASP E 2 50 ? 155.284 174.345 145.606 1.00 71.64 50 ASP TG N 1
ATOM 6025 C CA . ASP E 2 50 ? 153.859 174.135 145.399 1.00 74.40 50 ASP TG CA 1
ATOM 6026 C C . ASP E 2 50 ? 153.600 173.884 143.915 1.00 74.07 50 ASP TG C 1
ATOM 6027 O O . ASP E 2 50 ? 154.091 174.616 143.057 1.00 75.83 50 ASP TG O 1
ATOM 6032 N N . VAL E 2 51 ? 152.805 172.849 143.627 1.00 71.28 51 VAL TG N 1
ATOM 6033 C CA . VAL E 2 51 ? 152.393 172.532 142.269 1.00 70.99 51 VAL TG CA 1
ATOM 6034 C C . VAL E 2 51 ? 150.959 173.008 142.076 1.00 72.38 51 VAL TG C 1
ATOM 6035 O O . VAL E 2 51 ? 150.090 172.785 142.916 1.00 73.85 51 VAL TG O 1
ATOM 6039 N N . GLU E 2 52 ? 150.719 173.660 140.941 1.00 75.15 52 GLU TG N 1
ATOM 6040 C CA . GLU E 2 52 ? 149.457 174.343 140.716 1.00 78.09 52 GLU TG CA 1
ATOM 6041 C C . GLU E 2 52 ? 149.001 174.115 139.278 1.00 76.73 52 GLU TG C 1
ATOM 6042 O O . GLU E 2 52 ? 149.802 174.212 138.353 1.00 77.59 52 GLU TG O 1
ATOM 6048 N N . LEU E 2 53 ? 147.704 173.836 139.105 1.00 75.43 53 LEU TG N 1
ATOM 6049 C CA . LEU E 2 53 ? 147.125 173.608 137.793 1.00 74.05 53 LEU TG CA 1
ATOM 6050 C C . LEU E 2 53 ? 146.212 174.780 137.456 1.00 75.00 53 LEU TG C 1
ATOM 6051 O O . LEU E 2 53 ? 145.317 175.120 138.226 1.00 76.38 53 LEU TG O 1
ATOM 6056 N N . LEU E 2 54 ? 146.460 175.398 136.299 1.00 77.11 54 LEU TG N 1
ATOM 6057 C CA . LEU E 2 54 ? 145.798 176.643 135.941 1.00 78.95 54 LEU TG CA 1
ATOM 6058 C C . LEU E 2 54 ? 145.136 176.514 134.577 1.00 79.78 54 LEU TG C 1
ATOM 6059 O O . LEU E 2 54 ? 145.690 175.904 133.675 1.00 80.09 54 LEU TG O 1
ATOM 6064 N N . THR E 2 55 ? 143.940 177.094 134.438 1.00 81.52 55 THR TG N 1
ATOM 6065 C CA . THR E 2 55 ? 143.329 177.321 133.139 1.00 83.15 55 THR TG CA 1
ATOM 6066 C C . THR E 2 55 ? 143.503 178.800 132.812 1.00 83.82 55 THR TG C 1
ATOM 6067 O O . THR E 2 55 ? 143.328 179.651 133.675 1.00 86.32 55 THR TG O 1
ATOM 6071 N N . SER E 2 56 ? 143.862 179.107 131.563 1.00 84.57 56 SER TG N 1
ATOM 6072 C CA . SER E 2 56 ? 143.928 180.484 131.096 1.00 84.68 56 SER TG CA 1
ATOM 6073 C C . SER E 2 56 ? 142.638 180.887 130.378 1.00 86.10 56 SER TG C 1
ATOM 6074 O O . SER E 2 56 ? 142.028 180.067 129.698 1.00 87.29 56 SER TG O 1
ATOM 6077 N N . SER E 2 57 ? 142.273 182.178 130.474 1.00 89.36 57 SER TG N 1
ATOM 6078 C CA . SER E 2 57 ? 141.267 182.798 129.615 1.00 91.38 57 SER TG CA 1
ATOM 6079 C C . SER E 2 57 ? 141.769 183.003 128.181 1.00 92.06 57 SER TG C 1
ATOM 6080 O O . SER E 2 57 ? 140.970 183.081 127.246 1.00 94.69 57 SER TG O 1
ATOM 6083 N N . ASP E 2 58 ? 143.093 183.112 128.007 1.00 92.31 58 ASP TG N 1
ATOM 6084 C CA . ASP E 2 58 ? 143.707 183.407 126.719 1.00 94.10 58 ASP TG CA 1
ATOM 6085 C C . ASP E 2 58 ? 144.277 182.138 126.078 1.00 92.89 58 ASP TG C 1
ATOM 6086 O O . ASP E 2 58 ? 144.841 181.281 126.753 1.00 94.43 58 ASP TG O 1
ATOM 6091 N N . ASP E 2 59 ? 144.161 182.031 124.751 1.00 91.14 59 ASP TG N 1
ATOM 6092 C CA . ASP E 2 59 ? 144.552 180.826 124.033 1.00 89.28 59 ASP TG CA 1
ATOM 6093 C C . ASP E 2 59 ? 146.057 180.551 124.053 1.00 89.04 59 ASP TG C 1
ATOM 6094 O O . ASP E 2 59 ? 146.470 179.407 123.822 1.00 91.79 59 ASP TG O 1
ATOM 6099 N N . THR E 2 60 ? 146.862 181.582 124.352 1.00 88.61 60 THR TG N 1
ATOM 6100 C CA . THR E 2 60 ? 148.293 181.583 124.065 1.00 90.70 60 THR TG CA 1
ATOM 6101 C C . THR E 2 60 ? 149.130 182.077 125.250 1.00 91.12 60 THR TG C 1
ATOM 6102 O O . THR E 2 60 ? 150.308 181.737 125.349 1.00 91.16 60 THR TG O 1
ATOM 6106 N N . GLU E 2 61 ? 148.530 182.892 126.130 1.00 95.22 61 GLU TG N 1
ATOM 6107 C CA . GLU E 2 61 ? 149.195 183.441 127.308 1.00 99.63 61 GLU TG CA 1
ATOM 6108 C C . GLU E 2 61 ? 148.457 183.001 128.572 1.00 98.65 61 GLU TG C 1
ATOM 6109 O O . GLU E 2 61 ? 147.262 182.727 128.525 1.00 99.34 61 GLU TG O 1
ATOM 6115 N N . LEU E 2 62 ? 149.152 182.966 129.719 1.00 96.60 62 LEU TG N 1
ATOM 6116 C CA . LEU E 2 62 ? 148.471 182.644 130.966 1.00 95.84 62 LEU TG CA 1
ATOM 6117 C C . LEU E 2 62 ? 147.839 183.888 131.598 1.00 96.06 62 LEU TG C 1
ATOM 6118 O O . LEU E 2 62 ? 148.532 184.760 132.122 1.00 97.79 62 LEU TG O 1
ATOM 6123 N N . VAL E 2 63 ? 146.501 183.932 131.555 1.00 96.03 63 VAL TG N 1
ATOM 6124 C CA . VAL E 2 63 ? 145.680 184.851 132.326 1.00 97.35 63 VAL TG CA 1
ATOM 6125 C C . VAL E 2 63 ? 144.762 183.970 133.170 1.00 97.85 63 VAL TG C 1
ATOM 6126 O O . VAL E 2 63 ? 143.869 183.336 132.618 1.00 98.46 63 VAL TG O 1
ATOM 6130 N N . GLU E 2 64 ? 144.992 183.918 134.491 1.00 98.12 64 GLU TG N 1
ATOM 6131 C CA . GLU E 2 64 ? 144.387 182.915 135.361 1.00 98.39 64 GLU TG CA 1
ATOM 6132 C C . GLU E 2 64 ? 142.859 182.975 135.357 1.00 97.64 64 GLU TG C 1
ATOM 6133 O O . GLU E 2 64 ? 142.256 183.995 135.694 1.00 99.88 64 GLU TG O 1
ATOM 6139 N N . ASP E 2 65 ? 142.254 181.826 135.037 1.00 95.05 65 ASP TG N 1
ATOM 6140 C CA . ASP E 2 65 ? 140.832 181.580 135.203 1.00 94.38 65 ASP TG CA 1
ATOM 6141 C C . ASP E 2 65 ? 140.661 180.673 136.426 1.00 91.62 65 ASP TG C 1
ATOM 6142 O O . ASP E 2 65 ? 140.701 181.143 137.559 1.00 92.88 65 ASP TG O 1
ATOM 6147 N N . ALA E 2 66 ? 140.585 179.355 136.207 1.00 88.42 66 ALA TG N 1
ATOM 6148 C CA . ALA E 2 66 ? 140.629 178.366 137.276 1.00 84.76 66 ALA TG CA 1
ATOM 6149 C C . ALA E 2 66 ? 142.073 178.145 137.732 1.00 81.99 66 ALA TG C 1
ATOM 6150 O O . ALA E 2 66 ? 142.970 178.026 136.903 1.00 82.64 66 ALA TG O 1
ATOM 6152 N N . ALA E 2 67 ? 142.303 178.094 139.051 1.00 79.72 67 ALA TG N 1
ATOM 6153 C CA . ALA E 2 67 ? 143.590 177.661 139.584 1.00 76.07 67 ALA TG CA 1
ATOM 6154 C C . ALA E 2 67 ? 143.380 176.781 140.814 1.00 75.16 67 ALA TG C 1
ATOM 6155 O O . ALA E 2 67 ? 142.641 177.154 141.724 1.00 77.52 67 ALA TG O 1
ATOM 6157 N N . VAL E 2 68 ? 144.027 175.608 140.825 1.00 72.68 68 VAL TG N 1
ATOM 6158 C CA . VAL E 2 68 ? 143.975 174.695 141.959 1.00 72.52 68 VAL TG CA 1
ATOM 6159 C C . VAL E 2 68 ? 145.405 174.360 142.374 1.00 72.26 68 VAL TG C 1
ATOM 6160 O O . VAL E 2 68 ? 146.214 173.933 141.554 1.00 71.75 68 VAL TG O 1
ATOM 6164 N N . THR E 2 69 ? 145.718 174.558 143.659 1.00 74.45 69 THR TG N 1
ATOM 6165 C CA . THR E 2 69 ? 147.003 174.111 144.169 1.00 75.37 69 THR TG CA 1
ATOM 6166 C C . THR E 2 69 ? 146.906 172.613 144.435 1.00 74.76 69 THR TG C 1
ATOM 6167 O O . THR E 2 69 ? 146.176 172.191 145.327 1.00 75.92 69 THR TG O 1
ATOM 6171 N N . LEU E 2 70 ? 147.646 171.828 143.649 1.00 73.15 70 LEU TG N 1
ATOM 6172 C CA . LEU E 2 70 ? 147.507 170.379 143.626 1.00 71.95 70 LEU TG CA 1
ATOM 6173 C C . LEU E 2 70 ? 148.106 169.760 144.886 1.00 73.30 70 LEU TG C 1
ATOM 6174 O O . LEU E 2 70 ? 147.457 168.948 145.544 1.00 74.82 70 LEU TG O 1
ATOM 6179 N N . ASP E 2 71 ? 149.356 170.137 145.190 1.00 72.67 71 ASP TG N 1
ATOM 6180 C CA . ASP E 2 71 ? 150.117 169.543 146.279 1.00 72.88 71 ASP TG CA 1
ATOM 6181 C C . ASP E 2 71 ? 151.340 170.398 146.606 1.00 72.77 71 ASP TG C 1
ATOM 6182 O O . ASP E 2 71 ? 151.796 171.197 145.787 1.00 73.69 71 ASP TG O 1
ATOM 6187 N N . SER E 2 72 ? 151.862 170.198 147.824 1.00 72.96 72 SER TG N 1
ATOM 6188 C CA . SER E 2 72 ? 153.093 170.816 148.291 1.00 73.38 72 SER TG CA 1
ATOM 6189 C C . SER E 2 72 ? 154.139 169.734 148.545 1.00 73.75 72 SER TG C 1
ATOM 6190 O O . SER E 2 72 ? 153.877 168.740 149.222 1.00 75.88 72 SER TG O 1
ATOM 6193 N N . PHE E 2 73 ? 155.335 169.952 147.995 1.00 73.23 73 PHE TG N 1
ATOM 6194 C CA . PHE E 2 73 ? 156.469 169.073 148.222 1.00 72.34 73 PHE TG CA 1
ATOM 6195 C C . PHE E 2 73 ? 157.469 169.790 149.122 1.00 73.66 73 PHE TG C 1
ATOM 6196 O O . PHE E 2 73 ? 157.770 170.961 148.895 1.00 76.27 73 PHE TG O 1
ATOM 6204 N N . THR E 2 74 ? 157.994 169.075 150.126 1.00 74.42 74 THR TG N 1
ATOM 6205 C CA . THR E 2 74 ? 158.940 169.645 151.079 1.00 75.21 74 THR TG CA 1
ATOM 6206 C C . THR E 2 74 ? 160.336 169.060 150.876 1.00 74.17 74 THR TG C 1
ATOM 6207 O O . THR E 2 74 ? 160.491 167.853 150.682 1.00 76.04 74 THR TG O 1
ATOM 6211 N N . GLY E 2 75 ? 161.352 169.931 150.941 1.00 72.68 75 GLY TG N 1
ATOM 6212 C CA . GLY E 2 75 ? 162.743 169.518 150.816 1.00 72.30 75 GLY TG CA 1
ATOM 6213 C C . GLY E 2 75 ? 163.093 169.087 149.394 1.00 71.82 75 GLY TG C 1
ATOM 6214 O O . GLY E 2 75 ? 162.415 169.458 148.443 1.00 72.92 75 GLY TG O 1
ATOM 6215 N N . GLU E 2 76 ? 164.163 168.299 149.259 1.00 73.48 76 GLU TG N 1
ATOM 6216 C CA . GLU E 2 76 ? 164.642 167.861 147.956 1.00 73.28 76 GLU TG CA 1
ATOM 6217 C C . GLU E 2 76 ? 164.171 166.436 147.664 1.00 72.84 76 GLU TG C 1
ATOM 6218 O O . GLU E 2 76 ? 164.211 165.581 148.548 1.00 75.35 76 GLU TG O 1
ATOM 6224 N N . GLY E 2 77 ? 163.783 166.172 146.407 1.00 69.67 77 GLY TG N 1
ATOM 6225 C CA . GLY E 2 77 ? 163.469 164.814 145.992 1.00 68.24 77 GLY TG CA 1
ATOM 6226 C C . GLY E 2 77 ? 162.784 164.736 144.632 1.00 65.95 77 GLY TG C 1
ATOM 6227 O O . GLY E 2 77 ? 162.841 165.669 143.836 1.00 64.52 77 GLY TG O 1
ATOM 6228 N N . ILE E 2 78 ? 162.128 163.595 144.386 1.00 64.81 78 ILE TG N 1
ATOM 6229 C CA . ILE E 2 78 ? 161.357 163.385 143.170 1.00 61.84 78 ILE TG CA 1
ATOM 6230 C C . ILE E 2 78 ? 159.931 162.907 143.463 1.00 60.85 78 ILE TG C 1
ATOM 6231 O O . ILE E 2 78 ? 159.699 161.918 144.151 1.00 63.42 78 ILE TG O 1
ATOM 6236 N N . SER E 2 79 ? 158.966 163.639 142.911 1.00 58.92 79 SER TG N 1
ATOM 6237 C CA . SER E 2 79 ? 157.602 163.168 142.804 1.00 58.43 79 SER TG CA 1
ATOM 6238 C C . SER E 2 79 ? 157.484 162.321 141.542 1.00 59.07 79 SER TG C 1
ATOM 6239 O O . SER E 2 79 ? 157.214 162.830 140.455 1.00 59.52 79 SER TG O 1
ATOM 6242 N N . GLN E 2 80 ? 157.741 161.028 141.695 1.00 60.46 80 GLN TG N 1
ATOM 6243 C CA . GLN E 2 80 ? 157.638 160.084 140.589 1.00 60.26 80 GLN TG CA 1
ATOM 6244 C C . GLN E 2 80 ? 156.212 159.536 140.468 1.00 59.78 80 GLN TG C 1
ATOM 6245 O O . GLN E 2 80 ? 155.517 159.452 141.463 1.00 61.80 80 GLN TG O 1
ATOM 6251 N N . GLY E 2 81 ? 155.783 159.162 139.252 1.00 59.41 81 GLY TG N 1
ATOM 6252 C CA . GLY E 2 81 ? 154.569 158.403 138.982 1.00 62.18 81 GLY TG CA 1
ATOM 6253 C C . GLY E 2 81 ? 153.302 159.255 138.882 1.00 63.73 81 GLY TG C 1
ATOM 6254 O O . GLY E 2 81 ? 152.194 158.747 139.031 1.00 66.43 81 GLY TG O 1
ATOM 6255 N N . ASN E 2 82 ? 153.468 160.548 138.609 1.00 66.13 82 ASN TG N 1
ATOM 6256 C CA . ASN E 2 82 ? 152.362 161.458 138.348 1.00 66.80 82 ASN TG CA 1
ATOM 6257 C C . ASN E 2 82 ? 151.704 161.205 136.995 1.00 67.47 82 ASN TG C 1
ATOM 6258 O O . ASN E 2 82 ? 152.262 160.553 136.122 1.00 67.32 82 ASN TG O 1
ATOM 6263 N N . GLN E 2 83 ? 150.496 161.750 136.847 1.00 71.66 83 GLN TG N 1
ATOM 6264 C CA . GLN E 2 83 ? 149.864 161.942 135.554 1.00 75.19 83 GLN TG CA 1
ATOM 6265 C C . GLN E 2 83 ? 149.181 163.309 135.559 1.00 73.82 83 GLN TG C 1
ATOM 6266 O O . GLN E 2 83 ? 147.992 163.404 135.287 1.00 74.43 83 GLN TG O 1
ATOM 6272 N N . ILE E 2 84 ? 149.899 164.387 135.886 1.00 74.56 84 ILE TG N 1
ATOM 6273 C CA . ILE E 2 84 ? 149.254 165.688 135.768 1.00 76.69 84 ILE TG CA 1
ATOM 6274 C C . ILE E 2 84 ? 149.261 166.091 134.297 1.00 74.01 84 ILE TG C 1
ATOM 6275 O O . ILE E 2 84 ? 150.281 165.968 133.630 1.00 73.86 84 ILE TG O 1
ATOM 6280 N N . GLU E 2 85 ? 148.094 166.488 133.783 1.00 73.89 85 GLU TG N 1
ATOM 6281 C CA . GLU E 2 85 ? 147.924 166.641 132.346 1.00 72.53 85 GLU TG CA 1
ATOM 6282 C C . GLU E 2 85 ? 147.552 168.075 131.985 1.00 69.64 85 GLU TG C 1
ATOM 6283 O O . GLU E 2 85 ? 146.798 168.738 132.695 1.00 70.40 85 GLU TG O 1
ATOM 6289 N N . ALA E 2 86 ? 148.072 168.538 130.846 1.00 67.33 86 ALA TG N 1
ATOM 6290 C CA . ALA E 2 86 ? 147.790 169.882 130.368 1.00 66.21 86 ALA TG CA 1
ATOM 6291 C C . ALA E 2 86 ? 147.777 169.895 128.843 1.00 66.36 86 ALA TG C 1
ATOM 6292 O O . ALA E 2 86 ? 148.523 169.155 128.214 1.00 67.72 86 ALA TG O 1
ATOM 6294 N N . SER E 2 87 ? 146.935 170.747 128.241 1.00 67.12 87 SER TG N 1
ATOM 6295 C CA . SER E 2 87 ? 146.958 170.942 126.795 1.00 67.29 87 SER TG CA 1
ATOM 6296 C C . SER E 2 87 ? 146.881 172.423 126.445 1.00 67.58 87 SER TG C 1
ATOM 6297 O O . SER E 2 87 ? 146.363 173.232 127.212 1.00 68.86 87 SER TG O 1
ATOM 6300 N N . ASP E 2 88 ? 147.382 172.747 125.254 1.00 69.12 88 ASP TG N 1
ATOM 6301 C CA . ASP E 2 88 ? 147.274 174.083 124.712 1.00 70.65 88 ASP TG CA 1
ATOM 6302 C C . ASP E 2 88 ? 145.819 174.434 124.414 1.00 70.21 88 ASP TG C 1
ATOM 6303 O O . ASP E 2 88 ? 145.373 175.508 124.797 1.00 72.38 88 ASP TG O 1
ATOM 6308 N N . ASN E 2 89 ? 145.080 173.559 123.730 1.00 68.84 89 ASN TG N 1
ATOM 6309 C CA . ASN E 2 89 ? 143.744 173.936 123.296 1.00 70.02 89 ASN TG CA 1
ATOM 6310 C C . ASN E 2 89 ? 142.795 174.146 124.478 1.00 71.20 89 ASN TG C 1
ATOM 6311 O O . ASN E 2 89 ? 141.922 175.007 124.412 1.00 73.82 89 ASN TG O 1
ATOM 6316 N N . THR E 2 90 ? 142.968 173.371 125.556 1.00 69.97 90 THR TG N 1
ATOM 6317 C CA . THR E 2 90 ? 142.205 173.587 126.778 1.00 69.57 90 THR TG CA 1
ATOM 6318 C C . THR E 2 90 ? 142.885 174.592 127.711 1.00 69.79 90 THR TG C 1
ATOM 6319 O O . THR E 2 90 ? 142.470 174.747 128.862 1.00 71.42 90 THR TG O 1
ATOM 6323 N N . ASN E 2 91 ? 143.942 175.258 127.223 1.00 69.50 91 ASN TG N 1
ATOM 6324 C CA . ASN E 2 91 ? 144.624 176.366 127.882 1.00 69.91 91 ASN TG CA 1
ATOM 6325 C C . ASN E 2 91 ? 145.040 176.044 129.317 1.00 70.35 91 ASN TG C 1
ATOM 6326 O O . ASN E 2 91 ? 144.897 176.873 130.212 1.00 71.36 91 ASN TG O 1
ATOM 6331 N N . THR E 2 92 ? 145.576 174.838 129.518 1.00 71.91 92 THR TG N 1
ATOM 6332 C CA . THR E 2 92 ? 145.944 174.359 130.839 1.00 71.89 92 THR TG CA 1
ATOM 6333 C C . THR E 2 92 ? 147.451 174.509 131.019 1.00 71.04 92 THR TG C 1
ATOM 6334 O O . THR E 2 92 ? 148.214 174.134 130.139 1.00 71.45 92 THR TG O 1
ATOM 6338 N N . TYR E 2 93 ? 147.866 175.053 132.167 1.00 71.52 93 TYR TG N 1
ATOM 6339 C CA . TYR E 2 93 ? 149.267 175.254 132.511 1.00 71.17 93 TYR TG CA 1
ATOM 6340 C C . TYR E 2 93 ? 149.543 174.593 133.859 1.00 71.06 93 TYR TG C 1
ATOM 6341 O O . TYR E 2 93 ? 148.663 174.541 134.718 1.00 71.95 93 TYR TG O 1
ATOM 6350 N N . ILE E 2 94 ? 150.769 174.094 134.045 1.00 69.69 94 ILE TG N 1
ATOM 6351 C CA . ILE E 2 94 ? 151.209 173.633 135.354 1.00 69.16 94 ILE TG CA 1
ATOM 6352 C C . ILE E 2 94 ? 152.277 174.604 135.847 1.00 69.05 94 ILE TG C 1
ATOM 6353 O O . ILE E 2 94 ? 153.261 174.842 135.155 1.00 69.48 94 ILE TG O 1
ATOM 6358 N N . ARG E 2 95 ? 152.074 175.170 137.039 1.00 70.99 95 ARG TG N 1
ATOM 6359 C CA . ARG E 2 95 ? 153.058 176.055 137.636 1.00 72.89 95 ARG TG CA 1
ATOM 6360 C C . ARG E 2 95 ? 153.674 175.355 138.842 1.00 71.85 95 ARG TG C 1
ATOM 6361 O O . ARG E 2 95 ? 152.957 174.900 139.730 1.00 72.11 95 ARG TG O 1
ATOM 6369 N N . ILE E 2 96 ? 155.006 175.271 138.857 1.00 70.58 96 ILE TG N 1
ATOM 6370 C CA . ILE E 2 96 ? 155.714 174.772 140.019 1.00 70.74 96 ILE TG CA 1
ATOM 6371 C C . ILE E 2 96 ? 156.404 175.969 140.658 1.00 71.58 96 ILE TG C 1
ATOM 6372 O O . ILE E 2 96 ? 157.275 176.578 140.048 1.00 72.75 96 ILE TG O 1
ATOM 6377 N N . THR E 2 97 ? 155.967 176.318 141.870 1.00 73.62 97 THR TG N 1
ATOM 6378 C CA . THR E 2 97 ? 156.380 177.545 142.531 1.00 76.33 97 THR TG CA 1
ATOM 6379 C C . THR E 2 97 ? 157.331 177.191 143.665 1.00 76.77 97 THR TG C 1
ATOM 6380 O O . THR E 2 97 ? 157.007 176.350 144.495 1.00 76.83 97 THR TG O 1
ATOM 6384 N N . ASN E 2 98 ? 158.488 177.853 143.701 1.00 76.69 98 ASN TG N 1
ATOM 6385 C CA . ASN E 2 98 ? 159.447 177.694 144.780 1.00 76.95 98 ASN TG CA 1
ATOM 6386 C C . ASN E 2 98 ? 158.842 178.226 146.086 1.00 78.81 98 ASN TG C 1
ATOM 6387 O O . ASN E 2 98 ? 158.125 179.227 146.080 1.00 80.45 98 ASN TG O 1
ATOM 6392 N N . THR E 2 99 ? 159.097 177.519 147.199 1.00 80.23 99 THR TG N 1
ATOM 6393 C CA . THR E 2 99 ? 158.667 177.936 148.530 1.00 82.69 99 THR TG CA 1
ATOM 6394 C C . THR E 2 99 ? 159.788 177.736 149.562 1.00 84.51 99 THR TG C 1
ATOM 6395 O O . THR E 2 99 ? 159.538 177.840 150.763 1.00 86.84 99 THR TG O 1
ATOM 6399 N N . SER E 2 100 ? 161.024 177.499 149.089 1.00 86.44 100 SER TG N 1
ATOM 6400 C CA . SER E 2 100 ? 162.157 177.025 149.885 1.00 89.45 100 SER TG CA 1
ATOM 6401 C C . SER E 2 100 ? 162.786 178.085 150.792 1.00 91.69 100 SER TG C 1
ATOM 6402 O O . SER E 2 100 ? 163.527 177.740 151.716 1.00 94.17 100 SER TG O 1
ATOM 6405 N N . GLY E 2 101 ? 162.584 179.370 150.483 1.00 90.83 101 GLY TG N 1
ATOM 6406 C CA . GLY E 2 101 ? 163.326 180.428 151.156 1.00 93.12 101 GLY TG CA 1
ATOM 6407 C C . GLY E 2 101 ? 164.697 180.697 150.530 1.00 94.24 101 GLY TG C 1
ATOM 6408 O O . GLY E 2 101 ? 165.506 181.415 151.118 1.00 97.45 101 GLY TG O 1
ATOM 6409 N N . GLY E 2 102 ? 164.949 180.124 149.343 1.00 91.28 102 GLY TG N 1
ATOM 6410 C CA . GLY E 2 102 ? 166.211 180.252 148.619 1.00 89.66 102 GLY TG CA 1
ATOM 6411 C C . GLY E 2 102 ? 166.116 179.638 147.224 1.00 87.90 102 GLY TG C 1
ATOM 6412 O O . GLY E 2 102 ? 165.117 179.006 146.906 1.00 89.77 102 GLY TG O 1
ATOM 6413 N N . ALA E 2 103 ? 167.159 179.809 146.401 1.00 86.25 103 ALA TG N 1
ATOM 6414 C CA . ALA E 2 103 ? 167.124 179.416 144.995 1.00 83.56 103 ALA TG CA 1
ATOM 6415 C C . ALA E 2 103 ? 167.198 177.894 144.821 1.00 83.07 103 ALA TG C 1
ATOM 6416 O O . ALA E 2 103 ? 167.998 177.235 145.485 1.00 83.91 103 ALA TG O 1
ATOM 6418 N N . ILE E 2 104 ? 166.380 177.342 143.901 1.00 80.06 104 ILE TG N 1
ATOM 6419 C CA . ILE E 2 104 ? 166.325 175.899 143.671 1.00 77.06 104 ILE TG CA 1
ATOM 6420 C C . ILE E 2 104 ? 166.315 175.546 142.183 1.00 75.50 104 ILE TG C 1
ATOM 6421 O O . ILE E 2 104 ? 165.940 176.343 141.324 1.00 76.65 104 ILE TG O 1
ATOM 6426 N N . ASP E 2 105 ? 166.661 174.286 141.909 1.00 74.90 105 ASP TG N 1
ATOM 6427 C CA . ASP E 2 105 ? 166.569 173.708 140.579 1.00 74.30 105 ASP TG CA 1
ATOM 6428 C C . ASP E 2 105 ? 165.294 172.866 140.486 1.00 72.63 105 ASP TG C 1
ATOM 6429 O O . ASP E 2 105 ? 165.019 172.069 141.379 1.00 72.47 105 ASP TG O 1
ATOM 6434 N N . ILE E 2 106 ? 164.509 173.060 139.414 1.00 69.63 106 ILE TG N 1
ATOM 6435 C CA . ILE E 2 106 ? 163.298 172.283 139.177 1.00 67.87 106 ILE TG CA 1
ATOM 6436 C C . ILE E 2 106 ? 163.424 171.589 137.822 1.00 67.36 106 ILE TG C 1
ATOM 6437 O O . ILE E 2 106 ? 163.716 172.245 136.821 1.00 69.48 106 ILE TG O 1
ATOM 6442 N N . ILE E 2 107 ? 163.210 170.265 137.797 1.00 65.61 107 ILE TG N 1
ATOM 6443 C CA . ILE E 2 107 ? 163.154 169.527 136.541 1.00 64.45 107 ILE TG CA 1
ATOM 6444 C C . ILE E 2 107 ? 161.858 168.720 136.507 1.00 62.96 107 ILE TG C 1
ATOM 6445 O O . ILE E 2 107 ? 161.635 167.879 137.369 1.00 64.81 107 ILE TG O 1
ATOM 6450 N N . ALA E 2 108 ? 161.007 168.975 135.511 1.00 61.73 108 ALA TG N 1
ATOM 6451 C CA . ALA E 2 108 ? 159.786 168.202 135.334 1.00 61.70 108 ALA TG CA 1
ATOM 6452 C C . ALA E 2 108 ? 159.892 167.390 134.045 1.00 62.03 108 ALA TG C 1
ATOM 6453 O O . ALA E 2 108 ? 160.238 167.935 133.003 1.00 63.36 108 ALA TG O 1
ATOM 6455 N N . THR E 2 109 ? 159.619 166.080 134.118 1.00 62.48 109 THR TG N 1
ATOM 6456 C CA . THR E 2 109 ? 159.657 165.238 132.929 1.00 62.72 109 THR TG CA 1
ATOM 6457 C C . THR E 2 109 ? 158.357 164.455 132.783 1.00 63.09 109 THR TG C 1
ATOM 6458 O O . THR E 2 109 ? 157.615 164.234 133.738 1.00 64.13 109 THR TG O 1
ATOM 6462 N N . GLY E 2 110 ? 158.086 164.057 131.548 1.00 62.79 110 GLY TG N 1
ATOM 6463 C CA . GLY E 2 110 ? 156.881 163.325 131.236 1.00 62.35 110 GLY TG CA 1
ATOM 6464 C C . GLY E 2 110 ? 156.827 163.018 129.751 1.00 63.17 110 GLY TG C 1
ATOM 6465 O O . GLY E 2 110 ? 157.855 162.875 129.091 1.00 63.78 110 GLY TG O 1
ATOM 6466 N N . ARG E 2 111 ? 155.600 162.967 129.241 1.00 65.89 111 ARG TG N 1
ATOM 6467 C CA . ARG E 2 111 ? 155.363 162.512 127.889 1.00 68.58 111 ARG TG CA 1
ATOM 6468 C C . ARG E 2 111 ? 154.401 163.468 127.195 1.00 67.62 111 ARG TG C 1
ATOM 6469 O O . ARG E 2 111 ? 153.485 164.000 127.818 1.00 68.04 111 ARG TG O 1
ATOM 6477 N N . GLU E 2 112 ? 154.616 163.661 125.894 1.00 67.58 112 GLU TG N 1
ATOM 6478 C CA . GLU E 2 112 ? 153.637 164.337 125.061 1.00 67.55 112 GLU TG CA 1
ATOM 6479 C C . GLU E 2 112 ? 152.475 163.397 124.757 1.00 66.20 112 GLU TG C 1
ATOM 6480 O O . GLU E 2 112 ? 152.656 162.203 124.520 1.00 67.53 112 GLU TG O 1
ATOM 6486 N N . VAL E 2 113 ? 151.274 163.977 124.755 1.00 64.95 113 VAL TG N 1
ATOM 6487 C CA . VAL E 2 113 ? 150.034 163.271 124.491 1.00 65.91 113 VAL TG CA 1
ATOM 6488 C C . VAL E 2 113 ? 149.380 163.973 123.303 1.00 65.63 113 VAL TG C 1
ATOM 6489 O O . VAL E 2 113 ? 149.579 165.167 123.107 1.00 66.53 113 VAL TG O 1
ATOM 6493 N N . SER E 2 114 ? 148.622 163.233 122.490 1.00 65.82 114 SER TG N 1
ATOM 6494 C CA . SER E 2 114 ? 147.857 163.867 121.428 1.00 67.18 114 SER TG CA 1
ATOM 6495 C C . SER E 2 114 ? 146.729 164.703 122.027 1.00 68.99 114 SER TG C 1
ATOM 6496 O O . SER E 2 114 ? 146.127 164.311 123.021 1.00 69.75 114 SER TG O 1
ATOM 6499 N N . GLN E 2 115 ? 146.435 165.842 121.399 1.00 72.86 115 GLN TG N 1
ATOM 6500 C CA . GLN E 2 115 ? 145.145 166.470 121.624 1.00 76.84 115 GLN TG CA 1
ATOM 6501 C C . GLN E 2 115 ? 144.054 165.691 120.870 1.00 82.73 115 GLN TG C 1
ATOM 6502 O O . GLN E 2 115 ? 142.868 166.055 121.046 1.00 86.25 115 GLN TG O 1
ATOM 6509 N N . THR F 2 2 ? 161.554 143.481 111.995 1.00 106.12 2 THR TH N 1
ATOM 6510 C CA . THR F 2 2 ? 160.134 143.857 112.294 1.00 104.68 2 THR TH CA 1
ATOM 6511 C C . THR F 2 2 ? 159.974 145.375 112.246 1.00 100.85 2 THR TH C 1
ATOM 6512 O O . THR F 2 2 ? 160.933 146.114 112.460 1.00 100.44 2 THR TH O 1
ATOM 6516 N N . ASP F 2 3 ? 158.740 145.826 111.972 1.00 96.66 3 ASP TH N 1
ATOM 6517 C CA . ASP F 2 3 ? 158.379 147.238 111.919 1.00 92.88 3 ASP TH CA 1
ATOM 6518 C C . ASP F 2 3 ? 158.486 147.879 113.307 1.00 88.52 3 ASP TH C 1
ATOM 6519 O O . ASP F 2 3 ? 157.980 147.337 114.287 1.00 88.21 3 ASP TH O 1
ATOM 6524 N N . THR F 2 4 ? 159.089 149.079 113.381 1.00 84.72 4 THR TH N 1
ATOM 6525 C CA . THR F 2 4 ? 159.070 149.881 114.598 1.00 80.67 4 THR TH CA 1
ATOM 6526 C C . THR F 2 4 ? 158.129 151.072 114.423 1.00 78.41 4 THR TH C 1
ATOM 6527 O O . THR F 2 4 ? 158.223 151.807 113.441 1.00 80.48 4 THR TH O 1
ATOM 6531 N N . ILE F 2 5 ? 157.238 151.264 115.405 1.00 75.09 5 ILE TH N 1
ATOM 6532 C CA . ILE F 2 5 ? 156.319 152.393 115.425 1.00 73.29 5 ILE TH CA 1
ATOM 6533 C C . ILE F 2 5 ? 156.443 153.106 116.771 1.00 70.18 5 ILE TH C 1
ATOM 6534 O O . ILE F 2 5 ? 156.657 152.474 117.806 1.00 70.12 5 ILE TH O 1
ATOM 6539 N N . VAL F 2 6 ? 156.332 154.439 116.735 1.00 66.55 6 VAL TH N 1
ATOM 6540 C CA . VAL F 2 6 ? 156.302 155.252 117.939 1.00 64.30 6 VAL TH CA 1
ATOM 6541 C C . VAL F 2 6 ? 154.843 155.502 118.313 1.00 64.68 6 VAL TH C 1
ATOM 6542 O O . VAL F 2 6 ? 154.079 156.054 117.521 1.00 65.90 6 VAL TH O 1
ATOM 6546 N N . ASN F 2 7 ? 154.478 155.095 119.533 1.00 65.53 7 ASN TH N 1
ATOM 6547 C CA . ASN F 2 7 ? 153.119 155.226 120.031 1.00 66.81 7 ASN TH CA 1
ATOM 6548 C C . ASN F 2 7 ? 152.983 156.493 120.869 1.00 64.98 7 ASN TH C 1
ATOM 6549 O O . ASN F 2 7 ? 153.500 156.555 121.981 1.00 66.27 7 ASN TH O 1
ATOM 6554 N N . VAL F 2 8 ? 152.244 157.483 120.358 1.00 63.11 8 VAL TH N 1
ATOM 6555 C CA . VAL F 2 8 ? 151.865 158.629 121.168 1.00 63.54 8 VAL TH CA 1
ATOM 6556 C C . VAL F 2 8 ? 150.465 158.377 121.723 1.00 64.42 8 VAL TH C 1
ATOM 6557 O O . VAL F 2 8 ? 149.610 157.818 121.044 1.00 65.33 8 VAL TH O 1
ATOM 6561 N N . GLN F 2 9 ? 150.240 158.785 122.973 1.00 68.30 9 GLN TH N 1
ATOM 6562 C CA . GLN F 2 9 ? 149.010 158.436 123.665 1.00 70.10 9 GLN TH CA 1
ATOM 6563 C C . GLN F 2 9 ? 147.832 159.295 123.204 1.00 70.00 9 GLN TH C 1
ATOM 6564 O O . GLN F 2 9 ? 147.987 160.470 122.873 1.00 68.37 9 GLN TH O 1
ATOM 6570 N N . GLY F 2 10 ? 146.645 158.674 123.244 1.00 74.22 10 GLY TH N 1
ATOM 6571 C CA . GLY F 2 10 ? 145.398 159.171 122.676 1.00 74.03 10 GLY TH CA 1
ATOM 6572 C C . GLY F 2 10 ? 144.891 160.472 123.288 1.00 76.98 10 GLY TH C 1
ATOM 6573 O O . GLY F 2 10 ? 145.380 160.932 124.316 1.00 82.47 10 GLY TH O 1
ATOM 6574 N N . SER F 2 11 ? 143.865 161.028 122.639 1.00 76.77 11 SER TH N 1
ATOM 6575 C CA . SER F 2 11 ? 143.499 162.426 122.783 1.00 73.63 11 SER TH CA 1
ATOM 6576 C C . SER F 2 11 ? 143.250 162.831 124.229 1.00 69.07 11 SER TH C 1
ATOM 6577 O O . SER F 2 11 ? 142.442 162.234 124.928 1.00 68.43 11 SER TH O 1
ATOM 6580 N N . PHE F 2 12 ? 143.960 163.879 124.642 1.00 66.74 12 PHE TH N 1
ATOM 6581 C CA . PHE F 2 12 ? 143.745 164.560 125.905 1.00 65.65 12 PHE TH CA 1
ATOM 6582 C C . PHE F 2 12 ? 142.311 165.090 125.980 1.00 65.12 12 PHE TH C 1
ATOM 6583 O O . PHE F 2 12 ? 141.780 165.604 124.997 1.00 66.87 12 PHE TH O 1
ATOM 6591 N N . PHE F 2 13 ? 141.695 164.957 127.159 1.00 64.97 13 PHE TH N 1
ATOM 6592 C CA . PHE F 2 13 ? 140.391 165.536 127.428 1.00 65.30 13 PHE TH CA 1
ATOM 6593 C C . PHE F 2 13 ? 140.443 166.345 128.724 1.00 65.95 13 PHE TH C 1
ATOM 6594 O O . PHE F 2 13 ? 141.003 165.887 129.717 1.00 67.14 13 PHE TH O 1
ATOM 6602 N N . SER F 2 14 ? 139.829 167.537 128.729 1.00 68.07 14 SER TH N 1
ATOM 6603 C CA . SER F 2 14 ? 139.580 168.213 129.996 1.00 69.19 14 SER TH CA 1
ATOM 6604 C C . SER F 2 14 ? 138.266 168.984 130.013 1.00 70.16 14 SER TH C 1
ATOM 6605 O O . SER F 2 14 ? 137.768 169.435 128.984 1.00 73.81 14 SER TH O 1
ATOM 6608 N N . ALA F 2 15 ? 137.725 169.109 131.227 1.00 69.58 15 ALA TH N 1
ATOM 6609 C CA . ALA F 2 15 ? 136.619 169.995 131.535 1.00 69.75 15 ALA TH CA 1
ATOM 6610 C C . ALA F 2 15 ? 137.038 170.870 132.712 1.00 70.67 15 ALA TH C 1
ATOM 6611 O O . ALA F 2 15 ? 137.718 170.408 133.625 1.00 71.31 15 ALA TH O 1
ATOM 6613 N N . SER F 2 16 ? 136.669 172.152 132.673 1.00 72.78 16 SER TH N 1
ATOM 6614 C CA . SER F 2 16 ? 137.031 173.037 133.766 1.00 73.72 16 SER TH CA 1
ATOM 6615 C C . SER F 2 16 ? 135.982 174.121 133.969 1.00 75.23 16 SER TH C 1
ATOM 6616 O O . SER F 2 16 ? 135.248 174.483 133.048 1.00 77.94 16 SER TH O 1
ATOM 6619 N N . ALA F 2 17 ? 135.933 174.617 135.207 1.00 75.15 17 ALA TH N 1
ATOM 6620 C CA . ALA F 2 17 ? 135.102 175.747 135.572 1.00 75.00 17 ALA TH CA 1
ATOM 6621 C C . ALA F 2 17 ? 135.773 176.507 136.712 1.00 75.76 17 ALA TH C 1
ATOM 6622 O O . ALA F 2 17 ? 136.203 175.914 137.698 1.00 76.34 17 ALA TH O 1
ATOM 6624 N N . SER F 2 18 ? 135.897 177.826 136.536 1.00 77.61 18 SER TH N 1
ATOM 6625 C CA . SER F 2 18 ? 136.298 178.711 137.616 1.00 79.42 18 SER TH CA 1
ATOM 6626 C C . SER F 2 18 ? 135.061 179.203 138.364 1.00 79.33 18 SER TH C 1
ATOM 6627 O O . SER F 2 18 ? 133.984 179.335 137.780 1.00 79.83 18 SER TH O 1
ATOM 6630 N N . GLY F 2 19 ? 135.228 179.469 139.665 1.00 80.76 19 GLY TH N 1
ATOM 6631 C CA . GLY F 2 19 ? 134.216 180.137 140.473 1.00 83.21 19 GLY TH CA 1
ATOM 6632 C C . GLY F 2 19 ? 132.843 179.462 140.441 1.00 84.84 19 GLY TH C 1
ATOM 6633 O O . GLY F 2 19 ? 131.824 180.151 140.386 1.00 87.97 19 GLY TH O 1
ATOM 6634 N N . VAL F 2 20 ? 132.824 178.121 140.474 1.00 84.72 20 VAL TH N 1
ATOM 6635 C CA . VAL F 2 20 ? 131.596 177.347 140.612 1.00 86.33 20 VAL TH CA 1
ATOM 6636 C C . VAL F 2 20 ? 130.986 177.689 141.970 1.00 88.91 20 VAL TH C 1
ATOM 6637 O O . VAL F 2 20 ? 131.643 177.510 142.992 1.00 89.80 20 VAL TH O 1
ATOM 6641 N N . ALA F 2 21 ? 129.739 178.187 141.974 1.00 91.73 21 ALA TH N 1
ATOM 6642 C CA . ALA F 2 21 ? 129.090 178.621 143.208 1.00 93.34 21 ALA TH CA 1
ATOM 6643 C C . ALA F 2 21 ? 128.761 177.434 144.120 1.00 95.01 21 ALA TH C 1
ATOM 6644 O O . ALA F 2 21 ? 128.876 176.281 143.716 1.00 94.77 21 ALA TH O 1
ATOM 6646 N N . ASP F 2 22 ? 128.327 177.725 145.354 1.00 98.94 22 ASP TH N 1
ATOM 6647 C CA . ASP F 2 22 ? 128.313 176.801 146.482 1.00 100.34 22 ASP TH CA 1
ATOM 6648 C C . ASP F 2 22 ? 127.747 175.417 146.147 1.00 100.61 22 ASP TH C 1
ATOM 6649 O O . ASP F 2 22 ? 128.397 174.419 146.453 1.00 103.58 22 ASP TH O 1
ATOM 6654 N N . THR F 2 23 ? 126.546 175.347 145.549 1.00 98.38 23 THR TH N 1
ATOM 6655 C CA . THR F 2 23 ? 125.903 174.069 145.243 1.00 97.61 23 THR TH CA 1
ATOM 6656 C C . THR F 2 23 ? 125.828 173.782 143.739 1.00 96.53 23 THR TH C 1
ATOM 6657 O O . THR F 2 23 ? 125.124 172.862 143.320 1.00 95.19 23 THR TH O 1
ATOM 6661 N N . GLU F 2 24 ? 126.563 174.550 142.932 1.00 96.21 24 GLU TH N 1
ATOM 6662 C CA . GLU F 2 24 ? 126.597 174.354 141.489 1.00 96.09 24 GLU TH CA 1
ATOM 6663 C C . GLU F 2 24 ? 127.593 173.254 141.118 1.00 93.72 24 GLU TH C 1
ATOM 6664 O O . GLU F 2 24 ? 128.321 172.728 141.965 1.00 94.07 24 GLU TH O 1
ATOM 6670 N N . SER F 2 25 ? 127.625 172.915 139.823 1.00 90.52 25 SER TH N 1
ATOM 6671 C CA . SER F 2 25 ? 128.390 171.761 139.382 1.00 87.29 25 SER TH CA 1
ATOM 6672 C C . SER F 2 25 ? 129.036 171.964 138.013 1.00 84.42 25 SER TH C 1
ATOM 6673 O O . SER F 2 25 ? 128.528 172.692 137.159 1.00 87.30 25 SER TH O 1
ATOM 6676 N N . LEU F 2 26 ? 130.173 171.288 137.826 1.00 81.61 26 LEU TH N 1
ATOM 6677 C CA . LEU F 2 26 ? 130.740 171.059 136.511 1.00 78.72 26 LEU TH CA 1
ATOM 6678 C C . LEU F 2 26 ? 130.117 169.779 135.960 1.00 77.58 26 LEU TH C 1
ATOM 6679 O O . LEU F 2 26 ? 130.256 168.711 136.559 1.00 78.59 26 LEU TH O 1
ATOM 6684 N N . LEU F 2 27 ? 129.391 169.905 134.843 1.00 77.04 27 LEU TH N 1
ATOM 6685 C CA . LEU F 2 27 ? 128.900 168.731 134.148 1.00 76.21 27 LEU TH CA 1
ATOM 6686 C C . LEU F 2 27 ? 129.892 168.345 133.056 1.00 75.48 27 LEU TH C 1
ATOM 6687 O O . LEU F 2 27 ? 130.053 169.052 132.063 1.00 76.70 27 LEU TH O 1
ATOM 6692 N N . ILE F 2 28 ? 130.568 167.219 133.285 1.00 73.73 28 ILE TH N 1
ATOM 6693 C CA . ILE F 2 28 ? 131.470 166.644 132.311 1.00 73.09 28 ILE TH CA 1
ATOM 6694 C C . ILE F 2 28 ? 130.639 165.783 131.370 1.00 73.11 28 ILE TH C 1
ATOM 6695 O O . ILE F 2 28 ? 130.036 164.784 131.763 1.00 73.19 28 ILE TH O 1
ATOM 6700 N N . ASP F 2 29 ? 130.612 166.220 130.115 1.00 74.78 29 ASP TH N 1
ATOM 6701 C CA . ASP F 2 29 ? 129.759 165.635 129.105 1.00 76.07 29 ASP TH CA 1
ATOM 6702 C C . ASP F 2 29 ? 130.648 164.990 128.044 1.00 75.36 29 ASP TH C 1
ATOM 6703 O O . ASP F 2 29 ? 131.417 165.684 127.384 1.00 75.54 29 ASP TH O 1
ATOM 6708 N N . PRO F 2 30 ? 130.581 163.655 127.825 1.00 74.71 30 PRO TH N 1
ATOM 6709 C CA . PRO F 2 30 ? 131.381 163.013 126.786 1.00 75.01 30 PRO TH CA 1
ATOM 6710 C C . PRO F 2 30 ? 130.980 163.406 125.364 1.00 77.49 30 PRO TH C 1
ATOM 6711 O O . PRO F 2 30 ? 131.702 163.074 124.439 1.00 78.27 30 PRO TH O 1
ATOM 6715 N N . GLN F 2 31 ? 129.873 164.141 125.188 1.00 79.63 31 GLN TH N 1
ATOM 6716 C CA . GLN F 2 31 ? 129.514 164.717 123.894 1.00 81.08 31 GLN TH CA 1
ATOM 6717 C C . GLN F 2 31 ? 130.550 165.734 123.405 1.00 81.17 31 GLN TH C 1
ATOM 6718 O O . GLN F 2 31 ? 130.626 166.006 122.207 1.00 83.88 31 GLN TH O 1
ATOM 6724 N N . ASP F 2 32 ? 131.350 166.285 124.327 1.00 82.01 32 ASP TH N 1
ATOM 6725 C CA . ASP F 2 32 ? 132.389 167.263 124.021 1.00 84.00 32 ASP TH CA 1
ATOM 6726 C C . ASP F 2 32 ? 133.677 166.611 123.514 1.00 83.47 32 ASP TH C 1
ATOM 6727 O O . ASP F 2 32 ? 134.533 167.298 122.956 1.00 86.19 32 ASP TH O 1
ATOM 6732 N N . ALA F 2 33 ? 133.807 165.291 123.691 1.00 82.10 33 ALA TH N 1
ATOM 6733 C CA . ALA F 2 33 ? 134.922 164.505 123.171 1.00 82.11 33 ALA TH CA 1
ATOM 6734 C C . ALA F 2 33 ? 134.738 164.238 121.675 1.00 83.11 33 ALA TH C 1
ATOM 6735 O O . ALA F 2 33 ? 133.628 163.972 121.214 1.00 85.04 33 ALA TH O 1
ATOM 6737 N N . LYS F 2 34 ? 135.840 164.254 120.914 1.00 84.38 34 LYS TH N 1
ATOM 6738 C CA . LYS F 2 34 ? 135.831 163.889 119.503 1.00 85.55 34 LYS TH CA 1
ATOM 6739 C C . LYS F 2 34 ? 135.368 162.439 119.307 1.00 81.97 34 LYS TH C 1
ATOM 6740 O O . LYS F 2 34 ? 134.590 162.160 118.395 1.00 83.57 34 LYS TH O 1
ATOM 6746 N N . PHE F 2 35 ? 135.841 161.522 120.164 1.00 77.31 35 PHE TH N 1
ATOM 6747 C CA . PHE F 2 35 ? 135.495 160.108 120.086 1.00 73.36 35 PHE TH CA 1
ATOM 6748 C C . PHE F 2 35 ? 134.197 159.758 120.821 1.00 71.07 35 PHE TH C 1
ATOM 6749 O O . PHE F 2 35 ? 133.732 158.622 120.740 1.00 71.58 35 PHE TH O 1
ATOM 6757 N N . GLY F 2 36 ? 133.633 160.711 121.570 1.00 68.45 36 GLY TH N 1
ATOM 6758 C CA . GLY F 2 36 ? 132.343 160.548 122.226 1.00 67.26 36 GLY TH CA 1
ATOM 6759 C C . GLY F 2 36 ? 132.387 159.693 123.492 1.00 66.54 36 GLY TH C 1
ATOM 6760 O O . GLY F 2 36 ? 131.338 159.376 124.044 1.00 68.60 36 GLY TH O 1
ATOM 6761 N N . ALA F 2 37 ? 133.589 159.323 123.952 1.00 65.23 37 ALA TH N 1
ATOM 6762 C CA . ALA F 2 37 ? 133.749 158.717 125.267 1.00 63.55 37 ALA TH CA 1
ATOM 6763 C C . ALA F 2 37 ? 135.011 159.249 125.942 1.00 61.99 37 ALA TH C 1
ATOM 6764 O O . ALA F 2 37 ? 135.971 159.646 125.281 1.00 62.64 37 ALA TH O 1
ATOM 6766 N N . ILE F 2 38 ? 134.984 159.251 127.278 1.00 62.30 38 ILE TH N 1
ATOM 6767 C CA . ILE F 2 38 ? 136.044 159.824 128.091 1.00 63.46 38 ILE TH CA 1
ATOM 6768 C C . ILE F 2 38 ? 136.338 158.908 129.271 1.00 63.97 38 ILE TH C 1
ATOM 6769 O O . ILE F 2 38 ? 135.486 158.153 129.741 1.00 64.93 38 ILE TH O 1
ATOM 6774 N N . GLU F 2 39 ? 137.572 159.036 129.744 1.00 65.90 39 GLU TH N 1
ATOM 6775 C CA . GLU F 2 39 ? 138.032 158.422 130.968 1.00 65.96 39 GLU TH CA 1
ATOM 6776 C C . GLU F 2 39 ? 138.739 159.521 131.751 1.00 63.32 39 GLU TH C 1
ATOM 6777 O O . GLU F 2 39 ? 139.788 159.992 131.332 1.00 64.57 39 GLU TH O 1
ATOM 6783 N N . ILE F 2 40 ? 138.127 159.963 132.851 1.00 60.86 40 ILE TH N 1
ATOM 6784 C CA . ILE F 2 40 ? 138.715 161.001 133.683 1.00 60.38 40 ILE TH CA 1
ATOM 6785 C C . ILE F 2 40 ? 139.709 160.347 134.639 1.00 59.00 40 ILE TH C 1
ATOM 6786 O O . ILE F 2 40 ? 139.383 159.395 135.341 1.00 58.80 40 ILE TH O 1
ATOM 6791 N N . HIS F 2 41 ? 140.935 160.872 134.621 1.00 58.38 41 HIS TH N 1
ATOM 6792 C CA . HIS F 2 41 ? 142.047 160.406 135.429 1.00 57.52 41 HIS TH CA 1
ATOM 6793 C C . HIS F 2 41 ? 142.238 161.310 136.642 1.00 57.86 41 HIS TH C 1
ATOM 6794 O O . HIS F 2 41 ? 142.496 160.822 137.736 1.00 58.38 41 HIS TH O 1
ATOM 6801 N N . ASN F 2 42 ? 142.121 162.622 136.425 1.00 57.17 42 ASN TH N 1
ATOM 6802 C CA . ASN F 2 42 ? 142.400 163.607 137.451 1.00 57.49 42 ASN TH CA 1
ATOM 6803 C C . ASN F 2 42 ? 141.160 164.447 137.724 1.00 57.88 42 ASN TH C 1
ATOM 6804 O O . ASN F 2 42 ? 140.504 164.917 136.799 1.00 59.41 42 ASN TH O 1
ATOM 6809 N N . ILE F 2 43 ? 140.882 164.681 139.008 1.00 57.70 43 ILE TH N 1
ATOM 6810 C CA . ILE F 2 43 ? 139.986 165.747 139.418 1.00 58.16 43 ILE TH CA 1
ATOM 6811 C C . ILE F 2 43 ? 140.767 166.653 140.363 1.00 58.30 43 ILE TH C 1
ATOM 6812 O O . ILE F 2 43 ? 141.077 166.257 141.480 1.00 59.24 43 ILE TH O 1
ATOM 6817 N N . ALA F 2 44 ? 141.122 167.846 139.882 1.00 58.20 44 ALA TH N 1
ATOM 6818 C CA . ALA F 2 44 ? 141.685 168.888 140.720 1.00 59.34 44 ALA TH CA 1
ATOM 6819 C C . ALA F 2 44 ? 140.539 169.729 141.275 1.00 61.22 44 ALA TH C 1
ATOM 6820 O O . ALA F 2 44 ? 139.764 170.330 140.531 1.00 61.47 44 ALA TH O 1
ATOM 6836 N N . GLY F 2 46 ? 139.375 172.666 143.876 1.00 67.50 46 GLY TH N 1
ATOM 6837 C CA . GLY F 2 46 ? 139.780 173.847 144.637 1.00 66.79 46 GLY TH CA 1
ATOM 6838 C C . GLY F 2 46 ? 139.155 173.943 146.033 1.00 67.58 46 GLY TH C 1
ATOM 6839 O O . GLY F 2 46 ? 139.528 174.808 146.827 1.00 69.63 46 GLY TH O 1
ATOM 6840 N N . GLY F 2 47 ? 138.209 173.039 146.313 1.00 65.71 47 GLY TH N 1
ATOM 6841 C CA . GLY F 2 47 ? 137.544 172.873 147.595 1.00 65.94 47 GLY TH CA 1
ATOM 6842 C C . GLY F 2 47 ? 136.731 171.584 147.555 1.00 66.69 47 GLY TH C 1
ATOM 6843 O O . GLY F 2 47 ? 136.889 170.797 146.626 1.00 69.50 47 GLY TH O 1
ATOM 6844 N N . SER F 2 48 ? 135.876 171.374 148.559 1.00 66.58 48 SER TH N 1
ATOM 6845 C CA . SER F 2 48 ? 135.111 170.142 148.690 1.00 66.93 48 SER TH CA 1
ATOM 6846 C C . SER F 2 48 ? 134.135 169.933 147.529 1.00 67.70 48 SER TH C 1
ATOM 6847 O O . SER F 2 48 ? 133.422 170.855 147.121 1.00 68.92 48 SER TH O 1
ATOM 6850 N N . VAL F 2 49 ? 134.074 168.686 147.033 1.00 67.12 49 VAL TH N 1
ATOM 6851 C CA . VAL F 2 49 ? 133.178 168.315 145.943 1.00 67.10 49 VAL TH CA 1
ATOM 6852 C C . VAL F 2 49 ? 132.596 166.917 146.157 1.00 67.62 49 VAL TH C 1
ATOM 6853 O O . VAL F 2 49 ? 133.240 166.038 146.726 1.00 70.18 49 VAL TH O 1
ATOM 6857 N N . ASP F 2 50 ? 131.377 166.712 145.642 1.00 69.47 50 ASP TH N 1
ATOM 6858 C CA . ASP F 2 50 ? 130.817 165.386 145.426 1.00 71.78 50 ASP TH CA 1
ATOM 6859 C C . ASP F 2 50 ? 130.902 165.045 143.939 1.00 71.06 50 ASP TH C 1
ATOM 6860 O O . ASP F 2 50 ? 130.531 165.848 143.085 1.00 72.46 50 ASP TH O 1
ATOM 6865 N N . VAL F 2 51 ? 131.376 163.831 143.645 1.00 68.62 51 VAL TH N 1
ATOM 6866 C CA . VAL F 2 51 ? 131.446 163.330 142.282 1.00 67.45 51 VAL TH CA 1
ATOM 6867 C C . VAL F 2 51 ? 130.303 162.344 142.074 1.00 68.49 51 VAL TH C 1
ATOM 6868 O O . VAL F 2 51 ? 130.039 161.481 142.907 1.00 69.57 51 VAL TH O 1
ATOM 6872 N N . GLU F 2 52 ? 129.625 162.483 140.936 1.00 71.22 52 GLU TH N 1
ATOM 6873 C CA . GLU F 2 52 ? 128.393 161.751 140.697 1.00 74.23 52 GLU TH CA 1
ATOM 6874 C C . GLU F 2 52 ? 128.360 161.254 139.255 1.00 72.78 52 GLU TH C 1
ATOM 6875 O O . GLU F 2 52 ? 128.694 161.998 138.337 1.00 74.23 52 GLU TH O 1
ATOM 6881 N N . LEU F 2 53 ? 127.935 160.000 139.069 1.00 71.58 53 LEU TH N 1
ATOM 6882 C CA . LEU F 2 53 ? 127.843 159.395 137.751 1.00 71.20 53 LEU TH CA 1
ATOM 6883 C C . LEU F 2 53 ? 126.370 159.214 137.404 1.00 72.01 53 LEU TH C 1
ATOM 6884 O O . LEU F 2 53 ? 125.616 158.611 138.165 1.00 72.30 53 LEU TH O 1
ATOM 6889 N N . LEU F 2 54 ? 125.974 159.753 136.248 1.00 73.89 54 LEU TH N 1
ATOM 6890 C CA . LEU F 2 54 ? 124.569 159.821 135.880 1.00 75.45 54 LEU TH CA 1
ATOM 6891 C C . LEU F 2 54 ? 124.352 159.196 134.509 1.00 76.81 54 LEU TH C 1
ATOM 6892 O O . LEU F 2 54 ? 125.165 159.367 133.613 1.00 78.82 54 LEU TH O 1
ATOM 6897 N N . THR F 2 55 ? 123.244 158.466 134.357 1.00 78.50 55 THR TH N 1
ATOM 6898 C CA . THR F 2 55 ? 122.746 158.067 133.050 1.00 80.36 55 THR TH CA 1
ATOM 6899 C C . THR F 2 55 ? 121.565 158.974 132.722 1.00 80.81 55 THR TH C 1
ATOM 6900 O O . THR F 2 55 ? 120.738 159.254 133.583 1.00 81.59 55 THR TH O 1
ATOM 6904 N N . SER F 2 56 ? 121.494 159.449 131.477 1.00 81.41 56 SER TH N 1
ATOM 6905 C CA . SER F 2 56 ? 120.348 160.216 131.010 1.00 81.21 56 SER TH CA 1
ATOM 6906 C C . SER F 2 56 ? 119.346 159.322 130.278 1.00 82.96 56 SER TH C 1
ATOM 6907 O O . SER F 2 56 ? 119.742 158.383 129.592 1.00 84.44 56 SER TH O 1
ATOM 6910 N N . SER F 2 57 ? 118.050 159.668 130.370 1.00 86.11 57 SER TH N 1
ATOM 6911 C CA . SER F 2 57 ? 117.008 159.130 129.499 1.00 87.73 57 SER TH CA 1
ATOM 6912 C C . SER F 2 57 ? 117.098 159.678 128.070 1.00 88.81 57 SER TH C 1
ATOM 6913 O O . SER F 2 57 ? 116.626 159.040 127.128 1.00 90.73 57 SER TH O 1
ATOM 6916 N N . ASP F 2 58 ? 117.683 160.873 127.909 1.00 89.43 58 ASP TH N 1
ATOM 6917 C CA . ASP F 2 58 ? 117.754 161.561 126.627 1.00 91.67 58 ASP TH CA 1
ATOM 6918 C C . ASP F 2 58 ? 119.140 161.402 125.993 1.00 91.95 58 ASP TH C 1
ATOM 6919 O O . ASP F 2 58 ? 120.162 161.442 126.673 1.00 93.79 58 ASP TH O 1
ATOM 6924 N N . ASP F 2 59 ? 119.180 161.258 124.665 1.00 90.23 59 ASP TH N 1
ATOM 6925 C CA . ASP F 2 59 ? 120.419 160.982 123.952 1.00 88.59 59 ASP TH CA 1
ATOM 6926 C C . ASP F 2 59 ? 121.427 162.132 123.987 1.00 88.41 59 ASP TH C 1
ATOM 6927 O O . ASP F 2 59 ? 122.621 161.902 123.759 1.00 91.29 59 ASP TH O 1
ATOM 6932 N N . THR F 2 60 ? 120.954 163.350 124.293 1.00 88.69 60 THR TH N 1
ATOM 6933 C CA . THR F 2 60 ? 121.689 164.581 124.019 1.00 91.52 60 THR TH CA 1
ATOM 6934 C C . THR F 2 60 ? 121.689 165.543 125.212 1.00 92.13 60 THR TH C 1
ATOM 6935 O O . THR F 2 60 ? 122.587 166.378 125.322 1.00 93.10 60 THR TH O 1
ATOM 6939 N N . GLU F 2 61 ? 120.677 165.441 126.086 1.00 95.40 61 GLU TH N 1
ATOM 6940 C CA . GLU F 2 61 ? 120.538 166.284 127.269 1.00 99.06 61 GLU TH CA 1
ATOM 6941 C C . GLU F 2 61 ? 120.528 165.415 128.527 1.00 96.67 61 GLU TH C 1
ATOM 6942 O O . GLU F 2 61 ? 120.151 164.249 128.468 1.00 95.63 61 GLU TH O 1
ATOM 6948 N N . LEU F 2 62 ? 120.907 165.985 129.680 1.00 94.13 62 LEU TH N 1
ATOM 6949 C CA . LEU F 2 62 ? 120.825 165.225 130.921 1.00 92.35 62 LEU TH CA 1
ATOM 6950 C C . LEU F 2 62 ? 119.429 165.316 131.544 1.00 91.78 62 LEU TH C 1
ATOM 6951 O O . LEU F 2 62 ? 119.032 166.354 132.073 1.00 92.98 62 LEU TH O 1
ATOM 6956 N N . VAL F 2 63 ? 118.704 164.191 131.488 1.00 90.84 63 VAL TH N 1
ATOM 6957 C CA . VAL F 2 63 ? 117.490 163.951 132.250 1.00 91.80 63 VAL TH CA 1
ATOM 6958 C C . VAL F 2 63 ? 117.769 162.705 133.086 1.00 91.89 63 VAL TH C 1
ATOM 6959 O O . VAL F 2 63 ? 117.860 161.617 132.527 1.00 91.42 63 VAL TH O 1
ATOM 6963 N N . GLU F 2 64 ? 117.922 162.865 134.410 1.00 92.79 64 GLU TH N 1
ATOM 6964 C CA . GLU F 2 64 ? 118.471 161.823 135.273 1.00 92.93 64 GLU TH CA 1
ATOM 6965 C C . GLU F 2 64 ? 117.635 160.543 135.256 1.00 91.67 64 GLU TH C 1
ATOM 6966 O O . GLU F 2 64 ? 116.448 160.546 135.585 1.00 93.14 64 GLU TH O 1
ATOM 6972 N N . ASP F 2 65 ? 118.309 159.436 134.928 1.00 89.76 65 ASP TH N 1
ATOM 6973 C CA . ASP F 2 65 ? 117.792 158.088 135.084 1.00 87.73 65 ASP TH CA 1
ATOM 6974 C C . ASP F 2 65 ? 118.477 157.467 136.307 1.00 86.01 65 ASP TH C 1
ATOM 6975 O O . ASP F 2 65 ? 118.088 157.735 137.440 1.00 88.05 65 ASP TH O 1
ATOM 6980 N N . ALA F 2 66 ? 119.572 156.729 136.088 1.00 82.61 66 ALA TH N 1
ATOM 6981 C CA . ALA F 2 66 ? 120.435 156.248 137.158 1.00 79.17 66 ALA TH CA 1
ATOM 6982 C C . ALA F 2 66 ? 121.363 157.371 137.628 1.00 76.30 66 ALA TH C 1
ATOM 6983 O O . ALA F 2 66 ? 121.930 158.087 136.808 1.00 76.70 66 ALA TH O 1
ATOM 6985 N N . ALA F 2 67 ? 121.516 157.531 138.950 1.00 74.21 67 ALA TH N 1
ATOM 6986 C CA . ALA F 2 67 ? 122.539 158.414 139.498 1.00 71.64 67 ALA TH CA 1
ATOM 6987 C C . ALA F 2 67 ? 123.178 157.773 140.728 1.00 71.29 67 ALA TH C 1
ATOM 6988 O O . ALA F 2 67 ? 122.474 157.319 141.628 1.00 72.36 67 ALA TH O 1
ATOM 6990 N N . VAL F 2 68 ? 124.517 157.733 140.749 1.00 69.40 68 VAL TH N 1
ATOM 6991 C CA . VAL F 2 68 ? 125.267 157.214 141.884 1.00 68.20 68 VAL TH CA 1
ATOM 6992 C C . VAL F 2 68 ? 126.281 158.271 142.314 1.00 68.31 68 VAL TH C 1
ATOM 6993 O O . VAL F 2 68 ? 127.068 158.752 141.503 1.00 68.99 68 VAL TH O 1
ATOM 6997 N N . THR F 2 69 ? 126.264 158.632 143.601 1.00 69.13 69 THR TH N 1
ATOM 6998 C CA . THR F 2 69 ? 127.304 159.502 144.124 1.00 70.67 69 THR TH CA 1
ATOM 6999 C C . THR F 2 69 ? 128.537 158.646 144.393 1.00 71.42 69 THR TH C 1
ATOM 7000 O O . THR F 2 69 ? 128.514 157.796 145.280 1.00 72.96 69 THR TH O 1
ATOM 7004 N N . LEU F 2 70 ? 129.597 158.885 143.616 1.00 70.35 70 LEU TH N 1
ATOM 7005 C CA . LEU F 2 70 ? 130.767 158.021 143.595 1.00 69.49 70 LEU TH CA 1
ATOM 7006 C C . LEU F 2 70 ? 131.593 158.204 144.865 1.00 70.29 70 LEU TH C 1
ATOM 7007 O O . LEU F 2 70 ? 131.952 157.222 145.515 1.00 71.97 70 LEU TH O 1
ATOM 7012 N N . ASP F 2 71 ? 131.911 159.466 145.187 1.00 70.32 71 ASP TH N 1
ATOM 7013 C CA . ASP F 2 71 ? 132.800 159.801 146.288 1.00 71.31 71 ASP TH CA 1
ATOM 7014 C C . ASP F 2 71 ? 132.707 161.291 146.614 1.00 70.63 71 ASP TH C 1
ATOM 7015 O O . ASP F 2 71 ? 132.267 162.099 145.794 1.00 71.94 71 ASP TH O 1
ATOM 7020 N N . SER F 2 72 ? 133.146 161.631 147.833 1.00 71.41 72 SER TH N 1
ATOM 7021 C CA . SER F 2 72 ? 133.256 163.000 148.307 1.00 71.40 72 SER TH CA 1
ATOM 7022 C C . SER F 2 72 ? 134.722 163.332 148.566 1.00 71.46 72 SER TH C 1
ATOM 7023 O O . SER F 2 72 ? 135.434 162.591 149.244 1.00 73.72 72 SER TH O 1
ATOM 7026 N N . PHE F 2 73 ? 135.156 164.473 148.029 1.00 70.01 73 PHE TH N 1
ATOM 7027 C CA . PHE F 2 73 ? 136.492 164.991 148.272 1.00 70.26 73 PHE TH CA 1
ATOM 7028 C C . PHE F 2 73 ? 136.387 166.209 149.182 1.00 72.12 73 PHE TH C 1
ATOM 7029 O O . PHE F 2 73 ? 135.539 167.070 148.957 1.00 73.90 73 PHE TH O 1
ATOM 7037 N N . THR F 2 74 ? 137.264 166.280 150.193 1.00 73.80 74 THR TH N 1
ATOM 7038 C CA . THR F 2 74 ? 137.260 167.375 151.155 1.00 75.05 74 THR TH CA 1
ATOM 7039 C C . THR F 2 74 ? 138.482 168.270 150.964 1.00 74.33 74 THR TH C 1
ATOM 7040 O O . THR F 2 74 ? 139.597 167.783 150.773 1.00 75.99 74 THR TH O 1
ATOM 7044 N N . GLY F 2 75 ? 138.260 169.589 151.040 1.00 73.07 75 GLY TH N 1
ATOM 7045 C CA . GLY F 2 75 ? 139.333 170.567 150.931 1.00 71.85 75 GLY TH CA 1
ATOM 7046 C C . GLY F 2 75 ? 139.889 170.661 149.512 1.00 71.51 75 GLY TH C 1
ATOM 7047 O O . GLY F 2 75 ? 139.230 170.279 148.553 1.00 73.08 75 GLY TH O 1
ATOM 7048 N N . GLU F 2 76 ? 141.118 171.174 149.391 1.00 72.13 76 GLU TH N 1
ATOM 7049 C CA . GLU F 2 76 ? 141.750 171.372 148.095 1.00 72.00 76 GLU TH CA 1
ATOM 7050 C C . GLU F 2 76 ? 142.732 170.237 147.799 1.00 71.76 76 GLU TH C 1
ATOM 7051 O O . GLU F 2 76 ? 143.477 169.822 148.686 1.00 74.38 76 GLU TH O 1
ATOM 7057 N N . GLY F 2 77 ? 142.768 169.781 146.538 1.00 68.25 77 GLY TH N 1
ATOM 7058 C CA . GLY F 2 77 ? 143.776 168.818 146.121 1.00 65.78 77 GLY TH CA 1
ATOM 7059 C C . GLY F 2 77 ? 143.501 168.198 144.756 1.00 64.04 77 GLY TH C 1
ATOM 7060 O O . GLY F 2 77 ? 142.733 168.731 143.959 1.00 64.34 77 GLY TH O 1
ATOM 7061 N N . ILE F 2 78 ? 144.144 167.048 144.510 1.00 61.37 78 ILE TH N 1
ATOM 7062 C CA . ILE F 2 78 ? 143.933 166.286 143.290 1.00 58.56 78 ILE TH CA 1
ATOM 7063 C C . ILE F 2 78 ? 143.602 164.816 143.571 1.00 57.97 78 ILE TH C 1
ATOM 7064 O O . ILE F 2 78 ? 144.324 164.101 144.259 1.00 58.43 78 ILE TH O 1
ATOM 7069 N N . SER F 2 79 ? 142.480 164.374 143.007 1.00 56.14 79 SER TH N 1
ATOM 7070 C CA . SER F 2 79 ? 142.173 162.965 142.887 1.00 55.09 79 SER TH CA 1
ATOM 7071 C C . SER F 2 79 ? 142.847 162.433 141.629 1.00 55.31 79 SER TH C 1
ATOM 7072 O O . SER F 2 79 ? 142.282 162.477 140.534 1.00 56.98 79 SER TH O 1
ATOM 7075 N N . GLN F 2 80 ? 144.085 161.977 141.798 1.00 54.48 80 GLN TH N 1
ATOM 7076 C CA . GLN F 2 80 ? 144.833 161.377 140.704 1.00 53.92 80 GLN TH CA 1
ATOM 7077 C C . GLN F 2 80 ? 144.528 159.879 140.595 1.00 53.40 80 GLN TH C 1
ATOM 7078 O O . GLN F 2 80 ? 144.204 159.246 141.592 1.00 55.16 80 GLN TH O 1
ATOM 7084 N N . GLY F 2 81 ? 144.630 159.318 139.378 1.00 53.35 81 GLY TH N 1
ATOM 7085 C CA . GLY F 2 81 ? 144.630 157.878 139.159 1.00 53.32 81 GLY TH CA 1
ATOM 7086 C C . GLY F 2 81 ? 143.237 157.269 139.008 1.00 54.60 81 GLY TH C 1
ATOM 7087 O O . GLY F 2 81 ? 143.077 156.058 139.148 1.00 55.84 81 GLY TH O 1
ATOM 7088 N N . ASN F 2 82 ? 142.244 158.102 138.692 1.00 56.05 82 ASN TH N 1
ATOM 7089 C CA . ASN F 2 82 ? 140.898 157.641 138.394 1.00 57.21 82 ASN TH CA 1
ATOM 7090 C C . ASN F 2 82 ? 140.813 156.951 137.034 1.00 59.74 82 ASN TH C 1
ATOM 7091 O O . ASN F 2 82 ? 141.685 157.092 136.179 1.00 60.58 82 ASN TH O 1
ATOM 7096 N N . GLN F 2 83 ? 139.722 156.203 136.856 1.00 65.15 83 GLN TH N 1
ATOM 7097 C CA . GLN F 2 83 ? 139.260 155.766 135.553 1.00 70.90 83 GLN TH CA 1
ATOM 7098 C C . GLN F 2 83 ? 137.737 155.887 135.541 1.00 71.08 83 GLN TH C 1
ATOM 7099 O O . GLN F 2 83 ? 137.045 154.920 135.252 1.00 71.69 83 GLN TH O 1
ATOM 7105 N N . ILE F 2 84 ? 137.181 157.056 135.871 1.00 72.51 84 ILE TH N 1
ATOM 7106 C CA . ILE F 2 84 ? 135.736 157.178 135.747 1.00 75.93 84 ILE TH CA 1
ATOM 7107 C C . ILE F 2 84 ? 135.409 157.403 134.275 1.00 73.38 84 ILE TH C 1
ATOM 7108 O O . ILE F 2 84 ? 136.046 158.220 133.620 1.00 72.89 84 ILE TH O 1
ATOM 7113 N N . GLU F 2 85 ? 134.469 156.613 133.750 1.00 73.51 85 GLU TH N 1
ATOM 7114 C CA . GLU F 2 85 ? 134.264 156.551 132.312 1.00 72.66 85 GLU TH CA 1
ATOM 7115 C C . GLU F 2 85 ? 132.845 156.970 131.946 1.00 69.83 85 GLU TH C 1
ATOM 7116 O O . GLU F 2 85 ? 131.885 156.654 132.646 1.00 71.02 85 GLU TH O 1
ATOM 7122 N N . ALA F 2 86 ? 132.726 157.663 130.811 1.00 67.67 86 ALA TH N 1
ATOM 7123 C CA . ALA F 2 86 ? 131.434 158.117 130.329 1.00 66.58 86 ALA TH CA 1
ATOM 7124 C C . ALA F 2 86 ? 131.428 158.122 128.803 1.00 66.61 86 ALA TH C 1
ATOM 7125 O O . ALA F 2 86 ? 132.451 158.388 128.184 1.00 66.60 86 ALA TH O 1
ATOM 7127 N N . SER F 2 87 ? 130.268 157.842 128.193 1.00 67.85 87 SER TH N 1
ATOM 7128 C CA . SER F 2 87 ? 130.120 157.970 126.747 1.00 68.32 87 SER TH CA 1
ATOM 7129 C C . SER F 2 87 ? 128.812 158.667 126.394 1.00 68.95 87 SER TH C 1
ATOM 7130 O O . SER F 2 87 ? 127.848 158.628 127.158 1.00 70.67 87 SER TH O 1
ATOM 7133 N N . ASP F 2 88 ? 128.797 159.272 125.205 1.00 69.42 88 ASP TH N 1
ATOM 7134 C CA . ASP F 2 88 ? 127.598 159.866 124.655 1.00 70.60 88 ASP TH CA 1
ATOM 7135 C C . ASP F 2 88 ? 126.555 158.793 124.350 1.00 70.45 88 ASP TH C 1
ATOM 7136 O O . ASP F 2 88 ? 125.401 158.955 124.728 1.00 72.62 88 ASP TH O 1
ATOM 7141 N N . ASN F 2 89 ? 126.934 157.713 123.663 1.00 68.53 89 ASN TH N 1
ATOM 7142 C CA . ASN F 2 89 ? 125.929 156.762 123.214 1.00 70.10 89 ASN TH CA 1
ATOM 7143 C C . ASN F 2 89 ? 125.259 156.046 124.388 1.00 70.99 89 ASN TH C 1
ATOM 7144 O O . ASN F 2 89 ? 124.075 155.733 124.308 1.00 74.36 89 ASN TH O 1
ATOM 7149 N N . THR F 2 90 ? 126.006 155.795 125.472 1.00 69.80 90 THR TH N 1
ATOM 7150 C CA . THR F 2 90 ? 125.420 155.239 126.685 1.00 69.60 90 THR TH CA 1
ATOM 7151 C C . THR F 2 90 ? 124.898 156.331 127.622 1.00 69.34 90 THR TH C 1
ATOM 7152 O O . THR F 2 90 ? 124.545 156.047 128.769 1.00 70.60 90 THR TH O 1
ATOM 7156 N N . ASN F 2 91 ? 124.870 157.582 127.141 1.00 69.70 91 ASN TH N 1
ATOM 7157 C CA . ASN F 2 91 ? 124.262 158.730 127.806 1.00 70.25 91 ASN TH CA 1
ATOM 7158 C C . ASN F 2 91 ? 124.742 158.916 129.245 1.00 70.50 91 ASN TH C 1
ATOM 7159 O O . ASN F 2 91 ? 123.952 159.209 130.139 1.00 71.73 91 ASN TH O 1
ATOM 7164 N N . THR F 2 92 ? 126.052 158.759 129.454 1.00 71.34 92 THR TH N 1
ATOM 7165 C CA . THR F 2 92 ? 126.642 158.819 130.780 1.00 70.85 92 THR TH CA 1
ATOM 7166 C C . THR F 2 92 ? 127.283 160.189 130.977 1.00 68.87 92 THR TH C 1
ATOM 7167 O O . THR F 2 92 ? 128.001 160.659 130.105 1.00 69.53 92 THR TH O 1
ATOM 7171 N N . TYR F 2 93 ? 127.018 160.814 132.129 1.00 68.01 93 TYR TH N 1
ATOM 7172 C CA . TYR F 2 93 ? 127.559 162.117 132.488 1.00 68.16 93 TYR TH CA 1
ATOM 7173 C C . TYR F 2 93 ? 128.259 162.006 133.840 1.00 67.61 93 TYR TH C 1
ATOM 7174 O O . TYR F 2 93 ? 127.849 161.215 134.690 1.00 68.56 93 TYR TH O 1
ATOM 7183 N N . ILE F 2 94 ? 129.315 162.801 134.038 1.00 66.26 94 ILE TH N 1
ATOM 7184 C CA . ILE F 2 94 ? 129.930 162.929 135.351 1.00 66.56 94 ILE TH CA 1
ATOM 7185 C C . ILE F 2 94 ? 129.643 164.341 135.855 1.00 66.42 94 ILE TH C 1
ATOM 7186 O O . ILE F 2 94 ? 129.950 165.312 135.172 1.00 67.30 94 ILE TH O 1
ATOM 7191 N N . ARG F 2 95 ? 129.047 164.449 137.045 1.00 67.42 95 ARG TH N 1
ATOM 7192 C CA . ARG F 2 95 ? 128.794 165.743 137.651 1.00 69.70 95 ARG TH CA 1
ATOM 7193 C C . ARG F 2 95 ? 129.706 165.902 138.863 1.00 69.00 95 ARG TH C 1
ATOM 7194 O O . ARG F 2 95 ? 129.721 165.047 139.744 1.00 69.32 95 ARG TH O 1
ATOM 7202 N N . ILE F 2 96 ? 130.463 167.000 138.890 1.00 68.42 96 ILE TH N 1
ATOM 7203 C CA . ILE F 2 96 ? 131.251 167.340 140.059 1.00 69.21 96 ILE TH CA 1
ATOM 7204 C C . ILE F 2 96 ? 130.578 168.544 140.704 1.00 70.95 96 ILE TH C 1
ATOM 7205 O O . ILE F 2 96 ? 130.510 169.609 140.103 1.00 71.77 96 ILE TH O 1
ATOM 7210 N N . THR F 2 97 ? 130.048 168.340 141.912 1.00 73.07 97 THR TH N 1
ATOM 7211 C CA . THR F 2 97 ? 129.208 169.322 142.578 1.00 74.40 97 THR TH CA 1
ATOM 7212 C C . THR F 2 97 ? 129.998 169.946 143.720 1.00 74.63 97 THR TH C 1
ATOM 7213 O O . THR F 2 97 ? 130.552 169.231 144.545 1.00 74.90 97 THR TH O 1
ATOM 7217 N N . ASN F 2 98 ? 130.026 171.277 143.768 1.00 75.19 98 ASN TH N 1
ATOM 7218 C CA . ASN F 2 98 ? 130.653 172.006 144.858 1.00 75.47 98 ASN TH CA 1
ATOM 7219 C C . ASN F 2 98 ? 129.880 171.751 146.158 1.00 77.50 98 ASN TH C 1
ATOM 7220 O O . ASN F 2 98 ? 128.652 171.652 146.146 1.00 78.97 98 ASN TH O 1
ATOM 7225 N N . THR F 2 99 ? 130.613 171.595 147.274 1.00 78.76 99 THR TH N 1
ATOM 7226 C CA . THR F 2 99 ? 130.027 171.431 148.601 1.00 80.66 99 THR TH CA 1
ATOM 7227 C C . THR F 2 99 ? 130.769 172.279 149.644 1.00 82.67 99 THR TH C 1
ATOM 7228 O O . THR F 2 99 ? 130.544 172.107 150.843 1.00 84.56 99 THR TH O 1
ATOM 7232 N N . SER F 2 100 ? 131.612 173.221 149.184 1.00 84.25 100 SER TH N 1
ATOM 7233 C CA . SER F 2 100 ? 132.597 173.942 149.991 1.00 86.25 100 SER TH CA 1
ATOM 7234 C C . SER F 2 100 ? 132.006 175.019 150.904 1.00 88.99 100 SER TH C 1
ATOM 7235 O O . SER F 2 100 ? 132.678 175.469 151.835 1.00 91.24 100 SER TH O 1
ATOM 7238 N N . GLY F 2 101 ? 130.802 175.508 150.593 1.00 89.36 101 GLY TH N 1
ATOM 7239 C CA . GLY F 2 101 ? 130.272 176.684 151.274 1.00 90.38 101 GLY TH CA 1
ATOM 7240 C C . GLY F 2 101 ? 130.749 178.003 150.659 1.00 91.47 101 GLY TH C 1
ATOM 7241 O O . GLY F 2 101 ? 130.543 179.062 151.251 1.00 95.24 101 GLY TH O 1
ATOM 7242 N N . GLY F 2 102 ? 131.377 177.933 149.474 1.00 88.32 102 GLY TH N 1
ATOM 7243 C CA . GLY F 2 102 ? 131.928 179.087 148.768 1.00 87.05 102 GLY TH CA 1
ATOM 7244 C C . GLY F 2 102 ? 132.414 178.702 147.372 1.00 85.15 102 GLY TH C 1
ATOM 7245 O O . GLY F 2 102 ? 132.442 177.523 147.042 1.00 86.25 102 GLY TH O 1
ATOM 7246 N N . ALA F 2 103 ? 132.811 179.692 146.561 1.00 83.42 103 ALA TH N 1
ATOM 7247 C CA . ALA F 2 103 ? 133.133 179.473 145.154 1.00 81.66 103 ALA TH CA 1
ATOM 7248 C C . ALA F 2 103 ? 134.475 178.752 144.978 1.00 80.89 103 ALA TH C 1
ATOM 7249 O O . ALA F 2 103 ? 135.450 179.092 145.648 1.00 81.58 103 ALA TH O 1
ATOM 7251 N N . ILE F 2 104 ? 134.529 177.773 144.051 1.00 78.58 104 ILE TH N 1
ATOM 7252 C CA . ILE F 2 104 ? 135.739 176.984 143.819 1.00 77.02 104 ILE TH CA 1
ATOM 7253 C C . ILE F 2 104 ? 136.043 176.806 142.331 1.00 76.34 104 ILE TH C 1
ATOM 7254 O O . ILE F 2 104 ? 135.170 176.902 141.468 1.00 76.88 104 ILE TH O 1
ATOM 7259 N N . ASP F 2 105 ? 137.303 176.457 142.061 1.00 75.83 105 ASP TH N 1
ATOM 7260 C CA . ASP F 2 105 ? 137.760 176.088 140.732 1.00 74.35 105 ASP TH CA 1
ATOM 7261 C C . ASP F 2 105 ? 137.826 174.562 140.631 1.00 71.96 105 ASP TH C 1
ATOM 7262 O O . ASP F 2 105 ? 138.362 173.909 141.522 1.00 71.95 105 ASP TH O 1
ATOM 7267 N N . ILE F 2 106 ? 137.262 173.997 139.551 1.00 69.91 106 ILE TH N 1
ATOM 7268 C CA . ILE F 2 106 ? 137.310 172.560 139.303 1.00 68.65 106 ILE TH CA 1
ATOM 7269 C C . ILE F 2 106 ? 137.977 172.323 137.949 1.00 68.26 106 ILE TH C 1
ATOM 7270 O O . ILE F 2 106 ? 137.569 172.919 136.951 1.00 70.39 106 ILE TH O 1
ATOM 7275 N N . ILE F 2 107 ? 139.005 171.461 137.922 1.00 67.28 107 ILE TH N 1
ATOM 7276 C CA . ILE F 2 107 ? 139.612 171.041 136.665 1.00 65.72 107 ILE TH CA 1
ATOM 7277 C C . ILE F 2 107 ? 139.639 169.514 136.623 1.00 64.73 107 ILE TH C 1
ATOM 7278 O O . ILE F 2 107 ? 140.246 168.887 137.481 1.00 66.42 107 ILE TH O 1
ATOM 7283 N N . ALA F 2 108 ? 138.984 168.918 135.622 1.00 63.30 108 ALA TH N 1
ATOM 7284 C CA . ALA F 2 108 ? 139.029 167.477 135.431 1.00 62.34 108 ALA TH CA 1
ATOM 7285 C C . ALA F 2 108 ? 139.788 167.164 134.143 1.00 62.74 108 ALA TH C 1
ATOM 7286 O O . ALA F 2 108 ? 139.508 167.756 133.106 1.00 63.98 108 ALA TH O 1
ATOM 7288 N N . THR F 2 109 ? 140.772 166.256 134.215 1.00 62.83 109 THR TH N 1
ATOM 7289 C CA . THR F 2 109 ? 141.524 165.865 133.030 1.00 63.15 109 THR TH CA 1
ATOM 7290 C C . THR F 2 109 ? 141.527 164.348 132.872 1.00 62.94 109 THR TH C 1
ATOM 7291 O O . THR F 2 109 ? 141.335 163.589 133.821 1.00 64.20 109 THR TH O 1
ATOM 7295 N N . GLY F 2 110 ? 141.744 163.923 131.634 1.00 62.00 110 GLY TH N 1
ATOM 7296 C CA . GLY F 2 110 ? 141.755 162.515 131.310 1.00 62.69 110 GLY TH CA 1
ATOM 7297 C C . GLY F 2 110 ? 141.986 162.326 129.821 1.00 62.88 110 GLY TH C 1
ATOM 7298 O O . GLY F 2 110 ? 142.637 163.142 129.169 1.00 63.57 110 GLY TH O 1
ATOM 7299 N N . ARG F 2 111 ? 141.400 161.254 129.297 1.00 66.11 111 ARG TH N 1
ATOM 7300 C CA . ARG F 2 111 ? 141.673 160.830 127.941 1.00 68.23 111 ARG TH CA 1
ATOM 7301 C C . ARG F 2 111 ? 140.361 160.504 127.237 1.00 66.89 111 ARG TH C 1
ATOM 7302 O O . ARG F 2 111 ? 139.428 159.989 127.851 1.00 66.70 111 ARG TH O 1
ATOM 7310 N N . GLU F 2 112 ? 140.314 160.802 125.939 1.00 67.24 112 GLU TH N 1
ATOM 7311 C CA . GLU F 2 112 ? 139.232 160.320 125.097 1.00 67.76 112 GLU TH CA 1
ATOM 7312 C C . GLU F 2 112 ? 139.444 158.844 124.777 1.00 66.02 112 GLU TH C 1
ATOM 7313 O O . GLU F 2 112 ? 140.563 158.388 124.541 1.00 68.05 112 GLU TH O 1
ATOM 7319 N N . VAL F 2 113 ? 138.329 158.112 124.762 1.00 64.73 113 VAL TH N 1
ATOM 7320 C CA . VAL F 2 113 ? 138.301 156.688 124.483 1.00 65.56 113 VAL TH CA 1
ATOM 7321 C C . VAL F 2 113 ? 137.369 156.498 123.288 1.00 64.79 113 VAL TH C 1
ATOM 7322 O O . VAL F 2 113 ? 136.446 157.282 123.094 1.00 65.22 113 VAL TH O 1
ATOM 7326 N N . SER F 2 114 ? 137.622 155.476 122.466 1.00 65.27 114 SER TH N 1
ATOM 7327 C CA . SER F 2 114 ? 136.694 155.151 121.395 1.00 66.70 114 SER TH CA 1
ATOM 7328 C C . SER F 2 114 ? 135.393 154.607 121.981 1.00 68.19 114 SER TH C 1
ATOM 7329 O O . SER F 2 114 ? 135.412 153.883 122.972 1.00 68.19 114 SER TH O 1
ATOM 7332 N N . GLN F 2 115 ? 134.270 154.945 121.344 1.00 71.40 115 GLN TH N 1
ATOM 7333 C CA . GLN F 2 115 ? 133.066 154.159 121.553 1.00 75.58 115 GLN TH CA 1
ATOM 7334 C C . GLN F 2 115 ? 133.182 152.825 120.797 1.00 81.31 115 GLN TH C 1
ATOM 7335 O O . GLN F 2 115 ? 132.257 151.996 120.960 1.00 84.61 115 GLN TH O 1
ATOM 7342 N N . THR G 2 2 ? 161.203 157.069 112.008 1.00 108.09 2 THR TI N 1
ATOM 7343 C CA . THR G 2 2 ? 160.191 156.008 112.318 1.00 107.54 2 THR TI CA 1
ATOM 7344 C C . THR G 2 2 ? 158.783 156.596 112.260 1.00 104.21 2 THR TI C 1
ATOM 7345 O O . THR G 2 2 ? 158.596 157.795 112.456 1.00 103.98 2 THR TI O 1
ATOM 7349 N N . ASP G 2 3 ? 157.794 155.727 111.995 1.00 99.95 3 ASP TI N 1
ATOM 7350 C CA . ASP G 2 3 ? 156.383 156.090 111.933 1.00 97.49 3 ASP TI CA 1
ATOM 7351 C C . ASP G 2 3 ? 155.869 156.509 113.314 1.00 93.48 3 ASP TI C 1
ATOM 7352 O O . ASP G 2 3 ? 156.098 155.816 114.305 1.00 93.54 3 ASP TI O 1
ATOM 7357 N N . THR G 2 4 ? 155.108 157.616 113.372 1.00 89.72 4 THR TI N 1
ATOM 7358 C CA . THR G 2 4 ? 154.395 158.000 114.584 1.00 85.81 4 THR TI CA 1
ATOM 7359 C C . THR G 2 4 ? 152.898 157.754 114.405 1.00 83.72 4 THR TI C 1
ATOM 7360 O O . THR G 2 4 ? 152.304 158.190 113.418 1.00 86.76 4 THR TI O 1
ATOM 7364 N N . ILE G 2 5 ? 152.296 157.073 115.389 1.00 79.13 5 ILE TI N 1
ATOM 7365 C CA . ILE G 2 5 ? 150.863 156.821 115.409 1.00 76.77 5 ILE TI CA 1
ATOM 7366 C C . ILE G 2 5 ? 150.302 157.281 116.754 1.00 73.00 5 ILE TI C 1
ATOM 7367 O O . ILE G 2 5 ? 150.956 157.152 117.790 1.00 73.06 5 ILE TI O 1
ATOM 7372 N N . VAL G 2 6 ? 149.090 157.847 116.719 1.00 69.36 6 VAL TI N 1
ATOM 7373 C CA . VAL G 2 6 ? 148.365 158.215 117.923 1.00 66.70 6 VAL TI CA 1
ATOM 7374 C C . VAL G 2 6 ? 147.424 157.068 118.282 1.00 66.85 6 VAL TI C 1
ATOM 7375 O O . VAL G 2 6 ? 146.570 156.679 117.484 1.00 66.73 6 VAL TI O 1
ATOM 7379 N N . ASN G 2 7 ? 147.592 156.542 119.500 1.00 67.34 7 ASN TI N 1
ATOM 7380 C CA . ASN G 2 7 ? 146.803 155.422 119.985 1.00 67.21 7 ASN TI CA 1
ATOM 7381 C C . ASN G 2 7 ? 145.636 155.927 120.827 1.00 64.97 7 ASN TI C 1
ATOM 7382 O O . ASN G 2 7 ? 145.843 156.385 121.947 1.00 65.06 7 ASN TI O 1
ATOM 7387 N N . VAL G 2 8 ? 144.409 155.792 120.310 1.00 63.76 8 VAL TI N 1
ATOM 7388 C CA . VAL G 2 8 ? 143.227 156.040 121.118 1.00 64.04 8 VAL TI CA 1
ATOM 7389 C C . VAL G 2 8 ? 142.735 154.701 121.660 1.00 64.93 8 VAL TI C 1
ATOM 7390 O O . VAL G 2 8 ? 142.796 153.679 120.982 1.00 65.67 8 VAL TI O 1
ATOM 7394 N N . GLN G 2 9 ? 142.256 154.715 122.904 1.00 68.20 9 GLN TI N 1
ATOM 7395 C CA . GLN G 2 9 ? 141.952 153.476 123.602 1.00 69.61 9 GLN TI CA 1
ATOM 7396 C C . GLN G 2 9 ? 140.626 152.873 123.136 1.00 68.98 9 GLN TI C 1
ATOM 7397 O O . GLN G 2 9 ? 139.682 153.587 122.795 1.00 67.91 9 GLN TI O 1
ATOM 7403 N N . GLY G 2 10 ? 140.581 151.534 123.182 1.00 72.63 10 GLY TI N 1
ATOM 7404 C CA . GLY G 2 10 ? 139.538 150.690 122.614 1.00 73.69 10 GLY TI CA 1
ATOM 7405 C C . GLY G 2 10 ? 138.153 150.895 123.219 1.00 77.03 10 GLY TI C 1
ATOM 7406 O O . GLY G 2 10 ? 137.987 151.557 124.240 1.00 83.09 10 GLY TI O 1
ATOM 7407 N N . SER G 2 11 ? 137.166 150.273 122.571 1.00 75.83 11 SER TI N 1
ATOM 7408 C CA . SER G 2 11 ? 135.768 150.644 122.707 1.00 72.96 11 SER TI CA 1
ATOM 7409 C C . SER G 2 11 ? 135.288 150.636 124.151 1.00 69.07 11 SER TI C 1
ATOM 7410 O O . SER G 2 11 ? 135.409 149.644 124.858 1.00 68.30 11 SER TI O 1
ATOM 7413 N N . PHE G 2 12 ? 134.721 151.773 124.554 1.00 65.95 12 PHE TI N 1
ATOM 7414 C CA . PHE G 2 12 ? 134.008 151.931 125.807 1.00 64.39 12 PHE TI CA 1
ATOM 7415 C C . PHE G 2 12 ? 132.846 150.938 125.880 1.00 63.82 12 PHE TI C 1
ATOM 7416 O O . PHE G 2 12 ? 132.147 150.715 124.893 1.00 66.70 12 PHE TI O 1
ATOM 7424 N N . PHE G 2 13 ? 132.652 150.345 127.063 1.00 63.59 13 PHE TI N 1
ATOM 7425 C CA . PHE G 2 13 ? 131.511 149.489 127.331 1.00 63.93 13 PHE TI CA 1
ATOM 7426 C C . PHE G 2 13 ? 130.819 149.940 128.617 1.00 64.77 13 PHE TI C 1
ATOM 7427 O O . PHE G 2 13 ? 131.485 150.216 129.613 1.00 65.96 13 PHE TI O 1
ATOM 7435 N N . SER G 2 14 ? 129.480 149.982 128.617 1.00 66.28 14 SER TI N 1
ATOM 7436 C CA . SER G 2 14 ? 128.764 150.104 129.880 1.00 67.52 14 SER TI CA 1
ATOM 7437 C C . SER G 2 14 ? 127.449 149.332 129.900 1.00 68.10 14 SER TI C 1
ATOM 7438 O O . SER G 2 14 ? 126.820 149.106 128.870 1.00 71.32 14 SER TI O 1
ATOM 7441 N N . ALA G 2 15 ? 127.067 148.935 131.115 1.00 68.11 15 ALA TI N 1
ATOM 7442 C CA . ALA G 2 15 ? 125.754 148.400 131.422 1.00 68.37 15 ALA TI CA 1
ATOM 7443 C C . ALA G 2 15 ? 125.189 149.202 132.590 1.00 70.44 15 ALA TI C 1
ATOM 7444 O O . ALA G 2 15 ? 125.918 149.582 133.503 1.00 71.94 15 ALA TI O 1
ATOM 7446 N N . SER G 2 16 ? 123.890 149.502 132.546 1.00 72.22 16 SER TI N 1
ATOM 7447 C CA . SER G 2 16 ? 123.290 150.255 133.635 1.00 73.52 16 SER TI CA 1
ATOM 7448 C C . SER G 2 16 ? 121.831 149.869 133.834 1.00 75.06 16 SER TI C 1
ATOM 7449 O O . SER G 2 16 ? 121.162 149.396 132.914 1.00 77.56 16 SER TI O 1
ATOM 7452 N N . ALA G 2 17 ? 121.367 150.077 135.068 1.00 75.16 17 ALA TI N 1
ATOM 7453 C CA . ALA G 2 17 ? 119.974 149.906 135.427 1.00 75.66 17 ALA TI CA 1
ATOM 7454 C C . ALA G 2 17 ? 119.633 150.869 136.560 1.00 77.02 17 ALA TI C 1
ATOM 7455 O O . ALA G 2 17 ? 120.356 150.961 137.549 1.00 77.94 17 ALA TI O 1
ATOM 7457 N N . SER G 2 18 ? 118.543 151.619 136.375 1.00 78.27 18 SER TI N 1
ATOM 7458 C CA . SER G 2 18 ? 117.961 152.407 137.448 1.00 79.00 18 SER TI CA 1
ATOM 7459 C C . SER G 2 18 ? 116.926 151.571 138.198 1.00 79.21 18 SER TI C 1
ATOM 7460 O O . SER G 2 18 ? 116.288 150.693 137.616 1.00 80.86 18 SER TI O 1
ATOM 7463 N N . GLY G 2 19 ? 116.770 151.853 139.496 1.00 80.53 19 GLY TI N 1
ATOM 7464 C CA . GLY G 2 19 ? 115.692 151.296 140.303 1.00 81.92 19 GLY TI CA 1
ATOM 7465 C C . GLY G 2 19 ? 115.617 149.767 140.281 1.00 83.53 19 GLY TI C 1
ATOM 7466 O O . GLY G 2 19 ? 114.522 149.209 140.225 1.00 86.48 19 GLY TI O 1
ATOM 7467 N N . VAL G 2 20 ? 116.780 149.101 140.324 1.00 83.79 20 VAL TI N 1
ATOM 7468 C CA . VAL G 2 20 ? 116.860 147.652 140.476 1.00 85.36 20 VAL TI CA 1
ATOM 7469 C C . VAL G 2 20 ? 116.259 147.296 141.834 1.00 88.90 20 VAL TI C 1
ATOM 7470 O O . VAL G 2 20 ? 116.729 147.792 142.855 1.00 90.42 20 VAL TI O 1
ATOM 7474 N N . ALA G 2 21 ? 115.218 146.448 141.840 1.00 92.14 21 ALA TI N 1
ATOM 7475 C CA . ALA G 2 21 ? 114.517 146.101 143.074 1.00 95.33 21 ALA TI CA 1
ATOM 7476 C C . ALA G 2 21 ? 115.390 145.246 143.999 1.00 97.44 21 ALA TI C 1
ATOM 7477 O O . ALA G 2 21 ? 116.456 144.785 143.607 1.00 97.44 21 ALA TI O 1
ATOM 7479 N N . ASP G 2 22 ? 114.918 145.019 145.232 1.00 101.51 22 ASP TI N 1
ATOM 7480 C CA . ASP G 2 22 ? 115.713 144.569 146.369 1.00 103.95 22 ASP TI CA 1
ATOM 7481 C C . ASP G 2 22 ? 116.651 143.399 146.051 1.00 104.71 22 ASP TI C 1
ATOM 7482 O O . ASP G 2 22 ? 117.836 143.486 146.364 1.00 107.25 22 ASP TI O 1
ATOM 7487 N N . THR G 2 23 ? 116.132 142.310 145.461 1.00 103.15 23 THR TI N 1
ATOM 7488 C CA . THR G 2 23 ? 116.939 141.125 145.169 1.00 103.35 23 THR TI CA 1
ATOM 7489 C C . THR G 2 23 ? 117.165 140.907 143.669 1.00 102.24 23 THR TI C 1
ATOM 7490 O O . THR G 2 23 ? 117.632 139.842 143.263 1.00 100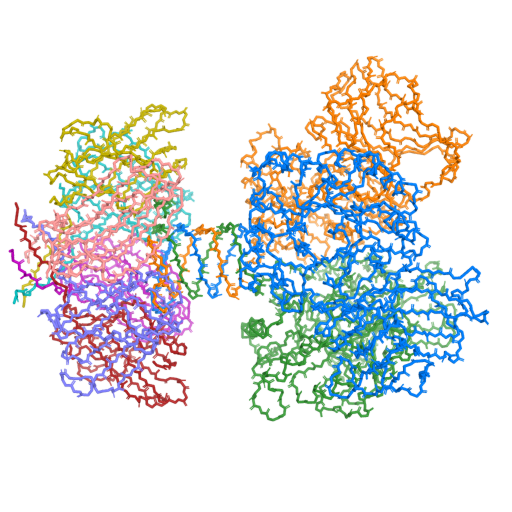.22 23 THR TI O 1
ATOM 7494 N N . GLU G 2 24 ? 116.855 141.916 142.851 1.00 102.03 24 GLU TI N 1
ATOM 7495 C CA . GLU G 2 24 ? 117.051 141.838 141.410 1.00 101.09 24 GLU TI CA 1
ATOM 7496 C C . GLU G 2 24 ? 118.497 142.172 141.043 1.00 97.16 24 GLU TI C 1
ATOM 7497 O O . GLU G 2 24 ? 119.306 142.560 141.891 1.00 95.91 24 GLU TI O 1
ATOM 7503 N N . SER G 2 25 ? 118.817 142.025 139.752 1.00 93.58 25 SER TI N 1
ATOM 7504 C CA . SER G 2 25 ? 120.199 142.131 139.317 1.00 89.35 25 SER TI CA 1
ATOM 7505 C C . SER G 2 25 ? 120.340 142.786 137.944 1.00 86.33 25 SER TI C 1
ATOM 7506 O O . SER G 2 25 ? 119.462 142.689 137.086 1.00 87.77 25 SER TI O 1
ATOM 7509 N N . LEU G 2 26 ? 121.484 143.451 137.758 1.00 82.25 26 LEU TI N 1
ATOM 7510 C CA . LEU G 2 26 ? 121.965 143.825 136.441 1.00 79.41 26 LEU TI CA 1
ATOM 7511 C C . LEU G 2 26 ? 122.785 142.655 135.903 1.00 77.75 26 LEU TI C 1
ATOM 7512 O O . LEU G 2 26 ? 123.783 142.262 136.509 1.00 77.59 26 LEU TI O 1
ATOM 7517 N N . LEU G 2 27 ? 122.327 142.071 134.789 1.00 78.27 27 LEU TI N 1
ATOM 7518 C CA . LEU G 2 27 ? 123.118 141.066 134.106 1.00 77.58 27 LEU TI CA 1
ATOM 7519 C C . LEU G 2 27 ? 123.941 141.737 133.012 1.00 77.01 27 LEU TI C 1
ATOM 7520 O O . LEU G 2 27 ? 123.405 142.211 132.012 1.00 79.24 27 LEU TI O 1
ATOM 7525 N N . ILE G 2 28 ? 125.252 141.782 133.245 1.00 75.80 28 ILE TI N 1
ATOM 7526 C CA . ILE G 2 28 ? 126.196 142.285 132.270 1.00 75.11 28 ILE TI CA 1
ATOM 7527 C C . ILE G 2 28 ? 126.551 141.131 131.343 1.00 75.05 28 ILE TI C 1
ATOM 7528 O O . ILE G 2 28 ? 127.132 140.124 131.749 1.00 76.08 28 ILE TI O 1
ATOM 7533 N N . ASP G 2 29 ? 126.161 141.307 130.084 1.00 76.44 29 ASP TI N 1
ATOM 7534 C CA . ASP G 2 29 ? 126.261 140.267 129.086 1.00 77.40 29 ASP TI CA 1
ATOM 7535 C C . ASP G 2 29 ? 127.261 140.718 128.023 1.00 76.13 29 ASP TI C 1
ATOM 7536 O O . ASP G 2 29 ? 127.030 141.719 127.352 1.00 76.47 29 ASP TI O 1
ATOM 7541 N N . PRO G 2 30 ? 128.396 140.007 127.817 1.00 75.21 30 PRO TI N 1
ATOM 7542 C CA . PRO G 2 30 ? 129.350 140.383 126.777 1.00 75.16 30 PRO TI CA 1
ATOM 7543 C C . PRO G 2 30 ? 128.816 140.209 125.356 1.00 77.06 30 PRO TI C 1
ATOM 7544 O O . PRO G 2 30 ? 129.461 140.668 124.428 1.00 77.86 30 PRO TI O 1
ATOM 7548 N N . GLN G 2 31 ? 127.636 139.596 125.181 1.00 77.70 31 GLN TI N 1
ATOM 7549 C CA . GLN G 2 31 ? 126.965 139.549 123.884 1.00 78.65 31 GLN TI CA 1
ATOM 7550 C C . GLN G 2 31 ? 126.585 140.944 123.377 1.00 78.73 31 GLN TI C 1
ATOM 7551 O O . GLN G 2 31 ? 126.389 141.128 122.176 1.00 80.99 31 GLN TI O 1
ATOM 7557 N N . ASP G 2 32 ? 126.487 141.921 124.288 1.00 80.16 32 ASP TI N 1
ATOM 7558 C CA . ASP G 2 32 ? 126.137 143.300 123.967 1.00 81.80 32 ASP TI CA 1
ATOM 7559 C C . ASP G 2 32 ? 127.333 144.103 123.455 1.00 81.24 32 ASP TI C 1
ATOM 7560 O O . ASP G 2 32 ? 127.152 145.179 122.886 1.00 83.44 32 ASP TI O 1
ATOM 7565 N N . ALA G 2 33 ? 128.551 143.578 123.644 1.00 80.10 33 ALA TI N 1
ATOM 7566 C CA . ALA G 2 33 ? 129.782 144.164 123.124 1.00 80.17 33 ALA TI CA 1
ATOM 7567 C C . ALA G 2 33 ? 129.933 143.859 121.631 1.00 80.97 33 ALA TI C 1
ATOM 7568 O O . ALA G 2 33 ? 129.629 142.754 121.180 1.00 83.06 33 ALA TI O 1
ATOM 7570 N N . LYS G 2 34 ? 130.459 144.821 120.864 1.00 81.70 34 LYS TI N 1
ATOM 7571 C CA . LYS G 2 34 ? 130.781 144.622 119.457 1.00 82.88 34 LYS TI CA 1
ATOM 7572 C C . LYS G 2 34 ? 131.825 143.512 119.277 1.00 80.22 34 LYS TI C 1
ATOM 7573 O O . LYS G 2 34 ? 131.694 142.687 118.372 1.00 82.45 34 LYS TI O 1
ATOM 7579 N N . PHE G 2 35 ? 132.852 143.487 120.139 1.00 76.07 35 PHE TI N 1
ATOM 7580 C CA . PHE G 2 35 ? 133.919 142.495 120.076 1.00 72.87 35 PHE TI CA 1
ATOM 7581 C C . PHE G 2 35 ? 133.588 141.198 120.821 1.00 71.19 35 PHE TI C 1
ATOM 7582 O O . PHE G 2 35 ? 134.353 140.236 120.753 1.00 71.19 35 PHE TI O 1
ATOM 7590 N N . GLY G 2 36 ? 132.477 141.176 121.565 1.00 69.10 36 GLY TI N 1
ATOM 7591 C CA . GLY G 2 36 ? 131.988 139.977 122.231 1.00 67.57 36 GLY TI CA 1
ATOM 7592 C C . GLY G 2 36 ? 132.751 139.611 123.504 1.00 66.89 36 GLY TI C 1
ATOM 7593 O O . GLY G 2 36 ? 132.513 138.546 124.066 1.00 67.96 36 GLY TI O 1
ATOM 7594 N N . ALA G 2 37 ? 133.657 140.484 1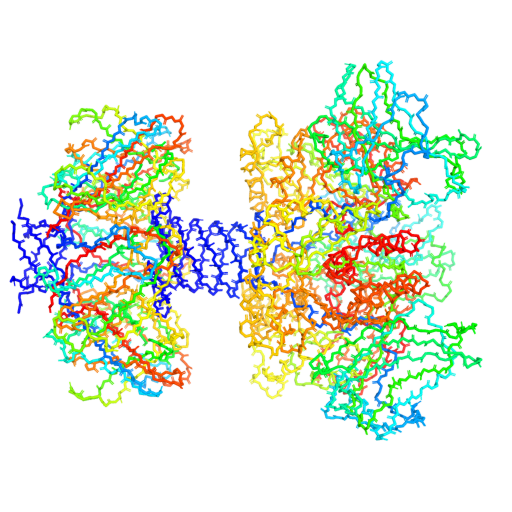23.960 1.00 64.88 37 ALA TI N 1
ATOM 7595 C CA . ALA G 2 37 ? 134.258 140.340 125.278 1.00 63.99 37 ALA TI CA 1
ATOM 7596 C C . ALA G 2 37 ? 134.404 141.707 125.942 1.00 63.95 37 ALA TI C 1
ATOM 7597 O O . ALA G 2 37 ? 134.525 142.735 125.272 1.00 65.50 37 ALA TI O 1
ATOM 7599 N N . ILE G 2 38 ? 134.382 141.696 127.278 1.00 64.22 38 ILE TI N 1
ATOM 7600 C CA . ILE G 2 38 ? 134.393 142.909 128.078 1.00 64.57 38 ILE TI CA 1
ATOM 7601 C C . ILE G 2 38 ? 135.330 142.733 129.264 1.00 65.23 38 ILE TI C 1
ATOM 7602 O O . ILE G 2 38 ? 135.577 141.628 129.747 1.00 67.18 38 ILE TI O 1
ATOM 7607 N N . GLU G 2 39 ? 135.812 143.879 129.730 1.00 67.74 39 GLU TI N 1
ATOM 7608 C CA . GLU G 2 39 ? 136.566 143.995 130.955 1.00 68.36 39 GLU TI CA 1
ATOM 7609 C C . GLU G 2 39 ? 135.943 145.152 131.725 1.00 64.63 39 GLU TI C 1
ATOM 7610 O O . GLU G 2 39 ? 136.036 146.293 131.295 1.00 65.30 39 GLU TI O 1
ATOM 7616 N N . ILE G 2 40 ? 135.258 144.839 132.827 1.00 61.55 40 ILE TI N 1
ATOM 7617 C CA . ILE G 2 40 ? 134.630 145.863 133.647 1.00 60.19 40 ILE TI CA 1
ATOM 7618 C C . ILE G 2 40 ? 135.681 146.427 134.601 1.00 59.45 40 ILE TI C 1
ATOM 7619 O O . ILE G 2 40 ? 136.361 145.693 135.314 1.00 58.76 40 ILE TI O 1
ATOM 7624 N N . HIS G 2 41 ? 135.809 147.756 134.564 1.00 59.27 41 HIS TI N 1
ATOM 7625 C CA . HIS G 2 41 ? 136.748 148.516 135.364 1.00 59.47 41 HIS TI CA 1
ATOM 7626 C C . HIS G 2 41 ? 136.041 149.130 136.566 1.00 60.91 41 HIS TI C 1
ATOM 7627 O O . HIS G 2 41 ? 136.586 149.134 137.659 1.00 62.63 41 HIS TI O 1
ATOM 7634 N N . ASN G 2 42 ? 134.838 149.658 136.342 1.00 60.81 42 ASN TI N 1
ATOM 7635 C CA . ASN G 2 42 ? 134.105 150.390 137.356 1.00 59.93 42 ASN TI CA 1
ATOM 7636 C C . ASN G 2 42 ? 132.773 149.708 137.637 1.00 59.73 42 ASN TI C 1
ATOM 7637 O O . ASN G 2 42 ? 132.049 149.352 136.712 1.00 59.56 42 ASN TI O 1
ATOM 7642 N N . ILE G 2 43 ? 132.435 149.590 138.923 1.00 59.82 43 ILE TI N 1
ATOM 7643 C CA . ILE G 2 43 ? 131.067 149.327 139.330 1.00 60.09 43 ILE TI CA 1
ATOM 7644 C C . ILE G 2 43 ? 130.647 150.453 140.267 1.00 60.34 43 ILE TI C 1
ATOM 7645 O O . ILE G 2 43 ? 131.142 150.540 141.384 1.00 61.63 43 ILE TI O 1
ATOM 7650 N N . ALA G 2 44 ? 129.779 151.339 139.775 1.00 60.03 44 ALA TI N 1
ATOM 7651 C CA . ALA G 2 44 ? 129.142 152.347 140.601 1.00 60.95 44 ALA TI CA 1
ATOM 7652 C C . ALA G 2 44 ? 127.848 151.759 141.155 1.00 63.60 44 ALA TI C 1
ATOM 7653 O O . ALA G 2 44 ? 126.951 151.369 140.410 1.00 63.74 44 ALA TI O 1
ATOM 7669 N N . GLY G 2 46 ? 124.704 152.197 143.739 1.00 67.66 46 GLY TI N 1
ATOM 7670 C CA . GLY G 2 46 ? 123.864 153.133 144.486 1.00 67.47 46 GLY TI CA 1
ATOM 7671 C C . GLY G 2 46 ? 123.472 152.649 145.886 1.00 68.26 46 GLY TI C 1
ATOM 7672 O O . GLY G 2 46 ? 122.890 153.404 146.667 1.00 70.57 46 GLY TI O 1
ATOM 7673 N N . GLY G 2 47 ? 123.803 151.389 146.184 1.00 66.68 47 GLY TI N 1
ATOM 7674 C CA . GLY G 2 47 ? 123.619 150.738 147.471 1.00 66.43 47 GLY TI CA 1
ATOM 7675 C C . GLY G 2 47 ? 124.351 149.401 147.447 1.00 67.67 47 GLY TI C 1
ATOM 7676 O O . GLY G 2 47 ? 125.119 149.148 146.524 1.00 70.65 47 GLY TI O 1
ATOM 7677 N N . SER G 2 48 ? 124.117 148.560 148.457 1.00 67.30 48 SER TI N 1
ATOM 7678 C CA . SER G 2 48 ? 124.825 147.294 148.602 1.00 67.67 48 SER TI CA 1
ATOM 7679 C C . SER G 2 48 ? 124.541 146.330 147.448 1.00 68.11 48 SER TI C 1
ATOM 7680 O O . SER G 2 48 ? 123.390 146.150 147.036 1.00 68.68 48 SER TI O 1
ATOM 7683 N N . VAL G 2 49 ? 125.606 145.668 146.964 1.00 67.77 49 VAL TI N 1
ATOM 7684 C CA . VAL G 2 49 ? 125.501 144.695 145.882 1.00 67.79 49 VAL TI CA 1
ATOM 7685 C C . VAL G 2 49 ? 126.441 143.510 146.112 1.00 68.79 49 VAL TI C 1
ATOM 7686 O O . VAL G 2 49 ? 127.519 143.650 146.689 1.00 69.08 49 VAL TI O 1
ATOM 7690 N N . ASP G 2 50 ? 126.032 142.339 145.604 1.00 71.39 50 ASP TI N 1
ATOM 7691 C CA . ASP G 2 50 ? 126.926 141.209 145.397 1.00 74.11 50 ASP TI CA 1
ATOM 7692 C C . ASP G 2 50 ? 127.274 141.110 143.913 1.00 73.69 50 ASP TI C 1
ATOM 7693 O O . ASP G 2 50 ? 126.394 141.170 143.055 1.00 75.34 50 ASP TI O 1
ATOM 7698 N N . VAL G 2 51 ? 128.567 140.938 143.625 1.00 70.90 51 VAL TI N 1
ATOM 7699 C CA . VAL G 2 51 ? 129.047 140.740 142.267 1.00 70.53 51 VAL TI CA 1
ATOM 7700 C C . VAL G 2 51 ? 129.351 139.259 142.074 1.00 71.92 51 VAL TI C 1
ATOM 7701 O O . VAL G 2 51 ? 129.979 138.619 142.914 1.00 73.41 51 VAL TI O 1
ATOM 7705 N N . GLU G 2 52 ? 128.906 138.726 140.938 1.00 74.68 52 GLU TI N 1
ATOM 7706 C CA . GLU G 2 52 ? 128.946 137.291 140.714 1.00 77.61 52 GLU TI CA 1
ATOM 7707 C C . GLU G 2 52 ? 129.370 137.010 139.275 1.00 76.22 52 GLU TI C 1
ATOM 7708 O O . GLU G 2 52 ? 128.885 137.655 138.351 1.00 76.98 52 GLU TI O 1
ATOM 7714 N N . LEU G 2 53 ? 130.261 136.027 139.103 1.00 74.92 53 LEU TI N 1
ATOM 7715 C CA . LEU G 2 53 ? 130.749 135.639 137.791 1.00 73.59 53 LEU TI CA 1
ATOM 7716 C C . LEU G 2 53 ? 130.190 134.261 137.454 1.00 74.52 53 LEU TI C 1
ATOM 7717 O O . LEU G 2 53 ? 130.344 133.316 138.224 1.00 75.88 53 LEU TI O 1
ATOM 7722 N N . LEU G 2 54 ? 129.531 134.167 136.297 1.00 76.66 54 LEU TI N 1
ATOM 7723 C CA . LEU G 2 54 ? 128.784 132.971 135.939 1.00 78.54 54 LEU TI CA 1
ATOM 7724 C C . LEU G 2 54 ? 129.227 132.462 134.575 1.00 79.38 54 LEU TI C 1
ATOM 7725 O O . LEU G 2 54 ? 129.479 133.247 133.672 1.00 79.68 54 LEU TI O 1
ATOM 7730 N N . THR G 2 55 ? 129.322 131.136 134.437 1.00 81.22 55 THR TI N 1
ATOM 7731 C CA . THR G 2 55 ? 129.430 130.494 133.137 1.00 83.00 55 THR TI CA 1
ATOM 7732 C C . THR G 2 55 ? 128.062 129.906 132.810 1.00 83.71 55 THR TI C 1
ATOM 7733 O O . THR G 2 55 ? 127.413 129.328 133.674 1.00 86.16 55 THR TI O 1
ATOM 7737 N N . SER G 2 56 ? 127.616 130.063 131.561 1.00 84.52 56 SER TI N 1
ATOM 7738 C CA . SER G 2 56 ? 126.390 129.432 131.096 1.00 84.65 56 SER TI CA 1
ATOM 7739 C C . SER G 2 56 ? 126.685 128.113 130.378 1.00 86.13 56 SER TI C 1
ATOM 7740 O O . SER G 2 56 ? 127.701 127.994 129.697 1.00 87.37 56 SER TI O 1
ATOM 7743 N N . SER G 2 57 ? 125.750 127.151 130.474 1.00 89.48 57 SER TI N 1
ATOM 7744 C CA . SER G 2 57 ? 125.715 125.970 129.616 1.00 91.59 57 SER TI CA 1
ATOM 7745 C C . SER G 2 57 ? 125.286 126.302 128.182 1.00 92.34 57 SER TI C 1
ATOM 7746 O O . SER G 2 57 ? 125.617 125.570 127.248 1.00 94.98 57 SER TI O 1
ATOM 7749 N N . ASP G 2 58 ? 124.530 127.394 128.008 1.00 92.68 58 ASP TI N 1
ATOM 7750 C CA . ASP G 2 58 ? 123.968 127.778 126.719 1.00 94.52 58 ASP TI CA 1
ATOM 7751 C C . ASP G 2 58 ? 124.782 128.905 126.077 1.00 93.43 58 ASP TI C 1
ATOM 7752 O O . ASP G 2 58 ? 125.243 129.822 126.751 1.00 94.97 58 ASP TI O 1
ATOM 7757 N N . ASP G 2 59 ? 124.934 128.856 124.751 1.00 91.92 59 ASP TI N 1
ATOM 7758 C CA . ASP G 2 59 ? 125.782 129.795 124.031 1.00 90.38 59 ASP TI CA 1
ATOM 7759 C C . ASP G 2 59 ? 125.269 131.237 124.050 1.00 90.03 59 ASP TI C 1
ATOM 7760 O O . ASP G 2 59 ? 126.054 132.164 123.816 1.00 92.84 59 ASP TI O 1
ATOM 7765 N N . THR G 2 60 ? 123.974 131.420 124.349 1.00 89.29 60 THR TI N 1
ATOM 7766 C CA . THR G 2 60 ? 123.259 132.659 124.061 1.00 91.27 60 THR TI CA 1
ATOM 7767 C C . THR G 2 60 ? 122.415 133.140 125.246 1.00 91.60 60 THR TI C 1
ATOM 7768 O O . THR G 2 60 ? 122.123 134.331 125.344 1.00 91.68 60 THR TI O 1
ATOM 7772 N N . GLU G 2 61 ? 122.007 132.215 126.127 1.00 95.43 61 GLU TI N 1
ATOM 7773 C CA . GLU G 2 61 ? 121.199 132.517 127.304 1.00 99.70 61 GLU TI CA 1
ATOM 7774 C C . GLU G 2 61 ? 121.948 132.097 128.569 1.00 98.62 61 GLU TI C 1
ATOM 7775 O O . GLU G 2 61 ? 122.783 131.198 128.523 1.00 99.31 61 GLU TI O 1
ATOM 7781 N N . LEU G 2 62 ? 121.631 132.716 129.715 1.00 96.50 62 LEU TI N 1
ATOM 7782 C CA . LEU G 2 62 ? 122.250 132.287 130.963 1.00 95.79 62 LEU TI CA 1
ATOM 7783 C C . LEU G 2 62 ? 121.488 131.118 131.594 1.00 95.93 62 LEU TI C 1
ATOM 7784 O O . LEU G 2 62 ? 120.385 131.283 132.118 1.00 97.60 62 LEU TI O 1
ATOM 7789 N N . VAL G 2 63 ? 122.118 129.937 131.553 1.00 95.87 63 VAL TI N 1
ATOM 7790 C CA . VAL G 2 63 ? 121.733 128.768 132.326 1.00 97.08 63 VAL TI CA 1
ATOM 7791 C C . VAL G 2 63 ? 122.954 128.414 133.170 1.00 97.56 63 VAL TI C 1
ATOM 7792 O O . VAL G 2 63 ? 123.950 127.958 132.620 1.00 98.21 63 VAL TI O 1
ATOM 7796 N N . GLU G 2 64 ? 122.885 128.641 134.491 1.00 97.76 64 GLU TI N 1
ATOM 7797 C CA . GLU G 2 64 ? 124.056 128.618 135.360 1.00 98.03 64 GLU TI CA 1
ATOM 7798 C C . GLU G 2 64 ? 124.767 127.265 135.357 1.00 97.29 64 GLU TI C 1
ATOM 7799 O O . GLU G 2 64 ? 124.184 126.233 135.696 1.00 99.54 64 GLU TI O 1
ATOM 7805 N N . ASP G 2 65 ? 126.064 127.314 135.037 1.00 94.79 65 ASP TI N 1
ATOM 7806 C CA . ASP G 2 65 ? 126.987 126.204 135.203 1.00 94.13 65 ASP TI CA 1
ATOM 7807 C C . ASP G 2 65 ? 127.859 126.508 136.427 1.00 91.42 65 ASP TI C 1
ATOM 7808 O O . ASP G 2 65 ? 127.432 126.309 137.560 1.00 92.66 65 ASP TI O 1
ATOM 7813 N N . ALA G 2 66 ? 129.039 127.101 136.208 1.00 88.23 66 ALA TI N 1
ATOM 7814 C CA . ALA G 2 66 ? 129.873 127.633 137.277 1.00 84.58 66 ALA TI CA 1
ATOM 7815 C C . ALA G 2 66 ? 129.344 128.995 137.731 1.00 81.77 66 ALA TI C 1
ATOM 7816 O O . ALA G 2 66 ? 129.000 129.831 136.901 1.00 82.48 66 ALA TI O 1
ATOM 7818 N N . ALA G 2 67 ? 129.273 129.220 139.050 1.00 79.46 67 ALA TI N 1
ATOM 7819 C CA . ALA G 2 67 ? 129.005 130.552 139.582 1.00 75.81 67 ALA TI CA 1
ATOM 7820 C C . ALA G 2 67 ? 129.872 130.810 140.813 1.00 74.85 67 ALA TI C 1
ATOM 7821 O O . ALA G 2 67 ? 129.917 129.984 141.723 1.00 77.12 67 ALA TI O 1
ATOM 7823 N N . VAL G 2 68 ? 130.564 131.957 140.824 1.00 72.37 68 VAL TI N 1
ATOM 7824 C CA . VAL G 2 68 ? 131.380 132.368 141.957 1.00 72.17 68 VAL TI CA 1
ATOM 7825 C C . VAL G 2 68 ? 130.956 133.774 142.373 1.00 71.92 68 VAL TI C 1
ATOM 7826 O O . VAL G 2 68 ? 130.921 134.688 141.554 1.00 71.43 68 VAL TI O 1
ATOM 7830 N N . THR G 2 69 ? 130.628 133.947 143.658 1.00 74.01 69 THR TI N 1
ATOM 7831 C CA . THR G 2 69 ? 130.375 135.283 144.169 1.00 74.87 69 THR TI CA 1
ATOM 7832 C C . THR G 2 69 ? 131.722 135.948 144.433 1.00 74.25 69 THR TI C 1
ATOM 7833 O O . THR G 2 69 ? 132.453 135.527 145.324 1.00 75.37 69 THR TI O 1
ATOM 7837 N N . LEU G 2 70 ? 132.031 136.981 143.646 1.00 72.55 70 LEU TI N 1
ATOM 7838 C CA . LEU G 2 70 ? 133.355 137.585 143.623 1.00 71.43 70 LEU TI CA 1
ATOM 7839 C C . LEU G 2 70 ? 133.592 138.414 144.883 1.00 72.82 70 LEU TI C 1
ATOM 7840 O O . LEU G 2 70 ? 134.620 138.258 145.540 1.00 74.28 70 LEU TI O 1
ATOM 7845 N N . ASP G 2 71 ? 132.641 139.308 145.188 1.00 72.25 71 ASP TI N 1
ATOM 7846 C CA . ASP G 2 71 ? 132.774 140.264 146.277 1.00 72.52 71 ASP TI CA 1
ATOM 7847 C C . ASP G 2 71 ? 131.422 140.895 146.604 1.00 72.48 71 ASP TI C 1
ATOM 7848 O O . ASP G 2 71 ? 130.502 140.889 145.785 1.00 73.42 71 ASP TI O 1
ATOM 7853 N N . SER G 2 72 ? 131.334 141.447 147.822 1.00 72.75 72 SER TI N 1
ATOM 7854 C CA . SER G 2 72 ? 130.184 142.205 148.289 1.00 73.18 72 SER TI CA 1
ATOM 7855 C C . SER G 2 72 ? 130.599 143.651 148.543 1.00 73.58 72 SER TI C 1
ATOM 7856 O O . SER G 2 72 ? 131.590 143.921 149.220 1.00 75.79 72 SER TI O 1
ATOM 7859 N N . PHE G 2 73 ? 129.812 144.578 147.993 1.00 73.05 73 PHE TI N 1
ATOM 7860 C CA . PHE G 2 73 ? 130.007 146.000 148.220 1.00 72.24 73 PHE TI CA 1
ATOM 7861 C C . PHE G 2 73 ? 128.885 146.508 149.120 1.00 73.57 73 PHE TI C 1
ATOM 7862 O O . PHE G 2 73 ? 127.721 146.182 148.894 1.00 76.00 73 PHE TI O 1
ATOM 7870 N N . THR G 2 74 ? 129.242 147.319 150.124 1.00 74.44 74 THR TI N 1
ATOM 7871 C CA . THR G 2 74 ? 128.276 147.854 151.077 1.00 75.24 74 THR TI CA 1
ATOM 7872 C C . THR G 2 74 ? 128.086 149.356 150.873 1.00 74.24 74 THR TI C 1
ATOM 7873 O O . THR G 2 74 ? 129.053 150.093 150.680 1.00 76.24 74 THR TI O 1
ATOM 7877 N N . GLY G 2 75 ? 126.823 149.801 150.938 1.00 72.66 75 GLY TI N 1
ATOM 7878 C CA . GLY G 2 75 ? 126.485 151.212 150.813 1.00 72.27 75 GLY TI CA 1
ATOM 7879 C C . GLY G 2 75 ? 126.684 151.730 149.391 1.00 71.88 75 GLY TI C 1
ATOM 7880 O O . GLY G 2 75 ? 126.702 150.958 148.440 1.00 73.00 75 GLY TI O 1
ATOM 7881 N N . GLU G 2 76 ? 126.833 153.052 149.256 1.00 73.59 76 GLU TI N 1
ATOM 7882 C CA . GLU G 2 76 ? 126.973 153.685 147.953 1.00 73.43 76 GLU TI CA 1
ATOM 7883 C C . GLU G 2 76 ? 128.443 153.990 147.661 1.00 72.99 76 GLU TI C 1
ATOM 7884 O O . GLU G 2 76 ? 129.163 154.452 148.546 1.00 75.48 76 GLU TI O 1
ATOM 7890 N N . GLY G 2 77 ? 128.865 153.786 146.404 1.00 69.81 77 GLY TI N 1
ATOM 7891 C CA . GLY G 2 77 ? 130.198 154.193 145.988 1.00 68.49 77 GLY TI CA 1
ATOM 7892 C C . GLY G 2 77 ? 130.608 153.638 144.628 1.00 66.24 77 GLY TI C 1
ATOM 7893 O O . GLY G 2 77 ? 129.772 153.219 143.833 1.00 64.71 77 GLY TI O 1
ATOM 7894 N N . ILE G 2 78 ? 131.925 153.640 144.382 1.00 65.25 78 ILE TI N 1
ATOM 7895 C CA . ILE G 2 78 ? 132.491 153.075 143.167 1.00 62.15 78 ILE TI CA 1
ATOM 7896 C C . ILE G 2 78 ? 133.619 152.078 143.461 1.00 61.22 78 ILE TI C 1
ATOM 7897 O O . ILE G 2 78 ? 134.592 152.372 144.148 1.00 63.74 78 ILE TI O 1
ATOM 7902 N N . SER G 2 79 ? 133.467 150.876 142.909 1.00 59.10 79 SER TI N 1
ATOM 7903 C CA . SER G 2 79 ? 134.556 149.930 142.802 1.00 58.65 79 SER TI CA 1
ATOM 7904 C C . SER G 2 79 ? 135.348 150.250 141.540 1.00 59.29 79 SER TI C 1
ATOM 7905 O O . SER G 2 79 ? 135.042 149.762 140.452 1.00 59.75 79 SER TI O 1
ATOM 7908 N N . GLN G 2 80 ? 136.340 151.119 141.693 1.00 60.74 80 GLN TI N 1
ATOM 7909 C CA . GLN G 2 80 ? 137.207 151.501 140.585 1.00 60.46 80 GLN TI CA 1
ATOM 7910 C C . GLN G 2 80 ? 138.396 150.542 140.464 1.00 59.78 80 GLN TI C 1
ATOM 7911 O O . GLN G 2 80 ? 138.817 149.982 141.459 1.00 61.71 80 GLN TI O 1
ATOM 7917 N N . GLY G 2 81 ? 138.934 150.358 139.247 1.00 59.22 81 GLY TI N 1
ATOM 7918 C CA . GLY G 2 81 ? 140.198 149.686 138.974 1.00 61.72 81 GLY TI CA 1
ATOM 7919 C C . GLY G 2 81 ? 140.093 148.163 138.876 1.00 62.94 81 GLY TI C 1
ATOM 7920 O O . GLY G 2 81 ? 141.089 147.458 139.024 1.00 65.57 81 GLY TI O 1
ATOM 7921 N N . ASN G 2 82 ? 138.891 147.658 138.606 1.00 65.32 82 ASN TI N 1
ATOM 7922 C CA . ASN G 2 82 ? 138.655 146.246 138.345 1.00 66.13 82 ASN TI CA 1
ATOM 7923 C C . ASN G 2 82 ? 139.203 145.802 136.992 1.00 66.87 82 ASN TI C 1
ATOM 7924 O O . ASN G 2 82 ? 139.489 146.612 136.120 1.00 66.71 82 ASN TI O 1
ATOM 7929 N N . GLN G 2 83 ? 139.336 144.483 136.844 1.00 71.20 83 GLN TI N 1
ATOM 7930 C CA . GLN G 2 83 ? 139.485 143.840 135.551 1.00 74.92 83 GLN TI CA 1
ATOM 7931 C C . GLN G 2 83 ? 138.642 142.565 135.556 1.00 73.59 83 GLN TI C 1
ATOM 7932 O O . GLN G 2 83 ? 139.153 141.488 135.284 1.00 74.23 83 GLN TI O 1
ATOM 7938 N N . ILE G 2 84 ? 137.350 142.648 135.883 1.00 74.34 84 ILE TI N 1
ATOM 7939 C CA . ILE G 2 84 ? 136.545 141.439 135.765 1.00 76.50 84 ILE TI CA 1
ATOM 7940 C C . ILE G 2 84 ? 136.192 141.244 134.294 1.00 73.78 84 ILE TI C 1
ATOM 7941 O O . ILE G 2 84 ? 135.788 142.188 133.628 1.00 73.61 84 ILE TI O 1
ATOM 7946 N N . GLU G 2 85 ? 136.431 140.035 133.780 1.00 73.64 85 GLU TI N 1
ATOM 7947 C CA . GLU G 2 85 ? 136.383 139.811 132.343 1.00 72.28 85 GLU TI CA 1
ATOM 7948 C C . GLU G 2 85 ? 135.327 138.771 131.981 1.00 69.39 85 GLU TI C 1
ATOM 7949 O O . GLU G 2 85 ? 135.130 137.788 132.692 1.00 70.09 85 GLU TI O 1
ATOM 7955 N N . ALA G 2 86 ? 134.668 138.989 130.841 1.00 67.12 86 ALA TI N 1
ATOM 7956 C CA . ALA G 2 86 ? 133.645 138.073 130.363 1.00 66.09 86 ALA TI CA 1
ATOM 7957 C C . ALA G 2 86 ? 133.639 138.055 128.838 1.00 66.22 86 ALA TI C 1
ATOM 7958 O O . ALA G 2 86 ? 133.907 139.072 128.210 1.00 67.60 86 ALA TI O 1
ATOM 7960 N N . SER G 2 87 ? 133.320 136.901 128.235 1.00 66.94 87 SER TI N 1
ATOM 7961 C CA . SER G 2 87 ? 133.137 136.823 126.789 1.00 67.15 87 SER TI CA 1
ATOM 7962 C C . SER G 2 87 ? 131.892 136.018 126.439 1.00 67.48 87 SER TI C 1
ATOM 7963 O O . SER G 2 87 ? 131.454 135.164 127.207 1.00 68.72 87 SER TI O 1
ATOM 7966 N N . ASP G 2 88 ? 131.359 136.289 125.246 1.00 69.12 88 ASP TI N 1
ATOM 7967 C CA . ASP G 2 88 ? 130.256 135.529 124.699 1.00 70.61 88 ASP TI CA 1
ATOM 7968 C C . ASP G 2 88 ? 130.683 134.093 124.409 1.00 70.19 88 ASP TI C 1
ATOM 7969 O O . ASP G 2 88 ? 129.976 133.168 124.794 1.00 72.40 88 ASP TI O 1
ATOM 7974 N N . ASN G 2 89 ? 131.812 133.891 123.727 1.00 68.83 89 ASN TI N 1
ATOM 7975 C CA . ASN G 2 89 ? 132.149 132.547 123.288 1.00 69.98 89 ASN TI CA 1
ATOM 7976 C C . ASN G 2 89 ? 132.448 131.616 124.467 1.00 71.23 89 ASN TI C 1
ATOM 7977 O O . ASN G 2 89 ? 132.131 130.430 124.406 1.00 73.90 89 ASN TI O 1
ATOM 7982 N N . THR G 2 90 ? 133.031 132.154 125.547 1.00 70.01 90 THR TI N 1
ATOM 7983 C CA . THR G 2 90 ? 133.224 131.385 126.770 1.00 69.61 90 THR TI CA 1
ATOM 7984 C C . THR G 2 90 ? 132.014 131.472 127.706 1.00 69.76 90 THR TI C 1
ATOM 7985 O O . THR G 2 90 ? 132.088 131.035 128.856 1.00 71.36 90 THR TI O 1
ATOM 7989 N N . ASN G 2 91 ? 130.910 132.055 127.218 1.00 69.43 91 ASN TI N 1
ATOM 7990 C CA . ASN G 2 91 ? 129.609 132.092 127.878 1.00 69.80 91 ASN TI CA 1
ATOM 7991 C C . ASN G 2 91 ? 129.681 132.613 129.313 1.00 70.23 91 ASN TI C 1
ATOM 7992 O O . ASN G 2 91 ? 129.035 132.075 130.209 1.00 71.17 91 ASN TI O 1
ATOM 7997 N N . THR G 2 92 ? 130.457 133.680 129.515 1.00 71.77 92 THR TI N 1
ATOM 7998 C CA . THR G 2 92 ? 130.689 134.237 130.836 1.00 71.67 92 THR TI CA 1
ATOM 7999 C C . THR G 2 92 ? 129.806 135.468 131.017 1.00 70.80 92 THR TI C 1
ATOM 8000 O O . THR G 2 92 ? 129.749 136.316 130.137 1.00 71.25 92 THR TI O 1
ATOM 8004 N N . TYR G 2 93 ? 129.128 135.555 132.165 1.00 71.28 93 TYR TI N 1
ATOM 8005 C CA . TYR G 2 93 ? 128.253 136.668 132.508 1.00 70.92 93 TYR TI CA 1
ATOM 8006 C C . TYR G 2 93 ? 128.686 137.238 133.857 1.00 70.72 93 TYR TI C 1
ATOM 8007 O O . TYR G 2 93 ? 129.172 136.502 134.716 1.00 71.60 93 TYR TI O 1
ATOM 8016 N N . ILE G 2 94 ? 128.506 138.550 134.042 1.00 69.34 94 ILE TI N 1
ATOM 8017 C CA . ILE G 2 94 ? 128.685 139.162 135.351 1.00 68.93 94 ILE TI CA 1
ATOM 8018 C C . ILE G 2 94 ? 127.310 139.602 135.844 1.00 68.82 94 ILE TI C 1
ATOM 8019 O O . ILE G 2 94 ? 126.613 140.336 135.152 1.00 69.29 94 ILE TI O 1
ATOM 8024 N N . ARG G 2 95 ? 126.922 139.144 137.036 1.00 70.75 95 ARG TI N 1
ATOM 8025 C CA . ARG G 2 95 ? 125.664 139.554 137.633 1.00 72.67 95 ARG TI CA 1
ATOM 8026 C C . ARG G 2 95 ? 125.962 140.437 138.839 1.00 71.64 95 ARG TI C 1
ATOM 8027 O O . ARG G 2 95 ? 126.713 140.044 139.728 1.00 71.87 95 ARG TI O 1
ATOM 8035 N N . ILE G 2 96 ? 125.369 141.633 138.854 1.00 70.39 96 ILE TI N 1
ATOM 8036 C CA . ILE G 2 96 ? 125.448 142.496 140.016 1.00 70.56 96 ILE TI CA 1
ATOM 8037 C C . ILE G 2 96 ? 124.066 142.497 140.655 1.00 71.35 96 ILE TI C 1
ATOM 8038 O O . ILE G 2 96 ? 123.104 142.947 140.046 1.00 72.43 96 ILE TI O 1
ATOM 8043 N N . THR G 2 97 ? 123.983 141.944 141.867 1.00 73.42 97 THR TI N 1
ATOM 8044 C CA . THR G 2 97 ? 122.714 141.689 142.529 1.00 76.13 97 THR TI CA 1
ATOM 8045 C C . THR G 2 97 ? 122.545 142.690 143.662 1.00 76.58 97 THR TI C 1
ATOM 8046 O O . THR G 2 97 ? 123.435 142.830 144.492 1.00 76.69 97 THR TI O 1
ATOM 8050 N N . ASN G 2 98 ? 121.394 143.361 143.698 1.00 76.53 98 ASN TI N 1
ATOM 8051 C CA . ASN G 2 98 ? 121.051 144.270 144.778 1.00 76.84 98 ASN TI CA 1
ATOM 8052 C C . ASN G 2 98 ? 120.893 143.481 146.084 1.00 78.67 98 ASN TI C 1
ATOM 8053 O O . ASN G 2 98 ? 120.384 142.360 146.078 1.00 80.31 98 ASN TI O 1
ATOM 8058 N N . THR G 2 99 ? 121.378 144.055 147.197 1.00 80.12 99 THR TI N 1
ATOM 8059 C CA . THR G 2 99 ? 121.231 143.475 148.528 1.00 82.47 99 THR TI CA 1
ATOM 8060 C C . THR G 2 99 ? 120.845 144.545 149.559 1.00 84.29 99 THR TI C 1
ATOM 8061 O O . THR G 2 99 ? 120.881 144.276 150.761 1.00 86.57 99 THR TI O 1
ATOM 8065 N N . SER G 2 100 ? 120.433 145.735 149.087 1.00 86.29 100 SER TI N 1
ATOM 8066 C CA . SER G 2 100 ? 120.277 146.954 149.883 1.00 89.38 100 SER TI CA 1
ATOM 8067 C C . SER G 2 100 ? 119.045 146.968 150.790 1.00 91.66 100 SER TI C 1
ATOM 8068 O O . SER G 2 100 ? 118.974 147.783 151.714 1.00 94.15 100 SER TI O 1
ATOM 8071 N N . GLY G 2 101 ? 118.034 146.152 150.481 1.00 90.78 101 GLY TI N 1
ATOM 8072 C CA . GLY G 2 101 ? 116.746 146.266 151.154 1.00 93.03 101 GLY TI CA 1
ATOM 8073 C C . GLY G 2 101 ? 115.828 147.320 150.527 1.00 94.18 101 GLY TI C 1
ATOM 8074 O O . GLY G 2 101 ? 114.801 147.661 151.115 1.00 97.43 101 GLY TI O 1
ATOM 8075 N N . GLY G 2 102 ? 116.198 147.825 149.340 1.00 91.23 102 GLY TI N 1
ATOM 8076 C CA . GLY G 2 102 ? 115.455 148.852 148.616 1.00 89.53 102 GLY TI CA 1
ATOM 8077 C C . GLY G 2 102 ? 116.035 149.077 147.220 1.00 87.82 102 GLY TI C 1
ATOM 8078 O O . GLY G 2 102 ? 117.082 148.528 146.902 1.00 89.80 102 GLY TI O 1
ATOM 8079 N N . ALA G 2 103 ? 115.365 149.896 146.398 1.00 86.10 103 ALA TI N 1
ATOM 8080 C CA . ALA G 2 103 ? 115.723 150.061 144.991 1.00 83.40 103 ALA TI CA 1
ATOM 8081 C C . ALA G 2 103 ? 117.004 150.885 144.818 1.00 82.85 103 ALA TI C 1
ATOM 8082 O O . ALA G 2 103 ? 117.176 151.908 145.482 1.00 83.65 103 ALA TI O 1
ATOM 8084 N N . ILE G 2 104 ? 117.892 150.452 143.898 1.00 79.83 104 ILE TI N 1
ATOM 8085 C CA . ILE G 2 104 ? 119.170 151.125 143.667 1.00 76.80 104 ILE TI CA 1
ATOM 8086 C C . ILE G 2 104 ? 119.480 151.292 142.180 1.00 75.31 104 ILE TI C 1
ATOM 8087 O O . ILE G 2 104 ? 118.978 150.570 141.321 1.00 76.31 104 ILE TI O 1
ATOM 8092 N N . ASP G 2 105 ? 120.399 152.221 141.906 1.00 74.84 105 ASP TI N 1
ATOM 8093 C CA . ASP G 2 105 ? 120.946 152.431 140.576 1.00 74.25 105 ASP TI CA 1
ATOM 8094 C C . ASP G 2 105 ? 122.313 151.747 140.484 1.00 72.64 105 ASP TI C 1
ATOM 8095 O O . ASP G 2 105 ? 123.140 151.906 141.376 1.00 72.60 105 ASP TI O 1
ATOM 8100 N N . ILE G 2 106 ? 122.537 150.969 139.411 1.00 69.60 106 ILE TI N 1
ATOM 8101 C CA . ILE G 2 106 ? 123.816 150.308 139.174 1.00 67.84 106 ILE TI CA 1
ATOM 8102 C C . ILE G 2 106 ? 124.354 150.764 137.819 1.00 67.28 106 ILE TI C 1
ATOM 8103 O O . ILE G 2 106 ? 123.639 150.689 136.819 1.00 69.27 106 ILE TI O 1
ATOM 8108 N N . ILE G 2 107 ? 125.608 151.240 137.795 1.00 65.55 107 ILE TI N 1
ATOM 8109 C CA . ILE G 2 107 ? 126.273 151.561 136.538 1.00 64.32 107 ILE TI CA 1
ATOM 8110 C C . ILE G 2 107 ? 127.621 150.841 136.504 1.00 62.85 107 ILE TI C 1
ATOM 8111 O O . ILE G 2 107 ? 128.460 151.069 137.367 1.00 64.74 107 ILE TI O 1
ATOM 8116 N N . ALA G 2 108 ? 127.825 149.976 135.509 1.00 61.62 108 ALA TI N 1
ATOM 8117 C CA . ALA G 2 108 ? 129.104 149.304 135.332 1.00 61.59 108 ALA TI CA 1
ATOM 8118 C C . ALA G 2 108 ? 129.754 149.801 134.043 1.00 61.92 108 ALA TI C 1
ATOM 8119 O O . ALA G 2 108 ? 129.110 149.827 133.002 1.00 63.17 108 ALA TI O 1
ATOM 8121 N N . THR G 2 109 ? 131.026 150.221 134.115 1.00 62.43 109 THR TI N 1
ATOM 8122 C CA . THR G 2 109 ? 131.735 150.675 132.926 1.00 62.61 109 THR TI CA 1
ATOM 8123 C C . THR G 2 109 ? 133.064 149.939 132.780 1.00 63.02 109 THR TI C 1
ATOM 8124 O O . THR G 2 109 ? 133.626 149.409 133.735 1.00 64.09 109 THR TI O 1
ATOM 8128 N N . GLY G 2 110 ? 133.544 149.904 131.545 1.00 62.72 110 GLY TI N 1
ATOM 8129 C CA . GLY G 2 110 ? 134.780 149.225 131.233 1.00 62.32 110 GLY TI CA 1
ATOM 8130 C C . GLY G 2 110 ? 135.074 149.332 129.748 1.00 63.22 110 GLY TI C 1
ATOM 8131 O O . GLY G 2 110 ? 134.684 150.294 129.087 1.00 63.78 110 GLY TI O 1
ATOM 8132 N N . ARG G 2 111 ? 135.730 148.295 129.238 1.00 66.01 111 ARG TI N 1
ATOM 8133 C CA . ARG G 2 111 ? 136.243 148.316 127.887 1.00 68.68 111 ARG TI CA 1
ATOM 8134 C C . ARG G 2 111 ? 135.896 147.005 127.193 1.00 67.71 111 ARG TI C 1
ATOM 8135 O O . ARG G 2 111 ? 135.892 145.946 127.815 1.00 68.12 111 ARG TI O 1
ATOM 8143 N N . GLU G 2 112 ? 135.621 147.096 125.891 1.00 67.69 112 GLU TI N 1
ATOM 8144 C CA . GLU G 2 112 ? 135.525 145.909 125.058 1.00 67.59 112 GLU TI CA 1
ATOM 8145 C C . GLU G 2 112 ? 136.920 145.372 124.754 1.00 66.27 112 GLU TI C 1
ATOM 8146 O O . GLU G 2 112 ? 137.864 146.126 124.519 1.00 67.60 112 GLU TI O 1
ATOM 8152 N N . VAL G 2 113 ? 137.018 144.042 124.753 1.00 65.04 113 VAL TI N 1
ATOM 8153 C CA . VAL G 2 113 ? 138.248 143.320 124.488 1.00 66.05 113 VAL TI CA 1
ATOM 8154 C C . VAL G 2 113 ? 137.967 142.402 123.300 1.00 65.79 113 VAL TI C 1
ATOM 8155 O O . VAL G 2 113 ? 136.833 141.978 123.103 1.00 66.64 113 VAL TI O 1
ATOM 8159 N N . SER G 2 114 ? 138.987 142.115 122.488 1.00 66.00 114 SER TI N 1
ATOM 8160 C CA . SER G 2 114 ? 138.820 141.136 121.426 1.00 67.26 114 SER TI CA 1
ATOM 8161 C C . SER G 2 114 ? 138.659 139.741 122.024 1.00 69.07 114 SER TI C 1
ATOM 8162 O O . SER G 2 114 ? 139.297 139.414 123.019 1.00 69.82 114 SER TI O 1
ATOM 8165 N N . GLN G 2 115 ? 137.818 138.919 121.395 1.00 72.95 115 GLN TI N 1
ATOM 8166 C CA . GLN G 2 115 ? 137.919 137.486 121.615 1.00 76.97 115 GLN TI CA 1
ATOM 8167 C C . GLN G 2 115 ? 139.142 136.931 120.866 1.00 82.91 115 GLN TI C 1
ATOM 8168 O O . GLN G 2 115 ? 139.418 135.723 121.042 1.00 86.39 115 GLN TI O 1
ATOM 8175 N N . THR H 1 2 ? 164.056 149.074 146.680 1.00 70.73 2 THR TA N 1
ATOM 8176 C CA . THR H 1 2 ? 162.645 148.601 146.540 1.00 69.15 2 THR TA CA 1
ATOM 8177 C C . THR H 1 2 ? 162.574 147.108 146.842 1.00 65.59 2 THR TA C 1
ATOM 8178 O O . THR H 1 2 ? 161.677 146.669 147.553 1.00 64.45 2 THR TA O 1
ATOM 8182 N N . GLY H 1 3 ? 163.505 146.337 146.257 1.00 62.49 3 GLY TA N 1
ATOM 8183 C CA . GLY H 1 3 ? 163.430 144.883 146.195 1.00 57.95 3 GLY TA CA 1
ATOM 8184 C C . GLY H 1 3 ? 162.504 144.398 145.077 1.00 56.84 3 GLY TA C 1
ATOM 8185 O O . GLY H 1 3 ? 161.940 145.199 144.325 1.00 57.91 3 GLY TA O 1
ATOM 8186 N N . LEU H 1 4 ? 162.364 143.071 144.975 1.00 55.01 4 LEU TA N 1
ATOM 8187 C CA . LEU H 1 4 ? 161.421 142.464 144.045 1.00 54.64 4 LEU TA CA 1
ATOM 8188 C C . LEU H 1 4 ? 160.064 142.280 144.723 1.00 54.44 4 LEU TA C 1
ATOM 8189 O O . LEU H 1 4 ? 159.941 142.417 145.943 1.00 56.93 4 LEU TA O 1
ATOM 8194 N N . ASN H 1 5 ? 159.033 141.996 143.919 1.00 53.09 5 ASN TA N 1
ATOM 8195 C CA . ASN H 1 5 ? 157.668 141.910 144.415 1.00 53.19 5 ASN TA CA 1
ATOM 8196 C C . ASN H 1 5 ? 157.546 140.804 145.465 1.00 53.29 5 ASN TA C 1
ATOM 8197 O O . ASN H 1 5 ? 158.200 139.769 145.356 1.00 53.95 5 ASN TA O 1
ATOM 8202 N N . PRO H 1 6 ? 156.727 140.991 146.529 1.00 53.74 6 PRO TA N 1
ATOM 8203 C CA . PRO H 1 6 ? 156.499 139.941 147.517 1.00 54.05 6 PRO TA CA 1
ATOM 8204 C C . PRO H 1 6 ? 155.962 138.658 146.896 1.00 55.82 6 PRO TA C 1
ATOM 8205 O O . PRO H 1 6 ? 155.344 138.654 145.827 1.00 58.91 6 PRO TA O 1
ATOM 8209 N N . ASP H 1 7 ? 156.226 137.566 147.605 1.00 58.50 7 ASP TA N 1
ATOM 8210 C CA . ASP H 1 7 ? 155.660 136.256 147.343 1.00 60.03 7 ASP TA CA 1
ATOM 8211 C C . ASP H 1 7 ? 154.135 136.348 147.302 1.00 57.26 7 ASP TA C 1
ATOM 8212 O O . ASP H 1 7 ? 153.523 136.910 148.206 1.00 58.47 7 ASP TA O 1
ATOM 8217 N N . GLY H 1 8 ? 153.528 135.811 146.234 1.00 55.20 8 GLY TA N 1
ATOM 8218 C CA . GLY H 1 8 ? 152.111 135.500 146.267 1.00 54.50 8 GLY TA CA 1
ATOM 8219 C C . GLY H 1 8 ? 151.420 135.730 144.931 1.00 55.23 8 GLY TA C 1
ATOM 8220 O O . GLY H 1 8 ? 151.942 136.401 144.045 1.00 57.22 8 GLY TA O 1
ATOM 8221 N N . LEU H 1 9 ? 150.230 135.148 144.821 1.00 54.11 9 LEU TA N 1
ATOM 8222 C CA . LEU H 1 9 ? 149.341 135.467 143.724 1.00 54.15 9 LEU TA CA 1
ATOM 8223 C C . LEU H 1 9 ? 148.399 136.603 144.117 1.00 55.18 9 LEU TA C 1
ATOM 8224 O O . LEU H 1 9 ? 148.406 137.076 145.253 1.00 57.84 9 LEU TA O 1
ATOM 8229 N N . GLY H 1 10 ? 147.566 137.021 143.157 1.00 55.05 10 GLY TA N 1
ATOM 8230 C CA . GLY H 1 10 ? 146.889 138.304 143.228 1.00 54.24 10 GLY TA CA 1
ATOM 8231 C C . GLY H 1 10 ? 147.863 139.447 142.966 1.00 54.76 10 GLY TA C 1
ATOM 8232 O O . GLY H 1 10 ? 149.049 139.224 142.729 1.00 56.46 10 GLY TA O 1
ATOM 8233 N N . ARG H 1 11 ? 147.348 140.676 143.015 1.00 55.74 11 ARG TA N 1
ATOM 8234 C CA . ARG H 1 11 ? 148.151 141.874 142.828 1.00 55.83 11 ARG TA CA 1
ATOM 8235 C C . ARG H 1 11 ? 149.159 141.998 143.972 1.00 55.29 11 ARG TA C 1
ATOM 8236 O O . ARG H 1 11 ? 148.782 142.153 145.134 1.00 56.32 11 ARG TA O 1
ATOM 8244 N N . THR H 1 12 ? 150.457 141.836 143.654 1.00 54.55 12 THR TA N 1
ATOM 8245 C CA . THR H 1 12 ? 151.523 142.061 144.619 1.00 54.39 12 THR TA CA 1
ATOM 8246 C C . THR H 1 12 ? 152.371 143.227 144.126 1.00 54.85 12 THR TA C 1
ATOM 8247 O O . THR H 1 12 ? 152.447 143.486 142.926 1.00 58.01 12 THR TA O 1
ATOM 8251 N N . ALA H 1 13 ? 152.978 143.961 145.067 1.00 53.38 13 ALA TA N 1
ATOM 8252 C CA . ALA H 1 13 ? 153.765 145.132 144.717 1.00 52.77 13 ALA TA CA 1
ATOM 8253 C C . ALA H 1 13 ? 154.833 145.400 145.773 1.00 52.24 13 ALA TA C 1
ATOM 8254 O O . ALA H 1 13 ? 154.555 145.387 146.973 1.00 52.99 13 ALA TA O 1
ATOM 8256 N N . ALA H 1 14 ? 156.063 145.660 145.304 1.00 51.68 14 ALA TA N 1
ATOM 8257 C CA . ALA H 1 14 ? 157.097 146.259 146.127 1.00 50.40 14 ALA TA CA 1
ATOM 8258 C C . ALA H 1 14 ? 157.128 147.763 145.855 1.00 50.97 14 ALA TA C 1
ATOM 8259 O O . ALA H 1 14 ? 157.308 148.197 144.715 1.00 53.69 14 ALA TA O 1
ATOM 8261 N N . PHE H 1 15 ? 156.956 148.547 146.923 1.00 50.65 15 PHE TA N 1
ATOM 8262 C CA . PHE H 1 15 ? 156.995 149.992 146.848 1.00 51.51 15 PHE TA CA 1
ATOM 8263 C C . PHE H 1 15 ? 158.173 150.533 147.650 1.00 52.83 15 PHE TA C 1
ATOM 8264 O O . PHE H 1 15 ? 158.690 149.884 148.556 1.00 55.24 15 PHE TA O 1
ATOM 8272 N N . SER H 1 16 ? 158.587 151.741 147.292 1.00 53.29 16 SER TA N 1
ATOM 8273 C CA . SER H 1 16 ? 159.373 152.544 148.204 1.00 54.92 16 SER TA CA 1
ATOM 8274 C C . SER H 1 16 ? 158.412 153.257 149.151 1.00 56.47 16 SER TA C 1
ATOM 8275 O O . SER H 1 16 ? 158.111 152.748 150.228 1.00 58.34 16 SER TA O 1
ATOM 8278 N N . ASN H 1 17 ? 157.879 154.404 148.713 1.00 57.08 17 ASN TA N 1
ATOM 8279 C CA . ASN H 1 17 ? 157.044 155.233 149.566 1.00 58.10 17 ASN TA CA 1
ATOM 8280 C C . ASN H 1 17 ? 155.604 155.229 149.051 1.00 58.60 17 ASN TA C 1
ATOM 8281 O O . ASN H 1 17 ? 155.360 155.557 147.892 1.00 61.31 17 ASN TA O 1
ATOM 8286 N N . THR H 1 18 ? 154.653 154.888 149.933 1.00 57.29 18 THR TA N 1
ATOM 8287 C CA . THR H 1 18 ? 153.239 154.976 149.597 1.00 57.39 18 THR TA CA 1
ATOM 8288 C C . THR H 1 18 ? 152.527 155.978 150.496 1.00 57.48 18 THR TA C 1
ATOM 8289 O O . THR H 1 18 ? 152.891 156.185 151.651 1.00 59.73 18 THR TA O 1
ATOM 8293 N N . SER H 1 19 ? 151.506 156.603 149.917 1.00 56.23 19 SER TA N 1
ATOM 8294 C CA . SER H 1 19 ? 150.568 157.424 150.650 1.00 56.41 19 SER TA CA 1
ATOM 8295 C C . SER H 1 19 ? 149.179 156.864 150.377 1.00 56.61 19 SER TA C 1
ATOM 8296 O O . SER H 1 19 ? 148.895 156.451 149.255 1.00 58.64 19 SER TA O 1
ATOM 8299 N N . ALA H 1 20 ? 148.335 156.836 151.410 1.00 56.31 20 ALA TA N 1
ATOM 8300 C CA . ALA H 1 20 ? 146.964 156.379 151.269 1.00 57.76 20 ALA TA CA 1
ATOM 8301 C C . ALA H 1 20 ? 146.067 157.205 152.183 1.00 59.34 20 ALA TA C 1
ATOM 8302 O O . ALA H 1 20 ? 146.510 157.734 153.200 1.00 62.29 20 ALA TA O 1
ATOM 8304 N N . GLU H 1 21 ? 144.788 157.296 151.821 1.00 62.29 21 GLU TA N 1
ATOM 8305 C CA . GLU H 1 21 ? 143.797 157.815 152.748 1.00 65.89 21 GLU TA CA 1
ATOM 8306 C C . GLU H 1 21 ? 143.417 156.693 153.713 1.00 64.38 21 GLU TA C 1
ATOM 8307 O O . GLU H 1 21 ? 143.557 156.844 154.922 1.00 66.33 21 GLU TA O 1
ATOM 8313 N N . SER H 1 22 ? 143.002 155.543 153.167 1.00 62.61 22 SER TA N 1
ATOM 8314 C CA . SER H 1 22 ? 142.607 154.405 153.982 1.00 62.18 22 SER TA CA 1
ATOM 8315 C C . SER H 1 22 ? 143.344 153.135 153.556 1.00 60.90 22 SER TA C 1
ATOM 8316 O O . SER H 1 22 ? 143.378 152.800 152.373 1.00 62.93 22 SER TA O 1
ATOM 8319 N N . VAL H 1 23 ? 143.913 152.425 154.541 1.00 59.20 23 VAL TA N 1
ATOM 8320 C CA . VAL H 1 23 ? 144.556 151.135 154.320 1.00 58.62 23 VAL TA CA 1
ATOM 8321 C C . VAL H 1 23 ? 143.788 150.074 155.102 1.00 58.17 23 VAL TA C 1
ATOM 8322 O O . VAL H 1 23 ? 143.588 150.215 156.305 1.00 60.95 23 VAL TA O 1
ATOM 8326 N N . SER H 1 24 ? 143.363 149.003 154.415 1.00 57.77 24 SER TA N 1
ATOM 8327 C CA . SER H 1 24 ? 142.896 147.788 155.067 1.00 57.17 24 SER TA CA 1
ATOM 8328 C C . SER H 1 24 ? 143.936 146.693 154.877 1.00 57.67 24 SER TA C 1
ATOM 8329 O O . SER H 1 24 ? 144.380 146.446 153.760 1.00 61.36 24 SER TA O 1
ATOM 8332 N N . ALA H 1 25 ? 144.338 146.049 155.975 1.00 55.26 25 ALA TA N 1
ATOM 8333 C CA . ALA H 1 25 ? 145.266 144.931 155.911 1.00 55.12 25 ALA TA CA 1
ATOM 8334 C C . ALA H 1 25 ? 144.783 143.824 156.840 1.00 55.87 25 ALA TA C 1
ATOM 8335 O O . ALA H 1 25 ? 144.249 144.101 157.916 1.00 57.62 25 ALA TA O 1
ATOM 8337 N N . VAL H 1 26 ? 144.991 142.563 156.442 1.00 55.90 26 VAL TA N 1
ATOM 8338 C CA . VAL H 1 26 ? 144.775 141.486 157.395 1.00 57.97 26 VAL TA CA 1
ATOM 8339 C C . VAL H 1 26 ? 145.995 141.443 158.309 1.00 58.58 26 VAL TA C 1
ATOM 8340 O O . VAL H 1 26 ? 145.888 141.762 159.489 1.00 60.52 26 VAL TA O 1
ATOM 8344 N N . ASP H 1 27 ? 147.174 141.166 157.735 1.00 60.58 27 ASP TA N 1
ATOM 8345 C CA . ASP H 1 27 ? 148.429 141.251 158.469 1.00 62.34 27 ASP TA CA 1
ATOM 8346 C C . ASP H 1 27 ? 149.152 142.552 158.107 1.00 60.12 27 ASP TA C 1
ATOM 8347 O O . ASP H 1 27 ? 149.318 142.866 156.926 1.00 61.90 27 ASP TA O 1
ATOM 8352 N N . ALA H 1 28 ? 149.642 143.280 159.120 1.00 56.16 28 ALA TA N 1
ATOM 8353 C CA . ALA H 1 28 ? 150.620 144.326 158.859 1.00 54.85 28 ALA TA CA 1
ATOM 8354 C C . ALA H 1 28 ? 151.867 144.109 159.709 1.00 55.19 28 ALA TA C 1
ATOM 8355 O O . ALA H 1 28 ? 151.787 144.107 160.936 1.00 57.56 28 ALA TA O 1
ATOM 8357 N N . THR H 1 29 ? 153.011 143.917 159.038 1.00 54.70 29 THR TA N 1
ATOM 8358 C CA . THR H 1 29 ? 154.308 143.860 159.687 1.00 54.82 29 THR TA CA 1
ATOM 8359 C C . THR H 1 29 ? 154.983 145.210 159.498 1.00 54.80 29 THR TA C 1
ATOM 8360 O O . THR H 1 29 ? 155.266 145.616 158.375 1.00 56.70 29 THR TA O 1
ATOM 8364 N N . ILE H 1 30 ? 155.189 145.919 160.607 1.00 54.73 30 ILE TA N 1
ATOM 8365 C CA . ILE H 1 30 ? 155.754 147.256 160.563 1.00 55.27 30 ILE TA CA 1
ATOM 8366 C C . ILE H 1 30 ? 156.997 147.260 161.451 1.00 56.10 30 ILE TA C 1
ATOM 8367 O O . ILE H 1 30 ? 156.902 146.958 162.638 1.00 60.08 30 ILE TA O 1
ATOM 8372 N N . ASP H 1 31 ? 158.153 147.609 160.870 1.00 56.87 31 ASP TA N 1
ATOM 8373 C CA . ASP H 1 31 ? 159.426 147.612 161.578 1.00 58.84 31 ASP TA CA 1
ATOM 8374 C C . ASP H 1 31 ? 159.549 148.795 162.540 1.00 57.62 31 ASP TA C 1
ATOM 8375 O O . ASP H 1 31 ? 160.238 148.698 163.557 1.00 59.45 31 ASP TA O 1
ATOM 8380 N N . ARG H 1 32 ? 158.932 149.930 162.190 1.00 55.70 32 ARG TA N 1
ATOM 8381 C CA . ARG H 1 32 ? 158.899 151.106 163.051 1.00 56.03 32 ARG TA CA 1
ATOM 8382 C C . ARG H 1 32 ? 157.595 151.874 162.855 1.00 54.04 32 ARG TA C 1
ATOM 8383 O O . ARG H 1 32 ? 157.296 152.360 161.770 1.00 55.96 32 ARG TA O 1
ATOM 8391 N N . LEU H 1 33 ? 156.815 151.944 163.936 1.00 51.82 33 LEU TA N 1
ATOM 8392 C CA . LEU H 1 33 ? 155.451 152.436 163.882 1.00 50.71 33 LEU TA CA 1
ATOM 8393 C C . LEU H 1 33 ? 155.358 153.873 164.399 1.00 51.36 33 LEU TA C 1
ATOM 8394 O O . LEU H 1 33 ? 155.787 154.177 165.515 1.00 53.50 33 LEU TA O 1
ATOM 8399 N N . TYR H 1 34 ? 154.761 154.741 163.572 1.00 51.73 34 TYR TA N 1
ATOM 8400 C CA . TYR H 1 34 ? 154.461 156.120 163.926 1.00 52.43 34 TYR TA CA 1
ATOM 8401 C C . TYR H 1 34 ? 152.943 156.270 163.934 1.00 53.55 34 TYR TA C 1
ATOM 8402 O O . TYR H 1 34 ? 152.351 156.756 162.973 1.00 56.15 34 TYR TA O 1
ATOM 8411 N N . ALA H 1 35 ? 152.320 155.807 165.022 1.00 54.02 35 ALA TA N 1
ATOM 8412 C CA . ALA H 1 35 ? 150.871 155.724 165.098 1.00 54.32 35 ALA TA CA 1
ATOM 8413 C C . ALA H 1 35 ? 150.398 155.955 166.533 1.00 55.38 35 ALA TA C 1
ATOM 8414 O O . ALA H 1 35 ? 149.704 155.115 167.109 1.00 57.40 35 ALA TA O 1
ATOM 8416 N N . GLN H 1 36 ? 150.731 157.126 167.094 1.00 56.82 36 GLN TA N 1
ATOM 8417 C CA . GLN H 1 36 ? 150.376 157.432 168.473 1.00 58.49 36 GLN TA CA 1
ATOM 8418 C C . GLN H 1 36 ? 148.859 157.548 168.661 1.00 58.26 36 GLN TA C 1
ATOM 8419 O O . GLN H 1 36 ? 148.337 157.234 169.727 1.00 60.82 36 GLN TA O 1
ATOM 8425 N N . ASP H 1 37 ? 148.151 157.960 167.608 1.00 58.46 37 ASP TA N 1
ATOM 8426 C CA . ASP H 1 37 ? 146.714 158.197 167.645 1.00 57.24 37 ASP TA CA 1
ATOM 8427 C C . ASP H 1 37 ? 145.924 156.924 167.328 1.00 56.56 37 ASP TA C 1
ATOM 8428 O O . ASP H 1 37 ? 145.521 156.677 166.191 1.00 58.26 37 ASP TA O 1
ATOM 8433 N N . ARG H 1 38 ? 145.652 156.136 168.369 1.00 56.47 38 ARG TA N 1
ATOM 8434 C CA . ARG H 1 38 ? 144.793 154.969 168.281 1.00 56.07 38 ARG TA CA 1
ATOM 8435 C C . ARG H 1 38 ? 143.326 155.388 168.302 1.00 55.63 38 ARG TA C 1
ATOM 8436 O O . ARG H 1 38 ? 142.906 156.185 169.133 1.00 56.99 38 ARG TA O 1
ATOM 8444 N N . ILE H 1 39 ? 142.527 154.760 167.433 1.00 54.62 39 ILE TA N 1
ATOM 8445 C CA . ILE H 1 39 ? 141.082 154.850 167.557 1.00 55.35 39 ILE TA CA 1
ATOM 8446 C C . ILE H 1 39 ? 140.604 153.626 168.322 1.00 55.27 39 ILE TA C 1
ATOM 8447 O O . ILE H 1 39 ? 140.019 153.743 169.398 1.00 57.17 39 ILE TA O 1
ATOM 8452 N N . GLU H 1 40 ? 140.915 152.450 167.779 1.00 55.67 40 GLU TA N 1
ATOM 8453 C CA . GLU H 1 40 ? 140.618 151.212 168.477 1.00 57.41 40 GLU TA CA 1
ATOM 8454 C C . GLU H 1 40 ? 141.692 150.944 169.527 1.00 56.64 40 GLU TA C 1
ATOM 8455 O O . GLU H 1 40 ? 142.884 151.026 169.236 1.00 59.27 40 GLU TA O 1
ATOM 8461 N N . ILE H 1 41 ? 141.256 150.683 170.755 1.00 56.33 41 ILE TA N 1
ATOM 8462 C CA . ILE H 1 41 ? 142.169 150.343 171.832 1.00 56.18 41 ILE TA CA 1
ATOM 8463 C C . ILE H 1 41 ? 142.238 148.825 171.969 1.00 56.92 41 ILE TA C 1
ATOM 8464 O O . ILE H 1 41 ? 141.238 148.119 171.860 1.00 56.42 41 ILE TA O 1
ATOM 8469 N N . PRO H 1 42 ? 143.424 148.255 172.245 1.00 58.29 42 PRO TA N 1
ATOM 8470 C CA . PRO H 1 42 ? 143.545 146.812 172.442 1.00 58.14 42 PRO TA CA 1
ATOM 8471 C C . PRO H 1 42 ? 142.806 146.296 173.684 1.00 57.22 42 PRO TA C 1
ATOM 8472 O O . PRO H 1 42 ? 142.246 145.202 173.643 1.00 58.49 42 PRO TA O 1
ATOM 8476 N N . THR H 1 43 ? 142.688 147.119 174.742 1.00 56.66 43 THR TA N 1
ATOM 8477 C CA . THR H 1 43 ? 142.117 146.735 176.038 1.00 56.76 43 THR TA CA 1
ATOM 8478 C C . THR H 1 43 ? 140.585 146.612 176.028 1.00 56.95 43 THR TA C 1
ATOM 8479 O O . THR H 1 43 ? 139.881 147.590 175.777 1.00 59.71 43 THR TA O 1
ATOM 8483 N N . ASP H 1 44 ? 140.053 145.432 176.399 1.00 55.51 44 ASP TA N 1
ATOM 8484 C CA . ASP H 1 44 ? 138.637 145.288 176.711 1.00 54.44 44 ASP TA CA 1
ATOM 8485 C C . ASP H 1 44 ? 138.437 145.356 178.226 1.00 53.61 44 ASP TA C 1
ATOM 8486 O O . ASP H 1 44 ? 138.712 144.390 178.933 1.00 55.88 44 ASP TA O 1
ATOM 8491 N N . SER H 1 45 ? 137.918 146.489 178.716 1.00 51.83 45 SER TA N 1
ATOM 8492 C CA . SER H 1 45 ? 137.774 146.699 180.149 1.00 50.73 45 SER TA CA 1
ATOM 8493 C C . SER H 1 45 ? 136.494 146.093 180.732 1.00 50.18 45 SER TA C 1
ATOM 8494 O O . SER H 1 45 ? 136.363 146.081 181.953 1.00 52.39 45 SER TA O 1
ATOM 8497 N N . ARG H 1 46 ? 135.547 145.619 179.904 1.00 50.08 46 ARG TA N 1
ATOM 8498 C CA . ARG H 1 46 ? 134.180 145.293 180.320 1.00 50.63 46 ARG TA CA 1
ATOM 8499 C C . ARG H 1 46 ? 134.106 144.314 181.492 1.00 51.12 46 ARG TA C 1
ATOM 8500 O O . ARG H 1 46 ? 133.259 144.484 182.371 1.00 53.35 46 ARG TA O 1
ATOM 8508 N N . GLN H 1 47 ? 134.991 143.301 181.511 1.00 50.62 47 GLN TA N 1
ATOM 8509 C CA . GLN H 1 47 ? 134.920 142.232 182.500 1.00 49.08 47 GLN TA CA 1
ATOM 8510 C C . GLN H 1 47 ? 136.196 142.096 183.341 1.00 49.50 47 GLN TA C 1
ATOM 8511 O O . GLN H 1 47 ? 136.306 141.152 184.124 1.00 51.76 47 GLN TA O 1
ATOM 8517 N N . LEU H 1 48 ? 137.147 143.039 183.225 1.00 50.10 48 LEU TA N 1
ATOM 8518 C CA . LEU H 1 48 ? 138.406 142.962 183.965 1.00 52.62 48 LEU TA CA 1
ATOM 8519 C C . LEU H 1 48 ? 138.179 143.096 185.466 1.00 53.59 48 LEU TA C 1
ATOM 8520 O O . LEU H 1 48 ? 138.804 142.389 186.257 1.00 57.55 48 LEU TA O 1
ATOM 8525 N N . PHE H 1 49 ? 137.316 144.037 185.858 1.00 54.62 49 PHE TA N 1
ATOM 8526 C CA . PHE H 1 49 ? 137.157 144.393 187.260 1.00 55.24 49 PHE TA CA 1
ATOM 8527 C C . PHE H 1 49 ? 136.012 143.647 187.934 1.00 54.46 49 PHE TA C 1
ATOM 8528 O O . PHE H 1 49 ? 135.904 143.697 189.157 1.00 57.60 49 PHE TA O 1
ATOM 8536 N N . SER H 1 50 ? 135.195 142.925 187.160 1.00 54.44 50 SER TA N 1
ATOM 8537 C CA . SER H 1 50 ? 133.985 142.237 187.611 1.00 55.83 50 SER TA CA 1
ATOM 8538 C C . SER H 1 50 ? 134.229 141.252 188.754 1.00 56.26 50 SER TA C 1
ATOM 8539 O O . SER H 1 50 ? 133.332 141.030 189.566 1.00 58.68 50 SER TA O 1
ATOM 8542 N N . THR H 1 51 ? 135.440 140.675 188.814 1.00 56.23 51 THR TA N 1
ATOM 8543 C CA . THR H 1 51 ? 135.780 139.681 189.820 1.00 55.70 51 THR TA CA 1
ATOM 8544 C C . THR H 1 51 ? 136.771 140.193 190.864 1.00 54.77 51 THR TA C 1
ATOM 8545 O O . THR H 1 51 ? 137.344 139.385 191.588 1.00 57.46 51 THR TA O 1
ATOM 8549 N N . ARG H 1 52 ? 136.982 141.510 190.955 1.00 53.88 52 ARG TA N 1
ATOM 8550 C CA . ARG H 1 52 ? 137.825 142.066 192.007 1.00 55.83 52 ARG TA CA 1
ATOM 8551 C C . ARG H 1 52 ? 137.112 142.009 193.349 1.00 54.90 52 ARG TA C 1
ATOM 8552 O O . ARG H 1 52 ? 135.888 141.969 193.409 1.00 55.55 52 ARG TA O 1
ATOM 8560 N N . GLY H 1 53 ? 137.903 141.982 194.425 1.00 55.02 53 GLY TA N 1
ATOM 8561 C CA . GLY H 1 53 ? 137.394 141.721 195.762 1.00 55.55 53 GLY TA CA 1
ATOM 8562 C C . GLY H 1 53 ? 136.878 140.293 195.922 1.00 57.38 53 GLY TA C 1
ATOM 8563 O O . GLY H 1 53 ? 137.184 139.412 195.126 1.00 59.47 53 GLY TA O 1
ATOM 8564 N N . THR H 1 54 ? 136.102 140.065 196.985 1.00 59.35 54 THR TA N 1
ATOM 8565 C CA . THR H 1 54 ? 135.617 138.737 197.345 1.00 59.79 54 THR TA CA 1
ATOM 8566 C C . THR H 1 54 ? 134.091 138.747 197.329 1.00 58.76 54 THR TA C 1
ATOM 8567 O O . THR H 1 54 ? 133.467 139.759 197.646 1.00 60.63 54 THR TA O 1
ATOM 8571 N N . VAL H 1 55 ? 133.488 137.611 196.969 1.00 57.77 55 VAL TA N 1
ATOM 8572 C CA . VAL H 1 55 ? 132.038 137.482 197.034 1.00 58.39 55 VAL TA CA 1
ATOM 8573 C C . VAL H 1 55 ? 131.618 137.354 198.491 1.00 59.00 55 VAL TA C 1
ATOM 8574 O O . VAL H 1 55 ? 132.069 136.467 199.209 1.00 61.61 55 VAL TA O 1
ATOM 8578 N N . LEU H 1 56 ? 130.739 138.263 198.908 1.00 58.97 56 LEU TA N 1
ATOM 8579 C CA . LEU H 1 56 ? 130.062 138.157 200.182 1.00 59.66 56 LEU TA CA 1
ATOM 8580 C C . LEU H 1 56 ? 128.822 137.284 200.000 1.00 60.33 56 LEU TA C 1
ATOM 8581 O O . LEU H 1 56 ? 128.818 136.139 200.449 1.00 62.44 56 LEU TA O 1
ATOM 8586 N N . ARG H 1 57 ? 127.797 137.776 199.279 1.00 59.95 57 ARG TA N 1
ATOM 8587 C CA . ARG H 1 57 ? 126.560 137.024 199.066 1.00 59.55 57 ARG TA CA 1
ATOM 8588 C C . ARG H 1 57 ? 126.483 136.526 197.626 1.00 58.75 57 ARG TA C 1
ATOM 8589 O O . ARG H 1 57 ? 126.498 137.330 196.700 1.00 59.96 57 ARG TA O 1
ATOM 8597 N N . ASN H 1 58 ? 126.356 135.203 197.464 1.00 58.21 58 ASN TA N 1
ATOM 8598 C CA . ASN H 1 58 ? 126.309 134.561 196.162 1.00 58.09 58 ASN TA CA 1
ATOM 8599 C C . ASN H 1 58 ? 124.897 134.254 195.662 1.00 59.79 58 ASN TA C 1
ATOM 8600 O O . ASN H 1 58 ? 124.727 133.926 194.499 1.00 60.65 58 ASN TA O 1
ATOM 8605 N N . PHE H 1 59 ? 123.908 134.305 196.569 1.00 60.53 59 PHE TA N 1
ATOM 8606 C CA . PHE H 1 59 ? 122.502 133.959 196.326 1.00 61.71 59 PHE TA CA 1
ATOM 8607 C C . PHE H 1 59 ? 122.283 132.515 195.845 1.00 63.68 59 PHE TA C 1
ATOM 8608 O O . PHE H 1 59 ? 121.217 132.195 195.325 1.00 66.36 59 PHE TA O 1
ATOM 8616 N N . GLU H 1 60 ? 123.265 131.628 196.057 1.00 66.48 60 GLU TA N 1
ATOM 8617 C CA . GLU H 1 60 ? 123.154 130.231 195.649 1.00 69.78 60 GLU TA CA 1
ATOM 8618 C C . GLU H 1 60 ? 122.281 129.417 196.617 1.00 71.79 60 GLU TA C 1
ATOM 8619 O O . GLU H 1 60 ? 121.893 128.295 196.293 1.00 74.36 60 GLU TA O 1
ATOM 8625 N N . ASP H 1 61 ? 121.954 129.989 197.786 1.00 74.25 61 ASP TA N 1
ATOM 8626 C CA . ASP H 1 61 ? 121.003 129.427 198.734 1.00 76.85 61 ASP TA CA 1
ATOM 8627 C C . ASP H 1 61 ? 120.217 130.575 199.374 1.00 76.40 61 ASP TA C 1
ATOM 8628 O O . ASP H 1 61 ? 120.755 131.314 200.195 1.00 77.64 61 ASP TA O 1
ATOM 8633 N N . LEU H 1 62 ? 118.927 130.702 199.030 1.00 75.45 62 LEU TA N 1
ATOM 8634 C CA . LEU H 1 62 ? 118.134 131.826 199.507 1.00 75.13 62 LEU TA CA 1
ATOM 8635 C C . LEU H 1 62 ? 117.550 131.599 200.904 1.00 77.10 62 LEU TA C 1
ATOM 8636 O O . LEU H 1 62 ? 116.847 132.482 201.398 1.00 79.22 62 LEU TA O 1
ATOM 8641 N N . SER H 1 63 ? 117.888 130.485 201.581 1.00 78.20 63 SER TA N 1
ATOM 8642 C CA . SER H 1 63 ? 117.382 130.164 202.916 1.00 79.33 63 SER TA CA 1
ATOM 8643 C C . SER H 1 63 ? 117.824 131.181 203.973 1.00 77.88 63 SER TA C 1
ATOM 8644 O O . SER H 1 63 ? 117.090 131.445 204.929 1.00 79.16 63 SER TA O 1
ATOM 8647 N N . GLY H 1 64 ? 119.033 131.735 203.809 1.00 75.49 64 GLY TA N 1
ATOM 8648 C CA . GLY H 1 64 ? 119.596 132.713 204.727 1.00 73.80 64 GLY TA CA 1
ATOM 8649 C C . GLY H 1 64 ? 118.960 134.100 204.623 1.00 73.37 64 GLY TA C 1
ATOM 8650 O O . GLY H 1 64 ? 119.225 134.949 205.472 1.00 75.47 64 GLY TA O 1
ATOM 8651 N N . TRP H 1 65 ? 118.124 134.327 203.601 1.00 71.51 65 TRP TA N 1
ATOM 8652 C CA . TRP H 1 65 ? 117.475 135.602 203.335 1.00 71.09 65 TRP TA CA 1
ATOM 8653 C C . TRP H 1 65 ? 116.002 135.582 203.755 1.00 73.35 65 TRP TA C 1
ATOM 8654 O O . TRP H 1 65 ? 115.253 134.667 203.421 1.00 76.87 65 TRP TA O 1
ATOM 8665 N N . THR H 1 66 ? 115.576 136.634 204.459 1.00 75.55 66 THR TA N 1
ATOM 8666 C CA . THR H 1 66 ? 114.186 136.852 204.838 1.00 77.49 66 THR TA CA 1
ATOM 8667 C C . THR H 1 66 ? 113.622 138.006 204.011 1.00 78.41 66 THR TA C 1
ATOM 8668 O O . THR H 1 66 ? 114.196 139.089 204.002 1.00 79.60 66 THR TA O 1
ATOM 8672 N N . ALA H 1 67 ? 112.492 137.790 203.326 1.00 79.45 67 ALA TA N 1
ATOM 8673 C CA . ALA H 1 67 ? 111.779 138.885 202.682 1.00 79.60 67 ALA TA CA 1
ATOM 8674 C C . ALA H 1 67 ? 110.935 139.631 203.719 1.00 81.36 67 ALA TA C 1
ATOM 8675 O O . ALA H 1 67 ? 109.905 139.131 204.168 1.00 84.09 67 ALA TA O 1
ATOM 8677 N N . ASN H 1 68 ? 111.408 140.814 204.123 1.00 83.24 68 ASN TA N 1
ATOM 8678 C CA . ASN H 1 68 ? 110.748 141.654 205.104 1.00 86.08 68 ASN TA CA 1
ATOM 8679 C C . ASN H 1 68 ? 109.520 142.327 204.480 1.00 86.27 68 ASN TA C 1
ATOM 8680 O O . ASN H 1 68 ? 108.434 142.307 205.056 1.00 88.29 68 ASN TA O 1
ATOM 8685 N N . ILE H 1 69 ? 109.701 142.898 203.277 1.00 85.27 69 ILE TA N 1
ATOM 8686 C CA . ILE H 1 69 ? 108.618 143.354 202.410 1.00 87.19 69 ILE TA CA 1
ATOM 8687 C C . ILE H 1 69 ? 108.976 143.015 200.965 1.00 82.86 69 ILE TA C 1
ATOM 8688 O O . ILE H 1 69 ? 110.145 142.835 200.636 1.00 82.30 69 ILE TA O 1
ATOM 8693 N N . GLY H 1 70 ? 107.959 142.904 200.104 1.00 80.76 70 GLY TA N 1
ATOM 8694 C CA . GLY H 1 70 ? 108.148 142.298 198.795 1.00 77.67 70 GLY TA CA 1
ATOM 8695 C C . GLY H 1 70 ? 108.372 140.788 198.898 1.00 77.58 70 GLY TA C 1
ATOM 8696 O O . GLY H 1 70 ? 108.020 140.163 199.898 1.00 79.32 70 GLY TA O 1
ATOM 8697 N N . SER H 1 71 ? 108.959 140.206 197.844 1.00 77.08 71 SER TA N 1
ATOM 8698 C CA . SER H 1 71 ? 109.119 138.763 197.731 1.00 77.66 71 SER TA CA 1
ATOM 8699 C C . SER H 1 71 ? 110.420 138.406 197.015 1.00 76.94 71 SER TA C 1
ATOM 8700 O O . SER H 1 71 ? 110.924 139.159 196.178 1.00 77.81 71 SER TA O 1
ATOM 8703 N N . LEU H 1 72 ? 110.938 137.221 197.353 1.00 76.70 72 LEU TA N 1
ATOM 8704 C CA . LEU H 1 72 ? 112.235 136.755 196.904 1.00 74.00 72 LEU TA CA 1
ATOM 8705 C C . LEU H 1 72 ? 112.095 135.330 196.371 1.00 74.24 72 LEU TA C 1
ATOM 8706 O O . LEU H 1 72 ? 111.529 134.466 197.036 1.00 77.14 72 LEU TA O 1
ATOM 8711 N N . SER H 1 73 ? 112.630 135.086 195.168 1.00 72.66 73 SER TA N 1
ATOM 8712 C CA . SER H 1 73 ? 112.648 133.747 194.600 1.00 73.25 73 SER TA CA 1
ATOM 8713 C C . SER H 1 73 ? 113.948 133.496 193.840 1.00 72.40 73 SER TA C 1
ATOM 8714 O O . SER H 1 73 ? 114.658 134.427 193.462 1.00 73.24 73 SER TA O 1
ATOM 8717 N N . ALA H 1 74 ? 114.280 132.215 193.656 1.00 72.63 74 ALA TA N 1
ATOM 8718 C CA . ALA H 1 74 ? 115.445 131.830 192.880 1.00 71.39 74 ALA TA CA 1
ATOM 8719 C C . ALA H 1 74 ? 115.179 132.044 191.392 1.00 72.74 74 ALA TA C 1
ATOM 8720 O O . ALA H 1 74 ? 114.142 131.654 190.863 1.00 75.22 74 ALA TA O 1
ATOM 8722 N N . GLU H 1 75 ? 116.148 132.664 190.724 1.00 73.48 75 GLU TA N 1
ATOM 8723 C CA . GLU H 1 75 ? 116.211 132.696 189.278 1.00 75.28 75 GLU TA CA 1
ATOM 8724 C C . GLU H 1 75 ? 117.331 131.741 188.856 1.00 75.13 75 GLU TA C 1
ATOM 8725 O O . GLU H 1 75 ? 118.484 131.924 189.235 1.00 75.67 75 GLU TA O 1
ATOM 8731 N N . THR H 1 76 ? 116.961 130.694 188.099 1.00 75.30 76 THR TA N 1
ATOM 8732 C CA . THR H 1 76 ? 117.859 129.597 187.760 1.00 75.48 76 THR TA CA 1
ATOM 8733 C C . THR H 1 76 ? 118.168 129.538 186.261 1.00 75.35 76 THR TA C 1
ATOM 8734 O O . THR H 1 76 ? 119.043 128.753 185.865 1.00 77.25 76 THR TA O 1
ATOM 8738 N N . SER H 1 77 ? 117.473 130.335 185.426 1.00 75.84 77 SER TA N 1
ATOM 8739 C CA . SER H 1 77 ? 117.797 130.391 183.994 1.00 78.06 77 SER TA CA 1
ATOM 8740 C C . SER H 1 77 ? 118.479 131.711 183.629 1.00 77.92 77 SER TA C 1
ATOM 8741 O O . SER H 1 77 ? 119.441 131.720 182.851 1.00 80.00 77 SER TA O 1
ATOM 8744 N N . ASP H 1 78 ? 118.061 132.816 184.263 1.00 75.11 78 ASP TA N 1
ATOM 8745 C CA . ASP H 1 78 ? 118.678 134.116 184.009 1.00 71.88 78 ASP TA CA 1
ATOM 8746 C C . ASP H 1 78 ? 119.717 134.453 185.084 1.00 69.94 78 ASP TA C 1
ATOM 8747 O O . ASP H 1 78 ? 119.499 135.269 185.980 1.00 69.89 78 ASP TA O 1
ATOM 8752 N N . VAL H 1 79 ? 120.859 133.769 184.994 1.00 65.88 79 VAL TA N 1
ATOM 8753 C CA . VAL H 1 79 ? 121.818 133.765 186.087 1.00 63.82 79 VAL TA CA 1
ATOM 8754 C C . VAL H 1 79 ? 123.038 134.581 185.687 1.00 62.47 79 VAL TA C 1
ATOM 8755 O O . VAL H 1 79 ? 123.599 134.389 184.615 1.00 64.18 79 VAL TA O 1
ATOM 8759 N N . TYR H 1 80 ? 123.457 135.480 186.577 1.00 59.70 80 TYR TA N 1
ATOM 8760 C CA . TYR H 1 80 ? 124.715 136.176 186.394 1.00 58.25 80 TYR TA CA 1
ATOM 8761 C C . TYR H 1 80 ? 125.884 135.230 186.664 1.00 59.72 80 TYR TA C 1
ATOM 8762 O O . TYR H 1 80 ? 126.725 135.002 185.796 1.00 62.10 80 TYR TA O 1
ATOM 8771 N N . VAL H 1 81 ? 125.924 134.683 187.883 1.00 60.47 81 VAL TA N 1
ATOM 8772 C CA . VAL H 1 81 ? 127.075 133.967 188.405 1.00 61.45 81 VAL TA CA 1
ATOM 8773 C C . VAL H 1 81 ? 126.579 132.779 189.222 1.00 60.41 81 VAL TA C 1
ATOM 8774 O O . VAL H 1 81 ? 125.706 132.913 190.079 1.00 60.98 81 VAL TA O 1
ATOM 8778 N N . GLY H 1 82 ? 127.153 131.598 188.957 1.00 59.41 82 GLY TA N 1
ATOM 8779 C CA . GLY H 1 82 ? 126.859 130.387 189.708 1.00 59.63 82 GLY TA CA 1
ATOM 8780 C C . GLY H 1 82 ? 125.645 129.643 189.161 1.00 60.50 82 GLY TA C 1
ATOM 8781 O O . GLY H 1 82 ? 125.359 129.719 187.969 1.00 61.07 82 GLY TA O 1
ATOM 8782 N N . SER H 1 83 ? 124.960 128.902 190.036 1.00 62.22 83 SER TA N 1
ATOM 8783 C CA . SER H 1 83 ? 123.779 128.125 189.699 1.00 62.49 83 SER TA CA 1
ATOM 8784 C C . SER H 1 83 ? 122.524 128.993 189.667 1.00 63.30 83 SER TA C 1
ATOM 8785 O O . SER H 1 83 ? 121.583 128.670 188.944 1.00 65.36 83 SER TA O 1
ATOM 8788 N N . GLN H 1 84 ? 122.500 130.083 190.451 1.00 63.39 84 GLN TA N 1
ATOM 8789 C CA . GLN H 1 84 ? 121.326 130.938 190.537 1.00 64.60 84 GLN TA CA 1
ATOM 8790 C C . GLN H 1 84 ? 121.642 132.376 190.962 1.00 64.64 84 GLN TA C 1
ATOM 8791 O O . GLN H 1 84 ? 122.719 132.731 191.450 1.00 63.72 84 GLN TA O 1
ATOM 8797 N N . SER H 1 85 ? 120.620 133.204 190.749 1.00 64.83 85 SER TA N 1
ATOM 8798 C CA . SER H 1 85 ? 120.542 134.605 191.113 1.00 64.48 85 SER TA CA 1
ATOM 8799 C C . SER H 1 85 ? 119.196 134.816 191.819 1.00 63.30 85 SER TA C 1
ATOM 8800 O O . SER H 1 85 ? 118.373 133.909 191.898 1.00 65.39 85 SER TA O 1
ATOM 8803 N N . ALA H 1 86 ? 118.979 135.994 192.404 1.00 63.60 86 ALA TA N 1
ATOM 8804 C CA . ALA H 1 86 ? 117.772 136.274 193.175 1.00 64.56 86 ALA TA CA 1
ATOM 8805 C C . ALA H 1 86 ? 116.843 137.193 192.385 1.00 65.44 86 ALA TA C 1
ATOM 8806 O O . ALA H 1 86 ? 117.265 138.246 191.913 1.00 66.77 86 ALA TA O 1
ATOM 8808 N N . ARG H 1 87 ? 115.569 136.808 192.263 1.00 67.11 87 ARG TA N 1
ATOM 8809 C CA . ARG H 1 87 ? 114.529 137.685 191.748 1.00 68.58 87 ARG TA CA 1
ATOM 8810 C C . ARG H 1 87 ? 113.859 138.410 192.915 1.00 68.61 87 ARG TA C 1
ATOM 8811 O O . ARG H 1 87 ? 113.286 137.785 193.807 1.00 71.55 87 ARG TA O 1
ATOM 8819 N N . LEU H 1 88 ? 113.925 139.742 192.875 1.00 69.55 88 LEU TA N 1
ATOM 8820 C CA . LEU H 1 88 ? 113.271 140.621 193.832 1.00 70.92 88 LEU TA CA 1
ATOM 8821 C C . LEU H 1 88 ? 111.999 141.155 193.180 1.00 71.57 88 LEU TA C 1
ATOM 8822 O O . LEU H 1 88 ? 112.055 141.886 192.193 1.00 72.51 88 LEU TA O 1
ATOM 8827 N N . THR H 1 89 ? 110.856 140.807 193.763 1.00 74.25 89 THR TA N 1
ATOM 8828 C CA . THR H 1 89 ? 109.572 141.141 193.168 1.00 76.48 89 THR TA CA 1
ATOM 8829 C C . THR H 1 89 ? 108.685 141.821 194.204 1.00 76.41 89 THR TA C 1
ATOM 8830 O O . THR H 1 89 ? 108.661 141.426 195.368 1.00 78.00 89 THR TA O 1
ATOM 8834 N N . ALA H 1 90 ? 107.982 142.883 193.793 1.00 76.44 90 ALA TA N 1
ATOM 8835 C CA . ALA H 1 90 ? 107.034 143.559 194.664 1.00 77.72 90 ALA TA CA 1
ATOM 8836 C C . ALA H 1 90 ? 105.868 144.124 193.855 1.00 79.17 90 ALA TA C 1
ATOM 8837 O O . ALA H 1 90 ? 106.041 144.513 192.700 1.00 79.01 90 ALA TA O 1
ATOM 8839 N N . SER H 1 91 ? 104.681 144.157 194.481 1.00 81.80 91 SER TA N 1
ATOM 8840 C CA . SER H 1 91 ? 103.512 144.868 193.980 1.00 82.35 91 SER TA CA 1
ATOM 8841 C C . SER H 1 91 ? 103.088 145.923 194.998 1.00 83.68 91 SER TA C 1
ATOM 8842 O O . SER H 1 91 ? 102.904 145.601 196.172 1.00 84.89 91 SER TA O 1
ATOM 8845 N N . SER H 1 92 ? 102.964 147.181 194.543 1.00 85.24 92 SER TA N 1
ATOM 8846 C CA . SER H 1 92 ? 102.540 148.333 195.339 1.00 86.48 92 SER TA CA 1
ATOM 8847 C C . SER H 1 92 ? 103.277 148.426 196.684 1.00 85.48 92 SER TA C 1
ATOM 8848 O O . SER H 1 92 ? 102.680 148.761 197.711 1.00 87.47 92 SER TA O 1
ATOM 8851 N N . SER H 1 93 ? 104.590 148.139 196.668 1.00 84.06 93 SER TA N 1
ATOM 8852 C CA . SER H 1 93 ? 105.431 148.077 197.856 1.00 84.61 93 SER TA CA 1
ATOM 8853 C C . SER H 1 93 ? 106.910 148.138 197.478 1.00 83.47 93 SER TA C 1
ATOM 8854 O O . SER H 1 93 ? 107.268 147.992 196.316 1.00 83.01 93 SER TA O 1
ATOM 8857 N N . ALA H 1 94 ? 107.773 148.384 198.468 1.00 83.18 94 ALA TA N 1
ATOM 8858 C CA . ALA H 1 94 ? 109.204 148.182 198.298 1.00 81.44 94 ALA TA CA 1
ATOM 8859 C C . ALA H 1 94 ? 109.551 146.703 198.484 1.00 81.23 94 ALA TA C 1
ATOM 8860 O O . ALA H 1 94 ? 108.797 145.944 199.091 1.00 84.72 94 ALA TA O 1
ATOM 8862 N N . VAL H 1 95 ? 110.736 146.301 198.014 1.00 80.02 95 VAL TA N 1
ATOM 8863 C CA . VAL H 1 95 ? 111.310 145.032 198.432 1.00 79.58 95 VAL TA CA 1
ATOM 8864 C C . VAL H 1 95 ? 112.439 145.311 199.433 1.00 78.00 95 VAL TA C 1
ATOM 8865 O O . VAL H 1 95 ? 113.193 146.266 199.280 1.00 77.24 95 VAL TA O 1
ATOM 8869 N N . ASP H 1 96 ? 112.496 144.515 200.506 1.00 77.57 96 ASP TA N 1
ATOM 8870 C CA . ASP H 1 96 ? 113.516 144.563 201.542 1.00 76.62 96 ASP TA CA 1
ATOM 8871 C C . ASP H 1 96 ? 113.792 143.107 201.914 1.00 74.28 96 ASP TA C 1
ATOM 8872 O O . ASP H 1 96 ? 112.906 142.408 202.401 1.00 75.67 96 ASP TA O 1
ATOM 8877 N N . ILE H 1 97 ? 115.001 142.636 201.600 1.00 70.39 97 ILE TA N 1
ATOM 8878 C CA . ILE H 1 97 ? 115.429 141.280 201.911 1.00 68.69 97 ILE TA CA 1
ATOM 8879 C C . ILE H 1 97 ? 116.614 141.365 202.871 1.00 68.77 97 ILE TA C 1
ATOM 8880 O O . ILE H 1 97 ? 117.475 142.225 202.711 1.00 69.98 97 ILE TA O 1
ATOM 8885 N N . ARG H 1 98 ? 116.654 140.477 203.873 1.00 68.47 98 ARG TA N 1
ATOM 8886 C CA . ARG H 1 98 ? 117.611 140.581 204.968 1.00 68.04 98 ARG TA CA 1
ATOM 8887 C C . ARG H 1 98 ? 118.375 139.281 205.182 1.00 67.64 98 ARG TA C 1
ATOM 8888 O O . ARG H 1 98 ? 117.781 138.211 205.272 1.00 69.48 98 ARG TA O 1
ATOM 8896 N N . TYR H 1 99 ? 119.695 139.408 205.327 1.00 65.95 99 TYR TA N 1
ATOM 8897 C CA . TYR H 1 99 ? 120.575 138.309 205.660 1.00 65.87 99 TYR TA CA 1
ATOM 8898 C C . TYR H 1 99 ? 121.210 138.581 207.022 1.00 66.40 99 TYR TA C 1
ATOM 8899 O O . TYR H 1 99 ? 121.964 139.538 207.183 1.00 68.33 99 TYR TA O 1
ATOM 8908 N N . SER H 1 100 ? 120.926 137.730 208.014 1.00 68.67 100 SER TA N 1
ATOM 8909 C CA . SER H 1 100 ? 121.604 137.817 209.300 1.00 69.79 100 SER TA CA 1
ATOM 8910 C C . SER H 1 100 ? 122.906 137.015 209.257 1.00 70.48 100 SER TA C 1
ATOM 8911 O O . SER H 1 100 ? 122.937 135.854 208.865 1.00 71.49 100 SER TA O 1
ATOM 8914 N N . PHE H 1 101 ? 124.003 137.667 209.641 1.00 71.81 101 PHE TA N 1
ATOM 8915 C CA . PHE H 1 101 ? 125.294 137.008 209.713 1.00 73.80 101 PHE TA CA 1
ATOM 8916 C C . PHE H 1 101 ? 125.345 136.113 210.950 1.00 77.68 101 PHE TA C 1
ATOM 8917 O O . PHE H 1 101 ? 124.850 136.482 212.015 1.00 79.55 101 PHE TA O 1
ATOM 8925 N N . GLY H 1 102 ? 125.981 134.941 210.811 1.00 80.97 102 GLY TA N 1
ATOM 8926 C CA . GLY H 1 102 ? 126.184 134.012 211.917 1.00 85.77 102 GLY TA CA 1
ATOM 8927 C C . GLY H 1 102 ? 127.028 134.596 213.054 1.00 87.87 102 GLY TA C 1
ATOM 8928 O O . GLY H 1 102 ? 126.922 134.165 214.202 1.00 91.84 102 GLY TA O 1
ATOM 8929 N N . THR H 1 103 ? 127.878 135.576 212.716 1.00 87.46 103 THR TA N 1
ATOM 8930 C CA . THR H 1 103 ? 128.748 136.274 213.655 1.00 89.25 103 THR TA CA 1
ATOM 8931 C C . THR H 1 103 ? 128.885 137.734 213.221 1.00 86.82 103 THR TA C 1
ATOM 8932 O O . THR H 1 103 ? 128.741 138.034 212.041 1.00 86.77 103 THR TA O 1
ATOM 8936 N N . ALA H 1 104 ? 129.202 138.636 214.160 1.00 83.86 104 ALA TA N 1
ATOM 8937 C CA . ALA H 1 104 ? 129.362 140.052 213.857 1.00 81.18 104 ALA TA CA 1
ATOM 8938 C C . ALA H 1 104 ? 130.470 140.276 212.821 1.00 80.43 104 ALA TA C 1
ATOM 8939 O O . ALA H 1 104 ? 131.603 139.845 212.996 1.00 82.07 104 ALA TA O 1
ATOM 8941 N N . GLN H 1 105 ? 130.136 141.003 211.751 1.00 78.66 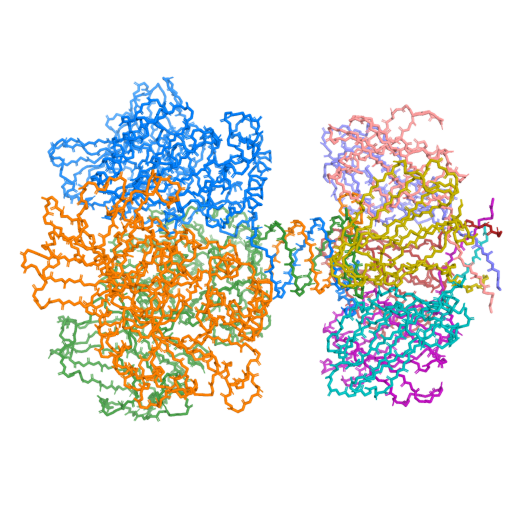105 GLN TA N 1
ATOM 8942 C CA . GLN H 1 105 ? 131.065 141.346 210.686 1.00 77.67 105 GLN TA CA 1
ATOM 8943 C C . GLN H 1 105 ? 131.691 142.721 210.923 1.00 77.03 105 GLN TA C 1
ATOM 8944 O O . GLN H 1 105 ? 131.045 143.644 211.406 1.00 78.13 105 GLN TA O 1
ATOM 8950 N N . ASP H 1 106 ? 132.957 142.850 210.519 1.00 77.10 106 ASP TA N 1
ATOM 8951 C CA . ASP H 1 106 ? 133.648 144.126 210.481 1.00 76.68 106 ASP TA CA 1
ATOM 8952 C C . ASP H 1 106 ? 133.806 144.552 209.019 1.00 75.63 106 ASP TA C 1
ATOM 8953 O O . ASP H 1 106 ? 134.537 143.927 208.250 1.00 76.75 106 ASP TA O 1
ATOM 8958 N N . PHE H 1 107 ? 133.139 145.653 208.658 1.00 73.14 107 PHE TA N 1
ATOM 8959 C CA . PHE H 1 107 ? 133.193 146.194 207.310 1.00 72.31 107 PHE TA CA 1
ATOM 8960 C C . PHE H 1 107 ? 133.909 147.549 207.260 1.00 74.14 107 PHE TA C 1
ATOM 8961 O O . PHE H 1 107 ? 133.656 148.336 206.348 1.00 75.28 107 PHE TA O 1
ATOM 8969 N N . THR H 1 108 ? 134.817 147.826 208.210 1.00 75.09 108 THR TA N 1
ATOM 8970 C CA . THR H 1 108 ? 135.679 149.006 208.141 1.00 76.28 108 THR TA CA 1
ATOM 8971 C C . THR H 1 108 ? 136.414 149.055 206.804 1.00 74.86 108 THR TA C 1
ATOM 8972 O O . THR H 1 108 ? 137.090 148.100 206.423 1.00 74.70 108 THR TA O 1
ATOM 8976 N N . GLY H 1 109 ? 136.256 150.175 206.084 1.00 73.60 109 GLY TA N 1
ATOM 8977 C CA . GLY H 1 109 ? 136.921 150.405 204.810 1.00 71.47 109 GLY TA CA 1
ATOM 8978 C C . GLY H 1 109 ? 136.573 149.384 203.722 1.00 70.73 109 GLY TA C 1
ATOM 8979 O O . GLY H 1 109 ? 137.349 149.203 202.787 1.00 71.96 109 GLY TA O 1
ATOM 8980 N N . LYS H 1 110 ? 135.410 148.726 203.823 1.00 69.38 110 LYS TA N 1
ATOM 8981 C CA . LYS H 1 110 ? 134.930 147.828 202.779 1.00 67.57 110 LYS TA CA 1
ATOM 8982 C C . LYS H 1 110 ? 133.900 148.552 201.915 1.00 66.37 110 LYS TA C 1
ATOM 8983 O O . LYS H 1 110 ? 132.986 149.202 202.425 1.00 68.84 110 LYS TA O 1
ATOM 8989 N N . GLY H 1 111 ? 134.075 148.437 200.595 1.00 63.37 111 GLY TA N 1
ATOM 8990 C CA . GLY H 1 111 ? 133.131 148.964 199.625 1.00 62.06 111 GLY TA CA 1
ATOM 8991 C C . GLY H 1 111 ? 132.282 147.857 199.008 1.00 59.49 111 GLY TA C 1
ATOM 8992 O O . GLY H 1 111 ? 132.763 146.745 198.829 1.00 59.63 111 GLY TA O 1
ATOM 8993 N N . PHE H 1 112 ? 131.026 148.181 198.670 1.00 59.62 112 PHE TA N 1
ATOM 8994 C CA . PHE H 1 112 ? 130.041 147.192 198.259 1.00 57.70 112 PHE TA CA 1
ATOM 8995 C C . PHE H 1 112 ? 129.678 147.327 196.787 1.00 56.80 112 PHE TA C 1
ATOM 8996 O O . PHE H 1 112 ? 129.549 148.417 196.239 1.00 57.45 112 PHE TA O 1
ATOM 9004 N N . SER H 1 113 ? 129.467 146.175 196.159 1.00 56.19 113 SER TA N 1
ATOM 9005 C CA . SER H 1 113 ? 129.141 146.106 194.748 1.00 56.19 113 SER TA CA 1
ATOM 9006 C C . SER H 1 113 ? 128.150 144.961 194.547 1.00 55.61 113 SER TA C 1
ATOM 9007 O O . SER H 1 113 ? 128.189 143.979 195.280 1.00 56.19 113 SER TA O 1
ATOM 9010 N N . MET H 1 114 ? 127.268 145.053 193.545 1.00 55.21 114 MET TA N 1
ATOM 9011 C CA . MET H 1 114 ? 126.304 143.989 193.305 1.00 56.01 114 MET TA CA 1
ATOM 9012 C C . MET H 1 114 ? 125.986 143.896 191.810 1.00 55.83 114 MET TA C 1
ATOM 9013 O O . MET H 1 114 ? 126.020 144.892 191.090 1.00 56.40 114 MET TA O 1
ATOM 9018 N N . ALA H 1 115 ? 125.693 142.681 191.340 1.00 56.37 115 ALA TA N 1
ATOM 9019 C CA . ALA H 1 115 ? 125.198 142.469 189.990 1.00 56.56 115 ALA TA CA 1
ATOM 9020 C C . ALA H 1 115 ? 123.691 142.710 189.957 1.00 57.43 115 ALA TA C 1
ATOM 9021 O O . ALA H 1 115 ? 122.965 142.294 190.850 1.00 58.84 115 ALA TA O 1
ATOM 9023 N N . LEU H 1 116 ? 123.228 143.369 188.898 1.00 60.55 116 LEU TA N 1
ATOM 9024 C CA . LEU H 1 116 ? 121.859 143.841 188.809 1.00 63.62 116 LEU TA CA 1
ATOM 9025 C C . LEU H 1 116 ? 121.341 143.663 187.378 1.00 63.11 116 LEU TA C 1
ATOM 9026 O O . LEU H 1 116 ? 122.074 143.923 186.424 1.00 63.84 116 LEU TA O 1
ATOM 9031 N N . LYS H 1 117 ? 120.075 143.237 187.230 1.00 62.59 117 LYS TA N 1
ATOM 9032 C CA . LYS H 1 117 ? 119.332 143.389 185.985 1.00 62.20 117 LYS TA CA 1
ATOM 9033 C C . LYS H 1 117 ? 117.904 143.865 186.272 1.00 61.85 117 LYS TA C 1
ATOM 9034 O O . LYS H 1 117 ? 117.216 143.297 187.109 1.00 63.39 117 LYS TA O 1
ATOM 9040 N N . ARG H 1 118 ? 117.457 144.923 185.581 1.00 62.73 118 ARG TA N 1
ATOM 9041 C CA . ARG H 1 118 ? 116.097 145.427 185.687 1.00 64.67 118 ARG TA CA 1
ATOM 9042 C C . ARG H 1 118 ? 115.229 144.694 184.669 1.00 66.29 118 ARG TA C 1
ATOM 9043 O O . ARG H 1 118 ? 115.474 144.801 183.469 1.00 67.81 118 ARG TA O 1
ATOM 9051 N N . ILE H 1 119 ? 114.225 143.954 185.145 1.00 68.18 119 ILE TA N 1
ATOM 9052 C CA . ILE H 1 119 ? 113.242 143.371 184.244 1.00 70.19 119 ILE TA CA 1
ATOM 9053 C C . ILE H 1 119 ? 112.112 144.383 184.065 1.00 72.80 119 ILE TA C 1
ATOM 9054 O O . ILE H 1 119 ? 111.825 144.819 182.951 1.00 76.05 119 ILE TA O 1
ATOM 9059 N N . ASP H 1 120 ? 111.507 144.782 185.185 1.00 75.65 120 ASP TA N 1
ATOM 9060 C CA . ASP H 1 120 ? 110.393 145.710 185.187 1.00 77.84 120 ASP TA CA 1
ATOM 9061 C C . ASP H 1 120 ? 110.416 146.566 186.450 1.00 76.05 120 ASP TA C 1
ATOM 9062 O O . ASP H 1 120 ? 110.525 146.050 187.549 1.00 76.92 120 ASP TA O 1
ATOM 9067 N N . VAL H 1 121 ? 110.323 147.887 186.296 1.00 73.70 121 VAL TA N 1
ATOM 9068 C CA . VAL H 1 121 ? 109.940 148.756 187.399 1.00 73.70 121 VAL TA CA 1
ATOM 9069 C C . VAL H 1 121 ? 108.904 149.717 186.826 1.00 75.39 121 VAL TA C 1
ATOM 9070 O O . VAL H 1 121 ? 109.092 150.229 185.725 1.00 75.83 121 VAL TA O 1
ATOM 9074 N N . SER H 1 122 ? 107.801 149.946 187.553 1.00 76.65 122 SER TA N 1
ATOM 9075 C CA . SER H 1 122 ? 106.785 150.893 187.111 1.00 78.26 122 SER TA CA 1
ATOM 9076 C C . SER H 1 122 ? 106.002 151.489 188.285 1.00 78.84 122 SER TA C 1
ATOM 9077 O O . SER H 1 122 ? 105.919 150.912 189.368 1.00 79.39 122 SER TA O 1
ATOM 9080 N N . GLY H 1 123 ? 105.378 152.643 188.034 1.00 80.80 123 GLY TA N 1
ATOM 9081 C CA . GLY H 1 123 ? 104.702 153.419 189.061 1.00 83.29 123 GLY TA CA 1
ATOM 9082 C C . GLY H 1 123 ? 105.065 154.889 188.891 1.00 84.05 123 GLY TA C 1
ATOM 9083 O O . GLY H 1 123 ? 104.984 155.410 187.780 1.00 84.96 123 GLY TA O 1
ATOM 9084 N N . SER H 1 124 ? 105.523 155.529 189.979 1.00 85.67 124 SER TA N 1
ATOM 9085 C CA . SER H 1 124 ? 106.032 156.898 189.951 1.00 86.91 124 SER TA CA 1
ATOM 9086 C C . SER H 1 124 ? 107.193 157.053 188.966 1.00 86.36 124 SER TA C 1
ATOM 9087 O O . SER H 1 124 ? 107.384 158.119 188.377 1.00 88.92 124 SER TA O 1
ATOM 9090 N N . SER H 1 125 ? 107.977 155.980 188.804 1.00 82.50 125 SER TA N 1
ATOM 9091 C CA . SER H 1 125 ? 109.168 155.958 187.970 1.00 79.79 125 SER TA CA 1
ATOM 9092 C C . SER H 1 125 ? 109.369 154.562 187.385 1.00 77.22 125 SER TA C 1
ATOM 9093 O O . SER H 1 125 ? 108.928 153.565 187.958 1.00 77.45 125 SER TA O 1
ATOM 9096 N N . ASP H 1 126 ? 110.071 154.498 186.249 1.00 75.92 126 ASP TA N 1
ATOM 9097 C CA . ASP H 1 126 ? 110.529 153.241 185.667 1.00 76.73 126 ASP TA CA 1
ATOM 9098 C C . ASP H 1 126 ? 111.882 152.799 186.242 1.00 74.64 126 ASP TA C 1
ATOM 9099 O O . ASP H 1 126 ? 112.523 151.880 185.727 1.00 75.81 126 ASP TA O 1
ATOM 9104 N N . SER H 1 127 ? 112.305 153.434 187.338 1.00 72.37 127 SER TA N 1
ATOM 9105 C CA . SER H 1 127 ? 113.599 153.206 187.962 1.00 71.18 127 SER TA CA 1
ATOM 9106 C C . SER H 1 127 ? 113.467 153.265 189.483 1.00 69.42 127 SER TA C 1
ATOM 9107 O O . SER H 1 127 ? 112.502 153.819 190.020 1.00 71.79 127 SER TA O 1
ATOM 9110 N N . THR H 1 128 ? 114.457 152.704 190.186 1.00 68.32 128 THR TA N 1
ATOM 9111 C CA . THR H 1 128 ? 114.509 152.781 191.639 1.00 67.59 128 THR TA CA 1
ATOM 9112 C C . THR H 1 128 ? 115.944 152.941 192.118 1.00 66.96 128 THR TA C 1
ATOM 9113 O O . THR H 1 128 ? 116.866 152.377 191.538 1.00 67.41 128 THR TA O 1
ATOM 9117 N N . PRO H 1 129 ? 116.184 153.673 193.227 1.00 66.20 129 PRO TA N 1
ATOM 9118 C CA . PRO H 1 129 ? 117.367 153.417 194.039 1.00 65.81 129 PRO TA CA 1
ATOM 9119 C C . PRO H 1 129 ? 117.297 151.984 194.561 1.00 66.51 129 PRO TA C 1
ATOM 9120 O O . PRO H 1 129 ? 116.261 151.517 195.031 1.00 68.22 129 PRO TA O 1
ATOM 9124 N N . ILE H 1 130 ? 118.422 151.285 194.428 1.00 66.34 130 ILE TA N 1
ATOM 9125 C CA . ILE H 1 130 ? 118.642 150.026 195.107 1.00 67.29 130 ILE TA CA 1
ATOM 9126 C C . ILE H 1 130 ? 119.729 150.244 196.157 1.00 66.93 130 ILE TA C 1
ATOM 9127 O O . ILE H 1 130 ? 120.737 150.889 195.905 1.00 67.37 130 ILE TA O 1
ATOM 9132 N N . LYS H 1 131 ? 119.456 149.765 197.368 1.00 68.40 131 LYS TA N 1
ATOM 9133 C CA . LYS H 1 131 ? 120.219 150.081 198.562 1.00 68.76 131 LYS TA CA 1
ATOM 9134 C C . LYS H 1 131 ? 120.780 148.790 199.153 1.00 67.46 131 LYS TA C 1
ATOM 9135 O O . LYS H 1 131 ? 120.034 147.843 199.353 1.00 68.37 131 LYS TA O 1
ATOM 9141 N N . ILE H 1 132 ? 122.090 148.763 199.422 1.00 66.28 132 ILE TA N 1
ATOM 9142 C CA . ILE H 1 132 ? 122.700 147.784 200.305 1.00 65.74 132 ILE TA CA 1
ATOM 9143 C C . ILE H 1 132 ? 122.846 148.471 201.656 1.00 65.09 132 ILE TA C 1
ATOM 9144 O O . ILE H 1 132 ? 123.344 149.584 201.777 1.00 66.23 132 ILE TA O 1
ATOM 9149 N N . ARG H 1 133 ? 122.375 147.810 202.700 1.00 66.83 133 ARG TA N 1
ATOM 9150 C CA . ARG H 1 133 ? 122.095 148.491 203.948 1.00 68.73 133 ARG TA CA 1
ATOM 9151 C C . ARG H 1 133 ? 122.570 147.585 205.078 1.00 68.35 133 ARG TA C 1
ATOM 9152 O O . ARG H 1 133 ? 122.051 146.485 205.220 1.00 72.07 133 ARG TA O 1
ATOM 9160 N N . LEU H 1 134 ? 123.577 148.048 205.826 1.00 66.31 134 LEU TA N 1
ATOM 9161 C CA . LEU H 1 134 ? 124.192 147.282 206.888 1.00 65.24 134 LEU TA CA 1
ATOM 9162 C C . LEU H 1 134 ? 123.554 147.688 208.211 1.00 66.52 134 LEU TA C 1
ATOM 9163 O O . LEU H 1 134 ? 123.379 148.869 208.471 1.00 67.55 134 LEU TA O 1
ATOM 9168 N N . VAL H 1 135 ? 123.240 146.696 209.048 1.00 68.17 135 VAL TA N 1
ATOM 9169 C CA . VAL H 1 135 ? 122.578 146.911 210.323 1.00 70.69 135 VAL TA CA 1
ATOM 9170 C C . VAL H 1 135 ? 123.486 146.390 211.439 1.00 72.22 135 VAL TA C 1
ATOM 9171 O O . VAL H 1 135 ? 123.892 145.236 211.419 1.00 73.21 135 VAL TA O 1
ATOM 9175 N N . ASP H 1 136 ? 123.743 147.235 212.444 1.00 75.63 136 ASP TA N 1
ATOM 9176 C CA . ASP H 1 136 ? 124.549 146.858 213.600 1.00 79.64 136 ASP TA CA 1
ATOM 9177 C C . ASP H 1 136 ? 123.707 146.225 214.720 1.00 82.14 136 ASP TA C 1
ATOM 9178 O O . ASP H 1 136 ? 122.487 146.097 214.607 1.00 83.60 136 ASP TA O 1
ATOM 9183 N N . GLY H 1 137 ? 124.356 145.870 215.840 1.00 84.65 137 GLY TA N 1
ATOM 9184 C CA . GLY H 1 137 ? 123.674 145.309 217.003 1.00 87.64 137 GLY TA CA 1
ATOM 9185 C C . GLY H 1 137 ? 122.590 146.211 217.611 1.00 88.68 137 GLY TA C 1
ATOM 9186 O O . GLY H 1 137 ? 121.628 145.723 218.203 1.00 92.21 137 GLY TA O 1
ATOM 9187 N N . ASN H 1 138 ? 122.738 147.534 217.475 1.00 88.70 138 ASN TA N 1
ATOM 9188 C CA . ASN H 1 138 ? 121.793 148.510 218.007 1.00 89.80 138 ASN TA CA 1
ATOM 9189 C C . ASN H 1 138 ? 120.714 148.914 216.995 1.00 89.20 138 ASN TA C 1
ATOM 9190 O O . ASN H 1 138 ? 119.928 149.824 217.257 1.00 90.56 138 ASN TA O 1
ATOM 9195 N N . THR H 1 139 ? 120.647 148.220 215.847 1.00 88.23 139 THR TA N 1
ATOM 9196 C CA . THR H 1 139 ? 119.709 148.485 214.751 1.00 87.78 139 THR TA CA 1
ATOM 9197 C C . THR H 1 139 ? 119.944 149.858 214.107 1.00 85.45 139 THR TA C 1
ATOM 9198 O O . THR H 1 139 ? 119.027 150.482 213.578 1.00 87.23 139 THR TA O 1
ATOM 9202 N N . ASN H 1 140 ? 121.189 150.333 214.118 1.00 82.98 140 ASN TA N 1
ATOM 9203 C CA . ASN H 1 140 ? 121.584 151.468 213.298 1.00 80.71 140 ASN TA CA 1
ATOM 9204 C C . ASN H 1 140 ? 121.861 150.984 211.876 1.00 78.64 140 ASN TA C 1
ATOM 9205 O O . ASN H 1 140 ? 122.470 149.932 211.689 1.00 77.98 140 ASN TA O 1
ATOM 9210 N N . TYR H 1 141 ? 121.466 151.786 210.885 1.00 76.58 141 TYR TA N 1
ATOM 9211 C CA . TYR H 1 141 ? 121.722 151.484 209.488 1.00 74.78 141 TYR TA CA 1
ATOM 9212 C C . TYR H 1 141 ? 122.849 152.338 208.904 1.00 72.06 141 TYR TA C 1
ATOM 9213 O O . TYR H 1 141 ? 122.903 153.547 209.123 1.00 73.30 141 TYR TA O 1
ATOM 9222 N N . ARG H 1 142 ? 123.704 151.709 208.088 1.00 67.66 142 ARG TA N 1
ATOM 9223 C CA . ARG H 1 142 ? 124.487 152.418 207.090 1.00 64.79 142 ARG TA CA 1
ATOM 9224 C C . ARG H 1 142 ? 123.977 152.014 205.710 1.00 63.03 142 ARG TA C 1
ATOM 9225 O O . ARG H 1 142 ? 123.913 150.831 205.394 1.00 64.19 142 ARG TA O 1
ATOM 9233 N N . THR H 1 143 ? 123.597 152.998 204.889 1.00 61.60 143 THR TA N 1
ATOM 9234 C CA . THR H 1 143 ? 123.048 152.738 203.566 1.00 61.37 143 THR TA CA 1
ATOM 9235 C C . THR H 1 143 ? 124.063 153.117 202.492 1.00 61.07 143 THR TA C 1
ATOM 9236 O O . THR H 1 143 ? 124.593 154.226 202.476 1.00 62.53 143 THR TA O 1
ATOM 9240 N N . PHE H 1 144 ? 124.288 152.193 201.565 1.00 58.85 144 PHE TA N 1
ATOM 9241 C CA . PHE H 1 144 ? 124.955 152.477 200.310 1.00 59.13 144 PHE TA CA 1
ATOM 9242 C C . PHE H 1 144 ? 123.948 152.233 199.193 1.00 58.69 144 PHE TA C 1
ATOM 9243 O O . PHE H 1 144 ? 123.124 151.339 199.296 1.00 59.25 144 PHE TA O 1
ATOM 9251 N N . SER H 1 145 ? 124.010 153.009 198.111 1.00 57.66 145 SER TA N 1
ATOM 9252 C CA . SER H 1 145 ? 123.012 152.865 197.066 1.00 58.48 145 SER TA CA 1
ATOM 9253 C C . SER H 1 145 ? 123.569 153.118 195.668 1.00 58.23 145 SER TA C 1
ATOM 9254 O O . SER H 1 145 ? 124.680 153.618 195.473 1.00 59.35 145 SER TA O 1
ATOM 9257 N N . ALA H 1 146 ? 122.773 152.648 194.709 1.00 57.37 146 ALA TA N 1
ATOM 9258 C CA . ALA H 1 146 ? 123.025 152.705 193.283 1.00 57.28 146 ALA TA CA 1
ATOM 9259 C C . ALA H 1 146 ? 121.660 152.737 192.590 1.00 58.32 146 ALA TA C 1
ATOM 9260 O O . ALA H 1 146 ? 120.627 152.600 193.248 1.00 59.55 146 ALA TA O 1
ATOM 9262 N N . ARG H 1 147 ? 121.639 152.897 191.264 1.00 60.85 147 ARG TA N 1
ATOM 9263 C CA . ARG H 1 147 ? 120.364 153.069 190.575 1.00 61.88 147 ARG TA CA 1
ATOM 9264 C C . ARG H 1 147 ? 120.070 151.934 189.604 1.00 63.11 147 ARG TA C 1
ATOM 9265 O O . ARG H 1 147 ? 120.897 151.566 188.780 1.00 65.23 147 ARG TA O 1
ATOM 9273 N N . CYS H 1 148 ? 118.846 151.429 189.713 1.00 64.00 148 CYS TA N 1
ATOM 9274 C CA . CYS H 1 148 ? 118.291 150.451 188.813 1.00 65.00 148 CYS TA CA 1
ATOM 9275 C C . CYS H 1 148 ? 117.434 151.175 187.767 1.00 64.30 148 CYS TA C 1
ATOM 9276 O O . CYS H 1 148 ? 116.250 151.430 187.982 1.00 65.82 148 CYS TA O 1
ATOM 9279 N N . ARG H 1 149 ? 118.055 151.568 186.643 1.00 62.87 149 ARG TA N 1
ATOM 9280 C CA . ARG H 1 149 ? 117.427 152.392 185.612 1.00 63.12 149 ARG TA CA 1
ATOM 9281 C C . ARG H 1 149 ? 117.228 151.567 184.340 1.00 63.26 149 ARG TA C 1
ATOM 9282 O O . ARG H 1 149 ? 117.974 150.626 184.093 1.00 63.34 149 ARG TA O 1
ATOM 9290 N N . PRO H 1 150 ? 116.263 151.918 183.453 1.00 63.20 150 PRO TA N 1
ATOM 9291 C CA . PRO H 1 150 ? 116.247 151.391 182.090 1.00 63.20 150 PRO TA CA 1
ATOM 9292 C C . PRO H 1 150 ? 117.520 151.789 181.332 1.00 64.61 150 PRO TA C 1
ATOM 9293 O O . PRO H 1 150 ? 118.184 152.781 181.649 1.00 65.86 150 PRO TA O 1
ATOM 9297 N N . GLY H 1 151 ? 117.846 151.012 180.296 1.00 64.80 151 GLY TA N 1
ATOM 9298 C CA . GLY H 1 151 ? 119.067 151.206 179.533 1.00 64.54 151 GLY TA CA 1
ATOM 9299 C C . GLY H 1 151 ? 120.237 150.511 180.215 1.00 64.10 151 GLY TA C 1
ATOM 9300 O O . GLY H 1 151 ? 120.551 149.368 179.903 1.00 66.78 151 GLY TA O 1
ATOM 9301 N N . GLY H 1 152 ? 120.845 151.175 181.200 1.00 64.22 152 GLY TA N 1
ATOM 9302 C CA . GLY H 1 152 ? 121.956 150.597 181.941 1.00 61.59 152 GLY TA CA 1
ATOM 9303 C C . GLY H 1 152 ? 121.597 149.331 182.732 1.00 61.79 152 GLY TA C 1
ATOM 9304 O O . GLY H 1 152 ? 122.479 148.535 183.059 1.00 62.46 152 GLY TA O 1
ATOM 9305 N N . GLY H 1 153 ? 120.312 149.158 183.072 1.00 60.83 153 GLY TA N 1
ATOM 9306 C CA . GLY H 1 153 ? 119.831 147.974 183.766 1.00 59.48 153 GLY TA CA 1
ATOM 9307 C C . GLY H 1 153 ? 119.224 146.905 182.855 1.00 61.22 153 GLY TA C 1
ATOM 9308 O O . GLY H 1 153 ? 118.823 145.874 183.369 1.00 62.40 153 GLY TA O 1
ATOM 9309 N N . ASP H 1 154 ? 119.188 147.105 181.530 1.00 62.90 154 ASP TA N 1
ATOM 9310 C CA . ASP H 1 154 ? 118.529 146.194 180.595 1.00 65.40 154 ASP TA CA 1
ATOM 9311 C C . ASP H 1 154 ? 119.201 144.818 180.519 1.00 63.95 154 ASP TA C 1
ATOM 9312 O O . ASP H 1 154 ? 118.582 143.839 180.093 1.00 66.37 154 ASP TA O 1
ATOM 9317 N N . GLU H 1 155 ? 120.489 144.755 180.886 1.00 62.42 155 GLU TA N 1
ATOM 9318 C CA . GLU H 1 155 ? 121.285 143.535 180.892 1.00 61.84 155 GLU TA CA 1
ATOM 9319 C C . GLU H 1 155 ? 122.071 143.479 182.199 1.00 57.86 155 GLU TA C 1
ATOM 9320 O O . GLU H 1 155 ? 122.187 144.480 182.903 1.00 60.33 155 GLU TA O 1
ATOM 9326 N N . TRP H 1 156 ? 122.604 142.298 182.530 1.00 55.71 156 TRP TA N 1
ATOM 9327 C CA . TRP H 1 156 ? 123.362 142.135 183.758 1.00 54.18 156 TRP TA CA 1
ATOM 9328 C C . TRP H 1 156 ? 124.586 143.048 183.765 1.00 54.71 156 TRP TA C 1
ATOM 9329 O O . TRP H 1 156 ? 125.422 143.005 182.864 1.00 56.35 156 TRP TA O 1
ATOM 9340 N N . GLY H 1 157 ? 124.697 143.859 184.818 1.00 54.77 157 GLY TA N 1
ATOM 9341 C CA . GLY H 1 157 ? 125.843 144.732 185.005 1.00 53.69 157 GLY TA CA 1
ATOM 9342 C C . GLY H 1 157 ? 126.068 145.011 186.485 1.00 54.65 157 GLY TA C 1
ATOM 9343 O O . GLY H 1 157 ? 125.146 144.917 187.290 1.00 55.89 157 GLY TA O 1
ATOM 9344 N N . ARG H 1 158 ? 127.305 145.364 186.840 1.00 54.49 158 ARG TA N 1
ATOM 9345 C CA . ARG H 1 158 ? 127.639 145.580 188.237 1.00 53.51 158 ARG TA CA 1
ATOM 9346 C C . ARG H 1 158 ? 127.523 147.052 188.604 1.00 54.48 158 ARG TA C 1
ATOM 9347 O O . ARG H 1 158 ? 128.013 147.925 187.897 1.00 56.91 158 ARG TA O 1
ATOM 9355 N N . ARG H 1 159 ? 126.900 147.316 189.754 1.00 56.62 159 ARG TA N 1
ATOM 9356 C CA . ARG H 1 159 ? 126.884 148.641 190.349 1.00 58.32 159 ARG TA CA 1
ATOM 9357 C C . ARG H 1 159 ? 127.823 148.648 191.543 1.00 59.35 159 ARG TA C 1
ATOM 9358 O O . ARG H 1 159 ? 127.830 147.711 192.331 1.00 62.22 159 ARG TA O 1
ATOM 9366 N N . ASP H 1 160 ? 128.604 149.715 191.657 1.00 60.02 160 ASP TA N 1
ATOM 9367 C CA . ASP H 1 160 ? 129.478 149.955 192.790 1.00 61.41 160 ASP TA CA 1
ATOM 9368 C C . ASP H 1 160 ? 128.841 151.033 193.656 1.00 60.44 160 ASP TA C 1
ATOM 9369 O O . ASP H 1 160 ? 128.590 152.138 193.192 1.00 62.85 160 ASP TA O 1
ATOM 9374 N N . PHE H 1 161 ? 128.523 150.681 194.904 1.00 59.05 161 PHE TA N 1
ATOM 9375 C CA . PHE H 1 161 ? 127.524 151.395 195.684 1.00 57.11 161 PHE TA CA 1
ATOM 9376 C C . PHE H 1 161 ? 128.151 152.572 196.420 1.00 56.62 161 PHE TA C 1
ATOM 9377 O O . PHE H 1 161 ? 129.104 152.421 197.176 1.00 58.92 161 PHE TA O 1
ATOM 9385 N N . GLY H 1 162 ? 127.559 153.745 196.231 1.00 56.27 162 GLY TA N 1
ATOM 9386 C CA . GLY H 1 162 ? 128.015 154.934 196.921 1.00 55.49 162 GLY TA CA 1
ATOM 9387 C C . GLY H 1 162 ? 127.402 155.034 198.304 1.00 56.50 162 GLY TA C 1
ATOM 9388 O O . GLY H 1 162 ? 126.265 154.634 198.490 1.00 56.59 162 GLY TA O 1
ATOM 9389 N N . PHE H 1 163 ? 128.151 155.565 199.265 1.00 57.50 163 PHE TA N 1
ATOM 9390 C CA . PHE H 1 163 ? 127.577 155.898 200.557 1.00 58.86 163 PHE TA CA 1
ATOM 9391 C C . PHE H 1 163 ? 126.386 156.850 200.385 1.00 60.69 163 PHE TA C 1
ATOM 9392 O O . PHE H 1 163 ? 126.447 157.809 199.617 1.00 62.53 163 PHE TA O 1
ATOM 9400 N N . GLU H 1 164 ? 125.300 156.592 201.128 1.00 63.61 164 GLU TA N 1
ATOM 9401 C CA . GLU H 1 164 ? 124.120 157.442 201.112 1.00 66.38 164 GLU TA CA 1
ATOM 9402 C C . GLU H 1 164 ? 123.871 158.077 202.479 1.00 66.65 164 GLU TA C 1
ATOM 9403 O O . GLU H 1 164 ? 123.774 159.299 202.580 1.00 69.29 164 GLU TA O 1
ATOM 9409 N N . SER H 1 165 ? 123.726 157.245 203.519 1.00 67.48 165 SER TA N 1
ATOM 9410 C CA . SER H 1 165 ? 123.316 157.731 204.826 1.00 69.07 165 SER TA CA 1
ATOM 9411 C C . SER H 1 165 ? 123.775 156.792 205.934 1.00 70.23 165 SER TA C 1
ATOM 9412 O O . SER H 1 165 ? 124.047 155.610 205.713 1.00 71.37 165 SER TA O 1
ATOM 9415 N N . GLU H 1 166 ? 123.819 157.340 207.147 1.00 73.44 166 GLU TA N 1
ATOM 9416 C CA . GLU H 1 166 ? 124.190 156.580 208.324 1.00 75.30 166 GLU TA CA 1
ATOM 9417 C C . GLU H 1 166 ? 123.365 157.064 209.512 1.00 77.09 166 GLU TA C 1
ATOM 9418 O O . GLU H 1 166 ? 123.192 158.266 209.706 1.00 80.03 166 GLU TA O 1
ATOM 9424 N N . ASP H 1 167 ? 122.890 156.114 210.322 1.00 78.83 167 ASP TA N 1
ATOM 9425 C CA . ASP H 1 167 ? 122.313 156.414 211.622 1.00 80.75 167 ASP TA CA 1
ATOM 9426 C C . ASP H 1 167 ? 123.423 156.728 212.621 1.00 82.89 167 ASP TA C 1
ATOM 9427 O O . ASP H 1 167 ? 124.457 156.062 212.646 1.00 83.60 167 ASP TA O 1
ATOM 9432 N N . THR H 1 168 ? 123.181 157.718 213.487 1.00 85.97 168 THR TA N 1
ATOM 9433 C CA . THR H 1 168 ? 124.176 158.141 214.465 1.00 87.51 168 THR TA CA 1
ATOM 9434 C C . THR H 1 168 ? 124.565 156.978 215.378 1.00 86.50 168 THR TA C 1
ATOM 9435 O O . THR H 1 168 ? 123.705 156.283 215.917 1.00 86.83 168 THR TA O 1
ATOM 9439 N N . GLY H 1 169 ? 125.878 156.761 215.528 1.00 85.62 169 GLY TA N 1
ATOM 9440 C CA . GLY H 1 169 ? 126.397 155.726 216.407 1.00 84.62 169 GLY TA CA 1
ATOM 9441 C C . GLY H 1 169 ? 126.484 154.339 215.767 1.00 82.74 169 GLY TA C 1
ATOM 9442 O O . GLY H 1 169 ? 126.788 153.376 216.469 1.00 85.29 169 GLY TA O 1
ATOM 9443 N N . PHE H 1 170 ? 126.262 154.238 214.449 1.00 79.54 170 PHE TA N 1
ATOM 9444 C CA . PHE H 1 170 ? 126.452 152.995 213.710 1.00 76.83 170 PHE TA CA 1
ATOM 9445 C C . PHE H 1 170 ? 127.857 152.419 213.917 1.00 75.83 170 PHE TA C 1
ATOM 9446 O O . PHE H 1 170 ? 128.857 153.089 213.680 1.00 77.11 170 PHE TA O 1
ATOM 9454 N N . ASP H 1 171 ? 127.925 151.148 214.326 1.00 77.46 171 ASP TA N 1
ATOM 9455 C CA . ASP H 1 171 ? 129.187 150.457 214.521 1.00 78.09 171 ASP TA CA 1
ATOM 9456 C C . ASP H 1 171 ? 129.484 149.497 213.366 1.00 77.83 171 ASP TA C 1
ATOM 9457 O O . ASP H 1 171 ? 129.025 148.354 213.340 1.00 79.87 171 ASP TA O 1
ATOM 9462 N N . VAL H 1 172 ? 130.350 149.944 212.455 1.00 76.40 172 VAL TA N 1
ATOM 9463 C CA . VAL H 1 172 ? 130.754 149.163 211.295 1.00 75.15 172 VAL TA CA 1
ATOM 9464 C C . VAL H 1 172 ? 131.614 147.942 211.674 1.00 75.53 172 VAL TA C 1
ATOM 9465 O O . VAL H 1 172 ? 131.859 147.072 210.842 1.00 75.97 172 VAL TA O 1
ATOM 9469 N N . THR H 1 173 ? 132.058 147.843 212.931 1.00 75.23 173 THR TA N 1
ATOM 9470 C CA . THR H 1 173 ? 132.783 146.673 213.419 1.00 75.34 173 THR TA CA 1
ATOM 9471 C C . THR H 1 173 ? 131.842 145.586 213.955 1.00 75.43 173 THR TA C 1
ATOM 9472 O O . THR H 1 173 ? 132.291 144.475 214.246 1.00 77.55 173 THR TA O 1
ATOM 9476 N N . ASN H 1 174 ? 130.547 145.910 214.098 1.00 74.35 174 ASN TA N 1
ATOM 9477 C CA . ASN H 1 174 ? 129.548 145.072 214.750 1.00 74.89 174 ASN TA CA 1
ATOM 9478 C C . ASN H 1 174 ? 128.315 144.889 213.852 1.00 73.72 174 ASN TA C 1
ATOM 9479 O O . ASN H 1 174 ? 127.176 145.034 214.291 1.00 74.50 174 ASN TA O 1
ATOM 9484 N N . VAL H 1 175 ? 128.529 144.568 212.574 1.00 71.41 175 VAL TA N 1
ATOM 9485 C CA . VAL H 1 175 ? 127.424 144.393 211.645 1.00 70.40 175 VAL TA CA 1
ATOM 9486 C C . VAL H 1 175 ? 126.807 143.003 211.817 1.00 71.27 175 VAL TA C 1
ATOM 9487 O O . VAL H 1 175 ? 127.469 141.984 211.690 1.00 71.69 175 VAL TA O 1
ATOM 9491 N N . GLN H 1 176 ? 125.506 142.988 212.101 1.00 71.92 176 GLN TA N 1
ATOM 9492 C CA . GLN H 1 176 ? 124.742 141.791 212.421 1.00 73.79 176 GLN TA CA 1
ATOM 9493 C C . GLN H 1 176 ? 123.892 141.335 211.232 1.00 73.11 176 GLN TA C 1
ATOM 9494 O O . GLN H 1 176 ? 123.656 140.144 211.071 1.00 73.82 176 GLN TA O 1
ATOM 9500 N N . THR H 1 177 ? 123.424 142.279 210.410 1.00 71.28 177 THR TA N 1
ATOM 9501 C CA . THR H 1 177 ? 122.504 141.981 209.319 1.00 71.54 177 THR TA CA 1
ATOM 9502 C C . THR H 1 177 ? 122.855 142.852 208.114 1.00 70.61 177 THR TA C 1
ATOM 9503 O O . THR H 1 177 ? 123.296 143.992 208.246 1.00 71.43 177 THR TA O 1
ATOM 9507 N N . MET H 1 178 ? 122.629 142.296 206.930 1.00 70.65 178 MET TA N 1
ATOM 9508 C CA . MET H 1 178 ? 122.761 142.978 205.665 1.00 71.97 178 MET TA CA 1
ATOM 9509 C C . MET H 1 178 ? 121.389 142.995 204.981 1.00 70.79 178 MET TA C 1
ATOM 9510 O O . MET H 1 178 ? 120.614 142.048 205.085 1.00 72.69 178 MET TA O 1
ATOM 9515 N N . THR H 1 179 ? 121.051 144.097 204.322 1.00 71.12 179 THR TA N 1
ATOM 9516 C CA . THR H 1 179 ? 119.727 144.280 203.744 1.00 72.28 179 THR TA CA 1
ATOM 9517 C C . THR H 1 179 ? 119.870 144.776 202.314 1.00 72.45 179 THR TA C 1
ATOM 9518 O O . THR H 1 179 ? 120.659 145.679 202.060 1.00 75.00 179 THR TA O 1
ATOM 9522 N N . VAL H 1 180 ? 119.100 144.202 201.386 1.00 70.49 180 VAL TA N 1
ATOM 9523 C CA . VAL H 1 180 ? 118.977 144.757 200.048 1.00 68.03 180 VAL TA CA 1
ATOM 9524 C C . VAL H 1 180 ? 117.561 145.301 199.920 1.00 68.44 180 VAL TA C 1
ATOM 9525 O O . VAL H 1 180 ? 116.594 144.585 200.156 1.00 69.74 180 VAL TA O 1
ATOM 9529 N N . THR H 1 181 ? 117.433 146.586 199.572 1.00 69.54 181 THR TA N 1
ATOM 9530 C CA . THR H 1 181 ? 116.113 147.202 199.545 1.00 71.43 181 THR TA CA 1
ATOM 9531 C C . THR H 1 181 ? 115.970 148.235 198.424 1.00 70.93 181 THR TA C 1
ATOM 9532 O O . THR H 1 181 ? 116.950 148.781 197.937 1.00 71.12 181 THR TA O 1
ATOM 9536 N N . THR H 1 182 ? 114.719 148.502 198.028 1.00 71.04 182 THR TA N 1
ATOM 9537 C CA . THR H 1 182 ? 114.371 149.464 196.990 1.00 71.29 182 THR TA CA 1
ATOM 9538 C C . THR H 1 182 ? 113.389 150.489 197.553 1.00 72.81 182 THR TA C 1
ATOM 9539 O O . THR H 1 182 ? 112.877 150.335 198.652 1.00 74.76 182 THR TA O 1
ATOM 9543 N N . ASN H 1 183 ? 113.103 151.536 196.776 1.00 74.21 183 ASN TA N 1
ATOM 9544 C CA . ASN H 1 183 ? 111.956 152.390 197.046 1.00 75.12 183 ASN TA CA 1
ATOM 9545 C C . ASN H 1 183 ? 110.661 151.651 196.685 1.00 74.43 183 ASN TA C 1
ATOM 9546 O O . ASN H 1 183 ? 110.676 150.656 195.962 1.00 73.06 183 ASN TA O 1
ATOM 9551 N N . SER H 1 184 ? 109.524 152.151 197.186 1.00 74.96 184 SER TA N 1
ATOM 9552 C CA . SER H 1 184 ? 108.211 151.600 196.872 1.00 73.78 184 SER TA CA 1
ATOM 9553 C C . SER H 1 184 ? 107.814 151.921 195.427 1.00 73.61 184 SER TA C 1
ATOM 9554 O O . SER H 1 184 ? 107.978 153.054 194.986 1.00 74.17 184 SER TA O 1
ATOM 9557 N N . ARG H 1 185 ? 107.300 150.922 194.690 1.00 73.43 185 ARG TA N 1
ATOM 9558 C CA . ARG H 1 185 ? 106.776 151.100 193.339 1.00 74.96 185 ARG TA CA 1
ATOM 9559 C C . ARG H 1 185 ? 105.570 150.184 193.120 1.00 76.13 185 ARG TA C 1
ATOM 9560 O O . ARG H 1 185 ? 105.382 149.211 193.845 1.00 77.91 185 ARG TA O 1
ATOM 9568 N N . SER H 1 186 ? 104.756 150.498 192.103 1.00 77.41 186 SER TA N 1
ATOM 9569 C CA . SER H 1 186 ? 103.585 149.701 191.769 1.00 78.21 186 SER TA CA 1
ATOM 9570 C C . SER H 1 186 ? 103.982 148.295 191.304 1.00 77.92 186 SER TA C 1
ATOM 9571 O O . SER H 1 186 ? 103.314 147.327 191.658 1.00 81.14 186 SER TA O 1
ATOM 9574 N N . SER H 1 187 ? 105.068 148.188 190.524 1.00 77.03 187 SER TA N 1
ATOM 9575 C CA . SER H 1 187 ? 105.654 146.922 190.108 1.00 77.55 187 SER TA CA 1
ATOM 9576 C C . SER H 1 187 ? 107.171 147.008 190.244 1.00 76.49 187 SER TA C 1
ATOM 9577 O O . SER H 1 187 ? 107.777 147.998 189.838 1.00 77.37 187 SER TA O 1
ATOM 9580 N N . ILE H 1 188 ? 107.768 145.959 190.818 1.00 74.78 188 ILE TA N 1
ATOM 9581 C CA . ILE H 1 188 ? 109.208 145.752 190.824 1.00 73.83 188 ILE TA CA 1
ATOM 9582 C C . ILE H 1 188 ? 109.463 144.309 190.402 1.00 74.68 188 ILE TA C 1
ATOM 9583 O O . ILE H 1 188 ? 108.845 143.382 190.928 1.00 76.46 188 ILE TA O 1
ATOM 9588 N N . ASP H 1 189 ? 110.401 144.144 189.469 1.00 75.48 189 ASP TA N 1
ATOM 9589 C CA . ASP H 1 189 ? 110.984 142.871 189.089 1.00 75.76 189 ASP TA CA 1
ATOM 9590 C C . ASP H 1 189 ? 112.443 143.120 188.715 1.00 73.36 189 ASP TA C 1
ATOM 9591 O O . ASP H 1 189 ? 112.741 143.597 187.622 1.00 72.89 189 ASP TA O 1
ATOM 9596 N N . ILE H 1 190 ? 113.351 142.877 189.666 1.00 70.47 190 ILE TA N 1
ATOM 9597 C CA . ILE H 1 190 ? 114.768 143.085 189.426 1.00 70.66 190 ILE TA CA 1
ATOM 9598 C C . ILE H 1 190 ? 115.540 141.854 189.898 1.00 66.95 190 ILE TA C 1
ATOM 9599 O O . ILE H 1 190 ? 115.192 141.217 190.891 1.00 67.39 190 ILE TA O 1
ATOM 9604 N N . LEU H 1 191 ? 116.568 141.486 189.128 1.00 63.82 191 LEU TA N 1
ATOM 9605 C CA . LEU H 1 191 ? 117.422 140.358 189.459 1.00 62.36 191 LEU TA CA 1
ATOM 9606 C C . LEU H 1 191 ? 118.702 140.884 190.095 1.00 61.75 191 LEU TA C 1
ATOM 9607 O O . LEU H 1 191 ? 119.279 141.868 189.635 1.00 62.02 191 LEU TA O 1
ATOM 9612 N N . VAL H 1 192 ? 119.154 140.196 191.149 1.00 60.90 192 VAL TA N 1
ATOM 9613 C CA . VAL H 1 192 ? 120.427 140.485 191.795 1.00 60.60 192 VAL TA CA 1
ATOM 9614 C C . VAL H 1 192 ? 121.246 139.204 191.951 1.00 60.53 192 VAL TA C 1
ATOM 9615 O O . VAL H 1 192 ? 120.720 138.107 192.061 1.00 61.72 192 VAL TA O 1
ATOM 9619 N N . ASP H 1 193 ? 122.569 139.350 191.951 1.00 59.81 193 ASP TA N 1
ATOM 9620 C CA . ASP H 1 193 ? 123.497 138.261 192.213 1.00 60.20 193 ASP TA CA 1
ATOM 9621 C C . ASP H 1 193 ? 124.758 138.892 192.789 1.00 60.21 193 ASP TA C 1
ATOM 9622 O O . ASP H 1 193 ? 124.952 140.099 192.700 1.00 59.24 193 ASP TA O 1
ATOM 9627 N N . ASP H 1 194 ? 125.622 138.068 193.380 1.00 62.90 194 ASP TA N 1
ATOM 9628 C CA . ASP H 1 194 ? 127.034 138.395 193.518 1.00 63.32 194 ASP TA CA 1
ATOM 9629 C C . ASP H 1 194 ? 127.328 139.743 194.203 1.00 61.44 194 ASP TA C 1
ATOM 9630 O O . ASP H 1 194 ? 127.951 140.631 193.617 1.00 62.34 194 ASP TA O 1
ATOM 9635 N N . ILE H 1 195 ? 126.929 139.897 195.478 1.00 57.66 195 ILE TA N 1
ATOM 9636 C CA . ILE H 1 195 ? 127.405 141.024 196.270 1.00 55.68 195 ILE TA CA 1
ATOM 9637 C C . ILE H 1 195 ? 128.887 140.830 196.573 1.00 54.85 195 ILE TA C 1
ATOM 9638 O O . ILE H 1 195 ? 129.285 139.808 197.114 1.00 56.23 195 ILE TA O 1
ATOM 9643 N N . ARG H 1 196 ? 129.692 141.842 196.243 1.00 53.75 196 ARG TA N 1
ATOM 9644 C CA . ARG H 1 196 ? 131.137 141.796 196.420 1.00 53.46 196 ARG TA CA 1
ATOM 9645 C C . ARG H 1 196 ? 131.613 142.888 197.368 1.00 54.41 196 ARG TA C 1
ATOM 9646 O O . ARG H 1 196 ? 131.083 143.999 197.393 1.00 55.78 196 ARG TA O 1
ATOM 9654 N N . VAL H 1 197 ? 132.652 142.528 198.118 1.00 56.04 197 VAL TA N 1
ATOM 9655 C CA . VAL H 1 197 ? 133.358 143.391 199.044 1.00 58.15 197 VAL TA CA 1
ATOM 9656 C C . VAL H 1 197 ? 134.743 143.673 198.465 1.00 58.65 197 VAL TA C 1
ATOM 9657 O O . VAL H 1 197 ? 135.471 142.752 198.089 1.00 60.47 197 VAL TA O 1
ATOM 9661 N N . VAL H 1 198 ? 135.099 144.964 198.389 1.00 58.64 198 VAL TA N 1
ATOM 9662 C CA . VAL H 1 198 ? 136.415 145.428 197.956 1.00 60.91 198 VAL TA CA 1
ATOM 9663 C C . VAL H 1 198 ? 137.061 146.263 199.063 1.00 63.95 198 VAL TA C 1
ATOM 9664 O O . VAL H 1 198 ? 136.364 146.915 199.838 1.00 65.32 198 VAL TA O 1
ATOM 9668 N N . ASP H 1 199 ? 138.399 146.270 199.117 1.00 70.18 199 ASP TA N 1
ATOM 9669 C CA . ASP H 1 199 ? 139.126 147.163 200.009 1.00 74.99 199 ASP TA CA 1
ATOM 9670 C C . ASP H 1 199 ? 139.071 148.599 199.479 1.00 75.66 199 ASP TA C 1
ATOM 9671 O O . ASP H 1 199 ? 139.515 148.884 198.372 1.00 77.52 199 ASP TA O 1
ATOM 9676 N N . SER H 1 200 ? 138.539 149.504 200.308 1.00 75.26 200 SER TA N 1
ATOM 9677 C CA . SER H 1 200 ? 138.433 150.928 200.028 1.00 75.73 200 SER TA CA 1
ATOM 9678 C C . SER H 1 200 ? 138.925 151.729 201.241 1.00 76.05 200 SER TA C 1
ATOM 9679 O O . SER H 1 200 ? 138.323 152.733 201.625 1.00 77.42 200 SER TA O 1
ATOM 9682 N N . SER H 1 201 ? 140.012 151.259 201.868 1.00 76.48 201 SER TA N 1
ATOM 9683 C CA . SER H 1 201 ? 140.588 151.876 203.063 1.00 76.36 201 SER TA CA 1
ATOM 9684 C C . SER H 1 201 ? 141.481 153.077 202.739 1.00 74.97 201 SER TA C 1
ATOM 9685 O O . SER H 1 201 ? 141.820 153.837 203.646 1.00 76.14 201 SER TA O 1
ATOM 9688 N N . GLY H 1 202 ? 141.897 153.234 201.470 1.00 73.75 202 GLY TA N 1
ATOM 9689 C CA . GLY H 1 202 ? 142.699 154.383 201.055 1.00 70.15 202 GLY TA CA 1
ATOM 9690 C C . GLY H 1 202 ? 141.952 155.708 201.217 1.00 68.32 202 GLY TA C 1
ATOM 9691 O O . GLY H 1 202 ? 140.750 155.714 201.452 1.00 70.58 202 GLY TA O 1
ATOM 9692 N N . THR H 1 203 ? 142.660 156.827 201.066 1.00 66.26 203 THR TA N 1
ATOM 9693 C CA . THR H 1 203 ? 142.073 158.153 201.214 1.00 63.58 203 THR TA CA 1
ATOM 9694 C C . THR H 1 203 ? 140.897 158.379 200.252 1.00 61.24 203 THR TA C 1
ATOM 9695 O O . THR H 1 203 ? 140.831 157.760 199.185 1.00 61.54 203 THR TA O 1
ATOM 9699 N N . GLY H 1 204 ? 139.960 159.264 200.629 1.00 58.63 204 GLY TA N 1
ATOM 9700 C CA . GLY H 1 204 ? 138.861 159.650 199.754 1.00 54.27 204 GLY TA CA 1
ATOM 9701 C C . GLY H 1 204 ? 139.363 160.408 198.523 1.00 53.76 204 GLY TA C 1
ATOM 9702 O O . GLY H 1 204 ? 140.402 161.064 198.566 1.00 55.83 204 GLY TA O 1
ATOM 9703 N N . GLN H 1 205 ? 138.615 160.332 197.417 1.00 52.10 205 GLN TA N 1
ATOM 9704 C CA . GLN H 1 205 ? 139.061 160.941 196.169 1.00 51.25 205 GLN TA CA 1
ATOM 9705 C C . GLN H 1 205 ? 137.926 161.721 195.504 1.00 50.66 205 GLN TA C 1
ATOM 9706 O O . GLN H 1 205 ? 136.757 161.365 195.644 1.00 52.73 205 GLN TA O 1
ATOM 9712 N N . VAL H 1 206 ? 138.270 162.780 194.757 1.00 51.12 206 VAL TA N 1
ATOM 9713 C CA . VAL H 1 206 ? 137.279 163.538 193.994 1.00 52.05 206 VAL TA CA 1
ATOM 9714 C C . VAL H 1 206 ? 137.725 163.663 192.541 1.00 52.19 206 VAL TA C 1
ATOM 9715 O O . VAL H 1 206 ? 138.874 163.986 192.264 1.00 53.77 206 VAL TA O 1
ATOM 9719 N N . ILE H 1 207 ? 136.790 163.404 191.620 1.00 49.91 207 ILE TA N 1
ATOM 9720 C CA . ILE H 1 207 ? 136.939 163.644 190.194 1.00 49.21 207 ILE TA CA 1
ATOM 9721 C C . ILE H 1 207 ? 135.929 164.722 189.808 1.00 49.94 207 ILE TA C 1
ATOM 9722 O O . ILE H 1 207 ? 134.753 164.598 190.132 1.00 51.94 207 ILE TA O 1
ATOM 9727 N N . VAL H 1 208 ? 136.376 165.773 189.108 1.00 51.20 208 VAL TA N 1
ATOM 9728 C CA . VAL H 1 208 ? 135.473 166.800 188.603 1.00 51.60 208 VAL TA CA 1
ATOM 9729 C C . VAL H 1 208 ? 135.477 166.760 187.077 1.00 53.63 208 VAL TA C 1
ATOM 9730 O O . VAL H 1 208 ? 136.536 166.850 186.461 1.00 55.04 208 VAL TA O 1
ATOM 9734 N N . THR H 1 209 ? 134.287 166.648 186.469 1.00 54.80 209 THR TA N 1
ATOM 9735 C CA . THR H 1 209 ? 134.147 166.794 185.023 1.00 56.17 209 THR TA CA 1
ATOM 9736 C C . THR H 1 209 ? 133.181 167.921 184.657 1.00 57.23 209 THR TA C 1
ATOM 9737 O O . THR H 1 209 ? 132.214 168.215 185.358 1.00 58.97 209 THR TA O 1
ATOM 9741 N N . ILE H 1 210 ? 133.479 168.585 183.537 1.00 58.05 210 ILE TA N 1
ATOM 9742 C CA . ILE H 1 210 ? 132.628 169.618 182.977 1.00 59.73 210 ILE TA CA 1
ATOM 9743 C C . ILE H 1 210 ? 132.219 169.175 181.578 1.00 60.87 210 ILE TA C 1
ATOM 9744 O O . ILE H 1 210 ? 133.066 168.823 180.765 1.00 62.28 210 ILE TA O 1
ATOM 9749 N N . ASP H 1 211 ? 130.914 169.197 181.303 1.00 61.56 211 ASP TA N 1
ATOM 9750 C CA . ASP H 1 211 ? 130.388 168.688 180.046 1.00 62.85 211 ASP TA CA 1
ATOM 9751 C C . ASP H 1 211 ? 130.132 169.805 179.033 1.00 63.73 211 ASP TA C 1
ATOM 9752 O O . ASP H 1 211 ? 129.772 170.932 179.380 1.00 64.15 211 ASP TA O 1
ATOM 9757 N N . ASP H 1 212 ? 130.264 169.449 177.747 1.00 64.28 212 ASP TA N 1
ATOM 9758 C CA . ASP H 1 212 ? 129.624 170.146 176.637 1.00 64.45 212 ASP TA CA 1
ATOM 9759 C C . ASP H 1 212 ? 130.264 171.496 176.275 1.00 63.82 212 ASP TA C 1
ATOM 9760 O O . ASP H 1 212 ? 129.664 172.271 175.531 1.00 66.72 212 ASP TA O 1
ATOM 9765 N N . VAL H 1 213 ? 131.502 171.748 176.732 1.00 62.99 213 VAL TA N 1
ATOM 9766 C CA . VAL H 1 213 ? 132.455 172.757 176.243 1.00 62.70 213 VAL TA CA 1
ATOM 9767 C C . VAL H 1 213 ? 131.899 174.184 176.120 1.00 62.46 213 VAL TA C 1
ATOM 9768 O O . VAL H 1 213 ? 132.189 174.929 175.169 1.00 63.58 213 VAL TA O 1
ATOM 9772 N N . HIS H 1 214 ? 131.123 174.583 177.131 1.00 62.57 214 HIS TA N 1
ATOM 9773 C CA . HIS H 1 214 ? 130.617 175.944 177.232 1.00 63.50 214 HIS TA CA 1
ATOM 9774 C C . HIS H 1 214 ? 131.723 176.951 177.569 1.00 64.43 214 HIS TA C 1
ATOM 9775 O O . HIS H 1 214 ? 132.718 176.609 178.196 1.00 65.23 214 HIS TA O 1
ATOM 9782 N N . THR H 1 215 ? 131.508 178.229 177.232 1.00 66.44 215 THR TA N 1
ATOM 9783 C CA . THR H 1 215 ? 132.474 179.299 177.472 1.00 67.77 215 THR TA CA 1
ATOM 9784 C C . THR H 1 215 ? 132.845 179.429 178.954 1.00 67.92 215 THR TA C 1
ATOM 9785 O O . THR H 1 215 ? 133.967 179.819 179.283 1.00 69.37 215 THR TA O 1
ATOM 9789 N N . GLY H 1 216 ? 131.903 179.118 179.855 1.00 67.64 216 GLY TA N 1
ATOM 9790 C CA . GLY H 1 216 ? 132.121 179.163 181.296 1.00 67.28 216 GLY TA CA 1
ATOM 9791 C C . GLY H 1 216 ? 133.210 178.215 181.813 1.00 66.98 216 GLY TA C 1
ATOM 9792 O O . GLY H 1 216 ? 133.599 178.312 182.974 1.00 68.42 216 GLY TA O 1
ATOM 9793 N N . ASP H 1 217 ? 133.724 177.314 180.972 1.00 66.55 217 ASP TA N 1
ATOM 9794 C CA . ASP H 1 217 ? 134.824 176.431 181.345 1.00 68.33 217 ASP TA CA 1
ATOM 9795 C C . ASP H 1 217 ? 136.107 177.210 181.649 1.00 68.91 217 ASP TA C 1
ATOM 9796 O O . ASP H 1 217 ? 136.923 176.749 182.440 1.00 70.05 217 ASP TA O 1
ATOM 9801 N N . LYS H 1 218 ? 136.265 178.411 181.080 1.00 68.33 218 LYS TA N 1
ATOM 9802 C CA . LYS H 1 218 ? 137.404 179.278 181.368 1.00 68.31 218 LYS TA CA 1
ATOM 9803 C C . LYS H 1 218 ? 137.394 179.761 182.822 1.00 68.31 218 LYS TA C 1
ATOM 9804 O O . LYS H 1 218 ? 138.419 179.688 183.499 1.00 69.00 218 LYS TA O 1
ATOM 9810 N N . THR H 1 219 ? 136.241 180.227 183.322 1.00 69.32 219 THR TA N 1
ATOM 9811 C CA . THR H 1 219 ? 136.122 180.643 184.715 1.00 70.60 219 THR TA CA 1
ATOM 9812 C C . THR H 1 219 ? 136.243 179.448 185.663 1.00 69.05 219 THR TA C 1
ATOM 9813 O O . THR H 1 219 ? 136.888 179.549 186.704 1.00 69.27 219 THR TA O 1
ATOM 9817 N N . ALA H 1 220 ? 135.707 178.291 185.268 1.00 67.27 220 ALA TA N 1
ATOM 9818 C CA . ALA H 1 220 ? 135.893 177.038 185.998 1.00 66.17 220 ALA TA CA 1
ATOM 9819 C C . ALA H 1 220 ? 137.371 176.675 186.161 1.00 65.60 220 ALA TA C 1
ATOM 9820 O O . ALA H 1 220 ? 137.807 176.331 187.258 1.00 67.73 220 ALA TA O 1
ATOM 9822 N N . ALA H 1 221 ? 138.149 176.771 185.078 1.00 64.27 221 ALA TA N 1
ATOM 9823 C CA . ALA H 1 221 ? 139.574 176.474 185.108 1.00 62.42 221 ALA TA CA 1
ATOM 9824 C C . ALA H 1 221 ? 140.313 177.382 186.097 1.00 63.39 221 ALA TA C 1
ATOM 9825 O O . ALA H 1 221 ? 141.155 176.914 186.849 1.00 65.16 221 ALA TA O 1
ATOM 9827 N N . GLU H 1 222 ? 139.967 178.669 186.159 1.00 64.43 222 GLU TA N 1
ATOM 9828 C CA . GLU H 1 222 ? 140.533 179.554 187.165 1.00 66.34 222 GLU TA CA 1
ATOM 9829 C C . GLU H 1 222 ? 140.140 179.122 188.584 1.00 65.40 222 GLU TA C 1
ATOM 9830 O O . GLU H 1 222 ? 141.019 178.960 189.428 1.00 66.83 222 GLU TA O 1
ATOM 9836 N N . VAL H 1 223 ? 138.842 178.900 188.836 1.00 63.45 223 VAL TA N 1
ATOM 9837 C CA . VAL H 1 223 ? 138.306 178.605 190.160 1.00 63.01 223 VAL TA CA 1
ATOM 9838 C C . VAL H 1 223 ? 138.857 177.293 190.725 1.00 62.42 223 VAL TA C 1
ATOM 9839 O O . VAL H 1 223 ? 139.343 177.270 191.851 1.00 63.50 223 VAL TA O 1
ATOM 9843 N N . PHE H 1 224 ? 138.795 176.198 189.965 1.00 60.88 224 PHE TA N 1
ATOM 9844 C CA . PHE H 1 224 ? 139.331 174.924 190.423 1.00 60.53 224 PHE TA CA 1
ATOM 9845 C C . PHE H 1 224 ? 140.859 174.917 190.410 1.00 61.02 224 PHE TA C 1
ATOM 9846 O O . PHE H 1 224 ? 141.492 174.245 191.216 1.00 60.98 224 PHE TA O 1
ATOM 9854 N N . GLY H 1 225 ? 141.450 175.733 189.537 1.00 60.62 225 GLY TA N 1
ATOM 9855 C CA . GLY H 1 225 ? 142.863 176.068 189.560 1.00 59.61 225 GLY TA CA 1
ATOM 9856 C C . GLY H 1 225 ? 143.297 176.669 190.899 1.00 61.25 225 GLY TA C 1
ATOM 9857 O O . GLY H 1 225 ? 144.364 176.329 191.370 1.00 62.19 225 GLY TA O 1
ATOM 9858 N N . ARG H 1 226 ? 142.477 177.503 191.555 1.00 62.67 226 ARG TA N 1
ATOM 9859 C CA . ARG H 1 226 ? 142.839 178.093 192.842 1.00 63.53 226 ARG TA CA 1
ATOM 9860 C C . ARG H 1 226 ? 143.098 177.058 193.938 1.00 63.49 226 ARG TA C 1
ATOM 9861 O O . ARG H 1 226 ? 143.439 177.447 195.043 1.00 66.86 226 ARG TA O 1
ATOM 9869 N N . TYR H 1 227 ? 142.835 175.765 193.717 1.00 62.22 227 TYR TA N 1
ATOM 9870 C CA . TYR H 1 227 ? 143.083 174.707 194.692 1.00 61.29 227 TYR TA CA 1
ATOM 9871 C C . TYR H 1 227 ? 143.738 173.486 194.044 1.00 60.00 227 TYR TA C 1
ATOM 9872 O O . TYR H 1 227 ? 143.801 172.415 194.650 1.00 59.47 227 TYR TA O 1
ATOM 9881 N N . GLY H 1 228 ? 144.206 173.639 192.799 1.00 59.13 228 GLY TA N 1
ATOM 9882 C CA . GLY H 1 228 ? 144.851 172.592 192.017 1.00 56.95 228 GLY TA CA 1
ATOM 9883 C C . GLY H 1 228 ? 143.985 171.353 191.803 1.00 56.97 228 GLY TA C 1
ATOM 9884 O O . GLY H 1 228 ? 144.524 170.256 191.737 1.00 57.41 228 GLY TA O 1
ATOM 9885 N N . ILE H 1 229 ? 142.662 171.538 191.701 1.00 55.63 229 ILE TA N 1
ATOM 9886 C CA . ILE H 1 229 ? 141.718 170.445 191.492 1.00 54.20 229 ILE TA CA 1
ATOM 9887 C C . ILE H 1 229 ? 141.665 170.121 189.999 1.00 53.96 229 ILE TA C 1
ATOM 9888 O O . ILE H 1 229 ? 141.311 170.980 189.199 1.00 55.81 229 ILE TA O 1
ATOM 9893 N N . PRO H 1 230 ? 142.034 168.900 189.556 1.00 54.26 230 PRO TA N 1
ATOM 9894 C CA . PRO H 1 230 ? 141.886 168.500 188.163 1.00 54.60 230 PRO TA CA 1
ATOM 9895 C C . PRO H 1 230 ? 140.462 168.499 187.619 1.00 56.77 230 PRO TA C 1
ATOM 9896 O O . PRO H 1 230 ? 139.542 167.966 188.223 1.00 58.77 230 PRO TA O 1
ATOM 9900 N N . ILE H 1 231 ? 140.308 169.131 186.450 1.00 59.29 231 ILE TA N 1
ATOM 9901 C CA . ILE H 1 231 ? 139.074 169.194 185.675 1.00 61.48 231 ILE TA CA 1
ATOM 9902 C C . ILE H 1 231 ? 139.222 168.322 184.436 1.00 58.13 231 ILE TA C 1
ATOM 9903 O O . ILE H 1 231 ? 140.146 168.513 183.651 1.00 59.49 231 ILE TA O 1
ATOM 9908 N N . GLY H 1 232 ? 138.258 167.423 184.217 1.00 55.86 232 GLY TA N 1
ATOM 9909 C CA . GLY H 1 232 ? 138.079 166.799 182.918 1.00 54.89 232 GLY TA CA 1
ATOM 9910 C C . GLY H 1 232 ? 137.027 167.531 182.091 1.00 55.00 232 GLY TA C 1
ATOM 9911 O O . GLY H 1 232 ? 135.897 167.702 182.534 1.00 57.02 232 GLY TA O 1
ATOM 9912 N N . LEU H 1 233 ? 137.392 167.959 180.881 1.00 54.29 233 LEU TA N 1
ATOM 9913 C CA . LEU H 1 233 ? 136.425 168.474 179.922 1.00 54.19 233 LEU TA CA 1
ATOM 9914 C C . LEU H 1 233 ? 135.899 167.303 179.094 1.00 54.72 233 LEU TA C 1
ATOM 9915 O O . LEU H 1 233 ? 136.638 166.701 178.314 1.00 56.25 233 LEU TA O 1
ATOM 9920 N N . ALA H 1 234 ? 134.621 166.960 179.278 1.00 54.29 234 ALA TA N 1
ATOM 9921 C CA . ALA H 1 234 ? 133.943 166.014 178.412 1.00 54.94 234 ALA TA CA 1
ATOM 9922 C C . ALA H 1 234 ? 133.588 166.754 177.123 1.00 56.28 234 ALA TA C 1
ATOM 9923 O O . ALA H 1 234 ? 132.611 167.496 177.047 1.00 58.15 234 ALA TA O 1
ATOM 9925 N N . ALA H 1 235 ? 134.436 166.557 176.111 1.00 56.65 235 ALA TA N 1
ATOM 9926 C CA . ALA H 1 235 ? 134.512 167.443 174.964 1.00 57.68 235 ALA TA CA 1
ATOM 9927 C C . ALA H 1 235 ? 133.803 166.857 173.741 1.00 58.00 235 ALA TA C 1
ATOM 9928 O O . ALA H 1 235 ? 134.043 165.718 173.346 1.00 59.20 235 ALA TA O 1
ATOM 9930 N N . ASN H 1 236 ? 132.956 167.686 173.117 1.00 60.04 236 ASN TA N 1
ATOM 9931 C CA . ASN H 1 236 ? 132.429 167.427 171.789 1.00 60.10 236 ASN TA CA 1
ATOM 9932 C C . ASN H 1 236 ? 133.144 168.366 170.825 1.00 59.57 236 ASN TA C 1
ATOM 9933 O O . ASN H 1 236 ? 132.943 169.573 170.889 1.00 60.59 236 ASN TA O 1
ATOM 9938 N N . ALA H 1 237 ? 133.971 167.818 169.931 1.00 60.31 237 ALA TA N 1
ATOM 9939 C CA . ALA H 1 237 ? 134.816 168.668 169.104 1.00 60.85 237 ALA TA CA 1
ATOM 9940 C C . ALA H 1 237 ? 134.029 169.494 168.076 1.00 62.66 237 ALA TA C 1
ATOM 9941 O O . ALA H 1 237 ? 134.495 170.567 167.696 1.00 65.12 237 ALA TA O 1
ATOM 9943 N N . LYS H 1 238 ? 132.816 169.065 167.677 1.00 62.85 238 LYS TA N 1
ATOM 9944 C CA . LYS H 1 238 ? 131.992 169.838 166.755 1.00 65.89 238 LYS TA CA 1
ATOM 9945 C C . LYS H 1 238 ? 131.525 171.158 167.367 1.00 65.46 238 LYS TA C 1
ATOM 9946 O O . LYS H 1 238 ? 131.397 172.152 166.660 1.00 67.23 238 LYS TA O 1
ATOM 9952 N N . PHE H 1 239 ? 131.292 171.161 168.681 1.00 64.18 239 PHE TA N 1
ATOM 9953 C CA . PHE H 1 239 ? 130.780 172.312 169.406 1.00 63.66 239 PHE TA CA 1
ATOM 9954 C C . PHE H 1 239 ? 131.781 173.468 169.444 1.00 63.26 239 PHE TA C 1
ATOM 9955 O O . PHE H 1 239 ? 131.372 174.610 169.615 1.00 65.63 239 PHE TA O 1
ATOM 9963 N N . LEU H 1 240 ? 133.082 173.191 169.294 1.00 63.36 240 LEU TA N 1
ATOM 9964 C CA . LEU H 1 240 ? 134.096 174.238 169.304 1.00 65.58 240 LEU TA CA 1
ATOM 9965 C C . LEU H 1 240 ? 133.876 175.202 168.138 1.00 68.59 240 LEU TA C 1
ATOM 9966 O O . LEU H 1 240 ? 133.634 174.783 167.011 1.00 70.89 240 LEU TA O 1
ATOM 9971 N N . ASP H 1 241 ? 133.940 176.511 168.427 1.00 71.48 241 ASP TA N 1
ATOM 9972 C CA . ASP H 1 241 ? 133.698 177.589 167.470 1.00 73.54 241 ASP TA CA 1
ATOM 9973 C C . ASP H 1 241 ? 132.258 177.677 166.927 1.00 74.78 241 ASP TA C 1
ATOM 9974 O O . ASP H 1 241 ? 132.020 178.484 166.023 1.00 78.12 241 ASP TA O 1
ATOM 9979 N N . GLN H 1 242 ? 131.272 176.935 167.464 1.00 74.96 242 GLN TA N 1
ATOM 9980 C CA . GLN H 1 242 ? 129.919 176.995 166.902 1.00 78.67 242 GLN TA CA 1
ATOM 9981 C C . GLN H 1 242 ? 129.228 178.330 167.186 1.00 79.73 242 GLN TA C 1
ATOM 9982 O O . GLN H 1 242 ? 128.483 178.840 166.345 1.00 84.33 242 GLN TA O 1
ATOM 9988 N N . SER H 1 243 ? 129.435 178.854 168.402 1.00 77.66 243 SER TA N 1
ATOM 9989 C CA . SER H 1 243 ? 128.712 180.005 168.924 1.00 78.46 243 SER TA CA 1
ATOM 9990 C C . SER H 1 243 ? 129.511 180.624 170.068 1.00 77.93 243 SER TA C 1
ATOM 9991 O O . SER H 1 243 ? 130.406 179.975 170.607 1.00 79.11 243 SER TA O 1
ATOM 9994 N N . SER H 1 244 ? 129.157 181.852 170.472 1.00 77.53 244 SER TA N 1
ATOM 9995 C CA . SER H 1 244 ? 129.821 182.563 171.564 1.00 76.41 244 SER TA CA 1
ATOM 9996 C C . SER H 1 244 ? 129.691 181.845 172.916 1.00 75.05 244 SER TA C 1
ATOM 9997 O O . SER H 1 244 ? 130.521 182.037 173.809 1.00 76.29 244 SER TA O 1
ATOM 10000 N N . SER H 1 245 ? 128.660 181.000 173.050 1.00 72.09 245 SER TA N 1
ATOM 10001 C CA . SER H 1 245 ? 128.370 180.193 174.231 1.00 71.05 245 SER TA CA 1
ATOM 10002 C C . SER H 1 245 ? 129.287 178.972 174.371 1.00 70.06 245 SER TA C 1
ATOM 10003 O O . SER H 1 245 ? 129.265 178.316 175.408 1.00 71.25 245 SER TA O 1
ATOM 10006 N N . LYS H 1 246 ? 130.084 178.661 173.338 1.00 67.65 246 LYS TA N 1
ATOM 10007 C CA . LYS H 1 246 ? 131.012 177.538 173.293 1.00 66.10 246 LYS TA CA 1
ATOM 10008 C C . LYS H 1 246 ? 132.453 178.039 173.213 1.00 64.63 246 LYS TA C 1
ATOM 10009 O O . LYS H 1 246 ? 132.724 179.105 172.660 1.00 66.40 246 LYS TA O 1
ATOM 10015 N N . LEU H 1 247 ? 133.392 177.237 173.727 1.00 62.86 247 LEU TA N 1
ATOM 10016 C CA . LEU H 1 247 ? 134.812 177.539 173.587 1.00 62.65 247 LEU TA CA 1
ATOM 10017 C C . LEU H 1 247 ? 135.219 177.637 172.115 1.00 62.31 247 LEU TA C 1
ATOM 10018 O O . LEU H 1 247 ? 134.729 176.905 171.260 1.00 63.60 247 LEU TA O 1
ATOM 10023 N N . THR H 1 248 ? 136.160 178.537 171.810 1.00 63.18 248 THR TA N 1
ATOM 10024 C CA . THR H 1 248 ? 136.846 178.454 170.526 1.00 63.60 248 THR TA CA 1
ATOM 10025 C C . THR H 1 248 ? 137.845 177.298 170.550 1.00 64.50 248 THR TA C 1
ATOM 10026 O O . THR H 1 248 ? 138.223 176.809 171.614 1.00 66.25 248 THR TA O 1
ATOM 10030 N N . THR H 1 249 ? 138.313 176.883 169.370 1.00 65.07 249 THR TA N 1
ATOM 10031 C CA . THR H 1 249 ? 139.353 175.868 169.273 1.00 64.44 249 THR TA CA 1
ATOM 10032 C C . THR H 1 249 ? 140.624 176.300 170.010 1.00 65.59 249 THR TA C 1
ATOM 10033 O O . THR H 1 249 ? 141.210 175.502 170.746 1.00 66.32 249 THR TA O 1
ATOM 10037 N N . GLN H 1 250 ? 141.023 177.570 169.859 1.00 66.24 250 GLN TA N 1
ATOM 10038 C CA . GLN H 1 250 ? 142.206 178.079 170.534 1.00 66.54 250 GLN TA CA 1
ATOM 10039 C C . GLN H 1 250 ? 142.011 178.136 172.051 1.00 65.96 250 GLN TA C 1
ATOM 10040 O O . GLN H 1 250 ? 142.905 177.743 172.790 1.00 66.09 250 GLN TA O 1
ATOM 10046 N N . GLU H 1 251 ? 140.838 178.578 172.518 1.00 64.45 251 GLU TA N 1
ATOM 10047 C CA . GLU H 1 251 ? 140.513 178.588 173.940 1.00 64.87 251 GLU TA CA 1
ATOM 10048 C C . GLU H 1 251 ? 140.567 177.182 174.536 1.00 63.57 251 GLU TA C 1
ATOM 10049 O O . GLU H 1 251 ? 141.097 177.001 175.631 1.00 63.26 251 GLU TA O 1
ATOM 10055 N N . PHE H 1 252 ? 140.024 176.190 173.827 1.00 61.80 252 PHE TA N 1
ATOM 10056 C CA . PHE H 1 252 ? 140.050 174.806 174.267 1.00 60.51 252 PHE TA CA 1
ATOM 10057 C C . PHE H 1 252 ? 141.487 174.288 174.392 1.00 62.25 252 PHE TA C 1
ATOM 10058 O O . PHE H 1 252 ? 141.869 173.784 175.442 1.00 63.54 252 PHE TA O 1
ATOM 10066 N N . LYS H 1 253 ? 142.310 174.496 173.361 1.00 63.66 253 LYS TA N 1
ATOM 10067 C CA . LYS H 1 253 ? 143.723 174.132 173.383 1.00 65.24 253 LYS TA CA 1
ATOM 10068 C C . LYS H 1 253 ? 144.488 174.843 174.504 1.00 64.95 253 LYS TA C 1
ATOM 10069 O O . LYS H 1 253 ? 145.309 174.217 175.169 1.00 65.80 253 LYS TA O 1
ATOM 10075 N N . ASP H 1 254 ? 144.188 176.125 174.752 1.00 64.79 254 ASP TA N 1
ATOM 10076 C CA . ASP H 1 254 ? 144.746 176.893 175.857 1.00 64.69 254 ASP TA CA 1
ATOM 10077 C C . ASP H 1 254 ? 144.336 176.310 177.212 1.00 62.99 254 ASP TA C 1
ATOM 10078 O O . ASP H 1 254 ? 145.181 176.212 178.099 1.00 63.11 254 ASP TA O 1
ATOM 10083 N N . LEU H 1 255 ? 143.066 175.909 177.381 1.00 59.70 255 LEU TA N 1
ATOM 10084 C CA . LEU H 1 255 ? 142.635 175.239 178.602 1.00 57.32 255 LEU TA CA 1
ATOM 10085 C C . LEU H 1 255 ? 143.382 173.921 178.802 1.00 56.42 255 LEU TA C 1
ATOM 10086 O O . LEU H 1 255 ? 143.922 173.707 179.873 1.00 57.88 255 LEU TA O 1
ATOM 10091 N N . LEU H 1 256 ? 143.497 173.075 177.773 1.00 54.78 256 LEU TA N 1
ATOM 10092 C CA . LEU H 1 256 ? 144.210 171.803 177.883 1.00 53.06 256 LEU TA CA 1
ATOM 10093 C C . LEU H 1 256 ? 145.706 171.966 178.170 1.00 52.81 256 LEU TA C 1
ATOM 10094 O O . LEU H 1 256 ? 146.323 171.054 178.717 1.00 55.83 256 LEU TA O 1
ATOM 10099 N N . ALA H 1 257 ? 146.298 173.107 177.808 1.00 53.50 257 ALA TA N 1
ATOM 10100 C CA . ALA H 1 257 ? 147.678 173.422 178.136 1.00 52.80 257 ALA TA CA 1
ATOM 10101 C C . ALA H 1 257 ? 147.878 173.725 179.629 1.00 53.72 257 ALA TA C 1
ATOM 10102 O O . ALA H 1 257 ? 149.024 173.763 180.080 1.00 55.91 257 ALA TA O 1
ATOM 10104 N N . LYS H 1 258 ? 146.796 173.940 180.398 1.00 54.17 258 LYS TA N 1
ATOM 10105 C CA . LYS H 1 258 ? 146.880 174.147 181.840 1.00 55.44 258 LYS TA CA 1
ATOM 10106 C C . LYS H 1 258 ? 147.095 172.810 182.540 1.00 54.98 258 LYS TA C 1
ATOM 10107 O O . LYS H 1 258 ? 146.462 171.819 182.192 1.00 55.84 258 LYS TA O 1
ATOM 10113 N N . PRO H 1 259 ? 147.953 172.739 183.582 1.00 54.25 259 PRO TA N 1
ATOM 10114 C CA . PRO H 1 259 ? 148.376 171.461 184.159 1.00 53.77 259 PRO TA CA 1
ATOM 10115 C C . PRO H 1 259 ? 147.270 170.637 184.816 1.00 53.73 259 PRO TA C 1
ATOM 10116 O O . PRO H 1 259 ? 147.428 169.438 184.980 1.00 55.65 259 PRO TA O 1
ATOM 10120 N N . HIS H 1 260 ? 146.135 171.273 185.133 1.00 52.35 260 HIS TA N 1
ATOM 10121 C CA . HIS H 1 260 ? 145.043 170.640 185.855 1.00 51.32 260 HIS TA CA 1
ATOM 10122 C C . HIS H 1 260 ? 143.813 170.395 184.972 1.00 50.85 260 HIS TA C 1
ATOM 10123 O O . HIS H 1 260 ? 142.855 169.776 185.428 1.00 51.38 260 HIS TA O 1
ATOM 10130 N N . VAL H 1 261 ? 143.822 170.840 183.706 1.00 48.58 261 VAL TA N 1
ATOM 10131 C CA . VAL H 1 261 ? 142.703 170.596 182.810 1.00 47.63 261 VAL TA CA 1
ATOM 10132 C C . VAL H 1 261 ? 143.094 169.529 181.790 1.00 48.25 261 VAL TA C 1
ATOM 10133 O O . VAL H 1 261 ? 144.125 169.619 181.137 1.00 50.89 261 VAL TA O 1
ATOM 10137 N N . TYR H 1 262 ? 142.227 168.527 181.628 1.00 47.12 262 TYR TA N 1
ATOM 10138 C CA . TYR H 1 262 ? 142.415 167.455 180.665 1.00 46.18 262 TYR TA CA 1
ATOM 10139 C C . TYR H 1 262 ? 141.100 167.252 179.913 1.00 46.58 262 TYR TA C 1
ATOM 10140 O O . TYR H 1 262 ? 140.064 167.754 180.344 1.00 47.44 262 TYR TA O 1
ATOM 10149 N N . ALA H 1 263 ? 141.129 166.534 178.782 1.00 46.38 263 ALA TA N 1
ATOM 10150 C CA . ALA H 1 263 ? 139.910 166.263 178.033 1.00 47.57 263 ALA TA CA 1
ATOM 10151 C C . ALA H 1 263 ? 139.633 164.765 177.961 1.00 49.19 263 ALA TA C 1
ATOM 10152 O O . ALA H 1 263 ? 140.545 163.943 177.929 1.00 50.65 263 ALA TA O 1
ATOM 10154 N N . VAL H 1 264 ? 138.337 164.437 177.920 1.00 50.01 264 VAL TA N 1
ATOM 10155 C CA . VAL H 1 264 ? 137.836 163.094 177.687 1.00 51.20 264 VAL TA CA 1
ATOM 10156 C C . VAL H 1 264 ? 136.803 163.183 176.568 1.00 51.54 264 VAL TA C 1
ATOM 10157 O O . VAL H 1 264 ? 136.233 164.239 176.320 1.00 53.18 264 VAL TA O 1
ATOM 10161 N N . ASN H 1 265 ? 136.565 162.074 175.877 1.00 50.66 265 ASN TA N 1
ATOM 10162 C CA . ASN H 1 265 ? 135.659 162.084 174.745 1.00 50.66 265 ASN TA CA 1
ATOM 10163 C C . ASN H 1 265 ? 134.201 162.157 175.205 1.00 51.06 265 ASN TA C 1
ATOM 10164 O O . ASN H 1 265 ? 133.802 161.519 176.166 1.00 51.99 265 ASN TA O 1
ATOM 10169 N N . HIS H 1 266 ? 133.389 162.941 174.493 1.00 51.54 266 HIS TA N 1
ATOM 10170 C CA . HIS H 1 266 ? 131.951 162.996 174.723 1.00 52.03 266 HIS TA CA 1
ATOM 10171 C C . HIS H 1 266 ? 131.195 162.850 173.394 1.00 53.14 266 HIS TA C 1
ATOM 10172 O O . HIS H 1 266 ? 129.995 163.113 173.314 1.00 55.06 266 HIS TA O 1
ATOM 10179 N N . GLY H 1 267 ? 131.895 162.371 172.349 1.00 53.11 267 GLY TA N 1
ATOM 10180 C CA . GLY H 1 267 ? 131.360 162.187 171.004 1.00 53.77 267 GLY TA CA 1
ATOM 10181 C C . GLY H 1 267 ? 131.448 163.493 170.214 1.00 54.80 267 GLY TA C 1
ATOM 10182 O O . GLY H 1 267 ? 131.278 164.558 170.781 1.00 56.00 267 GLY TA O 1
ATOM 10183 N N . TYR H 1 268 ? 131.722 163.429 168.911 1.00 55.59 268 TYR TA N 1
ATOM 10184 C CA . TYR H 1 268 ? 131.948 164.621 168.105 1.00 56.31 268 TYR TA CA 1
ATOM 10185 C C . TYR H 1 268 ? 130.816 165.646 168.218 1.00 55.95 268 TYR TA C 1
ATOM 10186 O O . TYR H 1 268 ? 131.063 166.826 168.441 1.00 56.74 268 TYR TA O 1
ATOM 10195 N N . ASN H 1 269 ? 129.574 165.159 168.111 1.00 57.10 269 ASN TA N 1
ATOM 10196 C CA . ASN H 1 269 ? 128.362 165.950 168.021 1.00 60.92 269 ASN TA CA 1
ATOM 10197 C C . ASN H 1 269 ? 127.325 165.520 169.068 1.00 61.36 269 ASN TA C 1
ATOM 10198 O O . ASN H 1 269 ? 126.126 165.725 168.878 1.00 63.95 269 ASN TA O 1
ATOM 10203 N N . HIS H 1 270 ? 127.773 164.932 170.188 1.00 61.88 270 HIS TA N 1
ATOM 10204 C CA . HIS H 1 270 ? 126.923 164.614 171.334 1.00 62.00 270 HIS TA CA 1
ATOM 10205 C C . HIS H 1 270 ? 125.756 163.684 170.963 1.00 62.45 270 HIS TA C 1
ATOM 10206 O O . HIS H 1 270 ? 124.608 163.940 171.323 1.00 65.12 270 HIS TA O 1
ATOM 10213 N N . TYR H 1 271 ? 126.033 162.586 170.247 1.00 62.47 271 TYR TA N 1
ATOM 10214 C CA . TYR H 1 271 ? 124.985 161.623 169.924 1.00 64.52 271 TYR TA CA 1
ATOM 10215 C C . TYR H 1 271 ? 124.763 160.671 171.100 1.00 65.15 271 TYR TA C 1
ATOM 10216 O O . TYR H 1 271 ? 125.637 159.879 171.456 1.00 65.24 271 TYR TA O 1
ATOM 10225 N N . ASP H 1 272 ? 123.570 160.743 171.696 1.00 66.92 272 ASP TA N 1
ATOM 10226 C CA . ASP H 1 272 ? 123.204 159.921 172.840 1.00 68.57 272 ASP TA CA 1
ATOM 10227 C C . ASP H 1 272 ? 122.469 158.637 172.443 1.00 68.62 272 ASP TA C 1
ATOM 10228 O O . ASP H 1 272 ? 121.743 158.579 171.456 1.00 69.92 272 ASP TA O 1
ATOM 10233 N N . TYR H 1 273 ? 122.631 157.606 173.276 1.00 69.08 273 TYR TA N 1
ATOM 10234 C CA . TYR H 1 273 ? 121.949 156.326 173.131 1.00 68.58 273 TYR TA CA 1
ATOM 10235 C C . TYR H 1 273 ? 120.419 156.469 173.142 1.00 69.42 273 TYR TA C 1
ATOM 10236 O O . TYR H 1 273 ? 119.849 157.208 173.931 1.00 70.42 273 TYR TA O 1
ATOM 10245 N N . GLY H 1 274 ? 119.737 155.759 172.241 1.00 70.99 274 GLY TA N 1
ATOM 10246 C CA . GLY H 1 274 ? 118.284 155.836 172.159 1.00 72.06 274 GLY TA CA 1
ATOM 10247 C C . GLY H 1 274 ? 117.785 156.919 171.199 1.00 74.06 274 GLY TA C 1
ATOM 10248 O O . GLY H 1 274 ? 116.723 156.762 170.592 1.00 79.04 274 GLY TA O 1
ATOM 10249 N N . SER H 1 275 ? 118.543 158.019 171.058 1.00 72.31 275 SER TA N 1
ATOM 10250 C CA . SER H 1 275 ? 118.225 159.092 170.115 1.00 72.59 275 SER TA CA 1
ATOM 10251 C C . SER H 1 275 ? 118.776 158.813 168.713 1.00 72.10 275 SER TA C 1
ATOM 10252 O O . SER H 1 275 ? 118.246 159.326 167.728 1.00 75.18 275 SER TA O 1
ATOM 10255 N N . TYR H 1 276 ? 119.847 158.007 168.628 1.00 70.47 276 TYR TA N 1
ATOM 10256 C CA . TYR H 1 276 ? 120.543 157.661 167.394 1.00 70.01 276 TYR TA CA 1
ATOM 10257 C C . TYR H 1 276 ? 120.818 156.154 167.369 1.00 68.47 276 TYR TA C 1
ATOM 10258 O O . TYR H 1 276 ? 120.792 155.500 168.407 1.00 69.80 276 TYR TA O 1
ATOM 10267 N N . SER H 1 277 ? 121.104 155.589 166.189 1.00 67.10 277 SER TA N 1
ATOM 10268 C CA . SER H 1 277 ? 121.505 154.187 166.094 1.00 67.26 277 SER TA CA 1
ATOM 10269 C C . SER H 1 277 ? 122.892 153.967 166.710 1.00 67.88 277 SER TA C 1
ATOM 10270 O O . SER H 1 277 ? 123.688 154.895 166.801 1.00 68.73 277 SER TA O 1
ATOM 10273 N N . ILE H 1 278 ? 123.210 152.715 167.063 1.00 67.88 278 ILE TA N 1
ATOM 10274 C CA . ILE H 1 278 ? 124.533 152.358 167.567 1.00 69.06 278 ILE TA CA 1
ATOM 10275 C C . ILE H 1 278 ? 125.626 152.710 166.552 1.00 69.74 278 ILE TA C 1
ATOM 10276 O O . ILE H 1 278 ? 126.701 153.160 166.948 1.00 71.87 278 ILE TA O 1
ATOM 10281 N N . ASP H 1 279 ? 125.337 152.570 165.253 1.00 70.47 279 ASP TA N 1
ATOM 10282 C CA . ASP H 1 279 ? 126.291 152.874 164.191 1.00 71.49 279 ASP TA CA 1
ATOM 10283 C C . ASP H 1 279 ? 126.599 154.371 164.106 1.00 70.68 279 ASP TA C 1
ATOM 10284 O O . ASP H 1 279 ? 127.756 154.756 163.938 1.00 71.27 279 ASP TA O 1
ATOM 10289 N N . GLU H 1 280 ? 125.573 155.217 164.239 1.00 69.30 280 GLU TA N 1
ATOM 10290 C CA . GLU H 1 280 ? 125.745 156.663 164.266 1.00 69.57 280 GLU TA CA 1
ATOM 10291 C C . GLU H 1 280 ? 126.525 157.108 165.505 1.00 67.46 280 GLU TA C 1
ATOM 10292 O O . GLU H 1 280 ? 127.394 157.970 165.407 1.00 68.82 280 GLU TA O 1
ATOM 10298 N N . ILE H 1 281 ? 126.230 156.501 166.659 1.00 63.17 281 ILE TA N 1
ATOM 10299 C CA . ILE H 1 281 ? 126.944 156.794 167.893 1.00 61.34 281 ILE TA CA 1
ATOM 10300 C C . ILE H 1 281 ? 128.393 156.327 167.778 1.00 60.88 281 ILE TA C 1
ATOM 10301 O O . ILE H 1 281 ? 129.287 157.036 168.215 1.00 62.39 281 ILE TA O 1
ATOM 10306 N N . GLU H 1 282 ? 128.638 155.163 167.172 1.00 59.69 282 GLU TA N 1
ATOM 10307 C CA . GLU H 1 282 ? 129.987 154.671 166.935 1.00 60.33 282 GLU TA CA 1
ATOM 10308 C C . GLU H 1 282 ? 130.796 155.652 166.084 1.00 60.95 282 GLU TA C 1
ATOM 10309 O O . GLU H 1 282 ? 131.938 155.960 166.424 1.00 62.56 282 GLU TA O 1
ATOM 10315 N N . ASP H 1 283 ? 130.197 156.176 165.011 1.00 60.83 283 ASP TA N 1
ATOM 10316 C CA . ASP H 1 283 ? 130.816 157.210 164.193 1.00 60.89 283 ASP TA CA 1
ATOM 10317 C C . ASP H 1 283 ? 131.102 158.479 165.001 1.00 59.10 283 ASP TA C 1
ATOM 10318 O O . ASP H 1 283 ? 132.170 159.067 164.850 1.00 59.74 283 ASP TA O 1
ATOM 10323 N N . ASP H 1 284 ? 130.167 158.895 165.864 1.00 55.75 284 ASP TA N 1
ATOM 10324 C CA . ASP H 1 284 ? 130.324 160.057 166.728 1.00 55.30 284 ASP TA CA 1
ATOM 10325 C C . ASP H 1 284 ? 131.485 159.880 167.714 1.00 54.17 284 ASP TA C 1
ATOM 10326 O O . ASP H 1 284 ? 132.287 160.784 167.931 1.00 55.30 284 ASP TA O 1
ATOM 10331 N N . VAL H 1 285 ? 131.586 158.685 168.292 1.00 52.00 285 VAL TA N 1
ATOM 10332 C CA . VAL H 1 285 ? 132.638 158.283 169.213 1.00 51.82 285 VAL TA CA 1
ATOM 10333 C C . VAL H 1 285 ? 133.992 158.301 168.506 1.00 52.30 285 VAL TA C 1
ATOM 10334 O O . VAL H 1 285 ? 134.930 158.908 169.007 1.00 53.67 285 VAL TA O 1
ATOM 10338 N N . ILE H 1 286 ? 134.082 157.666 167.333 1.00 51.49 286 ILE TA N 1
ATOM 10339 C CA . ILE H 1 286 ? 135.297 157.575 166.534 1.00 51.87 286 ILE TA CA 1
ATOM 10340 C C . ILE H 1 286 ? 135.760 158.966 166.100 1.00 52.54 286 ILE TA C 1
ATOM 10341 O O . ILE H 1 286 ? 136.932 159.297 166.236 1.00 53.65 286 ILE TA O 1
ATOM 10346 N N . ARG H 1 287 ? 134.834 159.783 165.593 1.00 53.12 287 ARG TA N 1
ATOM 10347 C CA . ARG H 1 287 ? 135.169 161.117 165.143 1.00 53.98 287 ARG TA CA 1
ATOM 10348 C C . ARG H 1 287 ? 135.555 162.013 166.316 1.00 53.66 287 ARG TA C 1
ATOM 10349 O O . ARG H 1 287 ? 136.540 162.726 166.222 1.00 53.67 287 ARG TA O 1
ATOM 10357 N N . GLY H 1 288 ? 134.841 161.914 167.439 1.00 52.41 288 GLY TA N 1
ATOM 10358 C CA . GLY H 1 288 ? 135.210 162.614 168.659 1.00 51.44 288 GLY TA CA 1
ATOM 10359 C C . GLY H 1 288 ? 136.645 162.302 169.073 1.00 52.32 288 GLY TA C 1
ATOM 10360 O O . GLY H 1 288 ? 137.429 163.214 169.302 1.00 53.94 288 GLY TA O 1
ATOM 10361 N N . LYS H 1 289 ? 136.999 161.012 169.054 1.00 52.45 289 LYS TA N 1
ATOM 10362 C CA . LYS H 1 289 ? 138.330 160.532 169.390 1.00 52.60 289 LYS TA CA 1
ATOM 10363 C C . LYS H 1 289 ? 139.376 161.147 168.456 1.00 53.19 289 LYS TA C 1
ATOM 10364 O O . LYS H 1 289 ? 140.299 161.786 168.945 1.00 54.62 289 LYS TA O 1
ATOM 10370 N N . TYR H 1 290 ? 139.218 161.026 167.127 1.00 52.86 290 TYR TA N 1
ATOM 10371 C CA . TYR H 1 290 ? 140.253 161.511 166.223 1.00 53.83 290 TYR TA CA 1
ATOM 10372 C C . TYR H 1 290 ? 140.372 163.033 166.155 1.00 54.46 290 TYR TA C 1
ATOM 10373 O O . TYR H 1 290 ? 141.479 163.549 166.034 1.00 55.73 290 TYR TA O 1
ATOM 10382 N N . GLU H 1 291 ? 139.255 163.749 166.265 1.00 54.99 291 GLU TA N 1
ATOM 10383 C CA . GLU H 1 291 ? 139.258 165.206 166.298 1.00 57.17 291 GLU TA CA 1
ATOM 10384 C C . GLU H 1 291 ? 139.937 165.729 167.570 1.00 56.84 291 GLU TA C 1
ATOM 10385 O O . GLU H 1 291 ? 140.728 166.667 167.504 1.00 58.25 291 GLU TA O 1
ATOM 10391 N N . LEU H 1 292 ? 139.681 165.101 168.726 1.00 55.73 292 LEU TA N 1
ATOM 10392 C CA . LEU H 1 292 ? 140.369 165.448 169.965 1.00 54.86 292 LEU TA CA 1
ATOM 10393 C C . LEU H 1 292 ? 141.857 165.089 169.922 1.00 55.37 292 LEU TA C 1
ATOM 10394 O O . LEU H 1 292 ? 142.676 165.821 170.466 1.00 56.24 292 LEU TA O 1
ATOM 10399 N N . GLN H 1 293 ? 142.219 163.998 169.240 1.00 55.28 293 GLN TA N 1
ATOM 10400 C CA . GLN H 1 293 ? 143.611 163.632 169.023 1.00 55.71 293 GLN TA CA 1
ATOM 10401 C C . GLN H 1 293 ? 144.346 164.653 168.155 1.00 58.27 293 GLN TA C 1
ATOM 10402 O O . GLN H 1 293 ? 145.496 164.975 168.446 1.00 60.89 293 GLN TA O 1
ATOM 10408 N N . ASP H 1 294 ? 143.683 165.211 167.133 1.00 59.94 294 ASP TA N 1
ATOM 10409 C CA . ASP H 1 294 ? 144.222 166.317 166.351 1.00 63.23 294 ASP TA CA 1
ATOM 10410 C C . ASP H 1 294 ? 144.409 167.587 167.187 1.00 62.65 294 ASP TA C 1
ATOM 10411 O O . ASP H 1 294 ? 145.349 168.346 166.947 1.00 65.40 294 ASP TA O 1
ATOM 10416 N N . LEU H 1 295 ? 143.540 167.811 168.183 1.00 60.80 295 LEU TA N 1
ATOM 10417 C CA . LEU H 1 295 ? 143.678 168.899 169.144 1.00 59.15 295 LEU TA CA 1
ATOM 10418 C C . LEU H 1 295 ? 144.728 168.626 170.232 1.00 57.77 295 LEU TA C 1
ATOM 10419 O O . LEU H 1 295 ? 144.960 169.489 171.079 1.00 60.30 295 LEU TA O 1
ATOM 10424 N N . GLY H 1 296 ? 145.360 167.442 170.213 1.00 55.70 296 GLY TA N 1
ATOM 10425 C CA . GLY H 1 296 ? 146.485 167.120 171.078 1.00 52.64 296 GLY TA CA 1
ATOM 10426 C C . GLY H 1 296 ? 146.125 166.306 172.323 1.00 53.15 296 GLY TA C 1
ATOM 10427 O O . GLY H 1 296 ? 146.990 166.090 173.166 1.00 55.20 296 GLY TA O 1
ATOM 10428 N N . VAL H 1 297 ? 144.870 165.840 172.442 1.00 52.54 297 VAL TA N 1
ATOM 10429 C CA . VAL H 1 297 ? 144.467 164.966 173.534 1.00 51.57 297 VAL TA CA 1
ATOM 10430 C C . VAL H 1 297 ? 145.027 163.568 173.268 1.00 53.65 297 VAL TA C 1
ATOM 10431 O O . VAL H 1 297 ? 144.660 162.924 172.286 1.00 55.19 297 VAL TA O 1
ATOM 10435 N N . ARG H 1 298 ? 145.896 163.090 174.170 1.00 55.15 298 ARG TA N 1
ATOM 10436 C CA . ARG H 1 298 ? 146.613 161.839 173.951 1.00 55.86 298 ARG TA CA 1
ATOM 10437 C C . ARG H 1 298 ? 146.175 160.728 174.905 1.00 57.19 298 ARG TA C 1
ATOM 10438 O O . ARG H 1 298 ? 145.247 160.897 175.690 1.00 56.95 298 ARG TA O 1
ATOM 10446 N N . GLU H 1 299 ? 146.834 159.575 174.783 1.00 64.27 299 GLU TA N 1
ATOM 10447 C CA . GLU H 1 299 ? 146.287 158.251 175.063 1.00 69.79 299 GLU TA CA 1
ATOM 10448 C C . GLU H 1 299 ? 145.524 158.094 176.381 1.00 74.84 299 GLU TA C 1
ATOM 10449 O O . GLU H 1 299 ? 144.336 157.761 176.332 1.00 84.82 299 GLU TA O 1
ATOM 10455 N N . PRO H 1 300 ? 146.138 158.233 177.581 1.00 67.10 300 PRO TA N 1
ATOM 10456 C CA . PRO H 1 300 ? 145.447 157.857 178.809 1.00 60.77 300 PRO TA CA 1
ATOM 10457 C C . PRO H 1 300 ? 144.169 158.675 178.959 1.00 58.97 300 PRO TA C 1
ATOM 10458 O O . PRO H 1 300 ? 143.136 158.108 179.295 1.00 62.57 300 PRO TA O 1
ATOM 10462 N N . ASN H 1 301 ? 144.214 159.965 178.606 1.00 55.74 301 ASN TA N 1
ATOM 10463 C CA . ASN H 1 301 ? 143.079 160.878 178.642 1.00 55.13 301 ASN TA CA 1
ATOM 10464 C C . ASN H 1 301 ? 141.988 160.441 177.651 1.00 54.92 301 ASN TA C 1
ATOM 10465 O O . ASN H 1 301 ? 140.827 160.287 178.020 1.00 55.13 301 ASN TA O 1
ATOM 10470 N N . ILE H 1 302 ? 142.354 160.205 176.385 1.00 54.51 302 ILE TA N 1
ATOM 10471 C CA . ILE H 1 302 ? 141.394 159.939 175.317 1.00 54.90 302 ILE TA CA 1
ATOM 10472 C C . ILE H 1 302 ? 140.867 158.493 175.329 1.00 55.22 302 ILE TA C 1
ATOM 10473 O O . ILE H 1 302 ? 140.034 158.111 174.505 1.00 56.83 302 ILE TA O 1
ATOM 10478 N N . ASN H 1 303 ? 141.307 157.687 176.293 1.00 54.12 303 ASN TA N 1
ATOM 10479 C CA . ASN H 1 303 ? 140.718 156.390 176.587 1.00 52.88 303 ASN TA CA 1
ATOM 10480 C C . ASN H 1 303 ? 139.468 156.488 177.469 1.00 51.95 303 ASN TA C 1
ATOM 10481 O O . ASN H 1 303 ? 138.796 155.485 177.675 1.00 53.49 303 ASN TA O 1
ATOM 10486 N N . HIS H 1 304 ? 139.119 157.693 177.946 1.00 50.05 304 HIS TA N 1
ATOM 10487 C CA . HIS H 1 304 ? 137.904 157.933 178.718 1.00 49.13 304 HIS TA CA 1
ATOM 10488 C C . HIS H 1 304 ? 136.806 158.542 177.858 1.00 48.74 304 HIS TA C 1
ATOM 10489 O O . HIS H 1 304 ? 137.052 159.416 177.029 1.00 49.12 304 HIS TA O 1
ATOM 10496 N N . TYR H 1 305 ? 135.583 158.079 178.109 1.00 48.09 305 TYR TA N 1
ATOM 10497 C CA . TYR H 1 305 ? 134.387 158.645 177.511 1.00 48.95 305 TYR TA CA 1
ATOM 10498 C C . TYR H 1 305 ? 133.386 159.005 178.602 1.00 48.95 305 TYR TA C 1
ATOM 10499 O O . TYR H 1 305 ? 133.422 158.482 179.708 1.00 50.26 305 TYR TA O 1
ATOM 10508 N N . VAL H 1 306 ? 132.505 159.952 178.301 1.00 48.98 306 VAL TA N 1
ATOM 10509 C CA . VAL H 1 306 ? 131.401 160.292 179.181 1.00 48.78 306 VAL TA CA 1
ATOM 10510 C C . VAL H 1 306 ? 130.153 160.194 178.318 1.00 50.32 306 VAL TA C 1
ATOM 10511 O O . VAL H 1 306 ? 130.124 160.749 177.230 1.00 53.88 306 VAL TA O 1
ATOM 10515 N N . TYR H 1 307 ? 129.117 159.504 178.797 1.00 49.81 307 TYR TA N 1
ATOM 10516 C CA . TYR H 1 307 ? 127.934 159.274 177.980 1.00 49.51 307 TYR TA CA 1
ATOM 10517 C C . TYR H 1 307 ? 127.203 160.587 177.699 1.00 51.63 307 TYR TA C 1
ATOM 10518 O O . TYR H 1 307 ? 126.855 161.306 178.627 1.00 53.64 307 TYR TA O 1
ATOM 10527 N N . PRO H 1 308 ? 126.922 160.938 176.421 1.00 54.42 308 PRO TA N 1
ATOM 10528 C CA . PRO H 1 308 ? 126.048 162.059 176.084 1.00 55.43 308 PRO TA CA 1
ATOM 10529 C C . PRO H 1 308 ? 124.681 161.911 176.731 1.00 57.07 308 PRO TA C 1
ATOM 10530 O O . PRO H 1 308 ? 124.066 160.847 176.658 1.00 59.45 308 PRO TA O 1
ATOM 10534 N N . SER H 1 309 ? 124.254 162.970 177.431 1.00 58.78 309 SER TA N 1
ATOM 10535 C CA . SER H 1 309 ? 123.011 162.994 178.204 1.00 59.91 309 SER TA CA 1
ATOM 10536 C C . SER H 1 309 ? 122.899 161.876 179.252 1.00 60.27 309 SER TA C 1
ATOM 10537 O O . SER H 1 309 ? 121.809 161.628 179.768 1.00 63.52 309 SER TA O 1
ATOM 10540 N N . GLY H 1 310 ? 124.006 161.202 179.587 1.00 58.33 310 GLY TA N 1
ATOM 10541 C CA . GLY H 1 310 ? 124.020 160.074 180.505 1.00 56.14 310 GLY TA CA 1
ATOM 10542 C C . GLY H 1 310 ? 123.369 158.791 179.981 1.00 56.56 310 GLY TA C 1
ATOM 10543 O O . GLY H 1 310 ? 123.230 157.847 180.746 1.00 58.75 310 GLY TA O 1
ATOM 10544 N N . ASN H 1 311 ? 122.967 158.732 178.705 1.00 57.54 311 ASN TA N 1
ATOM 10545 C CA . ASN H 1 311 ? 122.237 157.594 178.157 1.00 57.36 311 ASN TA CA 1
ATOM 10546 C C . ASN H 1 311 ? 123.189 156.464 177.753 1.00 56.57 311 ASN TA C 1
ATOM 10547 O O . ASN H 1 311 ? 124.148 156.692 177.020 1.00 58.87 311 ASN TA O 1
ATOM 10552 N N . TYR H 1 312 ? 122.875 155.224 178.167 1.00 54.81 312 TYR TA N 1
ATOM 10553 C CA . TYR H 1 312 ? 123.663 154.051 177.801 1.00 54.77 312 TYR TA CA 1
ATOM 10554 C C . TYR H 1 312 ? 122.862 152.760 177.969 1.00 54.91 312 TYR TA C 1
ATOM 10555 O O . TYR H 1 312 ? 121.816 152.744 178.618 1.00 57.07 312 TYR TA O 1
ATOM 10564 N N . ALA H 1 313 ? 123.400 151.678 177.388 1.00 54.97 313 ALA TA N 1
ATOM 10565 C CA . ALA H 1 313 ? 122.978 150.304 177.621 1.00 55.22 313 ALA TA CA 1
ATOM 10566 C C . ALA H 1 313 ? 124.162 149.379 177.355 1.00 56.24 313 ALA TA C 1
ATOM 10567 O O . ALA H 1 313 ? 125.208 149.839 176.916 1.00 58.35 313 ALA TA O 1
ATOM 10569 N N . GLN H 1 314 ? 123.996 148.068 177.558 1.00 58.45 314 GLN TA N 1
ATOM 10570 C CA . GLN H 1 314 ? 125.067 147.122 177.274 1.00 59.12 314 GLN TA CA 1
ATOM 10571 C C . GLN H 1 314 ? 125.471 147.168 175.794 1.00 61.41 314 GLN TA C 1
ATOM 10572 O O . GLN H 1 314 ? 126.649 147.060 175.487 1.00 63.90 314 GLN TA O 1
ATOM 10578 N N . GLU H 1 315 ? 124.515 147.424 174.887 1.00 63.66 315 GLU TA N 1
ATOM 10579 C CA . GLU H 1 315 ? 124.772 147.617 173.461 1.00 66.66 315 GLU TA CA 1
ATOM 10580 C C . GLU H 1 315 ? 125.826 148.699 173.199 1.00 64.45 315 GLU TA C 1
ATOM 10581 O O . GLU H 1 315 ? 126.760 148.503 172.406 1.00 66.46 315 GLU TA O 1
ATOM 10587 N N . SER H 1 316 ? 125.651 149.861 173.842 1.00 59.79 316 SER TA N 1
ATOM 10588 C CA . SER H 1 316 ? 126.565 150.974 173.673 1.00 58.72 316 SER TA CA 1
ATOM 10589 C C . SER H 1 316 ? 127.893 150.686 174.373 1.00 58.38 316 SER TA C 1
ATOM 10590 O O . SER H 1 316 ? 128.928 150.997 173.815 1.00 59.24 316 SER TA O 1
ATOM 10593 N N . ILE H 1 317 ? 127.876 150.051 175.550 1.00 56.91 317 ILE TA N 1
ATOM 10594 C CA . ILE H 1 317 ? 129.087 149.652 176.260 1.00 56.73 317 ILE TA CA 1
ATOM 10595 C C . ILE H 1 317 ? 129.936 148.728 175.387 1.00 58.24 317 ILE TA C 1
ATOM 10596 O O . ILE H 1 317 ? 131.134 148.940 175.254 1.00 60.17 317 ILE TA O 1
ATOM 10601 N N . ASP H 1 318 ? 129.310 147.735 174.753 1.00 58.17 318 ASP TA N 1
ATOM 10602 C CA . ASP H 1 318 ? 129.984 146.796 173.867 1.00 59.68 318 ASP TA CA 1
ATOM 10603 C C . ASP H 1 318 ? 130.679 147.520 172.715 1.00 59.40 318 ASP TA C 1
ATOM 10604 O O . ASP H 1 318 ? 131.850 147.267 172.450 1.00 61.31 318 ASP TA O 1
ATOM 10609 N N . MET H 1 319 ? 129.984 148.457 172.068 1.00 57.25 319 MET TA N 1
ATOM 10610 C CA . MET H 1 319 ? 130.556 149.272 171.010 1.00 57.01 319 MET TA CA 1
ATOM 10611 C C . MET H 1 319 ? 131.705 150.152 171.543 1.00 55.78 319 MET TA C 1
ATOM 10612 O O . MET H 1 319 ? 132.822 150.105 171.020 1.00 56.65 319 MET TA O 1
ATOM 10617 N N . LEU H 1 320 ? 131.459 150.901 172.627 1.00 53.47 320 LEU TA N 1
ATOM 10618 C CA . LEU H 1 320 ? 132.408 151.820 173.245 1.00 52.85 320 LEU TA CA 1
ATOM 10619 C C . LEU H 1 320 ? 133.673 151.126 173.732 1.00 52.95 320 LEU TA C 1
ATOM 10620 O O . LEU H 1 320 ? 134.729 151.737 173.703 1.00 54.01 320 LEU TA O 1
ATOM 10625 N N . SER H 1 321 ? 133.577 149.868 174.166 1.00 52.81 321 SER TA N 1
ATOM 10626 C CA . SER H 1 321 ? 134.702 149.093 174.670 1.00 52.41 321 SER TA CA 1
ATOM 10627 C C . SER H 1 321 ? 135.796 148.870 173.621 1.00 52.65 321 SER TA C 1
ATOM 10628 O O . SER H 1 321 ? 136.915 148.521 173.979 1.00 53.11 321 SER TA O 1
ATOM 10631 N N . ASN H 1 322 ? 135.493 149.060 172.334 1.00 51.66 322 ASN TA N 1
ATOM 10632 C CA . ASN H 1 322 ? 136.513 149.007 171.294 1.00 51.82 322 ASN TA CA 1
ATOM 10633 C C . ASN H 1 322 ?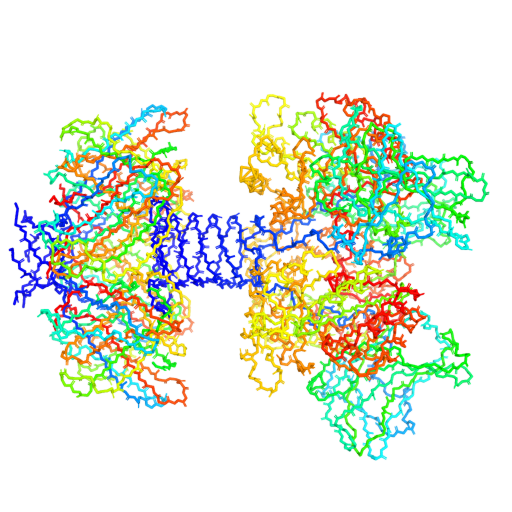 137.384 150.264 171.284 1.00 51.26 322 ASN TA C 1
ATOM 10634 O O . ASN H 1 322 ? 138.491 150.238 170.759 1.00 52.04 322 ASN TA O 1
ATOM 10639 N N . TYR H 1 323 ? 136.886 151.371 171.857 1.00 49.83 323 TYR TA N 1
ATOM 10640 C CA . TYR H 1 323 ? 137.450 152.712 171.706 1.00 48.55 323 TYR TA CA 1
ATOM 10641 C C . TYR H 1 323 ? 137.889 153.310 173.047 1.00 48.24 323 TYR TA C 1
ATOM 10642 O O . TYR H 1 323 ? 138.846 154.075 173.086 1.00 48.59 323 TYR TA O 1
ATOM 10651 N N . HIS H 1 324 ? 137.197 152.951 174.141 1.00 47.35 324 HIS TA N 1
ATOM 10652 C CA . HIS H 1 324 ? 137.354 153.534 175.467 1.00 46.97 324 HIS TA CA 1
ATOM 10653 C C . HIS H 1 324 ? 137.395 152.445 176.533 1.00 47.17 324 HIS TA C 1
ATOM 10654 O O . HIS H 1 324 ? 136.879 151.355 176.326 1.00 48.94 324 HIS TA O 1
ATOM 10661 N N . VAL H 1 325 ? 137.995 152.762 177.687 1.00 45.94 325 VAL TA N 1
ATOM 10662 C CA . VAL H 1 325 ? 138.133 151.827 178.801 1.00 45.76 325 VAL TA CA 1
ATOM 10663 C C . VAL H 1 325 ? 137.097 152.072 179.898 1.00 46.23 325 VAL TA C 1
ATOM 10664 O O . VAL H 1 325 ? 136.866 151.204 180.737 1.00 47.41 325 VAL TA O 1
ATOM 10668 N N . MET H 1 326 ? 136.519 153.271 179.941 1.00 47.32 326 MET TA N 1
ATOM 10669 C CA . MET H 1 326 ? 135.701 153.665 181.078 1.00 48.42 326 MET TA CA 1
ATOM 10670 C C . MET H 1 326 ? 134.688 154.713 180.624 1.00 47.85 326 MET TA C 1
ATOM 10671 O O . MET H 1 326 ? 134.970 155.518 179.740 1.00 47.85 326 MET TA O 1
ATOM 10676 N N . SER H 1 327 ? 133.485 154.674 181.216 1.00 49.07 327 SER TA N 1
ATOM 10677 C CA . SER H 1 327 ? 132.474 155.692 180.976 1.00 50.66 327 SER TA CA 1
ATOM 10678 C C . SER H 1 327 ? 131.579 155.921 182.180 1.00 51.52 327 SER TA C 1
ATOM 10679 O O . SER H 1 327 ? 131.422 155.070 183.055 1.00 53.74 327 SER TA O 1
ATOM 10682 N N . TRP H 1 328 ? 130.971 157.106 182.161 1.00 51.86 328 TRP TA N 1
ATOM 10683 C CA . TRP H 1 328 ? 130.244 157.645 183.287 1.00 50.86 328 TRP TA CA 1
ATOM 10684 C C . TRP H 1 328 ? 128.886 158.174 182.848 1.00 51.55 328 TRP TA C 1
ATOM 10685 O O . TRP H 1 328 ? 128.784 158.898 181.863 1.00 53.79 328 TRP TA O 1
ATOM 10696 N N . GLY H 1 329 ? 127.857 157.844 183.636 1.00 51.63 329 GLY TA N 1
ATOM 10697 C CA . GLY H 1 329 ? 126.502 158.353 183.485 1.00 51.71 329 GLY TA CA 1
ATOM 10698 C C . GLY H 1 329 ? 126.213 159.531 184.417 1.00 52.95 329 GLY TA C 1
ATOM 10699 O O . GLY H 1 329 ? 127.114 160.112 185.021 1.00 54.43 329 GLY TA O 1
ATOM 10700 N N . THR H 1 330 ? 124.926 159.873 184.554 1.00 55.82 330 THR TA N 1
ATOM 10701 C CA . THR H 1 330 ? 124.514 161.068 185.276 1.00 56.62 330 THR TA CA 1
ATOM 10702 C C . THR H 1 330 ? 123.518 160.738 186.383 1.00 58.45 330 THR TA C 1
ATOM 10703 O O . THR H 1 330 ? 122.673 159.863 186.240 1.00 61.90 330 THR TA O 1
ATOM 10707 N N . GLY H 1 331 ? 123.611 161.490 187.483 1.00 58.95 331 GLY TA N 1
ATOM 10708 C CA . GLY H 1 331 ? 122.682 161.434 188.599 1.00 58.65 331 GLY TA CA 1
ATOM 10709 C C . GLY H 1 331 ? 122.650 162.768 189.332 1.00 61.61 331 GLY TA C 1
ATOM 10710 O O . GLY H 1 331 ? 123.462 163.649 189.067 1.00 61.88 331 GLY TA O 1
ATOM 10711 N N . ALA H 1 332 ? 121.704 162.906 190.270 1.00 64.25 332 ALA TA N 1
ATOM 10712 C CA . ALA H 1 332 ? 121.425 164.179 190.915 1.00 65.99 332 ALA TA CA 1
ATOM 10713 C C . ALA H 1 332 ? 121.537 164.112 192.444 1.00 67.75 332 ALA TA C 1
ATOM 10714 O O . ALA H 1 332 ? 121.290 165.113 193.113 1.00 71.50 332 ALA TA O 1
ATOM 10716 N N . GLU H 1 333 ? 121.895 162.949 193.008 1.00 67.03 333 GLU TA N 1
ATOM 10717 C CA . GLU H 1 333 ? 121.992 162.777 194.456 1.00 69.82 333 GLU TA CA 1
ATOM 10718 C C . GLU H 1 333 ? 123.393 162.343 194.863 1.00 67.58 333 GLU TA C 1
ATOM 10719 O O . GLU H 1 333 ? 124.135 161.767 194.076 1.00 68.21 333 GLU TA O 1
ATOM 10725 N N . SER H 1 334 ? 123.737 162.617 196.119 1.00 65.89 334 SER TA N 1
ATOM 10726 C CA . SER H 1 334 ? 125.076 162.460 196.657 1.00 64.09 334 SER TA CA 1
ATOM 10727 C C . SER H 1 334 ? 125.666 161.066 196.395 1.00 63.47 334 SER TA C 1
ATOM 10728 O O . SER H 1 334 ? 126.807 160.934 195.946 1.00 64.54 334 SER TA O 1
ATOM 10731 N N . PHE H 1 335 ? 124.869 160.013 196.607 1.00 61.64 335 PHE TA N 1
ATOM 10732 C CA . PHE H 1 335 ? 125.332 158.648 196.405 1.00 60.40 335 PHE TA CA 1
ATOM 10733 C C . PHE H 1 335 ? 125.651 158.323 194.940 1.00 60.89 335 PHE TA C 1
ATOM 10734 O O . PHE H 1 335 ? 126.435 157.420 194.679 1.00 61.53 335 PHE TA O 1
ATOM 10742 N N . ASP H 1 336 ? 125.065 159.056 193.984 1.00 59.82 336 ASP TA N 1
ATOM 10743 C CA . ASP H 1 336 ? 125.387 158.909 192.571 1.00 59.07 336 ASP TA CA 1
ATOM 10744 C C . ASP H 1 336 ? 126.842 159.255 192.270 1.00 58.03 336 ASP TA C 1
ATOM 10745 O O . ASP H 1 336 ? 127.430 158.634 191.395 1.00 58.75 336 ASP TA O 1
ATOM 10750 N N . ALA H 1 337 ? 127.422 160.241 192.969 1.00 56.68 337 ALA TA N 1
ATOM 10751 C CA . ALA H 1 337 ? 128.836 160.554 192.814 1.00 56.28 337 ALA TA CA 1
ATOM 10752 C C . ALA H 1 337 ? 129.728 159.401 193.269 1.00 56.59 337 ALA TA C 1
ATOM 10753 O O . ALA H 1 337 ? 130.863 159.262 192.816 1.00 57.71 337 ALA TA O 1
ATOM 10755 N N . LEU H 1 338 ? 129.238 158.611 194.216 1.00 55.75 338 LEU TA N 1
ATOM 10756 C CA . LEU H 1 338 ? 130.109 157.880 195.114 1.00 56.08 338 LEU TA CA 1
ATOM 10757 C C . LEU H 1 338 ? 130.290 156.438 194.654 1.00 55.88 338 LEU TA C 1
ATOM 10758 O O . LEU H 1 338 ? 129.334 155.735 194.344 1.00 58.12 338 LEU TA O 1
ATOM 10763 N N . THR H 1 339 ? 131.550 156.006 194.620 1.00 55.00 339 THR TA N 1
ATOM 10764 C CA . THR H 1 339 ? 131.910 154.608 194.455 1.00 56.84 339 THR TA CA 1
ATOM 10765 C C . THR H 1 339 ? 133.002 154.281 195.463 1.00 55.81 339 THR TA C 1
ATOM 10766 O O . THR H 1 339 ? 133.741 155.161 195.892 1.00 57.06 339 THR TA O 1
ATOM 10770 N N . PRO H 1 340 ? 133.206 152.999 195.814 1.00 55.62 340 PRO TA N 1
ATOM 10771 C CA . PRO H 1 340 ? 134.458 152.586 196.438 1.00 55.50 340 PRO TA CA 1
ATOM 10772 C C . PRO H 1 340 ? 135.633 152.965 195.536 1.00 55.57 340 PRO TA C 1
ATOM 10773 O O . PRO H 1 340 ? 135.477 153.165 194.329 1.00 57.38 340 PRO TA O 1
ATOM 10777 N N . ASN H 1 341 ? 136.824 153.049 196.131 1.00 55.85 341 ASN TA N 1
ATOM 10778 C CA . ASN H 1 341 ? 138.046 153.386 195.412 1.00 56.18 341 ASN TA CA 1
ATOM 10779 C C . ASN H 1 341 ? 138.436 152.302 194.400 1.00 57.25 341 ASN TA C 1
ATOM 10780 O O . ASN H 1 341 ? 139.117 152.578 193.413 1.00 59.71 341 ASN TA O 1
ATOM 10785 N N . GLN H 1 342 ? 138.016 151.058 194.660 1.00 57.83 342 GLN TA N 1
ATOM 10786 C CA . GLN H 1 342 ? 138.096 149.972 193.708 1.00 58.27 342 GLN TA CA 1
ATOM 10787 C C . GLN H 1 342 ? 136.735 149.766 193.047 1.00 59.18 342 GLN TA C 1
ATOM 10788 O O . GLN H 1 342 ? 135.745 149.481 193.705 1.00 61.08 342 GLN TA O 1
ATOM 10794 N N . LEU H 1 343 ? 136.701 149.891 191.721 1.00 59.62 343 LEU TA N 1
ATOM 10795 C CA . LEU H 1 343 ? 135.520 149.571 190.942 1.00 60.42 343 LEU TA CA 1
ATOM 10796 C C . LEU H 1 343 ? 135.441 148.075 190.676 1.00 59.73 343 LEU TA C 1
ATOM 10797 O O . LEU H 1 343 ? 136.442 147.369 190.662 1.00 58.93 343 LEU TA O 1
ATOM 10802 N N . THR H 1 344 ? 134.227 147.627 190.360 1.00 58.44 344 THR TA N 1
ATOM 10803 C CA . THR H 1 344 ? 134.027 146.351 189.695 1.00 58.52 344 THR TA CA 1
ATOM 10804 C C . THR H 1 344 ? 133.428 146.527 188.295 1.00 57.35 344 THR TA C 1
ATOM 10805 O O . THR H 1 344 ? 133.560 145.628 187.479 1.00 58.78 344 THR TA O 1
ATOM 10809 N N . SER H 1 345 ? 132.793 147.675 188.005 1.00 57.00 345 SER TA N 1
ATOM 10810 C CA . SER H 1 345 ? 132.462 148.042 186.632 1.00 56.96 345 SER TA CA 1
ATOM 10811 C C . SER H 1 345 ? 133.046 149.411 186.294 1.00 55.70 345 SER TA C 1
ATOM 10812 O O . SER H 1 345 ? 132.795 150.369 187.008 1.00 58.77 345 SER TA O 1
ATOM 10815 N N . PRO H 1 346 ? 133.818 149.567 185.195 1.00 53.36 346 PRO TA N 1
ATOM 10816 C CA . PRO H 1 346 ? 134.213 150.892 184.725 1.00 52.00 346 PRO TA CA 1
ATOM 10817 C C . PRO H 1 346 ? 133.179 151.532 183.794 1.00 51.55 346 PRO TA C 1
ATOM 10818 O O . PRO H 1 346 ? 133.453 152.574 183.214 1.00 53.89 346 PRO TA O 1
ATOM 10822 N N . TRP H 1 347 ? 131.979 150.938 183.657 1.00 49.66 347 TRP TA N 1
ATOM 10823 C CA . TRP H 1 347 ? 130.982 151.349 182.667 1.00 49.27 347 TRP TA CA 1
ATOM 10824 C C . TRP H 1 347 ? 129.646 151.810 183.259 1.00 50.18 347 TRP TA C 1
ATOM 10825 O O . TRP H 1 347 ? 128.923 152.560 182.602 1.00 51.31 347 TRP TA O 1
ATOM 10836 N N . HIS H 1 348 ? 129.287 151.358 184.474 1.00 51.48 348 HIS TA N 1
ATOM 10837 C CA . HIS H 1 348 ? 127.941 151.580 184.993 1.00 51.91 348 HIS TA CA 1
ATOM 10838 C C . HIS H 1 348 ? 127.841 152.690 186.046 1.00 52.73 348 HIS TA C 1
ATOM 10839 O O . HIS H 1 348 ? 126.756 152.918 186.583 1.00 56.01 348 HIS TA O 1
ATOM 10846 N N . ASN H 1 349 ? 128.931 153.396 186.332 1.00 53.24 349 ASN TA N 1
ATOM 10847 C CA . ASN H 1 349 ? 128.953 154.359 187.430 1.00 53.91 349 ASN TA CA 1
ATOM 10848 C C . ASN H 1 349 ? 128.471 155.743 187.009 1.00 54.10 349 ASN TA C 1
ATOM 10849 O O . ASN H 1 349 ? 128.661 156.171 185.878 1.00 54.70 349 ASN TA O 1
ATOM 10854 N N . LEU H 1 350 ? 127.858 156.452 187.964 1.00 54.66 350 LEU TA N 1
ATOM 10855 C CA . LEU H 1 350 ? 127.274 157.761 187.723 1.00 53.71 350 LEU TA CA 1
ATOM 10856 C C . LEU H 1 350 ? 128.158 158.888 188.272 1.00 53.24 350 LEU TA C 1
ATOM 10857 O O . LEU H 1 350 ? 129.165 158.661 188.950 1.00 54.82 350 LEU TA O 1
ATOM 10862 N N . ARG H 1 351 ? 127.754 160.122 187.948 1.00 53.83 351 ARG TA N 1
ATOM 10863 C CA . ARG H 1 351 ? 128.365 161.351 188.428 1.00 54.60 351 ARG TA CA 1
ATOM 10864 C C . ARG H 1 351 ? 127.247 162.209 189.007 1.00 55.84 351 ARG TA C 1
ATOM 10865 O O . ARG H 1 351 ? 126.138 162.178 188.489 1.00 58.09 351 ARG TA O 1
ATOM 10873 N N . CYS H 1 352 ? 127.537 163.019 190.026 1.00 56.53 352 CYS TA N 1
ATOM 10874 C CA . CYS H 1 352 ? 126.523 163.883 190.607 1.00 58.36 352 CYS TA CA 1
ATOM 10875 C C . CYS H 1 352 ? 126.593 165.299 190.028 1.00 59.47 352 CYS TA C 1
ATOM 10876 O O . CYS H 1 352 ? 127.638 165.935 190.035 1.00 60.69 352 CYS TA O 1
ATOM 10879 N N . SER H 1 353 ? 125.463 165.782 189.507 1.00 61.52 353 SER TA N 1
ATOM 10880 C CA . SER H 1 353 ? 125.318 167.128 188.975 1.00 61.79 353 SER TA CA 1
ATOM 10881 C C . SER H 1 353 ? 125.290 168.171 190.095 1.00 63.13 353 SER TA C 1
ATOM 10882 O O . SER H 1 353 ? 124.592 167.995 191.093 1.00 66.29 353 SER TA O 1
ATOM 10885 N N . PHE H 1 354 ? 125.986 169.302 189.890 1.00 63.22 354 PHE TA N 1
ATOM 10886 C CA . PHE H 1 354 ? 125.695 170.513 190.652 1.00 64.72 354 PHE TA CA 1
ATOM 10887 C C . PHE H 1 354 ? 125.147 171.662 189.801 1.00 67.17 354 PHE TA C 1
ATOM 10888 O O . PHE H 1 354 ? 125.165 172.818 190.226 1.00 69.53 354 PHE TA O 1
ATOM 10896 N N . ASP H 1 355 ? 124.543 171.335 188.654 1.00 70.30 355 ASP TA N 1
ATOM 10897 C CA . ASP H 1 355 ? 123.830 172.277 187.798 1.00 73.50 355 ASP TA CA 1
ATOM 10898 C C . ASP H 1 355 ? 122.614 172.890 188.501 1.00 74.05 355 ASP TA C 1
ATOM 10899 O O . ASP H 1 355 ? 122.235 174.026 188.211 1.00 78.31 355 ASP TA O 1
ATOM 10904 N N . SER H 1 356 ? 121.989 172.130 189.418 1.00 73.30 356 SER TA N 1
ATOM 10905 C CA . SER H 1 356 ? 120.737 172.502 190.075 1.00 74.63 356 SER TA CA 1
ATOM 10906 C C . SER H 1 356 ? 120.915 172.655 191.591 1.00 73.87 356 SER TA C 1
ATOM 10907 O O . SER H 1 356 ? 120.034 172.315 192.388 1.00 76.71 356 SER TA O 1
ATOM 10910 N N . GLY H 1 357 ? 122.068 173.203 191.996 1.00 72.23 357 GLY TA N 1
ATOM 10911 C CA . GLY H 1 357 ? 122.413 173.432 193.393 1.00 71.94 357 GLY TA CA 1
ATOM 10912 C C . GLY H 1 357 ? 123.583 172.556 193.833 1.00 71.63 357 GLY TA C 1
ATOM 10913 O O . GLY H 1 357 ? 123.679 171.399 193.433 1.00 73.49 357 GLY TA O 1
ATOM 10914 N N . THR H 1 358 ? 124.454 173.101 194.691 1.00 70.12 358 THR TA N 1
ATOM 10915 C CA . THR H 1 358 ? 125.715 172.437 195.000 1.00 68.53 358 THR TA CA 1
ATOM 10916 C C . THR H 1 358 ? 125.599 171.432 196.147 1.00 67.61 358 THR TA C 1
ATOM 10917 O O . THR H 1 358 ? 126.534 170.664 196.351 1.00 68.66 358 THR TA O 1
ATOM 10921 N N . ALA H 1 359 ? 124.467 171.411 196.863 1.00 67.35 359 ALA TA N 1
ATOM 10922 C CA . ALA H 1 359 ? 124.303 170.699 198.127 1.00 67.42 359 ALA TA CA 1
ATOM 10923 C C . ALA H 1 359 ? 124.632 169.202 198.046 1.00 68.07 359 ALA TA C 1
ATOM 10924 O O . ALA H 1 359 ? 125.347 168.678 198.904 1.00 68.90 359 ALA TA O 1
ATOM 10926 N N . GLU H 1 360 ? 124.124 168.501 197.023 1.00 67.95 360 GLU TA N 1
ATOM 10927 C CA . GLU H 1 360 ? 124.329 167.064 196.871 1.00 68.67 360 GLU TA CA 1
ATOM 10928 C C . GLU H 1 360 ? 125.788 166.736 196.549 1.00 67.26 360 GLU TA C 1
ATOM 10929 O O . GLU H 1 360 ? 126.340 165.768 197.072 1.00 68.58 360 GLU TA O 1
ATOM 10935 N N . ALA H 1 361 ? 126.416 167.555 195.697 1.00 65.67 361 ALA TA N 1
ATOM 10936 C CA . ALA H 1 361 ? 127.812 167.399 195.314 1.00 65.22 361 ALA TA CA 1
ATOM 10937 C C . ALA H 1 361 ? 128.744 167.692 196.494 1.00 66.56 361 ALA TA C 1
ATOM 10938 O O . ALA H 1 361 ? 129.678 166.936 196.751 1.00 68.12 361 ALA TA O 1
ATOM 10940 N N . GLU H 1 362 ? 128.462 168.752 197.256 1.00 66.68 362 GLU TA N 1
ATOM 10941 C CA . GLU H 1 362 ? 129.232 169.070 198.450 1.00 68.06 362 GLU TA CA 1
ATOM 10942 C C . GLU H 1 362 ? 129.077 167.974 199.506 1.00 67.79 362 GLU TA C 1
ATOM 10943 O O . GLU H 1 362 ? 130.075 167.536 200.075 1.00 68.93 362 GLU TA O 1
ATOM 10949 N N . GLN H 1 363 ? 127.852 167.473 199.703 1.00 68.17 363 GLN TA N 1
ATOM 10950 C CA . GLN H 1 363 ? 127.570 166.316 200.546 1.00 68.37 363 GLN TA CA 1
ATOM 10951 C C . GLN H 1 363 ? 128.410 165.107 200.126 1.00 66.82 363 GLN TA C 1
ATOM 10952 O O . GLN H 1 363 ? 129.039 164.471 200.969 1.00 67.79 363 GLN TA O 1
ATOM 10958 N N . ALA H 1 364 ? 128.474 164.834 198.816 1.00 63.63 364 ALA TA N 1
ATOM 10959 C CA . ALA H 1 364 ? 129.255 163.728 198.275 1.00 62.21 364 ALA TA CA 1
ATOM 10960 C C . ALA H 1 364 ? 130.747 163.866 198.582 1.00 62.24 364 ALA TA C 1
ATOM 10961 O O . ALA H 1 364 ? 131.379 162.886 198.949 1.00 62.54 364 ALA TA O 1
ATOM 10963 N N . VAL H 1 365 ? 131.300 165.074 198.453 1.00 62.26 365 VAL TA N 1
ATOM 10964 C CA . VAL H 1 365 ? 132.704 165.344 198.722 1.00 61.59 365 VAL TA CA 1
ATOM 10965 C C . VAL H 1 365 ? 133.021 165.105 200.200 1.00 62.36 365 VAL TA C 1
ATOM 10966 O O . VAL H 1 365 ? 133.983 164.419 200.524 1.00 63.42 365 VAL TA O 1
ATOM 10970 N N . ASN H 1 366 ? 132.174 165.611 201.097 1.00 62.93 366 ASN TA N 1
ATOM 10971 C CA . ASN H 1 366 ? 132.304 165.376 202.528 1.00 64.75 366 ASN TA CA 1
ATOM 10972 C C . ASN H 1 366 ? 132.195 163.885 202.871 1.00 65.63 366 ASN TA C 1
ATOM 10973 O O . ASN H 1 366 ? 132.955 163.371 203.691 1.00 67.65 366 ASN TA O 1
ATOM 10978 N N . ASP H 1 367 ? 131.279 163.168 202.212 1.00 65.14 367 ASP TA N 1
ATOM 10979 C CA . ASP H 1 367 ? 131.082 161.740 202.419 1.00 65.22 367 ASP TA CA 1
ATOM 10980 C C . ASP H 1 367 ? 132.233 160.903 201.860 1.00 63.15 367 ASP TA C 1
ATOM 10981 O O . ASP H 1 367 ? 132.622 159.929 202.490 1.00 63.77 367 ASP TA O 1
ATOM 10986 N N . ALA H 1 368 ? 132.805 161.288 200.711 1.00 60.49 368 ALA TA N 1
ATOM 10987 C CA . ALA H 1 368 ? 134.005 160.671 200.157 1.00 59.45 368 ALA TA CA 1
ATOM 10988 C C . ALA H 1 368 ? 135.172 160.750 201.142 1.00 59.04 368 ALA TA C 1
ATOM 10989 O O . ALA H 1 368 ? 135.887 159.773 201.331 1.00 60.57 368 ALA TA O 1
ATOM 10991 N N . ALA H 1 369 ? 135.351 161.908 201.781 1.00 59.30 369 ALA TA N 1
ATOM 10992 C CA . ALA H 1 369 ? 136.368 162.126 202.799 1.00 60.50 369 ALA TA CA 1
ATOM 10993 C C . ALA H 1 369 ? 136.130 161.222 204.011 1.00 61.65 369 ALA TA C 1
ATOM 10994 O O . ALA H 1 369 ? 137.043 160.540 204.477 1.00 63.71 369 ALA TA O 1
ATOM 10996 N N . THR H 1 370 ? 134.887 161.213 204.503 1.00 61.49 370 THR TA N 1
ATOM 10997 C CA . THR H 1 370 ? 134.521 160.555 205.747 1.00 62.78 370 THR TA CA 1
ATOM 10998 C C . THR H 1 370 ? 134.550 159.031 205.601 1.00 62.33 370 THR TA C 1
ATOM 10999 O O . THR H 1 370 ? 135.098 158.337 206.449 1.00 64.84 370 THR TA O 1
ATOM 11003 N N . TYR H 1 371 ? 133.981 158.507 204.508 1.00 61.69 371 TYR TA N 1
ATOM 11004 C CA . TYR H 1 371 ? 133.735 157.079 204.316 1.00 61.70 371 TYR TA CA 1
ATOM 11005 C C . TYR H 1 371 ? 134.685 156.428 203.306 1.00 60.78 371 TYR TA C 1
ATOM 11006 O O . TYR H 1 371 ? 134.452 155.292 202.896 1.00 61.68 371 TYR TA O 1
ATOM 11015 N N . ASN H 1 372 ? 135.765 157.129 202.931 1.00 59.99 372 ASN TA N 1
ATOM 11016 C CA . ASN H 1 372 ? 136.856 156.609 202.111 1.00 60.40 372 ASN TA CA 1
ATOM 11017 C C . ASN H 1 372 ? 136.356 156.079 200.766 1.00 59.72 372 ASN TA C 1
ATOM 11018 O O . ASN H 1 372 ? 136.509 154.906 200.426 1.00 61.05 372 ASN TA O 1
ATOM 11023 N N . GLN H 1 373 ? 135.754 156.982 199.994 1.00 56.84 373 GLN TA N 1
ATOM 11024 C CA . GLN H 1 373 ? 135.163 156.673 198.704 1.00 55.56 373 GLN TA CA 1
ATOM 11025 C C . GLN H 1 373 ? 135.635 157.689 197.664 1.00 54.77 373 GLN TA C 1
ATOM 11026 O O . GLN H 1 373 ? 136.273 158.693 197.976 1.00 55.36 373 GLN TA O 1
ATOM 11032 N N . THR H 1 374 ? 135.341 157.399 196.398 1.00 53.04 374 THR TA N 1
ATOM 11033 C CA . THR H 1 374 ? 135.626 158.310 195.309 1.00 51.45 374 THR TA CA 1
ATOM 11034 C C . THR H 1 374 ? 134.318 158.965 194.887 1.00 51.09 374 THR TA C 1
ATOM 11035 O O . THR H 1 374 ? 133.357 158.271 194.589 1.00 52.33 374 THR TA O 1
ATOM 11039 N N . ALA H 1 375 ? 134.276 160.300 194.901 1.00 49.86 375 ALA TA N 1
ATOM 11040 C CA . ALA H 1 375 ? 133.143 161.072 194.415 1.00 50.04 375 ALA TA CA 1
ATOM 11041 C C . ALA H 1 375 ? 133.455 161.633 193.030 1.00 50.18 375 ALA TA C 1
ATOM 11042 O O . ALA H 1 375 ? 134.431 162.348 192.847 1.00 52.87 375 ALA TA O 1
ATOM 11044 N N . HIS H 1 376 ? 132.608 161.332 192.047 1.00 49.78 376 HIS TA N 1
ATOM 11045 C CA . HIS H 1 376 ? 132.675 161.978 190.752 1.00 49.73 376 HIS TA CA 1
ATOM 11046 C C . HIS H 1 376 ? 131.527 162.982 190.660 1.00 50.60 376 HIS TA C 1
ATOM 11047 O O . HIS H 1 376 ? 130.352 162.628 190.710 1.00 50.79 376 HIS TA O 1
ATOM 11054 N N . ILE H 1 377 ? 131.883 164.265 190.550 1.00 51.48 377 ILE TA N 1
ATOM 11055 C CA . ILE H 1 377 ? 130.916 165.347 190.465 1.00 52.72 377 ILE TA CA 1
ATOM 11056 C C . ILE H 1 377 ? 131.084 166.057 189.124 1.00 53.55 377 ILE TA C 1
ATOM 11057 O O . ILE H 1 377 ? 132.169 166.069 188.547 1.00 54.94 377 ILE TA O 1
ATOM 11062 N N . TYR H 1 378 ? 129.987 166.630 188.622 1.00 54.16 378 TYR TA N 1
ATOM 11063 C CA . TYR H 1 378 ? 130.015 167.223 187.296 1.00 54.51 378 TYR TA CA 1
ATOM 11064 C C . TYR H 1 378 ? 129.062 168.412 187.196 1.00 55.33 378 TYR TA C 1
ATOM 11065 O O . TYR H 1 378 ? 128.147 168.593 187.997 1.00 57.16 378 TYR TA O 1
ATOM 11074 N N . PHE H 1 379 ? 129.281 169.203 186.146 1.00 56.16 379 PHE TA N 1
ATOM 11075 C CA . PHE H 1 379 ? 128.386 170.297 185.819 1.00 57.79 379 PHE TA CA 1
ATOM 11076 C C . PHE H 1 379 ? 128.538 170.698 184.358 1.00 59.43 379 PHE TA C 1
ATOM 11077 O O . PHE H 1 379 ? 129.486 170.324 183.682 1.00 59.65 379 PHE TA O 1
ATOM 11085 N N . HIS H 1 380 ? 127.582 171.487 183.884 1.00 61.49 380 HIS TA N 1
ATOM 11086 C CA . HIS H 1 380 ? 127.776 172.305 182.702 1.00 62.01 380 HIS TA CA 1
ATOM 11087 C C . HIS H 1 380 ? 127.989 173.726 183.208 1.00 63.91 380 HIS TA C 1
ATOM 11088 O O . HIS H 1 380 ? 127.235 174.218 184.045 1.00 65.66 380 HIS TA O 1
ATOM 11095 N N . SER H 1 381 ? 129.039 174.382 182.715 1.00 65.34 381 SER TA N 1
ATOM 11096 C CA . SER H 1 381 ? 129.459 175.668 183.253 1.00 67.23 381 SER TA CA 1
ATOM 11097 C C . SER H 1 381 ? 128.487 176.809 182.926 1.00 68.00 381 SER TA C 1
ATOM 11098 O O . SER H 1 381 ? 128.547 177.845 183.582 1.00 71.58 381 SER TA O 1
ATOM 11101 N N . ASP H 1 382 ? 127.550 176.615 181.984 1.00 68.25 382 ASP TA N 1
ATOM 11102 C CA . ASP H 1 382 ? 126.472 177.571 181.738 1.00 70.77 382 ASP TA CA 1
ATOM 11103 C C . ASP H 1 382 ? 125.388 177.539 182.829 1.00 71.41 382 ASP TA C 1
ATOM 11104 O O . ASP H 1 382 ? 124.694 178.529 183.038 1.00 75.09 382 ASP TA O 1
ATOM 11109 N N . ASN H 1 383 ? 125.233 176.410 183.523 1.00 71.09 383 ASN TA N 1
ATOM 11110 C CA . ASN H 1 383 ? 124.243 176.236 184.579 1.00 72.57 383 ASN TA CA 1
ATOM 11111 C C . ASN H 1 383 ? 124.734 176.725 185.947 1.00 71.42 383 ASN TA C 1
ATOM 11112 O O . ASN H 1 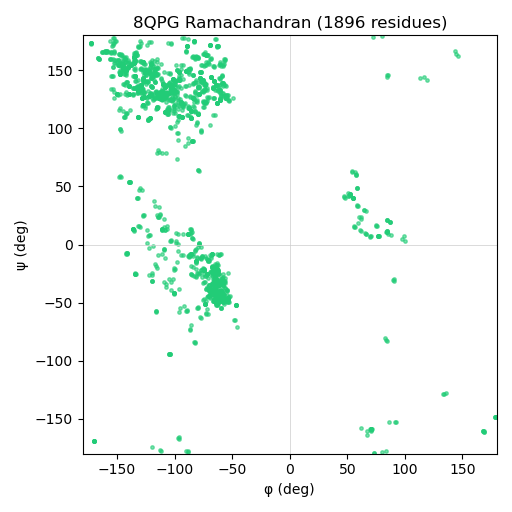383 ? 123.922 176.939 186.850 1.00 76.94 383 ASN TA O 1
ATOM 11117 N N . VAL H 1 384 ? 126.054 176.875 186.130 1.00 69.89 384 VAL TA N 1
ATOM 11118 C CA . VAL H 1 384 ? 126.663 177.097 187.439 1.00 69.91 384 VAL TA CA 1
ATOM 11119 C C . VAL H 1 384 ? 127.279 178.497 187.491 1.00 70.28 384 VAL TA C 1
ATOM 11120 O O . VAL H 1 384 ? 128.024 178.899 186.606 1.00 72.20 384 VAL TA O 1
ATOM 11124 N N . THR H 1 385 ? 126.967 179.262 188.543 1.00 70.81 385 THR TA N 1
ATOM 11125 C CA . THR H 1 385 ? 127.561 180.577 188.769 1.00 71.40 385 THR TA CA 1
ATOM 11126 C C . THR H 1 385 ? 128.955 180.445 189.386 1.00 73.69 385 THR TA C 1
ATOM 11127 O O . THR H 1 385 ? 129.287 179.430 189.983 1.00 76.21 385 THR TA O 1
ATOM 11131 N N . GLN H 1 386 ? 129.777 181.495 189.281 1.00 74.89 386 GLN TA N 1
ATOM 11132 C CA . GLN H 1 386 ? 131.148 181.425 189.770 1.00 73.30 386 GLN TA CA 1
ATOM 11133 C C . GLN H 1 386 ? 131.212 181.169 191.282 1.00 74.28 386 GLN TA C 1
ATOM 11134 O O . GLN H 1 386 ? 132.032 180.373 191.738 1.00 76.60 386 GLN TA O 1
ATOM 11140 N N . SER H 1 387 ? 130.321 181.798 192.057 1.00 73.94 387 SER TA N 1
ATOM 11141 C CA . SER H 1 387 ? 130.253 181.588 193.499 1.00 75.19 387 SER TA CA 1
ATOM 11142 C C . SER H 1 387 ? 129.851 180.155 193.878 1.00 74.41 387 SER TA C 1
ATOM 11143 O O . SER H 1 387 ? 130.297 179.655 194.906 1.00 75.15 387 SER TA O 1
ATOM 11146 N N . GLU H 1 388 ? 129.067 179.464 193.041 1.00 73.59 388 GLU TA N 1
ATOM 11147 C CA . GLU H 1 388 ? 128.774 178.045 193.223 1.00 74.21 388 GLU TA CA 1
ATOM 11148 C C . GLU H 1 388 ? 130.001 177.172 192.950 1.00 72.86 388 GLU TA C 1
ATOM 11149 O O . GLU H 1 388 ? 130.287 176.265 193.726 1.00 73.32 388 GLU TA O 1
ATOM 11155 N N . MET H 1 389 ? 130.741 177.442 191.865 1.00 71.06 389 MET TA N 1
ATOM 11156 C CA . MET H 1 389 ? 131.986 176.733 191.582 1.00 70.18 389 MET TA CA 1
ATOM 11157 C C . MET H 1 389 ? 132.969 176.913 192.738 1.00 69.87 389 MET TA C 1
ATOM 11158 O O . MET H 1 389 ? 133.596 175.949 193.163 1.00 71.23 389 MET TA O 1
ATOM 11163 N N . GLU H 1 390 ? 133.072 178.139 193.260 1.00 69.31 390 GLU TA N 1
ATOM 11164 C CA . GLU H 1 390 ? 133.936 178.467 194.383 1.00 69.20 390 GLU TA CA 1
ATOM 11165 C C . GLU H 1 390 ? 133.518 177.721 195.649 1.00 69.18 390 GLU TA C 1
ATOM 11166 O O . GLU H 1 390 ? 134.377 177.217 196.357 1.00 69.77 390 GLU TA O 1
ATOM 11172 N N . SER H 1 391 ? 132.213 177.616 195.926 1.00 68.97 391 SER TA N 1
ATOM 11173 C CA . SER H 1 391 ? 131.679 176.844 197.040 1.00 68.50 391 SER TA CA 1
ATOM 11174 C C . SER H 1 391 ? 132.125 175.377 196.972 1.00 67.95 391 SER TA C 1
ATOM 11175 O O . SER H 1 391 ? 132.660 174.834 197.940 1.00 68.74 391 SER TA O 1
ATOM 11178 N N . VAL H 1 392 ? 131.964 174.754 195.801 1.00 65.95 392 VAL TA N 1
ATOM 11179 C CA . VAL H 1 392 ? 132.369 173.375 195.547 1.00 65.21 392 VAL TA CA 1
ATOM 11180 C C . VAL H 1 392 ? 133.887 173.208 195.664 1.00 65.09 392 VAL TA C 1
ATOM 11181 O O . VAL H 1 392 ? 134.347 172.301 196.344 1.00 66.51 392 VAL TA O 1
ATOM 11185 N N . ALA H 1 393 ? 134.662 174.096 195.038 1.00 63.52 393 ALA TA N 1
ATOM 11186 C CA . ALA H 1 393 ? 136.116 174.046 195.045 1.00 62.08 393 ALA TA CA 1
ATOM 11187 C C . ALA H 1 393 ? 136.686 174.220 196.461 1.00 62.88 393 ALA TA C 1
ATOM 11188 O O . ALA H 1 393 ? 137.580 173.479 196.873 1.00 63.58 393 ALA TA O 1
ATOM 11190 N N . GLN H 1 394 ? 136.127 175.145 197.251 1.00 63.81 394 GLN TA N 1
ATOM 11191 C CA . GLN H 1 394 ? 136.494 175.316 198.653 1.00 64.76 394 GLN TA CA 1
ATOM 11192 C C . GLN H 1 394 ? 136.115 174.095 199.496 1.00 64.13 394 GLN TA C 1
ATOM 11193 O O . GLN H 1 394 ? 136.873 173.691 200.375 1.00 65.33 394 GLN TA O 1
ATOM 11199 N N . THR H 1 395 ? 134.968 173.467 199.205 1.00 62.84 395 THR TA N 1
ATOM 11200 C CA . THR H 1 395 ? 134.558 172.222 199.844 1.00 61.73 395 THR TA CA 1
ATOM 11201 C C . THR H 1 395 ? 135.571 171.105 199.583 1.00 61.34 395 THR TA C 1
ATOM 11202 O O . THR H 1 395 ? 135.964 170.417 200.517 1.00 62.41 395 THR TA O 1
ATOM 11206 N N . ILE H 1 396 ? 136.038 170.960 198.336 1.00 60.25 396 ILE TA N 1
ATOM 11207 C CA . ILE H 1 396 ? 137.046 169.973 197.955 1.00 59.41 396 ILE TA CA 1
ATOM 11208 C C . ILE H 1 396 ? 138.395 170.262 198.617 1.00 61.02 396 ILE TA C 1
ATOM 11209 O O . ILE H 1 396 ? 139.063 169.337 199.065 1.00 62.78 396 ILE TA O 1
ATOM 11214 N N . ASN H 1 397 ? 138.791 171.534 198.709 1.00 62.74 397 ASN TA N 1
ATOM 11215 C CA . ASN H 1 397 ? 140.044 171.924 199.335 1.00 63.48 397 ASN TA CA 1
ATOM 11216 C C . ASN H 1 397 ? 140.048 171.621 200.839 1.00 63.93 397 ASN TA C 1
ATOM 11217 O O . ASN H 1 397 ? 141.036 171.119 201.368 1.00 66.27 397 ASN TA O 1
ATOM 11222 N N . SER H 1 398 ? 138.938 171.912 201.528 1.00 63.74 398 SER TA N 1
ATOM 11223 C CA . SER H 1 398 ? 138.841 171.773 202.974 1.00 65.26 398 SER TA CA 1
ATOM 11224 C C . SER H 1 398 ? 138.595 170.328 203.431 1.00 65.44 398 SER TA C 1
ATOM 11225 O O . SER H 1 398 ? 138.973 169.976 204.546 1.00 68.29 398 SER TA O 1
ATOM 11228 N N . ALA H 1 399 ? 138.007 169.477 202.573 1.00 64.80 399 ALA TA N 1
ATOM 11229 C CA . ALA H 1 399 ? 137.786 168.060 202.861 1.00 64.46 399 ALA TA CA 1
ATOM 11230 C C . ALA H 1 399 ? 139.071 167.221 202.779 1.00 65.81 399 ALA TA C 1
ATOM 11231 O O . ALA H 1 399 ? 140.004 167.542 202.049 1.00 68.05 399 ALA TA O 1
ATOM 11233 N N . ASP H 1 400 ? 139.111 166.097 203.515 1.00 67.54 400 ASP TA N 1
ATOM 11234 C CA . ASP H 1 400 ? 140.212 165.137 203.442 1.00 67.97 400 ASP TA CA 1
ATOM 11235 C C . ASP H 1 400 ? 140.079 164.232 202.212 1.00 65.63 400 ASP TA C 1
ATOM 11236 O O . ASP H 1 400 ? 139.915 163.016 202.328 1.00 66.92 400 ASP TA O 1
ATOM 11241 N N . VAL H 1 401 ? 140.168 164.837 201.023 1.00 61.22 401 VAL TA N 1
ATOM 11242 C CA . VAL H 1 401 ? 140.144 164.109 199.759 1.00 58.41 401 VAL TA CA 1
ATOM 11243 C C . VAL H 1 401 ? 141.381 164.459 198.938 1.00 56.88 401 VAL TA C 1
ATOM 11244 O O . VAL H 1 401 ? 141.923 165.559 199.024 1.00 58.51 401 VAL TA O 1
ATOM 11248 N N . THR H 1 402 ? 141.816 163.512 198.105 1.00 54.38 402 THR TA N 1
ATOM 11249 C CA . THR H 1 402 ? 142.741 163.819 197.032 1.00 53.05 402 THR TA CA 1
ATOM 11250 C C . THR H 1 402 ? 141.916 164.103 195.784 1.00 52.03 402 THR TA C 1
ATOM 11251 O O . THR H 1 402 ? 141.151 163.253 195.340 1.00 53.15 402 THR TA O 1
ATOM 11255 N N . PRO H 1 403 ? 141.995 165.305 195.179 1.00 50.51 403 PRO TA N 1
ATOM 11256 C CA . PRO H 1 403 ? 141.394 165.498 193.862 1.00 49.66 403 PRO TA CA 1
ATOM 11257 C C . PRO H 1 403 ? 142.281 164.854 192.793 1.00 49.05 403 PRO TA C 1
ATOM 11258 O O . PRO H 1 403 ? 143.487 165.069 192.781 1.00 51.36 403 PRO TA O 1
ATOM 11262 N N . ILE H 1 404 ? 141.675 164.062 191.896 1.00 47.94 404 ILE TA N 1
ATOM 11263 C CA . ILE H 1 404 ? 142.398 163.212 190.952 1.00 47.90 404 ILE TA CA 1
ATOM 11264 C C . ILE H 1 404 ? 141.843 163.348 189.531 1.00 48.63 404 ILE TA C 1
ATOM 11265 O O . ILE H 1 404 ? 140.728 163.813 189.314 1.00 50.62 404 ILE TA O 1
ATOM 11270 N N . THR H 1 405 ? 142.634 162.900 188.550 1.00 49.24 405 THR TA N 1
ATOM 11271 C CA . THR H 1 405 ? 142.167 162.753 187.179 1.00 49.54 405 THR TA CA 1
ATOM 11272 C C . THR H 1 405 ? 141.475 161.399 186.994 1.00 51.12 405 THR TA C 1
ATOM 11273 O O . THR H 1 405 ? 141.705 160.455 187.754 1.00 53.15 405 THR TA O 1
ATOM 11277 N N . LEU H 1 406 ? 140.675 161.282 185.923 1.00 51.28 406 LEU TA N 1
ATOM 11278 C CA . LEU H 1 406 ? 140.115 160.003 185.502 1.00 52.04 406 LEU TA CA 1
ATOM 11279 C C . LEU H 1 406 ? 141.207 159.005 185.130 1.00 52.80 406 LEU TA C 1
ATOM 11280 O O . LEU H 1 406 ? 141.053 157.806 185.367 1.00 53.22 406 LEU TA O 1
ATOM 11285 N N . MET H 1 407 ? 142.305 159.498 184.546 1.00 52.52 407 MET TA N 1
ATOM 11286 C CA . MET H 1 407 ? 143.449 158.674 184.191 1.00 53.65 407 MET TA CA 1
ATOM 11287 C C . MET H 1 407 ? 144.033 158.006 185.435 1.00 53.45 407 MET TA C 1
ATOM 11288 O O . MET H 1 407 ? 144.222 156.792 185.434 1.00 54.14 407 MET TA O 1
ATOM 11293 N N . ASP H 1 408 ? 144.267 158.787 186.495 1.00 53.81 408 ASP TA N 1
ATOM 11294 C CA . ASP H 1 408 ? 144.749 158.295 187.775 1.00 54.58 408 ASP TA CA 1
ATOM 11295 C C . ASP H 1 408 ? 143.781 157.243 188.317 1.00 53.89 408 ASP TA C 1
ATOM 11296 O O . ASP H 1 408 ? 144.186 156.127 188.639 1.00 54.83 408 ASP TA O 1
ATOM 11301 N N . PHE H 1 409 ? 142.488 157.567 188.331 1.00 51.97 409 PHE TA N 1
ATOM 11302 C CA . PHE H 1 409 ? 141.480 156.664 188.862 1.00 51.77 409 PHE TA CA 1
ATOM 11303 C C . PHE H 1 409 ? 141.437 155.314 188.141 1.00 52.32 409 PHE TA C 1
ATOM 11304 O O . PHE H 1 409 ? 141.334 154.283 188.795 1.00 52.57 409 PHE TA O 1
ATOM 11312 N N . TYR H 1 410 ? 141.538 155.300 186.810 1.00 52.22 410 TYR TA N 1
ATOM 11313 C CA . TYR H 1 410 ? 141.552 154.048 186.065 1.00 52.93 410 TYR TA CA 1
ATOM 11314 C C . TYR H 1 410 ? 142.868 153.282 186.248 1.00 54.26 410 TYR TA C 1
ATOM 11315 O O . TYR H 1 410 ? 142.861 152.054 186.335 1.00 56.08 410 TYR TA O 1
ATOM 11324 N N . ASN H 1 411 ? 144.003 153.982 186.334 1.00 55.61 411 ASN TA N 1
ATOM 11325 C CA . ASN H 1 411 ? 145.289 153.346 186.588 1.00 57.71 411 ASN TA CA 1
ATOM 11326 C C . ASN H 1 411 ? 145.405 152.734 187.988 1.00 57.55 411 ASN TA C 1
ATOM 11327 O O . ASN H 1 411 ? 146.229 151.844 188.188 1.00 61.61 411 ASN TA O 1
ATOM 11332 N N . GLN H 1 412 ? 144.560 153.154 188.938 1.00 57.02 412 GLN TA N 1
ATOM 11333 C CA . GLN H 1 412 ? 144.476 152.553 190.266 1.00 58.05 412 GLN TA CA 1
ATOM 11334 C C . GLN H 1 412 ? 143.766 151.191 190.277 1.00 59.08 412 GLN TA C 1
ATOM 11335 O O . GLN H 1 412 ? 143.967 150.426 191.220 1.00 62.77 412 GLN TA O 1
ATOM 11341 N N . GLN H 1 413 ? 142.927 150.882 189.272 1.00 60.43 413 GLN TA N 1
ATOM 11342 C CA . GLN H 1 413 ? 142.086 149.684 189.245 1.00 64.50 413 GLN TA CA 1
ATOM 11343 C C . GLN H 1 413 ? 142.910 148.418 188.884 1.00 71.76 413 GLN TA C 1
ATOM 11344 O O . GLN H 1 413 ? 143.763 148.481 187.962 1.00 74.13 413 GLN TA O 1
ATOM 11351 N N . THR I 1 2 ? 142.186 138.063 146.547 1.00 71.96 2 THR TB N 1
ATOM 11352 C CA . THR I 1 2 ? 142.477 139.519 146.425 1.00 70.51 2 THR TB CA 1
ATOM 11353 C C . THR I 1 2 ? 141.228 140.320 146.785 1.00 66.49 2 THR TB C 1
ATOM 11354 O O . THR I 1 2 ? 141.318 141.306 147.508 1.00 65.51 2 THR TB O 1
ATOM 11358 N N . GLY I 1 3 ? 140.072 139.911 146.232 1.00 63.28 3 GLY TB N 1
ATOM 11359 C CA . GLY I 1 3 ? 138.861 140.720 146.198 1.00 58.32 3 GLY TB CA 1
ATOM 11360 C C . GLY I 1 3 ? 138.889 141.757 145.074 1.00 57.36 3 GLY TB C 1
ATOM 11361 O O . GLY I 1 3 ? 139.849 141.840 144.301 1.00 58.59 3 GLY TB O 1
ATOM 11362 N N . LEU I 1 4 ? 137.802 142.533 144.975 1.00 55.10 4 LEU TB N 1
ATOM 11363 C CA . LEU I 1 4 ? 137.738 143.656 144.050 1.00 54.72 4 LEU TB CA 1
ATOM 11364 C C . LEU I 1 4 ? 138.234 144.929 144.734 1.00 54.45 4 LEU TB C 1
ATOM 11365 O O . LEU I 1 4 ? 138.401 144.964 145.956 1.00 57.00 4 LEU TB O 1
ATOM 11370 N N . ASN I 1 5 ? 138.490 145.971 143.936 1.00 53.06 5 ASN TB N 1
ATOM 11371 C CA . ASN I 1 5 ? 139.077 147.203 144.442 1.00 52.95 5 ASN TB CA 1
ATOM 11372 C C . ASN I 1 5 ? 138.171 147.841 145.495 1.00 53.16 5 ASN TB C 1
ATOM 11373 O O . ASN I 1 5 ? 136.951 147.778 145.379 1.00 53.91 5 ASN TB O 1
ATOM 11378 N N . PRO I 1 6 ? 138.730 148.464 146.562 1.00 53.64 6 PRO TB N 1
ATOM 11379 C CA . PRO I 1 6 ? 137.921 149.171 147.553 1.00 54.12 6 PRO TB CA 1
ATOM 11380 C C . PRO I 1 6 ? 137.061 150.266 146.937 1.00 55.92 6 PRO TB C 1
ATOM 11381 O O . PRO I 1 6 ? 137.337 150.780 145.859 1.00 59.05 6 PRO TB O 1
ATOM 11385 N N . ASP I 1 7 ? 136.001 150.611 147.658 1.00 59.04 7 ASP TB N 1
ATOM 11386 C CA . ASP I 1 7 ? 135.161 151.765 147.388 1.00 60.44 7 ASP TB CA 1
ATOM 11387 C C . ASP I 1 7 ? 136.019 153.029 147.312 1.00 57.59 7 ASP TB C 1
ATOM 11388 O O . ASP I 1 7 ? 136.812 153.291 148.211 1.00 58.87 7 ASP TB O 1
ATOM 11393 N N . GLY I 1 8 ? 135.863 153.799 146.226 1.00 55.39 8 GLY TB N 1
ATOM 11394 C CA . GLY I 1 8 ? 136.287 155.186 146.241 1.00 54.52 8 GLY TB CA 1
ATOM 11395 C C . GLY I 1 8 ? 136.867 155.659 144.914 1.00 55.24 8 GLY TB C 1
ATOM 11396 O O . GLY I 1 8 ? 137.175 154.867 144.027 1.00 57.26 8 GLY TB O 1
ATOM 11397 N N . LEU I 1 9 ? 136.991 156.977 144.812 1.00 54.07 9 LEU TB N 1
ATOM 11398 C CA . LEU I 1 9 ? 137.716 157.582 143.714 1.00 54.07 9 LEU TB CA 1
ATOM 11399 C C . LEU I 1 9 ? 139.169 157.822 144.115 1.00 55.12 9 LEU TB C 1
ATOM 11400 O O . LEU I 1 9 ? 139.572 157.586 145.254 1.00 57.90 9 LEU TB O 1
ATOM 11405 N N . GLY I 1 10 ? 139.956 158.339 143.164 1.00 54.93 10 GLY TB N 1
ATOM 11406 C CA . GLY I 1 10 ? 141.406 158.283 143.242 1.00 54.25 10 GLY TB CA 1
ATOM 11407 C C . GLY I 1 10 ? 141.910 156.867 142.982 1.00 54.46 10 GLY TB C 1
ATOM 11408 O O . GLY I 1 10 ? 141.123 155.958 142.733 1.00 56.02 10 GLY TB O 1
ATOM 11409 N N . ARG I 1 11 ? 143.229 156.691 143.043 1.00 55.44 11 ARG TB N 1
ATOM 11410 C CA . ARG I 1 11 ? 143.856 155.396 142.837 1.00 55.48 11 ARG TB CA 1
ATOM 11411 C C . ARG I 1 11 ? 143.463 154.450 143.975 1.00 55.08 11 ARG TB C 1
ATOM 11412 O O . ARG I 1 11 ? 143.829 154.670 145.128 1.00 56.07 11 ARG TB O 1
ATOM 11420 N N . THR I 1 12 ? 142.664 153.424 143.652 1.00 54.25 12 THR TB N 1
ATOM 11421 C CA . THR I 1 12 ? 142.273 152.393 144.601 1.00 54.43 12 THR TB CA 1
ATOM 11422 C C . THR I 1 12 ? 142.863 151.065 144.134 1.00 54.99 12 THR TB C 1
ATOM 11423 O O . THR I 1 12 ? 142.939 150.812 142.929 1.00 58.13 12 THR TB O 1
ATOM 11427 N N . ALA I 1 13 ? 143.222 150.205 145.097 1.00 53.68 13 ALA TB N 1
ATOM 11428 C CA . ALA I 1 13 ? 143.866 148.946 144.753 1.00 52.73 13 ALA TB CA 1
ATOM 11429 C C . ALA I 1 13 ? 143.595 147.873 145.806 1.00 52.55 13 ALA TB C 1
ATOM 11430 O O . ALA I 1 13 ? 143.775 148.108 146.994 1.00 53.68 13 ALA TB O 1
ATOM 11432 N N . ALA I 1 14 ? 143.183 146.687 145.335 1.00 51.80 14 ALA TB N 1
ATOM 11433 C CA . ALA I 1 14 ? 143.167 145.484 146.147 1.00 50.71 14 ALA TB CA 1
ATOM 11434 C C . ALA I 1 14 ? 144.440 144.681 145.875 1.00 51.52 14 ALA TB C 1
ATOM 11435 O O . ALA I 1 14 ? 144.738 144.331 144.733 1.00 53.80 14 ALA TB O 1
ATOM 11437 N N . PHE I 1 15 ? 145.184 144.392 146.948 1.00 51.54 15 PHE TB N 1
ATOM 11438 C CA . PHE I 1 15 ? 146.424 143.647 146.867 1.00 52.69 15 PHE TB CA 1
ATOM 11439 C C . PHE I 1 15 ? 146.314 142.348 147.655 1.00 54.26 15 PHE TB C 1
ATOM 11440 O O . PHE I 1 15 ? 145.508 142.212 148.574 1.00 57.14 15 PHE TB O 1
ATOM 11448 N N . SER I 1 16 ? 147.169 141.396 147.290 1.00 55.44 16 SER TB N 1
ATOM 11449 C CA . SER I 1 16 ? 147.505 140.326 148.204 1.00 57.71 16 SER TB CA 1
ATOM 11450 C C . SER I 1 16 ? 148.584 140.836 149.156 1.00 58.52 16 SER TB C 1
ATOM 11451 O O . SER I 1 16 ? 148.277 141.348 150.228 1.00 59.56 16 SER TB O 1
ATOM 11454 N N . ASN I 1 17 ? 149.846 140.766 148.723 1.00 58.29 17 ASN TB N 1
ATOM 11455 C CA . ASN I 1 17 ? 150.974 141.089 149.576 1.00 58.41 17 ASN TB CA 1
ATOM 11456 C C . ASN I 1 17 ? 151.674 142.337 149.043 1.00 58.77 17 ASN TB C 1
ATOM 11457 O O . ASN I 1 17 ? 152.068 142.380 147.877 1.00 61.34 17 ASN TB O 1
ATOM 11462 N N . THR I 1 18 ? 151.849 143.342 149.914 1.00 57.19 18 THR TB N 1
ATOM 11463 C CA . THR I 1 18 ? 152.634 144.517 149.568 1.00 57.13 18 THR TB CA 1
ATOM 11464 C C . THR I 1 18 ? 153.840 144.654 150.486 1.00 57.41 18 THR TB C 1
ATOM 11465 O O . THR I 1 18 ? 153.814 144.267 151.653 1.00 59.57 18 THR TB O 1
ATOM 11469 N N . SER I 1 19 ? 154.902 145.200 149.907 1.00 56.31 19 SER TB N 1
ATOM 11470 C CA . SER I 1 19 ? 156.082 145.595 150.645 1.00 56.34 19 SER TB CA 1
ATOM 11471 C C . SER I 1 19 ? 156.305 147.074 150.368 1.00 56.41 19 SER TB C 1
ATOM 11472 O O . SER I 1 19 ? 156.087 147.526 149.247 1.00 58.54 19 SER TB O 1
ATOM 11475 N N . ALA I 1 20 ? 156.708 147.819 151.400 1.00 55.87 20 ALA TB N 1
ATOM 11476 C CA . ALA I 1 20 ? 157.006 149.232 151.261 1.00 57.32 20 ALA TB CA 1
ATOM 11477 C C . ALA I 1 20 ? 158.162 149.590 152.186 1.00 58.86 20 ALA TB C 1
ATOM 11478 O O . ALA I 1 20 ? 158.391 148.937 153.202 1.00 61.75 20 ALA TB O 1
ATOM 11480 N N . GLU I 1 21 ? 158.890 150.651 151.831 1.00 61.88 21 GLU TB N 1
ATOM 11481 C CA . GLU I 1 21 ? 159.826 151.248 152.766 1.00 65.42 21 GLU TB CA 1
ATOM 11482 C C . GLU I 1 21 ? 159.037 152.135 153.729 1.00 64.08 21 GLU TB C 1
ATOM 11483 O O . GLU I 1 21 ? 159.085 151.923 154.937 1.00 65.53 21 GLU TB O 1
ATOM 11489 N N . SER I 1 22 ? 158.254 153.075 153.183 1.00 62.55 22 SER TB N 1
ATOM 11490 C CA . SER I 1 22 ? 157.472 153.989 154.004 1.00 62.38 22 SER TB CA 1
ATOM 11491 C C . SER I 1 22 ? 156.003 153.998 153.581 1.00 61.19 22 SER TB C 1
ATOM 11492 O O . SER I 1 22 ? 155.698 154.139 152.399 1.00 63.42 22 SER TB O 1
ATOM 11495 N N . VAL I 1 23 ? 155.101 153.850 154.564 1.00 59.56 23 VAL TB N 1
ATOM 11496 C CA . VAL I 1 23 ? 153.663 153.927 154.341 1.00 58.67 23 VAL TB CA 1
ATOM 11497 C C . VAL I 1 23 ? 153.113 155.118 155.122 1.00 58.33 23 VAL TB C 1
ATOM 11498 O O . VAL I 1 23 ? 153.321 155.218 156.328 1.00 61.12 23 VAL TB O 1
ATOM 11502 N N . SER I 1 24 ? 152.397 156.015 154.428 1.00 58.02 24 SER TB N 1
ATOM 11503 C CA . SER I 1 24 ? 151.577 157.031 155.070 1.00 57.37 24 SER TB CA 1
ATOM 11504 C C . SER I 1 24 ? 150.109 156.673 154.882 1.00 57.85 24 SER TB C 1
ATOM 11505 O O . SER I 1 24 ? 149.669 156.421 153.762 1.00 61.47 24 SER TB O 1
ATOM 11508 N N . ALA I 1 25 ? 149.353 156.655 155.983 1.00 55.42 25 ALA TB N 1
ATOM 11509 C CA . ALA I 1 25 ? 147.914 156.461 155.913 1.00 55.09 25 ALA TB CA 1
ATOM 11510 C C . ALA I 1 25 ? 147.220 157.477 156.814 1.00 55.51 25 ALA TB C 1
ATOM 11511 O O . ALA I 1 25 ? 147.703 157.800 157.892 1.00 57.44 25 ALA TB O 1
ATOM 11513 N N . VAL I 1 26 ? 146.055 157.957 156.384 1.00 55.17 26 VAL TB N 1
ATOM 11514 C CA . VAL I 1 26 ? 145.199 158.692 157.298 1.00 56.86 26 VAL TB CA 1
ATOM 11515 C C . VAL I 1 26 ? 144.606 157.699 158.296 1.00 57.47 26 VAL TB C 1
ATOM 11516 O O . VAL I 1 26 ? 144.853 157.851 159.479 1.00 58.92 26 VAL TB O 1
ATOM 11520 N N . ASP I 1 27 ? 143.938 156.658 157.802 1.00 57.92 27 ASP TB N 1
ATOM 11521 C CA . ASP I 1 27 ? 143.480 155.578 158.664 1.00 59.64 27 ASP TB CA 1
ATOM 11522 C C . ASP I 1 27 ? 143.962 154.213 158.175 1.00 57.87 27 ASP TB C 1
ATOM 11523 O O . ASP I 1 27 ? 144.016 153.935 156.984 1.00 59.83 27 ASP TB O 1
ATOM 11528 N N . ALA I 1 28 ? 144.333 153.360 159.126 1.00 54.90 28 ALA TB N 1
ATOM 11529 C CA . ALA I 1 28 ? 144.721 151.994 158.819 1.00 53.95 28 ALA TB CA 1
ATOM 11530 C C . ALA I 1 28 ? 143.930 151.027 159.695 1.00 54.46 28 ALA TB C 1
ATOM 11531 O O . ALA I 1 28 ? 144.016 151.078 160.925 1.00 56.67 28 ALA TB O 1
ATOM 11533 N N . THR I 1 29 ? 143.151 150.151 159.042 1.00 54.12 29 THR TB N 1
ATOM 11534 C CA . THR I 1 29 ? 142.453 149.063 159.702 1.00 54.47 29 THR TB CA 1
ATOM 11535 C C . THR I 1 29 ? 143.267 147.791 159.500 1.00 54.60 29 THR TB C 1
ATOM 11536 O O . THR I 1 29 ? 143.428 147.324 158.377 1.00 56.62 29 THR TB O 1
ATOM 11540 N N . ILE I 1 30 ? 143.807 147.267 160.598 1.00 54.49 30 ILE TB N 1
ATOM 11541 C CA . ILE I 1 30 ? 144.690 146.116 160.542 1.00 55.12 30 ILE TB CA 1
ATOM 11542 C C . ILE I 1 30 ? 144.085 145.032 161.435 1.00 55.80 30 ILE TB C 1
ATOM 11543 O O . ILE I 1 30 ? 143.894 145.254 162.630 1.00 59.59 30 ILE TB O 1
ATOM 11548 N N . ASP I 1 31 ? 143.801 143.858 160.853 1.00 56.50 31 ASP TB N 1
ATOM 11549 C CA . ASP I 1 31 ? 143.173 142.752 161.566 1.00 58.15 31 ASP TB CA 1
ATOM 11550 C C . ASP I 1 31 ? 144.140 142.066 162.532 1.00 56.87 31 ASP TB C 1
ATOM 11551 O O . ASP I 1 31 ? 143.715 141.529 163.556 1.00 58.63 31 ASP TB O 1
ATOM 11556 N N . ARG I 1 32 ? 145.434 142.044 162.183 1.00 54.89 32 ARG TB N 1
ATOM 11557 C CA . ARG I 1 32 ? 146.468 141.479 163.039 1.00 55.09 32 ARG TB CA 1
ATOM 11558 C C . ARG I 1 32 ? 147.784 142.225 162.851 1.00 53.58 32 ARG TB C 1
ATOM 11559 O O . ARG I 1 32 ? 148.374 142.228 161.774 1.00 55.62 32 ARG TB O 1
ATOM 11567 N N . LEU I 1 33 ? 148.220 142.877 163.933 1.00 51.55 33 LEU TB N 1
ATOM 11568 C CA . LEU I 1 33 ? 149.322 143.821 163.885 1.00 50.54 33 LEU TB CA 1
ATOM 11569 C C . LEU I 1 33 ? 150.614 143.190 164.413 1.00 51.17 33 LEU TB C 1
ATOM 11570 O O . LEU I 1 33 ? 150.671 142.690 165.540 1.00 53.47 33 LEU TB O 1
ATOM 11575 N N . TYR I 1 34 ? 151.658 143.256 163.577 1.00 51.31 34 TYR TB N 1
ATOM 11576 C CA . TYR I 1 34 ? 153.007 142.848 163.926 1.00 51.80 34 TYR TB CA 1
ATOM 11577 C C . TYR I 1 34 ? 153.881 144.101 163.941 1.00 52.98 34 TYR TB C 1
ATOM 11578 O O . TYR I 1 34 ? 154.592 144.389 162.980 1.00 55.55 34 TYR TB O 1
ATOM 11587 N N . ALA I 1 35 ? 153.789 144.859 165.040 1.00 53.52 35 ALA TB N 1
ATOM 11588 C CA . ALA I 1 35 ? 154.439 146.155 165.129 1.00 53.83 35 ALA TB CA 1
ATOM 11589 C C . ALA I 1 35 ? 154.892 146.435 166.563 1.00 55.07 35 ALA TB C 1
ATOM 11590 O O . ALA I 1 35 ? 154.535 147.461 167.141 1.00 57.12 35 ALA TB O 1
ATOM 11592 N N . GLN I 1 36 ? 155.729 145.546 167.118 1.00 56.66 36 GLN TB N 1
ATOM 11593 C CA . GLN I 1 36 ? 156.190 145.693 168.493 1.00 58.59 36 GLN TB CA 1
ATOM 11594 C C . GLN I 1 36 ? 157.060 146.944 168.676 1.00 58.50 36 GLN TB C 1
ATOM 11595 O O . GLN I 1 36 ? 157.073 147.547 169.742 1.00 61.35 36 GLN TB O 1
ATOM 11601 N N . ASP I 1 37 ? 157.766 147.337 167.619 1.00 58.63 37 ASP TB N 1
ATOM 11602 C CA . ASP I 1 37 ? 158.708 148.451 167.643 1.00 57.44 37 ASP TB CA 1
ATOM 11603 C C . ASP I 1 37 ? 158.006 149.779 167.332 1.00 56.70 37 ASP TB C 1
ATOM 11604 O O . ASP I 1 37 ? 157.895 150.185 166.171 1.00 58.30 37 ASP TB O 1
ATOM 11609 N N . ARG I 1 38 ? 157.553 150.446 168.391 1.00 56.44 38 ARG TB N 1
ATOM 11610 C CA . ARG I 1 38 ? 156.931 151.753 168.285 1.00 55.91 38 ARG TB CA 1
ATOM 11611 C C . ARG I 1 38 ? 157.997 152.840 168.339 1.00 55.63 38 ARG TB C 1
ATOM 11612 O O . ARG I 1 38 ? 158.874 152.828 169.202 1.00 57.41 38 ARG TB O 1
ATOM 11620 N N . ILE I 1 39 ? 157.854 153.847 167.478 1.00 54.67 39 ILE TB N 1
ATOM 11621 C CA . ILE I 1 39 ? 158.648 155.058 167.617 1.00 56.22 39 ILE TB CA 1
ATOM 11622 C C . ILE I 1 39 ? 157.812 156.068 168.388 1.00 56.37 39 ILE TB C 1
ATOM 11623 O O . ILE I 1 39 ? 158.198 156.548 169.449 1.00 58.73 39 ILE TB O 1
ATOM 11628 N N . GLU I 1 40 ? 156.615 156.312 167.864 1.00 57.36 40 GLU TB N 1
ATOM 11629 C CA . GLU I 1 40 ? 155.724 157.329 168.367 1.00 59.72 40 GLU TB CA 1
ATOM 11630 C C . GLU I 1 40 ? 154.797 156.647 169.368 1.00 58.30 40 GLU TB C 1
ATOM 11631 O O . GLU I 1 40 ? 154.009 155.785 169.006 1.00 62.46 40 GLU TB O 1
ATOM 11637 N N . ILE I 1 41 ? 154.890 157.050 170.637 1.00 57.10 41 ILE TB N 1
ATOM 11638 C CA . ILE I 1 41 ? 154.152 156.395 171.707 1.00 56.35 41 ILE TB CA 1
ATOM 11639 C C . ILE I 1 41 ? 152.815 157.100 171.929 1.00 56.75 41 ILE TB C 1
ATOM 11640 O O . ILE I 1 41 ? 152.719 158.317 171.842 1.00 56.44 41 ILE TB O 1
ATOM 11645 N N . PRO I 1 42 ? 151.729 156.363 172.217 1.00 58.27 42 PRO TB N 1
ATOM 11646 C CA . PRO I 1 42 ? 150.422 156.979 172.421 1.00 58.38 42 PRO TB CA 1
ATOM 11647 C C . PRO I 1 42 ? 150.350 157.875 173.664 1.00 57.47 42 PRO TB C 1
ATOM 11648 O O . PRO I 1 42 ? 149.672 158.902 173.629 1.00 58.95 42 PRO TB O 1
ATOM 11652 N N . THR I 1 43 ? 151.118 157.560 174.723 1.00 56.79 43 THR TB N 1
ATOM 11653 C CA . THR I 1 43 ? 151.057 158.236 176.025 1.00 56.74 43 THR TB CA 1
ATOM 11654 C C . THR I 1 43 ? 151.717 159.624 176.035 1.00 57.00 43 THR TB C 1
ATOM 11655 O O . THR I 1 43 ? 152.917 159.747 175.795 1.00 60.03 43 THR TB O 1
ATOM 11659 N N . ASP I 1 44 ? 150.961 160.670 176.424 1.00 55.82 44 ASP TB N 1
ATOM 11660 C CA . ASP I 1 44 ? 151.538 161.974 176.722 1.00 54.82 44 ASP TB CA 1
ATOM 11661 C C . ASP I 1 44 ? 151.700 162.145 178.234 1.00 53.91 44 ASP TB C 1
ATOM 11662 O O . ASP I 1 44 ? 150.747 162.472 178.941 1.00 56.68 44 ASP TB O 1
ATOM 11667 N N . SER I 1 45 ? 152.930 161.988 178.734 1.00 52.07 45 SER TB N 1
ATOM 11668 C CA . SER I 1 45 ? 153.176 161.997 180.172 1.00 51.01 45 SER TB CA 1
ATOM 11669 C C . SER I 1 45 ? 153.321 163.408 180.756 1.00 50.35 45 SER TB C 1
ATOM 11670 O O . SER I 1 45 ? 153.379 163.528 181.978 1.00 53.17 45 SER TB O 1
ATOM 11673 N N . ARG I 1 46 ? 153.390 164.464 179.921 1.00 50.17 46 ARG TB N 1
ATOM 11674 C CA . ARG I 1 46 ? 153.795 165.810 180.325 1.00 50.84 46 ARG TB CA 1
ATOM 11675 C C . ARG I 1 46 ? 152.979 166.370 181.492 1.00 51.14 46 ARG TB C 1
ATOM 11676 O O . ARG I 1 46 ? 153.547 167.013 182.378 1.00 53.39 46 ARG TB O 1
ATOM 11684 N N . GLN I 1 47 ? 151.660 166.118 181.499 1.00 50.65 47 GLN TB N 1
ATOM 11685 C CA . GLN I 1 47 ? 150.764 166.709 182.484 1.00 49.17 47 GLN TB CA 1
ATOM 11686 C C . GLN I 1 47 ? 150.004 165.663 183.307 1.00 49.30 47 GLN TB C 1
ATOM 11687 O O . GLN I 1 47 ? 149.138 166.030 184.100 1.00 51.44 47 GLN TB O 1
ATOM 11693 N N . LEU I 1 48 ? 150.345 164.369 183.176 1.00 50.37 48 LEU TB N 1
ATOM 11694 C CA . LEU I 1 48 ? 149.688 163.292 183.910 1.00 52.68 48 LEU TB CA 1
ATOM 11695 C C . LEU I 1 48 ? 149.886 163.448 185.418 1.00 53.83 48 LEU TB C 1
ATOM 11696 O O . LEU I 1 48 ? 148.959 163.254 186.196 1.00 57.33 48 LEU TB O 1
ATOM 11701 N N . PHE I 1 49 ? 151.124 163.758 185.824 1.00 54.71 49 PHE TB N 1
ATOM 11702 C CA . PHE I 1 49 ? 151.520 163.688 187.222 1.00 54.88 49 PHE TB CA 1
ATOM 11703 C C . PHE I 1 49 ? 151.436 165.049 187.920 1.00 54.19 49 PHE TB C 1
ATOM 11704 O O . PHE I 1 49 ? 151.580 165.112 189.137 1.00 57.32 49 PHE TB O 1
ATOM 11712 N N . SER I 1 50 ? 151.140 166.120 187.167 1.00 54.10 50 SER TB N 1
ATOM 11713 C CA . SER I 1 50 ? 151.163 167.506 187.629 1.00 55.51 50 SER TB CA 1
ATOM 11714 C C . SER I 1 50 ? 150.199 167.767 188.783 1.00 56.14 50 SER TB C 1
ATOM 11715 O O . SER I 1 50 ? 150.456 168.648 189.605 1.00 58.54 50 SER TB O 1
ATOM 11718 N N . THR I 1 51 ? 149.088 167.018 188.839 1.00 56.43 51 THR TB N 1
ATOM 11719 C CA . THR I 1 51 ? 148.048 167.223 189.836 1.00 56.09 51 THR TB CA 1
ATOM 11720 C C . THR I 1 51 ? 148.033 166.136 190.914 1.00 54.72 51 THR TB C 1
ATOM 11721 O O . THR I 1 51 ? 147.057 166.048 191.657 1.00 57.68 51 THR TB O 1
ATOM 11725 N N . ARG I 1 52 ? 149.106 165.344 191.033 1.00 53.31 52 ARG TB N 1
ATOM 11726 C CA . ARG I 1 52 ? 149.175 164.343 192.086 1.00 55.08 52 ARG TB CA 1
ATOM 11727 C C . ARG I 1 52 ? 149.426 164.984 193.438 1.00 54.44 52 ARG TB C 1
ATOM 11728 O O . ARG I 1 52 ? 149.987 166.065 193.517 1.00 55.17 52 ARG TB O 1
ATOM 11736 N N . GLY I 1 53 ? 148.994 164.285 194.493 1.00 54.46 53 GLY TB N 1
ATOM 11737 C CA . GLY I 1 53 ? 149.009 164.833 195.838 1.00 55.20 53 GLY TB CA 1
ATOM 11738 C C . GLY I 1 53 ? 148.024 165.991 195.993 1.00 57.05 53 GLY TB C 1
ATOM 11739 O O . GLY I 1 53 ? 147.084 166.142 195.211 1.00 58.81 53 GLY TB O 1
ATOM 11740 N N . THR I 1 54 ? 148.247 166.811 197.025 1.00 59.23 54 THR TB N 1
ATOM 11741 C CA . THR I 1 54 ? 147.351 167.906 197.372 1.00 59.70 54 THR TB CA 1
ATOM 11742 C C . THR I 1 54 ? 148.138 169.213 197.344 1.00 58.98 54 THR TB C 1
ATOM 11743 O O . THR I 1 54 ? 149.326 169.229 197.672 1.00 60.83 54 THR TB O 1
ATOM 11747 N N . VAL I 1 55 ? 147.472 170.314 196.981 1.00 58.18 55 VAL TB N 1
ATOM 11748 C CA . VAL I 1 55 ? 148.103 171.624 197.056 1.00 59.05 55 VAL TB CA 1
ATOM 11749 C C . VAL I 1 55 ? 148.211 172.038 198.517 1.00 59.67 55 VAL TB C 1
ATOM 11750 O O . VAL I 1 55 ? 147.217 172.108 199.234 1.00 62.30 55 VAL TB O 1
ATOM 11754 N N . LEU I 1 56 ? 149.446 172.302 198.941 1.00 60.11 56 LEU TB N 1
ATOM 11755 C CA . LEU I 1 56 ? 149.710 172.899 200.231 1.00 61.32 56 LEU TB CA 1
ATOM 11756 C C . LEU I 1 56 ? 149.628 174.418 200.065 1.00 62.47 56 LEU TB C 1
ATOM 11757 O O . LEU I 1 56 ? 148.644 175.021 200.481 1.00 64.23 56 LEU TB O 1
ATOM 11762 N N . ARG I 1 57 ? 150.631 175.023 199.407 1.00 64.21 57 ARG TB N 1
ATOM 11763 C CA . ARG I 1 57 ? 150.688 176.464 199.238 1.00 64.88 57 ARG TB CA 1
ATOM 11764 C C . ARG I 1 57 ? 150.247 176.862 197.838 1.00 64.75 57 ARG TB C 1
ATOM 11765 O O . ARG I 1 57 ? 150.699 176.336 196.837 1.00 65.76 57 ARG TB O 1
ATOM 11773 N N . ASN I 1 58 ? 149.370 177.845 197.827 1.00 67.52 58 ASN TB N 1
ATOM 11774 C CA . ASN I 1 58 ? 148.460 178.118 196.741 1.00 66.37 58 ASN TB CA 1
ATOM 11775 C C . ASN I 1 58 ? 148.854 179.400 195.991 1.00 66.46 58 ASN TB C 1
ATOM 11776 O O . ASN I 1 58 ? 148.632 179.535 194.783 1.00 65.20 58 ASN TB O 1
ATOM 11781 N N . PHE I 1 59 ? 149.421 180.359 196.739 1.00 65.22 59 PHE TB N 1
ATOM 11782 C CA . PHE I 1 59 ? 149.807 181.699 196.309 1.00 64.73 59 PHE TB CA 1
ATOM 11783 C C . PHE I 1 59 ? 148.655 182.566 195.801 1.00 65.85 59 PHE TB C 1
ATOM 11784 O O . PHE I 1 59 ? 148.909 183.661 195.302 1.00 69.01 59 PHE TB O 1
ATOM 11792 N N . GLU I 1 60 ? 147.398 182.155 196.013 1.00 67.52 60 GLU TB N 1
ATOM 11793 C CA . GLU I 1 60 ? 146.231 182.947 195.636 1.00 70.22 60 GLU TB CA 1
ATOM 11794 C C . GLU I 1 60 ? 145.975 184.100 196.618 1.00 72.22 60 GLU TB C 1
ATOM 11795 O O . GLU I 1 60 ? 145.181 184.993 196.325 1.00 74.98 60 GLU TB O 1
ATOM 11801 N N . ASP I 1 61 ? 146.654 184.086 197.774 1.00 74.51 61 ASP TB N 1
ATOM 11802 C CA . ASP I 1 61 ? 146.644 185.176 198.740 1.00 77.25 61 ASP TB CA 1
ATOM 11803 C C . ASP I 1 61 ? 148.035 185.284 199.367 1.00 76.79 61 ASP TB C 1
ATOM 11804 O O . ASP I 1 61 ? 148.420 184.436 200.168 1.00 78.01 61 ASP TB O 1
ATOM 11809 N N . LEU I 1 62 ? 148.776 186.351 199.035 1.00 75.88 62 LEU TB N 1
ATOM 11810 C CA . LEU I 1 62 ? 150.149 186.480 199.504 1.00 75.44 62 LEU TB CA 1
ATOM 11811 C C . LEU I 1 62 ? 150.245 187.088 200.907 1.00 77.47 62 LEU TB C 1
ATOM 11812 O O . LEU I 1 62 ? 151.358 187.282 201.395 1.00 79.75 62 LEU TB O 1
ATOM 11817 N N . SER I 1 63 ? 149.114 187.323 201.597 1.00 78.29 63 SER TB N 1
ATOM 11818 C CA . SER I 1 63 ? 149.083 187.896 202.942 1.00 79.36 63 SER TB CA 1
ATOM 11819 C C . SER I 1 63 ? 149.748 186.986 203.977 1.00 77.90 63 SER TB C 1
ATOM 11820 O O . SER I 1 63 ? 150.345 187.468 204.942 1.00 79.16 63 SER TB O 1
ATOM 11823 N N . GLY I 1 64 ? 149.618 185.663 203.798 1.00 75.50 64 GLY TB N 1
ATOM 11824 C CA . GLY I 1 64 ? 150.177 184.669 204.704 1.00 73.72 64 GLY TB CA 1
ATOM 11825 C C . GLY I 1 64 ? 151.702 184.554 204.633 1.00 73.39 64 GLY TB C 1
ATOM 11826 O O . GLY I 1 64 ? 152.307 183.938 205.501 1.00 75.77 64 GLY TB O 1
ATOM 11827 N N . TRP I 1 65 ? 152.312 185.162 203.608 1.00 71.49 65 TRP TB N 1
ATOM 11828 C CA . TRP I 1 65 ? 153.739 185.120 203.344 1.00 71.17 65 TRP TB CA 1
ATOM 11829 C C . TRP I 1 65 ? 154.436 186.408 203.784 1.00 73.54 65 TRP TB C 1
ATOM 11830 O O . TRP I 1 65 ? 154.003 187.513 203.468 1.00 77.08 65 TRP TB O 1
ATOM 11841 N N . THR I 1 66 ? 155.567 186.256 204.480 1.00 75.84 66 THR TB N 1
ATOM 11842 C CA . THR I 1 66 ? 156.446 187.356 204.856 1.00 77.92 66 THR TB CA 1
ATOM 11843 C C . THR I 1 66 ? 157.720 187.276 204.018 1.00 78.96 66 THR TB C 1
ATOM 11844 O O . THR I 1 66 ? 158.375 186.240 204.004 1.00 79.95 66 THR TB O 1
ATOM 11848 N N . ALA I 1 67 ? 158.089 188.368 203.335 1.00 80.31 67 ALA TB N 1
ATOM 11849 C CA . ALA I 1 67 ? 159.388 188.446 202.682 1.00 80.41 67 ALA TB CA 1
ATOM 11850 C C . ALA I 1 67 ? 160.459 188.813 203.713 1.00 82.21 67 ALA TB C 1
ATOM 11851 O O . ALA I 1 67 ? 160.528 189.953 204.170 1.00 85.07 67 ALA TB O 1
ATOM 11853 N N . ASN I 1 68 ? 161.263 187.821 204.103 1.00 83.81 68 ASN TB N 1
ATOM 11854 C CA . ASN I 1 68 ? 162.321 187.976 205.081 1.00 86.76 68 ASN TB CA 1
ATOM 11855 C C . ASN I 1 68 ? 163.514 188.705 204.459 1.00 87.06 68 ASN TB C 1
ATOM 11856 O O . ASN I 1 68 ? 164.032 189.670 205.026 1.00 89.17 68 ASN TB O 1
ATOM 11861 N N . ILE I 1 69 ? 163.925 188.253 203.265 1.00 86.03 69 ILE TB N 1
ATOM 11862 C CA . ILE I 1 69 ? 164.867 188.958 202.395 1.00 88.01 69 ILE TB CA 1
ATOM 11863 C C . ILE I 1 69 ? 164.396 188.826 200.950 1.00 83.60 69 ILE TB C 1
ATOM 11864 O O . ILE I 1 69 ? 163.660 187.906 200.617 1.00 82.71 69 ILE TB O 1
ATOM 11869 N N . GLY I 1 70 ? 164.802 189.772 200.099 1.00 81.66 70 GLY TB N 1
ATOM 11870 C CA . GLY I 1 70 ? 164.186 189.921 198.789 1.00 78.45 70 GLY TB CA 1
ATOM 11871 C C . GLY I 1 70 ? 162.753 190.451 198.887 1.00 78.30 70 GLY TB C 1
ATOM 11872 O O . GLY I 1 70 ? 162.366 191.059 199.885 1.00 80.12 70 GLY TB O 1
ATOM 11873 N N . SER I 1 71 ? 161.967 190.216 197.830 1.00 77.54 71 SER TB N 1
ATOM 11874 C CA . SER I 1 71 ? 160.639 190.792 197.694 1.00 77.91 71 SER TB CA 1
ATOM 11875 C C . SER I 1 71 ? 159.691 189.821 196.993 1.00 77.17 71 SER TB C 1
ATOM 11876 O O . SER I 1 71 ? 160.102 188.991 196.176 1.00 78.16 71 SER TB O 1
ATOM 11879 N N . LEU I 1 72 ? 158.405 189.972 197.316 1.00 76.92 72 LEU TB N 1
ATOM 11880 C CA . LEU I 1 72 ? 157.357 189.073 196.875 1.00 74.20 72 LEU TB CA 1
ATOM 11881 C C . LEU I 1 72 ? 156.196 189.903 196.331 1.00 74.39 72 LEU TB C 1
ATOM 11882 O O . LEU I 1 72 ? 155.745 190.844 196.978 1.00 77.19 72 LEU TB O 1
ATOM 11887 N N . SER I 1 73 ? 155.712 189.547 195.136 1.00 72.91 73 SER TB N 1
ATOM 11888 C CA . SER I 1 73 ? 154.574 190.230 194.540 1.00 73.46 73 SER TB CA 1
ATOM 11889 C C . SER I 1 73 ? 153.687 189.242 193.785 1.00 72.88 73 SER TB C 1
ATOM 11890 O O . SER I 1 73 ? 154.121 188.158 193.398 1.00 73.83 73 SER TB O 1
ATOM 11893 N N . ALA I 1 74 ? 152.418 189.616 193.611 1.00 73.33 74 ALA TB N 1
ATOM 11894 C CA . ALA I 1 74 ? 151.475 188.798 192.864 1.00 71.86 74 ALA TB CA 1
ATOM 11895 C C . ALA I 1 74 ? 151.764 188.903 191.369 1.00 73.21 74 ALA TB C 1
ATOM 11896 O O . ALA I 1 74 ? 151.943 189.992 190.826 1.00 75.77 74 ALA TB O 1
ATOM 11898 N N . GLU I 1 75 ? 151.785 187.747 190.707 1.00 73.83 75 GLU TB N 1
ATOM 11899 C CA . GLU I 1 75 ? 151.759 187.675 189.259 1.00 75.66 75 GLU TB CA 1
ATOM 11900 C C . GLU I 1 75 ? 150.378 187.172 188.844 1.00 75.61 75 GLU TB C 1
ATOM 11901 O O . GLU I 1 75 ? 150.007 186.043 189.155 1.00 76.10 75 GLU TB O 1
ATOM 11907 N N . THR I 1 76 ? 149.613 188.034 188.161 1.00 75.66 76 THR TB N 1
ATOM 11908 C CA . THR I 1 76 ? 148.243 187.739 187.749 1.00 75.90 76 THR TB CA 1
ATOM 11909 C C . THR I 1 76 ? 148.116 187.513 186.237 1.00 75.86 76 THR TB C 1
ATOM 11910 O O . THR I 1 76 ? 147.099 187.023 185.766 1.00 77.64 76 THR TB O 1
ATOM 11914 N N . SER I 1 77 ? 149.163 187.844 185.470 1.00 76.74 77 SER TB N 1
ATOM 11915 C CA . SER I 1 77 ? 149.206 187.695 184.021 1.00 78.75 77 SER TB CA 1
ATOM 11916 C C . SER I 1 77 ? 149.891 186.389 183.602 1.00 79.00 77 SER TB C 1
ATOM 11917 O O . SER I 1 77 ? 149.457 185.740 182.661 1.00 82.22 77 SER TB O 1
ATOM 11920 N N . ASP I 1 78 ? 150.955 186.004 184.315 1.00 76.23 78 ASP TB N 1
ATOM 11921 C CA . ASP I 1 78 ? 151.741 184.823 184.007 1.00 72.74 78 ASP TB CA 1
ATOM 11922 C C . ASP I 1 78 ? 151.533 183.765 185.094 1.00 70.78 78 ASP TB C 1
ATOM 11923 O O . ASP I 1 78 ? 152.345 183.581 186.007 1.00 70.55 78 ASP TB O 1
ATOM 11928 N N . VAL I 1 79 ? 150.402 183.069 184.998 1.00 66.64 79 VAL TB N 1
ATOM 11929 C CA . VAL I 1 79 ? 149.921 182.253 186.098 1.00 64.19 79 VAL TB CA 1
ATOM 11930 C C . VAL I 1 79 ? 150.040 180.790 185.707 1.00 62.85 79 VAL TB C 1
ATOM 11931 O O . VAL I 1 79 ? 149.603 180.385 184.633 1.00 64.48 79 VAL TB O 1
ATOM 11935 N N . TYR I 1 80 ? 150.612 179.992 186.609 1.00 60.04 80 TYR TB N 1
ATOM 11936 C CA . TYR I 1 80 ? 150.585 178.553 186.436 1.00 58.38 80 TYR TB CA 1
ATOM 11937 C C . TYR I 1 80 ? 149.180 178.017 186.715 1.00 59.97 80 TYR TB C 1
ATOM 11938 O O . TYR I 1 80 ? 148.540 177.442 185.835 1.00 62.21 80 TYR TB O 1
ATOM 11947 N N . VAL I 1 81 ? 148.697 178.245 187.941 1.00 61.01 81 VAL TB N 1
ATOM 11948 C CA . VAL I 1 81 ? 147.497 177.607 188.457 1.00 62.02 81 VAL TB CA 1
ATOM 11949 C C . VAL I 1 81 ? 146.715 178.628 189.285 1.00 61.33 81 VAL TB C 1
ATOM 11950 O O . VAL I 1 81 ? 147.274 179.268 190.178 1.00 62.28 81 VAL TB O 1
ATOM 11954 N N . GLY I 1 82 ? 145.418 178.769 188.981 1.00 59.90 82 GLY TB N 1
ATOM 11955 C CA . GLY I 1 82 ? 144.530 179.627 189.751 1.00 60.08 82 GLY TB CA 1
ATOM 11956 C C . GLY I 1 82 ? 144.440 181.037 189.176 1.00 61.01 82 GLY TB C 1
ATOM 11957 O O . GLY I 1 82 ? 144.614 181.239 187.975 1.00 61.21 82 GLY TB O 1
ATOM 11958 N N . SER I 1 83 ? 144.144 182.011 190.047 1.00 62.77 83 SER TB N 1
ATOM 11959 C CA . SER I 1 83 ? 144.067 183.421 189.697 1.00 63.03 83 SER TB CA 1
ATOM 11960 C C . SER I 1 83 ? 145.449 184.069 189.662 1.00 63.87 83 SER TB C 1
ATOM 11961 O O . SER I 1 83 ? 145.639 185.049 188.935 1.00 66.14 83 SER TB O 1
ATOM 11964 N N . GLN I 1 84 ? 146.405 183.537 190.445 1.00 63.87 84 GLN TB N 1
ATOM 11965 C CA . GLN I 1 84 ? 147.736 184.123 190.518 1.00 65.06 84 GLN TB CA 1
ATOM 11966 C C . GLN I 1 84 ? 148.832 183.137 190.937 1.00 64.91 84 GLN TB C 1
ATOM 11967 O O . GLN I 1 84 ? 148.608 182.039 191.448 1.00 63.86 84 GLN TB O 1
ATOM 11973 N N . SER I 1 85 ? 150.059 183.600 190.704 1.00 65.16 85 SER TB N 1
ATOM 11974 C CA . SER I 1 85 ? 151.313 182.981 191.086 1.00 64.64 85 SER TB CA 1
ATOM 11975 C C . SER I 1 85 ? 152.156 184.052 191.794 1.00 63.51 85 SER TB C 1
ATOM 11976 O O . SER I 1 85 ? 151.742 185.203 191.910 1.00 65.97 85 SER TB O 1
ATOM 11979 N N . ALA I 1 86 ? 153.318 183.675 192.332 1.00 63.54 86 ALA TB N 1
ATOM 11980 C CA . ALA I 1 86 ? 154.157 184.578 193.106 1.00 64.62 86 ALA TB CA 1
ATOM 11981 C C . ALA I 1 86 ? 155.434 184.907 192.332 1.00 65.37 86 ALA TB C 1
ATOM 11982 O O . ALA I 1 86 ? 156.139 184.007 191.891 1.00 66.62 86 ALA TB O 1
ATOM 11984 N N . ARG I 1 87 ? 155.754 186.200 192.201 1.00 66.89 87 ARG TB N 1
ATOM 11985 C CA . ARG I 1 87 ? 157.049 186.648 191.717 1.00 68.37 87 ARG TB CA 1
ATOM 11986 C C . ARG I 1 87 ? 157.988 186.857 192.903 1.00 68.43 87 ARG TB C 1
ATOM 11987 O O . ARG I 1 87 ? 157.724 187.666 193.786 1.00 71.41 87 ARG TB O 1
ATOM 11995 N N . LEU I 1 88 ? 159.109 186.129 192.880 1.00 69.31 88 LEU TB N 1
ATOM 11996 C CA . LEU I 1 88 ? 160.191 186.275 193.840 1.00 70.81 88 LEU TB CA 1
ATOM 11997 C C . LEU I 1 88 ? 161.290 187.104 193.186 1.00 71.51 88 LEU TB C 1
ATOM 11998 O O . LEU I 1 88 ? 161.834 186.737 192.151 1.00 72.27 88 LEU TB O 1
ATOM 12003 N N . THR I 1 89 ? 161.586 188.259 193.785 1.00 74.26 89 THR TB N 1
ATOM 12004 C CA . THR I 1 89 ? 162.513 189.205 193.184 1.00 76.35 89 THR TB CA 1
ATOM 12005 C C . THR I 1 89 ? 163.544 189.639 194.220 1.00 76.68 89 THR TB C 1
ATOM 12006 O O . THR I 1 89 ? 163.193 189.943 195.355 1.00 78.63 89 THR TB O 1
ATOM 12010 N N . ALA I 1 90 ? 164.812 189.714 193.806 1.00 76.81 90 ALA TB N 1
ATOM 12011 C CA . ALA I 1 90 ? 165.868 190.214 194.669 1.00 78.11 90 ALA TB CA 1
ATOM 12012 C C . ALA I 1 90 ? 166.940 190.930 193.851 1.00 79.56 90 ALA TB C 1
ATOM 12013 O O . ALA I 1 90 ? 167.193 190.570 192.701 1.00 79.43 90 ALA TB O 1
ATOM 12015 N N . SER I 1 91 ? 167.556 191.951 194.467 1.00 82.01 91 SER TB N 1
ATOM 12016 C CA . SER I 1 91 ? 168.764 192.597 193.974 1.00 82.42 91 SER TB CA 1
ATOM 12017 C C . SER I 1 91 ? 169.886 192.413 194.993 1.00 83.59 91 SER TB C 1
ATOM 12018 O O . SER I 1 91 ? 169.704 192.734 196.168 1.00 84.81 91 SER TB O 1
ATOM 12021 N N . SER I 1 92 ? 171.028 191.868 194.540 1.00 84.67 92 SER TB N 1
ATOM 12022 C CA . SER I 1 92 ? 172.233 191.639 195.335 1.00 86.03 92 SER TB CA 1
ATOM 12023 C C . SER I 1 92 ? 171.941 190.973 196.684 1.00 85.59 92 SER TB C 1
ATOM 12024 O O . SER I 1 92 ? 172.554 191.304 197.700 1.00 87.94 92 SER TB O 1
ATOM 12027 N N . SER I 1 93 ? 171.021 189.995 196.681 1.00 84.28 93 SER TB N 1
ATOM 12028 C CA . SER I 1 93 ? 170.553 189.307 197.878 1.00 84.91 93 SER TB CA 1
ATOM 12029 C C . SER I 1 93 ? 169.865 187.996 197.500 1.00 83.65 93 SER TB C 1
ATOM 12030 O O . SER I 1 93 ? 169.567 187.757 196.335 1.00 83.10 93 SER TB O 1
ATOM 12033 N N . ALA I 1 94 ? 169.646 187.124 198.488 1.00 83.36 94 ALA TB N 1
ATOM 12034 C CA . ALA I 1 94 ? 168.752 185.988 198.307 1.00 81.51 94 ALA TB CA 1
ATOM 12035 C C . ALA I 1 94 ? 167.301 186.437 198.497 1.00 81.27 94 ALA TB C 1
ATOM 12036 O O . ALA I 1 94 ? 167.026 187.459 199.129 1.00 84.97 94 ALA TB O 1
ATOM 12038 N N . VAL I 1 95 ? 166.357 185.635 197.997 1.00 79.87 95 VAL TB N 1
ATOM 12039 C CA . VAL I 1 95 ? 164.969 185.785 198.405 1.00 79.52 95 VAL TB CA 1
ATOM 12040 C C . VAL I 1 95 ? 164.621 184.666 199.396 1.00 77.96 95 VAL TB C 1
ATOM 12041 O O . VAL I 1 95 ? 165.073 183.533 199.256 1.00 76.90 95 VAL TB O 1
ATOM 12045 N N . ASP I 1 96 ? 163.900 185.025 200.465 1.00 77.83 96 ASP TB N 1
ATOM 12046 C CA . ASP I 1 96 ? 163.441 184.122 201.508 1.00 76.71 96 ASP TB CA 1
ATOM 12047 C C . ASP I 1 96 ? 162.048 184.611 201.891 1.00 74.47 96 ASP TB C 1
ATOM 12048 O O . ASP I 1 96 ? 161.885 185.726 202.383 1.00 76.20 96 ASP TB O 1
ATOM 12053 N N . ILE I 1 97 ? 161.039 183.795 201.586 1.00 70.43 97 ILE TB N 1
ATOM 12054 C CA . ILE I 1 97 ? 159.650 184.092 201.902 1.00 68.87 97 ILE TB CA 1
ATOM 12055 C C . ILE I 1 97 ? 159.149 183.019 202.865 1.00 68.79 97 ILE TB C 1
ATOM 12056 O O . ILE I 1 97 ? 159.474 181.849 202.708 1.00 69.68 97 ILE TB O 1
ATOM 12061 N N . ARG I 1 98 ? 158.361 183.419 203.873 1.00 68.56 98 ARG TB N 1
ATOM 12062 C CA . ARG I 1 98 ? 157.979 182.531 204.965 1.00 68.06 98 ARG TB CA 1
ATOM 12063 C C . ARG I 1 98 ? 156.473 182.515 205.185 1.00 67.74 98 ARG TB C 1
ATOM 12064 O O . ARG I 1 98 ? 155.844 183.564 205.296 1.00 69.70 98 ARG TB O 1
ATOM 12072 N N . TYR I 1 99 ? 155.923 181.305 205.304 1.00 65.92 99 TYR TB N 1
ATOM 12073 C CA . TYR I 1 99 ? 154.527 181.092 205.630 1.00 65.81 99 TYR TB CA 1
ATOM 12074 C C . TYR I 1 99 ? 154.434 180.406 206.991 1.00 66.33 99 TYR TB C 1
ATOM 12075 O O . TYR I 1 99 ? 154.908 179.286 207.145 1.00 68.00 99 TYR TB O 1
ATOM 12084 N N . SER I 1 100 ? 153.807 181.066 207.969 1.00 68.94 100 SER TB N 1
ATOM 12085 C CA . SER I 1 100 ? 153.573 180.448 209.264 1.00 70.10 100 SER TB CA 1
ATOM 12086 C C . SER I 1 100 ? 152.229 179.720 209.259 1.00 71.08 100 SER TB C 1
ATOM 12087 O O . SER I 1 100 ? 151.194 180.276 208.890 1.00 72.08 100 SER TB O 1
ATOM 12090 N N . PHE I 1 101 ? 152.255 178.450 209.658 1.00 72.54 101 PHE TB N 1
ATOM 12091 C CA . PHE I 1 101 ? 151.044 177.655 209.742 1.00 74.34 101 PHE TB CA 1
ATOM 12092 C C . PHE I 1 101 ? 150.245 178.059 210.980 1.00 78.26 101 PHE TB C 1
ATOM 12093 O O . PHE I 1 101 ? 150.815 178.309 212.040 1.00 80.14 101 PHE TB O 1
ATOM 12101 N N . GLY I 1 102 ? 148.912 178.086 210.847 1.00 81.51 102 GLY TB N 1
ATOM 12102 C CA . GLY I 1 102 ? 148.010 178.377 211.956 1.00 86.34 102 GLY TB CA 1
ATOM 12103 C C . GLY I 1 102 ? 148.100 177.358 213.096 1.00 88.38 102 GLY TB C 1
ATOM 12104 O O . GLY I 1 102 ? 147.774 177.660 214.242 1.00 92.40 102 GLY TB O 1
ATOM 12105 N N . THR I 1 103 ? 148.535 176.137 212.761 1.00 87.80 103 THR TB N 1
ATOM 12106 C CA . THR I 1 103 ? 148.687 175.023 213.688 1.00 89.59 103 THR TB CA 1
ATOM 12107 C C . THR I 1 103 ? 149.871 174.164 213.241 1.00 87.02 103 THR TB C 1
ATOM 12108 O O . THR I 1 103 ? 150.202 174.145 212.060 1.00 86.83 103 THR TB O 1
ATOM 12112 N N . ALA I 1 104 ? 150.484 173.420 214.171 1.00 84.06 104 ALA TB N 1
ATOM 12113 C CA . ALA I 1 104 ? 151.615 172.553 213.869 1.00 81.21 104 ALA TB CA 1
ATOM 12114 C C . ALA I 1 104 ? 151.259 171.511 212.803 1.00 80.37 104 ALA TB C 1
ATOM 12115 O O . ALA I 1 104 ? 150.262 170.794 212.905 1.00 81.92 104 ALA TB O 1
ATOM 12117 N N . GLN I 1 105 ? 152.092 171.438 211.758 1.00 78.53 105 GLN TB N 1
ATOM 12118 C CA . GLN I 1 105 ? 151.932 170.471 210.682 1.00 77.47 105 GLN TB CA 1
ATOM 12119 C C . GLN I 1 105 ? 152.808 169.243 210.911 1.00 76.91 105 GLN TB C 1
ATOM 12120 O O . GLN I 1 105 ? 153.950 169.339 211.360 1.00 78.22 105 GLN TB O 1
ATOM 12126 N N . ASP I 1 106 ? 152.270 168.083 210.534 1.00 76.92 106 ASP TB N 1
ATOM 12127 C CA . ASP I 1 106 ? 153.026 166.845 210.491 1.00 76.61 106 ASP TB CA 1
ATOM 12128 C C . ASP I 1 106 ? 153.315 166.495 209.031 1.00 75.63 106 ASP TB C 1
ATOM 12129 O O . ASP I 1 106 ? 152.404 166.194 208.258 1.00 76.73 106 ASP TB O 1
ATOM 12134 N N . PHE I 1 107 ? 154.603 166.526 208.667 1.00 73.27 107 PHE TB N 1
ATOM 12135 C CA . PHE I 1 107 ? 155.040 166.211 207.317 1.00 72.46 107 PHE TB CA 1
ATOM 12136 C C . PHE I 1 107 ? 155.857 164.915 207.267 1.00 74.20 107 PHE TB C 1
ATOM 12137 O O . PHE I 1 107 ? 156.659 164.740 206.351 1.00 75.37 107 PHE TB O 1
ATOM 12145 N N . THR I 1 108 ? 155.653 163.991 208.224 1.00 75.06 108 THR TB N 1
ATOM 12146 C CA . THR I 1 108 ? 156.237 162.653 208.147 1.00 76.16 108 THR TB CA 1
ATOM 12147 C C . THR I 1 108 ? 155.895 161.995 206.810 1.00 74.78 108 THR TB C 1
ATOM 12148 O O . THR I 1 108 ? 154.728 161.892 206.441 1.00 74.71 108 THR TB O 1
ATOM 12152 N N . GLY I 1 109 ? 156.935 161.566 206.083 1.00 73.44 109 GLY TB N 1
ATOM 12153 C CA . GLY I 1 109 ? 156.785 160.865 204.817 1.00 71.23 109 GLY TB CA 1
ATOM 12154 C C . GLY I 1 109 ? 156.085 161.679 203.724 1.00 70.62 109 GLY TB C 1
ATOM 12155 O O . GLY I 1 109 ? 155.549 161.095 202.780 1.00 71.84 109 GLY TB O 1
ATOM 12156 N N . LYS I 1 110 ? 156.115 163.017 203.817 1.00 69.26 110 LYS TB N 1
ATOM 12157 C CA . LYS I 1 110 ? 155.581 163.881 202.769 1.00 67.47 110 LYS TB CA 1
ATOM 12158 C C . LYS I 1 110 ? 156.722 164.411 201.904 1.00 66.32 110 LYS TB C 1
ATOM 12159 O O . LYS I 1 110 ? 157.742 164.884 202.411 1.00 68.66 110 LYS TB O 1
ATOM 12165 N N . GLY I 1 111 ? 156.532 164.321 200.584 1.00 63.33 111 GLY TB N 1
ATOM 12166 C CA . GLY I 1 111 ? 157.461 164.866 199.608 1.00 62.06 111 GLY TB CA 1
ATOM 12167 C C . GLY I 1 111 ? 156.929 166.162 199.000 1.00 59.56 111 GLY TB C 1
ATOM 12168 O O . GLY I 1 111 ? 155.727 166.304 198.812 1.00 59.59 111 GLY TB O 1
ATOM 12169 N N . PHE I 1 112 ? 157.843 167.086 198.673 1.00 59.78 112 PHE TB N 1
ATOM 12170 C CA . PHE I 1 112 ? 157.485 168.440 198.276 1.00 57.92 112 PHE TB CA 1
ATOM 12171 C C . PHE I 1 112 ? 157.788 168.696 196.806 1.00 57.10 112 PHE TB C 1
ATOM 12172 O O . PHE I 1 112 ? 158.801 168.268 196.262 1.00 57.92 112 PHE TB O 1
ATOM 12180 N N . SER I 1 113 ? 156.896 169.453 196.177 1.00 56.53 113 SER TB N 1
ATOM 12181 C CA . SER I 1 113 ? 157.001 169.774 194.769 1.00 56.35 113 SER TB CA 1
ATOM 12182 C C . SER I 1 113 ? 156.509 171.202 194.559 1.00 55.82 113 SER TB C 1
ATOM 12183 O O . SER I 1 113 ? 155.625 171.645 195.275 1.00 56.09 113 SER TB O 1
ATOM 12186 N N . MET I 1 114 ? 157.037 171.927 193.566 1.00 55.40 114 MET TB N 1
ATOM 12187 C CA . MET I 1 114 ? 156.595 173.295 193.326 1.00 56.29 114 MET TB CA 1
ATOM 12188 C C . MET I 1 114 ? 156.664 173.613 191.830 1.00 56.22 114 MET TB C 1
ATOM 12189 O O . MET I 1 114 ? 157.497 173.067 191.107 1.00 56.71 114 MET TB O 1
ATOM 12194 N N . ALA I 1 115 ? 155.760 174.477 191.361 1.00 56.78 115 ALA TB N 1
ATOM 12195 C CA . ALA I 1 115 ? 155.811 174.998 190.006 1.00 56.82 115 ALA TB CA 1
ATOM 12196 C C . ALA I 1 115 ? 156.769 176.185 189.955 1.00 57.58 115 ALA TB C 1
ATOM 12197 O O . ALA I 1 115 ? 156.779 177.031 190.847 1.00 59.01 115 ALA TB O 1
ATOM 12199 N N . LEU I 1 116 ? 157.564 176.253 188.889 1.00 60.80 116 LEU TB N 1
ATOM 12200 C CA . LEU I 1 116 ? 158.661 177.201 188.800 1.00 63.73 116 LEU TB CA 1
ATOM 12201 C C . LEU I 1 116 ? 158.772 177.738 187.371 1.00 63.26 116 LEU TB C 1
ATOM 12202 O O . LEU I 1 116 ? 158.629 176.978 186.418 1.00 63.92 116 LEU TB O 1
ATOM 12207 N N . LYS I 1 117 ? 159.050 179.045 187.221 1.00 62.72 117 LYS TB N 1
ATOM 12208 C CA . LYS I 1 117 ? 159.561 179.613 185.980 1.00 62.32 117 LYS TB CA 1
ATOM 12209 C C . LYS I 1 117 ? 160.695 180.602 186.276 1.00 61.96 117 LYS TB C 1
ATOM 12210 O O . LYS I 1 117 ? 160.536 181.502 187.089 1.00 63.46 117 LYS TB O 1
ATOM 12216 N N . ARG I 1 118 ? 161.841 180.448 185.597 1.00 62.88 118 ARG TB N 1
ATOM 12217 C CA . ARG I 1 118 ? 162.956 181.378 185.693 1.00 64.87 118 ARG TB CA 1
ATOM 12218 C C . ARG I 1 118 ? 162.745 182.496 184.675 1.00 66.47 118 ARG TB C 1
ATOM 12219 O O . ARG I 1 118 ? 162.687 182.226 183.478 1.00 68.00 118 ARG TB O 1
ATOM 12227 N N . ILE I 1 119 ? 162.617 183.738 185.152 1.00 68.47 119 ILE TB N 1
ATOM 12228 C CA . ILE I 1 119 ? 162.589 184.880 184.252 1.00 70.44 119 ILE TB CA 1
ATOM 12229 C C . ILE I 1 119 ? 164.028 185.356 184.064 1.00 73.01 119 ILE TB C 1
ATOM 12230 O O . ILE I 1 119 ? 164.536 185.386 182.946 1.00 76.27 119 ILE TB O 1
ATOM 12235 N N . ASP I 1 120 ? 164.690 185.684 185.176 1.00 75.76 120 ASP TB N 1
ATOM 12236 C CA . ASP I 1 120 ? 166.046 186.198 185.166 1.00 78.16 120 ASP TB CA 1
ATOM 12237 C C . ASP I 1 120 ? 166.773 185.774 186.439 1.00 76.43 120 ASP TB C 1
ATOM 12238 O O . ASP I 1 120 ? 166.284 185.981 187.537 1.00 77.24 120 ASP TB O 1
ATOM 12243 N N . VAL I 1 121 ? 167.962 185.191 186.296 1.00 74.12 121 VAL TB N 1
ATOM 12244 C CA . VAL I 1 121 ? 168.903 185.082 187.401 1.00 74.11 121 VAL TB CA 1
ATOM 12245 C C . VAL I 1 121 ? 170.252 185.496 186.827 1.00 75.82 121 VAL TB C 1
ATOM 12246 O O . VAL I 1 121 ? 170.605 185.075 185.727 1.00 76.23 121 VAL TB O 1
ATOM 12250 N N . SER I 1 122 ? 171.001 186.339 187.551 1.00 77.22 122 SER TB N 1
ATOM 12251 C CA . SER I 1 122 ? 172.323 186.758 187.100 1.00 78.91 122 SER TB CA 1
ATOM 12252 C C . SER I 1 122 ? 173.242 187.128 188.266 1.00 79.55 122 SER TB C 1
ATOM 12253 O O . SER I 1 122 ? 172.794 187.482 189.356 1.00 80.11 122 SER TB O 1
ATOM 12256 N N . GLY I 1 123 ? 174.552 187.086 187.999 1.00 81.58 123 GLY TB N 1
ATOM 12257 C CA . GLY I 1 123 ? 175.575 187.294 189.011 1.00 84.04 123 GLY TB CA 1
ATOM 12258 C C . GLY I 1 123 ? 176.644 186.215 188.877 1.00 84.84 123 GLY TB C 1
ATOM 12259 O O . GLY I 1 123 ? 177.118 185.960 187.772 1.00 85.79 123 GLY TB O 1
ATOM 12260 N N . SER I 1 124 ? 176.954 185.542 189.994 1.00 86.62 124 SER TB N 1
ATOM 12261 C CA . SER I 1 124 ? 177.874 184.409 190.031 1.00 87.82 124 SER TB CA 1
ATOM 12262 C C . SER I 1 124 ? 177.450 183.290 189.077 1.00 87.14 124 SER TB C 1
ATOM 12263 O O . SER I 1 124 ? 178.296 182.560 188.551 1.00 89.72 124 SER TB O 1
ATOM 12266 N N . SER I 1 125 ? 176.130 183.150 188.883 1.00 83.20 125 SER TB N 1
ATOM 12267 C CA . SER I 1 125 ? 175.533 182.152 188.011 1.00 80.16 125 SER TB CA 1
ATOM 12268 C C . SER I 1 125 ? 174.217 182.673 187.433 1.00 77.53 125 SER TB C 1
ATOM 12269 O O . SER I 1 125 ? 173.571 183.543 188.011 1.00 77.87 125 SER TB O 1
ATOM 12272 N N . ASP I 1 126 ? 173.812 182.107 186.292 1.00 76.11 126 ASP TB N 1
ATOM 12273 C CA . ASP I 1 126 ? 172.495 182.331 185.709 1.00 76.94 126 ASP TB CA 1
ATOM 12274 C C . ASP I 1 126 ? 171.439 181.375 186.280 1.00 74.73 126 ASP TB C 1
ATOM 12275 O O . ASP I 1 126 ? 170.330 181.258 185.751 1.00 75.56 126 ASP TB O 1
ATOM 12280 N N . SER I 1 127 ? 171.774 180.700 187.382 1.00 72.67 127 SER TB N 1
ATOM 12281 C CA . SER I 1 127 ? 170.941 179.671 187.988 1.00 71.29 127 SER TB CA 1
ATOM 12282 C C . SER I 1 127 ? 171.052 179.740 189.510 1.00 69.60 127 SER TB C 1
ATOM 12283 O O . SER I 1 127 ? 171.995 180.316 190.054 1.00 72.28 127 SER TB O 1
ATOM 12286 N N . THR I 1 128 ? 170.072 179.152 190.205 1.00 68.28 128 THR TB N 1
ATOM 12287 C CA . THR I 1 128 ? 170.098 179.076 191.658 1.00 67.61 128 THR TB CA 1
ATOM 12288 C C . THR I 1 128 ? 169.505 177.758 192.135 1.00 66.99 128 THR TB C 1
ATOM 12289 O O . THR I 1 128 ? 168.559 177.243 191.545 1.00 67.37 128 THR TB O 1
ATOM 12293 N N . PRO I 1 129 ? 170.008 177.183 193.250 1.00 66.20 129 PRO TB N 1
ATOM 12294 C CA . PRO I 1 129 ? 169.181 176.296 194.058 1.00 65.78 129 PRO TB CA 1
ATOM 12295 C C . PRO I 1 129 ? 167.978 177.085 194.568 1.00 66.45 129 PRO TB C 1
ATOM 12296 O O . PRO I 1 129 ? 168.100 178.212 195.049 1.00 68.21 129 PRO TB O 1
ATOM 12300 N N . ILE I 1 130 ? 166.803 176.475 194.422 1.00 66.39 130 ILE TB N 1
ATOM 12301 C CA . ILE I 1 130 ? 165.609 176.920 195.107 1.00 67.55 130 ILE TB CA 1
ATOM 12302 C C . ILE I 1 130 ? 165.262 175.876 196.167 1.00 67.25 130 ILE TB C 1
ATOM 12303 O O . ILE I 1 130 ? 165.312 174.679 195.922 1.00 67.34 130 ILE TB O 1
ATOM 12308 N N . LYS I 1 131 ? 164.993 176.362 197.376 1.00 69.01 131 LYS TB N 1
ATOM 12309 C CA . LYS I 1 131 ? 164.901 175.550 198.576 1.00 69.35 131 LYS TB CA 1
ATOM 12310 C C . LYS I 1 131 ? 163.508 175.719 199.172 1.00 68.06 131 LYS TB C 1
ATOM 12311 O O . LYS I 1 131 ? 163.055 176.841 199.366 1.00 69.34 131 LYS TB O 1
ATOM 12317 N N . ILE I 1 132 ? 162.844 174.598 199.473 1.00 66.97 132 ILE TB N 1
ATOM 12318 C CA . ILE I 1 132 ? 161.722 174.577 200.399 1.00 66.89 132 ILE TB CA 1
ATOM 12319 C C . ILE I 1 132 ? 162.283 174.156 201.753 1.00 66.10 132 ILE TB C 1
ATOM 12320 O O . ILE I 1 132 ? 162.891 173.103 201.877 1.00 66.92 132 ILE TB O 1
ATOM 12325 N N . ARG I 1 133 ? 162.144 175.011 202.761 1.00 67.24 133 ARG TB N 1
ATOM 12326 C CA . ARG I 1 133 ? 162.541 174.647 204.107 1.00 68.45 133 ARG TB CA 1
ATOM 12327 C C . ARG I 1 133 ? 161.294 174.491 204.965 1.00 67.05 133 ARG TB C 1
ATOM 12328 O O . ARG I 1 133 ? 160.373 175.303 204.898 1.00 68.28 133 ARG TB O 1
ATOM 12336 N N . LEU I 1 134 ? 161.309 173.454 205.802 1.00 65.13 134 LEU TB N 1
ATOM 12337 C CA . LEU I 1 134 ? 160.356 173.326 206.890 1.00 65.19 134 LEU TB CA 1
ATOM 12338 C C . LEU I 1 134 ? 161.096 173.731 208.157 1.00 67.04 134 LEU TB C 1
ATOM 12339 O O . LEU I 1 134 ? 162.219 173.282 208.386 1.00 67.72 134 LEU TB O 1
ATOM 12344 N N . VAL I 1 135 ? 160.475 174.582 208.985 1.00 69.75 135 VAL TB N 1
ATOM 12345 C CA . VAL I 1 135 ? 161.063 174.978 210.257 1.00 73.22 135 VAL TB CA 1
ATOM 12346 C C . VAL I 1 135 ? 160.135 174.604 211.418 1.00 74.19 135 VAL TB C 1
ATOM 12347 O O . VAL I 1 135 ? 158.934 174.852 211.386 1.00 75.10 135 VAL TB O 1
ATOM 12351 N N . ASP I 1 136 ? 160.703 173.938 212.430 1.00 77.29 136 ASP TB N 1
ATOM 12352 C CA . ASP I 1 136 ? 159.954 173.414 213.571 1.00 80.68 136 ASP TB CA 1
ATOM 12353 C C . ASP I 1 136 ? 159.810 174.440 214.708 1.00 82.93 136 ASP TB C 1
ATOM 12354 O O . ASP I 1 136 ? 160.304 175.562 214.625 1.00 84.40 136 ASP TB O 1
ATOM 12359 N N . GLY I 1 137 ? 159.179 174.031 215.821 1.00 85.29 137 GLY TB N 1
ATOM 12360 C CA . GLY I 1 137 ? 159.022 174.874 217.000 1.00 88.28 137 GLY TB CA 1
ATOM 12361 C C . GLY I 1 137 ? 160.331 175.389 217.616 1.00 89.31 137 GLY TB C 1
ATOM 12362 O O . GLY I 1 137 ? 160.330 176.430 218.267 1.00 92.92 137 GLY TB O 1
ATOM 12363 N N . ASN I 1 138 ? 161.443 174.669 217.417 1.00 89.14 138 ASN TB N 1
ATOM 12364 C CA . ASN I 1 138 ? 162.746 175.022 217.967 1.00 90.51 138 ASN TB CA 1
ATOM 12365 C C . ASN I 1 138 ? 163.647 175.748 216.958 1.00 90.15 138 ASN TB C 1
ATOM 12366 O O . ASN I 1 138 ? 164.833 175.962 217.219 1.00 91.59 138 ASN TB O 1
ATOM 12371 N N . THR I 1 139 ? 163.090 176.156 215.806 1.00 89.09 139 THR TB N 1
ATOM 12372 C CA . THR I 1 139 ? 163.802 176.816 214.708 1.00 88.49 139 THR TB CA 1
ATOM 12373 C C . THR I 1 139 ? 164.857 175.899 214.075 1.00 86.06 139 THR TB C 1
ATOM 12374 O O . THR I 1 139 ? 165.861 176.365 213.538 1.00 88.04 139 THR TB O 1
ATOM 12378 N N . ASN I 1 140 ? 164.633 174.582 214.102 1.00 83.30 140 ASN TB N 1
ATOM 12379 C CA . ASN I 1 140 ? 165.422 173.663 213.292 1.00 81.02 140 ASN TB CA 1
ATOM 12380 C C . ASN I 1 140 ? 164.869 173.648 211.870 1.00 79.06 140 ASN TB C 1
ATOM 12381 O O . ASN I 1 140 ? 163.661 173.611 211.684 1.00 77.71 140 ASN TB O 1
ATOM 12386 N N . TYR I 1 141 ? 165.754 173.604 210.871 1.00 77.15 141 TYR TB N 1
ATOM 12387 C CA . TYR I 1 141 ? 165.341 173.520 209.477 1.00 75.46 141 TYR TB CA 1
ATOM 12388 C C . TYR I 1 141 ? 165.545 172.117 208.903 1.00 72.41 141 TYR TB C 1
ATOM 12389 O O . TYR I 1 141 ? 166.579 171.483 209.106 1.00 73.85 141 TYR TB O 1
ATOM 12398 N N . ARG I 1 142 ? 164.568 171.660 208.113 1.00 67.82 142 ARG TB N 1
ATOM 12399 C CA . ARG I 1 142 ? 164.800 170.632 207.111 1.00 64.92 142 ARG TB CA 1
ATOM 12400 C C . ARG I 1 142 ? 164.684 171.292 205.740 1.00 63.10 142 ARG TB C 1
ATOM 12401 O O . ARG I 1 142 ? 163.699 171.962 205.455 1.00 64.06 142 ARG TB O 1
ATOM 12409 N N . THR I 1 143 ? 165.717 171.123 204.906 1.00 61.56 143 THR TB N 1
ATOM 12410 C CA . THR I 1 143 ? 165.776 171.753 203.599 1.00 61.34 143 THR TB CA 1
ATOM 12411 C C . THR I 1 143 ? 165.610 170.702 202.508 1.00 61.13 143 THR TB C 1
ATOM 12412 O O . THR I 1 143 ? 166.319 169.698 202.472 1.00 62.56 143 THR TB O 1
ATOM 12416 N N . PHE I 1 144 ? 164.685 170.969 201.589 1.00 58.95 144 PHE TB N 1
ATOM 12417 C CA . PHE I 1 144 ? 164.589 170.249 200.333 1.00 58.94 144 PHE TB CA 1
ATOM 12418 C C . PHE I 1 144 ? 164.885 171.240 199.215 1.00 58.67 144 PHE TB C 1
ATOM 12419 O O . PHE I 1 144 ? 164.532 172.404 199.319 1.00 59.71 144 PHE TB O 1
ATOM 12427 N N . SER I 1 145 ? 165.518 170.790 198.131 1.00 57.57 145 SER TB N 1
ATOM 12428 C CA . SER I 1 145 ? 165.898 171.725 197.085 1.00 58.52 145 SER TB CA 1
ATOM 12429 C C . SER I 1 145 ? 165.841 171.114 195.689 1.00 58.13 145 SER TB C 1
ATOM 12430 O O . SER I 1 145 ? 165.690 169.907 195.495 1.00 58.87 145 SER TB O 1
ATOM 12433 N N . ALA I 1 146 ? 165.846 172.033 194.726 1.00 57.34 146 ALA TB N 1
ATOM 12434 C CA . ALA I 1 146 ? 165.740 171.783 193.302 1.00 57.12 146 ALA TB CA 1
ATOM 12435 C C . ALA I 1 146 ? 166.437 172.944 192.593 1.00 58.32 146 ALA TB C 1
ATOM 12436 O O . ALA I 1 146 ? 166.834 173.916 193.241 1.00 59.77 146 ALA TB O 1
ATOM 12438 N N . ARG I 1 147 ? 166.580 172.867 191.266 1.00 60.78 147 ARG TB N 1
ATOM 12439 C CA . ARG I 1 147 ? 167.370 173.878 190.570 1.00 61.72 147 ARG TB CA 1
ATOM 12440 C C . ARG I 1 147 ? 166.533 174.701 189.604 1.00 63.03 147 ARG TB C 1
ATOM 12441 O O . ARG I 1 147 ? 165.801 174.174 188.768 1.00 65.22 147 ARG TB O 1
ATOM 12449 N N . CYS I 1 148 ? 166.708 176.013 189.727 1.00 63.91 148 CYS TB N 1
ATOM 12450 C CA . CYS I 1 148 ? 166.157 176.984 188.817 1.00 65.02 148 CYS TB CA 1
ATOM 12451 C C . CYS I 1 148 ? 167.231 177.358 187.792 1.00 64.38 148 CYS TB C 1
ATOM 12452 O O . CYS I 1 148 ? 168.133 178.134 188.094 1.00 66.19 148 CYS TB O 1
ATOM 12455 N N . ARG I 1 149 ? 167.202 176.710 186.610 1.00 62.76 149 ARG TB N 1
ATOM 12456 C CA . ARG I 1 149 ? 168.247 176.823 185.593 1.00 63.17 149 ARG TB CA 1
ATOM 12457 C C . ARG I 1 149 ? 167.672 177.403 184.300 1.00 63.57 149 ARG TB C 1
ATOM 12458 O O . ARG I 1 149 ? 166.490 177.230 184.022 1.00 63.53 149 ARG TB O 1
ATOM 12466 N N . PRO I 1 150 ? 168.485 178.059 183.437 1.00 63.43 150 PRO TB N 1
ATOM 12467 C CA . PRO I 1 150 ? 168.066 178.355 182.067 1.00 63.61 150 PRO TB CA 1
ATOM 12468 C C . PRO I 1 150 ? 167.770 177.068 181.288 1.00 65.27 150 PRO TB C 1
ATOM 12469 O O . PRO I 1 150 ? 168.267 175.984 181.614 1.00 66.11 150 PRO TB O 1
ATOM 12473 N N . GLY I 1 151 ? 166.931 177.192 180.255 1.00 66.06 151 GLY TB N 1
ATOM 12474 C CA . GLY I 1 151 ? 166.487 176.046 179.473 1.00 66.12 151 GLY TB CA 1
ATOM 12475 C C . GLY I 1 151 ? 165.327 175.343 180.168 1.00 65.05 151 GLY TB C 1
ATOM 12476 O O . GLY I 1 151 ? 164.168 175.608 179.873 1.00 67.74 151 GLY TB O 1
ATOM 12477 N N . GLY I 1 152 ? 165.648 174.506 181.158 1.00 65.36 152 GLY TB N 1
ATOM 12478 C CA . GLY I 1 152 ? 164.634 173.765 181.892 1.00 62.06 152 GLY TB CA 1
ATOM 12479 C C . GLY I 1 152 ? 163.670 174.657 182.685 1.00 62.12 152 GLY TB C 1
ATOM 12480 O O . GLY I 1 152 ? 162.568 174.231 183.021 1.00 62.28 152 GLY TB O 1
ATOM 12481 N N . GLY I 1 153 ? 164.100 175.872 183.048 1.00 61.15 153 GLY TB N 1
ATOM 12482 C CA . GLY I 1 153 ? 163.271 176.831 183.762 1.00 59.55 153 GLY TB CA 1
ATOM 12483 C C . GLY I 1 153 ? 162.635 177.904 182.878 1.00 61.16 153 GLY TB C 1
ATOM 12484 O O . GLY I 1 153 ? 161.941 178.757 183.410 1.00 62.04 153 GLY TB O 1
ATOM 12485 N N . ASP I 1 154 ? 162.825 177.861 181.550 1.00 62.90 154 ASP TB N 1
ATOM 12486 C CA . ASP I 1 154 ? 162.369 178.910 180.639 1.00 65.54 154 ASP TB CA 1
ATOM 12487 C C . ASP I 1 154 ? 160.842 179.020 180.562 1.00 63.93 154 ASP TB C 1
ATOM 12488 O O . ASP I 1 154 ? 160.313 180.059 180.154 1.00 66.20 154 ASP TB O 1
ATOM 12493 N N . GLU I 1 155 ? 160.138 177.932 180.903 1.00 62.42 155 GLU TB N 1
ATOM 12494 C CA . GLU I 1 155 ? 158.683 177.868 180.916 1.00 61.98 155 GLU TB CA 1
ATOM 12495 C C . GLU I 1 155 ? 158.240 177.215 182.224 1.00 57.88 155 GLU TB C 1
ATOM 12496 O O . GLU I 1 155 ? 159.050 176.606 182.922 1.00 60.13 155 GLU TB O 1
ATOM 12502 N N . TRP I 1 156 ? 156.950 177.342 182.554 1.00 55.73 156 TRP TB N 1
ATOM 12503 C CA . TRP I 1 156 ? 156.433 176.762 183.780 1.00 54.22 156 TRP TB CA 1
ATOM 12504 C C . TRP I 1 156 ? 156.619 175.246 183.793 1.00 54.73 156 TRP TB C 1
ATOM 12505 O O . TRP I 1 156 ? 156.175 174.544 182.883 1.00 56.20 156 TRP TB O 1
ATOM 12516 N N . GLY I 1 157 ? 157.266 174.748 184.849 1.00 55.02 157 GLY TB N 1
ATOM 12517 C CA . GLY I 1 157 ? 157.454 173.319 185.024 1.00 53.83 157 GLY TB CA 1
ATOM 12518 C C . GLY I 1 157 ? 157.603 172.971 186.498 1.00 54.90 157 GLY TB C 1
ATOM 12519 O O . GLY I 1 157 ? 158.072 173.779 187.297 1.00 56.50 157 GLY TB O 1
ATOM 12520 N N . ARG I 1 158 ? 157.234 171.741 186.854 1.00 54.36 158 ARG TB N 1
ATOM 12521 C CA . ARG I 1 158 ? 157.269 171.330 188.247 1.00 53.34 158 ARG TB CA 1
ATOM 12522 C C . ARG I 1 158 ? 158.610 170.706 188.609 1.00 54.17 158 ARG TB C 1
ATOM 12523 O O . ARG I 1 158 ? 159.143 169.895 187.867 1.00 55.87 158 ARG TB O 1
ATOM 12531 N N . ARG I 1 159 ? 159.137 171.084 189.775 1.00 56.54 159 ARG TB N 1
ATOM 12532 C CA . ARG I 1 159 ? 160.296 170.437 190.366 1.00 58.30 159 ARG TB CA 1
ATOM 12533 C C . ARG I 1 159 ? 159.838 169.617 191.561 1.00 59.47 159 ARG TB C 1
ATOM 12534 O O . ARG I 1 159 ? 159.017 170.078 192.345 1.00 62.37 159 ARG TB O 1
ATOM 12542 N N . ASP I 1 160 ? 160.384 168.408 191.684 1.00 60.28 160 ASP TB N 1
ATOM 12543 C CA . ASP I 1 160 ? 160.134 167.535 192.818 1.00 61.82 160 ASP TB CA 1
ATOM 12544 C C . ASP I 1 160 ? 161.384 167.547 193.688 1.00 60.73 160 ASP TB C 1
ATOM 12545 O O . ASP I 1 160 ? 162.455 167.148 193.254 1.00 62.91 160 ASP TB O 1
ATOM 12550 N N . PHE I 1 161 ? 161.251 168.062 194.913 1.00 59.25 161 PHE TB N 1
ATOM 12551 C CA . PHE I 1 161 ? 162.377 168.561 195.687 1.00 57.17 161 PHE TB CA 1
ATOM 12552 C C . PHE I 1 161 ? 163.080 167.426 196.423 1.00 56.57 161 PHE TB C 1
ATOM 12553 O O . PHE I 1 161 ? 162.471 166.678 197.176 1.00 58.83 161 PHE TB O 1
ATOM 12561 N N . GLY I 1 162 ? 164.393 167.338 196.224 1.00 56.26 162 GLY TB N 1
ATOM 12562 C CA . GLY I 1 162 ? 165.193 166.345 196.912 1.00 55.34 162 GLY TB CA 1
ATOM 12563 C C . GLY I 1 162 ? 165.584 166.830 198.298 1.00 56.33 162 GLY TB C 1
ATOM 12564 O O . GLY I 1 162 ? 165.799 168.021 198.495 1.00 56.72 162 GLY TB O 1
ATOM 12565 N N . PHE I 1 163 ? 165.672 165.909 199.256 1.00 57.34 163 PHE TB N 1
ATOM 12566 C CA . PHE I 1 163 ? 166.240 166.249 200.550 1.00 58.88 163 PHE TB CA 1
ATOM 12567 C C . PHE I 1 163 ? 167.662 166.801 200.381 1.00 60.70 163 PHE TB C 1
ATOM 12568 O O . PHE I 1 163 ? 168.461 166.265 199.615 1.00 62.48 163 PHE TB O 1
ATOM 12576 N N . GLU I 1 164 ? 167.986 167.873 201.120 1.00 63.67 164 GLU TB N 1
ATOM 12577 C CA . GLU I 1 164 ? 169.317 168.463 201.099 1.00 66.55 164 GLU TB CA 1
ATOM 12578 C C . GLU I 1 164 ? 169.995 168.364 202.466 1.00 66.94 164 GLU TB C 1
ATOM 12579 O O . GLU I 1 164 ? 171.100 167.834 202.566 1.00 69.56 164 GLU TB O 1
ATOM 12585 N N . SER I 1 165 ? 169.352 168.917 203.501 1.00 67.90 165 SER TB N 1
ATOM 12586 C CA . SER I 1 165 ? 169.978 169.029 204.807 1.00 69.35 165 SER TB CA 1
ATOM 12587 C C . SER I 1 165 ? 168.934 169.092 205.915 1.00 70.52 165 SER TB C 1
ATOM 12588 O O . SER I 1 165 ? 167.773 169.441 205.695 1.00 71.67 165 SER TB O 1
ATOM 12591 N N . GLU I 1 166 ? 169.389 168.770 207.123 1.00 73.55 166 GLU TB N 1
ATOM 12592 C CA . GLU I 1 166 ? 168.549 168.824 208.302 1.00 75.31 166 GLU TB CA 1
ATOM 12593 C C . GLU I 1 166 ? 169.384 169.300 209.488 1.00 76.99 166 GLU TB C 1
ATOM 12594 O O . GLU I 1 166 ? 170.507 168.842 209.689 1.00 79.97 166 GLU TB O 1
ATOM 12600 N N . ASP I 1 167 ? 168.800 170.191 210.292 1.00 78.63 167 ASP TB N 1
ATOM 12601 C CA . ASP I 1 167 ? 169.338 170.546 211.594 1.00 80.53 167 ASP TB CA 1
ATOM 12602 C C . ASP I 1 167 ? 169.060 169.426 212.593 1.00 82.50 167 ASP TB C 1
ATOM 12603 O O . ASP I 1 167 ? 167.971 168.858 212.619 1.00 83.05 167 ASP TB O 1
ATOM 12608 N N . THR I 1 168 ? 170.046 169.135 213.449 1.00 85.66 168 THR TB N 1
ATOM 12609 C CA . THR I 1 168 ? 169.926 168.042 214.407 1.00 87.22 168 THR TB CA 1
ATOM 12610 C C . THR I 1 168 ? 168.740 168.280 215.341 1.00 86.16 168 THR TB C 1
ATOM 12611 O O . THR I 1 168 ? 168.579 169.364 215.893 1.00 86.47 168 THR TB O 1
ATOM 12615 N N . GLY I 1 169 ? 167.888 167.257 215.493 1.00 85.21 169 GLY TB N 1
ATOM 12616 C CA . GLY I 1 169 ? 166.737 167.328 216.380 1.00 84.00 169 GLY TB CA 1
ATOM 12617 C C . GLY I 1 169 ? 165.501 167.985 215.759 1.00 82.07 169 GLY TB C 1
ATOM 12618 O O . GLY I 1 169 ? 164.531 168.240 216.467 1.00 84.46 169 GLY TB O 1
ATOM 12619 N N . PHE I 1 170 ? 165.513 168.219 214.440 1.00 79.17 170 PHE TB N 1
ATOM 12620 C CA . PHE I 1 170 ? 164.336 168.678 213.710 1.00 76.68 170 PHE TB CA 1
ATOM 12621 C C . PHE I 1 170 ? 163.140 167.742 213.920 1.00 75.60 170 PHE TB C 1
ATOM 12622 O O . PHE I 1 170 ? 163.232 166.540 213.686 1.00 76.81 170 PHE TB O 1
ATOM 12630 N N . ASP I 1 171 ? 161.997 168.309 214.324 1.00 77.27 171 ASP TB N 1
ATOM 12631 C CA . ASP I 1 171 ? 160.772 167.547 214.511 1.00 77.81 171 ASP TB CA 1
ATOM 12632 C C . ASP I 1 171 ? 159.788 167.769 213.359 1.00 77.62 171 ASP TB C 1
ATOM 12633 O O . ASP I 1 171 ? 159.032 168.743 213.337 1.00 79.55 171 ASP TB O 1
ATOM 12638 N N . VAL I 1 172 ? 159.742 166.797 212.446 1.00 76.33 172 VAL TB N 1
ATOM 12639 C CA . VAL I 1 172 ? 158.858 166.838 211.287 1.00 75.14 172 VAL TB CA 1
ATOM 12640 C C . VAL I 1 172 ? 157.373 166.715 211.666 1.00 75.55 172 VAL TB C 1
ATOM 12641 O O . VAL I 1 172 ? 156.497 166.965 210.840 1.00 75.94 172 VAL TB O 1
ATOM 12645 N N . THR I 1 173 ? 157.068 166.361 212.920 1.00 75.27 173 THR TB N 1
ATOM 12646 C CA . THR I 1 173 ? 155.690 166.316 213.406 1.00 75.25 173 THR TB CA 1
ATOM 12647 C C . THR I 1 173 ? 155.212 167.676 213.932 1.00 75.25 173 THR TB C 1
ATOM 12648 O O . THR I 1 173 ? 154.025 167.843 214.216 1.00 77.31 173 THR TB O 1
ATOM 12652 N N . ASN I 1 174 ? 156.136 168.641 214.069 1.00 74.20 174 ASN TB N 1
ATOM 12653 C CA . ASN I 1 174 ? 155.900 169.928 214.711 1.00 74.66 174 ASN TB CA 1
ATOM 12654 C C . ASN I 1 174 ? 156.385 171.080 213.820 1.00 73.48 174 ASN TB C 1
ATOM 12655 O O . ASN I 1 174 ? 157.087 171.982 214.269 1.00 74.21 174 ASN TB O 1
ATOM 12660 N N . VAL I 1 175 ? 156.010 171.064 212.540 1.00 71.28 175 VAL TB N 1
ATOM 12661 C CA . VAL I 1 175 ? 156.416 172.121 211.624 1.00 70.53 175 VAL TB CA 1
ATOM 12662 C C . VAL I 1 175 ? 155.512 173.342 211.801 1.00 71.32 175 VAL TB C 1
ATOM 12663 O O . VAL I 1 175 ? 154.287 173.260 211.711 1.00 71.68 175 VAL TB O 1
ATOM 12667 N N . GLN I 1 176 ? 156.148 174.489 212.076 1.00 72.10 176 GLN TB N 1
ATOM 12668 C CA . GLN I 1 176 ? 155.482 175.737 212.417 1.00 73.80 176 GLN TB CA 1
ATOM 12669 C C . GLN I 1 176 ? 155.492 176.733 211.256 1.00 73.17 176 GLN TB C 1
ATOM 12670 O O . GLN I 1 176 ? 154.630 177.601 211.151 1.00 74.05 176 GLN TB O 1
ATOM 12676 N N . THR I 1 177 ? 156.514 176.664 210.402 1.00 70.92 177 THR TB N 1
ATOM 12677 C CA . THR I 1 177 ? 156.676 177.598 209.295 1.00 71.07 177 THR TB CA 1
ATOM 12678 C C . THR I 1 177 ? 157.294 176.858 208.113 1.00 69.67 177 THR TB C 1
ATOM 12679 O O . THR I 1 177 ? 158.052 175.906 208.287 1.00 70.15 177 THR TB O 1
ATOM 12683 N N . MET I 1 178 ? 156.972 177.307 206.899 1.00 69.01 178 MET TB N 1
ATOM 12684 C CA . MET I 1 178 ? 157.720 176.869 205.735 1.00 70.13 178 MET TB CA 1
ATOM 12685 C C . MET I 1 178 ? 158.289 178.079 205.001 1.00 69.98 178 MET TB C 1
ATOM 12686 O O . MET I 1 178 ? 157.754 179.179 205.046 1.00 72.20 178 MET TB O 1
ATOM 12691 N N . THR I 1 179 ? 159.445 177.861 204.380 1.00 71.09 179 THR TB N 1
ATOM 12692 C CA . THR I 1 179 ? 160.202 178.910 203.726 1.00 72.58 179 THR TB CA 1
ATOM 12693 C C . THR I 1 179 ? 160.450 178.504 202.279 1.00 72.59 179 THR TB C 1
ATOM 12694 O O . THR I 1 179 ? 160.791 177.356 202.016 1.00 74.78 179 THR TB O 1
ATOM 12698 N N . VAL I 1 180 ? 160.308 179.446 201.339 1.00 70.62 180 VAL TB N 1
ATOM 12699 C CA . VAL I 1 180 ? 160.887 179.278 200.016 1.00 68.31 180 VAL TB CA 1
ATOM 12700 C C . VAL I 1 180 ? 162.068 180.233 199.914 1.00 68.78 180 VAL TB C 1
ATOM 12701 O O . VAL I 1 180 ? 161.927 181.418 200.177 1.00 70.46 180 VAL TB O 1
ATOM 12705 N N . THR I 1 181 ? 163.246 179.709 199.567 1.00 69.85 181 THR TB N 1
ATOM 12706 C CA . THR I 1 181 ? 164.440 180.545 199.548 1.00 72.13 181 THR TB CA 1
ATOM 12707 C C . THR I 1 181 ? 165.415 180.147 198.436 1.00 71.51 181 THR TB C 1
ATOM 12708 O O . THR I 1 181 ? 165.399 179.026 197.949 1.00 71.26 181 THR TB O 1
ATOM 12712 N N . THR I 1 182 ? 166.272 181.095 198.032 1.00 71.51 182 THR TB N 1
ATOM 12713 C CA . THR I 1 182 ? 167.284 180.902 196.997 1.00 71.43 182 THR TB CA 1
ATOM 12714 C C . THR I 1 182 ? 168.672 181.194 197.568 1.00 73.03 182 THR TB C 1
ATOM 12715 O O . THR I 1 182 ? 168.809 181.668 198.691 1.00 74.96 182 THR TB O 1
ATOM 12719 N N . ASN I 1 183 ? 169.719 180.940 196.778 1.00 74.41 183 ASN TB N 1
ATOM 12720 C CA . ASN I 1 183 ? 171.028 181.513 197.049 1.00 75.33 183 ASN TB CA 1
ATOM 12721 C C . ASN I 1 183 ? 171.028 183.008 196.699 1.00 74.59 183 ASN TB C 1
ATOM 12722 O O . ASN I 1 183 ? 170.141 183.499 196.002 1.00 73.12 183 ASN TB O 1
ATOM 12727 N N . SER I 1 184 ? 172.035 183.744 197.189 1.00 75.13 184 SER TB N 1
ATOM 12728 C CA . SER I 1 184 ? 172.210 185.156 196.876 1.00 74.01 184 SER TB CA 1
ATOM 12729 C C . SER I 1 184 ? 172.682 185.339 195.429 1.00 73.85 184 SER TB C 1
ATOM 12730 O O . SER I 1 184 ? 173.599 184.646 194.994 1.00 74.38 184 SER TB O 1
ATOM 12733 N N . ARG I 1 185 ? 172.055 186.263 194.681 1.00 73.79 185 ARG TB N 1
ATOM 12734 C CA . ARG I 1 185 ? 172.486 186.631 193.334 1.00 75.37 185 ARG TB CA 1
ATOM 12735 C C . ARG I 1 185 ? 172.284 188.129 193.107 1.00 76.58 185 ARG TB C 1
ATOM 12736 O O . ARG I 1 185 ? 171.500 188.767 193.803 1.00 78.43 185 ARG TB O 1
ATOM 12744 N N . SER I 1 186 ? 172.992 188.685 192.115 1.00 77.92 186 SER TB N 1
ATOM 12745 C CA . SER I 1 186 ? 172.892 190.099 191.778 1.00 78.84 186 SER TB CA 1
ATOM 12746 C C . SER I 1 186 ? 171.485 190.462 191.289 1.00 78.59 186 SER TB C 1
ATOM 12747 O O . SER I 1 186 ? 170.973 191.521 191.643 1.00 81.93 186 SER TB O 1
ATOM 12750 N N . SER I 1 187 ? 170.854 189.571 190.512 1.00 77.48 187 SER TB N 1
ATOM 12751 C CA . SER I 1 187 ? 169.461 189.688 190.100 1.00 77.93 187 SER TB CA 1
ATOM 12752 C C . SER I 1 187 ? 168.776 188.334 190.251 1.00 76.86 187 SER TB C 1
ATOM 12753 O O . SER I 1 187 ? 169.333 187.314 189.854 1.00 77.77 187 SER TB O 1
ATOM 12756 N N . ILE I 1 188 ? 167.571 188.341 190.828 1.00 75.09 188 ILE TB N 1
ATOM 12757 C CA . ILE I 1 188 ? 166.665 187.202 190.832 1.00 74.09 188 ILE TB CA 1
ATOM 12758 C C . ILE I 1 188 ? 165.289 187.705 190.415 1.00 75.01 188 ILE TB C 1
ATOM 12759 O O . ILE I 1 188 ? 164.801 188.711 190.929 1.00 76.83 188 ILE TB O 1
ATOM 12764 N N . ASP I 1 189 ? 164.669 186.969 189.487 1.00 75.94 189 ASP TB N 1
ATOM 12765 C CA . ASP I 1 189 ? 163.282 187.104 189.087 1.00 76.38 189 ASP TB CA 1
ATOM 12766 C C . ASP I 1 189 ? 162.786 185.709 188.710 1.00 73.96 189 ASP TB C 1
ATOM 12767 O O . ASP I 1 189 ? 163.078 185.196 187.629 1.00 73.60 189 ASP TB O 1
ATOM 12772 N N . ILE I 1 190 ? 162.087 185.064 189.644 1.00 70.88 190 ILE TB N 1
ATOM 12773 C CA . ILE I 1 190 ? 161.568 183.725 189.418 1.00 71.01 190 ILE TB CA 1
ATOM 12774 C C . ILE I 1 190 ? 160.110 183.679 189.876 1.00 67.26 190 ILE TB C 1
ATOM 12775 O O . ILE I 1 190 ? 159.733 184.304 190.865 1.00 67.78 190 ILE TB O 1
ATOM 12780 N N . LEU I 1 191 ? 159.279 182.971 189.105 1.00 64.10 191 LEU TB N 1
ATOM 12781 C CA . LEU I 1 191 ? 157.872 182.800 189.428 1.00 62.66 191 LEU TB CA 1
ATOM 12782 C C . LEU I 1 191 ? 157.676 181.429 190.065 1.00 61.95 191 LEU TB C 1
ATOM 12783 O O . LEU I 1 191 ? 158.218 180.430 189.597 1.00 62.13 191 LEU TB O 1
ATOM 12788 N N . VAL I 1 192 ? 156.861 181.390 191.122 1.00 61.09 192 VAL TB N 1
ATOM 12789 C CA . VAL I 1 192 ? 156.473 180.147 191.778 1.00 60.87 192 VAL TB CA 1
ATOM 12790 C C . VAL I 1 192 ? 154.952 180.080 191.934 1.00 60.77 192 VAL TB C 1
ATOM 12791 O O . VAL I 1 192 ? 154.266 181.088 192.036 1.00 62.32 192 VAL TB O 1
ATOM 12795 N N . ASP I 1 193 ? 154.421 178.860 191.950 1.00 60.06 193 ASP TB N 1
ATOM 12796 C CA . ASP I 1 193 ? 153.017 178.595 192.219 1.00 60.62 193 ASP TB CA 1
ATOM 12797 C C . ASP I 1 193 ? 152.939 177.192 192.814 1.00 60.60 193 ASP TB C 1
ATOM 12798 O O . ASP I 1 193 ? 153.898 176.430 192.748 1.00 59.31 193 ASP TB O 1
ATOM 12803 N N . ASP I 1 194 ? 151.790 176.846 193.396 1.00 63.29 194 ASP TB N 1
ATOM 12804 C CA . ASP I 1 194 ? 151.372 175.456 193.530 1.00 63.79 194 ASP TB CA 1
ATOM 12805 C C . ASP I 1 194 ? 152.395 174.528 194.215 1.00 61.98 194 ASP TB C 1
ATOM 12806 O O . ASP I 1 194 ? 152.876 173.559 193.617 1.00 62.73 194 ASP TB O 1
ATOM 12811 N N . ILE I 1 195 ? 152.715 174.786 195.490 1.00 58.16 195 ILE TB N 1
ATOM 12812 C CA . ILE I 1 195 ? 153.472 173.809 196.267 1.00 56.15 195 ILE TB CA 1
ATOM 12813 C C . ILE I 1 195 ? 152.564 172.622 196.573 1.00 55.27 195 ILE TB C 1
ATOM 12814 O O . ILE I 1 195 ? 151.491 172.780 197.136 1.00 56.57 195 ILE TB O 1
ATOM 12819 N N . ARG I 1 196 ? 153.025 171.416 196.230 1.00 53.95 196 ARG TB N 1
ATOM 12820 C CA . ARG I 1 196 ? 152.264 170.191 196.421 1.00 53.62 196 ARG TB CA 1
ATOM 12821 C C . ARG I 1 196 ? 152.968 169.238 197.375 1.00 54.58 196 ARG TB C 1
ATOM 12822 O O . ARG I 1 196 ? 154.194 169.124 197.385 1.00 55.92 196 ARG TB O 1
ATOM 12830 N N . VAL I 1 197 ? 152.133 168.545 198.147 1.00 56.38 197 VAL TB N 1
ATOM 12831 C CA . VAL I 1 197 ? 152.524 167.491 199.061 1.00 58.51 197 VAL TB CA 1
ATOM 12832 C C . VAL I 1 197 ? 152.066 166.157 198.475 1.00 59.06 197 VAL TB C 1
ATOM 12833 O O . VAL I 1 197 ? 150.904 165.998 198.105 1.00 61.07 197 VAL TB O 1
ATOM 12837 N N . VAL I 1 198 ? 152.998 165.201 198.389 1.00 58.98 198 VAL TB N 1
ATOM 12838 C CA . VAL I 1 198 ? 152.748 163.833 197.945 1.00 61.41 198 VAL TB CA 1
ATOM 12839 C C . VAL I 1 198 ? 153.158 162.850 199.044 1.00 64.15 198 VAL TB C 1
ATOM 12840 O O . VAL I 1 198 ? 154.065 163.120 199.829 1.00 65.43 198 VAL TB O 1
ATOM 12844 N N . ASP I 1 199 ? 152.501 161.684 199.086 1.00 70.22 199 ASP TB N 1
ATOM 12845 C CA . ASP I 1 199 ? 152.915 160.601 199.966 1.00 74.87 199 ASP TB CA 1
ATOM 12846 C C . ASP I 1 199 ? 154.195 159.945 199.437 1.00 75.46 199 ASP TB C 1
ATOM 12847 O O . ASP I 1 199 ? 154.231 159.432 198.321 1.00 77.04 199 ASP TB O 1
ATOM 12852 N N . SER I 1 200 ? 155.236 159.951 200.277 1.00 75.09 200 SER TB N 1
ATOM 12853 C CA . SER I 1 200 ? 156.523 159.327 200.008 1.00 75.60 200 SER TB CA 1
ATOM 12854 C C . SER I 1 200 ? 156.956 158.497 201.223 1.00 75.90 200 SER TB C 1
ATOM 12855 O O . SER I 1 200 ? 158.125 158.490 201.601 1.00 77.23 200 SER TB O 1
ATOM 12858 N N . SER I 1 201 ? 155.999 157.797 201.850 1.00 76.41 201 SER TB N 1
ATOM 12859 C CA . SER I 1 201 ? 156.226 156.995 203.053 1.00 76.31 201 SER TB CA 1
ATOM 12860 C C . SER I 1 201 ? 156.840 155.620 202.759 1.00 74.86 201 SER TB C 1
ATOM 12861 O O . SER I 1 201 ? 157.225 154.906 203.688 1.00 76.15 201 SER TB O 1
ATOM 12864 N N . GLY I 1 202 ? 156.882 155.217 201.481 1.00 73.46 202 GLY TB N 1
ATOM 12865 C CA . GLY I 1 202 ? 157.455 153.938 201.075 1.00 69.73 202 GLY TB CA 1
ATOM 12866 C C . GLY I 1 202 ? 158.951 153.840 201.368 1.00 68.27 202 GLY TB C 1
ATOM 12867 O O . GLY I 1 202 ? 159.581 154.792 201.806 1.00 70.89 202 GLY TB O 1
ATOM 12868 N N . THR I 1 203 ? 159.545 152.681 201.083 1.00 66.14 203 THR TB N 1
ATOM 12869 C CA . THR I 1 203 ? 160.988 152.500 201.207 1.00 63.66 203 THR TB CA 1
ATOM 12870 C C . THR I 1 203 ? 161.751 153.475 200.296 1.00 61.32 203 THR TB C 1
ATOM 12871 O O . THR I 1 203 ? 161.235 153.914 199.270 1.00 61.83 203 THR TB O 1
ATOM 12875 N N . GLY I 1 204 ? 162.998 153.813 200.667 1.00 58.80 204 GLY TB N 1
ATOM 12876 C CA . GLY I 1 204 ? 163.881 154.577 199.793 1.00 54.41 204 GLY TB CA 1
ATOM 12877 C C . GLY I 1 204 ? 164.261 153.770 198.550 1.00 53.83 204 GLY TB C 1
ATOM 12878 O O . GLY I 1 204 ? 164.298 152.542 198.586 1.00 55.83 204 GLY TB O 1
ATOM 12879 N N . GLN I 1 205 ? 164.575 154.454 197.444 1.00 52.15 205 GLN TB N 1
ATOM 12880 C CA . GLN I 1 205 ? 164.891 153.762 196.200 1.00 51.27 205 GLN TB CA 1
ATOM 12881 C C . GLN I 1 205 ? 166.133 154.360 195.536 1.00 50.78 205 GLN TB C 1
ATOM 12882 O O . GLN I 1 205 ? 166.418 155.544 195.694 1.00 53.01 205 GLN TB O 1
ATOM 12888 N N . VAL I 1 206 ? 166.871 153.542 194.770 1.00 51.03 206 VAL TB N 1
ATOM 12889 C CA . VAL I 1 206 ? 168.015 154.023 194.001 1.00 52.05 206 VAL TB CA 1
ATOM 12890 C C . VAL I 1 206 ? 167.891 153.584 192.544 1.00 52.12 206 VAL TB C 1
ATOM 12891 O O . VAL I 1 206 ? 167.577 152.436 192.265 1.00 53.28 206 VAL TB O 1
ATOM 12895 N N . ILE I 1 207 ? 168.148 154.520 191.622 1.00 50.02 207 ILE TB N 1
ATOM 12896 C CA . ILE I 1 207 ? 168.289 154.267 190.198 1.00 49.14 207 ILE TB CA 1
ATOM 12897 C C . ILE I 1 207 ? 169.729 154.599 189.817 1.00 49.92 207 ILE TB C 1
ATOM 12898 O O . ILE I 1 207 ? 170.211 155.679 190.138 1.00 52.10 207 ILE TB O 1
ATOM 12903 N N . VAL I 1 208 ? 170.416 153.681 189.124 1.00 51.07 208 VAL TB N 1
ATOM 12904 C CA . VAL I 1 208 ? 171.757 153.943 188.616 1.00 51.66 208 VAL TB CA 1
ATOM 12905 C C . VAL I 1 208 ? 171.716 153.964 187.090 1.00 53.66 208 VAL TB C 1
ATOM 12906 O O . VAL I 1 208 ? 171.262 153.003 186.473 1.00 54.87 208 VAL TB O 1
ATOM 12910 N N . THR I 1 209 ? 172.216 155.050 186.483 1.00 54.89 209 THR TB N 1
ATOM 12911 C CA . THR I 1 209 ? 172.413 155.102 185.039 1.00 56.13 209 THR TB CA 1
ATOM 12912 C C . THR I 1 209 ? 173.872 155.358 184.667 1.00 57.23 209 THR TB C 1
ATOM 12913 O O . THR I 1 209 ? 174.614 156.049 185.359 1.00 58.97 209 THR TB O 1
ATOM 12917 N N . ILE I 1 210 ? 174.294 154.763 183.548 1.00 58.03 210 ILE TB N 1
ATOM 12918 C CA . ILE I 1 210 ? 175.614 154.987 182.985 1.00 59.80 210 ILE TB CA 1
ATOM 12919 C C . ILE I 1 210 ? 175.428 155.556 181.585 1.00 60.93 210 ILE TB C 1
ATOM 12920 O O . ILE I 1 210 ? 174.689 155.001 180.779 1.00 62.30 210 ILE TB O 1
ATOM 12925 N N . ASP I 1 211 ? 176.100 156.675 181.305 1.00 61.54 211 ASP TB N 1
ATOM 12926 C CA . ASP I 1 211 ? 175.920 157.379 180.046 1.00 62.80 211 ASP TB CA 1
ATOM 12927 C C . ASP I 1 211 ? 177.007 157.028 179.028 1.00 63.73 211 ASP TB C 1
ATOM 12928 O O . ASP I 1 211 ? 178.154 156.757 179.367 1.00 64.07 211 ASP TB O 1
ATOM 12933 N N . ASP I 1 212 ? 176.634 157.097 177.743 1.00 64.21 212 ASP TB N 1
ATOM 12934 C CA . ASP I 1 212 ? 177.559 157.304 176.632 1.00 64.33 212 ASP TB CA 1
ATOM 12935 C C . ASP I 1 212 ? 178.395 156.066 176.257 1.00 63.62 212 ASP TB C 1
ATOM 12936 O O . ASP I 1 212 ? 179.370 156.195 175.516 1.00 66.37 212 ASP TB O 1
ATOM 12941 N N . VAL I 1 213 ? 177.995 154.867 176.712 1.00 62.81 213 VAL TB N 1
ATOM 12942 C CA . VAL I 1 213 ? 178.408 153.538 176.232 1.00 62.46 213 VAL TB CA 1
ATOM 12943 C C . VAL I 1 213 ? 179.924 153.312 176.119 1.00 62.26 213 VAL TB C 1
ATOM 12944 O O . VAL I 1 213 ? 180.432 152.691 175.173 1.00 63.50 213 VAL TB O 1
ATOM 12948 N N . HIS I 1 214 ? 180.649 153.792 177.131 1.00 62.31 214 HIS TB N 1
ATOM 12949 C CA . HIS I 1 214 ? 182.084 153.563 177.239 1.00 63.19 214 HIS TB CA 1
ATOM 12950 C C . HIS I 1 214 ? 182.404 152.103 177.586 1.00 64.15 214 HIS TB C 1
ATOM 12951 O O . HIS I 1 214 ? 181.611 151.410 178.213 1.00 65.00 214 HIS TB O 1
ATOM 12958 N N . THR I 1 215 ? 183.613 151.647 177.242 1.00 66.15 215 THR TB N 1
ATOM 12959 C CA . THR I 1 215 ? 184.060 150.274 177.482 1.00 67.45 215 THR TB CA 1
ATOM 12960 C C . THR I 1 215 ? 183.979 149.883 178.963 1.00 67.54 215 THR TB C 1
ATOM 12961 O O . THR I 1 215 ? 183.739 148.718 179.282 1.00 68.95 215 THR TB O 1
ATOM 12965 N N . GLY I 1 216 ? 184.187 150.849 179.867 1.00 67.30 216 GLY TB N 1
ATOM 12966 C CA . GLY I 1 216 ? 184.115 150.630 181.306 1.00 67.10 216 GLY TB CA 1
ATOM 12967 C C . GLY I 1 216 ? 182.745 150.173 181.820 1.00 66.92 216 GLY TB C 1
ATOM 12968 O O . GLY I 1 216 ? 182.635 149.775 182.975 1.00 68.35 216 GLY TB O 1
ATOM 12969 N N . ASP I 1 217 ? 181.708 150.184 180.977 1.00 66.43 217 ASP TB N 1
ATOM 12970 C CA . ASP I 1 217 ? 180.397 149.658 181.338 1.00 68.17 217 ASP TB CA 1
ATOM 12971 C C . ASP I 1 217 ? 180.441 148.155 181.631 1.00 68.78 217 ASP TB C 1
ATOM 12972 O O . ASP I 1 217 ? 179.633 147.666 182.414 1.00 69.87 217 ASP TB O 1
ATOM 12977 N N . LYS I 1 218 ? 181.414 147.429 181.066 1.00 68.25 218 LYS TB N 1
ATOM 12978 C CA . LYS I 1 218 ? 181.613 146.012 181.356 1.00 68.21 218 LYS TB CA 1
ATOM 12979 C C . LYS I 1 218 ? 182.033 145.783 182.811 1.00 68.29 218 LYS TB C 1
ATOM 12980 O O . LYS I 1 218 ? 181.462 144.926 183.486 1.00 68.97 218 LYS TB O 1
ATOM 12986 N N . THR I 1 219 ? 183.009 146.556 183.312 1.00 69.40 219 THR TB N 1
ATOM 12987 C CA . THR I 1 219 ? 183.421 146.461 184.707 1.00 70.48 219 THR TB CA 1
ATOM 12988 C C . THR I 1 219 ? 182.315 146.944 185.648 1.00 68.99 219 THR TB C 1
ATOM 12989 O O . THR I 1 219 ? 182.069 146.326 186.682 1.00 69.05 219 THR TB O 1
ATOM 12993 N N . ALA I 1 220 ? 181.581 147.987 185.249 1.00 67.26 220 ALA TB N 1
ATOM 12994 C CA . ALA I 1 220 ? 180.410 148.463 185.981 1.00 66.08 220 ALA TB CA 1
ATOM 12995 C C . ALA I 1 220 ? 179.350 147.370 186.150 1.00 65.38 220 ALA TB C 1
ATOM 12996 O O . ALA I 1 220 ? 178.844 147.164 187.252 1.00 67.33 220 ALA TB O 1
ATOM 12998 N N . ALA I 1 221 ? 179.030 146.651 185.071 1.00 64.04 221 ALA TB N 1
ATOM 12999 C CA . ALA I 1 221 ? 178.063 145.565 185.108 1.00 62.33 221 ALA TB CA 1
ATOM 13000 C C . ALA I 1 221 ? 178.487 144.470 186.092 1.00 63.27 221 ALA TB C 1
ATOM 13001 O O . ALA I 1 221 ? 177.659 143.974 186.846 1.00 64.98 221 ALA TB O 1
ATOM 13003 N N . GLU I 1 222 ? 179.776 144.127 186.151 1.00 64.38 222 GLU TB N 1
ATOM 13004 C CA . GLU I 1 222 ? 180.253 143.190 187.157 1.00 66.17 222 GLU TB CA 1
ATOM 13005 C C . GLU I 1 222 ? 180.080 143.745 188.576 1.00 65.27 222 GLU TB C 1
ATOM 13006 O O . GLU I 1 222 ? 179.508 143.059 189.423 1.00 66.72 222 GLU TB O 1
ATOM 13012 N N . VAL I 1 223 ? 180.543 144.977 188.830 1.00 63.46 223 VAL TB N 1
ATOM 13013 C CA . VAL I 1 223 ? 180.550 145.587 190.157 1.00 62.95 223 VAL TB CA 1
ATOM 13014 C C . VAL I 1 223 ? 179.135 145.761 190.719 1.00 62.43 223 VAL TB C 1
ATOM 13015 O O . VAL I 1 223 ? 178.868 145.348 191.841 1.00 63.43 223 VAL TB O 1
ATOM 13019 N N . PHE I 1 224 ? 178.220 146.357 189.954 1.00 60.90 224 PHE TB N 1
ATOM 13020 C CA . PHE I 1 224 ? 176.849 146.537 190.407 1.00 60.40 224 PHE TB CA 1
ATOM 13021 C C . PHE I 1 224 ? 176.073 145.221 190.400 1.00 60.77 224 PHE TB C 1
ATOM 13022 O O . PHE I 1 224 ? 175.180 145.013 191.214 1.00 60.58 224 PHE TB O 1
ATOM 13030 N N . GLY I 1 225 ? 176.472 144.299 189.523 1.00 60.36 225 GLY TB N 1
ATOM 13031 C CA . GLY I 1 225 ? 176.048 142.910 189.553 1.00 59.39 225 GLY TB CA 1
ATOM 13032 C C . GLY I 1 225 ? 176.350 142.236 190.895 1.00 61.08 225 GLY TB C 1
ATOM 13033 O O . GLY I 1 225 ? 175.510 141.499 191.375 1.00 62.12 225 GLY TB O 1
ATOM 13034 N N . ARG I 1 226 ? 177.485 142.527 191.548 1.00 62.52 226 ARG TB N 1
ATOM 13035 C CA . ARG I 1 226 ? 177.817 141.918 192.834 1.00 63.29 226 ARG TB CA 1
ATOM 13036 C C . ARG I 1 226 ? 176.795 142.206 193.934 1.00 63.39 226 ARG TB C 1
ATOM 13037 O O . ARG I 1 226 ? 176.960 141.704 195.033 1.00 66.62 226 ARG TB O 1
ATOM 13045 N N . TYR I 1 227 ? 175.812 143.086 193.725 1.00 62.23 227 TYR TB N 1
ATOM 13046 C CA . TYR I 1 227 ? 174.771 143.386 194.709 1.00 61.43 227 TYR TB CA 1
ATOM 13047 C C . TYR I 1 227 ? 173.388 143.439 194.056 1.00 60.16 227 TYR TB C 1
ATOM 13048 O O . TYR I 1 227 ? 172.427 143.921 194.656 1.00 59.85 227 TYR TB O 1
ATOM 13057 N N . GLY I 1 228 ? 173.293 142.963 192.809 1.00 59.13 228 GLY TB N 1
ATOM 13058 C CA . GLY I 1 228 ? 172.068 142.920 192.021 1.00 56.89 228 GLY TB CA 1
ATOM 13059 C C . GLY I 1 228 ? 171.428 144.288 191.803 1.00 56.96 228 GLY TB C 1
ATOM 13060 O O . GLY I 1 228 ? 170.205 144.375 191.729 1.00 57.38 228 GLY TB O 1
ATOM 13061 N N . ILE I 1 229 ? 172.249 145.341 191.690 1.00 55.59 229 ILE TB N 1
ATOM 13062 C CA . ILE I 1 229 ? 171.774 146.705 191.483 1.00 54.22 229 ILE TB CA 1
ATOM 13063 C C . ILE I 1 229 ? 171.528 146.916 189.989 1.00 54.03 229 ILE TB C 1
ATOM 13064 O O . ILE I 1 229 ? 172.444 146.772 189.188 1.00 55.97 229 ILE TB O 1
ATOM 13069 N N . PRO I 1 230 ? 170.292 147.228 189.541 1.00 54.37 230 PRO TB N 1
ATOM 13070 C CA . PRO I 1 230 ? 170.038 147.554 188.145 1.00 54.69 230 PRO TB CA 1
ATOM 13071 C C . PRO I 1 230 ? 170.754 148.791 187.613 1.00 56.85 230 PRO TB C 1
ATOM 13072 O O . PRO I 1 230 ? 170.745 149.853 188.218 1.00 58.86 230 PRO TB O 1
ATOM 13076 N N . ILE I 1 231 ? 171.370 148.617 186.439 1.00 59.29 231 ILE TB N 1
ATOM 13077 C CA . ILE I 1 231 ? 172.041 149.655 185.666 1.00 61.34 231 ILE TB CA 1
ATOM 13078 C C . ILE I 1 231 ? 171.208 149.966 184.429 1.00 57.82 231 ILE TB C 1
ATOM 13079 O O . ILE I 1 231 ? 170.914 149.076 183.632 1.00 58.69 231 ILE TB O 1
ATOM 13084 N N . GLY I 1 232 ? 170.897 151.247 184.225 1.00 55.64 232 GLY TB N 1
ATOM 13085 C CA . GLY I 1 232 ? 170.432 151.724 182.936 1.00 54.48 232 GLY TB CA 1
ATOM 13086 C C . GLY I 1 232 ? 171.578 152.275 182.100 1.00 54.53 232 GLY TB C 1
ATOM 13087 O O . GLY I 1 232 ? 172.249 153.204 182.516 1.00 56.70 232 GLY TB O 1
ATOM 13088 N N . LEU I 1 233 ? 171.786 151.720 180.905 1.00 53.62 233 LEU TB N 1
ATOM 13089 C CA . LEU I 1 233 ? 172.705 152.293 179.935 1.00 53.75 233 LEU TB CA 1
ATOM 13090 C C . LEU I 1 233 ? 171.951 153.330 179.105 1.00 54.31 233 LEU TB C 1
ATOM 13091 O O . LEU I 1 233 ? 171.062 152.989 178.328 1.00 55.86 233 LEU TB O 1
ATOM 13096 N N . ALA I 1 234 ? 172.289 154.611 179.295 1.00 53.97 234 ALA TB N 1
ATOM 13097 C CA . ALA I 1 234 ? 171.809 155.670 178.428 1.00 54.67 234 ALA TB CA 1
ATOM 13098 C C . ALA I 1 234 ? 172.627 155.603 177.139 1.00 56.04 234 ALA TB C 1
ATOM 13099 O O . ALA I 1 234 ? 173.752 156.089 177.055 1.00 57.99 234 ALA TB O 1
ATOM 13101 N N . ALA I 1 235 ? 172.044 154.942 176.140 1.00 56.36 235 ALA TB N 1
ATOM 13102 C CA . ALA I 1 235 ? 172.781 154.424 175.001 1.00 57.43 235 ALA TB CA 1
ATOM 13103 C C . ALA I 1 235 ? 172.644 155.329 173.776 1.00 57.69 235 ALA TB C 1
ATOM 13104 O O . ALA I 1 235 ? 171.543 155.721 173.396 1.00 58.77 235 ALA TB O 1
ATOM 13106 N N . ASN I 1 236 ? 173.789 155.624 173.145 1.00 59.81 236 ASN TB N 1
ATOM 13107 C CA . ASN I 1 236 ? 173.825 156.218 171.820 1.00 59.70 236 ASN TB CA 1
ATOM 13108 C C . ASN I 1 236 ? 174.275 155.139 170.844 1.00 59.30 236 ASN TB C 1
ATOM 13109 O O . ASN I 1 236 ? 175.421 154.705 170.897 1.00 60.45 236 ASN TB O 1
ATOM 13114 N N . ALA I 1 237 ? 173.385 154.705 169.949 1.00 60.09 237 ALA TB N 1
ATOM 13115 C CA . ALA I 1 237 ? 173.691 153.556 169.109 1.00 60.70 237 ALA TB CA 1
ATOM 13116 C C . ALA I 1 237 ? 174.799 153.830 168.079 1.00 62.59 237 ALA TB C 1
ATOM 13117 O O . ALA I 1 237 ? 175.468 152.889 167.666 1.00 65.11 237 ALA TB O 1
ATOM 13119 N N . LYS I 1 238 ? 175.047 155.097 167.697 1.00 62.90 238 LYS TB N 1
ATOM 13120 C CA . LYS I 1 238 ? 176.127 155.423 166.773 1.00 65.94 238 LYS TB CA 1
ATOM 13121 C C . LYS I 1 238 ? 177.504 155.155 167.378 1.00 65.58 238 LYS TB C 1
ATOM 13122 O O . LYS I 1 238 ? 178.433 154.787 166.663 1.00 67.36 238 LYS TB O 1
ATOM 13128 N N . PHE I 1 239 ? 177.632 155.354 168.691 1.00 64.32 239 PHE TB N 1
ATOM 13129 C CA . PHE I 1 239 ? 178.891 155.232 169.408 1.00 63.89 239 PHE TB CA 1
ATOM 13130 C C . PHE I 1 239 ? 179.412 153.792 169.428 1.00 63.55 239 PHE TB C 1
ATOM 13131 O O . PHE I 1 239 ? 180.612 153.589 169.561 1.00 66.27 239 PHE TB O 1
ATOM 13139 N N . LEU I 1 240 ? 178.525 152.799 169.301 1.00 63.51 240 LEU TB N 1
ATOM 13140 C CA . LEU I 1 240 ? 178.919 151.397 169.313 1.00 65.86 240 LEU TB CA 1
ATOM 13141 C C . LEU I 1 240 ? 179.862 151.099 168.147 1.00 68.89 240 LEU TB C 1
ATOM 13142 O O . LEU I 1 240 ? 179.625 151.519 167.017 1.00 71.26 240 LEU TB O 1
ATOM 13147 N N . ASP I 1 241 ? 180.963 150.391 168.443 1.00 71.83 241 ASP TB N 1
ATOM 13148 C CA . ASP I 1 241 ? 182.012 150.042 167.485 1.00 73.92 241 ASP TB CA 1
ATOM 13149 C C . ASP I 1 241 ? 182.813 151.236 166.932 1.00 75.19 241 ASP TB C 1
ATOM 13150 O O . ASP I 1 241 ? 183.631 151.025 166.029 1.00 78.54 241 ASP TB O 1
ATOM 13155 N N . GLN I 1 242 ? 182.668 152.466 167.460 1.00 75.29 242 GLN TB N 1
ATOM 13156 C CA . GLN I 1 242 ? 183.403 153.598 166.883 1.00 79.24 242 GLN TB CA 1
ATOM 13157 C C . GLN I 1 242 ? 184.904 153.521 167.166 1.00 80.53 242 GLN TB C 1
ATOM 13158 O O . GLN I 1 242 ? 185.721 153.885 166.316 1.00 85.30 242 GLN TB O 1
ATOM 13164 N N . SER I 1 243 ? 185.253 153.081 168.383 1.00 78.46 243 SER TB N 1
ATOM 13165 C CA . SER I 1 243 ? 186.612 153.110 168.905 1.00 79.39 243 SER TB CA 1
ATOM 13166 C C . SER I 1 243 ? 186.725 152.129 170.071 1.00 78.72 243 SER TB C 1
ATOM 13167 O O . SER I 1 243 ? 185.706 151.694 170.603 1.00 79.84 243 SER TB O 1
ATOM 13170 N N . SER I 1 244 ? 187.959 151.814 170.490 1.00 78.15 244 SER TB N 1
ATOM 13171 C CA . SER I 1 244 ? 188.227 150.890 171.588 1.00 77.04 244 SER TB CA 1
ATOM 13172 C C . SER I 1 244 ? 187.669 151.380 172.933 1.00 75.55 244 SER TB C 1
ATOM 13173 O O . SER I 1 244 ? 187.426 150.572 173.836 1.00 76.80 244 SER TB O 1
ATOM 13176 N N . SER I 1 245 ? 187.459 152.699 173.059 1.00 72.39 245 SER TB N 1
ATOM 13177 C CA . SER I 1 245 ? 186.906 153.351 174.244 1.00 71.21 245 SER TB CA 1
ATOM 13178 C C . SER I 1 245 ? 185.387 153.178 174.380 1.00 70.02 245 SER TB C 1
ATOM 13179 O O . SER I 1 245 ? 184.822 153.526 175.416 1.00 71.19 245 SER TB O 1
ATOM 13182 N N . LYS I 1 246 ? 184.726 152.645 173.343 1.00 67.49 246 LYS TB N 1
ATOM 13183 C CA . LYS I 1 246 ? 183.289 152.402 173.293 1.00 65.73 246 LYS TB CA 1
ATOM 13184 C C . LYS I 1 246 ? 183.004 150.902 173.218 1.00 64.40 246 LYS TB C 1
ATOM 13185 O O . LYS I 1 246 ? 183.792 150.129 172.670 1.00 66.20 246 LYS TB O 1
ATOM 13191 N N . LEU I 1 247 ? 181.839 150.493 173.733 1.00 62.68 247 LEU TB N 1
ATOM 13192 C CA . LEU I 1 247 ? 181.388 149.113 173.593 1.00 62.64 247 LEU TB CA 1
ATOM 13193 C C . LEU I 1 247 ? 181.265 148.714 172.121 1.00 62.32 247 LEU TB C 1
ATOM 13194 O O . LEU I 1 247 ? 180.878 149.506 171.270 1.00 63.51 247 LEU TB O 1
ATOM 13199 N N . THR I 1 248 ? 181.580 147.454 171.811 1.00 63.24 248 THR TB N 1
ATOM 13200 C CA . THR I 1 248 ? 181.164 146.901 170.527 1.00 63.67 248 THR TB CA 1
ATOM 13201 C C . THR I 1 248 ? 179.664 146.610 170.553 1.00 64.53 248 THR TB C 1
ATOM 13202 O O . THR I 1 248 ? 179.053 146.526 171.619 1.00 66.40 248 THR TB O 1
ATOM 13206 N N . THR I 1 249 ? 179.068 146.421 169.372 1.00 64.97 249 THR TB N 1
ATOM 13207 C CA . THR I 1 249 ? 177.666 146.031 169.281 1.00 64.30 249 THR TB CA 1
ATOM 13208 C C . THR I 1 249 ? 177.400 144.711 170.010 1.00 65.50 249 THR TB C 1
ATOM 13209 O O . THR I 1 249 ? 176.406 144.595 170.729 1.00 66.23 249 THR TB O 1
ATOM 13213 N N . GLN I 1 250 ? 178.303 143.733 169.863 1.00 66.26 250 GLN TB N 1
ATOM 13214 C CA . GLN I 1 250 ? 178.149 142.452 170.534 1.00 66.61 250 GLN TB CA 1
ATOM 13215 C C . GLN I 1 250 ? 178.290 142.590 172.052 1.00 66.04 250 GLN TB C 1
ATOM 13216 O O . GLN I 1 250 ? 177.496 142.019 172.787 1.00 66.17 250 GLN TB O 1
ATOM 13222 N N . GLU I 1 251 ? 179.268 143.375 172.523 1.00 64.53 251 GLU TB N 1
ATOM 13223 C CA . GLU I 1 251 ? 179.443 143.648 173.945 1.00 64.98 251 GLU TB CA 1
ATOM 13224 C C . GLU I 1 251 ? 178.199 144.302 174.548 1.00 63.66 251 GLU TB C 1
ATOM 13225 O O . GLU I 1 251 ? 177.770 143.916 175.629 1.00 63.58 251 GLU TB O 1
ATOM 13231 N N . PHE I 1 252 ? 177.610 145.268 173.841 1.00 61.87 252 PHE TB N 1
ATOM 13232 C CA . PHE I 1 252 ? 176.402 145.941 174.285 1.00 60.63 252 PHE TB CA 1
ATOM 13233 C C . PHE I 1 252 ? 175.227 144.964 174.390 1.00 62.32 252 PHE TB C 1
ATOM 13234 O O . PHE I 1 252 ? 174.564 144.903 175.422 1.00 63.47 252 PHE TB O 1
ATOM 13242 N N . LYS I 1 253 ? 175.005 144.145 173.356 1.00 63.76 253 LYS TB N 1
ATOM 13243 C CA . LYS I 1 253 ? 173.986 143.101 173.370 1.00 65.24 253 LYS TB CA 1
ATOM 13244 C C . LYS I 1 253 ? 174.206 142.091 174.499 1.00 64.97 253 LYS TB C 1
ATOM 13245 O O . LYS I 1 253 ? 173.247 141.710 175.166 1.00 65.82 253 LYS TB O 1
ATOM 13251 N N . ASP I 1 254 ? 175.463 141.702 174.755 1.00 64.73 254 ASP TB N 1
ATOM 13252 C CA . ASP I 1 254 ? 175.836 140.838 175.869 1.00 64.59 254 ASP TB CA 1
ATOM 13253 C C . ASP I 1 254 ? 175.533 141.496 177.218 1.00 62.80 254 ASP TB C 1
ATOM 13254 O O . ASP I 1 254 ? 175.019 140.823 178.111 1.00 62.94 254 ASP TB O 1
ATOM 13259 N N . LEU I 1 255 ? 175.822 142.797 177.377 1.00 59.50 255 LEU TB N 1
ATOM 13260 C CA . LEU I 1 255 ? 175.461 143.516 178.594 1.00 57.02 255 LEU TB CA 1
ATOM 13261 C C . LEU I 1 255 ? 173.947 143.533 178.795 1.00 56.18 255 LEU TB C 1
ATOM 13262 O O . LEU I 1 255 ? 173.486 143.174 179.863 1.00 57.41 255 LEU TB O 1
ATOM 13267 N N . LEU I 1 256 ? 173.158 143.863 177.770 1.00 54.46 256 LEU TB N 1
ATOM 13268 C CA . LEU I 1 256 ? 171.701 143.882 177.877 1.00 52.82 256 LEU TB CA 1
ATOM 13269 C C . LEU I 1 256 ? 171.087 142.507 178.149 1.00 52.44 256 LEU TB C 1
ATOM 13270 O O . LEU I 1 256 ? 169.982 142.428 178.679 1.00 55.36 256 LEU TB O 1
ATOM 13275 N N . ALA I 1 257 ? 171.783 141.425 177.798 1.00 53.15 257 ALA TB N 1
ATOM 13276 C CA . ALA I 1 257 ? 171.362 140.073 178.135 1.00 52.45 257 ALA TB CA 1
ATOM 13277 C C . ALA I 1 257 ? 171.512 139.760 179.632 1.00 53.26 257 ALA TB C 1
ATOM 13278 O O . ALA I 1 257 ? 170.955 138.761 180.087 1.00 55.20 257 ALA TB O 1
ATOM 13280 N N . LYS I 1 258 ? 172.243 140.586 180.400 1.00 53.77 258 LYS TB N 1
ATOM 13281 C CA . LYS I 1 258 ? 172.373 140.419 181.844 1.00 54.91 258 LYS TB CA 1
ATOM 13282 C C . LYS I 1 258 ? 171.106 140.912 182.537 1.00 54.56 258 LYS TB C 1
ATOM 13283 O O . LYS I 1 258 ? 170.560 141.946 182.166 1.00 55.97 258 LYS TB O 1
ATOM 13289 N N . PRO I 1 259 ? 170.617 140.221 183.591 1.00 53.88 259 PRO TB N 1
ATOM 13290 C CA . PRO I 1 259 ? 169.300 140.506 184.164 1.00 53.30 259 PRO TB CA 1
ATOM 13291 C C . PRO I 1 259 ? 169.148 141.878 184.817 1.00 53.11 259 PRO TB C 1
ATOM 13292 O O . PRO I 1 259 ? 168.028 142.340 185.002 1.00 55.30 259 PRO TB O 1
ATOM 13296 N N . HIS I 1 260 ? 170.269 142.542 185.127 1.00 51.73 260 HIS TB N 1
ATOM 13297 C CA . HIS I 1 260 ? 170.268 143.814 185.836 1.00 51.18 260 HIS TB CA 1
ATOM 13298 C C . HIS I 1 260 ? 170.679 144.988 184.941 1.00 50.55 260 HIS TB C 1
ATOM 13299 O O . HIS I 1 260 ? 170.615 146.131 185.379 1.00 51.61 260 HIS TB O 1
ATOM 13306 N N . VAL I 1 261 ? 171.065 144.741 183.684 1.00 48.33 261 VAL TB N 1
ATOM 13307 C CA . VAL I 1 261 ? 171.431 145.822 182.780 1.00 47.72 261 VAL TB CA 1
ATOM 13308 C C . VAL I 1 261 ? 170.315 146.025 181.759 1.00 48.27 261 VAL TB C 1
ATOM 13309 O O . VAL I 1 261 ? 169.870 145.086 181.112 1.00 50.68 261 VAL TB O 1
ATOM 13313 N N . TYR I 1 262 ? 169.880 147.274 181.603 1.00 47.37 262 TYR TB N 1
ATOM 13314 C CA . TYR I 1 262 ? 168.839 147.636 180.654 1.00 46.28 262 TYR TB CA 1
ATOM 13315 C C . TYR I 1 262 ? 169.299 148.878 179.895 1.00 46.60 262 TYR TB C 1
ATOM 13316 O O . TYR I 1 262 ? 170.179 149.583 180.368 1.00 47.53 262 TYR TB O 1
ATOM 13325 N N . ALA I 1 263 ? 168.739 149.121 178.704 1.00 46.49 263 ALA TB N 1
ATOM 13326 C CA . ALA I 1 263 ? 169.081 150.324 177.958 1.00 47.65 263 ALA TB CA 1
ATOM 13327 C C . ALA I 1 263 ? 167.915 151.308 177.946 1.00 49.29 263 ALA TB C 1
ATOM 13328 O O . ALA I 1 263 ? 166.749 150.920 177.939 1.00 50.75 263 ALA TB O 1
ATOM 13330 N N . VAL I 1 264 ? 168.263 152.597 177.915 1.00 50.08 264 VAL TB N 1
ATOM 13331 C CA . VAL I 1 264 ? 167.338 153.697 177.685 1.00 51.18 264 VAL TB CA 1
ATOM 13332 C C . VAL I 1 264 ? 167.940 154.570 176.584 1.00 51.64 264 VAL TB C 1
ATOM 13333 O O . VAL I 1 264 ? 169.141 154.542 176.346 1.00 53.28 264 VAL TB O 1
ATOM 13337 N N . ASN I 1 265 ? 167.108 155.346 175.899 1.00 50.72 265 ASN TB N 1
ATOM 13338 C CA . ASN I 1 265 ? 167.574 156.124 174.769 1.00 50.63 265 ASN TB CA 1
ATOM 13339 C C . ASN I 1 265 ? 168.362 157.355 175.226 1.00 51.06 265 ASN TB C 1
ATOM 13340 O O . ASN I 1 265 ? 168.008 158.025 176.185 1.00 52.18 265 ASN TB O 1
ATOM 13345 N N . HIS I 1 266 ? 169.437 157.679 174.502 1.00 51.51 266 HIS TB N 1
ATOM 13346 C CA . HIS I 1 266 ? 170.204 158.899 174.723 1.00 52.09 266 HIS TB CA 1
ATOM 13347 C C . HIS I 1 266 ? 170.450 159.619 173.388 1.00 53.08 266 HIS TB C 1
ATOM 13348 O O . HIS I 1 266 ? 171.263 160.539 173.305 1.00 55.09 266 HIS TB O 1
ATOM 13355 N N . GLY I 1 267 ? 169.692 159.238 172.343 1.00 53.08 267 GLY TB N 1
ATOM 13356 C CA . GLY I 1 267 ? 169.808 159.777 170.992 1.00 53.71 267 GLY TB CA 1
ATOM 13357 C C . GLY I 1 267 ? 170.888 159.036 170.208 1.00 54.74 267 GLY TB C 1
ATOM 13358 O O . GLY I 1 267 ? 171.860 158.568 170.784 1.00 55.94 267 GLY TB O 1
ATOM 13359 N N . TYR I 1 268 ? 170.708 158.868 168.897 1.00 55.60 268 TYR TB N 1
ATOM 13360 C CA . TYR I 1 268 ? 171.625 158.068 168.093 1.00 56.32 268 TYR TB CA 1
ATOM 13361 C C . TYR I 1 268 ? 173.076 158.540 168.214 1.00 55.95 268 TYR TB C 1
ATOM 13362 O O . TYR I 1 268 ? 173.976 157.739 168.450 1.00 56.76 268 TYR TB O 1
ATOM 13371 N N . ASN I 1 269 ? 173.275 159.858 168.093 1.00 57.23 269 ASN TB N 1
ATOM 13372 C CA . ASN I 1 269 ? 174.568 160.511 168.003 1.00 61.00 269 ASN TB CA 1
ATOM 13373 C C . ASN I 1 269 ? 174.708 161.626 169.051 1.00 61.40 269 ASN TB C 1
ATOM 13374 O O . ASN I 1 269 ? 175.482 162.565 168.864 1.00 64.06 269 ASN TB O 1
ATOM 13379 N N . HIS I 1 270 ? 173.972 161.528 170.171 1.00 61.96 270 HIS TB N 1
ATOM 13380 C CA . HIS I 1 270 ? 174.113 162.417 171.322 1.00 61.93 270 HIS TB CA 1
ATOM 13381 C C . HIS I 1 270 ? 173.891 163.893 170.951 1.00 62.39 270 HIS TB C 1
ATOM 13382 O O . HIS I 1 270 ? 174.676 164.761 171.328 1.00 64.99 270 HIS TB O 1
ATOM 13389 N N . TYR I 1 271 ? 172.808 164.203 170.224 1.00 62.49 271 TYR TB N 1
ATOM 13390 C CA . TYR I 1 271 ? 172.495 165.591 169.903 1.00 64.48 271 TYR TB CA 1
ATOM 13391 C C . TYR I 1 271 ? 171.774 166.248 171.083 1.00 65.05 271 TYR TB C 1
ATOM 13392 O O . TYR I 1 271 ? 170.646 165.886 171.425 1.00 65.23 271 TYR TB O 1
ATOM 13401 N N . ASP I 1 272 ? 172.430 167.235 171.701 1.00 66.72 272 ASP TB N 1
ATOM 13402 C CA . ASP I 1 272 ? 171.886 167.959 172.843 1.00 68.44 272 ASP TB CA 1
ATOM 13403 C C . ASP I 1 272 ? 171.135 169.235 172.444 1.00 68.43 272 ASP TB C 1
ATOM 13404 O O . ASP I 1 272 ? 171.413 169.866 171.428 1.00 69.63 272 ASP TB O 1
ATOM 13409 N N . TYR I 1 273 ? 170.202 169.643 173.307 1.00 69.20 273 TYR TB N 1
ATOM 13410 C CA . TYR I 1 273 ? 169.434 170.868 173.151 1.00 68.78 273 TYR TB CA 1
ATOM 13411 C C . TYR I 1 273 ? 170.331 172.114 173.134 1.00 69.69 273 TYR TB C 1
ATOM 13412 O O . TYR I 1 273 ? 171.269 172.246 173.910 1.00 70.71 273 TYR TB O 1
ATOM 13421 N N . GLY I 1 274 ? 170.044 173.058 172.232 1.00 71.28 274 GLY TB N 1
ATOM 13422 C CA . GLY I 1 274 ? 170.821 174.288 172.146 1.00 72.36 274 GLY TB CA 1
ATOM 13423 C C . GLY I 1 274 ? 172.021 174.187 171.200 1.00 74.24 274 GLY TB C 1
ATOM 13424 O O . GLY I 1 274 ? 172.419 175.181 170.591 1.00 79.25 274 GLY TB O 1
ATOM 13425 N N . SER I 1 275 ? 172.597 172.983 171.067 1.00 72.44 275 SER TB N 1
ATOM 13426 C CA . SER I 1 275 ? 173.683 172.706 170.131 1.00 72.68 275 SER TB CA 1
ATOM 13427 C C . SER I 1 275 ? 173.165 172.368 168.730 1.00 72.16 275 SER TB C 1
ATOM 13428 O O . SER I 1 275 ? 173.874 172.585 167.748 1.00 75.19 275 SER TB O 1
ATOM 13431 N N . TYR I 1 276 ? 171.931 171.846 168.643 1.00 70.50 276 TYR TB N 1
ATOM 13432 C CA . TYR I 1 276 ? 171.286 171.422 167.404 1.00 69.86 276 TYR TB CA 1
ATOM 13433 C C . TYR I 1 276 ? 169.845 171.942 167.374 1.00 68.37 276 TYR TB C 1
ATOM 13434 O O . TYR I 1 276 ? 169.292 172.298 168.410 1.00 69.79 276 TYR TB O 1
ATOM 13443 N N . SER I 1 277 ? 169.217 171.975 166.190 1.00 66.93 277 SER TB N 1
ATOM 13444 C CA . SER I 1 277 ? 167.803 172.329 166.093 1.00 67.08 277 SER TB CA 1
ATOM 13445 C C . SER I 1 277 ? 166.921 171.239 166.712 1.00 67.72 277 SER TB C 1
ATOM 13446 O O . SER I 1 277 ? 167.321 170.082 166.795 1.00 68.55 277 SER TB O 1
ATOM 13449 N N . ILE I 1 278 ? 165.685 171.595 167.080 1.00 67.79 278 ILE TB N 1
ATOM 13450 C CA . ILE I 1 278 ? 164.713 170.627 167.581 1.00 69.16 278 ILE TB CA 1
ATOM 13451 C C . ILE I 1 278 ? 164.459 169.512 166.561 1.00 69.89 278 ILE TB C 1
ATOM 13452 O O . ILE I 1 278 ? 164.302 168.356 166.950 1.00 72.10 278 ILE TB O 1
ATOM 13457 N N . ASP I 1 279 ? 164.486 169.839 165.264 1.00 70.92 279 ASP TB N 1
ATOM 13458 C CA . ASP I 1 279 ? 164.290 168.878 164.189 1.00 71.89 279 ASP TB CA 1
ATOM 13459 C C . ASP I 1 279 ? 165.419 167.848 164.113 1.00 71.01 279 ASP TB C 1
ATOM 13460 O O . ASP I 1 279 ? 165.163 166.660 163.926 1.00 71.50 279 ASP TB O 1
ATOM 13465 N N . GLU I 1 280 ? 166.667 168.298 164.266 1.00 69.56 280 GLU TB N 1
ATOM 13466 C CA . GLU I 1 280 ? 167.827 167.418 164.281 1.00 69.75 280 GLU TB CA 1
ATOM 13467 C C . GLU I 1 280 ? 167.820 166.529 165.522 1.00 67.59 280 GLU TB C 1
ATOM 13468 O O . GLU I 1 280 ? 168.134 165.343 165.427 1.00 68.86 280 GLU TB O 1
ATOM 13474 N N . ILE I 1 281 ? 167.455 167.092 166.680 1.00 63.30 281 ILE TB N 1
ATOM 13475 C CA . ILE I 1 281 ? 167.340 166.326 167.912 1.00 61.34 281 ILE TB CA 1
ATOM 13476 C C . ILE I 1 281 ? 166.211 165.304 167.789 1.00 60.93 281 ILE TB C 1
ATOM 13477 O O . ILE I 1 281 ? 166.380 164.171 168.212 1.00 62.35 281 ILE TB O 1
ATOM 13482 N N . GLU I 1 282 ? 165.082 165.680 167.180 1.00 59.79 282 GLU TB N 1
ATOM 13483 C CA . GLU I 1 282 ? 163.980 164.763 166.934 1.00 60.36 282 GLU TB CA 1
ATOM 13484 C C . GLU I 1 282 ? 164.423 163.572 166.084 1.00 60.94 282 GLU TB C 1
ATOM 13485 O O . GLU I 1 282 ? 164.105 162.431 166.417 1.00 62.43 282 GLU TB O 1
ATOM 13491 N N . ASP I 1 283 ? 165.176 163.832 165.010 1.00 60.94 283 ASP TB N 1
ATOM 13492 C CA . ASP I 1 283 ? 165.751 162.780 164.184 1.00 60.94 283 ASP TB CA 1
ATOM 13493 C C . ASP I 1 283 ? 166.705 161.890 164.985 1.00 59.07 283 ASP TB C 1
ATOM 13494 O O . ASP I 1 283 ? 166.692 160.672 164.817 1.00 59.53 283 ASP TB O 1
ATOM 13499 N N . ASP I 1 284 ? 167.533 162.485 165.851 1.00 55.74 284 ASP TB N 1
ATOM 13500 C CA . ASP I 1 284 ? 168.465 161.766 166.705 1.00 55.12 284 ASP TB CA 1
ATOM 13501 C C . ASP I 1 284 ? 167.738 160.845 167.690 1.00 54.12 284 ASP TB C 1
ATOM 13502 O O . ASP I 1 284 ? 168.127 159.701 167.908 1.00 55.14 284 ASP TB O 1
ATOM 13507 N N . VAL I 1 285 ? 166.659 161.356 168.278 1.00 52.08 285 VAL TB N 1
ATOM 13508 C CA . VAL I 1 285 ? 165.790 160.646 169.203 1.00 51.80 285 VAL TB CA 1
ATOM 13509 C C . VAL I 1 285 ? 165.124 159.466 168.497 1.00 52.30 285 VAL TB C 1
ATOM 13510 O O . VAL I 1 285 ? 165.186 158.348 168.994 1.00 53.58 285 VAL TB O 1
ATOM 13514 N N . ILE I 1 286 ? 164.520 159.710 167.329 1.00 51.57 286 ILE TB N 1
ATOM 13515 C CA . ILE I 1 286 ? 163.841 158.703 166.524 1.00 51.93 286 ILE TB CA 1
ATOM 13516 C C . ILE I 1 286 ? 164.817 157.608 166.090 1.00 52.64 286 ILE TB C 1
ATOM 13517 O O . ILE I 1 286 ? 164.525 156.427 166.240 1.00 53.64 286 ILE TB O 1
ATOM 13522 N N . ARG I 1 287 ? 165.987 158.005 165.587 1.00 53.31 287 ARG TB N 1
ATOM 13523 C CA . ARG I 1 287 ? 166.979 157.053 165.142 1.00 53.99 287 ARG TB CA 1
ATOM 13524 C C . ARG I 1 287 ? 167.561 156.265 166.313 1.00 53.70 287 ARG TB C 1
ATOM 13525 O O . ARG I 1 287 ? 167.691 155.056 166.215 1.00 53.58 287 ARG TB O 1
ATOM 13533 N N . GLY I 1 288 ? 167.831 156.929 167.438 1.00 52.47 288 GLY TB N 1
ATOM 13534 C CA . GLY I 1 288 ? 168.249 156.254 168.657 1.00 51.52 288 GLY TB CA 1
ATOM 13535 C C . GLY I 1 288 ? 167.263 155.159 169.060 1.00 52.40 288 GLY TB C 1
ATOM 13536 O O . GLY I 1 288 ? 167.665 154.020 169.284 1.00 54.16 288 GLY TB O 1
ATOM 13537 N N . LYS I 1 289 ? 165.970 155.495 169.038 1.00 52.54 289 LYS TB N 1
ATOM 13538 C CA . LYS I 1 289 ? 164.891 154.583 169.376 1.00 52.52 289 LYS TB CA 1
ATOM 13539 C C . LYS I 1 289 ? 164.896 153.363 168.451 1.00 53.09 289 LYS TB C 1
ATOM 13540 O O . LYS I 1 289 ? 164.988 152.247 168.948 1.00 54.49 289 LYS TB O 1
ATOM 13546 N N . TYR I 1 290 ? 164.864 153.549 167.122 1.00 52.65 290 TYR TB N 1
ATOM 13547 C CA . TYR I 1 290 ? 164.774 152.405 166.224 1.00 53.71 290 TYR TB CA 1
ATOM 13548 C C . TYR I 1 290 ? 166.039 151.551 166.159 1.00 54.41 290 TYR TB C 1
ATOM 13549 O O . TYR I 1 290 ? 165.943 150.332 166.033 1.00 55.82 290 TYR TB O 1
ATOM 13558 N N . GLU I 1 291 ? 167.213 152.173 166.269 1.00 54.89 291 GLU TB N 1
ATOM 13559 C CA . GLU I 1 291 ? 168.476 151.451 166.305 1.00 57.01 291 GLU TB CA 1
ATOM 13560 C C . GLU I 1 291 ? 168.594 150.598 167.575 1.00 56.73 291 GLU TB C 1
ATOM 13561 O O . GLU I 1 291 ? 169.008 149.442 167.505 1.00 58.19 291 GLU TB O 1
ATOM 13567 N N . LEU I 1 292 ? 168.179 151.131 168.730 1.00 55.61 292 LEU TB N 1
ATOM 13568 C CA . LEU I 1 292 ? 168.143 150.360 169.969 1.00 54.82 292 LEU TB CA 1
ATOM 13569 C C . LEU I 1 292 ? 167.088 149.250 169.927 1.00 55.28 292 LEU TB C 1
ATOM 13570 O O . LEU I 1 292 ? 167.321 148.170 170.458 1.00 56.10 292 LEU TB O 1
ATOM 13575 N N . GLN I 1 293 ? 165.958 149.483 169.253 1.00 55.23 293 GLN TB N 1
ATOM 13576 C CA . GLN I 1 293 ? 164.946 148.458 169.039 1.00 55.62 293 GLN TB CA 1
ATOM 13577 C C . GLN I 1 293 ? 165.460 147.308 168.173 1.00 58.18 293 GLN TB C 1
ATOM 13578 O O . GLN I 1 293 ? 165.168 146.153 168.473 1.00 60.85 293 GLN TB O 1
ATOM 13584 N N . ASP I 1 294 ? 166.272 147.601 167.151 1.00 59.69 294 ASP TB N 1
ATOM 13585 C CA . ASP I 1 294 ? 166.960 146.582 166.367 1.00 62.91 294 ASP TB CA 1
ATOM 13586 C C . ASP I 1 294 ? 167.976 145.790 167.198 1.00 62.38 294 ASP TB C 1
ATOM 13587 O O . ASP I 1 294 ? 168.188 144.603 166.945 1.00 65.14 294 ASP TB O 1
ATOM 13592 N N . LEU I 1 295 ? 168.587 146.429 168.204 1.00 60.48 295 LEU TB N 1
ATOM 13593 C CA . LEU I 1 295 ? 169.463 145.770 169.167 1.00 58.87 295 LEU TB CA 1
ATOM 13594 C C . LEU I 1 295 ? 168.699 145.008 170.261 1.00 57.63 295 LEU TB C 1
ATOM 13595 O O . LEU I 1 295 ? 169.321 144.439 171.162 1.00 60.03 295 LEU TB O 1
ATOM 13600 N N . GLY I 1 296 ? 167.360 145.003 170.207 1.00 55.59 296 GLY TB N 1
ATOM 13601 C CA . GLY I 1 296 ? 166.518 144.190 171.072 1.00 52.81 296 GLY TB CA 1
ATOM 13602 C C . GLY I 1 296 ? 165.955 144.925 172.290 1.00 53.27 296 GLY TB C 1
ATOM 13603 O O . GLY I 1 296 ? 165.311 144.292 173.123 1.00 55.45 296 GLY TB O 1
ATOM 13604 N N . VAL I 1 297 ? 166.189 146.243 172.401 1.00 52.76 297 VAL TB N 1
ATOM 13605 C CA . VAL I 1 297 ? 165.655 147.035 173.501 1.00 51.70 297 VAL TB CA 1
ATOM 13606 C C . VAL I 1 297 ? 164.164 147.269 173.257 1.00 53.74 297 VAL TB C 1
ATOM 13607 O O . VAL I 1 297 ? 163.785 147.915 172.282 1.00 55.34 297 VAL TB O 1
ATOM 13611 N N . ARG I 1 298 ? 163.324 146.776 174.176 1.00 55.17 298 ARG TB N 1
ATOM 13612 C CA . ARG I 1 298 ? 161.880 146.778 173.970 1.00 55.80 298 ARG TB CA 1
ATOM 13613 C C . ARG I 1 298 ? 161.143 147.711 174.931 1.00 57.12 298 ARG TB C 1
ATOM 13614 O O . ARG I 1 298 ? 161.762 148.435 175.707 1.00 57.08 298 ARG TB O 1
ATOM 13622 N N . GLU I 1 299 ? 159.813 147.710 174.831 1.00 64.07 299 GLU TB N 1
ATOM 13623 C CA . GLU I 1 299 ? 158.941 148.848 175.106 1.00 69.75 299 GLU TB CA 1
ATOM 13624 C C . GLU I 1 299 ? 159.193 149.593 176.418 1.00 75.11 299 GLU TB C 1
ATOM 13625 O O . GLU I 1 299 ? 159.502 150.786 176.359 1.00 85.00 299 GLU TB O 1
ATOM 13631 N N . PRO I 1 300 ? 159.002 149.004 177.624 1.00 67.20 300 PRO TB N 1
ATOM 13632 C CA . PRO I 1 300 ? 159.032 149.806 178.843 1.00 60.88 300 PRO TB CA 1
ATOM 13633 C C . PRO I 1 300 ? 160.389 150.491 178.982 1.00 59.38 300 PRO TB C 1
ATOM 13634 O O . PRO I 1 300 ? 160.427 151.668 179.307 1.00 63.25 300 PRO TB O 1
ATOM 13638 N N . ASN I 1 301 ? 161.474 149.793 178.625 1.00 56.06 301 ASN TB N 1
ATOM 13639 C CA . ASN I 1 301 ? 162.840 150.299 178.651 1.00 55.50 301 ASN TB CA 1
ATOM 13640 C C . ASN I 1 301 ? 163.017 151.460 177.658 1.00 55.13 301 ASN TB C 1
ATOM 13641 O O . ASN I 1 301 ? 163.488 152.537 178.025 1.00 55.47 301 ASN TB O 1
ATOM 13646 N N . ILE I 1 302 ? 162.624 151.260 176.392 1.00 54.73 302 ILE TB N 1
ATOM 13647 C CA . ILE I 1 302 ? 162.871 152.224 175.324 1.00 55.29 302 ILE TB CA 1
ATOM 13648 C C . ILE I 1 302 ? 161.889 153.407 175.344 1.00 55.65 302 ILE TB C 1
ATOM 13649 O O . ILE I 1 302 ? 161.990 154.327 174.532 1.00 57.24 302 ILE TB O 1
ATOM 13654 N N . ASN I 1 303 ? 160.959 153.423 176.300 1.00 54.60 303 ASN TB N 1
ATOM 13655 C CA . ASN I 1 303 ? 160.128 154.581 176.592 1.00 53.29 303 ASN TB CA 1
ATOM 13656 C C . ASN I 1 303 ? 160.828 155.612 177.485 1.00 52.40 303 ASN TB C 1
ATOM 13657 O O . ASN I 1 303 ? 160.282 156.690 177.704 1.00 53.99 303 ASN TB O 1
ATOM 13662 N N . HIS I 1 304 ? 162.053 155.323 177.951 1.00 50.53 304 HIS TB N 1
ATOM 13663 C CA . HIS I 1 304 ? 162.861 156.259 178.727 1.00 49.58 304 HIS TB CA 1
ATOM 13664 C C . HIS I 1 304 ? 163.940 156.909 177.871 1.00 49.16 304 HIS TB C 1
ATOM 13665 O O . HIS I 1 304 ? 164.588 156.259 177.056 1.00 49.55 304 HIS TB O 1
ATOM 13672 N N . TYR I 1 305 ? 164.135 158.203 178.115 1.00 48.40 305 TYR TB N 1
ATOM 13673 C CA . TYR I 1 305 ? 165.219 158.959 177.518 1.00 49.09 305 TYR TB CA 1
ATOM 13674 C C . TYR I 1 305 ? 166.033 159.642 178.609 1.00 49.11 305 TYR TB C 1
ATOM 13675 O O . TYR I 1 305 ? 165.566 159.864 179.718 1.00 50.53 305 TYR TB O 1
ATOM 13684 N N . VAL I 1 306 ? 167.294 159.928 178.305 1.00 49.03 306 VAL TB N 1
ATOM 13685 C CA . VAL I 1 306 ? 168.139 160.714 179.185 1.00 48.74 306 VAL TB CA 1
ATOM 13686 C C . VAL I 1 306 ? 168.678 161.844 178.323 1.00 50.27 306 VAL TB C 1
ATOM 13687 O O . VAL I 1 306 ? 169.173 161.594 177.231 1.00 54.01 306 VAL TB O 1
ATOM 13691 N N . TYR I 1 307 ? 168.598 163.084 178.809 1.00 49.85 307 TYR TB N 1
ATOM 13692 C CA . TYR I 1 307 ? 168.996 164.228 178.004 1.00 49.50 307 TYR TB CA 1
ATOM 13693 C C . TYR I 1 307 ? 170.498 164.200 177.725 1.00 51.67 307 TYR TB C 1
ATOM 13694 O O . TYR I 1 307 ? 171.292 164.139 178.655 1.00 53.81 307 TYR TB O 1
ATOM 13703 N N . PRO I 1 308 ? 170.945 164.273 176.447 1.00 54.47 308 PRO TB N 1
ATOM 13704 C CA . PRO I 1 308 ? 172.358 164.465 176.116 1.00 55.41 308 PRO TB CA 1
ATOM 13705 C C . PRO I 1 308 ? 172.904 165.726 176.767 1.00 56.96 308 PRO TB C 1
ATOM 13706 O O . PRO I 1 308 ? 172.292 166.791 176.689 1.00 59.44 308 PRO TB O 1
ATOM 13710 N N . SER I 1 309 ? 174.033 165.568 177.473 1.00 58.58 309 SER TB N 1
ATOM 13711 C CA . SER I 1 309 ? 174.675 166.634 178.242 1.00 59.72 309 SER TB CA 1
ATOM 13712 C C . SER I 1 309 ? 173.758 167.304 179.279 1.00 60.09 309 SER TB C 1
ATOM 13713 O O . SER I 1 309 ? 174.072 168.390 179.767 1.00 63.39 309 SER TB O 1
ATOM 13716 N N . GLY I 1 310 ? 172.623 166.679 179.619 1.00 58.07 310 GLY TB N 1
ATOM 13717 C CA . GLY I 1 310 ? 171.633 167.236 180.526 1.00 56.11 310 GLY TB CA 1
ATOM 13718 C C . GLY I 1 310 ? 170.846 168.435 179.993 1.00 56.68 310 GLY TB C 1
ATOM 13719 O O . GLY I 1 310 ? 170.080 169.019 180.747 1.00 59.04 310 GLY TB O 1
ATOM 13720 N N . ASN I 1 311 ? 171.009 168.811 178.718 1.00 57.60 311 ASN TB N 1
ATOM 13721 C CA . ASN I 1 311 ? 170.390 170.013 178.168 1.00 57.61 311 ASN TB CA 1
ATOM 13722 C C . ASN I 1 311 ? 168.939 169.753 177.757 1.00 56.73 311 ASN TB C 1
ATOM 13723 O O . ASN I 1 311 ? 168.661 168.810 177.022 1.00 59.00 311 ASN TB O 1
ATOM 13728 N N . TYR I 1 312 ? 168.021 170.640 178.178 1.00 55.20 312 TYR TB N 1
ATOM 13729 C CA . TYR I 1 312 ? 166.615 170.549 177.800 1.00 55.06 312 TYR TB CA 1
ATOM 13730 C C . TYR I 1 312 ? 165.902 171.891 177.965 1.00 55.15 312 TYR TB C 1
ATOM 13731 O O . TYR I 1 312 ? 166.418 172.807 178.606 1.00 57.53 312 TYR TB O 1
ATOM 13740 N N . ALA I 1 313 ? 164.697 171.968 177.381 1.00 55.06 313 ALA TB N 1
ATOM 13741 C CA . ALA I 1 313 ? 163.721 173.022 177.624 1.00 55.39 313 ALA TB CA 1
ATOM 13742 C C . ALA I 1 313 ? 162.327 172.457 177.365 1.00 56.37 313 ALA TB C 1
ATOM 13743 O O . ALA I 1 313 ? 162.203 171.323 176.915 1.00 58.27 313 ALA TB O 1
ATOM 13745 N N . GLN I 1 314 ? 161.276 173.254 177.577 1.00 58.76 314 GLN TB N 1
ATOM 13746 C CA . GLN I 1 314 ? 159.923 172.797 177.288 1.00 59.21 314 GLN TB CA 1
ATOM 13747 C C . GLN I 1 314 ? 159.757 172.438 175.805 1.00 61.57 314 GLN TB C 1
ATOM 13748 O O . GLN I 1 314 ? 159.066 171.482 175.482 1.00 63.72 314 GLN TB O 1
ATOM 13754 N N . GLU I 1 315 ? 160.461 173.141 174.907 1.00 64.03 315 GLU TB N 1
ATOM 13755 C CA . GLU I 1 315 ? 160.520 172.826 173.480 1.00 66.82 315 GLU TB CA 1
ATOM 13756 C C . GLU I 1 315 ? 160.924 171.370 173.218 1.00 64.57 315 GLU TB C 1
ATOM 13757 O O . GLU I 1 315 ? 160.293 170.671 172.414 1.00 66.33 315 GLU TB O 1
ATOM 13763 N N . SER I 1 316 ? 162.008 170.929 173.868 1.00 60.01 316 SER TB N 1
ATOM 13764 C CA . SER I 1 316 ? 162.499 169.574 173.699 1.00 58.68 316 SER TB CA 1
ATOM 13765 C C . SER I 1 316 ? 161.578 168.574 174.395 1.00 58.50 316 SER TB C 1
ATOM 13766 O O . SER I 1 316 ? 161.325 167.520 173.838 1.00 59.18 316 SER TB O 1
ATOM 13769 N N . ILE I 1 317 ? 161.036 168.913 175.570 1.00 57.24 317 ILE TB N 1
ATOM 13770 C CA . ILE I 1 317 ? 160.081 168.066 176.279 1.00 56.90 317 ILE TB CA 1
ATOM 13771 C C . ILE I 1 317 ? 158.857 167.792 175.406 1.00 58.36 317 ILE TB C 1
ATOM 13772 O O . ILE I 1 317 ? 158.423 166.652 175.292 1.00 60.10 317 ILE TB O 1
ATOM 13777 N N . ASP I 1 318 ? 158.326 168.825 174.751 1.00 58.32 318 ASP TB N 1
ATOM 13778 C CA . ASP I 1 318 ? 157.180 168.702 173.859 1.00 59.73 318 ASP TB CA 1
ATOM 13779 C C . ASP I 1 318 ? 157.464 167.719 172.722 1.00 59.61 318 ASP TB C 1
ATOM 13780 O O . ASP I 1 318 ? 156.677 166.804 172.488 1.00 61.64 318 ASP TB O 1
ATOM 13785 N N . MET I 1 319 ? 158.617 167.855 172.065 1.00 57.51 319 MET TB N 1
ATOM 13786 C CA . MET I 1 319 ? 159.034 166.942 171.012 1.00 57.09 319 MET TB CA 1
ATOM 13787 C C . MET I 1 319 ? 159.235 165.512 171.551 1.00 55.85 319 MET TB C 1
ATOM 13788 O O . MET I 1 319 ? 158.649 164.560 171.028 1.00 56.69 319 MET TB O 1
ATOM 13793 N N . LEU I 1 320 ? 159.995 165.364 172.643 1.00 53.57 320 LEU TB N 1
ATOM 13794 C CA . LEU I 1 320 ? 160.311 164.086 173.272 1.00 52.77 320 LEU TB CA 1
ATOM 13795 C C . LEU I 1 320 ? 159.073 163.346 173.763 1.00 52.95 320 LEU TB C 1
ATOM 13796 O O . LEU I 1 320 ? 159.072 162.122 173.755 1.00 53.87 320 LEU TB O 1
ATOM 13801 N N . SER I 1 321 ? 158.027 164.071 174.174 1.00 52.91 321 SER TB N 1
ATOM 13802 C CA . SER I 1 321 ? 156.792 163.483 174.677 1.00 52.42 321 SER TB CA 1
ATOM 13803 C C . SER I 1 321 ? 156.061 162.637 173.630 1.00 52.71 321 SER TB C 1
ATOM 13804 O O . SER I 1 321 ? 155.192 161.854 173.982 1.00 52.85 321 SER TB O 1
ATOM 13807 N N . ASN I 1 322 ? 156.382 162.803 172.346 1.00 51.85 322 ASN TB N 1
ATOM 13808 C CA . ASN I 1 322 ? 155.832 161.945 171.304 1.00 52.02 322 ASN TB CA 1
ATOM 13809 C C . ASN I 1 322 ? 156.493 160.566 171.301 1.00 51.51 322 ASN TB C 1
ATOM 13810 O O . ASN I 1 322 ? 155.942 159.625 170.752 1.00 52.04 322 ASN TB O 1
ATOM 13815 N N . TYR I 1 323 ? 157.694 160.444 171.887 1.00 50.15 323 TYR TB N 1
ATOM 13816 C CA . TYR I 1 323 ? 158.579 159.290 171.731 1.00 48.61 323 TYR TB CA 1
ATOM 13817 C C . TYR I 1 323 ? 158.876 158.601 173.063 1.00 48.47 323 TYR TB C 1
ATOM 13818 O O . TYR I 1 323 ? 159.064 157.390 173.094 1.00 48.62 323 TYR TB O 1
ATOM 13827 N N . HIS I 1 324 ? 158.898 159.367 174.166 1.00 47.40 324 HIS TB N 1
ATOM 13828 C CA . HIS I 1 324 ? 159.316 158.927 175.494 1.00 46.93 324 HIS TB CA 1
ATOM 13829 C C . HIS I 1 324 ? 158.332 159.417 176.554 1.00 47.18 324 HIS TB C 1
ATOM 13830 O O . HIS I 1 324 ? 157.646 160.412 176.356 1.00 49.06 324 HIS TB O 1
ATOM 13837 N N . VAL I 1 325 ? 158.314 158.734 177.708 1.00 46.01 325 VAL TB N 1
ATOM 13838 C CA . VAL I 1 325 ? 157.437 159.077 178.825 1.00 45.72 325 VAL TB CA 1
ATOM 13839 C C . VAL I 1 325 ? 158.168 159.865 179.910 1.00 46.26 325 VAL TB C 1
ATOM 13840 O O . VAL I 1 325 ? 157.533 160.506 180.740 1.00 47.47 325 VAL TB O 1
ATOM 13844 N N . MET I 1 326 ? 159.498 159.778 179.946 1.00 47.35 326 MET TB N 1
ATOM 13845 C CA . MET I 1 326 ? 160.254 160.291 181.076 1.00 48.46 326 MET TB CA 1
ATOM 13846 C C . MET I 1 326 ? 161.666 160.648 180.618 1.00 47.88 326 MET TB C 1
ATOM 13847 O O . MET I 1 326 ? 162.218 160.006 179.731 1.00 47.88 326 MET TB O 1
ATOM 13852 N N . SER I 1 327 ? 162.237 161.709 181.208 1.00 49.04 327 SER TB N 1
ATOM 13853 C CA . SER I 1 327 ? 163.622 162.083 180.967 1.00 50.67 327 SER TB CA 1
ATOM 13854 C C . SER I 1 327 ? 164.264 162.751 182.170 1.00 51.57 327 SER TB C 1
ATOM 13855 O O . SER I 1 327 ? 163.599 163.319 183.039 1.00 53.94 327 SER TB O 1
ATOM 13858 N N . TRP I 1 328 ? 165.594 162.690 182.155 1.00 51.78 328 TRP TB N 1
ATOM 13859 C CA . TRP I 1 328 ? 166.412 163.057 183.290 1.00 50.72 328 TRP TB CA 1
ATOM 13860 C C . TRP I 1 328 ? 167.539 163.987 182.862 1.00 51.30 328 TRP TB C 1
ATOM 13861 O O . TRP I 1 328 ? 168.234 163.715 181.877 1.00 53.45 328 TRP TB O 1
ATOM 13872 N N . GLY I 1 329 ? 167.738 165.044 183.664 1.00 51.57 329 GLY TB N 1
ATOM 13873 C CA . GLY I 1 329 ? 168.853 165.966 183.524 1.00 51.52 329 GLY TB CA 1
ATOM 13874 C C . GLY I 1 329 ? 170.026 165.621 184.444 1.00 52.72 329 GLY TB C 1
ATOM 13875 O O . GLY I 1 329 ? 170.070 164.556 185.052 1.00 53.96 329 GLY TB O 1
ATOM 13876 N N . THR I 1 330 ? 170.973 166.558 184.568 1.00 55.67 330 THR TB N 1
ATOM 13877 C CA . THR I 1 330 ? 172.210 166.318 185.300 1.00 56.43 330 THR TB CA 1
ATOM 13878 C C . THR I 1 330 ? 172.426 167.367 186.388 1.00 58.30 330 THR TB C 1
ATOM 13879 O O . THR I 1 330 ? 172.094 168.538 186.225 1.00 62.09 330 THR TB O 1
ATOM 13883 N N . GLY I 1 331 ? 173.023 166.925 187.497 1.00 58.59 331 GLY TB N 1
ATOM 13884 C CA . GLY I 1 331 ? 173.483 167.774 188.581 1.00 59.01 331 GLY TB CA 1
ATOM 13885 C C . GLY I 1 331 ? 174.644 167.112 189.313 1.00 61.75 331 GLY TB C 1
ATOM 13886 O O . GLY I 1 331 ? 174.970 165.956 189.047 1.00 61.60 331 GLY TB O 1
ATOM 13887 N N . ALA I 1 332 ? 175.252 167.852 190.248 1.00 64.55 332 ALA TB N 1
ATOM 13888 C CA . ALA I 1 332 ? 176.475 167.413 190.902 1.00 66.14 332 ALA TB CA 1
ATOM 13889 C C . ALA I 1 332 ? 176.340 167.323 192.426 1.00 67.72 332 ALA TB C 1
ATOM 13890 O O . ALA I 1 332 ? 177.274 166.872 193.080 1.00 71.10 332 ALA TB O 1
ATOM 13892 N N . GLU I 1 333 ? 175.183 167.691 192.990 1.00 67.25 333 GLU TB N 1
ATOM 13893 C CA . GLU I 1 333 ? 174.982 167.664 194.434 1.00 69.88 333 GLU TB CA 1
ATOM 13894 C C . GLU I 1 333 ? 173.915 166.648 194.827 1.00 67.73 333 GLU TB C 1
ATOM 13895 O O . GLU I 1 333 ? 173.085 166.237 194.028 1.00 68.53 333 GLU TB O 1
ATOM 13901 N N . SER I 1 334 ? 173.963 166.254 196.094 1.00 66.10 334 SER TB N 1
ATOM 13902 C CA . SER I 1 334 ? 173.187 165.160 196.645 1.00 64.09 334 SER TB CA 1
ATOM 13903 C C . SER I 1 334 ? 171.683 165.328 196.390 1.00 63.65 334 SER TB C 1
ATOM 13904 O O . SER I 1 334 ? 170.994 164.394 195.975 1.00 64.62 334 SER TB O 1
ATOM 13907 N N . PHE I 1 335 ? 171.158 166.540 196.586 1.00 61.82 335 PHE TB N 1
ATOM 13908 C CA . PHE I 1 335 ? 169.743 166.812 196.378 1.00 60.54 335 PHE TB CA 1
ATOM 13909 C C . PHE I 1 335 ? 169.316 166.706 194.911 1.00 61.12 335 PHE TB C 1
ATOM 13910 O O . PHE I 1 335 ? 168.140 166.480 194.644 1.00 61.72 335 PHE TB O 1
ATOM 13918 N N . ASP I 1 336 ? 170.244 166.826 193.961 1.00 59.97 336 ASP TB N 1
ATOM 13919 C CA . ASP I 1 336 ? 169.962 166.614 192.546 1.00 59.25 336 ASP TB CA 1
ATOM 13920 C C . ASP I 1 336 ? 169.535 165.180 192.255 1.00 58.33 336 ASP TB C 1
ATOM 13921 O O . ASP I 1 336 ? 168.711 164.972 191.376 1.00 59.08 336 ASP TB O 1
ATOM 13926 N N . ALA I 1 337 ? 170.101 164.190 192.957 1.00 57.04 337 ALA TB N 1
ATOM 13927 C CA . ALA I 1 337 ? 169.669 162.806 192.812 1.00 56.54 337 ALA TB CA 1
ATOM 13928 C C . ALA I 1 337 ? 168.226 162.614 193.272 1.00 56.85 337 ALA TB C 1
ATOM 13929 O O . ALA I 1 337 ? 167.533 161.708 192.811 1.00 57.79 337 ALA TB O 1
ATOM 13931 N N . LEU I 1 338 ? 167.792 163.430 194.228 1.00 56.14 338 LEU TB N 1
ATOM 13932 C CA . LEU I 1 338 ? 166.722 163.037 195.124 1.00 56.26 338 LEU TB CA 1
ATOM 13933 C C . LEU I 1 338 ? 165.382 163.595 194.661 1.00 55.95 338 LEU TB C 1
ATOM 13934 O O . LEU I 1 338 ? 165.248 164.776 194.353 1.00 58.12 338 LEU TB O 1
ATOM 13939 N N . THR I 1 339 ? 164.381 162.714 194.619 1.00 55.05 339 THR TB N 1
ATOM 13940 C CA . THR I 1 339 ? 162.992 163.100 194.441 1.00 56.84 339 THR TB CA 1
ATOM 13941 C C . THR I 1 339 ? 162.159 162.325 195.449 1.00 55.86 339 THR TB C 1
ATOM 13942 O O . THR I 1 339 ? 162.539 161.240 195.874 1.00 57.08 339 THR TB O 1
ATOM 13946 N N . PRO I 1 340 ? 160.951 162.801 195.797 1.00 55.65 340 PRO TB N 1
ATOM 13947 C CA . PRO I 1 340 ? 159.951 161.937 196.412 1.00 55.43 340 PRO TB CA 1
ATOM 13948 C C . PRO I 1 340 ? 159.686 160.730 195.510 1.00 55.60 340 PRO TB C 1
ATOM 13949 O O . PRO I 1 340 ? 159.953 160.755 194.305 1.00 57.61 340 PRO TB O 1
ATOM 13953 N N . ASN I 1 341 ? 159.146 159.664 196.104 1.00 55.69 341 ASN TB N 1
ATOM 13954 C CA . ASN I 1 341 ? 158.834 158.438 195.383 1.00 56.20 341 ASN TB CA 1
ATOM 13955 C C . ASN I 1 341 ? 157.704 158.639 194.369 1.00 57.47 341 ASN TB C 1
ATOM 13956 O O . ASN I 1 341 ? 157.633 157.925 193.371 1.00 59.82 341 ASN TB O 1
ATOM 13961 N N . GLN I 1 342 ? 156.818 159.609 194.630 1.00 57.93 342 GLN TB N 1
ATOM 13962 C CA . GLN I 1 342 ? 155.831 160.066 193.662 1.00 58.51 342 GLN TB CA 1
ATOM 13963 C C . GLN I 1 342 ? 156.338 161.365 193.032 1.00 59.28 342 GLN TB C 1
ATOM 13964 O O . GLN I 1 342 ? 156.520 162.374 193.709 1.00 61.04 342 GLN TB O 1
ATOM 13970 N N . LEU I 1 343 ? 156.560 161.343 191.716 1.00 59.89 343 LEU TB N 1
ATOM 13971 C CA . LEU I 1 343 ? 156.889 162.534 190.956 1.00 61.20 343 LEU TB CA 1
ATOM 13972 C C . LEU I 1 343 ? 155.630 163.337 190.658 1.00 60.14 343 LEU TB C 1
ATOM 13973 O O . LEU I 1 343 ? 154.518 162.808 190.631 1.00 59.57 343 LEU TB O 1
ATOM 13978 N N . THR I 1 344 ? 155.844 164.617 190.345 1.00 59.08 344 THR TB N 1
ATOM 13979 C CA . THR I 1 344 ? 154.825 165.409 189.674 1.00 58.76 344 THR TB CA 1
ATOM 13980 C C . THR I 1 344 ? 155.283 165.859 188.281 1.00 57.71 344 THR TB C 1
ATOM 13981 O O . THR I 1 344 ? 154.439 166.210 187.468 1.00 58.78 344 THR TB O 1
ATOM 13985 N N . SER I 1 345 ? 156.594 165.832 187.990 1.00 58.06 345 SER TB N 1
ATOM 13986 C CA . SER I 1 345 ? 157.074 165.930 186.616 1.00 57.60 345 SER TB CA 1
ATOM 13987 C C . SER I 1 345 ? 157.966 164.738 186.271 1.00 56.06 345 SER TB C 1
ATOM 13988 O O . SER I 1 345 ? 158.976 164.506 186.924 1.00 58.88 345 SER TB O 1
ATOM 13991 N N . PRO I 1 346 ? 157.687 163.978 185.188 1.00 53.48 346 PRO TB N 1
ATOM 13992 C CA . PRO I 1 346 ? 158.628 162.971 184.704 1.00 51.91 346 PRO TB CA 1
ATOM 13993 C C . PRO I 1 346 ? 159.695 163.551 183.772 1.00 51.37 346 PRO TB C 1
ATOM 13994 O O . PRO I 1 346 ? 160.442 162.797 183.175 1.00 53.72 346 PRO TB O 1
ATOM 13998 N N . TRP I 1 347 ? 159.808 164.886 183.670 1.00 49.59 347 TRP TB N 1
ATOM 13999 C CA . TRP I 1 347 ? 160.638 165.565 182.676 1.00 49.49 347 TRP TB CA 1
ATOM 14000 C C . TRP I 1 347 ? 161.695 166.505 183.266 1.00 50.37 347 TRP TB C 1
ATOM 14001 O O . TRP I 1 347 ? 162.704 166.763 182.613 1.00 51.46 347 TRP TB O 1
ATOM 14012 N N . HIS I 1 348 ? 161.475 167.052 184.473 1.00 51.59 348 HIS TB N 1
ATOM 14013 C CA . HIS I 1 348 ? 162.332 168.115 184.994 1.00 52.12 348 HIS TB CA 1
ATOM 14014 C C . HIS I 1 348 ? 163.320 167.652 186.069 1.00 52.94 348 HIS TB C 1
ATOM 14015 O O . HIS I 1 348 ? 164.037 168.476 186.637 1.00 56.65 348 HIS TB O 1
ATOM 14022 N N . ASN I 1 349 ? 163.349 166.347 186.370 1.00 53.58 349 ASN TB N 1
ATOM 14023 C CA . ASN I 1 349 ? 164.136 165.824 187.474 1.00 54.47 349 ASN TB CA 1
ATOM 14024 C C . ASN I 1 349 ? 165.572 165.498 187.060 1.00 54.59 349 ASN TB C 1
ATOM 14025 O O . ASN I 1 349 ? 165.839 165.086 185.936 1.00 55.22 349 ASN TB O 1
ATOM 14030 N N . LEU I 1 350 ? 166.501 165.691 188.001 1.00 55.31 350 LEU TB N 1
ATOM 14031 C CA . LEU I 1 350 ? 167.929 165.549 187.737 1.00 54.00 350 LEU TB CA 1
ATOM 14032 C C . LEU I 1 350 ? 168.485 164.225 188.275 1.00 53.35 350 LEU TB C 1
ATOM 14033 O O . LEU I 1 350 ? 167.802 163.461 188.953 1.00 55.09 350 LEU TB O 1
ATOM 14038 N N . ARG I 1 351 ? 169.757 163.972 187.946 1.00 53.72 351 ARG TB N 1
ATOM 14039 C CA . ARG I 1 351 ? 170.547 162.848 188.425 1.00 54.55 351 ARG TB CA 1
ATOM 14040 C C . ARG I 1 351 ? 171.834 163.409 189.022 1.00 55.59 351 ARG TB C 1
ATOM 14041 O O . ARG I 1 351 ? 172.300 164.441 188.566 1.00 58.02 351 ARG TB O 1
ATOM 14049 N N . CYS I 1 352 ? 172.430 162.725 190.002 1.00 56.18 352 CYS TB N 1
ATOM 14050 C CA . CYS I 1 352 ? 173.681 163.177 190.584 1.00 58.29 352 CYS TB CA 1
ATOM 14051 C C . CYS I 1 352 ? 174.872 162.411 190.002 1.00 59.40 352 CYS TB C 1
ATOM 14052 O O . CYS I 1 352 ? 174.901 161.184 190.006 1.00 60.28 352 CYS TB O 1
ATOM 14055 N N . SER I 1 353 ? 175.867 163.149 189.500 1.00 61.72 353 SER TB N 1
ATOM 14056 C CA . SER I 1 353 ? 177.104 162.589 188.969 1.00 61.99 353 SER TB CA 1
ATOM 14057 C C . SER I 1 353 ? 178.015 162.082 190.089 1.00 63.42 353 SER TB C 1
ATOM 14058 O O . SER I 1 353 ? 178.210 162.768 191.088 1.00 66.73 353 SER TB O 1
ATOM 14061 N N . PHE I 1 354 ? 178.639 160.909 189.888 1.00 63.36 354 PHE TB N 1
ATOM 14062 C CA . PHE I 1 354 ? 179.830 160.547 190.652 1.00 64.89 354 PHE TB CA 1
ATOM 14063 C C . PHE I 1 354 ? 181.094 160.428 189.796 1.00 67.15 354 PHE TB C 1
ATOM 14064 O O . PHE I 1 354 ? 182.075 159.813 190.219 1.00 69.34 354 PHE TB O 1
ATOM 14072 N N . ASP I 1 355 ? 181.121 161.105 188.640 1.00 70.46 355 ASP TB N 1
ATOM 14073 C CA . ASP I 1 355 ? 182.299 161.242 187.792 1.00 73.76 355 ASP TB CA 1
ATOM 14074 C C . ASP I 1 355 ? 183.450 161.968 188.502 1.00 74.47 355 ASP TB C 1
ATOM 14075 O O . ASP I 1 355 ? 184.622 161.710 188.209 1.00 78.77 355 ASP TB O 1
ATOM 14080 N N . SER I 1 356 ? 183.119 162.896 189.419 1.00 73.71 356 SER TB N 1
ATOM 14081 C CA . SER I 1 356 ? 184.087 163.790 190.054 1.00 75.30 356 SER TB CA 1
ATOM 14082 C C . SER I 1 356 ? 184.174 163.573 191.571 1.00 74.68 356 SER TB C 1
ATOM 14083 O O . SER I 1 356 ? 184.452 164.506 192.328 1.00 78.04 356 SER TB O 1
ATOM 14086 N N . GLY I 1 357 ? 183.979 162.325 192.009 1.00 73.01 357 GLY TB N 1
ATOM 14087 C CA . GLY I 1 357 ? 184.011 161.948 193.414 1.00 72.80 357 GLY TB CA 1
ATOM 14088 C C . GLY I 1 357 ? 182.669 161.377 193.859 1.00 72.44 357 GLY TB C 1
ATOM 14089 O O . GLY I 1 357 ? 181.616 161.887 193.483 1.00 74.58 357 GLY TB O 1
ATOM 14090 N N . THR I 1 358 ? 182.706 160.340 194.708 1.00 70.67 358 THR TB N 1
ATOM 14091 C CA . THR I 1 358 ? 181.501 159.581 195.016 1.00 68.94 358 THR TB CA 1
ATOM 14092 C C . THR I 1 358 ? 180.694 160.182 196.169 1.00 67.95 358 THR TB C 1
ATOM 14093 O O . THR I 1 358 ? 179.565 159.754 196.381 1.00 68.90 358 THR TB O 1
ATOM 14097 N N . ALA I 1 359 ? 181.232 161.184 196.875 1.00 67.67 359 ALA TB N 1
ATOM 14098 C CA . ALA I 1 359 ? 180.700 161.688 198.136 1.00 67.63 359 ALA TB CA 1
ATOM 14099 C C . ALA I 1 359 ? 179.236 162.145 198.054 1.00 68.25 359 ALA TB C 1
ATOM 14100 O O . ALA I 1 359 ? 178.424 161.757 198.898 1.00 68.90 359 ALA TB O 1
ATOM 14102 N N . GLU I 1 360 ? 178.883 162.959 197.047 1.00 68.23 360 GLU TB N 1
ATOM 14103 C CA . GLU I 1 360 ? 177.530 163.497 196.914 1.00 69.17 360 GLU TB CA 1
ATOM 14104 C C . GLU I 1 360 ? 176.512 162.403 196.577 1.00 67.44 360 GLU TB C 1
ATOM 14105 O O . GLU I 1 360 ? 175.391 162.410 197.092 1.00 68.68 360 GLU TB O 1
ATOM 14111 N N . ALA I 1 361 ? 176.918 161.451 195.731 1.00 65.84 361 ALA TB N 1
ATOM 14112 C CA . ALA I 1 361 ? 176.096 160.319 195.337 1.00 65.50 361 ALA TB CA 1
ATOM 14113 C C . ALA I 1 361 ? 175.892 159.352 196.506 1.00 66.89 361 ALA TB C 1
ATOM 14114 O O . ALA I 1 361 ? 174.777 158.897 196.751 1.00 68.41 361 ALA TB O 1
ATOM 14116 N N . GLU I 1 362 ? 176.948 159.068 197.271 1.00 67.12 362 GLU TB N 1
ATOM 14117 C CA . GLU I 1 362 ? 176.842 158.222 198.452 1.00 68.49 362 GLU TB CA 1
ATOM 14118 C C . GLU I 1 362 ? 175.970 158.891 199.515 1.00 68.49 362 GLU TB C 1
ATOM 14119 O O . GLU I 1 362 ? 175.091 158.244 200.076 1.00 69.45 362 GLU TB O 1
ATOM 14125 N N . GLN I 1 363 ? 176.161 160.197 199.741 1.00 69.25 363 GLN TB N 1
ATOM 14126 C CA . GLN I 1 363 ? 175.304 161.021 200.585 1.00 69.65 363 GLN TB CA 1
ATOM 14127 C C . GLN I 1 363 ? 173.835 160.906 200.161 1.00 67.86 363 GLN TB C 1
ATOM 14128 O O . GLN I 1 363 ? 172.969 160.694 201.000 1.00 68.96 363 GLN TB O 1
ATOM 14134 N N . ALA I 1 364 ? 173.561 160.987 198.853 1.00 64.44 364 ALA TB N 1
ATOM 14135 C CA . ALA I 1 364 ? 172.211 160.870 198.313 1.00 62.98 364 ALA TB CA 1
ATOM 14136 C C . ALA I 1 364 ? 171.588 159.506 198.613 1.00 63.15 364 ALA TB C 1
ATOM 14137 O O . ALA I 1 364 ? 170.416 159.441 198.957 1.00 63.30 364 ALA TB O 1
ATOM 14139 N N . VAL I 1 365 ? 172.362 158.426 198.487 1.00 63.21 365 VAL TB N 1
ATOM 14140 C CA . VAL I 1 365 ? 171.890 157.075 198.755 1.00 62.20 365 VAL TB CA 1
ATOM 14141 C C . VAL I 1 365 ? 171.527 156.920 200.234 1.00 63.05 365 VAL TB C 1
ATOM 14142 O O . VAL I 1 365 ? 170.449 156.436 200.561 1.00 64.04 365 VAL TB O 1
ATOM 14146 N N . ASN I 1 366 ? 172.394 157.389 201.129 1.00 63.74 366 ASN TB N 1
ATOM 14147 C CA . ASN I 1 366 ? 172.129 157.400 202.561 1.00 65.55 366 ASN TB CA 1
ATOM 14148 C C . ASN I 1 366 ? 170.894 158.244 202.907 1.00 66.53 366 ASN TB C 1
ATOM 14149 O O . ASN I 1 366 ? 170.064 157.839 203.723 1.00 68.54 366 ASN TB O 1
ATOM 14154 N N . ASP I 1 367 ? 170.729 159.392 202.244 1.00 66.04 367 ASP TB N 1
ATOM 14155 C CA . ASP I 1 367 ? 169.588 160.274 202.444 1.00 66.01 367 ASP TB CA 1
ATOM 14156 C C . ASP I 1 367 ? 168.291 159.690 201.886 1.00 63.74 367 ASP TB C 1
ATOM 14157 O O . ASP I 1 367 ? 167.255 159.834 202.519 1.00 64.27 367 ASP TB O 1
ATOM 14162 N N . ALA I 1 368 ? 168.334 159.006 200.735 1.00 61.01 368 ALA TB N 1
ATOM 14163 C CA . ALA I 1 368 ? 167.193 158.285 200.177 1.00 59.86 368 ALA TB CA 1
ATOM 14164 C C . ALA I 1 368 ? 166.668 157.237 201.160 1.00 59.47 368 ALA TB C 1
ATOM 14165 O O . ALA I 1 368 ? 165.464 157.130 201.361 1.00 61.02 368 ALA TB O 1
ATOM 14167 N N . ALA I 1 369 ? 167.577 156.495 201.798 1.00 59.67 369 ALA TB N 1
ATOM 14168 C CA . ALA I 1 369 ? 167.247 155.506 202.813 1.00 60.68 369 ALA TB CA 1
ATOM 14169 C C . ALA I 1 369 ? 166.600 156.168 204.031 1.00 61.83 369 ALA TB C 1
ATOM 14170 O O . ALA I 1 369 ? 165.561 155.719 204.512 1.00 63.82 369 ALA TB O 1
ATOM 14172 N N . THR I 1 370 ? 167.222 157.243 204.525 1.00 61.72 370 THR TB N 1
ATOM 14173 C CA . THR I 1 370 ? 166.828 157.896 205.766 1.00 62.98 370 THR TB CA 1
ATOM 14174 C C . THR I 1 370 ? 165.494 158.633 205.617 1.00 62.60 370 THR TB C 1
ATOM 14175 O O . THR I 1 370 ? 164.635 158.532 206.486 1.00 65.08 370 THR TB O 1
ATOM 14179 N N . TYR I 1 371 ? 165.311 159.362 204.507 1.00 61.95 371 TYR TB N 1
ATOM 14180 C CA . TYR I 1 371 ? 164.199 160.290 204.312 1.00 61.85 371 TYR TB CA 1
ATOM 14181 C C . TYR I 1 371 ? 163.151 159.792 203.309 1.00 60.95 371 TYR TB C 1
ATOM 14182 O O . TYR I 1 371 ? 162.279 160.564 202.909 1.00 61.91 371 TYR TB O 1
ATOM 14191 N N . ASN I 1 372 ? 163.212 158.507 202.930 1.00 60.14 372 ASN TB N 1
ATOM 14192 C CA . ASN I 1 372 ? 162.214 157.833 202.104 1.00 60.70 372 ASN TB CA 1
ATOM 14193 C C . ASN I 1 372 ? 162.008 158.536 200.759 1.00 60.02 372 ASN TB C 1
ATOM 14194 O O . ASN I 1 372 ? 160.910 158.965 200.403 1.00 61.27 372 ASN TB O 1
ATOM 14199 N N . GLN I 1 373 ? 163.096 158.613 199.995 1.00 57.03 373 GLN TB N 1
ATOM 14200 C CA . GLN I 1 373 ? 163.129 159.279 198.705 1.00 55.72 373 GLN TB CA 1
ATOM 14201 C C . GLN I 1 373 ? 163.780 158.358 197.673 1.00 54.87 373 GLN TB C 1
ATOM 14202 O O . GLN I 1 373 ? 164.322 157.301 197.995 1.00 55.53 373 GLN TB O 1
ATOM 14208 N N . THR I 1 374 ? 163.690 158.753 196.405 1.00 53.05 374 THR TB N 1
ATOM 14209 C CA . THR I 1 374 ? 164.340 158.044 195.323 1.00 51.45 374 THR TB CA 1
ATOM 14210 C C . THR I 1 374 ? 165.560 158.851 194.901 1.00 51.02 374 THR TB C 1
ATOM 14211 O O . THR I 1 374 ? 165.434 160.028 194.594 1.00 52.26 374 THR TB O 1
ATOM 14215 N N . ALA I 1 375 ? 166.738 158.222 194.912 1.00 49.88 375 ALA TB N 1
ATOM 14216 C CA . ALA I 1 375 ? 167.969 158.825 194.424 1.00 50.12 375 ALA TB CA 1
ATOM 14217 C C . ALA I 1 375 ? 168.292 158.281 193.034 1.00 50.27 375 ALA TB C 1
ATOM 14218 O O . ALA I 1 375 ? 168.409 157.079 192.848 1.00 52.72 375 ALA TB O 1
ATOM 14220 N N . HIS I 1 376 ? 168.461 159.165 192.051 1.00 50.02 376 HIS TB N 1
ATOM 14221 C CA . HIS I 1 376 ? 168.981 158.783 190.753 1.00 49.82 376 HIS TB CA 1
ATOM 14222 C C . HIS I 1 376 ? 170.427 159.273 190.654 1.00 50.62 376 HIS TB C 1
ATOM 14223 O O . HIS I 1 376 ? 170.708 160.468 190.672 1.00 51.00 376 HIS TB O 1
ATOM 14230 N N . ILE I 1 377 ? 171.357 158.321 190.553 1.00 51.39 377 ILE TB N 1
ATOM 14231 C CA . ILE I 1 377 ? 172.778 158.616 190.461 1.00 52.69 377 ILE TB CA 1
ATOM 14232 C C . ILE I 1 377 ? 173.302 158.114 189.118 1.00 53.51 377 ILE TB C 1
ATOM 14233 O O . ILE I 1 377 ? 172.773 157.165 188.549 1.00 54.80 377 ILE TB O 1
ATOM 14238 N N . TYR I 1 378 ? 174.338 158.783 188.608 1.00 54.18 378 TYR TB N 1
ATOM 14239 C CA . TYR I 1 378 ? 174.842 158.455 187.286 1.00 54.57 378 TYR TB CA 1
ATOM 14240 C C . TYR I 1 378 ? 176.349 158.677 187.186 1.00 55.37 378 TYR TB C 1
ATOM 14241 O O . TYR I 1 378 ? 176.958 159.389 187.983 1.00 57.26 378 TYR TB O 1
ATOM 14250 N N . PHE I 1 379 ? 176.927 158.076 186.146 1.00 56.32 379 PHE TB N 1
ATOM 14251 C CA . PHE I 1 379 ? 178.323 158.300 185.830 1.00 57.93 379 PHE TB CA 1
ATOM 14252 C C . PHE I 1 379 ? 178.618 157.978 184.372 1.00 59.59 379 PHE TB C 1
ATOM 14253 O O . PHE I 1 379 ? 177.830 157.344 183.683 1.00 59.66 379 PHE TB O 1
ATOM 14261 N N . HIS I 1 380 ? 179.786 158.427 183.913 1.00 61.82 380 HIS TB N 1
ATOM 14262 C CA . HIS I 1 380 ? 180.421 157.856 182.744 1.00 61.97 380 HIS TB CA 1
ATOM 14263 C C . HIS I 1 380 ? 181.520 156.932 183.244 1.00 64.00 380 HIS TB C 1
ATOM 14264 O O . HIS I 1 380 ? 182.316 157.310 184.093 1.00 65.97 380 HIS TB O 1
ATOM 14271 N N . SER I 1 381 ? 181.548 155.705 182.730 1.00 65.46 381 SER TB N 1
ATOM 14272 C CA . SER I 1 381 ? 182.430 154.677 183.262 1.00 67.45 381 SER TB CA 1
ATOM 14273 C C . SER I 1 381 ? 183.911 154.926 182.949 1.00 68.42 381 SER TB C 1
ATOM 14274 O O . SER I 1 381 ? 184.766 154.310 183.572 1.00 72.10 381 SER TB O 1
ATOM 14277 N N . ASP I 1 382 ? 184.235 155.847 182.031 1.00 68.76 382 ASP TB N 1
ATOM 14278 C CA . ASP I 1 382 ? 185.616 156.273 181.804 1.00 71.79 382 ASP TB CA 1
ATOM 14279 C C . ASP I 1 382 ? 186.125 157.225 182.895 1.00 72.48 382 ASP TB C 1
ATOM 14280 O O . ASP I 1 382 ? 187.321 157.256 183.178 1.00 76.48 382 ASP TB O 1
ATOM 14285 N N . ASN I 1 383 ? 185.223 157.986 183.536 1.00 71.97 383 ASN TB N 1
ATOM 14286 C CA . ASN I 1 383 ? 185.570 158.927 184.592 1.00 73.66 383 ASN TB CA 1
ATOM 14287 C C . ASN I 1 383 ? 185.744 158.266 185.964 1.00 72.50 383 ASN TB C 1
ATOM 14288 O O . ASN I 1 383 ? 186.411 158.827 186.819 1.00 78.59 383 ASN TB O 1
ATOM 14293 N N . VAL I 1 384 ? 185.168 157.073 186.166 1.00 70.43 384 VAL TB N 1
ATOM 14294 C CA . VAL I 1 384 ? 185.066 156.432 187.473 1.00 70.31 384 VAL TB CA 1
ATOM 14295 C C . VAL I 1 384 ? 185.975 155.198 187.533 1.00 70.46 384 VAL TB C 1
ATOM 14296 O O . VAL I 1 384 ? 185.980 154.385 186.612 1.00 72.17 384 VAL TB O 1
ATOM 14300 N N . THR I 1 385 ? 186.743 155.061 188.636 1.00 71.20 385 THR TB N 1
ATOM 14301 C CA . THR I 1 385 ? 187.573 153.869 188.828 1.00 71.43 385 THR TB CA 1
ATOM 14302 C C . THR I 1 385 ? 186.740 152.691 189.343 1.00 73.47 385 THR TB C 1
ATOM 14303 O O . THR I 1 385 ? 185.691 152.892 189.944 1.00 75.59 385 THR TB O 1
ATOM 14307 N N . GLN I 1 386 ? 187.248 151.460 189.218 1.00 74.39 386 GLN TB N 1
ATOM 14308 C CA . GLN I 1 386 ? 186.530 150.300 189.729 1.00 73.26 386 GLN TB CA 1
ATOM 14309 C C . GLN I 1 386 ? 186.304 150.378 191.246 1.00 74.36 386 GLN TB C 1
ATOM 14310 O O . GLN I 1 386 ? 185.212 150.063 191.720 1.00 76.70 386 GLN TB O 1
ATOM 14316 N N . SER I 1 387 ? 187.302 150.859 191.999 1.00 74.08 387 SER TB N 1
ATOM 14317 C CA . SER I 1 387 ? 187.177 151.013 193.444 1.00 75.27 387 SER TB CA 1
ATOM 14318 C C . SER I 1 387 ? 186.150 152.083 193.836 1.00 74.47 387 SER TB C 1
ATOM 14319 O O . SER I 1 387 ? 185.492 151.942 194.870 1.00 74.98 387 SER TB O 1
ATOM 14322 N N . GLU I 1 388 ? 185.946 153.117 193.006 1.00 73.65 388 GLU TB N 1
ATOM 14323 C CA . GLU I 1 388 ? 184.864 154.078 193.202 1.00 74.18 388 GLU TB CA 1
ATOM 14324 C C . GLU I 1 388 ? 183.492 153.448 192.940 1.00 72.97 388 GLU TB C 1
ATOM 14325 O O . GLU I 1 388 ? 182.574 153.646 193.731 1.00 73.38 388 GLU TB O 1
ATOM 14331 N N . MET I 1 389 ? 183.343 152.678 191.849 1.00 71.37 389 MET TB N 1
ATOM 14332 C CA . MET I 1 389 ? 182.104 151.954 191.581 1.00 70.43 389 MET TB CA 1
ATOM 14333 C C . MET I 1 389 ? 181.778 151.013 192.738 1.00 70.13 389 MET TB C 1
ATOM 14334 O O . MET I 1 389 ? 180.630 150.953 193.162 1.00 71.31 389 MET TB O 1
ATOM 14339 N N . GLU I 1 390 ? 182.794 150.324 193.266 1.00 69.61 390 GLU TB N 1
ATOM 14340 C CA . GLU I 1 390 ? 182.649 149.418 194.396 1.00 69.40 390 GLU TB CA 1
ATOM 14341 C C . GLU I 1 390 ? 182.200 150.157 195.654 1.00 69.37 390 GLU TB C 1
ATOM 14342 O O . GLU I 1 390 ? 181.320 149.666 196.347 1.00 69.78 390 GLU TB O 1
ATOM 14348 N N . SER I 1 391 ? 182.767 151.338 195.935 1.00 69.23 391 SER TB N 1
ATOM 14349 C CA . SER I 1 391 ? 182.354 152.184 197.048 1.00 68.74 391 SER TB CA 1
ATOM 14350 C C . SER I 1 391 ? 180.859 152.526 196.976 1.00 68.13 391 SER TB C 1
ATOM 14351 O O . SER I 1 391 ? 180.119 152.334 197.943 1.00 68.83 391 SER TB O 1
ATOM 14354 N N . VAL I 1 392 ? 180.401 152.968 195.802 1.00 66.11 392 VAL TB N 1
ATOM 14355 C CA . VAL I 1 392 ? 179.003 153.304 195.548 1.00 65.32 392 VAL TB CA 1
ATOM 14356 C C . VAL I 1 392 ? 178.107 152.069 195.656 1.00 65.25 392 VAL TB C 1
ATOM 14357 O O . VAL I 1 392 ? 177.095 152.112 196.344 1.00 66.54 392 VAL TB O 1
ATOM 14361 N N . ALA I 1 393 ? 178.487 150.958 195.022 1.00 63.75 393 ALA TB N 1
ATOM 14362 C CA . ALA I 1 393 ? 177.718 149.719 195.034 1.00 62.13 393 ALA TB CA 1
ATOM 14363 C C . ALA I 1 393 ? 177.580 149.141 196.453 1.00 62.90 393 ALA TB C 1
ATOM 14364 O O . ALA I 1 393 ? 176.483 148.770 196.866 1.00 63.48 393 ALA TB O 1
ATOM 14366 N N . GLN I 1 394 ? 178.657 149.175 197.245 1.00 63.80 394 GLN TB N 1
ATOM 14367 C CA . GLN I 1 394 ? 178.621 148.799 198.654 1.00 64.68 394 GLN TB CA 1
ATOM 14368 C C . GLN I 1 394 ? 177.742 149.747 199.477 1.00 63.96 394 GLN TB C 1
ATOM 14369 O O . GLN I 1 394 ? 176.998 149.292 200.343 1.00 64.78 394 GLN TB O 1
ATOM 14375 N N . THR I 1 395 ? 177.776 151.053 199.179 1.00 62.65 395 THR TB N 1
ATOM 14376 C CA . THR I 1 395 ? 176.909 152.034 199.822 1.00 61.38 395 THR TB CA 1
ATOM 14377 C C . THR I 1 395 ? 175.432 151.722 199.564 1.00 60.98 395 THR TB C 1
ATOM 14378 O O . THR I 1 395 ? 174.637 151.739 200.500 1.00 61.91 395 THR TB O 1
ATOM 14382 N N . ILE I 1 396 ? 175.073 151.376 198.320 1.00 59.95 396 ILE TB N 1
ATOM 14383 C CA . ILE I 1 396 ? 173.713 150.998 197.946 1.00 59.12 396 ILE TB CA 1
ATOM 14384 C C . ILE I 1 396 ? 173.292 149.688 198.619 1.00 60.77 396 ILE TB C 1
ATOM 14385 O O . ILE I 1 396 ? 172.162 149.575 199.081 1.00 62.56 396 ILE TB O 1
ATOM 14390 N N . ASN I 1 397 ? 174.193 148.707 198.700 1.00 62.55 397 ASN TB N 1
ATOM 14391 C CA . ASN I 1 397 ? 173.900 147.425 199.314 1.00 63.02 397 ASN TB CA 1
ATOM 14392 C C . ASN I 1 397 ? 173.648 147.552 200.820 1.00 63.59 397 ASN TB C 1
ATOM 14393 O O . ASN I 1 397 ? 172.754 146.906 201.359 1.00 66.01 397 ASN TB O 1
ATOM 14398 N N . SER I 1 398 ? 174.446 148.377 201.508 1.00 63.52 398 SER TB N 1
ATOM 14399 C CA . SER I 1 398 ? 174.374 148.536 202.955 1.00 64.99 398 SER TB CA 1
ATOM 14400 C C . SER I 1 398 ? 173.226 149.445 203.418 1.00 65.27 398 SER TB C 1
ATOM 14401 O O . SER I 1 398 ? 172.752 149.298 204.542 1.00 68.04 398 SER TB O 1
ATOM 14404 N N . ALA I 1 399 ? 172.762 150.369 202.565 1.00 64.59 399 ALA TB N 1
ATOM 14405 C CA . ALA I 1 399 ? 171.656 151.278 202.864 1.00 64.28 399 ALA TB CA 1
ATOM 14406 C C . ALA I 1 399 ? 170.282 150.596 202.781 1.00 65.66 399 ALA TB C 1
ATOM 14407 O O . ALA I 1 399 ? 170.088 149.630 202.051 1.00 67.79 399 ALA TB O 1
ATOM 14409 N N . ASP I 1 400 ? 169.284 151.133 203.506 1.00 67.52 400 ASP TB N 1
ATOM 14410 C CA . ASP I 1 400 ? 167.895 150.679 203.424 1.00 68.00 400 ASP TB CA 1
ATOM 14411 C C . ASP I 1 400 ? 167.195 151.246 202.181 1.00 65.64 400 ASP TB C 1
ATOM 14412 O O . ASP I 1 400 ? 166.216 151.997 202.277 1.00 67.00 400 ASP TB O 1
ATOM 14417 N N . VAL I 1 401 ? 167.690 150.860 201.000 1.00 61.27 401 VAL TB N 1
ATOM 14418 C CA . VAL I 1 401 ? 167.083 151.244 199.732 1.00 58.59 401 VAL TB CA 1
ATOM 14419 C C . VAL I 1 401 ? 166.758 149.993 198.922 1.00 56.98 401 VAL TB C 1
ATOM 14420 O O . VAL I 1 401 ? 167.437 148.972 199.007 1.00 58.51 401 VAL TB O 1
ATOM 14424 N N . THR I 1 402 ? 165.717 150.090 198.096 1.00 54.63 402 THR TB N 1
ATOM 14425 C CA . THR I 1 402 ? 165.524 149.135 197.021 1.00 53.16 402 THR TB CA 1
ATOM 14426 C C . THR I 1 402 ? 166.182 149.711 195.776 1.00 52.11 402 THR TB C 1
ATOM 14427 O O . THR I 1 402 ? 165.823 150.798 195.337 1.00 53.47 402 THR TB O 1
ATOM 14431 N N . PRO I 1 403 ? 167.192 149.048 195.176 1.00 50.63 403 PRO TB N 1
ATOM 14432 C CA . PRO I 1 403 ? 167.663 149.474 193.862 1.00 49.85 403 PRO TB CA 1
ATOM 14433 C C . PRO I 1 403 ? 166.672 149.025 192.786 1.00 49.15 403 PRO TB C 1
ATOM 14434 O O . PRO I 1 403 ? 166.247 147.875 192.774 1.00 51.23 403 PRO TB O 1
ATOM 14438 N N . ILE I 1 404 ? 166.297 149.946 191.885 1.00 48.21 404 ILE TB N 1
ATOM 14439 C CA . ILE I 1 404 ? 165.199 149.749 190.941 1.00 48.02 404 ILE TB CA 1
ATOM 14440 C C . ILE I 1 404 ? 165.591 150.177 189.524 1.00 48.78 404 ILE TB C 1
ATOM 14441 O O . ILE I 1 404 ? 166.535 150.935 189.310 1.00 51.02 404 ILE TB O 1
ATOM 14446 N N . THR I 1 405 ? 164.818 149.701 188.542 1.00 49.23 405 THR TB N 1
ATOM 14447 C CA . THR I 1 405 ? 164.915 150.175 187.169 1.00 49.69 405 THR TB CA 1
ATOM 14448 C C . THR I 1 405 ? 164.091 151.452 186.983 1.00 51.03 405 THR TB C 1
ATOM 14449 O O . THR I 1 405 ? 163.171 151.736 187.751 1.00 52.85 405 THR TB O 1
ATOM 14453 N N . LEU I 1 406 ? 164.382 152.201 185.911 1.00 51.27 406 LEU TB N 1
ATOM 14454 C CA . LEU I 1 406 ? 163.546 153.319 185.486 1.00 52.01 406 LEU TB CA 1
ATOM 14455 C C . LEU I 1 406 ? 162.138 152.860 185.115 1.00 52.77 406 LEU TB C 1
ATOM 14456 O O . LEU I 1 406 ? 161.174 153.576 185.372 1.00 53.16 406 LEU TB O 1
ATOM 14461 N N . MET I 1 407 ? 162.023 151.663 184.535 1.00 52.47 407 MET TB N 1
ATOM 14462 C CA . MET I 1 407 ? 160.742 151.070 184.184 1.00 53.54 407 MET TB CA 1
ATOM 14463 C C . MET I 1 407 ? 159.880 150.883 185.431 1.00 53.47 407 MET TB C 1
ATOM 14464 O O . MET I 1 407 ? 158.723 151.286 185.427 1.00 53.93 407 MET TB O 1
ATOM 14469 N N . ASP I 1 408 ? 160.451 150.304 186.491 1.00 54.21 408 ASP TB N 1
ATOM 14470 C CA . ASP I 1 408 ? 159.789 150.128 187.775 1.00 54.76 408 ASP TB CA 1
ATOM 14471 C C . ASP I 1 408 ? 159.350 151.491 188.311 1.00 54.10 408 ASP TB C 1
ATOM 14472 O O . ASP I 1 408 ? 158.178 151.693 188.632 1.00 54.81 408 ASP TB O 1
ATOM 14477 N N . PHE I 1 409 ? 160.271 152.457 188.322 1.00 52.21 409 PHE TB N 1
ATOM 14478 C CA . PHE I 1 409 ? 159.990 153.777 188.860 1.00 51.88 409 PHE TB CA 1
ATOM 14479 C C . PHE I 1 409 ? 158.845 154.487 188.139 1.00 52.50 409 PHE TB C 1
ATOM 14480 O O . PHE I 1 409 ? 157.985 155.061 188.793 1.00 52.61 409 PHE TB O 1
ATOM 14488 N N . TYR I 1 410 ? 158.793 154.426 186.808 1.00 52.24 410 TYR TB N 1
ATOM 14489 C CA . TYR I 1 410 ? 157.707 155.028 186.052 1.00 52.78 410 TYR TB CA 1
ATOM 14490 C C . TYR I 1 410 ? 156.383 154.277 186.234 1.00 54.17 410 TYR TB C 1
ATOM 14491 O O . TYR I 1 410 ? 155.328 154.898 186.328 1.00 55.74 410 TYR TB O 1
ATOM 14500 N N . ASN I 1 411 ? 156.419 152.948 186.323 1.00 55.54 411 ASN TB N 1
ATOM 14501 C CA . ASN I 1 411 ? 155.228 152.152 186.588 1.00 57.27 411 ASN TB CA 1
ATOM 14502 C C . ASN I 1 411 ? 154.649 152.362 187.996 1.00 57.22 411 ASN TB C 1
ATOM 14503 O O . ASN I 1 411 ? 153.480 152.046 188.219 1.00 61.09 411 ASN TB O 1
ATOM 14508 N N . GLN I 1 412 ? 155.434 152.909 188.933 1.00 56.78 412 GLN TB N 1
ATOM 14509 C CA . GLN I 1 412 ? 154.948 153.288 190.259 1.00 57.40 412 GLN TB CA 1
ATOM 14510 C C . GLN I 1 412 ? 154.149 154.600 190.266 1.00 58.13 412 GLN TB C 1
ATOM 14511 O O . GLN I 1 412 ? 153.367 154.820 191.193 1.00 61.35 412 GLN TB O 1
ATOM 14517 N N . GLN I 1 413 ? 154.322 155.477 189.264 1.00 59.63 413 GLN TB N 1
ATOM 14518 C CA . GLN I 1 413 ? 153.759 156.827 189.249 1.00 63.41 413 GLN TB CA 1
ATOM 14519 C C . GLN I 1 413 ? 152.239 156.866 189.038 1.00 70.59 413 GLN TB C 1
ATOM 14520 O O . GLN I 1 413 ? 151.707 155.967 188.345 1.00 73.16 413 GLN TB O 1
#

B-factor: mean 68.96, std 12.65, range [39.98, 121.8]

Nearest PDB structures (foldseek):
  8qpg-assembly1_TD  TM=1.009E+00  e=1.446E-19  Haloferax tailed virus 1
  3x0t-assembly2_B  TM=4.344E-01  e=3.320E-02  Vibrio parahaemolyticus M0605
  7xyc-assembly1_A  TM=3.166E-01  e=1.389E-01  Klebsiella phage Kp7
  8iqe-assembly1_B  TM=2.876E-01  e=3.077E-01  Klebsiella phage VLC6
  1gui-assembly1_A  TM=2.745E-01  e=2.123E-01  Thermotoga maritima

Solvent-accessible surface area: 59259 Å² total